Protein 1X5Y (pdb70)

InterPro domains:
  IPR003598 Immunoglobulin subtype 2 [SM00408] (552-620)
  IPR003598 Immunoglobulin subtype 2 [SM00408] (848-914)
  IPR003598 Immunoglobulin subtype 2 [SM00408] (1055-1122)
  IPR003599 Immunoglobulin domain subtype [SM00409] (54-150)
  IPR003599 Immunoglobulin domain subtype [SM00409] (258-337)
  IPR003599 Immunoglobulin domain subtype [SM00409] (347-430)
  IPR003599 Immunoglobulin domain subtype [SM00409] (440-526)
  IPR003599 Immunoglobulin domain subtype [SM00409] (546-631)
  IPR003599 Immunoglobulin domain subtype [SM00409] (842-925)
  IPR003599 Immunoglobulin domain subtype [SM00409] (1049-1133)
  IPR003961 Fibronectin type III [PF00041] (635-723)
  IPR003961 Fibronectin type III [PF00041] (733-818)
  IPR003961 Fibronectin type III [PF00041] (930-1010)
  IPR003961 Fibronectin type III [PS50853] (636-732)
  IPR003961 Fibronectin type III [PS50853] (734-829)
  IPR003961 Fibronectin type III [PS50853] (930-1025)
  IPR003961 Fibronectin type III [SM00060] (634-717)
  IPR003961 Fibronectin type III [SM00060] (732-815)
  IPR003961 Fibronectin type III [SM00060] (928-1010)
  IPR003961 Fibronectin type III [cd00063] (634-720)

CATH classification: 2.60.40.10

Nearest PDB structures (foldseek):
  1x5y-assembly1_A  TM=9.142E-01  e=2.815E-19  Mus musculus
  2yuw-assembly1_A  TM=8.475E-01  e=3.400E-11  Homo sapiens
  8g4l-assembly1_o  TM=9.356E-01  e=2.319E-09  Homo sapiens
  8oiy-assembly1_C  TM=9.105E-01  e=2.298E-08  Homo sapiens
  1x5f-assembly1_A  TM=7.198E-01  e=3.608E-06  Homo sapiens

Radius of gyration: 15.71 Å; Cα contacts (8 Å, |Δi|>4): 253; chains: 1; bounding box: 28×64×22 Å

Structure (mmCIF, N/CA/C/O backbone):
data_1X5Y
#
_entry.id   1X5Y
#
loop_
_atom_site.group_PDB
_atom_site.id
_atom_site.type_symbol
_atom_site.label_atom_id
_atom_site.label_alt_id
_atom_site.label_comp_id
_atom_site.label_asym_id
_atom_site.label_entity_id
_atom_site.label_seq_id
_atom_site.pdbx_PDB_ins_code
_atom_site.Cartn_x
_atom_site.Cartn_y
_atom_site.Cartn_z
_atom_site.occupancy
_atom_site.B_iso_or_equiv
_atom_site.auth_seq_id
_atom_site.auth_comp_id
_atom_site.auth_asym_id
_atom_site.auth_atom_id
_atom_site.pdbx_PDB_model_num
ATOM 1 N N . GLY A 1 1 ? -7.679 30.017 2.866 1.00 0.00 1 GLY A N 1
ATOM 2 C CA . GLY A 1 1 ? -6.710 29.895 1.790 1.00 0.00 1 GLY A CA 1
ATOM 3 C C . GLY A 1 1 ? -6.051 28.514 1.800 1.00 0.00 1 GLY A C 1
ATOM 4 O O . GLY A 1 1 ? -6.135 27.789 2.790 1.00 0.00 1 GLY A O 1
ATOM 8 N N . SER A 1 2 ? -5.409 28.192 0.687 1.00 0.00 2 SER A N 1
ATOM 9 C CA . SER A 1 2 ? -4.736 26.911 0.555 1.00 0.00 2 SER A CA 1
ATOM 10 C C . SER A 1 2 ? -3.935 26.873 -0.748 1.00 0.00 2 SER A C 1
ATOM 11 O O . SER A 1 2 ? -4.253 27.587 -1.698 1.00 0.00 2 SER A O 1
ATOM 19 N N . SER A 1 3 ? -2.911 26.032 -0.752 1.00 0.00 3 SER A N 1
ATOM 20 C CA . SER A 1 3 ? -2.062 25.891 -1.923 1.00 0.00 3 SER A CA 1
ATOM 21 C C . SER A 1 3 ? -1.148 24.675 -1.763 1.00 0.00 3 SER A C 1
ATOM 22 O O . SER A 1 3 ? -0.313 24.636 -0.861 1.00 0.00 3 SER A O 1
ATOM 30 N N . GLY A 1 4 ? -1.337 23.712 -2.653 1.00 0.00 4 GLY A N 1
ATOM 31 C CA . GLY A 1 4 ? -0.540 22.498 -2.622 1.00 0.00 4 GLY A CA 1
ATOM 32 C C . GLY A 1 4 ? -0.799 21.704 -1.340 1.00 0.00 4 GLY A C 1
ATOM 33 O O . GLY A 1 4 ? -0.664 22.236 -0.239 1.00 0.00 4 GLY A O 1
ATOM 37 N N . SER A 1 5 ? -1.165 20.445 -1.525 1.00 0.00 5 SER A N 1
ATOM 38 C CA . SER A 1 5 ? -1.444 19.573 -0.397 1.00 0.00 5 SER A CA 1
ATOM 39 C C . SER A 1 5 ? -0.172 19.357 0.425 1.00 0.00 5 SER A C 1
ATOM 40 O O . SER A 1 5 ? 0.935 19.541 -0.079 1.00 0.00 5 SER A O 1
ATOM 48 N N . SER A 1 6 ? -0.372 18.970 1.676 1.00 0.00 6 SER A N 1
ATOM 49 C CA . SER A 1 6 ? 0.745 18.727 2.572 1.00 0.00 6 SER A CA 1
ATOM 50 C C . SER A 1 6 ? 0.541 17.407 3.318 1.00 0.00 6 SER A C 1
ATOM 51 O O . SER A 1 6 ? -0.511 17.183 3.915 1.00 0.00 6 SER A O 1
ATOM 59 N N . GLY A 1 7 ? 1.564 16.566 3.259 1.00 0.00 7 GLY A N 1
ATOM 60 C CA . GLY A 1 7 ? 1.509 15.274 3.922 1.00 0.00 7 GLY A CA 1
ATOM 61 C C . GLY A 1 7 ? 1.256 14.152 2.914 1.00 0.00 7 GLY A C 1
ATOM 62 O O . GLY A 1 7 ? 0.727 14.393 1.830 1.00 0.00 7 GLY A O 1
ATOM 66 N N . PRO A 1 8 ? 1.655 12.916 3.317 1.00 0.00 8 PRO A N 1
ATOM 67 C CA . PRO A 1 8 ? 1.477 11.755 2.462 1.00 0.00 8 PRO A CA 1
ATOM 68 C C . PRO A 1 8 ? 0.013 11.312 2.437 1.00 0.00 8 PRO A C 1
ATOM 69 O O . PRO A 1 8 ? -0.675 11.373 3.455 1.00 0.00 8 PRO A O 1
ATOM 80 N N . THR A 1 9 ? -0.420 10.875 1.263 1.00 0.00 9 THR A N 1
ATOM 81 C CA . THR A 1 9 ? -1.790 10.422 1.093 1.00 0.00 9 THR A CA 1
ATOM 82 C C . THR A 1 9 ? -2.165 9.430 2.196 1.00 0.00 9 THR A C 1
ATOM 83 O O . THR A 1 9 ? -1.326 9.062 3.016 1.00 0.00 9 THR A O 1
ATOM 94 N N . SER A 1 10 ? -3.427 9.026 2.181 1.00 0.00 10 SER A N 1
ATOM 95 C CA . SER A 1 10 ? -3.923 8.084 3.170 1.00 0.00 10 SER A CA 1
ATOM 96 C C . SER A 1 10 ? -3.365 6.688 2.889 1.00 0.00 10 SER A C 1
ATOM 97 O O . SER A 1 10 ? -3.400 6.218 1.753 1.00 0.00 10 SER A O 1
ATOM 105 N N . ALA A 1 11 ? -2.861 6.063 3.944 1.00 0.00 11 ALA A N 1
ATOM 106 C CA . ALA A 1 11 ? -2.296 4.730 3.825 1.00 0.00 11 ALA A CA 1
ATOM 107 C C . ALA A 1 11 ? -3.233 3.856 2.988 1.00 0.00 11 ALA A C 1
ATOM 108 O O . ALA A 1 11 ? -4.408 4.181 2.822 1.00 0.00 11 ALA A O 1
ATOM 115 N N . PRO A 1 12 ? -2.663 2.736 2.469 1.00 0.00 12 PRO A N 1
ATOM 116 C CA . PRO A 1 12 ? -3.434 1.813 1.654 1.00 0.00 12 PRO A CA 1
ATOM 117 C C . PRO A 1 12 ? -4.378 0.975 2.518 1.00 0.00 12 PRO A C 1
ATOM 118 O O . PRO A 1 12 ? -4.157 0.824 3.719 1.00 0.00 12 PRO A O 1
ATOM 129 N N . GLN A 1 13 ? -5.411 0.451 1.874 1.00 0.00 13 GLN A N 1
ATOM 130 C CA . GLN A 1 13 ? -6.389 -0.368 2.569 1.00 0.00 13 GLN A CA 1
ATOM 131 C C . GLN A 1 13 ? -6.910 -1.471 1.645 1.00 0.00 13 GLN A C 1
ATOM 132 O O . GLN A 1 13 ? -6.675 -1.437 0.438 1.00 0.00 13 GLN A O 1
ATOM 146 N N . HIS A 1 14 ? -7.607 -2.424 2.248 1.00 0.00 14 HIS A N 1
ATOM 147 C CA . HIS A 1 14 ? -8.162 -3.535 1.494 1.00 0.00 14 HIS A CA 1
ATOM 148 C C . HIS A 1 14 ? -7.027 -4.372 0.902 1.00 0.00 14 HIS A C 1
ATOM 149 O O . HIS A 1 14 ? -7.158 -4.915 -0.194 1.00 0.00 14 HIS A O 1
ATOM 163 N N . LEU A 1 15 ? -5.939 -4.451 1.654 1.00 0.00 15 LEU A N 1
ATOM 164 C CA . LEU A 1 15 ? -4.782 -5.213 1.217 1.00 0.00 15 LEU A CA 1
ATOM 165 C C . LEU A 1 15 ? -4.878 -6.638 1.766 1.00 0.00 15 LEU A C 1
ATOM 166 O O . LEU A 1 15 ? -4.745 -6.854 2.970 1.00 0.00 15 LEU A O 1
ATOM 182 N N . THR A 1 16 ? -5.109 -7.574 0.857 1.00 0.00 16 THR A N 1
ATOM 183 C CA . THR A 1 16 ? -5.225 -8.972 1.234 1.00 0.00 16 THR A CA 1
ATOM 184 C C . THR A 1 16 ? -4.522 -9.862 0.207 1.00 0.00 16 THR A C 1
ATOM 185 O O . THR A 1 16 ? -4.106 -9.388 -0.849 1.00 0.00 16 THR A O 1
ATOM 196 N N . VAL A 1 17 ? -4.412 -11.137 0.553 1.00 0.00 17 VAL A N 1
ATOM 197 C CA . VAL A 1 17 ? -3.767 -12.097 -0.326 1.00 0.00 17 VAL A CA 1
ATOM 198 C C . VAL A 1 17 ? -4.819 -12.737 -1.235 1.00 0.00 17 VAL A C 1
ATOM 199 O O . VAL A 1 17 ? -5.677 -13.484 -0.767 1.00 0.00 17 VAL A O 1
ATOM 212 N N . GLU A 1 18 ? -4.718 -12.420 -2.517 1.00 0.00 18 GLU A N 1
ATOM 213 C CA . GLU A 1 18 ? -5.650 -12.955 -3.496 1.00 0.00 18 GLU A CA 1
ATOM 214 C C . GLU A 1 18 ? -5.292 -14.404 -3.834 1.00 0.00 18 GLU A C 1
ATOM 215 O O . GLU A 1 18 ? -6.128 -15.298 -3.714 1.00 0.00 18 GLU A O 1
ATOM 227 N N . ASP A 1 19 ? -4.048 -14.590 -4.249 1.00 0.00 19 ASP A N 1
ATOM 228 C CA . ASP A 1 19 ? -3.568 -15.915 -4.606 1.00 0.00 19 ASP A CA 1
ATOM 229 C C . ASP A 1 19 ? -2.153 -16.105 -4.057 1.00 0.00 19 ASP A C 1
ATOM 230 O O . ASP A 1 19 ? -1.504 -15.141 -3.654 1.00 0.00 19 ASP A O 1
ATOM 239 N N . VAL A 1 20 ? -1.715 -17.356 -4.058 1.00 0.00 20 VAL A N 1
ATOM 240 C CA . VAL A 1 20 ? -0.389 -17.685 -3.564 1.00 0.00 20 VAL A CA 1
ATOM 241 C C . VAL A 1 20 ? 0.184 -18.840 -4.387 1.00 0.00 20 VAL A C 1
ATOM 242 O O . VAL A 1 20 ? -0.472 -19.865 -4.566 1.00 0.00 20 VAL A O 1
ATOM 255 N N . THR A 1 21 ? 1.403 -18.636 -4.867 1.00 0.00 21 THR A N 1
ATOM 256 C CA . THR A 1 21 ? 2.072 -19.648 -5.667 1.00 0.00 21 THR A CA 1
ATOM 257 C C . THR A 1 21 ? 3.173 -20.329 -4.853 1.00 0.00 21 THR A C 1
ATOM 258 O O . THR A 1 21 ? 3.142 -20.311 -3.623 1.00 0.00 21 THR A O 1
ATOM 269 N N . ASP A 1 22 ? 4.121 -20.912 -5.571 1.00 0.00 22 ASP A N 1
ATOM 270 C CA . ASP A 1 22 ? 5.231 -21.597 -4.931 1.00 0.00 22 ASP A CA 1
ATOM 271 C C . ASP A 1 22 ? 6.334 -20.586 -4.613 1.00 0.00 22 ASP A C 1
ATOM 272 O O . ASP A 1 22 ? 6.825 -20.531 -3.486 1.00 0.00 22 ASP A O 1
ATOM 281 N N . THR A 1 23 ? 6.692 -19.810 -5.626 1.00 0.00 23 THR A N 1
ATOM 282 C CA . THR A 1 23 ? 7.728 -18.804 -5.468 1.00 0.00 23 THR A CA 1
ATOM 283 C C . THR A 1 23 ? 7.200 -17.426 -5.873 1.00 0.00 23 THR A C 1
ATOM 284 O O . THR A 1 23 ? 7.978 -16.520 -6.166 1.00 0.00 23 THR A O 1
ATOM 295 N N . THR A 1 24 ? 5.880 -17.312 -5.878 1.00 0.00 24 THR A N 1
ATOM 296 C CA . THR A 1 24 ? 5.238 -16.061 -6.243 1.00 0.00 24 THR A CA 1
ATOM 297 C C . THR A 1 24 ? 3.942 -15.876 -5.452 1.00 0.00 24 THR A C 1
ATOM 298 O O . THR A 1 24 ? 3.287 -16.852 -5.089 1.00 0.00 24 THR A O 1
ATOM 309 N N . THR A 1 25 ? 3.610 -14.616 -5.207 1.00 0.00 25 THR A N 1
ATOM 310 C CA . THR A 1 25 ? 2.404 -14.291 -4.466 1.00 0.00 25 THR A CA 1
ATOM 311 C C . THR A 1 25 ? 1.702 -13.084 -5.092 1.00 0.00 25 THR A C 1
ATOM 312 O O . THR A 1 25 ? 2.337 -12.271 -5.761 1.00 0.00 25 THR A O 1
ATOM 323 N N . THR A 1 26 ? 0.401 -13.006 -4.852 1.00 0.00 26 THR A N 1
ATOM 324 C CA . THR A 1 26 ? -0.393 -11.912 -5.384 1.00 0.00 26 THR A CA 1
ATOM 325 C C . THR A 1 26 ? -0.939 -11.046 -4.246 1.00 0.00 26 THR A C 1
ATOM 326 O O . THR A 1 26 ? -1.257 -11.555 -3.172 1.00 0.00 26 THR A O 1
ATOM 337 N N . LEU A 1 27 ? -1.029 -9.753 -4.520 1.00 0.00 27 LEU A N 1
ATOM 338 C CA . LEU A 1 27 ? -1.530 -8.812 -3.533 1.00 0.00 27 LEU A CA 1
ATOM 339 C C . LEU A 1 27 ? -2.492 -7.834 -4.210 1.00 0.00 27 LEU A C 1
ATOM 340 O O . LEU A 1 27 ? -2.260 -7.412 -5.342 1.00 0.00 27 LEU A O 1
ATOM 356 N N . LYS A 1 28 ? -3.552 -7.501 -3.488 1.00 0.00 28 LYS A N 1
ATOM 357 C CA . LYS A 1 28 ? -4.551 -6.580 -4.005 1.00 0.00 28 LYS A CA 1
ATOM 358 C C . LYS A 1 28 ? -4.968 -5.612 -2.896 1.00 0.00 28 LYS A C 1
ATOM 359 O O . LYS A 1 28 ? -5.425 -6.037 -1.836 1.00 0.00 28 LYS A O 1
ATOM 378 N N . TRP A 1 29 ? -4.795 -4.329 -3.178 1.00 0.00 29 TRP A N 1
ATOM 379 C CA . TRP A 1 29 ? -5.147 -3.297 -2.218 1.00 0.00 29 TRP A CA 1
ATOM 380 C C . TRP A 1 29 ? -6.043 -2.279 -2.925 1.00 0.00 29 TRP A C 1
ATOM 381 O O . TRP A 1 29 ? -6.332 -2.420 -4.113 1.00 0.00 29 TRP A O 1
ATOM 402 N N . ARG A 1 30 ? -6.458 -1.275 -2.167 1.00 0.00 30 ARG A N 1
ATOM 403 C CA . ARG A 1 30 ? -7.315 -0.233 -2.707 1.00 0.00 30 ARG A CA 1
ATOM 404 C C . ARG A 1 30 ? -6.669 1.140 -2.510 1.00 0.00 30 ARG A C 1
ATOM 405 O O . ARG A 1 30 ? -5.860 1.325 -1.603 1.00 0.00 30 ARG A O 1
ATOM 426 N N . PRO A 1 31 ? -7.061 2.092 -3.399 1.00 0.00 31 PRO A N 1
ATOM 427 C CA . PRO A 1 31 ? -6.529 3.442 -3.332 1.00 0.00 31 PRO A CA 1
ATOM 428 C C . PRO A 1 31 ? -7.153 4.220 -2.171 1.00 0.00 31 PRO A C 1
ATOM 429 O O . PRO A 1 31 ? -8.209 3.846 -1.665 1.00 0.00 31 PRO A O 1
ATOM 440 N N . PRO A 1 32 ? -6.454 5.317 -1.773 1.00 0.00 32 PRO A N 1
ATOM 441 C CA . PRO A 1 32 ? -6.928 6.150 -0.682 1.00 0.00 32 PRO A CA 1
ATOM 442 C C . PRO A 1 32 ? -8.105 7.020 -1.127 1.00 0.00 32 PRO A C 1
ATOM 443 O O . PRO A 1 32 ? -8.447 7.050 -2.308 1.00 0.00 32 PRO A O 1
ATOM 454 N N . ASP A 1 33 ? -8.693 7.706 -0.158 1.00 0.00 33 ASP A N 1
ATOM 455 C CA . ASP A 1 33 ? -9.825 8.573 -0.435 1.00 0.00 33 ASP A CA 1
ATOM 456 C C . ASP A 1 33 ? -9.379 10.034 -0.336 1.00 0.00 33 ASP A C 1
ATOM 457 O O . ASP A 1 33 ? -9.883 10.891 -1.060 1.00 0.00 33 ASP A O 1
ATOM 466 N N . ARG A 1 34 ? -8.438 10.272 0.566 1.00 0.00 34 ARG A N 1
ATOM 467 C CA . ARG A 1 34 ? -7.919 11.614 0.769 1.00 0.00 34 ARG A CA 1
ATOM 468 C C . ARG A 1 34 ? -6.627 11.809 -0.027 1.00 0.00 34 ARG A C 1
ATOM 469 O O . ARG A 1 34 ? -5.532 11.704 0.524 1.00 0.00 34 ARG A O 1
ATOM 490 N N . ILE A 1 35 ? -6.797 12.088 -1.311 1.00 0.00 35 ILE A N 1
ATOM 491 C CA . ILE A 1 35 ? -5.658 12.299 -2.188 1.00 0.00 35 ILE A CA 1
ATOM 492 C C . ILE A 1 35 ? -5.509 13.794 -2.474 1.00 0.00 35 ILE A C 1
ATOM 493 O O . ILE A 1 35 ? -4.505 14.403 -2.107 1.00 0.00 35 ILE A O 1
ATOM 509 N N . GLY A 1 36 ? -6.523 14.343 -3.126 1.00 0.00 36 GLY A N 1
ATOM 510 C CA . GLY A 1 36 ? -6.518 15.756 -3.465 1.00 0.00 36 GLY A CA 1
ATOM 511 C C . GLY A 1 36 ? -5.548 16.041 -4.614 1.00 0.00 36 GLY A C 1
ATOM 512 O O . GLY A 1 36 ? -5.318 15.182 -5.464 1.00 0.00 36 GLY A O 1
ATOM 516 N N . ALA A 1 37 ? -5.004 17.249 -4.602 1.00 0.00 37 ALA A N 1
ATOM 517 C CA . ALA A 1 37 ? -4.064 17.658 -5.631 1.00 0.00 37 ALA A CA 1
ATOM 518 C C . ALA A 1 37 ? -2.746 16.905 -5.440 1.00 0.00 37 ALA A C 1
ATOM 519 O O . ALA A 1 37 ? -2.400 16.526 -4.322 1.00 0.00 37 ALA A O 1
ATOM 526 N N . GLY A 1 38 ? -2.047 16.710 -6.549 1.00 0.00 38 GLY A N 1
ATOM 527 C CA . GLY A 1 38 ? -0.774 16.009 -6.517 1.00 0.00 38 GLY A CA 1
ATOM 528 C C . GLY A 1 38 ? -0.918 14.586 -7.062 1.00 0.00 38 GLY A C 1
ATOM 529 O O . GLY A 1 38 ? -0.298 14.236 -8.065 1.00 0.00 38 GLY A O 1
ATOM 533 N N . GLY A 1 39 ? -1.740 13.805 -6.377 1.00 0.00 39 GLY A N 1
ATOM 534 C CA . GLY A 1 39 ? -1.974 12.429 -6.780 1.00 0.00 39 GLY A CA 1
ATOM 535 C C . GLY A 1 39 ? -0.861 11.512 -6.269 1.00 0.00 39 GLY A C 1
ATOM 536 O O . GLY A 1 39 ? 0.296 11.920 -6.187 1.00 0.00 39 GLY A O 1
ATOM 540 N N . ILE A 1 40 ? -1.250 10.289 -5.939 1.00 0.00 40 ILE A N 1
ATOM 541 C CA . ILE A 1 40 ? -0.299 9.311 -5.438 1.00 0.00 40 ILE A CA 1
ATOM 542 C C . ILE A 1 40 ? 0.570 8.812 -6.595 1.00 0.00 40 ILE A C 1
ATOM 543 O O . ILE A 1 40 ? 0.079 8.617 -7.706 1.00 0.00 40 ILE A O 1
ATOM 559 N N . ASP A 1 41 ? 1.846 8.620 -6.294 1.00 0.00 41 ASP A N 1
ATOM 560 C CA . ASP A 1 41 ? 2.787 8.148 -7.294 1.00 0.00 41 ASP A CA 1
ATOM 561 C C . ASP A 1 41 ? 2.595 6.644 -7.501 1.00 0.00 41 ASP A C 1
ATOM 562 O O . ASP A 1 41 ? 2.575 6.167 -8.634 1.00 0.00 41 ASP A O 1
ATOM 571 N N . GLY A 1 42 ? 2.458 5.939 -6.387 1.00 0.00 42 GLY A N 1
ATOM 572 C CA . GLY A 1 42 ? 2.268 4.499 -6.432 1.00 0.00 42 GLY A CA 1
ATOM 573 C C . GLY A 1 42 ? 2.315 3.896 -5.026 1.00 0.00 42 GLY A C 1
ATOM 574 O O . GLY A 1 42 ? 1.816 4.494 -4.073 1.00 0.00 42 GLY A O 1
ATOM 578 N N . TYR A 1 43 ? 2.920 2.720 -4.942 1.00 0.00 43 TYR A N 1
ATOM 579 C CA . TYR A 1 43 ? 3.039 2.030 -3.668 1.00 0.00 43 TYR A CA 1
ATOM 580 C C . TYR A 1 43 ? 4.313 1.185 -3.620 1.00 0.00 43 TYR A C 1
ATOM 581 O O . TYR A 1 43 ? 4.708 0.593 -4.623 1.00 0.00 43 TYR A O 1
ATOM 599 N N . LEU A 1 44 ? 4.921 1.155 -2.443 1.00 0.00 44 LEU A N 1
ATOM 600 C CA . LEU A 1 44 ? 6.142 0.392 -2.251 1.00 0.00 44 LEU A CA 1
ATOM 601 C C . LEU A 1 44 ? 5.825 -0.880 -1.462 1.00 0.00 44 LEU A C 1
ATOM 602 O O . LEU A 1 44 ? 5.414 -0.811 -0.305 1.00 0.00 44 LEU A O 1
ATOM 618 N N . VAL A 1 45 ? 6.028 -2.012 -2.119 1.00 0.00 45 VAL A N 1
ATOM 619 C CA . VAL A 1 45 ? 5.769 -3.298 -1.494 1.00 0.00 45 VAL A CA 1
ATOM 620 C C . VAL A 1 45 ? 7.078 -3.863 -0.938 1.00 0.00 45 VAL A C 1
ATOM 621 O O . VAL A 1 45 ? 8.059 -3.998 -1.668 1.00 0.00 45 VAL A O 1
ATOM 634 N N . GLU A 1 46 ? 7.051 -4.177 0.349 1.00 0.00 46 GLU A N 1
ATOM 635 C CA . GLU A 1 46 ? 8.223 -4.724 1.011 1.00 0.00 46 GLU A CA 1
ATOM 636 C C . GLU A 1 46 ? 7.827 -5.904 1.900 1.00 0.00 46 GLU A C 1
ATOM 637 O O . GLU A 1 46 ? 6.824 -5.843 2.609 1.00 0.00 46 GLU A O 1
ATOM 649 N N . TYR A 1 47 ? 8.636 -6.951 1.834 1.00 0.00 47 TYR A N 1
ATOM 650 C CA . TYR A 1 47 ? 8.384 -8.144 2.624 1.00 0.00 47 TYR A CA 1
ATOM 651 C C . TYR A 1 47 ? 9.543 -8.423 3.583 1.00 0.00 47 TYR A C 1
ATOM 652 O O . TYR A 1 47 ? 10.699 -8.149 3.261 1.00 0.00 47 TYR A O 1
ATOM 670 N N . CYS A 1 48 ? 9.195 -8.963 4.741 1.00 0.00 48 CYS A N 1
ATOM 671 C CA . CYS A 1 48 ? 10.192 -9.282 5.748 1.00 0.00 48 CYS A CA 1
ATOM 672 C C . CYS A 1 48 ? 10.078 -10.770 6.083 1.00 0.00 48 CYS A C 1
ATOM 673 O O . CYS A 1 48 ? 9.052 -11.219 6.590 1.00 0.00 48 CYS A O 1
ATOM 681 N N . LEU A 1 49 ? 11.147 -11.495 5.786 1.00 0.00 49 LEU A N 1
ATOM 682 C CA . LEU A 1 49 ? 11.180 -12.923 6.050 1.00 0.00 49 LEU A CA 1
ATOM 683 C C . LEU A 1 49 ? 11.108 -13.161 7.559 1.00 0.00 49 LEU A C 1
ATOM 684 O O . LEU A 1 49 ? 11.764 -12.465 8.333 1.00 0.00 49 LEU A O 1
ATOM 700 N N . GLU A 1 50 ? 10.305 -14.146 7.933 1.00 0.00 50 GLU A N 1
ATOM 701 C CA . GLU A 1 50 ? 10.138 -14.484 9.336 1.00 0.00 50 GLU A CA 1
ATOM 702 C C . GLU A 1 50 ? 11.503 -14.604 10.019 1.00 0.00 50 GLU A C 1
ATOM 703 O O . GLU A 1 50 ? 12.377 -15.328 9.546 1.00 0.00 50 GLU A O 1
ATOM 715 N N . GLY A 1 51 ? 11.642 -13.881 11.121 1.00 0.00 51 GLY A N 1
ATOM 716 C CA . GLY A 1 51 ? 12.885 -13.897 11.874 1.00 0.00 51 GLY A CA 1
ATOM 717 C C . GLY A 1 51 ? 13.754 -12.688 11.522 1.00 0.00 51 GLY A C 1
ATOM 718 O O . GLY A 1 51 ? 14.522 -12.208 12.355 1.00 0.00 51 GLY A O 1
ATOM 722 N N . SER A 1 52 ? 13.605 -12.231 10.287 1.00 0.00 52 SER A N 1
ATOM 723 C CA . SER A 1 52 ? 14.367 -11.088 9.815 1.00 0.00 52 SER A CA 1
ATOM 724 C C . SER A 1 52 ? 13.714 -9.790 10.294 1.00 0.00 52 SER A C 1
ATOM 725 O O . SER A 1 52 ? 12.520 -9.765 10.592 1.00 0.00 52 SER A O 1
ATOM 733 N N . GLU A 1 53 ? 14.525 -8.744 10.354 1.00 0.00 53 GLU A N 1
ATOM 734 C CA . GLU A 1 53 ? 14.040 -7.446 10.792 1.00 0.00 53 GLU A CA 1
ATOM 735 C C . GLU A 1 53 ? 14.245 -6.404 9.691 1.00 0.00 53 GLU A C 1
ATOM 736 O O . GLU A 1 53 ? 14.136 -5.204 9.939 1.00 0.00 53 GLU A O 1
ATOM 748 N N . GLU A 1 54 ? 14.539 -6.900 8.498 1.00 0.00 54 GLU A N 1
ATOM 749 C CA . GLU A 1 54 ? 14.760 -6.026 7.358 1.00 0.00 54 GLU A CA 1
ATOM 750 C C . GLU A 1 54 ? 13.711 -6.290 6.276 1.00 0.00 54 GLU A C 1
ATOM 751 O O . GLU A 1 54 ? 13.643 -7.388 5.727 1.00 0.00 54 GLU A O 1
ATOM 763 N N . TRP A 1 55 ? 12.919 -5.264 6.002 1.00 0.00 55 TRP A N 1
ATOM 764 C CA . TRP A 1 55 ? 11.877 -5.370 4.996 1.00 0.00 55 TRP A CA 1
ATOM 765 C C . TRP A 1 55 ? 12.521 -5.163 3.624 1.00 0.00 55 TRP A C 1
ATOM 766 O O . TRP A 1 55 ? 12.999 -4.072 3.317 1.00 0.00 55 TRP A O 1
ATOM 787 N N . VAL A 1 56 ? 12.513 -6.227 2.835 1.00 0.00 56 VAL A N 1
ATOM 788 C CA . VAL A 1 56 ? 13.091 -6.176 1.503 1.00 0.00 56 VAL A CA 1
ATOM 789 C C . VAL A 1 56 ? 12.055 -5.619 0.523 1.00 0.00 56 VAL A C 1
ATOM 790 O O . VAL A 1 56 ? 10.869 -5.926 0.628 1.00 0.00 56 VAL A O 1
ATOM 803 N N . PRO A 1 57 ? 12.555 -4.789 -0.431 1.00 0.00 57 PRO A N 1
ATOM 804 C CA . PRO A 1 57 ? 11.686 -4.187 -1.428 1.00 0.00 57 PRO A CA 1
ATOM 805 C C . PRO A 1 57 ? 11.273 -5.212 -2.486 1.00 0.00 57 PRO A C 1
ATOM 806 O O . PRO A 1 57 ? 12.109 -5.689 -3.253 1.00 0.00 57 PRO A O 1
ATOM 817 N N . ALA A 1 58 ? 9.985 -5.520 -2.494 1.00 0.00 58 ALA A N 1
ATOM 818 C CA . ALA A 1 58 ? 9.451 -6.480 -3.446 1.00 0.00 58 ALA A CA 1
ATOM 819 C C . ALA A 1 58 ? 9.564 -5.906 -4.860 1.00 0.00 58 ALA A C 1
ATOM 820 O O . ALA A 1 58 ? 9.992 -6.599 -5.782 1.00 0.00 58 ALA A O 1
ATOM 827 N N . ASN A 1 59 ? 9.173 -4.647 -4.986 1.00 0.00 59 ASN A N 1
ATOM 828 C CA . ASN A 1 59 ? 9.225 -3.973 -6.272 1.00 0.00 59 ASN A CA 1
ATOM 829 C C . ASN A 1 59 ? 10.125 -2.741 -6.161 1.00 0.00 59 ASN A C 1
ATOM 830 O O . ASN A 1 59 ? 9.795 -1.787 -5.458 1.00 0.00 59 ASN A O 1
ATOM 841 N N . LYS A 1 60 ? 11.246 -2.801 -6.866 1.00 0.00 60 LYS A N 1
ATOM 842 C CA . LYS A 1 60 ? 12.197 -1.703 -6.855 1.00 0.00 60 LYS A CA 1
ATOM 843 C C . LYS A 1 60 ? 11.440 -0.378 -6.971 1.00 0.00 60 LYS A C 1
ATOM 844 O O . LYS A 1 60 ? 11.657 0.537 -6.178 1.00 0.00 60 LYS A O 1
ATOM 863 N N . GLU A 1 61 ? 10.567 -0.317 -7.967 1.00 0.00 61 GLU A N 1
ATOM 864 C CA . GLU A 1 61 ? 9.777 0.880 -8.197 1.00 0.00 61 GLU A CA 1
ATOM 865 C C . GLU A 1 61 ? 8.331 0.656 -7.751 1.00 0.00 61 GLU A C 1
ATOM 866 O O . GLU A 1 61 ? 7.837 -0.470 -7.779 1.00 0.00 61 GLU A O 1
ATOM 878 N N . PRO A 1 62 ? 7.676 1.775 -7.341 1.00 0.00 62 PRO A N 1
ATOM 879 C CA . PRO A 1 62 ? 6.296 1.712 -6.890 1.00 0.00 62 PRO A CA 1
ATOM 880 C C . PRO A 1 62 ? 5.340 1.544 -8.072 1.00 0.00 62 PRO A C 1
ATOM 881 O O . PRO A 1 62 ? 5.329 2.366 -8.987 1.00 0.00 62 PRO A O 1
ATOM 892 N N . VAL A 1 63 ? 4.561 0.474 -8.015 1.00 0.00 63 VAL A N 1
ATOM 893 C CA . VAL A 1 63 ? 3.604 0.188 -9.070 1.00 0.00 63 VAL A CA 1
ATOM 894 C C . VAL A 1 63 ? 2.590 1.330 -9.156 1.00 0.00 63 VAL A C 1
ATOM 895 O O . VAL A 1 63 ? 2.596 2.234 -8.321 1.00 0.00 63 VAL A O 1
ATOM 908 N N . GLU A 1 64 ? 1.743 1.252 -10.172 1.00 0.00 64 GLU A N 1
ATOM 909 C CA . GLU A 1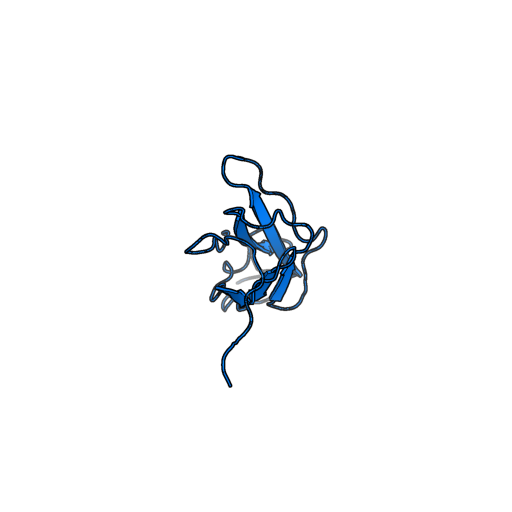 64 ? 0.725 2.268 -10.377 1.00 0.00 64 GLU A CA 1
ATOM 910 C C . GLU A 1 64 ? -0.653 1.724 -9.995 1.00 0.00 64 GLU A C 1
ATOM 911 O O . GLU A 1 64 ? -1.486 2.454 -9.459 1.00 0.00 64 GLU A O 1
ATOM 923 N N . ARG A 1 65 ? -0.851 0.446 -10.286 1.00 0.00 65 ARG A N 1
ATOM 924 C CA . ARG A 1 65 ? -2.114 -0.204 -9.979 1.00 0.00 65 ARG A CA 1
ATOM 925 C C . ARG A 1 65 ? -2.169 -0.584 -8.498 1.00 0.00 65 ARG A C 1
ATOM 926 O O . ARG A 1 65 ? -1.148 -0.573 -7.812 1.00 0.00 65 ARG A O 1
ATOM 947 N N . CYS A 1 66 ? -3.372 -0.913 -8.049 1.00 0.00 66 CYS A N 1
ATOM 948 C CA . CYS A 1 66 ? -3.574 -1.296 -6.662 1.00 0.00 66 CYS A CA 1
ATOM 949 C C . CYS A 1 66 ? -3.411 -2.813 -6.554 1.00 0.00 66 CYS A C 1
ATOM 950 O O . CYS A 1 66 ? -4.284 -3.498 -6.023 1.00 0.00 66 CYS A O 1
ATOM 958 N N . GLY A 1 67 ? -2.288 -3.294 -7.067 1.00 0.00 67 GLY A N 1
ATOM 959 C CA . GLY A 1 67 ? -2.000 -4.718 -7.035 1.00 0.00 67 GLY A CA 1
ATOM 960 C C . GLY A 1 67 ? -0.629 -5.014 -7.646 1.00 0.00 67 GLY A C 1
ATOM 961 O O . GLY A 1 67 ? -0.197 -4.329 -8.572 1.00 0.00 67 GLY A O 1
ATOM 965 N N . PHE A 1 68 ? 0.018 -6.035 -7.102 1.00 0.00 68 PHE A N 1
ATOM 966 C CA . PHE A 1 68 ? 1.331 -6.429 -7.581 1.00 0.00 68 PHE A CA 1
ATOM 967 C C . PHE A 1 68 ? 1.582 -7.918 -7.329 1.00 0.00 68 PHE A C 1
ATOM 968 O O . PHE A 1 68 ? 0.792 -8.579 -6.658 1.00 0.00 68 PHE A O 1
ATOM 985 N N . THR A 1 69 ? 2.686 -8.400 -7.881 1.00 0.00 69 THR A N 1
ATOM 986 C CA . THR A 1 69 ? 3.051 -9.798 -7.725 1.00 0.00 69 THR A CA 1
ATOM 987 C C . THR A 1 69 ? 4.510 -9.922 -7.281 1.00 0.00 69 THR A C 1
ATOM 988 O O . THR A 1 69 ? 5.418 -9.499 -7.995 1.00 0.00 69 THR A O 1
ATOM 999 N N . VAL A 1 70 ? 4.690 -10.502 -6.103 1.00 0.00 70 VAL A N 1
ATOM 1000 C CA . VAL A 1 70 ? 6.023 -10.687 -5.555 1.00 0.00 70 VAL A CA 1
ATOM 1001 C C . VAL A 1 70 ? 6.571 -12.043 -6.005 1.00 0.00 70 VAL A C 1
ATOM 1002 O O . VAL A 1 70 ? 5.883 -13.058 -5.907 1.00 0.00 70 VAL A O 1
ATOM 1015 N N . LYS A 1 71 ? 7.805 -12.016 -6.487 1.00 0.00 71 LYS A N 1
ATOM 1016 C CA . LYS A 1 71 ? 8.453 -13.230 -6.952 1.00 0.00 71 LYS A CA 1
ATOM 1017 C C . LYS A 1 71 ? 9.689 -13.504 -6.093 1.00 0.00 71 LYS A C 1
ATOM 1018 O O . LYS A 1 71 ? 10.067 -12.679 -5.262 1.00 0.00 71 LYS A O 1
ATOM 1037 N N . ASP A 1 72 ? 10.284 -14.665 -6.322 1.00 0.00 72 ASP A N 1
ATOM 1038 C CA . ASP A 1 72 ? 11.469 -15.058 -5.579 1.00 0.00 72 ASP A CA 1
ATOM 1039 C C . ASP A 1 72 ? 11.136 -15.111 -4.087 1.00 0.00 72 ASP A C 1
ATOM 1040 O O . ASP A 1 72 ? 11.370 -14.146 -3.360 1.00 0.00 72 ASP A O 1
ATOM 1049 N N . LEU A 1 73 ? 10.596 -16.248 -3.674 1.00 0.00 73 LEU A N 1
ATOM 1050 C CA . LEU A 1 73 ? 10.229 -16.439 -2.281 1.00 0.00 73 LEU A CA 1
ATOM 1051 C C . LEU A 1 73 ? 10.440 -17.906 -1.899 1.00 0.00 73 LEU A C 1
ATOM 1052 O O . LEU A 1 73 ? 10.243 -18.800 -2.721 1.00 0.00 73 LEU A O 1
ATOM 1068 N N . PRO A 1 74 ? 10.847 -18.114 -0.618 1.00 0.00 74 PRO A N 1
ATOM 1069 C CA . PRO A 1 74 ? 11.087 -19.456 -0.118 1.00 0.00 74 PRO A CA 1
ATOM 1070 C C . PRO A 1 74 ? 9.768 -20.186 0.147 1.00 0.00 74 PRO A C 1
ATOM 1071 O O . PRO A 1 74 ? 8.963 -19.744 0.965 1.00 0.00 74 PRO A O 1
ATOM 1082 N N . THR A 1 75 ? 9.588 -21.291 -0.561 1.00 0.00 75 THR A N 1
ATOM 1083 C CA . THR A 1 75 ? 8.382 -22.087 -0.413 1.00 0.00 75 THR A CA 1
ATOM 1084 C C . THR A 1 75 ? 8.267 -22.622 1.016 1.00 0.00 75 THR A C 1
ATOM 1085 O O . THR A 1 75 ? 9.110 -23.400 1.460 1.00 0.00 75 THR A O 1
ATOM 1096 N N . GLY A 1 76 ? 7.218 -22.183 1.695 1.00 0.00 76 GLY A N 1
ATOM 1097 C CA . GLY A 1 76 ? 6.983 -22.608 3.065 1.00 0.00 76 GLY A CA 1
ATOM 1098 C C . GLY A 1 76 ? 7.675 -21.671 4.056 1.00 0.00 76 GLY A C 1
ATOM 1099 O O . GLY A 1 76 ? 8.312 -22.126 5.005 1.00 0.00 76 GLY A O 1
ATOM 1103 N N . ALA A 1 77 ? 7.527 -20.379 3.803 1.00 0.00 77 ALA A N 1
ATOM 1104 C CA . ALA A 1 77 ? 8.131 -19.374 4.661 1.00 0.00 77 ALA A CA 1
ATOM 1105 C C . ALA A 1 77 ? 7.084 -18.316 5.014 1.00 0.00 77 ALA A C 1
ATOM 1106 O O . ALA A 1 77 ? 6.403 -17.793 4.133 1.00 0.00 77 ALA A O 1
ATOM 1113 N N . ARG A 1 78 ? 6.988 -18.031 6.305 1.00 0.00 78 ARG A N 1
ATOM 1114 C CA . ARG A 1 78 ? 6.036 -17.044 6.785 1.00 0.00 78 ARG A CA 1
ATOM 1115 C C . ARG A 1 78 ? 6.566 -15.630 6.537 1.00 0.00 78 ARG A C 1
ATOM 1116 O O . ARG A 1 78 ? 7.201 -15.040 7.410 1.00 0.00 78 ARG A O 1
ATOM 1137 N N . ILE A 1 79 ? 6.287 -15.128 5.344 1.00 0.00 79 ILE A N 1
ATOM 1138 C CA . ILE A 1 79 ? 6.728 -13.795 4.971 1.00 0.00 79 ILE A CA 1
ATOM 1139 C C . ILE A 1 79 ? 5.565 -12.813 5.135 1.00 0.00 79 ILE A C 1
ATOM 1140 O O . ILE A 1 79 ? 4.432 -13.120 4.767 1.00 0.00 79 ILE A O 1
ATOM 1156 N N . LEU A 1 80 ? 5.886 -11.653 5.688 1.00 0.00 80 LEU A N 1
ATOM 1157 C CA . LEU A 1 80 ? 4.883 -10.625 5.906 1.00 0.00 80 LEU A CA 1
ATOM 1158 C C . LEU A 1 80 ? 5.001 -9.563 4.810 1.00 0.00 80 LEU A C 1
ATOM 1159 O O . LEU A 1 80 ? 6.083 -9.031 4.570 1.00 0.00 80 LEU A O 1
ATOM 1175 N N . PHE A 1 81 ? 3.871 -9.287 4.175 1.00 0.00 81 PHE A N 1
ATOM 1176 C CA . PHE A 1 81 ? 3.834 -8.299 3.110 1.00 0.00 81 PHE A CA 1
ATOM 1177 C C . PHE A 1 81 ? 3.218 -6.987 3.601 1.00 0.00 81 PHE A C 1
ATOM 1178 O O . PHE A 1 81 ? 2.272 -6.997 4.387 1.00 0.00 81 PHE A O 1
ATOM 1195 N N . ARG A 1 82 ? 3.780 -5.889 3.116 1.00 0.00 82 ARG A N 1
ATOM 1196 C CA . ARG A 1 82 ? 3.297 -4.572 3.496 1.00 0.00 82 ARG A CA 1
ATOM 1197 C C . ARG A 1 82 ? 3.336 -3.626 2.294 1.00 0.00 82 ARG A C 1
ATOM 1198 O O . ARG A 1 82 ? 4.278 -3.658 1.504 1.00 0.00 82 ARG A O 1
ATOM 1219 N N . VAL A 1 83 ? 2.300 -2.806 2.193 1.00 0.00 83 VAL A N 1
ATOM 1220 C CA . VAL A 1 83 ? 2.203 -1.853 1.101 1.00 0.00 83 VAL A CA 1
ATOM 1221 C C . VAL A 1 83 ? 2.163 -0.434 1.671 1.00 0.00 83 VAL A C 1
ATOM 1222 O O . VAL A 1 83 ? 1.388 -0.148 2.582 1.00 0.00 83 VAL A O 1
ATOM 1235 N N . VAL A 1 84 ? 3.009 0.419 1.110 1.00 0.00 84 VAL A N 1
ATOM 1236 C CA . VAL A 1 84 ? 3.080 1.802 1.551 1.00 0.00 84 VAL A CA 1
ATOM 1237 C C . VAL A 1 84 ? 2.950 2.726 0.339 1.00 0.00 84 VAL A C 1
ATOM 1238 O O . VAL A 1 84 ? 3.674 2.572 -0.644 1.00 0.00 84 VAL A O 1
ATOM 1251 N N . GLY A 1 85 ? 2.023 3.666 0.448 1.00 0.00 85 GLY A N 1
ATOM 1252 C CA . GLY A 1 85 ? 1.790 4.615 -0.627 1.00 0.00 85 GLY A CA 1
ATOM 1253 C C . GLY A 1 85 ? 2.864 5.704 -0.640 1.00 0.00 85 GLY A C 1
ATOM 1254 O O . GLY A 1 85 ? 3.020 6.439 0.334 1.00 0.00 85 GLY A O 1
ATOM 1258 N N . VAL A 1 86 ? 3.578 5.774 -1.754 1.00 0.00 86 VAL A N 1
ATOM 1259 C CA . VAL A 1 86 ? 4.633 6.761 -1.906 1.00 0.00 86 VAL A CA 1
ATOM 1260 C C . VAL A 1 86 ? 4.050 8.033 -2.526 1.00 0.00 86 VAL A C 1
ATOM 1261 O O . VAL A 1 86 ? 2.985 7.997 -3.140 1.00 0.00 86 VAL A O 1
ATOM 1274 N N . ASN A 1 87 ? 4.774 9.128 -2.342 1.00 0.00 87 ASN A N 1
ATOM 1275 C CA . ASN A 1 87 ? 4.342 10.408 -2.875 1.00 0.00 87 ASN A CA 1
ATOM 1276 C C . ASN A 1 87 ? 5.417 11.461 -2.596 1.00 0.00 87 ASN A C 1
ATOM 1277 O O . ASN A 1 87 ? 6.369 11.201 -1.861 1.00 0.00 87 ASN A O 1
ATOM 1288 N N . ILE A 1 88 ? 5.228 12.627 -3.197 1.00 0.00 88 ILE A N 1
ATOM 1289 C CA . ILE A 1 88 ? 6.170 13.719 -3.022 1.00 0.00 88 ILE A CA 1
ATOM 1290 C C . ILE A 1 88 ? 6.400 13.955 -1.527 1.00 0.00 88 ILE A C 1
ATOM 1291 O O . ILE A 1 88 ? 7.466 14.417 -1.125 1.00 0.00 88 ILE A O 1
ATOM 1307 N N . ALA A 1 89 ? 5.382 13.626 -0.746 1.00 0.00 89 ALA A N 1
ATOM 1308 C CA . ALA A 1 89 ? 5.459 13.795 0.695 1.00 0.00 89 ALA A CA 1
ATOM 1309 C C . ALA A 1 89 ? 6.387 12.729 1.281 1.00 0.00 89 ALA A C 1
ATOM 1310 O O . ALA A 1 89 ? 7.036 12.957 2.300 1.00 0.00 89 ALA A O 1
ATOM 1317 N N . GLY A 1 90 ? 6.419 11.586 0.611 1.00 0.00 90 GLY A N 1
ATOM 1318 C CA . GLY A 1 90 ? 7.257 10.484 1.052 1.00 0.00 90 GLY A CA 1
ATOM 1319 C C . GLY A 1 90 ? 6.489 9.161 1.009 1.00 0.00 90 GLY A C 1
ATOM 1320 O O . GLY A 1 90 ? 6.131 8.682 -0.066 1.00 0.00 90 GLY A O 1
ATOM 1324 N N . ARG A 1 91 ? 6.259 8.608 2.191 1.00 0.00 91 ARG A N 1
ATOM 1325 C CA . ARG A 1 91 ? 5.540 7.350 2.301 1.00 0.00 91 ARG A CA 1
ATOM 1326 C C . ARG A 1 91 ? 4.432 7.462 3.350 1.00 0.00 91 ARG A C 1
ATOM 1327 O O . ARG A 1 91 ? 4.425 8.393 4.154 1.00 0.00 91 ARG A O 1
ATOM 1348 N N . SER A 1 92 ? 3.522 6.500 3.309 1.00 0.00 92 SER A N 1
ATOM 1349 C CA . SER A 1 92 ? 2.412 6.479 4.246 1.00 0.00 92 SER A CA 1
ATOM 1350 C C . SER A 1 92 ? 2.484 5.221 5.114 1.00 0.00 92 SER A C 1
ATOM 1351 O O . SER A 1 92 ? 3.349 4.371 4.911 1.00 0.00 92 SER A O 1
ATOM 1359 N N . GLU A 1 93 ? 1.563 5.143 6.063 1.00 0.00 93 GLU A N 1
ATOM 1360 C CA . GLU A 1 93 ? 1.511 4.003 6.963 1.00 0.00 93 GLU A CA 1
ATOM 1361 C C . GLU A 1 93 ? 1.456 2.699 6.165 1.00 0.00 93 GLU A C 1
ATOM 1362 O O . GLU A 1 93 ? 0.733 2.602 5.175 1.00 0.00 93 GLU A O 1
ATOM 1374 N N . PRO A 1 94 ? 2.251 1.702 6.638 1.00 0.00 94 PRO A N 1
ATOM 1375 C CA . PRO A 1 94 ? 2.300 0.407 5.980 1.00 0.00 94 PRO A CA 1
ATOM 1376 C C . PRO A 1 94 ? 1.040 -0.408 6.279 1.00 0.00 94 PRO A C 1
ATOM 1377 O O . PRO A 1 94 ? 0.694 -0.618 7.441 1.00 0.00 94 PRO A O 1
ATOM 1388 N N . ALA A 1 95 ? 0.389 -0.845 5.211 1.00 0.00 95 ALA A N 1
ATOM 1389 C CA . ALA A 1 95 ? -0.825 -1.632 5.345 1.00 0.00 95 ALA A CA 1
ATOM 1390 C C . ALA A 1 95 ? -0.454 -3.096 5.590 1.00 0.00 95 ALA A C 1
ATOM 1391 O O . ALA A 1 95 ? -0.924 -3.986 4.883 1.00 0.00 95 ALA A O 1
ATOM 1398 N N . THR A 1 96 ? 0.387 -3.300 6.594 1.00 0.00 96 THR A N 1
ATOM 1399 C CA . THR A 1 96 ? 0.827 -4.641 6.941 1.00 0.00 96 THR A CA 1
ATOM 1400 C C . THR A 1 96 ? -0.329 -5.634 6.804 1.00 0.00 96 THR A C 1
ATOM 1401 O O . THR A 1 96 ? -1.486 -5.280 7.030 1.00 0.00 96 THR A O 1
ATOM 1412 N N . LEU A 1 97 ? 0.023 -6.856 6.435 1.00 0.00 97 LEU A N 1
ATOM 1413 C CA . LEU A 1 97 ? -0.971 -7.903 6.266 1.00 0.00 97 LEU A CA 1
ATOM 1414 C C . LEU A 1 97 ? -1.419 -8.401 7.641 1.00 0.00 97 LEU A C 1
ATOM 1415 O O . LEU A 1 97 ? -0.611 -8.503 8.563 1.00 0.00 97 LEU A O 1
ATOM 1431 N N . LEU A 1 98 ? -2.706 -8.700 7.736 1.00 0.00 98 LEU A N 1
ATOM 1432 C CA . LEU A 1 98 ? -3.272 -9.186 8.983 1.00 0.00 98 LEU A CA 1
ATOM 1433 C C . LEU A 1 98 ? -2.654 -10.543 9.324 1.00 0.00 98 LEU A C 1
ATOM 1434 O O . LEU A 1 98 ? -2.539 -10.900 10.495 1.00 0.00 98 LEU A O 1
ATOM 1450 N N . GLN A 1 99 ? -2.273 -11.263 8.279 1.00 0.00 99 GLN A N 1
ATOM 1451 C CA . GLN A 1 99 ? -1.670 -12.573 8.453 1.00 0.00 99 GLN A CA 1
ATOM 1452 C C . GLN A 1 99 ? -0.537 -12.774 7.444 1.00 0.00 99 GLN A C 1
ATOM 1453 O O . GLN A 1 99 ? -0.586 -12.242 6.336 1.00 0.00 99 GLN A O 1
ATOM 1467 N N . PRO A 1 100 ? 0.483 -13.564 7.875 1.00 0.00 100 PRO A N 1
ATOM 1468 C CA . PRO A 1 100 ? 1.626 -13.841 7.023 1.00 0.00 100 PRO A CA 1
ATOM 1469 C C . PRO A 1 100 ? 1.263 -14.848 5.929 1.00 0.00 100 PRO A C 1
ATOM 1470 O O . PRO A 1 100 ? 0.172 -15.416 5.941 1.00 0.00 100 PRO A O 1
ATOM 1481 N N . VAL A 1 101 ? 2.199 -15.039 5.011 1.00 0.00 101 VAL A N 1
ATOM 1482 C CA . VAL A 1 101 ? 1.991 -15.967 3.913 1.00 0.00 101 VAL A CA 1
ATOM 1483 C C . VAL A 1 101 ? 3.000 -17.112 4.021 1.00 0.00 101 VAL A C 1
ATOM 1484 O O . VAL A 1 101 ? 4.184 -16.881 4.258 1.00 0.00 101 VAL A O 1
ATOM 1497 N N . THR A 1 102 ? 2.494 -18.324 3.841 1.00 0.00 102 THR A N 1
ATOM 1498 C CA . THR A 1 102 ? 3.336 -19.505 3.916 1.00 0.00 102 THR A CA 1
ATOM 1499 C C . THR A 1 102 ? 4.082 -19.712 2.596 1.00 0.00 102 THR A C 1
ATOM 1500 O O . THR A 1 102 ? 5.145 -20.330 2.571 1.00 0.00 102 THR A O 1
ATOM 1511 N N . ILE A 1 103 ? 3.496 -19.184 1.532 1.00 0.00 103 ILE A N 1
ATOM 1512 C CA . ILE A 1 103 ? 4.092 -19.303 0.213 1.00 0.00 103 ILE A CA 1
ATOM 1513 C C . ILE A 1 103 ? 4.061 -20.768 -0.226 1.00 0.00 103 ILE A C 1
ATOM 1514 O O . ILE A 1 103 ? 4.882 -21.569 0.218 1.00 0.00 103 ILE A O 1
ATOM 1530 N N . ARG A 1 104 ? 3.106 -21.074 -1.091 1.00 0.00 104 ARG A N 1
ATOM 1531 C CA . ARG A 1 104 ? 2.958 -22.429 -1.594 1.00 0.00 104 ARG A CA 1
ATOM 1532 C C . ARG A 1 104 ? 1.803 -22.501 -2.595 1.00 0.00 104 ARG A C 1
ATOM 1533 O O . ARG A 1 104 ? 0.827 -21.761 -2.476 1.00 0.00 104 ARG A O 1
ATOM 1554 N N . GLU A 1 105 ? 1.951 -23.398 -3.559 1.00 0.00 105 GLU A N 1
ATOM 1555 C CA . GLU A 1 105 ? 0.933 -23.575 -4.579 1.00 0.00 105 GLU A CA 1
ATOM 1556 C C . GLU A 1 105 ? 0.020 -24.750 -4.220 1.00 0.00 105 GLU A C 1
ATOM 1557 O O . GLU A 1 105 ? 0.499 -25.841 -3.914 1.00 0.00 105 GLU A O 1
ATOM 1569 N N . SER A 1 106 ? -1.277 -24.486 -4.269 1.00 0.00 106 SER A N 1
ATOM 1570 C CA . SER A 1 106 ? -2.261 -25.508 -3.953 1.00 0.00 106 SER A CA 1
ATOM 1571 C C . SER A 1 106 ? -3.473 -25.371 -4.876 1.00 0.00 106 SER A C 1
ATOM 1572 O O . SER A 1 106 ? -4.225 -24.402 -4.780 1.00 0.00 106 SER A O 1
ATOM 1580 N N . GLY A 1 107 ? -3.626 -26.355 -5.749 1.00 0.00 107 GLY A N 1
ATOM 1581 C CA . GLY A 1 107 ? -4.734 -26.357 -6.689 1.00 0.00 107 GLY A CA 1
ATOM 1582 C C . GLY A 1 107 ? -5.870 -27.257 -6.196 1.00 0.00 107 GLY A C 1
ATOM 1583 O O . GLY A 1 107 ? -5.757 -27.885 -5.145 1.00 0.00 107 GLY A O 1
ATOM 1587 N N . PRO A 1 108 ? -6.965 -27.292 -7.001 1.00 0.00 108 PRO A N 1
ATOM 1588 C CA . PRO A 1 108 ? -8.120 -28.105 -6.658 1.00 0.00 108 PRO A CA 1
ATOM 1589 C C . PRO A 1 108 ? -7.842 -29.587 -6.914 1.00 0.00 108 PRO A C 1
ATOM 1590 O O . PRO A 1 108 ? -6.810 -29.940 -7.482 1.00 0.00 108 PRO A O 1
ATOM 1601 N N . SER A 1 109 ? -8.782 -30.416 -6.481 1.00 0.00 109 SER A N 1
ATOM 1602 C CA . SER A 1 109 ? -8.651 -31.852 -6.656 1.00 0.00 109 SER A CA 1
ATOM 1603 C C . SER A 1 109 ? -10.028 -32.516 -6.585 1.00 0.00 109 SER A C 1
ATOM 1604 O O . SER A 1 109 ? -10.972 -31.939 -6.046 1.00 0.00 109 SER A O 1
ATOM 1612 N N . SER A 1 110 ? -10.100 -33.718 -7.136 1.00 0.00 110 SER A N 1
ATOM 1613 C CA . SER A 1 110 ? -11.345 -34.466 -7.141 1.00 0.00 110 SER A CA 1
ATOM 1614 C C . SER A 1 110 ? -12.460 -33.621 -7.761 1.00 0.00 110 SER A C 1
ATOM 1615 O O . SER A 1 110 ? -13.164 -32.901 -7.054 1.00 0.00 110 SER A O 1
ATOM 1623 N N . GLY A 1 111 ? -12.587 -33.737 -9.075 1.00 0.00 111 GLY A N 1
ATOM 1624 C CA . GLY A 1 111 ? -13.604 -32.993 -9.797 1.00 0.00 111 GLY A CA 1
ATOM 1625 C C . GLY A 1 111 ? -14.672 -33.931 -10.362 1.00 0.00 111 GLY A C 1
ATOM 1626 O O . GLY A 1 111 ? -15.373 -33.580 -11.310 1.00 0.00 111 GLY A O 1
ATOM 1630 N N . GLY A 1 1 ? -9.824 32.086 5.741 1.00 0.00 1 GLY A N 2
ATOM 1631 C CA . GLY A 1 1 ? -8.426 31.722 5.581 1.00 0.00 1 GLY A CA 2
ATOM 1632 C C . GLY A 1 1 ? -8.280 30.233 5.264 1.00 0.00 1 GLY A C 2
ATOM 1633 O O . GLY A 1 1 ? -9.123 29.426 5.651 1.00 0.00 1 GLY A O 2
ATOM 1637 N N . SER A 1 2 ? -7.203 29.913 4.561 1.00 0.00 2 SER A N 2
ATOM 1638 C CA . SER A 1 2 ? -6.935 28.535 4.186 1.00 0.00 2 SER A CA 2
ATOM 1639 C C . SER A 1 2 ? -5.942 27.910 5.167 1.00 0.00 2 SER A C 2
ATOM 1640 O O . SER A 1 2 ? -4.736 27.917 4.924 1.00 0.00 2 SER A O 2
ATOM 1648 N N . SER A 1 3 ? -6.485 27.383 6.255 1.00 0.00 3 SER A N 2
ATOM 1649 C CA . SER A 1 3 ? -5.661 26.755 7.274 1.00 0.00 3 SER A CA 2
ATOM 1650 C C . SER A 1 3 ? -5.774 25.233 7.173 1.00 0.00 3 SER A C 2
ATOM 1651 O O . SER A 1 3 ? -6.769 24.713 6.670 1.00 0.00 3 SER A O 2
ATOM 1659 N N . GLY A 1 4 ? -4.741 24.561 7.658 1.00 0.00 4 GLY A N 2
ATOM 1660 C CA . GLY A 1 4 ? -4.712 23.108 7.629 1.00 0.00 4 GLY A CA 2
ATOM 1661 C C . GLY A 1 4 ? -3.403 22.598 7.022 1.00 0.00 4 GLY A C 2
ATOM 1662 O O . GLY A 1 4 ? -2.890 23.178 6.066 1.00 0.00 4 GLY A O 2
ATOM 1666 N N . SER A 1 5 ? -2.900 21.518 7.602 1.00 0.00 5 SER A N 2
ATOM 1667 C CA . SER A 1 5 ? -1.662 20.923 7.130 1.00 0.00 5 SER A CA 2
ATOM 1668 C C . SER A 1 5 ? -1.959 19.632 6.365 1.00 0.00 5 SER A C 2
ATOM 1669 O O . SER A 1 5 ? -2.804 18.841 6.780 1.00 0.00 5 SER A O 2
ATOM 1677 N N . SER A 1 6 ? -1.249 19.460 5.260 1.00 0.00 6 SER A N 2
ATOM 1678 C CA . SER A 1 6 ? -1.426 18.279 4.432 1.00 0.00 6 SER A CA 2
ATOM 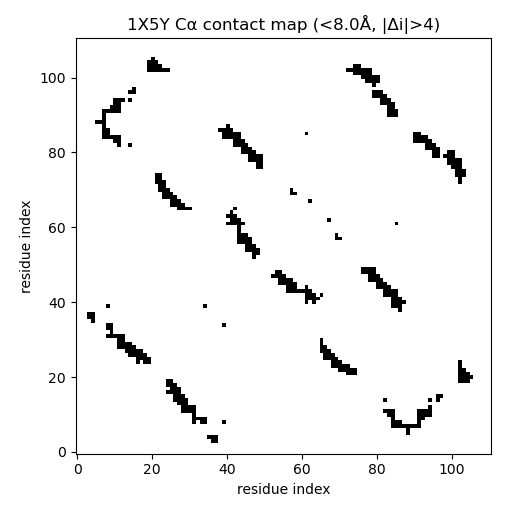1679 C C . SER A 1 6 ? -0.115 17.495 4.352 1.00 0.00 6 SER A C 2
ATOM 1680 O O . SER A 1 6 ? 0.938 18.066 4.073 1.00 0.00 6 SER A O 2
ATOM 1688 N N . GLY A 1 7 ? -0.222 16.198 4.600 1.00 0.00 7 GLY A N 2
ATOM 1689 C CA . GLY A 1 7 ? 0.942 15.330 4.559 1.00 0.00 7 GLY A CA 2
ATOM 1690 C C . GLY A 1 7 ? 0.788 14.257 3.479 1.00 0.00 7 GLY A C 2
ATOM 1691 O O . GLY A 1 7 ? 0.235 14.520 2.413 1.00 0.00 7 GLY A O 2
ATOM 1695 N N . PRO A 1 8 ? 1.301 13.039 3.801 1.00 0.00 8 PRO A N 2
ATOM 1696 C CA . PRO A 1 8 ? 1.226 11.926 2.871 1.00 0.00 8 PRO A CA 2
ATOM 1697 C C . PRO A 1 8 ? -0.192 11.353 2.815 1.00 0.00 8 PRO A C 2
ATOM 1698 O O . PRO A 1 8 ? -0.869 11.260 3.838 1.00 0.00 8 PRO A O 2
ATOM 1709 N N . THR A 1 9 ? -0.599 10.983 1.610 1.00 0.00 9 THR A N 2
ATOM 1710 C CA . THR A 1 9 ? -1.924 10.422 1.407 1.00 0.00 9 THR A CA 2
ATOM 1711 C C . THR A 1 9 ? -2.226 9.368 2.474 1.00 0.00 9 THR A C 2
ATOM 1712 O O . THR A 1 9 ? -1.326 8.926 3.187 1.00 0.00 9 THR A O 2
ATOM 1723 N N . SER A 1 10 ? -3.495 8.996 2.551 1.00 0.00 10 SER A N 2
ATOM 1724 C CA . SER A 1 10 ? -3.927 8.003 3.520 1.00 0.00 10 SER A CA 2
ATOM 1725 C C . SER A 1 10 ? -3.352 6.633 3.156 1.00 0.00 10 SER A C 2
ATOM 1726 O O . SER A 1 10 ? -3.380 6.232 1.994 1.00 0.00 10 SER A O 2
ATOM 1734 N N . ALA A 1 11 ? -2.842 5.952 4.172 1.00 0.00 11 ALA A N 2
ATOM 1735 C CA . ALA A 1 11 ? -2.261 4.635 3.975 1.00 0.00 11 ALA A CA 2
ATOM 1736 C C . ALA A 1 11 ? -3.217 3.781 3.140 1.00 0.00 11 ALA A C 2
ATOM 1737 O O . ALA A 1 11 ? -4.394 4.110 3.006 1.00 0.00 11 ALA A O 2
ATOM 1744 N N . PRO A 1 12 ? -2.660 2.671 2.585 1.00 0.00 12 PRO A N 2
ATOM 1745 C CA . PRO A 1 12 ? -3.450 1.767 1.766 1.00 0.00 12 PRO A CA 2
ATOM 1746 C C . PRO A 1 12 ? -4.376 0.911 2.633 1.00 0.00 12 PRO A C 2
ATOM 1747 O O . PRO A 1 12 ? -4.161 0.781 3.837 1.00 0.00 12 PRO A O 2
ATOM 1758 N N . GLN A 1 13 ? -5.387 0.349 1.986 1.00 0.00 13 GLN A N 2
ATOM 1759 C CA . GLN A 1 13 ? -6.347 -0.490 2.682 1.00 0.00 13 GLN A CA 2
ATOM 1760 C C . GLN A 1 13 ? -6.864 -1.589 1.751 1.00 0.00 13 GLN A C 2
ATOM 1761 O O . GLN A 1 13 ? -6.620 -1.553 0.546 1.00 0.00 13 GLN A O 2
ATOM 1775 N N . HIS A 1 14 ? -7.568 -2.541 2.346 1.00 0.00 14 HIS A N 2
ATOM 1776 C CA . HIS A 1 14 ? -8.122 -3.648 1.585 1.00 0.00 14 HIS A CA 2
ATOM 1777 C C . HIS A 1 14 ? -6.985 -4.476 0.982 1.00 0.00 14 HIS A C 2
ATOM 1778 O O . HIS A 1 14 ? -7.109 -4.993 -0.127 1.00 0.00 14 HIS A O 2
ATOM 1792 N N . LEU A 1 15 ? -5.902 -4.576 1.740 1.00 0.00 15 LEU A N 2
ATOM 1793 C CA . LEU A 1 15 ? -4.744 -5.332 1.294 1.00 0.00 15 LEU A CA 2
ATOM 1794 C C . LEU A 1 15 ? -4.885 -6.787 1.746 1.00 0.00 15 LEU A C 2
ATOM 1795 O O . LEU A 1 15 ? -4.872 -7.073 2.942 1.00 0.00 15 LEU A O 2
ATOM 1811 N N . THR A 1 16 ? -5.018 -7.667 0.764 1.00 0.00 16 THR A N 2
ATOM 1812 C CA . THR A 1 16 ? -5.161 -9.085 1.046 1.00 0.00 16 THR A CA 2
ATOM 1813 C C . THR A 1 16 ? -4.412 -9.915 0.002 1.00 0.00 16 THR A C 2
ATOM 1814 O O . THR A 1 16 ? -3.881 -9.370 -0.965 1.00 0.00 16 THR A O 2
ATOM 1825 N N . VAL A 1 17 ? -4.392 -11.220 0.232 1.00 0.00 17 VAL A N 2
ATOM 1826 C CA . VAL A 1 17 ? -3.716 -12.130 -0.677 1.00 0.00 17 VAL A CA 2
ATOM 1827 C C . VAL A 1 17 ? -4.751 -12.802 -1.582 1.00 0.00 17 VAL A C 2
ATOM 1828 O O . VAL A 1 17 ? -5.514 -13.655 -1.132 1.00 0.00 17 VAL A O 2
ATOM 1841 N N . GLU A 1 18 ? -4.744 -12.391 -2.842 1.00 0.00 18 GLU A N 2
ATOM 1842 C CA . GLU A 1 18 ? -5.672 -12.942 -3.814 1.00 0.00 18 GLU A CA 2
ATOM 1843 C C . GLU A 1 18 ? -5.296 -14.387 -4.147 1.00 0.00 18 GLU A C 2
ATOM 1844 O O . GLU A 1 18 ? -6.148 -15.274 -4.133 1.00 0.00 18 GLU A O 2
ATOM 1856 N N . ASP A 1 19 ? -4.018 -14.580 -4.439 1.00 0.00 19 ASP A N 2
ATOM 1857 C CA . ASP A 1 19 ? -3.518 -15.902 -4.775 1.00 0.00 19 ASP A CA 2
ATOM 1858 C C . ASP A 1 19 ? -2.082 -16.044 -4.268 1.00 0.00 19 ASP A C 2
ATOM 1859 O O . ASP A 1 19 ? -1.441 -15.053 -3.922 1.00 0.00 19 ASP A O 2
ATOM 1868 N N . VAL A 1 20 ? -1.618 -17.285 -4.238 1.00 0.00 20 VAL A N 2
ATOM 1869 C CA . VAL A 1 20 ? -0.269 -17.570 -3.779 1.00 0.00 20 VAL A CA 2
ATOM 1870 C C . VAL A 1 20 ? 0.355 -18.640 -4.676 1.00 0.00 20 VAL A C 2
ATOM 1871 O O . VAL A 1 20 ? -0.326 -19.569 -5.106 1.00 0.00 20 VAL A O 2
ATOM 1884 N N . THR A 1 21 ? 1.645 -18.474 -4.931 1.00 0.00 21 THR A N 2
ATOM 1885 C CA . THR A 1 21 ? 2.369 -19.414 -5.769 1.00 0.00 21 THR A CA 2
ATOM 1886 C C . THR A 1 21 ? 3.455 -20.124 -4.959 1.00 0.00 21 THR A C 2
ATOM 1887 O O . THR A 1 21 ? 3.392 -20.164 -3.731 1.00 0.00 21 THR A O 2
ATOM 1898 N N . ASP A 1 22 ? 4.427 -20.666 -5.679 1.00 0.00 22 ASP A N 2
ATOM 1899 C CA . ASP A 1 22 ? 5.526 -21.372 -5.042 1.00 0.00 22 ASP A CA 2
ATOM 1900 C C . ASP A 1 22 ? 6.611 -20.368 -4.649 1.00 0.00 22 ASP A C 2
ATOM 1901 O O . ASP A 1 22 ? 7.083 -20.372 -3.513 1.00 0.00 22 ASP A O 2
ATOM 1910 N N . THR A 1 23 ? 6.976 -19.532 -5.610 1.00 0.00 23 THR A N 2
ATOM 1911 C CA . THR A 1 23 ? 7.997 -18.525 -5.379 1.00 0.00 23 THR A CA 2
ATOM 1912 C C . THR A 1 23 ? 7.449 -17.130 -5.685 1.00 0.00 23 THR A C 2
ATOM 1913 O O . THR A 1 23 ? 8.212 -16.173 -5.812 1.00 0.00 23 THR A O 2
ATOM 1924 N N . THR A 1 24 ? 6.131 -17.058 -5.796 1.00 0.00 24 THR A N 2
ATOM 1925 C CA . THR A 1 24 ? 5.472 -15.795 -6.085 1.00 0.00 24 THR A CA 2
ATOM 1926 C C . THR A 1 24 ? 4.164 -15.684 -5.298 1.00 0.00 24 THR A C 2
ATOM 1927 O O . THR A 1 24 ? 3.690 -16.667 -4.733 1.00 0.00 24 THR A O 2
ATOM 1938 N N . THR A 1 25 ? 3.619 -14.476 -5.288 1.00 0.00 25 THR A N 2
ATOM 1939 C CA . THR A 1 25 ? 2.376 -14.223 -4.580 1.00 0.00 25 THR A CA 2
ATOM 1940 C C . THR A 1 25 ? 1.669 -12.998 -5.164 1.00 0.00 25 THR A C 2
ATOM 1941 O O . THR A 1 25 ? 2.317 -12.102 -5.704 1.00 0.00 25 THR A O 2
ATOM 1952 N N . THR A 1 26 ? 0.351 -12.998 -5.035 1.00 0.00 26 THR A N 2
ATOM 1953 C CA . THR A 1 26 ? -0.451 -11.897 -5.544 1.00 0.00 26 THR A CA 2
ATOM 1954 C C . THR A 1 26 ? -0.995 -11.055 -4.388 1.00 0.00 26 THR A C 2
ATOM 1955 O O . THR A 1 26 ? -1.221 -11.569 -3.294 1.00 0.00 26 THR A O 2
ATOM 1966 N N . LEU A 1 27 ? -1.190 -9.776 -4.671 1.00 0.00 27 LEU A N 2
ATOM 1967 C CA . LEU A 1 27 ? -1.703 -8.858 -3.668 1.00 0.00 27 LEU A CA 2
ATOM 1968 C C . LEU A 1 27 ? -2.744 -7.938 -4.311 1.00 0.00 27 LEU A C 2
ATOM 1969 O O . LEU A 1 27 ? -2.729 -7.729 -5.523 1.00 0.00 27 LEU A O 2
ATOM 1985 N N . LYS A 1 28 ? -3.624 -7.415 -3.469 1.00 0.00 28 LYS A N 2
ATOM 1986 C CA . LYS A 1 28 ? -4.670 -6.523 -3.940 1.00 0.00 28 LYS A CA 2
ATOM 1987 C C . LYS A 1 28 ? -5.050 -5.553 -2.819 1.00 0.00 28 LYS A C 2
ATOM 1988 O O . LYS A 1 28 ? -5.510 -5.974 -1.759 1.00 0.00 28 LYS A O 2
ATOM 2007 N N . TRP A 1 29 ? -4.844 -4.273 -3.092 1.00 0.00 29 TRP A N 2
ATOM 2008 C CA . TRP A 1 29 ? -5.159 -3.241 -2.119 1.00 0.00 29 TRP A CA 2
ATOM 2009 C C . TRP A 1 29 ? -6.090 -2.228 -2.790 1.00 0.00 29 TRP A C 2
ATOM 2010 O O . TRP A 1 29 ? -6.480 -2.407 -3.942 1.00 0.00 29 TRP A O 2
ATOM 2031 N N . ARG A 1 30 ? -6.419 -1.188 -2.039 1.00 0.00 30 ARG A N 2
ATOM 2032 C CA . ARG A 1 30 ? -7.297 -0.147 -2.546 1.00 0.00 30 ARG A CA 2
ATOM 2033 C C . ARG A 1 30 ? -6.684 1.233 -2.295 1.00 0.00 30 ARG A C 2
ATOM 2034 O O . ARG A 1 30 ? -5.883 1.403 -1.377 1.00 0.00 30 ARG A O 2
ATOM 2055 N N . PRO A 1 31 ? -7.095 2.208 -3.149 1.00 0.00 31 PRO A N 2
ATOM 2056 C CA . PRO A 1 31 ? -6.596 3.567 -3.029 1.00 0.00 31 PRO A CA 2
ATOM 2057 C C . PRO A 1 31 ? -7.242 4.286 -1.843 1.00 0.00 31 PRO A C 2
ATOM 2058 O O . PRO A 1 31 ? -8.320 3.901 -1.391 1.00 0.00 31 PRO A O 2
ATOM 2069 N N . PRO A 1 32 ? -6.538 5.345 -1.360 1.00 0.00 32 PRO A N 2
ATOM 2070 C CA . PRO A 1 32 ? -7.032 6.121 -0.235 1.00 0.00 32 PRO A CA 2
ATOM 2071 C C . PRO A 1 32 ? -8.181 7.036 -0.662 1.00 0.00 32 PRO A C 2
ATOM 2072 O O . PRO A 1 32 ? -8.515 7.109 -1.844 1.00 0.00 32 PRO A O 2
ATOM 2083 N N . ASP A 1 33 ? -8.755 7.710 0.323 1.00 0.00 33 ASP A N 2
ATOM 2084 C CA . ASP A 1 33 ? -9.860 8.618 0.064 1.00 0.00 33 ASP A CA 2
ATOM 2085 C C . ASP A 1 33 ? -9.359 10.061 0.143 1.00 0.00 33 ASP A C 2
ATOM 2086 O O . ASP A 1 33 ? -9.915 10.951 -0.499 1.00 0.00 33 ASP A O 2
ATOM 2095 N N . ARG A 1 34 ? -8.314 10.248 0.935 1.00 0.00 34 ARG A N 2
ATOM 2096 C CA . ARG A 1 34 ? -7.731 11.568 1.106 1.00 0.00 34 ARG A CA 2
ATOM 2097 C C . ARG A 1 34 ? -6.408 11.667 0.344 1.00 0.00 34 ARG A C 2
ATOM 2098 O O . ARG A 1 34 ? -5.336 11.626 0.946 1.00 0.00 34 ARG A O 2
ATOM 2119 N N . ILE A 1 35 ? -6.527 11.796 -0.970 1.00 0.00 35 ILE A N 2
ATOM 2120 C CA . ILE A 1 35 ? -5.354 11.901 -1.820 1.00 0.00 35 ILE A CA 2
ATOM 2121 C C . ILE A 1 35 ? -4.642 13.225 -1.539 1.00 0.00 35 ILE A C 2
ATOM 2122 O O . ILE A 1 35 ? -3.472 13.237 -1.158 1.00 0.00 35 ILE A O 2
ATOM 2138 N N . GLY A 1 36 ? -5.377 14.310 -1.737 1.00 0.00 36 GLY A N 2
ATOM 2139 C CA . GLY A 1 36 ? -4.830 15.636 -1.509 1.00 0.00 36 GLY A CA 2
ATOM 2140 C C . GLY A 1 36 ? -3.944 16.073 -2.677 1.00 0.00 36 GLY A C 2
ATOM 2141 O O . GLY A 1 36 ? -4.362 16.873 -3.513 1.00 0.00 36 GLY A O 2
ATOM 2145 N N . ALA A 1 37 ? -2.737 15.527 -2.698 1.00 0.00 37 ALA A N 2
ATOM 2146 C CA . ALA A 1 37 ? -1.788 15.850 -3.750 1.00 0.00 37 ALA A CA 2
ATOM 2147 C C . ALA A 1 37 ? -2.405 15.513 -5.109 1.00 0.00 37 ALA A C 2
ATOM 2148 O O . ALA A 1 37 ? -3.398 14.791 -5.181 1.00 0.00 37 ALA A O 2
ATOM 2155 N N . GLY A 1 38 ? -1.791 16.051 -6.152 1.00 0.00 38 GLY A N 2
ATOM 2156 C CA . GLY A 1 38 ? -2.268 15.817 -7.504 1.00 0.00 38 GLY A CA 2
ATOM 2157 C C . GLY A 1 38 ? -2.688 14.357 -7.692 1.00 0.00 38 GLY A C 2
ATOM 2158 O O . GLY A 1 38 ? -3.672 14.074 -8.373 1.00 0.00 38 GLY A O 2
ATOM 2162 N N . GLY A 1 39 ? -1.921 13.470 -7.076 1.00 0.00 39 GLY A N 2
ATOM 2163 C CA . GLY A 1 39 ? -2.201 12.047 -7.166 1.00 0.00 39 GLY A CA 2
ATOM 2164 C C . GLY A 1 39 ? -1.008 11.221 -6.680 1.00 0.00 39 GLY A C 2
ATOM 2165 O O . GLY A 1 39 ? 0.141 11.556 -6.965 1.00 0.00 39 GLY A O 2
ATOM 2169 N N . ILE A 1 40 ? -1.322 10.158 -5.955 1.00 0.00 40 ILE A N 2
ATOM 2170 C CA . ILE A 1 40 ? -0.290 9.281 -5.427 1.00 0.00 40 ILE A CA 2
ATOM 2171 C C . ILE A 1 40 ? 0.523 8.701 -6.586 1.00 0.00 40 ILE A C 2
ATOM 2172 O O . ILE A 1 40 ? -0.038 8.316 -7.611 1.00 0.00 40 ILE A O 2
ATOM 2188 N N . ASP A 1 41 ? 1.831 8.657 -6.385 1.00 0.00 41 ASP A N 2
ATOM 2189 C CA . ASP A 1 41 ? 2.727 8.130 -7.401 1.00 0.00 41 ASP A CA 2
ATOM 2190 C C . ASP A 1 41 ? 2.469 6.633 -7.575 1.00 0.00 41 ASP A C 2
ATOM 2191 O O . ASP A 1 41 ? 2.319 6.152 -8.698 1.00 0.00 41 ASP A O 2
ATOM 2200 N N . GLY A 1 42 ? 2.424 5.937 -6.449 1.00 0.00 42 GLY A N 2
ATOM 2201 C CA . GLY A 1 42 ? 2.186 4.504 -6.463 1.00 0.00 42 GLY A CA 2
ATOM 2202 C C . GLY A 1 42 ? 2.293 3.916 -5.054 1.00 0.00 42 GLY A C 2
ATOM 2203 O O . GLY A 1 42 ? 1.999 4.593 -4.071 1.00 0.00 42 GLY A O 2
ATOM 2207 N N . TYR A 1 43 ? 2.717 2.661 -5.002 1.00 0.00 43 TYR A N 2
ATOM 2208 C CA . TYR A 1 43 ? 2.867 1.975 -3.730 1.00 0.00 43 TYR A CA 2
ATOM 2209 C C . TYR A 1 43 ? 4.121 1.099 -3.725 1.00 0.00 43 TYR A C 2
ATOM 2210 O O . TYR A 1 43 ? 4.428 0.442 -4.719 1.00 0.00 43 TYR A O 2
ATOM 2228 N N . LEU A 1 44 ? 4.813 1.118 -2.595 1.00 0.00 44 LEU A N 2
ATOM 2229 C CA . LEU A 1 44 ? 6.027 0.334 -2.447 1.00 0.00 44 LEU A CA 2
ATOM 2230 C C . LEU A 1 44 ? 5.718 -0.931 -1.643 1.00 0.00 44 LEU A C 2
ATOM 2231 O O . LEU A 1 44 ? 5.270 -0.850 -0.500 1.00 0.00 44 LEU A O 2
ATOM 2247 N N . VAL A 1 45 ? 5.969 -2.070 -2.271 1.00 0.00 45 VAL A N 2
ATOM 2248 C CA . VAL A 1 45 ? 5.723 -3.349 -1.628 1.00 0.00 45 VAL A CA 2
ATOM 2249 C C . VAL A 1 45 ? 7.033 -3.883 -1.047 1.00 0.00 45 VAL A C 2
ATOM 2250 O O . VAL A 1 45 ? 8.057 -3.902 -1.728 1.00 0.00 45 VAL A O 2
ATOM 2263 N N . GLU A 1 46 ? 6.959 -4.305 0.207 1.00 0.00 46 GLU A N 2
ATOM 2264 C CA . GLU A 1 46 ? 8.126 -4.837 0.888 1.00 0.00 46 GLU A CA 2
ATOM 2265 C C . GLU A 1 46 ? 7.729 -6.014 1.781 1.00 0.00 46 GLU A C 2
ATOM 2266 O O . GLU A 1 46 ? 6.674 -5.990 2.414 1.00 0.00 46 GLU A O 2
ATOM 2278 N N . TYR A 1 47 ? 8.595 -7.017 1.805 1.00 0.00 47 TYR A N 2
ATOM 2279 C CA . TYR A 1 47 ? 8.347 -8.200 2.611 1.00 0.00 47 TYR A CA 2
ATOM 2280 C C . TYR A 1 47 ? 9.486 -8.435 3.605 1.00 0.00 47 TYR A C 2
ATOM 2281 O O . TYR A 1 47 ? 10.645 -8.155 3.305 1.00 0.00 47 TYR A O 2
ATOM 2299 N N . CYS A 1 48 ? 9.116 -8.947 4.770 1.00 0.00 48 CYS A N 2
ATOM 2300 C CA . CYS A 1 48 ? 10.092 -9.222 5.810 1.00 0.00 48 CYS A CA 2
ATOM 2301 C C . CYS A 1 48 ? 9.989 -10.702 6.186 1.00 0.00 48 CYS A C 2
ATOM 2302 O O . CYS A 1 48 ? 8.959 -11.149 6.688 1.00 0.00 48 CYS A O 2
ATOM 2310 N N . LEU A 1 49 ? 11.072 -11.421 5.928 1.00 0.00 49 LEU A N 2
ATOM 2311 C CA . LEU A 1 49 ? 11.117 -12.841 6.232 1.00 0.00 49 LEU A CA 2
ATOM 2312 C C . LEU A 1 49 ? 11.054 -13.036 7.748 1.00 0.00 49 LEU A C 2
ATOM 2313 O O . LEU A 1 49 ? 11.745 -12.345 8.495 1.00 0.00 49 LEU A O 2
ATOM 2329 N N . GLU A 1 50 ? 10.218 -13.979 8.158 1.00 0.00 50 GLU A N 2
ATOM 2330 C CA . GLU A 1 50 ? 10.056 -14.273 9.571 1.00 0.00 50 GLU A CA 2
ATOM 2331 C C . GLU A 1 50 ? 11.423 -14.419 10.243 1.00 0.00 50 GLU A C 2
ATOM 2332 O O . GLU A 1 50 ? 12.226 -15.264 9.848 1.00 0.00 50 GLU A O 2
ATOM 2344 N N . GLY A 1 51 ? 11.646 -13.584 11.247 1.00 0.00 51 GLY A N 2
ATOM 2345 C CA . GLY A 1 51 ? 12.902 -13.609 11.977 1.00 0.00 51 GLY A CA 2
ATOM 2346 C C . GLY A 1 51 ? 13.793 -12.432 11.576 1.00 0.00 51 GLY A C 2
ATOM 2347 O O . GLY A 1 51 ? 14.623 -11.980 12.364 1.00 0.00 51 GLY A O 2
ATOM 2351 N N . SER A 1 52 ? 13.593 -11.970 10.351 1.00 0.00 52 SER A N 2
ATOM 2352 C CA . SER A 1 52 ? 14.368 -10.855 9.835 1.00 0.00 52 SER A CA 2
ATOM 2353 C C . SER A 1 52 ? 13.785 -9.534 10.342 1.00 0.00 52 SER A C 2
ATOM 2354 O O . SER A 1 52 ? 12.585 -9.436 10.591 1.00 0.00 52 SER A O 2
ATOM 2362 N N . GLU A 1 53 ? 14.663 -8.551 10.479 1.00 0.00 53 GLU A N 2
ATOM 2363 C CA . GLU A 1 53 ? 14.250 -7.240 10.951 1.00 0.00 53 GLU A CA 2
ATOM 2364 C C . GLU A 1 53 ? 14.446 -6.194 9.852 1.00 0.00 53 GLU A C 2
ATOM 2365 O O . GLU A 1 53 ? 14.422 -4.994 10.121 1.00 0.00 53 GLU A O 2
ATOM 2377 N N . GLU A 1 54 ? 14.634 -6.687 8.637 1.00 0.00 54 GLU A N 2
ATOM 2378 C CA . GLU A 1 54 ? 14.833 -5.810 7.496 1.00 0.00 54 GLU A CA 2
ATOM 2379 C C . GLU A 1 54 ? 13.813 -6.124 6.400 1.00 0.00 54 GLU A C 2
ATOM 2380 O O . GLU A 1 54 ? 13.812 -7.220 5.843 1.00 0.00 54 GLU A O 2
ATOM 2392 N N . TRP A 1 55 ? 12.967 -5.142 6.124 1.00 0.00 55 TRP A N 2
ATOM 2393 C CA . TRP A 1 55 ? 11.944 -5.299 5.105 1.00 0.00 55 TRP A CA 2
ATOM 2394 C C . TRP A 1 55 ? 12.603 -5.104 3.738 1.00 0.00 55 TRP A C 2
ATOM 2395 O O . TRP A 1 55 ? 13.134 -4.033 3.449 1.00 0.00 55 TRP A O 2
ATOM 2416 N N . VAL A 1 56 ? 12.547 -6.156 2.934 1.00 0.00 56 VAL A N 2
ATOM 2417 C CA . VAL A 1 56 ? 13.132 -6.113 1.605 1.00 0.00 56 VAL A CA 2
ATOM 2418 C C . VAL A 1 56 ? 12.106 -5.551 0.619 1.00 0.00 56 VAL A C 2
ATOM 2419 O O . VAL A 1 56 ? 10.917 -5.849 0.717 1.00 0.00 56 VAL A O 2
ATOM 2432 N N . PRO A 1 57 ? 12.617 -4.726 -0.334 1.00 0.00 57 PRO A N 2
ATOM 2433 C CA . PRO A 1 57 ? 11.759 -4.119 -1.337 1.00 0.00 57 PRO A CA 2
ATOM 2434 C C . PRO A 1 57 ? 11.345 -5.143 -2.396 1.00 0.00 57 PRO A C 2
ATOM 2435 O O . PRO A 1 57 ? 12.176 -5.606 -3.176 1.00 0.00 57 PRO A O 2
ATOM 2446 N N . ALA A 1 58 ? 10.060 -5.467 -2.390 1.00 0.00 58 ALA A N 2
ATOM 2447 C CA . ALA A 1 58 ? 9.526 -6.428 -3.340 1.00 0.00 58 ALA A CA 2
ATOM 2448 C C . ALA A 1 58 ? 9.648 -5.860 -4.756 1.00 0.00 58 ALA A C 2
ATOM 2449 O O . ALA A 1 58 ? 10.074 -6.559 -5.674 1.00 0.00 58 ALA A O 2
ATOM 2456 N N . ASN A 1 59 ? 9.267 -4.598 -4.888 1.00 0.00 59 ASN A N 2
ATOM 2457 C CA . ASN A 1 59 ? 9.329 -3.929 -6.176 1.00 0.00 59 ASN A CA 2
ATOM 2458 C C . ASN A 1 59 ? 10.239 -2.703 -6.066 1.00 0.00 59 ASN A C 2
ATOM 2459 O O . ASN A 1 59 ? 9.963 -1.789 -5.291 1.00 0.00 59 ASN A O 2
ATOM 2470 N N . LYS A 1 60 ? 11.304 -2.724 -6.853 1.00 0.00 60 LYS A N 2
ATOM 2471 C CA . LYS A 1 60 ? 12.256 -1.626 -6.854 1.00 0.00 60 LYS A CA 2
ATOM 2472 C C . LYS A 1 60 ? 11.504 -0.306 -7.039 1.00 0.00 60 LYS A C 2
ATOM 2473 O O . LYS A 1 60 ? 11.734 0.651 -6.301 1.00 0.00 60 LYS A O 2
ATOM 2492 N N . GLU A 1 61 ? 10.622 -0.297 -8.027 1.00 0.00 61 GLU A N 2
ATOM 2493 C CA . GLU A 1 61 ? 9.836 0.889 -8.318 1.00 0.00 61 GLU A CA 2
ATOM 2494 C C . GLU A 1 61 ? 8.377 0.672 -7.911 1.00 0.00 61 GLU A C 2
ATOM 2495 O O . GLU A 1 61 ? 7.894 -0.459 -7.900 1.00 0.00 61 GLU A O 2
ATOM 2507 N N . PRO A 1 62 ? 7.699 1.803 -7.578 1.00 0.00 62 PRO A N 2
ATOM 2508 C CA . PRO A 1 62 ? 6.305 1.747 -7.172 1.00 0.00 62 PRO A CA 2
ATOM 2509 C C . PRO A 1 62 ? 5.392 1.513 -8.377 1.00 0.00 62 PRO A C 2
ATOM 2510 O O . PRO A 1 62 ? 5.562 2.140 -9.421 1.00 0.00 62 PRO A O 2
ATOM 2521 N N . VAL A 1 63 ? 4.441 0.609 -8.191 1.00 0.00 63 VAL A N 2
ATOM 2522 C CA . VAL A 1 63 ? 3.501 0.284 -9.250 1.00 0.00 63 VAL A CA 2
ATOM 2523 C C . VAL A 1 63 ? 2.491 1.424 -9.397 1.00 0.00 63 VAL A C 2
ATOM 2524 O O . VAL A 1 63 ? 2.607 2.450 -8.729 1.00 0.00 63 VAL A O 2
ATOM 2537 N N . GLU A 1 64 ? 1.523 1.205 -10.275 1.00 0.00 64 GLU A N 2
ATOM 2538 C CA . GLU A 1 64 ? 0.494 2.201 -10.518 1.00 0.00 64 GLU A CA 2
ATOM 2539 C C . GLU A 1 64 ? -0.873 1.670 -10.081 1.00 0.00 64 GLU A C 2
ATOM 2540 O O . GLU A 1 64 ? -1.660 2.394 -9.474 1.00 0.00 64 GLU A O 2
ATOM 2552 N N . ARG A 1 65 ? -1.114 0.409 -10.409 1.00 0.00 65 ARG A N 2
ATOM 2553 C CA . ARG A 1 65 ? -2.372 -0.228 -10.058 1.00 0.00 65 ARG A CA 2
ATOM 2554 C C . ARG A 1 65 ? -2.379 -0.610 -8.577 1.00 0.00 65 ARG A C 2
ATOM 2555 O O . ARG A 1 65 ? -1.333 -0.618 -7.929 1.00 0.00 65 ARG A O 2
ATOM 2576 N N . CYS A 1 66 ? -3.570 -0.917 -8.083 1.00 0.00 66 CYS A N 2
ATOM 2577 C CA . CYS A 1 66 ? -3.727 -1.298 -6.690 1.00 0.00 66 CYS A CA 2
ATOM 2578 C C . CYS A 1 66 ? -3.550 -2.814 -6.584 1.00 0.00 66 CYS A C 2
ATOM 2579 O O . CYS A 1 66 ? -4.402 -3.505 -6.027 1.00 0.00 66 CYS A O 2
ATOM 2587 N N . GLY A 1 67 ? -2.438 -3.287 -7.128 1.00 0.00 67 GLY A N 2
ATOM 2588 C CA . GLY A 1 67 ? -2.139 -4.709 -7.101 1.00 0.00 67 GLY A CA 2
ATOM 2589 C C . GLY A 1 67 ? -0.745 -4.986 -7.668 1.00 0.00 67 GLY A C 2
ATOM 2590 O O . GLY A 1 67 ? -0.270 -4.260 -8.540 1.00 0.00 67 GLY A O 2
ATOM 2594 N N . PHE A 1 68 ? -0.129 -6.039 -7.150 1.00 0.00 68 PHE A N 2
ATOM 2595 C CA . PHE A 1 68 ? 1.201 -6.421 -7.594 1.00 0.00 68 PHE A CA 2
ATOM 2596 C C . PHE A 1 68 ? 1.474 -7.897 -7.299 1.00 0.00 68 PHE A C 2
ATOM 2597 O O . PHE A 1 68 ? 0.689 -8.553 -6.616 1.00 0.00 68 PHE A O 2
ATOM 2614 N N . THR A 1 69 ? 2.590 -8.376 -7.828 1.00 0.00 69 THR A N 2
ATOM 2615 C CA . THR A 1 69 ? 2.977 -9.763 -7.630 1.00 0.00 69 THR A CA 2
ATOM 2616 C C . THR A 1 69 ? 4.460 -9.856 -7.266 1.00 0.00 69 THR A C 2
ATOM 2617 O O . THR A 1 69 ? 5.315 -9.356 -7.995 1.00 0.00 69 THR A O 2
ATOM 2628 N N . VAL A 1 70 ? 4.720 -10.500 -6.137 1.00 0.00 70 VAL A N 2
ATOM 2629 C CA . VAL A 1 70 ? 6.085 -10.665 -5.667 1.00 0.00 70 VAL A CA 2
ATOM 2630 C C . VAL A 1 70 ? 6.643 -11.991 -6.190 1.00 0.00 70 VAL A C 2
ATOM 2631 O O . VAL A 1 70 ? 5.887 -12.922 -6.461 1.00 0.00 70 VAL A O 2
ATOM 2644 N N . LYS A 1 71 ? 7.961 -12.033 -6.315 1.00 0.00 71 LYS A N 2
ATOM 2645 C CA . LYS A 1 71 ? 8.629 -13.229 -6.800 1.00 0.00 71 LYS A CA 2
ATOM 2646 C C . LYS A 1 71 ? 9.847 -13.519 -5.921 1.00 0.00 71 LYS A C 2
ATOM 2647 O O . LYS A 1 71 ? 10.171 -12.741 -5.026 1.00 0.00 71 LYS A O 2
ATOM 2666 N N . ASP A 1 72 ? 10.490 -14.642 -6.208 1.00 0.00 72 ASP A N 2
ATOM 2667 C CA . ASP A 1 72 ? 11.666 -15.045 -5.455 1.00 0.00 72 ASP A CA 2
ATOM 2668 C C . ASP A 1 72 ? 11.317 -15.105 -3.967 1.00 0.00 72 ASP A C 2
ATOM 2669 O O . ASP A 1 72 ? 11.612 -14.174 -3.219 1.00 0.00 72 ASP A O 2
ATOM 2678 N N . LEU A 1 73 ? 10.694 -16.209 -3.581 1.00 0.00 73 LEU A N 2
ATOM 2679 C CA . LEU A 1 73 ? 10.302 -16.402 -2.196 1.00 0.00 73 LEU A CA 2
ATOM 2680 C C . LEU A 1 73 ? 10.499 -17.871 -1.815 1.00 0.00 73 LEU A C 2
ATOM 2681 O O . LEU A 1 73 ? 10.304 -18.762 -2.640 1.00 0.00 73 LEU A O 2
ATOM 2697 N N . PRO A 1 74 ? 10.894 -18.083 -0.531 1.00 0.00 74 PRO A N 2
ATOM 2698 C CA . PRO A 1 74 ? 11.120 -19.429 -0.030 1.00 0.00 74 PRO A CA 2
ATOM 2699 C C . PRO A 1 74 ? 9.794 -20.150 0.222 1.00 0.00 74 PRO A C 2
ATOM 2700 O O . PRO A 1 74 ? 8.979 -19.696 1.024 1.00 0.00 74 PRO A O 2
ATOM 2711 N N . THR A 1 75 ? 9.619 -21.261 -0.479 1.00 0.00 75 THR A N 2
ATOM 2712 C CA . THR A 1 75 ? 8.406 -22.049 -0.341 1.00 0.00 75 THR A CA 2
ATOM 2713 C C . THR A 1 75 ? 8.271 -22.574 1.089 1.00 0.00 75 THR A C 2
ATOM 2714 O O . THR A 1 75 ? 9.150 -23.278 1.582 1.00 0.00 75 THR A O 2
ATOM 2725 N N . GLY A 1 76 ? 7.161 -22.211 1.716 1.00 0.00 76 GLY A N 2
ATOM 2726 C CA . GLY A 1 76 ? 6.899 -22.636 3.081 1.00 0.00 76 GLY A CA 2
ATOM 2727 C C . GLY A 1 76 ? 7.625 -21.738 4.084 1.00 0.00 76 GLY A C 2
ATOM 2728 O O . GLY A 1 76 ? 8.250 -22.229 5.024 1.00 0.00 76 GLY A O 2
ATOM 2732 N N . ALA A 1 77 ? 7.520 -20.438 3.851 1.00 0.00 77 ALA A N 2
ATOM 2733 C CA . ALA A 1 77 ? 8.159 -19.467 4.723 1.00 0.00 77 ALA A CA 2
ATOM 2734 C C . ALA A 1 77 ? 7.155 -18.370 5.080 1.00 0.00 77 ALA A C 2
ATOM 2735 O O . ALA A 1 77 ? 6.492 -17.820 4.201 1.00 0.00 77 ALA A O 2
ATOM 2742 N N . ARG A 1 78 ? 7.073 -18.083 6.371 1.00 0.00 78 ARG A N 2
ATOM 2743 C CA . ARG A 1 78 ? 6.161 -17.061 6.854 1.00 0.00 78 ARG A CA 2
ATOM 2744 C C . ARG A 1 78 ? 6.711 -15.668 6.543 1.00 0.00 78 ARG A C 2
ATOM 2745 O O . ARG A 1 78 ? 7.551 -15.150 7.277 1.00 0.00 78 ARG A O 2
ATOM 2766 N N . ILE A 1 79 ? 6.215 -15.101 5.453 1.00 0.00 79 ILE A N 2
ATOM 2767 C CA . ILE A 1 79 ? 6.646 -13.778 5.035 1.00 0.00 79 ILE A CA 2
ATOM 2768 C C . ILE A 1 79 ? 5.478 -12.799 5.172 1.00 0.00 79 ILE A C 2
ATOM 2769 O O . ILE A 1 79 ? 4.345 -13.126 4.826 1.00 0.00 79 ILE A O 2
ATOM 2785 N N . LEU A 1 80 ? 5.796 -11.616 5.679 1.00 0.00 80 LEU A N 2
ATOM 2786 C CA . LEU A 1 80 ? 4.787 -10.587 5.866 1.00 0.00 80 LEU A CA 2
ATOM 2787 C C . LEU A 1 80 ? 4.933 -9.531 4.768 1.00 0.00 80 LEU A C 2
ATOM 2788 O O . LEU A 1 80 ? 6.015 -8.981 4.571 1.00 0.00 80 LEU A O 2
ATOM 2804 N N . PHE A 1 81 ? 3.827 -9.280 4.083 1.00 0.00 81 PHE A N 2
ATOM 2805 C CA . PHE A 1 81 ? 3.818 -8.299 3.011 1.00 0.00 81 PHE A CA 2
ATOM 2806 C C . PHE A 1 81 ? 3.173 -6.990 3.470 1.00 0.00 81 PHE A C 2
ATOM 2807 O O . PHE A 1 81 ? 2.087 -6.997 4.047 1.00 0.00 81 PHE A O 2
ATOM 2824 N N . ARG A 1 82 ? 3.871 -5.897 3.198 1.00 0.00 82 ARG A N 2
ATOM 2825 C CA . ARG A 1 82 ? 3.381 -4.582 3.577 1.00 0.00 82 ARG A CA 2
ATOM 2826 C C . ARG A 1 82 ? 3.457 -3.625 2.386 1.00 0.00 82 ARG A C 2
ATOM 2827 O O . ARG A 1 82 ? 4.463 -3.586 1.679 1.00 0.00 82 ARG A O 2
ATOM 2848 N N . VAL A 1 83 ? 2.380 -2.875 2.201 1.00 0.00 83 VAL A N 2
ATOM 2849 C CA . VAL A 1 83 ? 2.312 -1.920 1.108 1.00 0.00 83 VAL A CA 2
ATOM 2850 C C . VAL A 1 83 ? 2.316 -0.500 1.676 1.00 0.00 83 VAL A C 2
ATOM 2851 O O . VAL A 1 83 ? 1.638 -0.221 2.664 1.00 0.00 83 VAL A O 2
ATOM 2864 N N . VAL A 1 84 ? 3.088 0.361 1.029 1.00 0.00 84 VAL A N 2
ATOM 2865 C CA . VAL A 1 84 ? 3.190 1.745 1.458 1.00 0.00 84 VAL A CA 2
ATOM 2866 C C . VAL A 1 84 ? 3.052 2.663 0.241 1.00 0.00 84 VAL A C 2
ATOM 2867 O O . VAL A 1 84 ? 3.668 2.421 -0.796 1.00 0.00 84 VAL A O 2
ATOM 2880 N N . GLY A 1 85 ? 2.240 3.696 0.408 1.00 0.00 85 GLY A N 2
ATOM 2881 C CA . GLY A 1 85 ? 2.014 4.651 -0.663 1.00 0.00 85 GLY A CA 2
ATOM 2882 C C . GLY A 1 85 ? 3.096 5.733 -0.671 1.00 0.00 85 GLY A C 2
ATOM 2883 O O . GLY A 1 85 ? 3.197 6.522 0.267 1.00 0.00 85 GLY A O 2
ATOM 2887 N N . VAL A 1 86 ? 3.878 5.734 -1.741 1.00 0.00 86 VAL A N 2
ATOM 2888 C CA . VAL A 1 86 ? 4.949 6.706 -1.883 1.00 0.00 86 VAL A CA 2
ATOM 2889 C C . VAL A 1 86 ? 4.389 7.988 -2.502 1.00 0.00 86 VAL A C 2
ATOM 2890 O O . VAL A 1 86 ? 3.323 7.972 -3.115 1.00 0.00 86 VAL A O 2
ATOM 2903 N N . ASN A 1 87 ? 5.134 9.069 -2.321 1.00 0.00 87 ASN A N 2
ATOM 2904 C CA . ASN A 1 87 ? 4.726 10.357 -2.854 1.00 0.00 87 ASN A CA 2
ATOM 2905 C C . ASN A 1 87 ? 5.742 11.423 -2.437 1.00 0.00 87 ASN A C 2
ATOM 2906 O O . ASN A 1 87 ? 6.652 11.146 -1.658 1.00 0.00 87 ASN A O 2
ATOM 2917 N N . ILE A 1 88 ? 5.552 12.619 -2.975 1.00 0.00 88 ILE A N 2
ATOM 2918 C CA . ILE A 1 88 ? 6.440 13.727 -2.668 1.00 0.00 88 ILE A CA 2
ATOM 2919 C C . ILE A 1 88 ? 6.612 13.832 -1.151 1.00 0.00 88 ILE A C 2
ATOM 2920 O O . ILE A 1 88 ? 7.718 14.056 -0.662 1.00 0.00 88 ILE A O 2
ATOM 2936 N N . ALA A 1 89 ? 5.501 13.667 -0.449 1.00 0.00 89 ALA A N 2
ATOM 2937 C CA . ALA A 1 89 ? 5.514 13.741 1.002 1.00 0.00 89 ALA A CA 2
ATOM 2938 C C . ALA A 1 89 ? 6.442 12.658 1.555 1.00 0.00 89 ALA A C 2
ATOM 2939 O O . ALA A 1 89 ? 7.026 12.823 2.625 1.00 0.00 89 ALA A O 2
ATOM 2946 N N . GLY A 1 90 ? 6.551 11.574 0.800 1.00 0.00 90 GLY A N 2
ATOM 2947 C CA . GLY A 1 90 ? 7.399 10.465 1.202 1.00 0.00 90 GLY A CA 2
ATOM 2948 C C . GLY A 1 90 ? 6.643 9.137 1.112 1.00 0.00 90 GLY A C 2
ATOM 2949 O O . GLY A 1 90 ? 6.315 8.679 0.018 1.00 0.00 90 GLY A O 2
ATOM 2953 N N . ARG A 1 91 ? 6.390 8.557 2.276 1.00 0.00 91 ARG A N 2
ATOM 2954 C CA . ARG A 1 91 ? 5.679 7.291 2.342 1.00 0.00 91 ARG A CA 2
ATOM 2955 C C . ARG A 1 91 ? 4.534 7.378 3.352 1.00 0.00 91 ARG A C 2
ATOM 2956 O O . ARG A 1 91 ? 4.484 8.303 4.162 1.00 0.00 91 ARG A O 2
ATOM 2977 N N . SER A 1 92 ? 3.642 6.401 3.273 1.00 0.00 92 SER A N 2
ATOM 2978 C CA . SER A 1 92 ? 2.500 6.356 4.170 1.00 0.00 92 SER A CA 2
ATOM 2979 C C . SER A 1 92 ? 2.556 5.087 5.024 1.00 0.00 92 SER A C 2
ATOM 2980 O O . SER A 1 92 ? 3.318 4.168 4.727 1.00 0.00 92 SER A O 2
ATOM 2988 N N . GLU A 1 93 ? 1.739 5.078 6.067 1.00 0.00 93 GLU A N 2
ATOM 2989 C CA . GLU A 1 93 ? 1.686 3.937 6.965 1.00 0.00 93 GLU A CA 2
ATOM 2990 C C . GLU A 1 93 ? 1.591 2.636 6.166 1.00 0.00 93 GLU A C 2
ATOM 2991 O O . GLU A 1 93 ? 0.824 2.546 5.209 1.00 0.00 93 GLU A O 2
ATOM 3003 N N . PRO A 1 94 ? 2.402 1.634 6.600 1.00 0.00 94 PRO A N 2
ATOM 3004 C CA . PRO A 1 94 ? 2.416 0.342 5.936 1.00 0.00 94 PRO A CA 2
ATOM 3005 C C . PRO A 1 94 ? 1.168 -0.470 6.288 1.00 0.00 94 PRO A C 2
ATOM 3006 O O . PRO A 1 94 ? 0.840 -0.633 7.462 1.00 0.00 94 PRO A O 2
ATOM 3017 N N . ALA A 1 95 ? 0.505 -0.957 5.249 1.00 0.00 95 ALA A N 2
ATOM 3018 C CA . ALA A 1 95 ? -0.700 -1.747 5.434 1.00 0.00 95 ALA A CA 2
ATOM 3019 C C . ALA A 1 95 ? -0.316 -3.214 5.638 1.00 0.00 95 ALA A C 2
ATOM 3020 O O . ALA A 1 95 ? -0.782 -4.089 4.910 1.00 0.00 95 ALA A O 2
ATOM 3027 N N . THR A 1 96 ? 0.530 -3.438 6.633 1.00 0.00 96 THR A N 2
ATOM 3028 C CA . THR A 1 96 ? 0.982 -4.784 6.943 1.00 0.00 96 THR A CA 2
ATOM 3029 C C . THR A 1 96 ? -0.189 -5.767 6.880 1.00 0.00 96 THR A C 2
ATOM 3030 O O . THR A 1 96 ? -1.311 -5.427 7.251 1.00 0.00 96 THR A O 2
ATOM 3041 N N . LEU A 1 97 ? 0.113 -6.967 6.406 1.00 0.00 97 LEU A N 2
ATOM 3042 C CA . LEU A 1 97 ? -0.900 -8.002 6.289 1.00 0.00 97 LEU A CA 2
ATOM 3043 C C . LEU A 1 97 ? -1.290 -8.488 7.687 1.00 0.00 97 LEU A C 2
ATOM 3044 O O . LEU A 1 97 ? -0.438 -8.611 8.565 1.00 0.00 97 LEU A O 2
ATOM 3060 N N . LEU A 1 98 ? -2.578 -8.751 7.849 1.00 0.00 98 LEU A N 2
ATOM 3061 C CA . LEU A 1 98 ? -3.091 -9.221 9.125 1.00 0.00 98 LEU A CA 2
ATOM 3062 C C . LEU A 1 98 ? -2.420 -10.549 9.481 1.00 0.00 98 LEU A C 2
ATOM 3063 O O . LEU A 1 98 ? -2.163 -10.823 10.652 1.00 0.00 98 LEU A O 2
ATOM 3079 N N . GLN A 1 99 ? -2.157 -11.338 8.450 1.00 0.00 99 GLN A N 2
ATOM 3080 C CA . GLN A 1 99 ? -1.521 -12.631 8.640 1.00 0.00 99 GLN A CA 2
ATOM 3081 C C . GLN A 1 99 ? -0.416 -12.836 7.603 1.00 0.00 99 GLN A C 2
ATOM 3082 O O . GLN A 1 99 ? -0.487 -12.297 6.499 1.00 0.00 99 GLN A O 2
ATOM 3096 N N . PRO A 1 100 ? 0.607 -13.638 8.003 1.00 0.00 100 PRO A N 2
ATOM 3097 C CA . PRO A 1 100 ? 1.726 -13.921 7.121 1.00 0.00 100 PRO A CA 2
ATOM 3098 C C . PRO A 1 100 ? 1.326 -14.918 6.031 1.00 0.00 100 PRO A C 2
ATOM 3099 O O . PRO A 1 100 ? 0.203 -15.419 6.025 1.00 0.00 100 PRO A O 2
ATOM 3110 N N . VAL A 1 101 ? 2.268 -15.175 5.135 1.00 0.00 101 VAL A N 2
ATOM 3111 C CA . VAL A 1 101 ? 2.028 -16.103 4.043 1.00 0.00 101 VAL A CA 2
ATOM 3112 C C . VAL A 1 101 ? 3.053 -17.237 4.108 1.00 0.00 101 VAL A C 2
ATOM 3113 O O . VAL A 1 101 ? 4.244 -16.992 4.293 1.00 0.00 101 VAL A O 2
ATOM 3126 N N . THR A 1 102 ? 2.552 -18.454 3.953 1.00 0.00 102 THR A N 2
ATOM 3127 C CA . THR A 1 102 ? 3.409 -19.626 3.992 1.00 0.00 102 THR A CA 2
ATOM 3128 C C . THR A 1 102 ? 4.137 -19.800 2.657 1.00 0.00 102 THR A C 2
ATOM 3129 O O . THR A 1 102 ? 5.170 -20.465 2.591 1.00 0.00 102 THR A O 2
ATOM 3140 N N . ILE A 1 103 ? 3.569 -19.190 1.627 1.00 0.00 103 ILE A N 2
ATOM 3141 C CA . ILE A 1 103 ? 4.151 -19.269 0.298 1.00 0.00 103 ILE A CA 2
ATOM 3142 C C . ILE A 1 103 ? 4.103 -20.718 -0.190 1.00 0.00 103 ILE A C 2
ATOM 3143 O O . ILE A 1 103 ? 4.933 -21.537 0.203 1.00 0.00 103 ILE A O 2
ATOM 3159 N N . ARG A 1 104 ? 3.125 -20.991 -1.041 1.00 0.00 104 ARG A N 2
ATOM 3160 C CA . ARG A 1 104 ? 2.958 -22.327 -1.587 1.00 0.00 104 ARG A CA 2
ATOM 3161 C C . ARG A 1 104 ? 1.777 -22.360 -2.559 1.00 0.00 104 ARG A C 2
ATOM 3162 O O . ARG A 1 104 ? 0.785 -21.660 -2.360 1.00 0.00 104 ARG A O 2
ATOM 3183 N N . GLU A 1 105 ? 1.922 -23.180 -3.589 1.00 0.00 105 GLU A N 2
ATOM 3184 C CA . GLU A 1 105 ? 0.880 -23.313 -4.592 1.00 0.00 105 GLU A CA 2
ATOM 3185 C C . GLU A 1 105 ? -0.022 -24.504 -4.266 1.00 0.00 105 GLU A C 2
ATOM 3186 O O . GLU A 1 105 ? 0.222 -25.226 -3.300 1.00 0.00 105 GLU A O 2
ATOM 3198 N N . SER A 1 106 ? -1.046 -24.674 -5.089 1.00 0.00 106 SER A N 2
ATOM 3199 C CA . SER A 1 106 ? -1.986 -25.766 -4.900 1.00 0.00 106 SER A CA 2
ATOM 3200 C C . SER A 1 106 ? -2.221 -26.491 -6.226 1.00 0.00 106 SER A C 2
ATOM 3201 O O . SER A 1 106 ? -2.259 -25.862 -7.283 1.00 0.00 106 SER A O 2
ATOM 3209 N N . GLY A 1 107 ? -2.372 -27.803 -6.128 1.00 0.00 107 GLY A N 2
ATOM 3210 C CA . GLY A 1 107 ? -2.601 -28.621 -7.307 1.00 0.00 107 GLY A CA 2
ATOM 3211 C C . GLY A 1 107 ? -1.306 -29.292 -7.770 1.00 0.00 107 GLY A C 2
ATOM 3212 O O . GLY A 1 107 ? -0.459 -28.652 -8.390 1.00 0.00 107 GLY A O 2
ATOM 3216 N N . PRO A 1 108 ? -1.192 -30.606 -7.442 1.00 0.00 108 PRO A N 2
ATOM 3217 C CA . PRO A 1 108 ? -0.015 -31.371 -7.817 1.00 0.00 108 PRO A CA 2
ATOM 3218 C C . PRO A 1 108 ? -0.033 -31.710 -9.309 1.00 0.00 108 PRO A C 2
ATOM 3219 O O . PRO A 1 108 ? -0.693 -32.660 -9.726 1.00 0.00 108 PRO A O 2
ATOM 3230 N N . SER A 1 109 ? 0.700 -30.913 -10.073 1.00 0.00 109 SER A N 2
ATOM 3231 C CA . SER A 1 109 ? 0.777 -31.116 -11.509 1.00 0.00 109 SER A CA 2
ATOM 3232 C C . SER A 1 109 ? -0.594 -30.874 -12.146 1.00 0.00 109 SER A C 2
ATOM 3233 O O . SER A 1 109 ? -0.818 -29.838 -12.770 1.00 0.00 109 SER A O 2
ATOM 3241 N N . SER A 1 110 ? -1.474 -31.847 -11.965 1.00 0.00 110 SER A N 2
ATOM 3242 C CA . SER A 1 110 ? -2.817 -31.753 -12.514 1.00 0.00 110 SER A CA 2
ATOM 3243 C C . SER A 1 110 ? -3.761 -31.130 -11.484 1.00 0.00 110 SER A C 2
ATOM 3244 O O . SER A 1 110 ? -4.416 -31.843 -10.725 1.00 0.00 110 SER A O 2
ATOM 3252 N N . GLY A 1 111 ? -3.800 -29.805 -11.489 1.00 0.00 111 GLY A N 2
ATOM 3253 C CA . GLY A 1 111 ? -4.653 -29.078 -10.565 1.00 0.00 111 GLY A CA 2
ATOM 3254 C C . GLY A 1 111 ? -5.078 -27.731 -11.154 1.00 0.00 111 GLY A C 2
ATOM 3255 O O . GLY A 1 111 ? -4.267 -27.030 -11.757 1.00 0.00 111 GLY A O 2
ATOM 3259 N N . GLY A 1 1 ? -9.764 32.182 12.443 1.00 0.00 1 GLY A N 3
ATOM 3260 C CA . GLY A 1 1 ? -9.778 30.756 12.163 1.00 0.00 1 GLY A CA 3
ATOM 3261 C C . GLY A 1 1 ? -8.441 30.299 11.577 1.00 0.00 1 GLY A C 3
ATOM 3262 O O . GLY A 1 1 ? -8.112 30.629 10.439 1.00 0.00 1 GLY A O 3
ATOM 3266 N N . SER A 1 2 ? -7.706 29.545 12.382 1.00 0.00 2 SER A N 3
ATOM 3267 C CA . SER A 1 2 ? -6.412 29.039 11.958 1.00 0.00 2 SER A CA 3
ATOM 3268 C C . SER A 1 2 ? -6.458 27.514 11.843 1.00 0.00 2 SER A C 3
ATOM 3269 O O . SER A 1 2 ? -6.318 26.808 12.841 1.00 0.00 2 SER A O 3
ATOM 3277 N N . SER A 1 3 ? -6.656 27.050 10.618 1.00 0.00 3 SER A N 3
ATOM 3278 C CA . SER A 1 3 ? -6.723 25.621 10.361 1.00 0.00 3 SER A CA 3
ATOM 3279 C C . SER A 1 3 ? -6.033 25.296 9.034 1.00 0.00 3 SER A C 3
ATOM 3280 O O . SER A 1 3 ? -5.952 26.145 8.148 1.00 0.00 3 SER A O 3
ATOM 3288 N N . GLY A 1 4 ? -5.554 24.064 8.940 1.00 0.00 4 GLY A N 3
ATOM 3289 C CA . GLY A 1 4 ? -4.874 23.616 7.737 1.00 0.00 4 GLY A CA 3
ATOM 3290 C C . GLY A 1 4 ? -3.741 22.646 8.076 1.00 0.00 4 GLY A C 3
ATOM 3291 O O . GLY A 1 4 ? -2.900 22.939 8.925 1.00 0.00 4 GLY A O 3
ATOM 3295 N N . SER A 1 5 ? -3.754 21.509 7.396 1.00 0.00 5 SER A N 3
ATOM 3296 C CA . SER A 1 5 ? -2.739 20.493 7.615 1.00 0.00 5 SER A CA 3
ATOM 3297 C C . SER A 1 5 ? -2.734 19.498 6.452 1.00 0.00 5 SER A C 3
ATOM 3298 O O . SER A 1 5 ? -3.765 18.909 6.131 1.00 0.00 5 SER A O 3
ATOM 3306 N N . SER A 1 6 ? -1.563 19.343 5.853 1.00 0.00 6 SER A N 3
ATOM 3307 C CA . SER A 1 6 ? -1.411 18.429 4.733 1.00 0.00 6 SER A CA 3
ATOM 3308 C C . SER A 1 6 ? -0.134 17.603 4.901 1.00 0.00 6 SER A C 3
ATOM 3309 O O . SER A 1 6 ? 0.813 18.043 5.551 1.00 0.00 6 SER A O 3
ATOM 3317 N N . GLY A 1 7 ? -0.149 16.421 4.303 1.00 0.00 7 GLY A N 3
ATOM 3318 C CA . GLY A 1 7 ? 0.996 15.530 4.379 1.00 0.00 7 GLY A CA 3
ATOM 3319 C C . GLY A 1 7 ? 0.894 14.417 3.333 1.00 0.00 7 GLY A C 3
ATOM 3320 O O . GLY A 1 7 ? 0.408 14.643 2.226 1.00 0.00 7 GLY A O 3
ATOM 3324 N N . PRO A 1 8 ? 1.374 13.209 3.731 1.00 0.00 8 PRO A N 3
ATOM 3325 C CA . PRO A 1 8 ? 1.343 12.061 2.841 1.00 0.00 8 PRO A CA 3
ATOM 3326 C C . PRO A 1 8 ? -0.075 11.498 2.723 1.00 0.00 8 PRO A C 3
ATOM 3327 O O . PRO A 1 8 ? -0.855 11.566 3.672 1.00 0.00 8 PRO A O 3
ATOM 3338 N N . THR A 1 9 ? -0.366 10.954 1.550 1.00 0.00 9 THR A N 3
ATOM 3339 C CA . THR A 1 9 ? -1.676 10.379 1.296 1.00 0.00 9 THR A CA 3
ATOM 3340 C C . THR A 1 9 ? -2.070 9.427 2.428 1.00 0.00 9 THR A C 3
ATOM 3341 O O . THR A 1 9 ? -1.288 9.196 3.349 1.00 0.00 9 THR A O 3
ATOM 3352 N N . SER A 1 10 ? -3.281 8.901 2.321 1.00 0.00 10 SER A N 3
ATOM 3353 C CA . SER A 1 10 ? -3.788 7.980 3.323 1.00 0.00 10 SER A CA 3
ATOM 3354 C C . SER A 1 10 ? -3.273 6.567 3.043 1.00 0.00 10 SER A C 3
ATOM 3355 O O . SER A 1 10 ? -3.350 6.087 1.913 1.00 0.00 10 SER A O 3
ATOM 3363 N N . ALA A 1 11 ? -2.760 5.940 4.091 1.00 0.00 11 ALA A N 3
ATOM 3364 C CA . ALA A 1 11 ? -2.233 4.591 3.972 1.00 0.00 11 ALA A CA 3
ATOM 3365 C C . ALA A 1 11 ? -3.203 3.740 3.149 1.00 0.00 11 ALA A C 3
ATOM 3366 O O . ALA A 1 11 ? -4.387 4.057 3.056 1.00 0.00 11 ALA A O 3
ATOM 3373 N N . PRO A 1 12 ? -2.649 2.648 2.557 1.00 0.00 12 PRO A N 3
ATOM 3374 C CA . PRO A 1 12 ? -3.451 1.749 1.746 1.00 0.00 12 PRO A CA 3
ATOM 3375 C C . PRO A 1 12 ? -4.342 0.866 2.622 1.00 0.00 12 PRO A C 3
ATOM 3376 O O . PRO A 1 12 ? -4.042 0.645 3.794 1.00 0.00 12 PRO A O 3
ATOM 3387 N N . GLN A 1 13 ? -5.419 0.384 2.020 1.00 0.00 13 GLN A N 3
ATOM 3388 C CA . GLN A 1 13 ? -6.355 -0.470 2.731 1.00 0.00 13 GLN A CA 3
ATOM 3389 C C . GLN A 1 13 ? -6.879 -1.569 1.805 1.00 0.00 13 GLN A C 3
ATOM 3390 O O . GLN A 1 13 ? -6.667 -1.519 0.594 1.00 0.00 13 GLN A O 3
ATOM 3404 N N . HIS A 1 14 ? -7.553 -2.537 2.410 1.00 0.00 14 HIS A N 3
ATOM 3405 C CA . HIS A 1 14 ? -8.109 -3.647 1.654 1.00 0.00 14 HIS A CA 3
ATOM 3406 C C . HIS A 1 14 ? -6.974 -4.480 1.057 1.00 0.00 14 HIS A C 3
ATOM 3407 O O . HIS A 1 14 ? -7.127 -5.068 -0.013 1.00 0.00 14 HIS A O 3
ATOM 3421 N N . LEU A 1 15 ? -5.860 -4.505 1.774 1.00 0.00 15 LEU A N 3
ATOM 3422 C CA . LEU A 1 15 ? -4.699 -5.257 1.328 1.00 0.00 15 LEU A CA 3
ATOM 3423 C C . LEU A 1 15 ? -4.834 -6.712 1.782 1.00 0.00 15 LEU A C 3
ATOM 3424 O O . LEU A 1 15 ? -4.725 -7.008 2.971 1.00 0.00 15 LEU A O 3
ATOM 3440 N N . THR A 1 16 ? -5.071 -7.582 0.811 1.00 0.00 16 THR A N 3
ATOM 3441 C CA . THR A 1 16 ? -5.222 -8.998 1.096 1.00 0.00 16 THR A CA 3
ATOM 3442 C C . THR A 1 16 ? -4.532 -9.836 0.017 1.00 0.00 16 THR A C 3
ATOM 3443 O O . THR A 1 16 ? -4.125 -9.309 -1.017 1.00 0.00 16 THR A O 3
ATOM 3454 N N . VAL A 1 17 ? -4.422 -11.126 0.295 1.00 0.00 17 VAL A N 3
ATOM 3455 C CA . VAL A 1 17 ? -3.788 -12.042 -0.638 1.00 0.00 17 VAL A CA 3
ATOM 3456 C C . VAL A 1 17 ? -4.858 -12.674 -1.531 1.00 0.00 17 VAL A C 3
ATOM 3457 O O . VAL A 1 17 ? -5.785 -13.314 -1.037 1.00 0.00 17 VAL A O 3
ATOM 3470 N N . GLU A 1 18 ? -4.694 -12.473 -2.830 1.00 0.00 18 GLU A N 3
ATOM 3471 C CA . GLU A 1 18 ? -5.634 -13.015 -3.797 1.00 0.00 18 GLU A CA 3
ATOM 3472 C C . GLU A 1 18 ? -5.252 -14.451 -4.160 1.00 0.00 18 GLU A C 3
ATOM 3473 O O . GLU A 1 18 ? -6.095 -15.347 -4.133 1.00 0.00 18 GLU A O 3
ATOM 3485 N N . ASP A 1 19 ? -3.981 -14.627 -4.491 1.00 0.00 19 ASP A N 3
ATOM 3486 C CA . ASP A 1 19 ? -3.478 -15.939 -4.859 1.00 0.00 19 ASP A CA 3
ATOM 3487 C C . ASP A 1 19 ? -2.036 -16.083 -4.369 1.00 0.00 19 ASP A C 3
ATOM 3488 O O . ASP A 1 19 ? -1.339 -15.088 -4.176 1.00 0.00 19 ASP A O 3
ATOM 3497 N N . VAL A 1 20 ? -1.631 -17.331 -4.180 1.00 0.00 20 VAL A N 3
ATOM 3498 C CA . VAL A 1 20 ? -0.284 -17.618 -3.715 1.00 0.00 20 VAL A CA 3
ATOM 3499 C C . VAL A 1 20 ? 0.319 -18.733 -4.572 1.00 0.00 20 VAL A C 3
ATOM 3500 O O . VAL A 1 20 ? -0.280 -19.796 -4.726 1.00 0.00 20 VAL A O 3
ATOM 3513 N N . THR A 1 21 ? 1.498 -18.452 -5.107 1.00 0.00 21 THR A N 3
ATOM 3514 C CA . THR A 1 21 ? 2.189 -19.417 -5.944 1.00 0.00 21 THR A CA 3
ATOM 3515 C C . THR A 1 21 ? 3.266 -20.147 -5.139 1.00 0.00 21 THR A C 3
ATOM 3516 O O . THR A 1 21 ? 3.196 -20.207 -3.913 1.00 0.00 21 THR A O 3
ATOM 3527 N N . ASP A 1 22 ? 4.238 -20.684 -5.862 1.00 0.00 22 ASP A N 3
ATOM 3528 C CA . ASP A 1 22 ? 5.328 -21.408 -5.230 1.00 0.00 22 ASP A CA 3
ATOM 3529 C C . ASP A 1 22 ? 6.464 -20.434 -4.911 1.00 0.00 22 ASP A C 3
ATOM 3530 O O . ASP A 1 22 ? 7.050 -20.490 -3.831 1.00 0.00 22 ASP A O 3
ATOM 3539 N N . THR A 1 23 ? 6.741 -19.563 -5.871 1.00 0.00 23 THR A N 3
ATOM 3540 C CA . THR A 1 23 ? 7.796 -18.577 -5.705 1.00 0.00 23 THR A CA 3
ATOM 3541 C C . THR A 1 23 ? 7.265 -17.173 -6.001 1.00 0.00 23 THR A C 3
ATOM 3542 O O . THR A 1 23 ? 8.042 -16.231 -6.152 1.00 0.00 23 THR A O 3
ATOM 3553 N N . THR A 1 24 ? 5.946 -17.077 -6.075 1.00 0.00 24 THR A N 3
ATOM 3554 C CA . THR A 1 24 ? 5.302 -15.804 -6.349 1.00 0.00 24 THR A CA 3
ATOM 3555 C C . THR A 1 24 ? 3.974 -15.704 -5.597 1.00 0.00 24 THR A C 3
ATOM 3556 O O . THR A 1 24 ? 3.360 -16.721 -5.277 1.00 0.00 24 THR A O 3
ATOM 3567 N N . THR A 1 25 ? 3.570 -14.470 -5.336 1.00 0.00 25 THR A N 3
ATOM 3568 C CA . THR A 1 25 ? 2.325 -14.224 -4.627 1.00 0.00 25 THR A CA 3
ATOM 3569 C C . THR A 1 25 ? 1.616 -12.998 -5.205 1.00 0.00 25 THR A C 3
ATOM 3570 O O . THR A 1 25 ? 2.264 -12.076 -5.699 1.00 0.00 25 THR A O 3
ATOM 3581 N N . THR A 1 26 ? 0.293 -13.026 -5.123 1.00 0.00 26 THR A N 3
ATOM 3582 C CA . THR A 1 26 ? -0.511 -11.928 -5.632 1.00 0.00 26 THR A CA 3
ATOM 3583 C C . THR A 1 26 ? -1.085 -11.107 -4.475 1.00 0.00 26 THR A C 3
ATOM 3584 O O . THR A 1 26 ? -1.474 -11.662 -3.449 1.00 0.00 26 THR A O 3
ATOM 3595 N N . LEU A 1 27 ? -1.120 -9.799 -4.681 1.00 0.00 27 LEU A N 3
ATOM 3596 C CA . LEU A 1 27 ? -1.640 -8.896 -3.668 1.00 0.00 27 LEU A CA 3
ATOM 3597 C C . LEU A 1 27 ? -2.663 -7.955 -4.307 1.00 0.00 27 LEU A C 3
ATOM 3598 O O . LEU A 1 27 ? -2.625 -7.718 -5.513 1.00 0.00 27 LEU A O 3
ATOM 3614 N N . LYS A 1 28 ? -3.553 -7.443 -3.469 1.00 0.00 28 LYS A N 3
ATOM 3615 C CA . LYS A 1 28 ? -4.584 -6.533 -3.937 1.00 0.00 28 LYS A CA 3
ATOM 3616 C C . LYS A 1 28 ? -4.969 -5.579 -2.805 1.00 0.00 28 LYS A C 3
ATOM 3617 O O . LYS A 1 28 ? -5.333 -6.018 -1.715 1.00 0.00 28 LYS A O 3
ATOM 3636 N N . TRP A 1 29 ? -4.875 -4.291 -3.101 1.00 0.00 29 TRP A N 3
ATOM 3637 C CA . TRP A 1 29 ? -5.208 -3.271 -2.121 1.00 0.00 29 TRP A CA 3
ATOM 3638 C C . TRP A 1 29 ? -6.148 -2.264 -2.787 1.00 0.00 29 TRP A C 3
ATOM 3639 O O . TRP A 1 29 ? -6.503 -2.420 -3.955 1.00 0.00 29 TRP A O 3
ATOM 3660 N N . ARG A 1 30 ? -6.525 -1.255 -2.016 1.00 0.00 30 ARG A N 3
ATOM 3661 C CA . ARG A 1 30 ? -7.417 -0.223 -2.517 1.00 0.00 30 ARG A CA 3
ATOM 3662 C C . ARG A 1 30 ? -6.778 1.157 -2.352 1.00 0.00 30 ARG A C 3
ATOM 3663 O O . ARG A 1 30 ? -5.925 1.351 -1.487 1.00 0.00 30 ARG A O 3
ATOM 3684 N N . PRO A 1 31 ? -7.228 2.106 -3.217 1.00 0.00 31 PRO A N 3
ATOM 3685 C CA . PRO A 1 31 ? -6.709 3.463 -3.175 1.00 0.00 31 PRO A CA 3
ATOM 3686 C C . PRO A 1 31 ? -7.280 4.231 -1.981 1.00 0.00 31 PRO A C 3
ATOM 3687 O O . PRO A 1 31 ? -8.338 3.880 -1.461 1.00 0.00 31 PRO A O 3
ATOM 3698 N N . PRO A 1 32 ? -6.535 5.292 -1.571 1.00 0.00 32 PRO A N 3
ATOM 3699 C CA . PRO A 1 32 ? -6.956 6.113 -0.448 1.00 0.00 32 PRO A CA 3
ATOM 3700 C C . PRO A 1 32 ? -8.112 7.034 -0.845 1.00 0.00 32 PRO A C 3
ATOM 3701 O O . PRO A 1 32 ? -8.531 7.047 -2.002 1.00 0.00 32 PRO A O 3
ATOM 3712 N N . ASP A 1 33 ? -8.594 7.782 0.136 1.00 0.00 33 ASP A N 3
ATOM 3713 C CA . ASP A 1 33 ? -9.693 8.703 -0.096 1.00 0.00 33 ASP A CA 3
ATOM 3714 C C . ASP A 1 33 ? -9.185 10.140 0.038 1.00 0.00 33 ASP A C 3
ATOM 3715 O O . ASP A 1 33 ? -9.673 11.041 -0.642 1.00 0.00 33 ASP A O 3
ATOM 3724 N N . ARG A 1 34 ? -8.211 10.310 0.920 1.00 0.00 34 ARG A N 3
ATOM 3725 C CA . ARG A 1 34 ? -7.631 11.622 1.152 1.00 0.00 34 ARG A CA 3
ATOM 3726 C C . ARG A 1 34 ? -6.329 11.774 0.363 1.00 0.00 34 ARG A C 3
ATOM 3727 O O . ARG A 1 34 ? -5.243 11.580 0.907 1.00 0.00 34 ARG A O 3
ATOM 3748 N N . ILE A 1 35 ? -6.481 12.120 -0.907 1.00 0.00 35 ILE A N 3
ATOM 3749 C CA . ILE A 1 35 ? -5.331 12.301 -1.776 1.00 0.00 35 ILE A CA 3
ATOM 3750 C C . ILE A 1 35 ? -5.125 13.794 -2.038 1.00 0.00 35 ILE A C 3
ATOM 3751 O O . ILE A 1 35 ? -4.261 14.422 -1.427 1.00 0.00 35 ILE A O 3
ATOM 3767 N N . GLY A 1 36 ? -5.933 14.320 -2.947 1.00 0.00 36 GLY A N 3
ATOM 3768 C CA . GLY A 1 36 ? -5.850 15.728 -3.297 1.00 0.00 36 GLY A CA 3
ATOM 3769 C C . GLY A 1 36 ? -4.393 16.194 -3.352 1.00 0.00 36 GLY A C 3
ATOM 3770 O O . GLY A 1 36 ? -3.885 16.768 -2.390 1.00 0.00 36 GLY A O 3
ATOM 3774 N N . ALA A 1 37 ? -3.763 15.930 -4.487 1.00 0.00 37 ALA A N 3
ATOM 3775 C CA . ALA A 1 37 ? -2.376 16.315 -4.679 1.00 0.00 37 ALA A CA 3
ATOM 3776 C C . ALA A 1 37 ? -1.877 15.757 -6.014 1.00 0.00 37 ALA A C 3
ATOM 3777 O O . ALA A 1 37 ? -0.766 15.236 -6.096 1.00 0.00 37 ALA A O 3
ATOM 3784 N N . GLY A 1 38 ? -2.722 15.886 -7.026 1.00 0.00 38 GLY A N 3
ATOM 3785 C CA . GLY A 1 38 ? -2.381 15.402 -8.353 1.00 0.00 38 GLY A CA 3
ATOM 3786 C C . GLY A 1 38 ? -2.727 13.919 -8.500 1.00 0.00 38 GLY A C 3
ATOM 3787 O O . GLY A 1 38 ? -3.273 13.504 -9.522 1.00 0.00 38 GLY A O 3
ATOM 3791 N N . GLY A 1 39 ? -2.396 13.160 -7.465 1.00 0.00 39 GLY A N 3
ATOM 3792 C CA . GLY A 1 39 ? -2.665 11.733 -7.467 1.00 0.00 39 GLY A CA 3
ATOM 3793 C C . GLY A 1 39 ? -1.445 10.944 -6.989 1.00 0.00 39 GLY A C 3
ATOM 3794 O O . GLY A 1 39 ? -0.317 11.242 -7.380 1.00 0.00 39 GLY A O 3
ATOM 3798 N N . ILE A 1 40 ? -1.711 9.953 -6.151 1.00 0.00 40 ILE A N 3
ATOM 3799 C CA . ILE A 1 40 ? -0.649 9.119 -5.615 1.00 0.00 40 ILE A CA 3
ATOM 3800 C C . ILE A 1 40 ? 0.222 8.609 -6.765 1.00 0.00 40 ILE A C 3
ATOM 3801 O O . ILE A 1 40 ? -0.290 8.253 -7.826 1.00 0.00 40 ILE A O 3
ATOM 3817 N N . ASP A 1 41 ? 1.523 8.590 -6.517 1.00 0.00 41 ASP A N 3
ATOM 3818 C CA . ASP A 1 41 ? 2.470 8.130 -7.518 1.00 0.00 41 ASP A CA 3
ATOM 3819 C C . ASP A 1 41 ? 2.343 6.613 -7.674 1.00 0.00 41 ASP A C 3
ATOM 3820 O O . ASP A 1 41 ? 2.324 6.100 -8.792 1.00 0.00 41 ASP A O 3
ATOM 3829 N N . GLY A 1 42 ? 2.260 5.938 -6.537 1.00 0.00 42 GLY A N 3
ATOM 3830 C CA . GLY A 1 42 ? 2.136 4.490 -6.534 1.00 0.00 42 GLY A CA 3
ATOM 3831 C C . GLY A 1 42 ? 2.253 3.933 -5.114 1.00 0.00 42 GLY A C 3
ATOM 3832 O O . GLY A 1 42 ? 1.966 4.633 -4.143 1.00 0.00 42 GLY A O 3
ATOM 3836 N N . TYR A 1 43 ? 2.675 2.680 -5.037 1.00 0.00 43 TYR A N 3
ATOM 3837 C CA . TYR A 1 43 ? 2.833 2.021 -3.752 1.00 0.00 43 TYR A CA 3
ATOM 3838 C C . TYR A 1 43 ? 4.076 1.129 -3.743 1.00 0.00 43 TYR A C 3
ATOM 3839 O O . TYR A 1 43 ? 4.389 0.483 -4.742 1.00 0.00 43 TYR A O 3
ATOM 3857 N N . LEU A 1 44 ? 4.752 1.122 -2.603 1.00 0.00 44 LEU A N 3
ATOM 3858 C CA . LEU A 1 44 ? 5.954 0.320 -2.450 1.00 0.00 44 LEU A CA 3
ATOM 3859 C C . LEU A 1 44 ? 5.634 -0.916 -1.606 1.00 0.00 44 LEU A C 3
ATOM 3860 O O . LEU A 1 44 ? 5.129 -0.796 -0.491 1.00 0.00 44 LEU A O 3
ATOM 3876 N N . VAL A 1 45 ? 5.940 -2.074 -2.171 1.00 0.00 45 VAL A N 3
ATOM 3877 C CA . VAL A 1 45 ? 5.691 -3.330 -1.484 1.00 0.00 45 VAL A CA 3
ATOM 3878 C C . VAL A 1 45 ? 7.007 -3.863 -0.912 1.00 0.00 45 VAL A C 3
ATOM 3879 O O . VAL A 1 45 ? 8.020 -3.902 -1.608 1.00 0.00 45 VAL A O 3
ATOM 3892 N N . GLU A 1 46 ? 6.948 -4.259 0.351 1.00 0.00 46 GLU A N 3
ATOM 3893 C CA . GLU A 1 46 ? 8.122 -4.788 1.025 1.00 0.00 46 GLU A CA 3
ATOM 3894 C C . GLU A 1 46 ? 7.733 -5.964 1.924 1.00 0.00 46 GLU A C 3
ATOM 3895 O O . GLU A 1 46 ? 6.725 -5.907 2.626 1.00 0.00 46 GLU A O 3
ATOM 3907 N N . TYR A 1 47 ? 8.554 -7.003 1.871 1.00 0.00 47 TYR A N 3
ATOM 3908 C CA . TYR A 1 47 ? 8.309 -8.191 2.672 1.00 0.00 47 TYR A CA 3
ATOM 3909 C C . TYR A 1 47 ? 9.473 -8.457 3.628 1.00 0.00 47 TYR A C 3
ATOM 3910 O O . TYR A 1 47 ? 10.627 -8.195 3.294 1.00 0.00 47 TYR A O 3
ATOM 3928 N N . CYS A 1 48 ? 9.129 -8.974 4.798 1.00 0.00 48 CYS A N 3
ATOM 3929 C CA . CYS A 1 48 ? 10.131 -9.279 5.806 1.00 0.00 48 CYS A CA 3
ATOM 3930 C C . CYS A 1 48 ? 10.010 -10.759 6.171 1.00 0.00 48 CYS A C 3
ATOM 3931 O O . CYS A 1 48 ? 8.963 -11.203 6.642 1.00 0.00 48 CYS A O 3
ATOM 3939 N N . LEU A 1 49 ? 11.095 -11.483 5.942 1.00 0.00 49 LEU A N 3
ATOM 3940 C CA . LEU A 1 49 ? 11.124 -12.905 6.241 1.00 0.00 49 LEU A CA 3
ATOM 3941 C C . LEU A 1 49 ? 11.060 -13.104 7.757 1.00 0.00 49 LEU A C 3
ATOM 3942 O O . LEU A 1 49 ? 11.728 -12.394 8.508 1.00 0.00 49 LEU A O 3
ATOM 3958 N N . GLU A 1 50 ? 10.252 -14.072 8.161 1.00 0.00 50 GLU A N 3
ATOM 3959 C CA . GLU A 1 50 ? 10.092 -14.373 9.574 1.00 0.00 50 GLU A CA 3
ATOM 3960 C C . GLU A 1 50 ? 11.460 -14.506 10.246 1.00 0.00 50 GLU A C 3
ATOM 3961 O O . GLU A 1 50 ? 12.313 -15.263 9.783 1.00 0.00 50 GLU A O 3
ATOM 3973 N N . GLY A 1 51 ? 11.628 -13.758 11.327 1.00 0.00 51 GLY A N 3
ATOM 3974 C CA . GLY A 1 51 ? 12.878 -13.782 12.067 1.00 0.00 51 GLY A CA 3
ATOM 3975 C C . GLY A 1 51 ? 13.766 -12.597 11.682 1.00 0.00 51 GLY A C 3
ATOM 3976 O O . GLY A 1 51 ? 14.561 -12.124 12.493 1.00 0.00 51 GLY A O 3
ATOM 3980 N N . SER A 1 52 ? 13.602 -12.152 10.445 1.00 0.00 52 SER A N 3
ATOM 3981 C CA . SER A 1 52 ? 14.378 -11.032 9.943 1.00 0.00 52 SER A CA 3
ATOM 3982 C C . SER A 1 52 ? 13.762 -9.714 10.416 1.00 0.00 52 SER A C 3
ATOM 3983 O O . SER A 1 52 ? 12.548 -9.619 10.589 1.00 0.00 52 SER A O 3
ATOM 3991 N N . GLU A 1 53 ? 14.627 -8.730 10.612 1.00 0.00 53 GLU A N 3
ATOM 3992 C CA . GLU A 1 53 ? 14.182 -7.421 11.062 1.00 0.00 53 GLU A CA 3
ATOM 3993 C C . GLU A 1 53 ? 14.388 -6.382 9.958 1.00 0.00 53 GLU A C 3
ATOM 3994 O O . GLU A 1 53 ? 14.333 -5.180 10.214 1.00 0.00 53 GLU A O 3
ATOM 4006 N N . GLU A 1 54 ? 14.620 -6.883 8.754 1.00 0.00 54 GLU A N 3
ATOM 4007 C CA . GLU A 1 54 ? 14.835 -6.014 7.610 1.00 0.00 54 GLU A CA 3
ATOM 4008 C C . GLU A 1 54 ? 13.777 -6.279 6.536 1.00 0.00 54 GLU A C 3
ATOM 4009 O O . GLU A 1 54 ? 13.631 -7.407 6.069 1.00 0.00 54 GLU A O 3
ATOM 4021 N N . TRP A 1 55 ? 13.067 -5.220 6.176 1.00 0.00 55 TRP A N 3
ATOM 4022 C CA . TRP A 1 55 ? 12.028 -5.324 5.166 1.00 0.00 55 TRP A CA 3
ATOM 4023 C C . TRP A 1 55 ? 12.687 -5.179 3.793 1.00 0.00 55 TRP A C 3
ATOM 4024 O O . TRP A 1 55 ? 13.326 -4.166 3.511 1.00 0.00 55 TRP A O 3
ATOM 4045 N N . VAL A 1 56 ? 12.508 -6.205 2.974 1.00 0.00 56 VAL A N 3
ATOM 4046 C CA . VAL A 1 56 ? 13.077 -6.205 1.637 1.00 0.00 56 VAL A CA 3
ATOM 4047 C C . VAL A 1 56 ? 12.060 -5.621 0.655 1.00 0.00 56 VAL A C 3
ATOM 4048 O O . VAL A 1 56 ? 10.862 -5.877 0.771 1.00 0.00 56 VAL A O 3
ATOM 4061 N N . PRO A 1 57 ? 12.587 -4.827 -0.315 1.00 0.00 57 PRO A N 3
ATOM 4062 C CA . PRO A 1 57 ? 11.738 -4.206 -1.317 1.00 0.00 57 PRO A CA 3
ATOM 4063 C C . PRO A 1 57 ? 11.277 -5.229 -2.357 1.00 0.00 57 PRO A C 3
ATOM 4064 O O . PRO A 1 57 ? 12.090 -5.762 -3.111 1.00 0.00 57 PRO A O 3
ATOM 4075 N N . ALA A 1 58 ? 9.975 -5.473 -2.363 1.00 0.00 58 ALA A N 3
ATOM 4076 C CA . ALA A 1 58 ? 9.396 -6.423 -3.298 1.00 0.00 58 ALA A CA 3
ATOM 4077 C C . ALA A 1 58 ? 9.551 -5.888 -4.723 1.00 0.00 58 ALA A C 3
ATOM 4078 O O . ALA A 1 58 ? 9.953 -6.622 -5.625 1.00 0.00 58 ALA A O 3
ATOM 4085 N N . ASN A 1 59 ? 9.225 -4.614 -4.882 1.00 0.00 59 ASN A N 3
ATOM 4086 C CA . ASN A 1 59 ? 9.323 -3.973 -6.182 1.00 0.00 59 ASN A CA 3
ATOM 4087 C C . ASN A 1 59 ? 10.283 -2.785 -6.089 1.00 0.00 59 ASN A C 3
ATOM 4088 O O . ASN A 1 59 ? 10.051 -1.854 -5.321 1.00 0.00 59 ASN A O 3
ATOM 4099 N N . LYS A 1 60 ? 11.341 -2.857 -6.884 1.00 0.00 60 LYS A N 3
ATOM 4100 C CA . LYS A 1 60 ? 12.337 -1.800 -6.901 1.00 0.00 60 LYS A CA 3
ATOM 4101 C C . LYS A 1 60 ? 11.638 -0.449 -7.067 1.00 0.00 60 LYS A C 3
ATOM 4102 O O . LYS A 1 60 ? 12.082 0.556 -6.514 1.00 0.00 60 LYS A O 3
ATOM 4121 N N . GLU A 1 61 ? 10.556 -0.469 -7.831 1.00 0.00 61 GLU A N 3
ATOM 4122 C CA . GLU A 1 61 ? 9.791 0.742 -8.077 1.00 0.00 61 GLU A CA 3
ATOM 4123 C C . GLU A 1 61 ? 8.330 0.539 -7.670 1.00 0.00 61 GLU A C 3
ATOM 4124 O O . GLU A 1 61 ? 7.850 -0.592 -7.610 1.00 0.00 61 GLU A O 3
ATOM 4136 N N . PRO A 1 62 ? 7.647 1.681 -7.392 1.00 0.00 62 PRO A N 3
ATOM 4137 C CA . PRO A 1 62 ? 6.251 1.640 -6.992 1.00 0.00 62 PRO A CA 3
ATOM 4138 C C . PRO A 1 62 ? 5.345 1.348 -8.190 1.00 0.00 62 PRO A C 3
ATOM 4139 O O . PRO A 1 62 ? 5.601 1.823 -9.296 1.00 0.00 62 PRO A O 3
ATOM 4150 N N . VAL A 1 63 ? 4.306 0.569 -7.930 1.00 0.00 63 VAL A N 3
ATOM 4151 C CA . VAL A 1 63 ? 3.361 0.209 -8.973 1.00 0.00 63 VAL A CA 3
ATOM 4152 C C . VAL A 1 63 ? 2.214 1.221 -8.988 1.00 0.00 63 VAL A C 3
ATOM 4153 O O . VAL A 1 63 ? 1.955 1.885 -7.986 1.00 0.00 63 VAL A O 3
ATOM 4166 N N . GLU A 1 64 ? 1.557 1.306 -10.135 1.00 0.00 64 GLU A N 3
ATOM 4167 C CA . GLU A 1 64 ? 0.443 2.225 -10.294 1.00 0.00 64 GLU A CA 3
ATOM 4168 C C . GLU A 1 64 ? -0.875 1.527 -9.951 1.00 0.00 64 GLU A C 3
ATOM 4169 O O . GLU A 1 64 ? -1.805 2.159 -9.453 1.00 0.00 64 GLU A O 3
ATOM 4181 N N . ARG A 1 65 ? -0.912 0.233 -10.232 1.00 0.00 65 ARG A N 3
ATOM 4182 C CA . ARG A 1 65 ? -2.100 -0.558 -9.959 1.00 0.00 65 ARG A CA 3
ATOM 4183 C C . ARG A 1 65 ? -2.297 -0.718 -8.451 1.00 0.00 65 ARG A C 3
ATOM 4184 O O . ARG A 1 65 ? -1.395 -0.422 -7.668 1.00 0.00 65 ARG A O 3
ATOM 4205 N N . CYS A 1 66 ? -3.483 -1.185 -8.087 1.00 0.00 66 CYS A N 3
ATOM 4206 C CA . CYS A 1 66 ? -3.810 -1.387 -6.686 1.00 0.00 66 CYS A CA 3
ATOM 4207 C C . CYS A 1 66 ? -3.449 -2.826 -6.311 1.00 0.00 66 CYS A C 3
ATOM 4208 O O . CYS A 1 66 ? -4.263 -3.543 -5.732 1.00 0.00 66 CYS A O 3
ATOM 4216 N N . GLY A 1 67 ? -2.228 -3.205 -6.657 1.00 0.00 67 GLY A N 3
ATOM 4217 C CA . GLY A 1 67 ? -1.749 -4.545 -6.365 1.00 0.00 67 GLY A CA 3
ATOM 4218 C C . GLY A 1 67 ? -0.365 -4.779 -6.974 1.00 0.00 67 GLY A C 3
ATOM 4219 O O . GLY A 1 67 ? 0.217 -3.871 -7.566 1.00 0.00 67 GLY A O 3
ATOM 4223 N N . PHE A 1 68 ? 0.122 -5.999 -6.807 1.00 0.00 68 PHE A N 3
ATOM 4224 C CA . PHE A 1 68 ? 1.427 -6.363 -7.332 1.00 0.00 68 PHE A CA 3
ATOM 4225 C C . PHE A 1 68 ? 1.692 -7.860 -7.155 1.00 0.00 68 PHE A C 3
ATOM 4226 O O . PHE A 1 68 ? 0.933 -8.552 -6.477 1.00 0.00 68 PHE A O 3
ATOM 4243 N N . THR A 1 69 ? 2.770 -8.315 -7.774 1.00 0.00 69 THR A N 3
ATOM 4244 C CA . THR A 1 69 ? 3.145 -9.716 -7.693 1.00 0.00 69 THR A CA 3
ATOM 4245 C C . THR A 1 69 ? 4.616 -9.853 -7.297 1.00 0.00 69 THR A C 3
ATOM 4246 O O . THR A 1 69 ? 5.500 -9.362 -7.998 1.00 0.00 69 THR A O 3
ATOM 4257 N N . VAL A 1 70 ? 4.834 -10.523 -6.175 1.00 0.00 70 VAL A N 3
ATOM 4258 C CA . VAL A 1 70 ? 6.183 -10.730 -5.677 1.00 0.00 70 VAL A CA 3
ATOM 4259 C C . VAL A 1 70 ? 6.749 -12.021 -6.272 1.00 0.00 70 VAL A C 3
ATOM 4260 O O . VAL A 1 70 ? 5.996 -12.920 -6.644 1.00 0.00 70 VAL A O 3
ATOM 4273 N N . LYS A 1 71 ? 8.071 -12.073 -6.343 1.00 0.00 71 LYS A N 3
ATOM 4274 C CA . LYS A 1 71 ? 8.746 -13.239 -6.886 1.00 0.00 71 LYS A CA 3
ATOM 4275 C C . LYS A 1 71 ? 9.965 -13.567 -6.021 1.00 0.00 71 LYS A C 3
ATOM 4276 O O . LYS A 1 71 ? 10.340 -12.785 -5.149 1.00 0.00 71 LYS A O 3
ATOM 4295 N N . ASP A 1 72 ? 10.549 -14.725 -6.292 1.00 0.00 72 ASP A N 3
ATOM 4296 C CA . ASP A 1 72 ? 11.717 -15.166 -5.549 1.00 0.00 72 ASP A CA 3
ATOM 4297 C C . ASP A 1 72 ? 11.374 -15.231 -4.060 1.00 0.00 72 ASP A C 3
ATOM 4298 O O . ASP A 1 72 ? 11.690 -14.312 -3.306 1.00 0.00 72 ASP A O 3
ATOM 4307 N N . LEU A 1 73 ? 10.732 -16.326 -3.680 1.00 0.00 73 LEU A N 3
ATOM 4308 C CA . LEU A 1 73 ? 10.343 -16.523 -2.294 1.00 0.00 73 LEU A CA 3
ATOM 4309 C C . LEU A 1 73 ? 10.509 -18.000 -1.928 1.00 0.00 73 LEU A C 3
ATOM 4310 O O . LEU A 1 73 ? 10.316 -18.877 -2.768 1.00 0.00 73 LEU A O 3
ATOM 4326 N N . PRO A 1 74 ? 10.873 -18.234 -0.639 1.00 0.00 74 PRO A N 3
ATOM 4327 C CA . PRO A 1 74 ? 11.067 -19.589 -0.150 1.00 0.00 74 PRO A CA 3
ATOM 4328 C C . PRO A 1 74 ? 9.725 -20.291 0.065 1.00 0.00 74 PRO A C 3
ATOM 4329 O O . PRO A 1 74 ? 8.907 -19.841 0.866 1.00 0.00 74 PRO A O 3
ATOM 4340 N N . THR A 1 75 ? 9.540 -21.382 -0.663 1.00 0.00 75 THR A N 3
ATOM 4341 C CA . THR A 1 75 ? 8.312 -22.151 -0.561 1.00 0.00 75 THR A CA 3
ATOM 4342 C C . THR A 1 75 ? 8.154 -22.720 0.850 1.00 0.00 75 THR A C 3
ATOM 4343 O O . THR A 1 75 ? 8.976 -23.518 1.297 1.00 0.00 75 THR A O 3
ATOM 4354 N N . GLY A 1 76 ? 7.091 -22.287 1.513 1.00 0.00 76 GLY A N 3
ATOM 4355 C CA . GLY A 1 76 ? 6.815 -22.743 2.864 1.00 0.00 76 GLY A CA 3
ATOM 4356 C C . GLY A 1 76 ? 7.525 -21.864 3.896 1.00 0.00 76 GLY A C 3
ATOM 4357 O O . GLY A 1 76 ? 8.149 -22.372 4.826 1.00 0.00 76 GLY A O 3
ATOM 4361 N N . ALA A 1 77 ? 7.407 -20.560 3.696 1.00 0.00 77 ALA A N 3
ATOM 4362 C CA . ALA A 1 77 ? 8.030 -19.605 4.597 1.00 0.00 77 ALA A CA 3
ATOM 4363 C C . ALA A 1 77 ? 7.024 -18.504 4.941 1.00 0.00 77 ALA A C 3
ATOM 4364 O O . ALA A 1 77 ? 6.397 -17.931 4.052 1.00 0.00 77 ALA A O 3
ATOM 4371 N N . ARG A 1 78 ? 6.902 -18.241 6.234 1.00 0.00 78 ARG A N 3
ATOM 4372 C CA . ARG A 1 78 ? 5.984 -17.219 6.707 1.00 0.00 78 ARG A CA 3
ATOM 4373 C C . ARG A 1 78 ? 6.570 -15.827 6.467 1.00 0.00 78 ARG A C 3
ATOM 4374 O O . ARG A 1 78 ? 7.390 -15.351 7.251 1.00 0.00 78 ARG A O 3
ATOM 4395 N N . ILE A 1 79 ? 6.127 -15.212 5.379 1.00 0.00 79 ILE A N 3
ATOM 4396 C CA . ILE A 1 79 ? 6.598 -13.884 5.026 1.00 0.00 79 ILE A CA 3
ATOM 4397 C C . ILE A 1 79 ? 5.444 -12.888 5.154 1.00 0.00 79 ILE A C 3
ATOM 4398 O O . ILE A 1 79 ? 4.316 -13.186 4.763 1.00 0.00 79 ILE A O 3
ATOM 4414 N N . LEU A 1 80 ? 5.765 -11.725 5.703 1.00 0.00 80 LEU A N 3
ATOM 4415 C CA . LEU A 1 80 ? 4.769 -10.684 5.887 1.00 0.00 80 LEU A CA 3
ATOM 4416 C C . LEU A 1 80 ? 4.928 -9.632 4.788 1.00 0.00 80 LEU A C 3
ATOM 4417 O O . LEU A 1 80 ? 6.026 -9.123 4.565 1.00 0.00 80 LEU A O 3
ATOM 4433 N N . PHE A 1 81 ? 3.817 -9.337 4.129 1.00 0.00 81 PHE A N 3
ATOM 4434 C CA . PHE A 1 81 ? 3.820 -8.354 3.059 1.00 0.00 81 PHE A CA 3
ATOM 4435 C C . PHE A 1 81 ? 3.253 -7.017 3.541 1.00 0.00 81 PHE A C 3
ATOM 4436 O O . PHE A 1 81 ? 2.338 -6.986 4.362 1.00 0.00 81 PHE A O 3
ATOM 4453 N N . ARG A 1 82 ? 3.821 -5.944 3.009 1.00 0.00 82 ARG A N 3
ATOM 4454 C CA . ARG A 1 82 ? 3.384 -4.607 3.374 1.00 0.00 82 ARG A CA 3
ATOM 4455 C C . ARG A 1 82 ? 3.402 -3.690 2.150 1.00 0.00 82 ARG A C 3
ATOM 4456 O O . ARG A 1 82 ? 4.230 -3.857 1.256 1.00 0.00 82 ARG A O 3
ATOM 4477 N N . VAL A 1 83 ? 2.477 -2.741 2.148 1.00 0.00 83 VAL A N 3
ATOM 4478 C CA . VAL A 1 83 ? 2.375 -1.798 1.048 1.00 0.00 83 VAL A CA 3
ATOM 4479 C C . VAL A 1 83 ? 2.348 -0.373 1.605 1.00 0.00 83 VAL A C 3
ATOM 4480 O O . VAL A 1 83 ? 1.673 -0.104 2.597 1.00 0.00 83 VAL A O 3
ATOM 4493 N N . VAL A 1 84 ? 3.089 0.502 0.941 1.00 0.00 84 VAL A N 3
ATOM 4494 C CA . VAL A 1 84 ? 3.158 1.892 1.358 1.00 0.00 84 VAL A CA 3
ATOM 4495 C C . VAL A 1 84 ? 3.020 2.795 0.130 1.00 0.00 84 VAL A C 3
ATOM 4496 O O . VAL A 1 84 ? 3.699 2.591 -0.875 1.00 0.00 84 VAL A O 3
ATOM 4509 N N . GLY A 1 85 ? 2.135 3.774 0.252 1.00 0.00 85 GLY A N 3
ATOM 4510 C CA . GLY A 1 85 ? 1.899 4.709 -0.835 1.00 0.00 85 GLY A CA 3
ATOM 4511 C C . GLY A 1 85 ? 3.004 5.765 -0.900 1.00 0.00 85 GLY A C 3
ATOM 4512 O O . GLY A 1 85 ? 3.180 6.543 0.036 1.00 0.00 85 GLY A O 3
ATOM 4516 N N . VAL A 1 86 ? 3.720 5.758 -2.015 1.00 0.00 86 VAL A N 3
ATOM 4517 C CA . VAL A 1 86 ? 4.804 6.706 -2.214 1.00 0.00 86 VAL A CA 3
ATOM 4518 C C . VAL A 1 86 ? 4.250 7.979 -2.856 1.00 0.00 86 VAL A C 3
ATOM 4519 O O . VAL A 1 86 ? 3.185 7.956 -3.471 1.00 0.00 86 VAL A O 3
ATOM 4532 N N . ASN A 1 87 ? 4.997 9.061 -2.690 1.00 0.00 87 ASN A N 3
ATOM 4533 C CA . ASN A 1 87 ? 4.594 10.341 -3.245 1.00 0.00 87 ASN A CA 3
ATOM 4534 C C . ASN A 1 87 ? 5.570 11.424 -2.780 1.00 0.00 87 ASN A C 3
ATOM 4535 O O . ASN A 1 87 ? 6.487 11.148 -2.008 1.00 0.00 87 ASN A O 3
ATOM 4546 N N . ILE A 1 88 ? 5.340 12.633 -3.270 1.00 0.00 88 ILE A N 3
ATOM 4547 C CA . ILE A 1 88 ? 6.187 13.759 -2.914 1.00 0.00 88 ILE A CA 3
ATOM 4548 C C . ILE A 1 88 ? 6.324 13.827 -1.392 1.00 0.00 88 ILE A C 3
ATOM 4549 O O . ILE A 1 88 ? 7.415 14.062 -0.873 1.00 0.00 88 ILE A O 3
ATOM 4565 N N . ALA A 1 89 ? 5.202 13.618 -0.719 1.00 0.00 89 ALA A N 3
ATOM 4566 C CA . ALA A 1 89 ? 5.183 13.653 0.734 1.00 0.00 89 ALA A CA 3
ATOM 4567 C C . ALA A 1 89 ? 6.120 12.572 1.278 1.00 0.00 89 ALA A C 3
ATOM 4568 O O . ALA A 1 89 ? 6.605 12.676 2.403 1.00 0.00 89 ALA A O 3
ATOM 4575 N N . GLY A 1 90 ? 6.346 11.560 0.453 1.00 0.00 90 GLY A N 3
ATOM 4576 C CA . GLY A 1 90 ? 7.216 10.462 0.838 1.00 0.00 90 GLY A CA 3
ATOM 4577 C C . GLY A 1 90 ? 6.443 9.143 0.892 1.00 0.00 90 GLY A C 3
ATOM 4578 O O . GLY A 1 90 ? 5.861 8.719 -0.105 1.00 0.00 90 GLY A O 3
ATOM 4582 N N . ARG A 1 91 ? 6.462 8.531 2.067 1.00 0.00 91 ARG A N 3
ATOM 4583 C CA . ARG A 1 91 ? 5.769 7.269 2.264 1.00 0.00 91 ARG A CA 3
ATOM 4584 C C . ARG A 1 91 ? 4.720 7.406 3.369 1.00 0.00 91 ARG A C 3
ATOM 4585 O O . ARG A 1 91 ? 4.801 8.311 4.198 1.00 0.00 91 ARG A O 3
ATOM 4606 N N . SER A 1 92 ? 3.758 6.495 3.345 1.00 0.00 92 SER A N 3
ATOM 4607 C CA . SER A 1 92 ? 2.694 6.503 4.334 1.00 0.00 92 SER A CA 3
ATOM 4608 C C . SER A 1 92 ? 2.776 5.245 5.201 1.00 0.00 92 SER A C 3
ATOM 4609 O O . SER A 1 92 ? 3.704 4.450 5.061 1.00 0.00 92 SER A O 3
ATOM 4617 N N . GLU A 1 93 ? 1.791 5.103 6.076 1.00 0.00 93 GLU A N 3
ATOM 4618 C CA . GLU A 1 93 ? 1.740 3.955 6.965 1.00 0.00 93 GLU A CA 3
ATOM 4619 C C . GLU A 1 93 ? 1.650 2.660 6.155 1.00 0.00 93 GLU A C 3
ATOM 4620 O O . GLU A 1 93 ? 0.856 2.562 5.221 1.00 0.00 93 GLU A O 3
ATOM 4632 N N . PRO A 1 94 ? 2.497 1.674 6.553 1.00 0.00 94 PRO A N 3
ATOM 4633 C CA . PRO A 1 94 ? 2.521 0.389 5.874 1.00 0.00 94 PRO A CA 3
ATOM 4634 C C . PRO A 1 94 ? 1.304 -0.455 6.256 1.00 0.00 94 PRO A C 3
ATOM 4635 O O . PRO A 1 94 ? 1.121 -0.796 7.424 1.00 0.00 94 PRO A O 3
ATOM 4646 N N . ALA A 1 95 ? 0.502 -0.769 5.249 1.00 0.00 95 ALA A N 3
ATOM 4647 C CA . ALA A 1 95 ? -0.693 -1.567 5.464 1.00 0.00 95 ALA A CA 3
ATOM 4648 C C . ALA A 1 95 ? -0.295 -3.031 5.657 1.00 0.00 95 ALA A C 3
ATOM 4649 O O . ALA A 1 95 ? -0.696 -3.895 4.877 1.00 0.00 95 ALA A O 3
ATOM 4656 N N . THR A 1 96 ? 0.489 -3.266 6.698 1.00 0.00 96 THR A N 3
ATOM 4657 C CA . THR A 1 96 ? 0.945 -4.612 7.003 1.00 0.00 96 THR A CA 3
ATOM 4658 C C . THR A 1 96 ? -0.223 -5.598 6.941 1.00 0.00 96 THR A C 3
ATOM 4659 O O . THR A 1 96 ? -1.345 -5.262 7.317 1.00 0.00 96 THR A O 3
ATOM 4670 N N . LEU A 1 97 ? 0.081 -6.796 6.463 1.00 0.00 97 LEU A N 3
ATOM 4671 C CA . LEU A 1 97 ? -0.929 -7.834 6.346 1.00 0.00 97 LEU A CA 3
ATOM 4672 C C . LEU A 1 97 ? -1.325 -8.314 7.744 1.00 0.00 97 LEU A C 3
ATOM 4673 O O . LEU A 1 97 ? -0.519 -8.265 8.672 1.00 0.00 97 LEU A O 3
ATOM 4689 N N . LEU A 1 98 ? -2.565 -8.767 7.851 1.00 0.00 98 LEU A N 3
ATOM 4690 C CA . LEU A 1 98 ? -3.077 -9.256 9.120 1.00 0.00 98 LEU A CA 3
ATOM 4691 C C . LEU A 1 98 ? -2.428 -10.604 9.442 1.00 0.00 98 LEU A C 3
ATOM 4692 O O . LEU A 1 98 ? -2.160 -10.906 10.603 1.00 0.00 98 LEU A O 3
ATOM 4708 N N . GLN A 1 99 ? -2.194 -11.377 8.392 1.00 0.00 99 GLN A N 3
ATOM 4709 C CA . GLN A 1 99 ? -1.582 -12.686 8.548 1.00 0.00 99 GLN A CA 3
ATOM 4710 C C . GLN A 1 99 ? -0.465 -12.875 7.519 1.00 0.00 99 GLN A C 3
ATOM 4711 O O . GLN A 1 99 ? -0.524 -12.318 6.424 1.00 0.00 99 GLN A O 3
ATOM 4725 N N . PRO A 1 100 ? 0.552 -13.685 7.918 1.00 0.00 100 PRO A N 3
ATOM 4726 C CA . PRO A 1 100 ? 1.680 -13.955 7.043 1.00 0.00 100 PRO A CA 3
ATOM 4727 C C . PRO A 1 100 ? 1.291 -14.933 5.933 1.00 0.00 100 PRO A C 3
ATOM 4728 O O . PRO A 1 100 ? 0.178 -15.456 5.923 1.00 0.00 100 PRO A O 3
ATOM 4739 N N . VAL A 1 101 ? 2.230 -15.150 5.023 1.00 0.00 101 VAL A N 3
ATOM 4740 C CA . VAL A 1 101 ? 2.000 -16.056 3.911 1.00 0.00 101 VAL A CA 3
ATOM 4741 C C . VAL A 1 101 ? 3.024 -17.192 3.963 1.00 0.00 101 VAL A C 3
ATOM 4742 O O . VAL A 1 101 ? 4.215 -16.949 4.148 1.00 0.00 101 VAL A O 3
ATOM 4755 N N . THR A 1 102 ? 2.522 -18.406 3.795 1.00 0.00 102 THR A N 3
ATOM 4756 C CA . THR A 1 102 ? 3.379 -19.580 3.820 1.00 0.00 102 THR A CA 3
ATOM 4757 C C . THR A 1 102 ? 4.099 -19.743 2.480 1.00 0.00 102 THR A C 3
ATOM 4758 O O . THR A 1 102 ? 5.170 -20.345 2.416 1.00 0.00 102 THR A O 3
ATOM 4769 N N . ILE A 1 103 ? 3.482 -19.197 1.443 1.00 0.00 103 ILE A N 3
ATOM 4770 C CA . ILE A 1 103 ? 4.050 -19.275 0.108 1.00 0.00 103 ILE A CA 3
ATOM 4771 C C . ILE A 1 103 ? 4.002 -20.725 -0.379 1.00 0.00 103 ILE A C 3
ATOM 4772 O O . ILE A 1 103 ? 4.839 -21.540 0.004 1.00 0.00 103 ILE A O 3
ATOM 4788 N N . ARG A 1 104 ? 3.012 -21.001 -1.216 1.00 0.00 104 ARG A N 3
ATOM 4789 C CA . ARG A 1 104 ? 2.844 -22.338 -1.759 1.00 0.00 104 ARG A CA 3
ATOM 4790 C C . ARG A 1 104 ? 1.692 -22.361 -2.766 1.00 0.00 104 ARG A C 3
ATOM 4791 O O . ARG A 1 104 ? 0.711 -21.635 -2.609 1.00 0.00 104 ARG A O 3
ATOM 4812 N N . GLU A 1 105 ? 1.848 -23.202 -3.777 1.00 0.00 105 GLU A N 3
ATOM 4813 C CA . GLU A 1 105 ? 0.833 -23.329 -4.809 1.00 0.00 105 GLU A CA 3
ATOM 4814 C C . GLU A 1 105 ? -0.124 -24.475 -4.475 1.00 0.00 105 GLU A C 3
ATOM 4815 O O . GLU A 1 105 ? 0.243 -25.406 -3.759 1.00 0.00 105 GLU A O 3
ATOM 4827 N N . SER A 1 106 ? -1.332 -24.370 -5.009 1.00 0.00 106 SER A N 3
ATOM 4828 C CA . SER A 1 106 ? -2.344 -25.386 -4.776 1.00 0.00 106 SER A CA 3
ATOM 4829 C C . SER A 1 106 ? -2.302 -26.432 -5.892 1.00 0.00 106 SER A C 3
ATOM 4830 O O . SER A 1 106 ? -2.013 -26.106 -7.042 1.00 0.00 106 SER A O 3
ATOM 4838 N N . GLY A 1 107 ? -2.594 -27.667 -5.512 1.00 0.00 107 GLY A N 3
ATOM 4839 C CA . GLY A 1 107 ? -2.593 -28.763 -6.467 1.00 0.00 107 GLY A CA 3
ATOM 4840 C C . GLY A 1 107 ? -3.894 -28.789 -7.272 1.00 0.00 107 GLY A C 3
ATOM 4841 O O . GLY A 1 107 ? -4.824 -28.039 -6.981 1.00 0.00 107 GLY A O 3
ATOM 4845 N N . PRO A 1 108 ? -3.918 -29.684 -8.296 1.00 0.00 108 PRO A N 3
ATOM 4846 C CA . PRO A 1 108 ? -5.089 -29.819 -9.145 1.00 0.00 108 PRO A CA 3
ATOM 4847 C C . PRO A 1 108 ? -6.210 -30.566 -8.420 1.00 0.00 108 PRO A C 3
ATOM 4848 O O . PRO A 1 108 ? -6.507 -31.714 -8.746 1.00 0.00 108 PRO A O 3
ATOM 4859 N N . SER A 1 109 ? -6.801 -29.884 -7.450 1.00 0.00 109 SER A N 3
ATOM 4860 C CA . SER A 1 109 ? -7.883 -30.469 -6.676 1.00 0.00 109 SER A CA 3
ATOM 4861 C C . SER A 1 109 ? -9.217 -29.839 -7.082 1.00 0.00 109 SER A C 3
ATOM 4862 O O . SER A 1 109 ? -9.642 -28.845 -6.496 1.00 0.00 109 SER A O 3
ATOM 4870 N N . SER A 1 110 ? -9.840 -30.444 -8.082 1.00 0.00 110 SER A N 3
ATOM 4871 C CA . SER A 1 110 ? -11.117 -29.956 -8.573 1.00 0.00 110 SER A CA 3
ATOM 4872 C C . SER A 1 110 ? -11.749 -30.990 -9.507 1.00 0.00 110 SER A C 3
ATOM 4873 O O . SER A 1 110 ? -11.471 -31.002 -10.705 1.00 0.00 110 SER A O 3
ATOM 4881 N N . GLY A 1 111 ? -12.588 -31.832 -8.923 1.00 0.00 111 GLY A N 3
ATOM 4882 C CA . GLY A 1 111 ? -13.262 -32.868 -9.688 1.00 0.00 111 GLY A CA 3
ATOM 4883 C C . GLY A 1 111 ? -12.914 -34.259 -9.154 1.00 0.00 111 GLY A C 3
ATOM 4884 O O . GLY A 1 111 ? -13.487 -34.709 -8.164 1.00 0.00 111 GLY A O 3
ATOM 4888 N N . GLY A 1 1 ? -1.834 33.772 4.638 1.00 0.00 1 GLY A N 4
ATOM 4889 C CA . GLY A 1 1 ? -0.802 33.311 3.726 1.00 0.00 1 GLY A CA 4
ATOM 4890 C C . GLY A 1 1 ? -0.837 31.788 3.582 1.00 0.00 1 GLY A C 4
ATOM 4891 O O . GLY A 1 1 ? -1.452 31.262 2.656 1.00 0.00 1 GLY A O 4
ATOM 4895 N N . SER A 1 2 ? -0.170 31.122 4.513 1.00 0.00 2 SER A N 4
ATOM 4896 C CA . SER A 1 2 ? -0.117 29.670 4.502 1.00 0.00 2 SER A CA 4
ATOM 4897 C C . SER A 1 2 ? -1.337 29.097 5.227 1.00 0.00 2 SER A C 4
ATOM 4898 O O . SER A 1 2 ? -1.613 29.461 6.369 1.00 0.00 2 SER A O 4
ATOM 4906 N N . SER A 1 3 ? -2.034 28.209 4.533 1.00 0.00 3 SER A N 4
ATOM 4907 C CA . SER A 1 3 ? -3.218 27.582 5.096 1.00 0.00 3 SER A CA 4
ATOM 4908 C C . SER A 1 3 ? -3.361 26.157 4.558 1.00 0.00 3 SER A C 4
ATOM 4909 O O . SER A 1 3 ? -3.202 25.923 3.361 1.00 0.00 3 SER A O 4
ATOM 4917 N N . GLY A 1 4 ? -3.660 25.242 5.468 1.00 0.00 4 GLY A N 4
ATOM 4918 C CA . GLY A 1 4 ? -3.827 23.847 5.100 1.00 0.00 4 GLY A CA 4
ATOM 4919 C C . GLY A 1 4 ? -2.872 22.953 5.893 1.00 0.00 4 GLY A C 4
ATOM 4920 O O . GLY A 1 4 ? -1.698 23.284 6.057 1.00 0.00 4 GLY A O 4
ATOM 4924 N N . SER A 1 5 ? -3.410 21.837 6.363 1.00 0.00 5 SER A N 4
ATOM 4925 C CA . SER A 1 5 ? -2.619 20.893 7.135 1.00 0.00 5 SER A CA 4
ATOM 4926 C C . SER A 1 5 ? -2.819 19.476 6.592 1.00 0.00 5 SER A C 4
ATOM 4927 O O . SER A 1 5 ? -3.814 18.823 6.902 1.00 0.00 5 SER A O 4
ATOM 4935 N N . SER A 1 6 ? -1.857 19.043 5.790 1.00 0.00 6 SER A N 4
ATOM 4936 C CA . SER A 1 6 ? -1.915 17.716 5.201 1.00 0.00 6 SER A CA 4
ATOM 4937 C C . SER A 1 6 ? -0.499 17.182 4.976 1.00 0.00 6 SER A C 4
ATOM 4938 O O . SER A 1 6 ? 0.481 17.880 5.234 1.00 0.00 6 SER A O 4
ATOM 4946 N N . GLY A 1 7 ? -0.435 15.948 4.498 1.00 0.00 7 GLY A N 4
ATOM 4947 C CA . GLY A 1 7 ? 0.844 15.311 4.236 1.00 0.00 7 GLY A CA 4
ATOM 4948 C C . GLY A 1 7 ? 0.706 14.219 3.174 1.00 0.00 7 GLY A C 4
ATOM 4949 O O . GLY A 1 7 ? 0.157 14.458 2.099 1.00 0.00 7 GLY A O 4
ATOM 4953 N N . PRO A 1 8 ? 1.226 13.011 3.520 1.00 0.00 8 PRO A N 4
ATOM 4954 C CA . PRO A 1 8 ? 1.166 11.881 2.609 1.00 0.00 8 PRO A CA 4
ATOM 4955 C C . PRO A 1 8 ? -0.246 11.295 2.554 1.00 0.00 8 PRO A C 4
ATOM 4956 O O . PRO A 1 8 ? -0.871 11.074 3.591 1.00 0.00 8 PRO A O 4
ATOM 4967 N N . THR A 1 9 ? -0.709 11.061 1.335 1.00 0.00 9 THR A N 4
ATOM 4968 C CA . THR A 1 9 ? -2.036 10.505 1.132 1.00 0.00 9 THR A CA 4
ATOM 4969 C C . THR A 1 9 ? -2.319 9.411 2.163 1.00 0.00 9 THR A C 4
ATOM 4970 O O . THR A 1 9 ? -1.396 8.878 2.778 1.00 0.00 9 THR A O 4
ATOM 4981 N N . SER A 1 10 ? -3.599 9.109 2.322 1.00 0.00 10 SER A N 4
ATOM 4982 C CA . SER A 1 10 ? -4.016 8.088 3.268 1.00 0.00 10 SER A CA 4
ATOM 4983 C C . SER A 1 10 ? -3.366 6.749 2.913 1.00 0.00 10 SER A C 4
ATOM 4984 O O . SER A 1 10 ? -3.294 6.382 1.742 1.00 0.00 10 SER A O 4
ATOM 4992 N N . ALA A 1 11 ? -2.910 6.057 3.947 1.00 0.00 11 ALA A N 4
ATOM 4993 C CA . ALA A 1 11 ? -2.269 4.767 3.759 1.00 0.00 11 ALA A CA 4
ATOM 4994 C C . ALA A 1 11 ? -3.200 3.851 2.962 1.00 0.00 11 ALA A C 4
ATOM 4995 O O . ALA A 1 11 ? -4.384 4.145 2.807 1.00 0.00 11 ALA A O 4
ATOM 5002 N N . PRO A 1 12 ? -2.614 2.729 2.463 1.00 0.00 12 PRO A N 4
ATOM 5003 C CA . PRO A 1 12 ? -3.378 1.768 1.686 1.00 0.00 12 PRO A CA 4
ATOM 5004 C C . PRO A 1 12 ? -4.289 0.933 2.588 1.00 0.00 12 PRO A C 4
ATOM 5005 O O . PRO A 1 12 ? -4.011 0.769 3.775 1.00 0.00 12 PRO A O 4
ATOM 5016 N N . GLN A 1 13 ? -5.358 0.428 1.990 1.00 0.00 13 GLN A N 4
ATOM 5017 C CA . GLN A 1 13 ? -6.311 -0.386 2.725 1.00 0.00 13 GLN A CA 4
ATOM 5018 C C . GLN A 1 13 ? -6.888 -1.476 1.819 1.00 0.00 13 GLN A C 4
ATOM 5019 O O . GLN A 1 13 ? -6.752 -1.410 0.598 1.00 0.00 13 GLN A O 4
ATOM 5033 N N . HIS A 1 14 ? -7.521 -2.453 2.452 1.00 0.00 14 HIS A N 4
ATOM 5034 C CA . HIS A 1 14 ? -8.119 -3.555 1.718 1.00 0.00 14 HIS A CA 4
ATOM 5035 C C . HIS A 1 14 ? -7.021 -4.375 1.037 1.00 0.00 14 HIS A C 4
ATOM 5036 O O . HIS A 1 14 ? -7.205 -4.861 -0.078 1.00 0.00 14 HIS A O 4
ATOM 5050 N N . LEU A 1 15 ? -5.903 -4.503 1.736 1.00 0.00 15 LEU A N 4
ATOM 5051 C CA . LEU A 1 15 ? -4.775 -5.255 1.213 1.00 0.00 15 LEU A CA 4
ATOM 5052 C C . LEU A 1 15 ? -4.870 -6.706 1.689 1.00 0.00 15 LEU A C 4
ATOM 5053 O O . LEU A 1 15 ? -4.739 -6.981 2.881 1.00 0.00 15 LEU A O 4
ATOM 5069 N N . THR A 1 16 ? -5.096 -7.595 0.734 1.00 0.00 16 THR A N 4
ATOM 5070 C CA . THR A 1 16 ? -5.210 -9.011 1.041 1.00 0.00 16 THR A CA 4
ATOM 5071 C C . THR A 1 16 ? -4.498 -9.846 -0.024 1.00 0.00 16 THR A C 4
ATOM 5072 O O . THR A 1 16 ? -4.097 -9.323 -1.063 1.00 0.00 16 THR A O 4
ATOM 5083 N N . VAL A 1 17 ? -4.361 -11.131 0.271 1.00 0.00 17 VAL A N 4
ATOM 5084 C CA . VAL A 1 17 ? -3.703 -12.044 -0.649 1.00 0.00 17 VAL A CA 4
ATOM 5085 C C . VAL A 1 17 ? -4.756 -12.725 -1.525 1.00 0.00 17 VAL A C 4
ATOM 5086 O O . VAL A 1 17 ? -5.570 -13.504 -1.032 1.00 0.00 17 VAL A O 4
ATOM 5099 N N . GLU A 1 18 ? -4.706 -12.406 -2.810 1.00 0.00 18 GLU A N 4
ATOM 5100 C CA . GLU A 1 18 ? -5.646 -12.977 -3.760 1.00 0.00 18 GLU A CA 4
ATOM 5101 C C . GLU A 1 18 ? -5.251 -14.416 -4.097 1.00 0.00 18 GLU A C 4
ATOM 5102 O O . GLU A 1 18 ? -6.095 -15.312 -4.094 1.00 0.00 18 GLU A O 4
ATOM 5114 N N . ASP A 1 19 ? -3.969 -14.594 -4.378 1.00 0.00 19 ASP A N 4
ATOM 5115 C CA . ASP A 1 19 ? -3.452 -15.909 -4.717 1.00 0.00 19 ASP A CA 4
ATOM 5116 C C . ASP A 1 19 ? -2.010 -16.029 -4.220 1.00 0.00 19 ASP A C 4
ATOM 5117 O O . ASP A 1 19 ? -1.367 -15.024 -3.922 1.00 0.00 19 ASP A O 4
ATOM 5126 N N . VAL A 1 20 ? -1.544 -17.267 -4.147 1.00 0.00 20 VAL A N 4
ATOM 5127 C CA . VAL A 1 20 ? -0.190 -17.531 -3.692 1.00 0.00 20 VAL A CA 4
ATOM 5128 C C . VAL A 1 20 ? 0.435 -18.620 -4.567 1.00 0.00 20 VAL A C 4
ATOM 5129 O O . VAL A 1 20 ? -0.211 -19.620 -4.876 1.00 0.00 20 VAL A O 4
ATOM 5142 N N . THR A 1 21 ? 1.684 -18.388 -4.943 1.00 0.00 21 THR A N 4
ATOM 5143 C CA . THR A 1 21 ? 2.403 -19.336 -5.776 1.00 0.00 21 THR A CA 4
ATOM 5144 C C . THR A 1 21 ? 3.479 -20.055 -4.960 1.00 0.00 21 THR A C 4
ATOM 5145 O O . THR A 1 21 ? 3.392 -20.124 -3.735 1.00 0.00 21 THR A O 4
ATOM 5156 N N . ASP A 1 22 ? 4.469 -20.573 -5.672 1.00 0.00 22 ASP A N 4
ATOM 5157 C CA . ASP A 1 22 ? 5.561 -21.284 -5.030 1.00 0.00 22 ASP A CA 4
ATOM 5158 C C . ASP A 1 22 ? 6.649 -20.285 -4.629 1.00 0.00 22 ASP A C 4
ATOM 5159 O O . ASP A 1 22 ? 7.112 -20.290 -3.490 1.00 0.00 22 ASP A O 4
ATOM 5168 N N . THR A 1 23 ? 7.025 -19.453 -5.589 1.00 0.00 23 THR A N 4
ATOM 5169 C CA . THR A 1 23 ? 8.050 -18.450 -5.350 1.00 0.00 23 THR A CA 4
ATOM 5170 C C . THR A 1 23 ? 7.500 -17.049 -5.628 1.00 0.00 23 THR A C 4
ATOM 5171 O O . THR A 1 23 ? 8.253 -16.077 -5.653 1.00 0.00 23 THR A O 4
ATOM 5182 N N . THR A 1 24 ? 6.192 -16.991 -5.829 1.00 0.00 24 THR A N 4
ATOM 5183 C CA . THR A 1 24 ? 5.533 -15.726 -6.103 1.00 0.00 24 THR A CA 4
ATOM 5184 C C . THR A 1 24 ? 4.187 -15.657 -5.378 1.00 0.00 24 THR A C 4
ATOM 5185 O O . THR A 1 24 ? 3.680 -16.673 -4.906 1.00 0.00 24 THR A O 4
ATOM 5196 N N . THR A 1 25 ? 3.648 -14.448 -5.313 1.00 0.00 25 THR A N 4
ATOM 5197 C CA . THR A 1 25 ? 2.371 -14.234 -4.653 1.00 0.00 25 THR A CA 4
ATOM 5198 C C . THR A 1 25 ? 1.649 -13.033 -5.267 1.00 0.00 25 THR A C 4
ATOM 5199 O O . THR A 1 25 ? 2.266 -12.212 -5.944 1.00 0.00 25 THR A O 4
ATOM 5210 N N . THR A 1 26 ? 0.351 -12.968 -5.010 1.00 0.00 26 THR A N 4
ATOM 5211 C CA . THR A 1 26 ? -0.462 -11.882 -5.529 1.00 0.00 26 THR A CA 4
ATOM 5212 C C . THR A 1 26 ? -1.011 -11.032 -4.382 1.00 0.00 26 THR A C 4
ATOM 5213 O O . THR A 1 26 ? -1.298 -11.549 -3.303 1.00 0.00 26 THR A O 4
ATOM 5224 N N . LEU A 1 27 ? -1.142 -9.741 -4.653 1.00 0.00 27 LEU A N 4
ATOM 5225 C CA . LEU A 1 27 ? -1.652 -8.815 -3.657 1.00 0.00 27 LEU A CA 4
ATOM 5226 C C . LEU A 1 27 ? -2.646 -7.858 -4.319 1.00 0.00 27 LEU A C 4
ATOM 5227 O O . LEU A 1 27 ? -2.526 -7.555 -5.504 1.00 0.00 27 LEU A O 4
ATOM 5243 N N . LYS A 1 28 ? -3.606 -7.410 -3.523 1.00 0.00 28 LYS A N 4
ATOM 5244 C CA . LYS A 1 28 ? -4.621 -6.494 -4.016 1.00 0.00 28 LYS A CA 4
ATOM 5245 C C . LYS A 1 28 ? -5.045 -5.554 -2.886 1.00 0.00 28 LYS A C 4
ATOM 5246 O O . LYS A 1 28 ? -5.577 -5.999 -1.870 1.00 0.00 28 LYS A O 4
ATOM 5265 N N . TRP A 1 29 ? -4.795 -4.271 -3.102 1.00 0.00 29 TRP A N 4
ATOM 5266 C CA . TRP A 1 29 ? -5.145 -3.264 -2.115 1.00 0.00 29 TRP A CA 4
ATOM 5267 C C . TRP A 1 29 ? -6.104 -2.270 -2.772 1.00 0.00 29 TRP A C 4
ATOM 5268 O O . TRP A 1 29 ? -6.491 -2.446 -3.926 1.00 0.00 29 TRP A O 4
ATOM 5289 N N . ARG A 1 30 ? -6.459 -1.246 -2.010 1.00 0.00 30 ARG A N 4
ATOM 5290 C CA . ARG A 1 30 ? -7.365 -0.223 -2.504 1.00 0.00 30 ARG A CA 4
ATOM 5291 C C . ARG A 1 30 ? -6.737 1.163 -2.348 1.00 0.00 30 ARG A C 4
ATOM 5292 O O . ARG A 1 30 ? -5.888 1.370 -1.483 1.00 0.00 30 ARG A O 4
ATOM 5313 N N . PRO A 1 31 ? -7.191 2.101 -3.222 1.00 0.00 31 PRO A N 4
ATOM 5314 C CA . PRO A 1 31 ? -6.683 3.462 -3.189 1.00 0.00 31 PRO A CA 4
ATOM 5315 C C . PRO A 1 31 ? -7.263 4.236 -2.003 1.00 0.00 31 PRO A C 4
ATOM 5316 O O . PRO A 1 31 ? -8.313 3.873 -1.474 1.00 0.00 31 PRO A O 4
ATOM 5327 N N . PRO A 1 32 ? -6.536 5.315 -1.609 1.00 0.00 32 PRO A N 4
ATOM 5328 C CA . PRO A 1 32 ? -6.967 6.143 -0.496 1.00 0.00 32 PRO A CA 4
ATOM 5329 C C . PRO A 1 32 ? -8.141 7.038 -0.900 1.00 0.00 32 PRO A C 4
ATOM 5330 O O . PRO A 1 32 ? -8.529 7.069 -2.067 1.00 0.00 32 PRO A O 4
ATOM 5341 N N . ASP A 1 33 ? -8.673 7.743 0.087 1.00 0.00 33 ASP A N 4
ATOM 5342 C CA . ASP A 1 33 ? -9.794 8.636 -0.151 1.00 0.00 33 ASP A CA 4
ATOM 5343 C C . ASP A 1 33 ? -9.326 10.086 -0.008 1.00 0.00 33 ASP A C 4
ATOM 5344 O O . ASP A 1 33 ? -9.948 10.999 -0.547 1.00 0.00 33 ASP A O 4
ATOM 5353 N N . ARG A 1 34 ? -8.232 10.251 0.722 1.00 0.00 34 ARG A N 4
ATOM 5354 C CA . ARG A 1 34 ? -7.673 11.574 0.943 1.00 0.00 34 ARG A CA 4
ATOM 5355 C C . ARG A 1 34 ? -6.398 11.756 0.117 1.00 0.00 34 ARG A C 4
ATOM 5356 O O . ARG A 1 34 ? -5.293 11.589 0.630 1.00 0.00 34 ARG A O 4
ATOM 5377 N N . ILE A 1 35 ? -6.594 12.097 -1.149 1.00 0.00 35 ILE A N 4
ATOM 5378 C CA . ILE A 1 35 ? -5.474 12.303 -2.050 1.00 0.00 35 ILE A CA 4
ATOM 5379 C C . ILE A 1 35 ? -5.303 13.802 -2.310 1.00 0.00 35 ILE A C 4
ATOM 5380 O O . ILE A 1 35 ? -4.270 14.380 -1.974 1.00 0.00 35 ILE A O 4
ATOM 5396 N N . GLY A 1 36 ? -6.332 14.388 -2.905 1.00 0.00 36 GLY A N 4
ATOM 5397 C CA . GLY A 1 36 ? -6.308 15.807 -3.213 1.00 0.00 36 GLY A CA 4
ATOM 5398 C C . GLY A 1 36 ? -5.434 16.088 -4.437 1.00 0.00 36 GLY A C 4
ATOM 5399 O O . GLY A 1 36 ? -5.194 15.198 -5.251 1.00 0.00 36 GLY A O 4
ATOM 5403 N N . ALA A 1 37 ? -4.982 17.330 -4.529 1.00 0.00 37 ALA A N 4
ATOM 5404 C CA . ALA A 1 37 ? -4.139 17.740 -5.639 1.00 0.00 37 ALA A CA 4
ATOM 5405 C C . ALA A 1 37 ? -2.782 17.043 -5.528 1.00 0.00 37 ALA A C 4
ATOM 5406 O O . ALA A 1 37 ? -2.356 16.677 -4.434 1.00 0.00 37 ALA A O 4
ATOM 5413 N N . GLY A 1 38 ? -2.140 16.880 -6.676 1.00 0.00 38 GLY A N 4
ATOM 5414 C CA . GLY A 1 38 ? -0.840 16.234 -6.721 1.00 0.00 38 GLY A CA 4
ATOM 5415 C C . GLY A 1 38 ? -0.967 14.778 -7.173 1.00 0.00 38 GLY A C 4
ATOM 5416 O O . GLY A 1 38 ? -0.346 14.372 -8.154 1.00 0.00 38 GLY A O 4
ATOM 5420 N N . GLY A 1 39 ? -1.775 14.031 -6.435 1.00 0.00 39 GLY A N 4
ATOM 5421 C CA . GLY A 1 39 ? -1.992 12.629 -6.748 1.00 0.00 39 GLY A CA 4
ATOM 5422 C C . GLY A 1 39 ? -0.893 11.755 -6.138 1.00 0.00 39 GLY A C 4
ATOM 5423 O O . GLY A 1 39 ? 0.141 12.263 -5.708 1.00 0.00 39 GLY A O 4
ATOM 5427 N N . ILE A 1 40 ? -1.156 10.457 -6.120 1.00 0.00 40 ILE A N 4
ATOM 5428 C CA . ILE A 1 40 ? -0.203 9.508 -5.570 1.00 0.00 40 ILE A CA 4
ATOM 5429 C C . ILE A 1 40 ? 0.651 8.935 -6.702 1.00 0.00 40 ILE A C 4
ATOM 5430 O O . ILE A 1 40 ? 0.159 8.722 -7.809 1.00 0.00 40 ILE A O 4
ATOM 5446 N N . ASP A 1 41 ? 1.917 8.702 -6.386 1.00 0.00 41 ASP A N 4
ATOM 5447 C CA . ASP A 1 41 ? 2.844 8.158 -7.363 1.00 0.00 41 ASP A CA 4
ATOM 5448 C C . ASP A 1 41 ? 2.559 6.668 -7.556 1.00 0.00 41 ASP A C 4
ATOM 5449 O O . ASP A 1 41 ? 2.522 6.180 -8.685 1.00 0.00 41 ASP A O 4
ATOM 5458 N N . GLY A 1 42 ? 2.364 5.985 -6.438 1.00 0.00 42 GLY A N 4
ATOM 5459 C CA . GLY A 1 42 ? 2.082 4.560 -6.470 1.00 0.00 42 GLY A CA 4
ATOM 5460 C C . GLY A 1 42 ? 2.161 3.954 -5.067 1.00 0.00 42 GLY A C 4
ATOM 5461 O O . GLY A 1 42 ? 1.714 4.563 -4.097 1.00 0.00 42 GLY A O 4
ATOM 5465 N N . TYR A 1 43 ? 2.734 2.761 -5.005 1.00 0.00 43 TYR A N 4
ATOM 5466 C CA . TYR A 1 43 ? 2.878 2.065 -3.737 1.00 0.00 43 TYR A CA 4
ATOM 5467 C C . TYR A 1 43 ? 4.125 1.179 -3.736 1.00 0.00 43 TYR A C 4
ATOM 5468 O O . TYR A 1 43 ? 4.450 0.557 -4.746 1.00 0.00 43 TYR A O 4
ATOM 5486 N N . LEU A 1 44 ? 4.791 1.151 -2.590 1.00 0.00 44 LEU A N 4
ATOM 5487 C CA . LEU A 1 44 ? 5.995 0.351 -2.444 1.00 0.00 44 LEU A CA 4
ATOM 5488 C C . LEU A 1 44 ? 5.661 -0.931 -1.681 1.00 0.00 44 LEU A C 4
ATOM 5489 O O . LEU A 1 44 ? 5.080 -0.880 -0.598 1.00 0.00 44 LEU A O 4
ATOM 5505 N N . VAL A 1 45 ? 6.043 -2.052 -2.275 1.00 0.00 45 VAL A N 4
ATOM 5506 C CA . VAL A 1 45 ? 5.792 -3.346 -1.664 1.00 0.00 45 VAL A CA 4
ATOM 5507 C C . VAL A 1 45 ? 7.097 -3.894 -1.082 1.00 0.00 45 VAL A C 4
ATOM 5508 O O . VAL A 1 45 ? 8.119 -3.927 -1.766 1.00 0.00 45 VAL A O 4
ATOM 5521 N N . GLU A 1 46 ? 7.021 -4.308 0.174 1.00 0.00 46 GLU A N 4
ATOM 5522 C CA . GLU A 1 46 ? 8.183 -4.852 0.854 1.00 0.00 46 GLU A CA 4
ATOM 5523 C C . GLU A 1 46 ? 7.773 -6.020 1.754 1.00 0.00 46 GLU A C 4
ATOM 5524 O O . GLU A 1 46 ? 6.757 -5.950 2.444 1.00 0.00 46 GLU A O 4
ATOM 5536 N N . TYR A 1 47 ? 8.585 -7.067 1.718 1.00 0.00 47 TYR A N 4
ATOM 5537 C CA . TYR A 1 47 ? 8.320 -8.248 2.521 1.00 0.00 47 TYR A CA 4
ATOM 5538 C C . TYR A 1 47 ? 9.466 -8.514 3.499 1.00 0.00 47 TYR A C 4
ATOM 5539 O O . TYR A 1 47 ? 10.630 -8.280 3.176 1.00 0.00 47 TYR A O 4
ATOM 5557 N N . CYS A 1 48 ? 9.097 -9.001 4.675 1.00 0.00 48 CYS A N 4
ATOM 5558 C CA . CYS A 1 48 ? 10.080 -9.302 5.702 1.00 0.00 48 CYS A CA 4
ATOM 5559 C C . CYS A 1 48 ? 9.928 -10.772 6.096 1.00 0.00 48 CYS A C 4
ATOM 5560 O O . CYS A 1 48 ? 8.873 -11.185 6.574 1.00 0.00 48 CYS A O 4
ATOM 5568 N N . LEU A 1 49 ? 10.998 -11.523 5.880 1.00 0.00 49 LEU A N 4
ATOM 5569 C CA . LEU A 1 49 ? 10.997 -12.939 6.206 1.00 0.00 49 LEU A CA 4
ATOM 5570 C C . LEU A 1 49 ? 10.867 -13.109 7.721 1.00 0.00 49 LEU A C 4
ATOM 5571 O O . LEU A 1 49 ? 11.545 -12.426 8.487 1.00 0.00 49 LEU A O 4
ATOM 5587 N N . GLU A 1 50 ? 9.990 -14.024 8.108 1.00 0.00 50 GLU A N 4
ATOM 5588 C CA . GLU A 1 50 ? 9.761 -14.292 9.518 1.00 0.00 50 GLU A CA 4
ATOM 5589 C C . GLU A 1 50 ? 11.094 -14.497 10.242 1.00 0.00 50 GLU A C 4
ATOM 5590 O O . GLU A 1 50 ? 11.817 -15.450 9.959 1.00 0.00 50 GLU A O 4
ATOM 5602 N N . GLY A 1 51 ? 11.377 -13.587 11.162 1.00 0.00 51 GLY A N 4
ATOM 5603 C CA . GLY A 1 51 ? 12.609 -13.656 11.928 1.00 0.00 51 GLY A CA 4
ATOM 5604 C C . GLY A 1 51 ? 13.558 -12.518 11.546 1.00 0.00 51 GLY A C 4
ATOM 5605 O O . GLY A 1 51 ? 14.386 -12.098 12.352 1.00 0.00 51 GLY A O 4
ATOM 5609 N N . SER A 1 52 ? 13.405 -12.052 10.315 1.00 0.00 52 SER A N 4
ATOM 5610 C CA . SER A 1 52 ? 14.237 -10.971 9.815 1.00 0.00 52 SER A CA 4
ATOM 5611 C C . SER A 1 52 ? 13.701 -9.626 10.309 1.00 0.00 52 SER A C 4
ATOM 5612 O O . SER A 1 52 ? 12.501 -9.479 10.539 1.00 0.00 52 SER A O 4
ATOM 5620 N N . GLU A 1 53 ? 14.615 -8.679 10.457 1.00 0.00 53 GLU A N 4
ATOM 5621 C CA . GLU A 1 53 ? 14.248 -7.351 10.920 1.00 0.00 53 GLU A CA 4
ATOM 5622 C C . GLU A 1 53 ? 14.476 -6.321 9.811 1.00 0.00 53 GLU A C 4
ATOM 5623 O O . GLU A 1 53 ? 14.488 -5.118 10.069 1.00 0.00 53 GLU A O 4
ATOM 5635 N N . GLU A 1 54 ? 14.652 -6.831 8.601 1.00 0.00 54 GLU A N 4
ATOM 5636 C CA . GLU A 1 54 ? 14.879 -5.971 7.452 1.00 0.00 54 GLU A CA 4
ATOM 5637 C C . GLU A 1 54 ? 13.868 -6.283 6.347 1.00 0.00 54 GLU A C 4
ATOM 5638 O O . GLU A 1 54 ? 13.860 -7.386 5.802 1.00 0.00 54 GLU A O 4
ATOM 5650 N N . TRP A 1 55 ? 13.040 -5.292 6.050 1.00 0.00 55 TRP A N 4
ATOM 5651 C CA . TRP A 1 55 ? 12.027 -5.447 5.020 1.00 0.00 55 TRP A CA 4
ATOM 5652 C C . TRP A 1 55 ? 12.709 -5.290 3.659 1.00 0.00 55 TRP A C 4
ATOM 5653 O O . TRP A 1 55 ? 13.353 -4.275 3.397 1.00 0.00 55 TRP A O 4
ATOM 5674 N N . VAL A 1 56 ? 12.543 -6.309 2.828 1.00 0.00 56 VAL A N 4
ATOM 5675 C CA . VAL A 1 56 ? 13.134 -6.296 1.501 1.00 0.00 56 VAL A CA 4
ATOM 5676 C C . VAL A 1 56 ? 12.134 -5.703 0.507 1.00 0.00 56 VAL A C 4
ATOM 5677 O O . VAL A 1 56 ? 10.934 -5.957 0.602 1.00 0.00 56 VAL A O 4
ATOM 5690 N N . PRO A 1 57 ? 12.678 -4.902 -0.448 1.00 0.00 57 PRO A N 4
ATOM 5691 C CA . PRO A 1 57 ? 11.847 -4.270 -1.458 1.00 0.00 57 PRO A CA 4
ATOM 5692 C C . PRO A 1 57 ? 11.400 -5.284 -2.513 1.00 0.00 57 PRO A C 4
ATOM 5693 O O . PRO A 1 57 ? 12.225 -5.820 -3.253 1.00 0.00 57 PRO A O 4
ATOM 5704 N N . ALA A 1 58 ? 10.096 -5.517 -2.550 1.00 0.00 58 ALA A N 4
ATOM 5705 C CA . ALA A 1 58 ? 9.531 -6.457 -3.502 1.00 0.00 58 ALA A CA 4
ATOM 5706 C C . ALA A 1 58 ? 9.617 -5.864 -4.910 1.00 0.00 58 ALA A C 4
ATOM 5707 O O . ALA A 1 58 ? 9.978 -6.559 -5.859 1.00 0.00 58 ALA A O 4
ATOM 5714 N N . ASN A 1 59 ? 9.279 -4.587 -5.001 1.00 0.00 59 ASN A N 4
ATOM 5715 C CA . ASN A 1 59 ? 9.314 -3.892 -6.277 1.00 0.00 59 ASN A CA 4
ATOM 5716 C C . ASN A 1 59 ? 10.270 -2.702 -6.179 1.00 0.00 59 ASN A C 4
ATOM 5717 O O . ASN A 1 59 ? 10.051 -1.790 -5.383 1.00 0.00 59 ASN A O 4
ATOM 5728 N N . LYS A 1 60 ? 11.309 -2.749 -7.000 1.00 0.00 60 LYS A N 4
ATOM 5729 C CA . LYS A 1 60 ? 12.299 -1.685 -7.016 1.00 0.00 60 LYS A CA 4
ATOM 5730 C C . LYS A 1 60 ? 11.593 -0.340 -7.200 1.00 0.00 60 LYS A C 4
ATOM 5731 O O . LYS A 1 60 ? 12.042 0.678 -6.676 1.00 0.00 60 LYS A O 4
ATOM 5750 N N . GLU A 1 61 ? 10.499 -0.380 -7.947 1.00 0.00 61 GLU A N 4
ATOM 5751 C CA . GLU A 1 61 ? 9.727 0.823 -8.208 1.00 0.00 61 GLU A CA 4
ATOM 5752 C C . GLU A 1 61 ? 8.266 0.615 -7.802 1.00 0.00 61 GLU A C 4
ATOM 5753 O O . GLU A 1 61 ? 7.792 -0.518 -7.739 1.00 0.00 61 GLU A O 4
ATOM 5765 N N . PRO A 1 62 ? 7.576 1.755 -7.531 1.00 0.00 62 PRO A N 4
ATOM 5766 C CA . PRO A 1 62 ? 6.180 1.708 -7.134 1.00 0.00 62 PRO A CA 4
ATOM 5767 C C . PRO A 1 62 ? 5.278 1.406 -8.333 1.00 0.00 62 PRO A C 4
ATOM 5768 O O . PRO A 1 62 ? 5.430 2.008 -9.395 1.00 0.00 62 PRO A O 4
ATOM 5779 N N . VAL A 1 63 ? 4.360 0.475 -8.122 1.00 0.00 63 VAL A N 4
ATOM 5780 C CA . VAL A 1 63 ? 3.434 0.086 -9.173 1.00 0.00 63 VAL A CA 4
ATOM 5781 C C . VAL A 1 63 ? 2.358 1.163 -9.322 1.00 0.00 63 VAL A C 4
ATOM 5782 O O . VAL A 1 63 ? 2.292 2.095 -8.522 1.00 0.00 63 VAL A O 4
ATOM 5795 N N . GLU A 1 64 ? 1.541 1.000 -10.353 1.00 0.00 64 GLU A N 4
ATOM 5796 C CA . GLU A 1 64 ? 0.471 1.946 -10.617 1.00 0.00 64 GLU A CA 4
ATOM 5797 C C . GLU A 1 64 ? -0.881 1.336 -10.244 1.00 0.00 64 GLU A C 4
ATOM 5798 O O . GLU A 1 64 ? -1.768 2.035 -9.755 1.00 0.00 64 GLU A O 4
ATOM 5810 N N . ARG A 1 65 ? -0.998 0.040 -10.489 1.00 0.00 65 ARG A N 4
ATOM 5811 C CA . ARG A 1 65 ? -2.227 -0.672 -10.185 1.00 0.00 65 ARG A CA 4
ATOM 5812 C C . ARG A 1 65 ? -2.400 -0.810 -8.672 1.00 0.00 65 ARG A C 4
ATOM 5813 O O . ARG A 1 65 ? -1.479 -0.522 -7.909 1.00 0.00 65 ARG A O 4
ATOM 5834 N N . CYS A 1 66 ? -3.588 -1.251 -8.282 1.00 0.00 66 CYS A N 4
ATOM 5835 C CA . CYS A 1 66 ? -3.893 -1.430 -6.872 1.00 0.00 66 CYS A CA 4
ATOM 5836 C C . CYS A 1 66 ? -3.544 -2.869 -6.485 1.00 0.00 66 CYS A C 4
ATOM 5837 O O . CYS A 1 66 ? -4.351 -3.561 -5.865 1.00 0.00 66 CYS A O 4
ATOM 5845 N N . GLY A 1 67 ? -2.342 -3.276 -6.865 1.00 0.00 67 GLY A N 4
ATOM 5846 C CA . GLY A 1 67 ? -1.877 -4.619 -6.565 1.00 0.00 67 GLY A CA 4
ATOM 5847 C C . GLY A 1 67 ? -0.489 -4.864 -7.160 1.00 0.00 67 GLY A C 4
ATOM 5848 O O . GLY A 1 67 ? 0.045 -4.014 -7.870 1.00 0.00 67 GLY A O 4
ATOM 5852 N N . PHE A 1 68 ? 0.056 -6.031 -6.849 1.00 0.00 68 PHE A N 4
ATOM 5853 C CA . PHE A 1 68 ? 1.371 -6.399 -7.344 1.00 0.00 68 PHE A CA 4
ATOM 5854 C C . PHE A 1 68 ? 1.651 -7.884 -7.106 1.00 0.00 68 PHE A C 4
ATOM 5855 O O . PHE A 1 68 ? 0.923 -8.546 -6.367 1.00 0.00 68 PHE A O 4
ATOM 5872 N N . THR A 1 69 ? 2.707 -8.365 -7.745 1.00 0.00 69 THR A N 4
ATOM 5873 C CA . THR A 1 69 ? 3.092 -9.759 -7.612 1.00 0.00 69 THR A CA 4
ATOM 5874 C C . THR A 1 69 ? 4.556 -9.870 -7.181 1.00 0.00 69 THR A C 4
ATOM 5875 O O . THR A 1 69 ? 5.451 -9.411 -7.889 1.00 0.00 69 THR A O 4
ATOM 5886 N N . VAL A 1 70 ? 4.754 -10.482 -6.023 1.00 0.00 70 VAL A N 4
ATOM 5887 C CA . VAL A 1 70 ? 6.093 -10.659 -5.489 1.00 0.00 70 VAL A CA 4
ATOM 5888 C C . VAL A 1 70 ? 6.706 -11.934 -6.072 1.00 0.00 70 VAL A C 4
ATOM 5889 O O . VAL A 1 70 ? 5.986 -12.861 -6.438 1.00 0.00 70 VAL A O 4
ATOM 5902 N N . LYS A 1 71 ? 8.029 -11.940 -6.139 1.00 0.00 71 LYS A N 4
ATOM 5903 C CA . LYS A 1 71 ? 8.746 -13.086 -6.671 1.00 0.00 71 LYS A CA 4
ATOM 5904 C C . LYS A 1 71 ? 9.950 -13.389 -5.776 1.00 0.00 71 LYS A C 4
ATOM 5905 O O . LYS A 1 71 ? 10.247 -12.633 -4.853 1.00 0.00 71 LYS A O 4
ATOM 5924 N N . ASP A 1 72 ? 10.609 -14.498 -6.081 1.00 0.00 72 ASP A N 4
ATOM 5925 C CA . ASP A 1 72 ? 11.773 -14.910 -5.315 1.00 0.00 72 ASP A CA 4
ATOM 5926 C C . ASP A 1 72 ? 11.396 -15.012 -3.836 1.00 0.00 72 ASP A C 4
ATOM 5927 O O . ASP A 1 72 ? 11.692 -14.111 -3.053 1.00 0.00 72 ASP A O 4
ATOM 5936 N N . LEU A 1 73 ? 10.747 -16.117 -3.499 1.00 0.00 73 LEU A N 4
ATOM 5937 C CA . LEU A 1 73 ? 10.326 -16.348 -2.127 1.00 0.00 73 LEU A CA 4
ATOM 5938 C C . LEU A 1 73 ? 10.489 -17.832 -1.792 1.00 0.00 73 LEU A C 4
ATOM 5939 O O . LEU A 1 73 ? 10.264 -18.692 -2.641 1.00 0.00 73 LEU A O 4
ATOM 5955 N N . PRO A 1 74 ? 10.888 -18.092 -0.518 1.00 0.00 74 PRO A N 4
ATOM 5956 C CA . PRO A 1 74 ? 11.084 -19.457 -0.059 1.00 0.00 74 PRO A CA 4
ATOM 5957 C C . PRO A 1 74 ? 9.742 -20.152 0.182 1.00 0.00 74 PRO A C 4
ATOM 5958 O O . PRO A 1 74 ? 8.927 -19.678 0.972 1.00 0.00 74 PRO A O 4
ATOM 5969 N N . THR A 1 75 ? 9.555 -21.265 -0.512 1.00 0.00 75 THR A N 4
ATOM 5970 C CA . THR A 1 75 ? 8.326 -22.029 -0.383 1.00 0.00 75 THR A CA 4
ATOM 5971 C C . THR A 1 75 ? 8.186 -22.577 1.039 1.00 0.00 75 THR A C 4
ATOM 5972 O O . THR A 1 75 ? 9.018 -23.363 1.490 1.00 0.00 75 THR A O 4
ATOM 5983 N N . GLY A 1 76 ? 7.128 -22.140 1.706 1.00 0.00 76 GLY A N 4
ATOM 5984 C CA . GLY A 1 76 ? 6.868 -22.577 3.067 1.00 0.00 76 GLY A CA 4
ATOM 5985 C C . GLY A 1 76 ? 7.621 -21.706 4.075 1.00 0.00 76 GLY A C 4
ATOM 5986 O O . GLY A 1 76 ? 8.227 -22.220 5.014 1.00 0.00 76 GLY A O 4
ATOM 5990 N N . ALA A 1 77 ? 7.558 -20.403 3.846 1.00 0.00 77 ALA A N 4
ATOM 5991 C CA . ALA A 1 77 ? 8.226 -19.456 4.723 1.00 0.00 77 ALA A CA 4
ATOM 5992 C C . ALA A 1 77 ? 7.232 -18.373 5.149 1.00 0.00 77 ALA A C 4
ATOM 5993 O O . ALA A 1 77 ? 6.464 -17.873 4.329 1.00 0.00 77 ALA A O 4
ATOM 6000 N N . ARG A 1 78 ? 7.280 -18.043 6.431 1.00 0.00 78 ARG A N 4
ATOM 6001 C CA . ARG A 1 78 ? 6.394 -17.029 6.976 1.00 0.00 78 ARG A CA 4
ATOM 6002 C C . ARG A 1 78 ? 6.901 -15.631 6.616 1.00 0.00 78 ARG A C 4
ATOM 6003 O O . ARG A 1 78 ? 7.792 -15.101 7.279 1.00 0.00 78 ARG A O 4
ATOM 6024 N N . ILE A 1 79 ? 6.313 -15.074 5.568 1.00 0.00 79 ILE A N 4
ATOM 6025 C CA . ILE A 1 79 ? 6.695 -13.748 5.112 1.00 0.00 79 ILE A CA 4
ATOM 6026 C C . ILE A 1 79 ? 5.499 -12.804 5.247 1.00 0.00 79 ILE A C 4
ATOM 6027 O O . ILE A 1 79 ? 4.360 -13.199 5.002 1.00 0.00 79 ILE A O 4
ATOM 6043 N N . LEU A 1 80 ? 5.798 -11.573 5.636 1.00 0.00 80 LEU A N 4
ATOM 6044 C CA . LEU A 1 80 ? 4.762 -10.569 5.806 1.00 0.00 80 LEU A CA 4
ATOM 6045 C C . LEU A 1 80 ? 4.879 -9.528 4.690 1.00 0.00 80 LEU A C 4
ATOM 6046 O O . LEU A 1 80 ? 5.951 -8.967 4.469 1.00 0.00 80 LEU A O 4
ATOM 6062 N N . PHE A 1 81 ? 3.761 -9.302 4.016 1.00 0.00 81 PHE A N 4
ATOM 6063 C CA . PHE A 1 81 ? 3.724 -8.338 2.929 1.00 0.00 81 PHE A CA 4
ATOM 6064 C C . PHE A 1 81 ? 3.078 -7.027 3.381 1.00 0.00 81 PHE A C 4
ATOM 6065 O O . PHE A 1 81 ? 1.976 -7.028 3.926 1.00 0.00 81 PHE A O 4
ATOM 6082 N N . ARG A 1 82 ? 3.793 -5.938 3.136 1.00 0.00 82 ARG A N 4
ATOM 6083 C CA . ARG A 1 82 ? 3.304 -4.622 3.511 1.00 0.00 82 ARG A CA 4
ATOM 6084 C C . ARG A 1 82 ? 3.395 -3.663 2.322 1.00 0.00 82 ARG A C 4
ATOM 6085 O O . ARG A 1 82 ? 4.393 -3.653 1.603 1.00 0.00 82 ARG A O 4
ATOM 6106 N N . VAL A 1 83 ? 2.339 -2.881 2.151 1.00 0.00 83 VAL A N 4
ATOM 6107 C CA . VAL A 1 83 ? 2.287 -1.922 1.061 1.00 0.00 83 VAL A CA 4
ATOM 6108 C C . VAL A 1 83 ? 2.293 -0.504 1.635 1.00 0.00 83 VAL A C 4
ATOM 6109 O O . VAL A 1 83 ? 1.624 -0.230 2.630 1.00 0.00 83 VAL A O 4
ATOM 6122 N N . VAL A 1 84 ? 3.058 0.361 0.984 1.00 0.00 84 VAL A N 4
ATOM 6123 C CA . VAL A 1 84 ? 3.160 1.744 1.418 1.00 0.00 84 VAL A CA 4
ATOM 6124 C C . VAL A 1 84 ? 3.027 2.665 0.204 1.00 0.00 84 VAL A C 4
ATOM 6125 O O . VAL A 1 84 ? 3.762 2.523 -0.772 1.00 0.00 84 VAL A O 4
ATOM 6138 N N . GLY A 1 85 ? 2.083 3.590 0.304 1.00 0.00 85 GLY A N 4
ATOM 6139 C CA . GLY A 1 85 ? 1.844 4.535 -0.774 1.00 0.00 85 GLY A CA 4
ATOM 6140 C C . GLY A 1 85 ? 2.912 5.630 -0.790 1.00 0.00 85 GLY A C 4
ATOM 6141 O O . GLY A 1 85 ? 3.003 6.428 0.141 1.00 0.00 85 GLY A O 4
ATOM 6145 N N . VAL A 1 86 ? 3.694 5.633 -1.860 1.00 0.00 86 VAL A N 4
ATOM 6146 C CA . VAL A 1 86 ? 4.753 6.616 -2.010 1.00 0.00 86 VAL A CA 4
ATOM 6147 C C . VAL A 1 86 ? 4.171 7.898 -2.611 1.00 0.00 86 VAL A C 4
ATOM 6148 O O . VAL A 1 86 ? 3.096 7.875 -3.207 1.00 0.00 86 VAL A O 4
ATOM 6161 N N . ASN A 1 87 ? 4.908 8.984 -2.432 1.00 0.00 87 ASN A N 4
ATOM 6162 C CA . ASN A 1 87 ? 4.479 10.273 -2.949 1.00 0.00 87 ASN A CA 4
ATOM 6163 C C . ASN A 1 87 ? 5.531 11.330 -2.611 1.00 0.00 87 ASN A C 4
ATOM 6164 O O . ASN A 1 87 ? 6.553 11.020 -1.999 1.00 0.00 87 ASN A O 4
ATOM 6175 N N . ILE A 1 88 ? 5.246 12.556 -3.023 1.00 0.00 88 ILE A N 4
ATOM 6176 C CA . ILE A 1 88 ? 6.156 13.661 -2.771 1.00 0.00 88 ILE A CA 4
ATOM 6177 C C . ILE A 1 88 ? 6.446 13.746 -1.272 1.00 0.00 88 ILE A C 4
ATOM 6178 O O . ILE A 1 88 ? 7.588 13.959 -0.867 1.00 0.00 88 ILE A O 4
ATOM 6194 N N . ALA A 1 89 ? 5.392 13.574 -0.487 1.00 0.00 89 ALA A N 4
ATOM 6195 C CA . ALA A 1 89 ? 5.518 13.629 0.959 1.00 0.00 89 ALA A CA 4
ATOM 6196 C C . ALA A 1 89 ? 6.491 12.543 1.423 1.00 0.00 89 ALA A C 4
ATOM 6197 O O . ALA A 1 89 ? 7.167 12.702 2.438 1.00 0.00 89 ALA A O 4
ATOM 6204 N N . GLY A 1 90 ? 6.530 11.462 0.657 1.00 0.00 90 GLY A N 4
ATOM 6205 C CA . GLY A 1 90 ? 7.409 10.350 0.977 1.00 0.00 90 GLY A CA 4
ATOM 6206 C C . GLY A 1 90 ? 6.646 9.024 0.954 1.00 0.00 90 GLY A C 4
ATOM 6207 O O . GLY A 1 90 ? 6.338 8.500 -0.115 1.00 0.00 90 GLY A O 4
ATOM 6211 N N . ARG A 1 91 ? 6.363 8.521 2.146 1.00 0.00 91 ARG A N 4
ATOM 6212 C CA . ARG A 1 91 ? 5.642 7.266 2.277 1.00 0.00 91 ARG A CA 4
ATOM 6213 C C . ARG A 1 91 ? 4.542 7.393 3.333 1.00 0.00 91 ARG A C 4
ATOM 6214 O O . ARG A 1 91 ? 4.522 8.355 4.100 1.00 0.00 91 ARG A O 4
ATOM 6235 N N . SER A 1 92 ? 3.655 6.410 3.338 1.00 0.00 92 SER A N 4
ATOM 6236 C CA . SER A 1 92 ? 2.555 6.400 4.288 1.00 0.00 92 SER A CA 4
ATOM 6237 C C . SER A 1 92 ? 2.595 5.118 5.122 1.00 0.00 92 SER A C 4
ATOM 6238 O O . SER A 1 92 ? 3.427 4.243 4.883 1.00 0.00 92 SER A O 4
ATOM 6246 N N . GLU A 1 93 ? 1.687 5.047 6.084 1.00 0.00 93 GLU A N 4
ATOM 6247 C CA . GLU A 1 93 ? 1.608 3.887 6.955 1.00 0.00 93 GLU A CA 4
ATOM 6248 C C . GLU A 1 93 ? 1.568 2.602 6.125 1.00 0.00 93 GLU A C 4
ATOM 6249 O O . GLU A 1 93 ? 0.817 2.508 5.156 1.00 0.00 93 GLU A O 4
ATOM 6261 N N . PRO A 1 94 ? 2.406 1.618 6.548 1.00 0.00 94 PRO A N 4
ATOM 6262 C CA . PRO A 1 94 ? 2.473 0.343 5.855 1.00 0.00 94 PRO A CA 4
ATOM 6263 C C . PRO A 1 94 ? 1.249 -0.518 6.171 1.00 0.00 94 PRO A C 4
ATOM 6264 O O . PRO A 1 94 ? 1.036 -0.903 7.320 1.00 0.00 94 PRO A O 4
ATOM 6275 N N . ALA A 1 95 ? 0.475 -0.795 5.131 1.00 0.00 95 ALA A N 4
ATOM 6276 C CA . ALA A 1 95 ? -0.723 -1.603 5.284 1.00 0.00 95 ALA A CA 4
ATOM 6277 C C . ALA A 1 95 ? -0.328 -3.078 5.381 1.00 0.00 95 ALA A C 4
ATOM 6278 O O . ALA A 1 95 ? -0.794 -3.902 4.594 1.00 0.00 95 ALA A O 4
ATOM 6285 N N . THR A 1 96 ? 0.525 -3.367 6.352 1.00 0.00 96 THR A N 4
ATOM 6286 C CA . THR A 1 96 ? 0.987 -4.729 6.562 1.00 0.00 96 THR A CA 4
ATOM 6287 C C . THR A 1 96 ? -0.197 -5.698 6.573 1.00 0.00 96 THR A C 4
ATOM 6288 O O . THR A 1 96 ? -1.332 -5.294 6.819 1.00 0.00 96 THR A O 4
ATOM 6299 N N . LEU A 1 97 ? 0.109 -6.958 6.303 1.00 0.00 97 LEU A N 4
ATOM 6300 C CA . LEU A 1 97 ? -0.915 -7.988 6.278 1.00 0.00 97 LEU A CA 4
ATOM 6301 C C . LEU A 1 97 ? -1.243 -8.410 7.712 1.00 0.00 97 LEU A C 4
ATOM 6302 O O . LEU A 1 97 ? -0.361 -8.448 8.569 1.00 0.00 97 LEU A O 4
ATOM 6318 N N . LEU A 1 98 ? -2.514 -8.715 7.929 1.00 0.00 98 LEU A N 4
ATOM 6319 C CA . LEU A 1 98 ? -2.969 -9.132 9.245 1.00 0.00 98 LEU A CA 4
ATOM 6320 C C . LEU A 1 98 ? -2.385 -10.509 9.569 1.00 0.00 98 LEU A C 4
ATOM 6321 O O . LEU A 1 98 ? -2.357 -10.918 10.728 1.00 0.00 98 LEU A O 4
ATOM 6337 N N . GLN A 1 99 ? -1.934 -11.186 8.523 1.00 0.00 99 GLN A N 4
ATOM 6338 C CA . GLN A 1 99 ? -1.353 -12.508 8.682 1.00 0.00 99 GLN A CA 4
ATOM 6339 C C . GLN A 1 99 ? -0.277 -12.746 7.620 1.00 0.00 99 GLN A C 4
ATOM 6340 O O . GLN A 1 99 ? -0.360 -12.211 6.516 1.00 0.00 99 GLN A O 4
ATOM 6354 N N . PRO A 1 100 ? 0.736 -13.570 8.003 1.00 0.00 100 PRO A N 4
ATOM 6355 C CA . PRO A 1 100 ? 1.827 -13.885 7.097 1.00 0.00 100 PRO A CA 4
ATOM 6356 C C . PRO A 1 100 ? 1.378 -14.878 6.023 1.00 0.00 100 PRO A C 4
ATOM 6357 O O . PRO A 1 100 ? 0.237 -15.336 6.034 1.00 0.00 100 PRO A O 4
ATOM 6368 N N . VAL A 1 101 ? 2.300 -15.181 5.120 1.00 0.00 101 VAL A N 4
ATOM 6369 C CA . VAL A 1 101 ? 2.014 -16.111 4.042 1.00 0.00 101 VAL A CA 4
ATOM 6370 C C . VAL A 1 101 ? 3.029 -17.255 4.078 1.00 0.00 101 VAL A C 4
ATOM 6371 O O . VAL A 1 101 ? 4.229 -17.021 4.208 1.00 0.00 101 VAL A O 4
ATOM 6384 N N . THR A 1 102 ? 2.510 -18.468 3.960 1.00 0.00 102 THR A N 4
ATOM 6385 C CA . THR A 1 102 ? 3.356 -19.650 3.977 1.00 0.00 102 THR A CA 4
ATOM 6386 C C . THR A 1 102 ? 4.086 -19.802 2.642 1.00 0.00 102 THR A C 4
ATOM 6387 O O . THR A 1 102 ? 5.107 -20.484 2.562 1.00 0.00 102 THR A O 4
ATOM 6398 N N . ILE A 1 103 ? 3.534 -19.156 1.625 1.00 0.00 103 ILE A N 4
ATOM 6399 C CA . ILE A 1 103 ? 4.121 -19.212 0.296 1.00 0.00 103 ILE A CA 4
ATOM 6400 C C . ILE A 1 103 ? 4.085 -20.654 -0.212 1.00 0.00 103 ILE A C 4
ATOM 6401 O O . ILE A 1 103 ? 4.914 -21.475 0.178 1.00 0.00 103 ILE A O 4
ATOM 6417 N N . ARG A 1 104 ? 3.115 -20.920 -1.076 1.00 0.00 104 ARG A N 4
ATOM 6418 C CA . ARG A 1 104 ? 2.961 -22.249 -1.642 1.00 0.00 104 ARG A CA 4
ATOM 6419 C C . ARG A 1 104 ? 1.795 -22.271 -2.633 1.00 0.00 104 ARG A C 4
ATOM 6420 O O . ARG A 1 104 ? 0.810 -21.556 -2.454 1.00 0.00 104 ARG A O 4
ATOM 6441 N N . GLU A 1 105 ? 1.945 -23.100 -3.656 1.00 0.00 105 GLU A N 4
ATOM 6442 C CA . GLU A 1 105 ? 0.917 -23.225 -4.675 1.00 0.00 105 GLU A CA 4
ATOM 6443 C C . GLU A 1 105 ? 0.004 -24.413 -4.365 1.00 0.00 105 GLU A C 4
ATOM 6444 O O . GLU A 1 105 ? 0.215 -25.123 -3.383 1.00 0.00 105 GLU A O 4
ATOM 6456 N N . SER A 1 106 ? -0.992 -24.592 -5.220 1.00 0.00 106 SER A N 4
ATOM 6457 C CA . SER A 1 106 ? -1.938 -25.682 -5.050 1.00 0.00 106 SER A CA 4
ATOM 6458 C C . SER A 1 106 ? -1.932 -26.578 -6.289 1.00 0.00 106 SER A C 4
ATOM 6459 O O . SER A 1 106 ? -2.438 -26.193 -7.342 1.00 0.00 106 SER A O 4
ATOM 6467 N N . GLY A 1 107 ? -1.353 -27.759 -6.123 1.00 0.00 107 GLY A N 4
ATOM 6468 C CA . GLY A 1 107 ? -1.274 -28.714 -7.216 1.00 0.00 107 GLY A CA 4
ATOM 6469 C C . GLY A 1 107 ? -0.714 -30.053 -6.733 1.00 0.00 107 GLY A C 4
ATOM 6470 O O . GLY A 1 107 ? 0.117 -30.093 -5.827 1.00 0.00 107 GLY A O 4
ATOM 6474 N N . PRO A 1 108 ? -1.205 -31.147 -7.377 1.00 0.00 108 PRO A N 4
ATOM 6475 C CA . PRO A 1 108 ? -0.762 -32.485 -7.023 1.00 0.00 108 PRO A CA 4
ATOM 6476 C C . PRO A 1 108 ? 0.645 -32.757 -7.560 1.00 0.00 108 PRO A C 4
ATOM 6477 O O . PRO A 1 108 ? 1.569 -33.008 -6.789 1.00 0.00 108 PRO A O 4
ATOM 6488 N N . SER A 1 109 ? 0.762 -32.697 -8.879 1.00 0.00 109 SER A N 4
ATOM 6489 C CA . SER A 1 109 ? 2.041 -32.934 -9.527 1.00 0.00 109 SER A CA 4
ATOM 6490 C C . SER A 1 109 ? 2.597 -31.621 -10.082 1.00 0.00 109 SER A C 4
ATOM 6491 O O . SER A 1 109 ? 3.707 -31.219 -9.738 1.00 0.00 109 SER A O 4
ATOM 6499 N N . SER A 1 110 ? 1.800 -30.989 -10.931 1.00 0.00 110 SER A N 4
ATOM 6500 C CA . SER A 1 110 ? 2.199 -29.730 -11.537 1.00 0.00 110 SER A CA 4
ATOM 6501 C C . SER A 1 110 ? 1.016 -29.109 -12.281 1.00 0.00 110 SER A C 4
ATOM 6502 O O . SER A 1 110 ? 0.616 -27.983 -11.990 1.00 0.00 110 SER A O 4
ATOM 6510 N N . GLY A 1 111 ? 0.488 -29.871 -13.229 1.00 0.00 111 GLY A N 4
ATOM 6511 C CA . GLY A 1 111 ? -0.641 -29.409 -14.017 1.00 0.00 111 GLY A CA 4
ATOM 6512 C C . GLY A 1 111 ? -0.731 -30.168 -15.343 1.00 0.00 111 GLY A C 4
ATOM 6513 O O . GLY A 1 111 ? -1.575 -29.860 -16.183 1.00 0.00 111 GLY A O 4
ATOM 6517 N N . GLY A 1 1 ? 5.157 21.494 20.172 1.00 0.00 1 GLY A N 5
ATOM 6518 C CA . GLY A 1 1 ? 4.713 20.512 19.197 1.00 0.00 1 GLY A CA 5
ATOM 6519 C C . GLY A 1 1 ? 5.436 20.699 17.862 1.00 0.00 1 GLY A C 5
ATOM 6520 O O . GLY A 1 1 ? 6.433 21.416 17.787 1.00 0.00 1 GLY A O 5
ATOM 6524 N N . SER A 1 2 ? 4.905 20.043 16.841 1.00 0.00 2 SER A N 5
ATOM 6525 C CA . SER A 1 2 ? 5.488 20.128 15.513 1.00 0.00 2 SER A CA 5
ATOM 6526 C C . SER A 1 2 ? 4.419 20.539 14.498 1.00 0.00 2 SER A C 5
ATOM 6527 O O . SER A 1 2 ? 3.478 19.789 14.244 1.00 0.00 2 SER A O 5
ATOM 6535 N N . SER A 1 3 ? 4.600 21.729 13.945 1.00 0.00 3 SER A N 5
ATOM 6536 C CA . SER A 1 3 ? 3.663 22.249 12.964 1.00 0.00 3 SER A CA 5
ATOM 6537 C C . SER A 1 3 ? 3.747 21.430 11.675 1.00 0.00 3 SER A C 5
ATOM 6538 O O . SER A 1 3 ? 4.792 20.859 11.365 1.00 0.00 3 SER A O 5
ATOM 6546 N N . GLY A 1 4 ? 2.633 21.398 10.958 1.00 0.00 4 GLY A N 5
ATOM 6547 C CA . GLY A 1 4 ? 2.568 20.658 9.709 1.00 0.00 4 GLY A CA 5
ATOM 6548 C C . GLY A 1 4 ? 2.026 21.535 8.580 1.00 0.00 4 GLY A C 5
ATOM 6549 O O . GLY A 1 4 ? 1.551 22.644 8.823 1.00 0.00 4 GLY A O 5
ATOM 6553 N N . SER A 1 5 ? 2.115 21.006 7.368 1.00 0.00 5 SER A N 5
ATOM 6554 C CA . SER A 1 5 ? 1.639 21.728 6.200 1.00 0.00 5 SER A CA 5
ATOM 6555 C C . SER A 1 5 ? 1.259 20.741 5.094 1.00 0.00 5 SER A C 5
ATOM 6556 O O . SER A 1 5 ? 0.107 20.697 4.666 1.00 0.00 5 SER A O 5
ATOM 6564 N N . SER A 1 6 ? 2.249 19.973 4.664 1.00 0.00 6 SER A N 5
ATOM 6565 C CA . SER A 1 6 ? 2.033 18.990 3.617 1.00 0.00 6 SER A CA 5
ATOM 6566 C C . SER A 1 6 ? 2.324 17.585 4.149 1.00 0.00 6 SER A C 5
ATOM 6567 O O . SER A 1 6 ? 3.465 17.267 4.482 1.00 0.00 6 SER A O 5
ATOM 6575 N N . GLY A 1 7 ? 1.272 16.782 4.214 1.00 0.00 7 GLY A N 5
ATOM 6576 C CA . GLY A 1 7 ? 1.400 15.419 4.701 1.00 0.00 7 GLY A CA 5
ATOM 6577 C C . GLY A 1 7 ? 1.091 14.410 3.594 1.00 0.00 7 GLY A C 5
ATOM 6578 O O . GLY A 1 7 ? 0.540 14.772 2.555 1.00 0.00 7 GLY A O 5
ATOM 6582 N N . PRO A 1 8 ? 1.469 13.131 3.859 1.00 0.00 8 PRO A N 5
ATOM 6583 C CA . PRO A 1 8 ? 1.239 12.067 2.897 1.00 0.00 8 PRO A CA 5
ATOM 6584 C C . PRO A 1 8 ? -0.236 11.662 2.871 1.00 0.00 8 PRO A C 5
ATOM 6585 O O . PRO A 1 8 ? -1.002 12.035 3.759 1.00 0.00 8 PRO A O 5
ATOM 6596 N N . THR A 1 9 ? -0.591 10.903 1.844 1.00 0.00 9 THR A N 5
ATOM 6597 C CA . THR A 1 9 ? -1.960 10.443 1.691 1.00 0.00 9 THR A CA 5
ATOM 6598 C C . THR A 1 9 ? -2.313 9.441 2.792 1.00 0.00 9 THR A C 5
ATOM 6599 O O . THR A 1 9 ? -1.524 9.219 3.709 1.00 0.00 9 THR A O 5
ATOM 6610 N N . SER A 1 10 ? -3.498 8.864 2.665 1.00 0.00 10 SER A N 5
ATOM 6611 C CA . SER A 1 10 ? -3.965 7.890 3.638 1.00 0.00 10 SER A CA 5
ATOM 6612 C C . SER A 1 10 ? -3.406 6.506 3.303 1.00 0.00 10 SER A C 5
ATOM 6613 O O . SER A 1 10 ? -3.400 6.099 2.142 1.00 0.00 10 SER A O 5
ATOM 6621 N N . ALA A 1 11 ? -2.950 5.820 4.341 1.00 0.00 11 ALA A N 5
ATOM 6622 C CA . ALA A 1 11 ? -2.390 4.490 4.171 1.00 0.00 11 ALA A CA 5
ATOM 6623 C C . ALA A 1 11 ? -3.333 3.652 3.306 1.00 0.00 11 ALA A C 5
ATOM 6624 O O . ALA A 1 11 ? -4.518 3.960 3.195 1.00 0.00 11 ALA A O 5
ATOM 6631 N N . PRO A 1 12 ? -2.755 2.580 2.699 1.00 0.00 12 PRO A N 5
ATOM 6632 C CA . PRO A 1 12 ? -3.531 1.695 1.847 1.00 0.00 12 PRO A CA 5
ATOM 6633 C C . PRO A 1 12 ? -4.431 0.781 2.681 1.00 0.00 12 PRO A C 5
ATOM 6634 O O . PRO A 1 12 ? -4.200 0.598 3.875 1.00 0.00 12 PRO A O 5
ATOM 6645 N N . GLN A 1 13 ? -5.439 0.232 2.019 1.00 0.00 13 GLN A N 5
ATOM 6646 C CA . GLN A 1 13 ? -6.375 -0.658 2.684 1.00 0.00 13 GLN A CA 5
ATOM 6647 C C . GLN A 1 13 ? -6.864 -1.736 1.714 1.00 0.00 13 GLN A C 5
ATOM 6648 O O . GLN A 1 13 ? -6.556 -1.690 0.524 1.00 0.00 13 GLN A O 5
ATOM 6662 N N . HIS A 1 14 ? -7.617 -2.679 2.259 1.00 0.00 14 HIS A N 5
ATOM 6663 C CA . HIS A 1 14 ? -8.152 -3.766 1.457 1.00 0.00 14 HIS A CA 5
ATOM 6664 C C . HIS A 1 14 ? -7.001 -4.612 0.906 1.00 0.00 14 HIS A C 5
ATOM 6665 O O . HIS A 1 14 ? -7.140 -5.253 -0.134 1.00 0.00 14 HIS A O 5
ATOM 6679 N N . LEU A 1 15 ? -5.892 -4.585 1.629 1.00 0.00 15 LEU A N 5
ATOM 6680 C CA . LEU A 1 15 ? -4.718 -5.341 1.226 1.00 0.00 15 LEU A CA 5
ATOM 6681 C C . LEU A 1 15 ? -4.860 -6.788 1.703 1.00 0.00 15 LEU A C 5
ATOM 6682 O O . LEU A 1 15 ? -4.791 -7.061 2.900 1.00 0.00 15 LEU A O 5
ATOM 6698 N N . THR A 1 16 ? -5.057 -7.677 0.740 1.00 0.00 16 THR A N 5
ATOM 6699 C CA . THR A 1 16 ? -5.209 -9.089 1.046 1.00 0.00 16 THR A CA 5
ATOM 6700 C C . THR A 1 16 ? -4.473 -9.942 0.011 1.00 0.00 16 THR A C 5
ATOM 6701 O O . THR A 1 16 ? -4.066 -9.441 -1.036 1.00 0.00 16 THR A O 5
ATOM 6712 N N . VAL A 1 17 ? -4.323 -11.217 0.340 1.00 0.00 17 VAL A N 5
ATOM 6713 C CA . VAL A 1 17 ? -3.643 -12.144 -0.548 1.00 0.00 17 VAL A CA 5
ATOM 6714 C C . VAL A 1 17 ? -4.671 -12.825 -1.452 1.00 0.00 17 VAL A C 5
ATOM 6715 O O . VAL A 1 17 ? -5.376 -13.736 -1.021 1.00 0.00 17 VAL A O 5
ATOM 6728 N N . GLU A 1 18 ? -4.725 -12.357 -2.691 1.00 0.00 18 GLU A N 5
ATOM 6729 C CA . GLU A 1 18 ? -5.656 -12.909 -3.660 1.00 0.00 18 GLU A CA 5
ATOM 6730 C C . GLU A 1 18 ? -5.301 -14.365 -3.966 1.00 0.00 18 GLU A C 5
ATOM 6731 O O . GLU A 1 18 ? -6.127 -15.260 -3.788 1.00 0.00 18 GLU A O 5
ATOM 6743 N N . ASP A 1 19 ? -4.072 -14.558 -4.422 1.00 0.00 19 ASP A N 5
ATOM 6744 C CA . ASP A 1 19 ? -3.598 -15.891 -4.755 1.00 0.00 19 ASP A CA 5
ATOM 6745 C C . ASP A 1 19 ? -2.188 -16.081 -4.193 1.00 0.00 19 ASP A C 5
ATOM 6746 O O . ASP A 1 19 ? -1.550 -15.118 -3.769 1.00 0.00 19 ASP A O 5
ATOM 6755 N N . VAL A 1 20 ? -1.742 -17.328 -4.210 1.00 0.00 20 VAL A N 5
ATOM 6756 C CA . VAL A 1 20 ? -0.419 -17.656 -3.707 1.00 0.00 20 VAL A CA 5
ATOM 6757 C C . VAL A 1 20 ? 0.168 -18.801 -4.537 1.00 0.00 20 VAL A C 5
ATOM 6758 O O . VAL A 1 20 ? -0.429 -19.872 -4.633 1.00 0.00 20 VAL A O 5
ATOM 6771 N N . THR A 1 21 ? 1.330 -18.535 -5.114 1.00 0.00 21 THR A N 5
ATOM 6772 C CA . THR A 1 21 ? 2.004 -19.529 -5.933 1.00 0.00 21 THR A CA 5
ATOM 6773 C C . THR A 1 21 ? 3.106 -20.222 -5.129 1.00 0.00 21 THR A C 5
ATOM 6774 O O . THR A 1 21 ? 3.071 -20.231 -3.900 1.00 0.00 21 THR A O 5
ATOM 6785 N N . ASP A 1 22 ? 4.058 -20.788 -5.857 1.00 0.00 22 ASP A N 5
ATOM 6786 C CA . ASP A 1 22 ? 5.168 -21.482 -5.228 1.00 0.00 22 ASP A CA 5
ATOM 6787 C C . ASP A 1 22 ? 6.339 -20.513 -5.058 1.00 0.00 22 ASP A C 5
ATOM 6788 O O . ASP A 1 22 ? 7.072 -20.585 -4.072 1.00 0.00 22 ASP A O 5
ATOM 6797 N N . THR A 1 23 ? 6.480 -19.628 -6.033 1.00 0.00 23 THR A N 5
ATOM 6798 C CA . THR A 1 23 ? 7.550 -18.645 -6.004 1.00 0.00 23 THR A CA 5
ATOM 6799 C C . THR A 1 23 ? 7.020 -17.267 -6.404 1.00 0.00 23 THR A C 5
ATOM 6800 O O . THR A 1 23 ? 7.786 -16.401 -6.823 1.00 0.00 23 THR A O 5
ATOM 6811 N N . THR A 1 24 ? 5.713 -17.107 -6.261 1.00 0.00 24 THR A N 5
ATOM 6812 C CA . THR A 1 24 ? 5.071 -15.849 -6.602 1.00 0.00 24 THR A CA 5
ATOM 6813 C C . THR A 1 24 ? 3.771 -15.682 -5.813 1.00 0.00 24 THR A C 5
ATOM 6814 O O . THR A 1 24 ? 3.011 -16.636 -5.653 1.00 0.00 24 THR A O 5
ATOM 6825 N N . THR A 1 25 ? 3.555 -14.463 -5.341 1.00 0.00 25 THR A N 5
ATOM 6826 C CA . THR A 1 25 ? 2.359 -14.159 -4.573 1.00 0.00 25 THR A CA 5
ATOM 6827 C C . THR A 1 25 ? 1.659 -12.924 -5.143 1.00 0.00 25 THR A C 5
ATOM 6828 O O . THR A 1 25 ? 2.313 -12.006 -5.635 1.00 0.00 25 THR A O 5
ATOM 6839 N N . THR A 1 26 ? 0.337 -12.941 -5.058 1.00 0.00 26 THR A N 5
ATOM 6840 C CA . THR A 1 26 ? -0.460 -11.834 -5.559 1.00 0.00 26 THR A CA 5
ATOM 6841 C C . THR A 1 26 ? -0.997 -10.995 -4.398 1.00 0.00 26 THR A C 5
ATOM 6842 O O . THR A 1 26 ? -1.238 -11.515 -3.310 1.00 0.00 26 THR A O 5
ATOM 6853 N N . LEU A 1 27 ? -1.168 -9.709 -4.669 1.00 0.00 27 LEU A N 5
ATOM 6854 C CA . LEU A 1 27 ? -1.672 -8.792 -3.661 1.00 0.00 27 LEU A CA 5
ATOM 6855 C C . LEU A 1 27 ? -2.655 -7.817 -4.310 1.00 0.00 27 LEU A C 5
ATOM 6856 O O . LEU A 1 27 ? -2.514 -7.476 -5.484 1.00 0.00 27 LEU A O 5
ATOM 6872 N N . LYS A 1 28 ? -3.631 -7.395 -3.519 1.00 0.00 28 LYS A N 5
ATOM 6873 C CA . LYS A 1 28 ? -4.637 -6.465 -4.002 1.00 0.00 28 LYS A CA 5
ATOM 6874 C C . LYS A 1 28 ? -5.032 -5.514 -2.871 1.00 0.00 28 LYS A C 5
ATOM 6875 O O . LYS A 1 28 ? -5.518 -5.951 -1.829 1.00 0.00 28 LYS A O 5
ATOM 6894 N N . TRP A 1 29 ? -4.808 -4.231 -3.114 1.00 0.00 29 TRP A N 5
ATOM 6895 C CA . TRP A 1 29 ? -5.135 -3.214 -2.129 1.00 0.00 29 TRP A CA 5
ATOM 6896 C C . TRP A 1 29 ? -6.045 -2.182 -2.798 1.00 0.00 29 TRP A C 5
ATOM 6897 O O . TRP A 1 29 ? -6.362 -2.303 -3.980 1.00 0.00 29 TRP A O 5
ATOM 6918 N N . ARG A 1 30 ? -6.439 -1.190 -2.013 1.00 0.00 30 ARG A N 5
ATOM 6919 C CA . ARG A 1 30 ? -7.306 -0.138 -2.514 1.00 0.00 30 ARG A CA 5
ATOM 6920 C C . ARG A 1 30 ? -6.684 1.235 -2.247 1.00 0.00 30 ARG A C 5
ATOM 6921 O O . ARG A 1 30 ? -5.883 1.389 -1.327 1.00 0.00 30 ARG A O 5
ATOM 6942 N N . PRO A 1 31 ? -7.088 2.222 -3.090 1.00 0.00 31 PRO A N 5
ATOM 6943 C CA . PRO A 1 31 ? -6.579 3.577 -2.954 1.00 0.00 31 PRO A CA 5
ATOM 6944 C C . PRO A 1 31 ? -7.221 4.286 -1.761 1.00 0.00 31 PRO A C 5
ATOM 6945 O O . PRO A 1 31 ? -8.292 3.892 -1.302 1.00 0.00 31 PRO A O 5
ATOM 6956 N N . PRO A 1 32 ? -6.521 5.348 -1.279 1.00 0.00 32 PRO A N 5
ATOM 6957 C CA . PRO A 1 32 ? -7.011 6.116 -0.147 1.00 0.00 32 PRO A CA 5
ATOM 6958 C C . PRO A 1 32 ? -8.171 7.025 -0.562 1.00 0.00 32 PRO A C 5
ATOM 6959 O O . PRO A 1 32 ? -8.532 7.079 -1.737 1.00 0.00 32 PRO A O 5
ATOM 6970 N N . ASP A 1 33 ? -8.722 7.715 0.425 1.00 0.00 33 ASP A N 5
ATOM 6971 C CA . ASP A 1 33 ? -9.833 8.618 0.178 1.00 0.00 33 ASP A CA 5
ATOM 6972 C C . ASP A 1 33 ? -9.332 10.062 0.226 1.00 0.00 33 ASP A C 5
ATOM 6973 O O . ASP A 1 33 ? -9.918 10.948 -0.394 1.00 0.00 33 ASP A O 5
ATOM 6982 N N . ARG A 1 34 ? -8.252 10.255 0.970 1.00 0.00 34 ARG A N 5
ATOM 6983 C CA . ARG A 1 34 ? -7.665 11.577 1.108 1.00 0.00 34 ARG A CA 5
ATOM 6984 C C . ARG A 1 34 ? -6.324 11.641 0.374 1.00 0.00 34 ARG A C 5
ATOM 6985 O O . ARG A 1 34 ? -5.269 11.491 0.988 1.00 0.00 34 ARG A O 5
ATOM 7006 N N . ILE A 1 35 ? -6.408 11.865 -0.929 1.00 0.00 35 ILE A N 5
ATOM 7007 C CA . ILE A 1 35 ? -5.214 11.951 -1.752 1.00 0.00 35 ILE A CA 5
ATOM 7008 C C . ILE A 1 35 ? -4.524 13.293 -1.503 1.00 0.00 35 ILE A C 5
ATOM 7009 O O . ILE A 1 35 ? -3.365 13.332 -1.091 1.00 0.00 35 ILE A O 5
ATOM 7025 N N . GLY A 1 36 ? -5.264 14.360 -1.764 1.00 0.00 36 GLY A N 5
ATOM 7026 C CA . GLY A 1 36 ? -4.737 15.701 -1.573 1.00 0.00 36 GLY A CA 5
ATOM 7027 C C . GLY A 1 36 ? -4.126 16.240 -2.868 1.00 0.00 36 GLY A C 5
ATOM 7028 O O . GLY A 1 36 ? -2.949 16.595 -2.903 1.00 0.00 36 GLY A O 5
ATOM 7032 N N . ALA A 1 37 ? -4.954 16.284 -3.902 1.00 0.00 37 ALA A N 5
ATOM 7033 C CA . ALA A 1 37 ? -4.510 16.773 -5.196 1.00 0.00 37 ALA A CA 5
ATOM 7034 C C . ALA A 1 37 ? -3.232 16.037 -5.604 1.00 0.00 37 ALA A C 5
ATOM 7035 O O . ALA A 1 37 ? -2.783 15.131 -4.903 1.00 0.00 37 ALA A O 5
ATOM 7042 N N . GLY A 1 38 ? -2.683 16.453 -6.735 1.00 0.00 38 GLY A N 5
ATOM 7043 C CA . GLY A 1 38 ? -1.466 15.844 -7.245 1.00 0.00 38 GLY A CA 5
ATOM 7044 C C . GLY A 1 38 ? -1.718 14.401 -7.686 1.00 0.00 38 GLY A C 5
ATOM 7045 O O . GLY A 1 38 ? -1.696 14.100 -8.879 1.00 0.00 38 GLY A O 5
ATOM 7049 N N . GLY A 1 39 ? -1.952 13.547 -6.701 1.00 0.00 39 GLY A N 5
ATOM 7050 C CA . GLY A 1 39 ? -2.208 12.143 -6.973 1.00 0.00 39 GLY A CA 5
ATOM 7051 C C . GLY A 1 39 ? -1.024 11.276 -6.540 1.00 0.00 39 GLY A C 5
ATOM 7052 O O . GLY A 1 39 ? 0.130 11.636 -6.767 1.00 0.00 39 GLY A O 5
ATOM 7056 N N . ILE A 1 40 ? -1.350 10.149 -5.923 1.00 0.00 40 ILE A N 5
ATOM 7057 C CA . ILE A 1 40 ? -0.328 9.228 -5.456 1.00 0.00 40 ILE A CA 5
ATOM 7058 C C . ILE A 1 40 ? 0.420 8.650 -6.659 1.00 0.00 40 ILE A C 5
ATOM 7059 O O . ILE A 1 40 ? -0.191 8.322 -7.675 1.00 0.00 40 ILE A O 5
ATOM 7075 N N . ASP A 1 41 ? 1.731 8.544 -6.505 1.00 0.00 41 ASP A N 5
ATOM 7076 C CA . ASP A 1 41 ? 2.569 8.011 -7.566 1.00 0.00 41 ASP A CA 5
ATOM 7077 C C . ASP A 1 41 ? 2.315 6.509 -7.705 1.00 0.00 41 ASP A C 5
ATOM 7078 O O . ASP A 1 41 ? 2.099 6.012 -8.809 1.00 0.00 41 ASP A O 5
ATOM 7087 N N . GLY A 1 42 ? 2.349 5.828 -6.569 1.00 0.00 42 GLY A N 5
ATOM 7088 C CA . GLY A 1 42 ? 2.125 4.392 -6.550 1.00 0.00 42 GLY A CA 5
ATOM 7089 C C . GLY A 1 42 ? 2.237 3.838 -5.129 1.00 0.00 42 GLY A C 5
ATOM 7090 O O . GLY A 1 42 ? 1.768 4.461 -4.177 1.00 0.00 42 GLY A O 5
ATOM 7094 N N . TYR A 1 43 ? 2.861 2.673 -5.029 1.00 0.00 43 TYR A N 5
ATOM 7095 C CA . TYR A 1 43 ? 3.041 2.029 -3.739 1.00 0.00 43 TYR A CA 5
ATOM 7096 C C . TYR A 1 43 ? 4.343 1.226 -3.704 1.00 0.00 43 TYR A C 5
ATOM 7097 O O . TYR A 1 43 ? 4.807 0.743 -4.736 1.00 0.00 43 TYR A O 5
ATOM 7115 N N . LEU A 1 44 ? 4.896 1.109 -2.506 1.00 0.00 44 LEU A N 5
ATOM 7116 C CA . LEU A 1 44 ? 6.135 0.373 -2.322 1.00 0.00 44 LEU A CA 5
ATOM 7117 C C . LEU A 1 44 ? 5.857 -0.891 -1.506 1.00 0.00 44 LEU A C 5
ATOM 7118 O O . LEU A 1 44 ? 5.516 -0.810 -0.327 1.00 0.00 44 LEU A O 5
ATOM 7134 N N . VAL A 1 45 ? 6.014 -2.029 -2.165 1.00 0.00 45 VAL A N 5
ATOM 7135 C CA . VAL A 1 45 ? 5.784 -3.308 -1.515 1.00 0.00 45 VAL A CA 5
ATOM 7136 C C . VAL A 1 45 ? 7.107 -3.838 -0.960 1.00 0.00 45 VAL A C 5
ATOM 7137 O O . VAL A 1 45 ? 8.145 -3.731 -1.611 1.00 0.00 45 VAL A O 5
ATOM 7150 N N . GLU A 1 46 ? 7.027 -4.398 0.239 1.00 0.00 46 GLU A N 5
ATOM 7151 C CA . GLU A 1 46 ? 8.206 -4.945 0.890 1.00 0.00 46 GLU A CA 5
ATOM 7152 C C . GLU A 1 46 ? 7.812 -6.087 1.828 1.00 0.00 46 GLU A C 5
ATOM 7153 O O . GLU A 1 46 ? 6.766 -6.032 2.473 1.00 0.00 46 GLU A O 5
ATOM 7165 N N . TYR A 1 47 ? 8.670 -7.095 1.874 1.00 0.00 47 TYR A N 5
ATOM 7166 C CA . TYR A 1 47 ? 8.425 -8.249 2.723 1.00 0.00 47 TYR A CA 5
ATOM 7167 C C . TYR A 1 47 ? 9.577 -8.460 3.708 1.00 0.00 47 TYR A C 5
ATOM 7168 O O . TYR A 1 47 ? 10.734 -8.207 3.378 1.00 0.00 47 TYR A O 5
ATOM 7186 N N . CYS A 1 48 ? 9.219 -8.921 4.897 1.00 0.00 48 CYS A N 5
ATOM 7187 C CA . CYS A 1 48 ? 10.208 -9.169 5.932 1.00 0.00 48 CYS A CA 5
ATOM 7188 C C . CYS A 1 48 ? 10.094 -10.631 6.366 1.00 0.00 48 CYS A C 5
ATOM 7189 O O . CYS A 1 48 ? 9.079 -11.038 6.930 1.00 0.00 48 CYS A O 5
ATOM 7197 N N . LEU A 1 49 ? 11.148 -11.383 6.085 1.00 0.00 49 LEU A N 5
ATOM 7198 C CA . LEU A 1 49 ? 11.179 -12.792 6.439 1.00 0.00 49 LEU A CA 5
ATOM 7199 C C . LEU A 1 49 ? 11.072 -12.934 7.959 1.00 0.00 49 LEU A C 5
ATOM 7200 O O . LEU A 1 49 ? 11.708 -12.188 8.702 1.00 0.00 49 LEU A O 5
ATOM 7216 N N . GLU A 1 50 ? 10.262 -13.896 8.375 1.00 0.00 50 GLU A N 5
ATOM 7217 C CA . GLU A 1 50 ? 10.064 -14.146 9.793 1.00 0.00 50 GLU A CA 5
ATOM 7218 C C . GLU A 1 50 ? 11.413 -14.248 10.508 1.00 0.00 50 GLU A C 5
ATOM 7219 O O . GLU A 1 50 ? 12.279 -15.020 10.099 1.00 0.00 50 GLU A O 5
ATOM 7231 N N . GLY A 1 51 ? 11.549 -13.459 11.563 1.00 0.00 51 GLY A N 5
ATOM 7232 C CA . GLY A 1 51 ? 12.777 -13.452 12.339 1.00 0.00 51 GLY A CA 5
ATOM 7233 C C . GLY A 1 51 ? 13.670 -12.275 11.940 1.00 0.00 51 GLY A C 5
ATOM 7234 O O . GLY A 1 51 ? 14.434 -11.765 12.759 1.00 0.00 51 GLY A O 5
ATOM 7238 N N . SER A 1 52 ? 13.545 -11.879 10.682 1.00 0.00 52 SER A N 5
ATOM 7239 C CA . SER A 1 52 ? 14.332 -10.772 10.164 1.00 0.00 52 SER A CA 5
ATOM 7240 C C . SER A 1 52 ? 13.688 -9.442 10.561 1.00 0.00 52 SER A C 5
ATOM 7241 O O . SER A 1 52 ? 12.492 -9.387 10.843 1.00 0.00 52 SER A O 5
ATOM 7249 N N . GLU A 1 53 ? 14.509 -8.403 10.569 1.00 0.00 53 GLU A N 5
ATOM 7250 C CA . GLU A 1 53 ? 14.035 -7.077 10.927 1.00 0.00 53 GLU A CA 5
ATOM 7251 C C . GLU A 1 53 ? 14.172 -6.125 9.737 1.00 0.00 53 GLU A C 5
ATOM 7252 O O . GLU A 1 53 ? 13.784 -4.961 9.820 1.00 0.00 53 GLU A O 5
ATOM 7264 N N . GLU A 1 54 ? 14.726 -6.656 8.656 1.00 0.00 54 GLU A N 5
ATOM 7265 C CA . GLU A 1 54 ? 14.920 -5.868 7.451 1.00 0.00 54 GLU A CA 5
ATOM 7266 C C . GLU A 1 54 ? 13.810 -6.164 6.440 1.00 0.00 54 GLU A C 5
ATOM 7267 O O . GLU A 1 54 ? 13.539 -7.324 6.132 1.00 0.00 54 GLU A O 5
ATOM 7279 N N . TRP A 1 55 ? 13.199 -5.095 5.951 1.00 0.00 55 TRP A N 5
ATOM 7280 C CA . TRP A 1 55 ? 12.125 -5.225 4.981 1.00 0.00 55 TRP A CA 5
ATOM 7281 C C . TRP A 1 55 ? 12.722 -5.030 3.586 1.00 0.00 55 TRP A C 5
ATOM 7282 O O . TRP A 1 55 ? 13.173 -3.937 3.247 1.00 0.00 55 TRP A O 5
ATOM 7303 N N . VAL A 1 56 ? 12.705 -6.107 2.814 1.00 0.00 56 VAL A N 5
ATOM 7304 C CA . VAL A 1 56 ? 13.238 -6.068 1.463 1.00 0.00 56 VAL A CA 5
ATOM 7305 C C . VAL A 1 56 ? 12.181 -5.493 0.518 1.00 0.00 56 VAL A C 5
ATOM 7306 O O . VAL A 1 56 ? 10.994 -5.778 0.662 1.00 0.00 56 VAL A O 5
ATOM 7319 N N . PRO A 1 57 ? 12.664 -4.672 -0.453 1.00 0.00 57 PRO A N 5
ATOM 7320 C CA . PRO A 1 57 ? 11.774 -4.054 -1.421 1.00 0.00 57 PRO A CA 5
ATOM 7321 C C . PRO A 1 57 ? 11.309 -5.071 -2.465 1.00 0.00 57 PRO A C 5
ATOM 7322 O O . PRO A 1 57 ? 12.106 -5.547 -3.272 1.00 0.00 57 PRO A O 5
ATOM 7333 N N . ALA A 1 58 ? 10.020 -5.374 -2.416 1.00 0.00 58 ALA A N 5
ATOM 7334 C CA . ALA A 1 58 ? 9.438 -6.326 -3.347 1.00 0.00 58 ALA A CA 5
ATOM 7335 C C . ALA A 1 58 ? 9.554 -5.776 -4.770 1.00 0.00 58 ALA A C 5
ATOM 7336 O O . ALA A 1 58 ? 9.934 -6.500 -5.689 1.00 0.00 58 ALA A O 5
ATOM 7343 N N . ASN A 1 59 ? 9.220 -4.502 -4.907 1.00 0.00 59 ASN A N 5
ATOM 7344 C CA . ASN A 1 59 ? 9.281 -3.847 -6.203 1.00 0.00 59 ASN A CA 5
ATOM 7345 C C . ASN A 1 59 ? 10.235 -2.653 -6.121 1.00 0.00 59 ASN A C 5
ATOM 7346 O O . ASN A 1 59 ? 10.080 -1.789 -5.259 1.00 0.00 59 ASN A O 5
ATOM 7357 N N . LYS A 1 60 ? 11.199 -2.643 -7.030 1.00 0.00 60 LYS A N 5
ATOM 7358 C CA . LYS A 1 60 ? 12.177 -1.569 -7.071 1.00 0.00 60 LYS A CA 5
ATOM 7359 C C . LYS A 1 60 ? 11.451 -0.229 -7.209 1.00 0.00 60 LYS A C 5
ATOM 7360 O O . LYS A 1 60 ? 11.780 0.733 -6.517 1.00 0.00 60 LYS A O 5
ATOM 7379 N N . GLU A 1 61 ? 10.477 -0.210 -8.107 1.00 0.00 61 GLU A N 5
ATOM 7380 C CA . GLU A 1 61 ? 9.702 0.996 -8.344 1.00 0.00 61 GLU A CA 5
ATOM 7381 C C . GLU A 1 61 ? 8.249 0.787 -7.911 1.00 0.00 61 GLU A C 5
ATOM 7382 O O . GLU A 1 61 ? 7.776 -0.346 -7.841 1.00 0.00 61 GLU A O 5
ATOM 7394 N N . PRO A 1 62 ? 7.565 1.928 -7.626 1.00 0.00 62 PRO A N 5
ATOM 7395 C CA . PRO A 1 62 ? 6.176 1.880 -7.202 1.00 0.00 62 PRO A CA 5
ATOM 7396 C C . PRO A 1 62 ? 5.252 1.581 -8.384 1.00 0.00 62 PRO A C 5
ATOM 7397 O O . PRO A 1 62 ? 5.304 2.264 -9.406 1.00 0.00 62 PRO A O 5
ATOM 7408 N N . VAL A 1 63 ? 4.427 0.559 -8.205 1.00 0.00 63 VAL A N 5
ATOM 7409 C CA . VAL A 1 63 ? 3.493 0.161 -9.244 1.00 0.00 63 VAL A CA 5
ATOM 7410 C C . VAL A 1 63 ? 2.491 1.292 -9.484 1.00 0.00 63 VAL A C 5
ATOM 7411 O O . VAL A 1 63 ? 2.546 2.326 -8.821 1.00 0.00 63 VAL A O 5
ATOM 7424 N N . GLU A 1 64 ? 1.598 1.057 -10.434 1.00 0.00 64 GLU A N 5
ATOM 7425 C CA . GLU A 1 64 ? 0.585 2.043 -10.770 1.00 0.00 64 GLU A CA 5
ATOM 7426 C C . GLU A 1 64 ? -0.794 1.564 -10.311 1.00 0.00 64 GLU A C 5
ATOM 7427 O O . GLU A 1 64 ? -1.610 2.361 -9.851 1.00 0.00 64 GLU A O 5
ATOM 7439 N N . ARG A 1 65 ? -1.011 0.265 -10.453 1.00 0.00 65 ARG A N 5
ATOM 7440 C CA . ARG A 1 65 ? -2.277 -0.329 -10.059 1.00 0.00 65 ARG A CA 5
ATOM 7441 C C . ARG A 1 65 ? -2.255 -0.689 -8.572 1.00 0.00 65 ARG A C 5
ATOM 7442 O O . ARG A 1 65 ? -1.190 -0.749 -7.960 1.00 0.00 65 ARG A O 5
ATOM 7463 N N . CYS A 1 66 ? -3.444 -0.920 -8.034 1.00 0.00 66 CYS A N 5
ATOM 7464 C CA . CYS A 1 66 ? -3.574 -1.272 -6.630 1.00 0.00 66 CYS A CA 5
ATOM 7465 C C . CYS A 1 66 ? -3.386 -2.785 -6.495 1.00 0.00 66 CYS A C 5
ATOM 7466 O O . CYS A 1 66 ? -4.281 -3.486 -6.025 1.00 0.00 66 CYS A O 5
ATOM 7474 N N . GLY A 1 67 ? -2.216 -3.243 -6.915 1.00 0.00 67 GLY A N 5
ATOM 7475 C CA . GLY A 1 67 ? -1.899 -4.660 -6.847 1.00 0.00 67 GLY A CA 5
ATOM 7476 C C . GLY A 1 67 ? -0.501 -4.936 -7.402 1.00 0.00 67 GLY A C 5
ATOM 7477 O O . GLY A 1 67 ? 0.001 -4.182 -8.234 1.00 0.00 67 GLY A O 5
ATOM 7481 N N . PHE A 1 68 ? 0.090 -6.019 -6.918 1.00 0.00 68 PHE A N 5
ATOM 7482 C CA . PHE A 1 68 ? 1.421 -6.405 -7.355 1.00 0.00 68 PHE A CA 5
ATOM 7483 C C . PHE A 1 68 ? 1.640 -7.909 -7.185 1.00 0.00 68 PHE A C 5
ATOM 7484 O O . PHE A 1 68 ? 0.851 -8.584 -6.526 1.00 0.00 68 PHE A O 5
ATOM 7501 N N . THR A 1 69 ? 2.715 -8.391 -7.791 1.00 0.00 69 THR A N 5
ATOM 7502 C CA . THR A 1 69 ? 3.048 -9.803 -7.715 1.00 0.00 69 THR A CA 5
ATOM 7503 C C . THR A 1 69 ? 4.484 -9.987 -7.222 1.00 0.00 69 THR A C 5
ATOM 7504 O O . THR A 1 69 ? 5.434 -9.793 -7.979 1.00 0.00 69 THR A O 5
ATOM 7515 N N . VAL A 1 70 ? 4.598 -10.358 -5.956 1.00 0.00 70 VAL A N 5
ATOM 7516 C CA . VAL A 1 70 ? 5.903 -10.570 -5.352 1.00 0.00 70 VAL A CA 5
ATOM 7517 C C . VAL A 1 70 ? 6.442 -11.937 -5.780 1.00 0.00 70 VAL A C 5
ATOM 7518 O O . VAL A 1 70 ? 5.745 -12.945 -5.671 1.00 0.00 70 VAL A O 5
ATOM 7531 N N . LYS A 1 71 ? 7.678 -11.927 -6.258 1.00 0.00 71 LYS A N 5
ATOM 7532 C CA . LYS A 1 71 ? 8.318 -13.153 -6.702 1.00 0.00 71 LYS A CA 5
ATOM 7533 C C . LYS A 1 71 ? 9.617 -13.358 -5.920 1.00 0.00 71 LYS A C 5
ATOM 7534 O O . LYS A 1 71 ? 9.981 -12.529 -5.087 1.00 0.00 71 LYS A O 5
ATOM 7553 N N . ASP A 1 72 ? 10.280 -14.466 -6.215 1.00 0.00 72 ASP A N 5
ATOM 7554 C CA . ASP A 1 72 ? 11.530 -14.790 -5.550 1.00 0.00 72 ASP A CA 5
ATOM 7555 C C . ASP A 1 72 ? 11.284 -14.922 -4.046 1.00 0.00 72 ASP A C 5
ATOM 7556 O O . ASP A 1 72 ? 11.750 -14.097 -3.262 1.00 0.00 72 ASP A O 5
ATOM 7565 N N . LEU A 1 73 ? 10.551 -15.967 -3.688 1.00 0.00 73 LEU A N 5
ATOM 7566 C CA . LEU A 1 73 ? 10.237 -16.217 -2.292 1.00 0.00 73 LEU A CA 5
ATOM 7567 C C . LEU A 1 73 ? 10.501 -17.689 -1.970 1.00 0.00 73 LEU A C 5
ATOM 7568 O O . LEU A 1 73 ? 10.345 -18.554 -2.831 1.00 0.00 73 LEU A O 5
ATOM 7584 N N . PRO A 1 74 ? 10.906 -17.936 -0.696 1.00 0.00 74 PRO A N 5
ATOM 7585 C CA . PRO A 1 74 ? 11.193 -19.288 -0.250 1.00 0.00 74 PRO A CA 5
ATOM 7586 C C . PRO A 1 74 ? 9.902 -20.079 -0.029 1.00 0.00 74 PRO A C 5
ATOM 7587 O O . PRO A 1 74 ? 9.079 -19.708 0.806 1.00 0.00 74 PRO A O 5
ATOM 7598 N N . THR A 1 75 ? 9.765 -21.153 -0.792 1.00 0.00 75 THR A N 5
ATOM 7599 C CA . THR A 1 75 ? 8.588 -21.999 -0.690 1.00 0.00 75 THR A CA 5
ATOM 7600 C C . THR A 1 75 ? 8.464 -22.571 0.724 1.00 0.00 75 THR A C 5
ATOM 7601 O O . THR A 1 75 ? 9.337 -23.309 1.178 1.00 0.00 75 THR A O 5
ATOM 7612 N N . GLY A 1 76 ? 7.371 -22.208 1.380 1.00 0.00 76 GLY A N 5
ATOM 7613 C CA . GLY A 1 76 ? 7.121 -22.677 2.733 1.00 0.00 76 GLY A CA 5
ATOM 7614 C C . GLY A 1 76 ? 7.864 -21.816 3.757 1.00 0.00 76 GLY A C 5
ATOM 7615 O O . GLY A 1 76 ? 8.618 -22.335 4.579 1.00 0.00 76 GLY A O 5
ATOM 7619 N N . ALA A 1 77 ? 7.624 -20.516 3.675 1.00 0.00 77 ALA A N 5
ATOM 7620 C CA . ALA A 1 77 ? 8.260 -19.578 4.584 1.00 0.00 77 ALA A CA 5
ATOM 7621 C C . ALA A 1 77 ? 7.255 -18.495 4.979 1.00 0.00 77 ALA A C 5
ATOM 7622 O O . ALA A 1 77 ? 6.596 -17.911 4.120 1.00 0.00 77 ALA A O 5
ATOM 7629 N N . ARG A 1 78 ? 7.168 -18.259 6.280 1.00 0.00 78 ARG A N 5
ATOM 7630 C CA . ARG A 1 78 ? 6.253 -17.257 6.800 1.00 0.00 78 ARG A CA 5
ATOM 7631 C C . ARG A 1 78 ? 6.804 -15.853 6.544 1.00 0.00 78 ARG A C 5
ATOM 7632 O O . ARG A 1 78 ? 7.655 -15.370 7.289 1.00 0.00 78 ARG A O 5
ATOM 7653 N N . ILE A 1 79 ? 6.296 -15.236 5.486 1.00 0.00 79 ILE A N 5
ATOM 7654 C CA . ILE A 1 79 ? 6.726 -13.897 5.122 1.00 0.00 79 ILE A CA 5
ATOM 7655 C C . ILE A 1 79 ? 5.535 -12.941 5.214 1.00 0.00 79 ILE A C 5
ATOM 7656 O O . ILE A 1 79 ? 4.419 -13.296 4.839 1.00 0.00 79 ILE A O 5
ATOM 7672 N N . LEU A 1 80 ? 5.814 -11.746 5.714 1.00 0.00 80 LEU A N 5
ATOM 7673 C CA . LEU A 1 80 ? 4.779 -10.736 5.860 1.00 0.00 80 LEU A CA 5
ATOM 7674 C C . LEU A 1 80 ? 4.945 -9.682 4.764 1.00 0.00 80 LEU A C 5
ATOM 7675 O O . LEU A 1 80 ? 6.050 -9.199 4.524 1.00 0.00 80 LEU A O 5
ATOM 7691 N N . PHE A 1 81 ? 3.829 -9.355 4.128 1.00 0.00 81 PHE A N 5
ATOM 7692 C CA . PHE A 1 81 ? 3.836 -8.366 3.063 1.00 0.00 81 PHE A CA 5
ATOM 7693 C C . PHE A 1 81 ? 3.244 -7.040 3.543 1.00 0.00 81 PHE A C 5
ATOM 7694 O O . PHE A 1 81 ? 2.279 -7.027 4.306 1.00 0.00 81 PHE A O 5
ATOM 7711 N N . ARG A 1 82 ? 3.846 -5.956 3.075 1.00 0.00 82 ARG A N 5
ATOM 7712 C CA . ARG A 1 82 ? 3.390 -4.628 3.446 1.00 0.00 82 ARG A CA 5
ATOM 7713 C C . ARG A 1 82 ? 3.391 -3.705 2.226 1.00 0.00 82 ARG A C 5
ATOM 7714 O O . ARG A 1 82 ? 4.265 -3.808 1.366 1.00 0.00 82 ARG A O 5
ATOM 7735 N N . VAL A 1 83 ? 2.401 -2.825 2.188 1.00 0.00 83 VAL A N 5
ATOM 7736 C CA . VAL A 1 83 ? 2.277 -1.885 1.087 1.00 0.00 83 VAL A CA 5
ATOM 7737 C C . VAL A 1 83 ? 2.247 -0.459 1.640 1.00 0.00 83 VAL A C 5
ATOM 7738 O O . VAL A 1 83 ? 1.570 -0.188 2.631 1.00 0.00 83 VAL A O 5
ATOM 7751 N N . VAL A 1 84 ? 2.988 0.415 0.975 1.00 0.00 84 VAL A N 5
ATOM 7752 C CA . VAL A 1 84 ? 3.054 1.807 1.388 1.00 0.00 84 VAL A CA 5
ATOM 7753 C C . VAL A 1 84 ? 2.931 2.706 0.156 1.00 0.00 84 VAL A C 5
ATOM 7754 O O . VAL A 1 84 ? 3.576 2.462 -0.862 1.00 0.00 84 VAL A O 5
ATOM 7767 N N . GLY A 1 85 ? 2.097 3.727 0.289 1.00 0.00 85 GLY A N 5
ATOM 7768 C CA . GLY A 1 85 ? 1.881 4.664 -0.800 1.00 0.00 85 GLY A CA 5
ATOM 7769 C C . GLY A 1 85 ? 2.959 5.749 -0.812 1.00 0.00 85 GLY A C 5
ATOM 7770 O O . GLY A 1 85 ? 3.068 6.532 0.130 1.00 0.00 85 GLY A O 5
ATOM 7774 N N . VAL A 1 86 ? 3.729 5.761 -1.890 1.00 0.00 86 VAL A N 5
ATOM 7775 C CA . VAL A 1 86 ? 4.796 6.737 -2.038 1.00 0.00 86 VAL A CA 5
ATOM 7776 C C . VAL A 1 86 ? 4.249 7.980 -2.742 1.00 0.00 86 VAL A C 5
ATOM 7777 O O . VAL A 1 86 ? 3.215 7.918 -3.406 1.00 0.00 86 VAL A O 5
ATOM 7790 N N . ASN A 1 87 ? 4.968 9.081 -2.574 1.00 0.00 87 ASN A N 5
ATOM 7791 C CA . ASN A 1 87 ? 4.568 10.337 -3.185 1.00 0.00 87 ASN A CA 5
ATOM 7792 C C . ASN A 1 87 ? 5.534 11.441 -2.752 1.00 0.00 87 ASN A C 5
ATOM 7793 O O . ASN A 1 87 ? 6.493 11.181 -2.027 1.00 0.00 87 ASN A O 5
ATOM 7804 N N . ILE A 1 88 ? 5.248 12.649 -3.214 1.00 0.00 88 ILE A N 5
ATOM 7805 C CA . ILE A 1 88 ? 6.080 13.793 -2.883 1.00 0.00 88 ILE A CA 5
ATOM 7806 C C . ILE A 1 88 ? 6.205 13.904 -1.362 1.00 0.00 88 ILE A C 5
ATOM 7807 O O . ILE A 1 88 ? 7.289 14.167 -0.842 1.00 0.00 88 ILE A O 5
ATOM 7823 N N . ALA A 1 89 ? 5.081 13.698 -0.691 1.00 0.00 89 ALA A N 5
ATOM 7824 C CA . ALA A 1 89 ? 5.052 13.772 0.760 1.00 0.00 89 ALA A CA 5
ATOM 7825 C C . ALA A 1 89 ? 6.062 12.779 1.337 1.00 0.00 89 ALA A C 5
ATOM 7826 O O . ALA A 1 89 ? 6.748 13.081 2.313 1.00 0.00 89 ALA A O 5
ATOM 7833 N N . GLY A 1 90 ? 6.123 11.613 0.710 1.00 0.00 90 GLY A N 5
ATOM 7834 C CA . GLY A 1 90 ? 7.038 10.574 1.149 1.00 0.00 90 GLY A CA 5
ATOM 7835 C C . GLY A 1 90 ? 6.362 9.202 1.125 1.00 0.00 90 GLY A C 5
ATOM 7836 O O . GLY A 1 90 ? 6.093 8.657 0.055 1.00 0.00 90 GLY A O 5
ATOM 7840 N N . ARG A 1 91 ? 6.107 8.682 2.317 1.00 0.00 91 ARG A N 5
ATOM 7841 C CA . ARG A 1 91 ? 5.468 7.383 2.445 1.00 0.00 91 ARG A CA 5
ATOM 7842 C C . ARG A 1 91 ? 4.357 7.441 3.496 1.00 0.00 91 ARG A C 5
ATOM 7843 O O . ARG A 1 91 ? 4.328 8.349 4.325 1.00 0.00 91 ARG A O 5
ATOM 7864 N N . SER A 1 92 ? 3.470 6.459 3.428 1.00 0.00 92 SER A N 5
ATOM 7865 C CA . SER A 1 92 ? 2.361 6.386 4.364 1.00 0.00 92 SER A CA 5
ATOM 7866 C C . SER A 1 92 ? 2.431 5.080 5.158 1.00 0.00 92 SER A C 5
ATOM 7867 O O . SER A 1 92 ? 3.093 4.131 4.742 1.00 0.00 92 SER A O 5
ATOM 7875 N N . GLU A 1 93 ? 1.737 5.074 6.287 1.00 0.00 93 GLU A N 5
ATOM 7876 C CA . GLU A 1 93 ? 1.712 3.900 7.143 1.00 0.00 93 GLU A CA 5
ATOM 7877 C C . GLU A 1 93 ? 1.572 2.631 6.299 1.00 0.00 93 GLU A C 5
ATOM 7878 O O . GLU A 1 93 ? 0.760 2.581 5.377 1.00 0.00 93 GLU A O 5
ATOM 7890 N N . PRO A 1 94 ? 2.398 1.611 6.655 1.00 0.00 94 PRO A N 5
ATOM 7891 C CA . PRO A 1 94 ? 2.374 0.345 5.941 1.00 0.00 94 PRO A CA 5
ATOM 7892 C C . PRO A 1 94 ? 1.140 -0.475 6.322 1.00 0.00 94 PRO A C 5
ATOM 7893 O O . PRO A 1 94 ? 0.874 -0.692 7.503 1.00 0.00 94 PRO A O 5
ATOM 7904 N N . ALA A 1 95 ? 0.419 -0.910 5.298 1.00 0.00 95 ALA A N 5
ATOM 7905 C CA . ALA A 1 95 ? -0.780 -1.702 5.510 1.00 0.00 95 ALA A CA 5
ATOM 7906 C C . ALA A 1 95 ? -0.392 -3.172 5.683 1.00 0.00 95 ALA A C 5
ATOM 7907 O O . ALA A 1 95 ? -0.939 -4.045 5.011 1.00 0.00 95 ALA A O 5
ATOM 7914 N N . THR A 1 96 ? 0.550 -3.400 6.587 1.00 0.00 96 THR A N 5
ATOM 7915 C CA . THR A 1 96 ? 1.017 -4.749 6.856 1.00 0.00 96 THR A CA 5
ATOM 7916 C C . THR A 1 96 ? -0.159 -5.726 6.879 1.00 0.00 96 THR A C 5
ATOM 7917 O O . THR A 1 96 ? -1.238 -5.394 7.367 1.00 0.00 96 THR A O 5
ATOM 7928 N N . LEU A 1 97 ? 0.089 -6.914 6.346 1.00 0.00 97 LEU A N 5
ATOM 7929 C CA . LEU A 1 97 ? -0.937 -7.942 6.299 1.00 0.00 97 LEU A CA 5
ATOM 7930 C C . LEU A 1 97 ? -1.301 -8.357 7.726 1.00 0.00 97 LEU A C 5
ATOM 7931 O O . LEU A 1 97 ? -0.480 -8.255 8.635 1.00 0.00 97 LEU A O 5
ATOM 7947 N N . LEU A 1 98 ? -2.535 -8.817 7.877 1.00 0.00 98 LEU A N 5
ATOM 7948 C CA . LEU A 1 98 ? -3.018 -9.248 9.178 1.00 0.00 98 LEU A CA 5
ATOM 7949 C C . LEU A 1 98 ? -2.429 -10.622 9.507 1.00 0.00 98 LEU A C 5
ATOM 7950 O O . LEU A 1 98 ? -2.332 -10.996 10.674 1.00 0.00 98 LEU A O 5
ATOM 7966 N N . GLN A 1 99 ? -2.051 -11.335 8.456 1.00 0.00 99 GLN A N 5
ATOM 7967 C CA . GLN A 1 99 ? -1.473 -12.658 8.619 1.00 0.00 99 GLN A CA 5
ATOM 7968 C C . GLN A 1 99 ? -0.332 -12.866 7.622 1.00 0.00 99 GLN A C 5
ATOM 7969 O O . GLN A 1 99 ? -0.347 -12.302 6.529 1.00 0.00 99 GLN A O 5
ATOM 7983 N N . PRO A 1 100 ? 0.658 -13.697 8.046 1.00 0.00 100 PRO A N 5
ATOM 7984 C CA . PRO A 1 100 ? 1.805 -13.986 7.203 1.00 0.00 100 PRO A CA 5
ATOM 7985 C C . PRO A 1 100 ? 1.429 -14.951 6.076 1.00 0.00 100 PRO A C 5
ATOM 7986 O O . PRO A 1 100 ? 0.301 -15.439 6.023 1.00 0.00 100 PRO A O 5
ATOM 7997 N N . VAL A 1 101 ? 2.395 -15.196 5.203 1.00 0.00 101 VAL A N 5
ATOM 7998 C CA . VAL A 1 101 ? 2.180 -16.094 4.081 1.00 0.00 101 VAL A CA 5
ATOM 7999 C C . VAL A 1 101 ? 3.221 -17.214 4.122 1.00 0.00 101 VAL A C 5
ATOM 8000 O O . VAL A 1 101 ? 4.408 -16.956 4.314 1.00 0.00 101 VAL A O 5
ATOM 8013 N N . THR A 1 102 ? 2.739 -18.434 3.939 1.00 0.00 102 THR A N 5
ATOM 8014 C CA . THR A 1 102 ? 3.613 -19.595 3.953 1.00 0.00 102 THR A CA 5
ATOM 8015 C C . THR A 1 102 ? 4.283 -19.773 2.589 1.00 0.00 102 THR A C 5
ATOM 8016 O O . THR A 1 102 ? 5.334 -20.405 2.488 1.00 0.00 102 THR A O 5
ATOM 8027 N N . ILE A 1 103 ? 3.649 -19.205 1.574 1.00 0.00 103 ILE A N 5
ATOM 8028 C CA . ILE A 1 103 ? 4.171 -19.294 0.221 1.00 0.00 103 ILE A CA 5
ATOM 8029 C C . ILE A 1 103 ? 4.093 -20.745 -0.257 1.00 0.00 103 ILE A C 5
ATOM 8030 O O . ILE A 1 103 ? 4.942 -21.564 0.093 1.00 0.00 103 ILE A O 5
ATOM 8046 N N . ARG A 1 104 ? 3.067 -21.020 -1.048 1.00 0.00 104 ARG A N 5
ATOM 8047 C CA . ARG A 1 104 ? 2.867 -22.359 -1.577 1.00 0.00 104 ARG A CA 5
ATOM 8048 C C . ARG A 1 104 ? 1.634 -22.393 -2.482 1.00 0.00 104 ARG A C 5
ATOM 8049 O O . ARG A 1 104 ? 0.655 -21.693 -2.229 1.00 0.00 104 ARG A O 5
ATOM 8070 N N . GLU A 1 105 ? 1.722 -23.215 -3.518 1.00 0.00 105 GLU A N 5
ATOM 8071 C CA . GLU A 1 105 ? 0.625 -23.351 -4.461 1.00 0.00 105 GLU A CA 5
ATOM 8072 C C . GLU A 1 105 ? -0.275 -24.522 -4.064 1.00 0.00 105 GLU A C 5
ATOM 8073 O O . GLU A 1 105 ? 0.191 -25.495 -3.473 1.00 0.00 105 GLU A O 5
ATOM 8085 N N . SER A 1 106 ? -1.549 -24.390 -4.404 1.00 0.00 106 SER A N 5
ATOM 8086 C CA . SER A 1 106 ? -2.519 -25.425 -4.090 1.00 0.00 106 SER A CA 5
ATOM 8087 C C . SER A 1 106 ? -3.732 -25.303 -5.014 1.00 0.00 106 SER A C 5
ATOM 8088 O O . SER A 1 106 ? -4.090 -24.203 -5.432 1.00 0.00 106 SER A O 5
ATOM 8096 N N . GLY A 1 107 ? -4.332 -26.448 -5.305 1.00 0.00 107 GLY A N 5
ATOM 8097 C CA . GLY A 1 107 ? -5.498 -26.483 -6.171 1.00 0.00 107 GLY A CA 5
ATOM 8098 C C . GLY A 1 107 ? -6.512 -27.520 -5.684 1.00 0.00 107 GLY A C 5
ATOM 8099 O O . GLY A 1 107 ? -6.155 -28.454 -4.969 1.00 0.00 107 GLY A O 5
ATOM 8103 N N . PRO A 1 108 ? -7.790 -27.314 -6.102 1.00 0.00 108 PRO A N 5
ATOM 8104 C CA . PRO A 1 108 ? -8.859 -28.219 -5.716 1.00 0.00 108 PRO A CA 5
ATOM 8105 C C . PRO A 1 108 ? -8.776 -29.531 -6.501 1.00 0.00 108 PRO A C 5
ATOM 8106 O O . PRO A 1 108 ? -8.454 -29.529 -7.688 1.00 0.00 108 PRO A O 5
ATOM 8117 N N . SER A 1 109 ? -9.074 -30.619 -5.806 1.00 0.00 109 SER A N 5
ATOM 8118 C CA . SER A 1 109 ? -9.038 -31.934 -6.422 1.00 0.00 109 SER A CA 5
ATOM 8119 C C . SER A 1 109 ? -10.455 -32.378 -6.791 1.00 0.00 109 SER A C 5
ATOM 8120 O O . SER A 1 109 ? -11.260 -32.688 -5.915 1.00 0.00 109 SER A O 5
ATOM 8128 N N . SER A 1 110 ? -10.716 -32.394 -8.090 1.00 0.00 110 SER A N 5
ATOM 8129 C CA . SER A 1 110 ? -12.022 -32.795 -8.586 1.00 0.00 110 SER A CA 5
ATOM 8130 C C . SER A 1 110 ? -11.877 -33.485 -9.944 1.00 0.00 110 SER A C 5
ATOM 8131 O O . SER A 1 110 ? -11.335 -32.905 -10.884 1.00 0.00 110 SER A O 5
ATOM 8139 N N . GLY A 1 111 ? -12.370 -34.713 -10.004 1.00 0.00 111 GLY A N 5
ATOM 8140 C CA . GLY A 1 111 ? -12.302 -35.488 -11.231 1.00 0.00 111 GLY A CA 5
ATOM 8141 C C . GLY A 1 111 ? -13.666 -36.090 -11.576 1.00 0.00 111 GLY A C 5
ATOM 8142 O O . GLY A 1 111 ? -14.666 -35.781 -10.929 1.00 0.00 111 GLY A O 5
ATOM 8146 N N . GLY A 1 1 ? -7.457 30.993 -1.858 1.00 0.00 1 GLY A N 6
ATOM 8147 C CA . GLY A 1 1 ? -6.129 31.369 -1.403 1.00 0.00 1 GLY A CA 6
ATOM 8148 C C . GLY A 1 1 ? -5.075 30.386 -1.916 1.00 0.00 1 GLY A C 6
ATOM 8149 O O . GLY A 1 1 ? -4.900 30.232 -3.123 1.00 0.00 1 GLY A O 6
ATOM 8153 N N . SER A 1 2 ? -4.400 29.747 -0.972 1.00 0.00 2 SER A N 6
ATOM 8154 C CA . SER A 1 2 ? -3.367 28.783 -1.313 1.00 0.00 2 SER A CA 6
ATOM 8155 C C . SER A 1 2 ? -2.846 28.104 -0.045 1.00 0.00 2 SER A C 6
ATOM 8156 O O . SER A 1 2 ? -2.041 28.679 0.686 1.00 0.00 2 SER A O 6
ATOM 8164 N N . SER A 1 3 ? -3.327 26.889 0.178 1.00 0.00 3 SER A N 6
ATOM 8165 C CA . SER A 1 3 ? -2.919 26.125 1.345 1.00 0.00 3 SER A CA 6
ATOM 8166 C C . SER A 1 3 ? -1.745 25.212 0.988 1.00 0.00 3 SER A C 6
ATOM 8167 O O . SER A 1 3 ? -0.679 25.299 1.595 1.00 0.00 3 SER A O 6
ATOM 8175 N N . GLY A 1 4 ? -1.980 24.355 0.005 1.00 0.00 4 GLY A N 6
ATOM 8176 C CA . GLY A 1 4 ? -0.955 23.426 -0.439 1.00 0.00 4 GLY A CA 6
ATOM 8177 C C . GLY A 1 4 ? -1.058 22.097 0.311 1.00 0.00 4 GLY A C 6
ATOM 8178 O O . GLY A 1 4 ? -1.693 22.020 1.362 1.00 0.00 4 GLY A O 6
ATOM 8182 N N . SER A 1 5 ? -0.423 21.082 -0.258 1.00 0.00 5 SER A N 6
ATOM 8183 C CA . SER A 1 5 ? -0.435 19.760 0.344 1.00 0.00 5 SER A CA 6
ATOM 8184 C C . SER A 1 5 ? 0.376 19.768 1.641 1.00 0.00 5 SER A C 6
ATOM 8185 O O . SER A 1 5 ? 1.398 20.448 1.735 1.00 0.00 5 SER A O 6
ATOM 8193 N N . SER A 1 6 ? -0.109 19.005 2.610 1.00 0.00 6 SER A N 6
ATOM 8194 C CA . SER A 1 6 ? 0.559 18.916 3.898 1.00 0.00 6 SER A CA 6
ATOM 8195 C C . SER A 1 6 ? 0.368 17.519 4.491 1.00 0.00 6 SER A C 6
ATOM 8196 O O . SER A 1 6 ? -0.693 17.210 5.032 1.00 0.00 6 SER A O 6
ATOM 8204 N N . GLY A 1 7 ? 1.411 16.712 4.369 1.00 0.00 7 GLY A N 6
ATOM 8205 C CA . GLY A 1 7 ? 1.372 15.354 4.886 1.00 0.00 7 GLY A CA 6
ATOM 8206 C C . GLY A 1 7 ? 1.127 14.346 3.761 1.00 0.00 7 GLY A C 6
ATOM 8207 O O . GLY A 1 7 ? 0.652 14.712 2.687 1.00 0.00 7 GLY A O 6
ATOM 8211 N N . PRO A 1 8 ? 1.471 13.064 4.054 1.00 0.00 8 PRO A N 6
ATOM 8212 C CA . PRO A 1 8 ? 1.294 12.000 3.080 1.00 0.00 8 PRO A CA 6
ATOM 8213 C C . PRO A 1 8 ? -0.181 11.612 2.955 1.00 0.00 8 PRO A C 6
ATOM 8214 O O . PRO A 1 8 ? -0.994 11.961 3.810 1.00 0.00 8 PRO A O 6
ATOM 8225 N N . THR A 1 9 ? -0.482 10.895 1.882 1.00 0.00 9 THR A N 6
ATOM 8226 C CA . THR A 1 9 ? -1.844 10.455 1.634 1.00 0.00 9 THR A CA 6
ATOM 8227 C C . THR A 1 9 ? -2.280 9.443 2.695 1.00 0.00 9 THR A C 6
ATOM 8228 O O . THR A 1 9 ? -1.566 9.214 3.670 1.00 0.00 9 THR A O 6
ATOM 8239 N N . SER A 1 10 ? -3.451 8.864 2.470 1.00 0.00 10 SER A N 6
ATOM 8240 C CA . SER A 1 10 ? -3.990 7.882 3.394 1.00 0.00 10 SER A CA 6
ATOM 8241 C C . SER A 1 10 ? -3.397 6.503 3.098 1.00 0.00 10 SER A C 6
ATOM 8242 O O . SER A 1 10 ? -3.338 6.084 1.943 1.00 0.00 10 SER A O 6
ATOM 8250 N N . ALA A 1 11 ? -2.973 5.836 4.161 1.00 0.00 11 ALA A N 6
ATOM 8251 C CA . ALA A 1 11 ? -2.386 4.513 4.029 1.00 0.00 11 ALA A CA 6
ATOM 8252 C C . ALA A 1 11 ? -3.294 3.642 3.158 1.00 0.00 11 ALA A C 6
ATOM 8253 O O . ALA A 1 11 ? -4.466 3.961 2.963 1.00 0.00 11 ALA A O 6
ATOM 8260 N N . PRO A 1 12 ? -2.702 2.531 2.643 1.00 0.00 12 PRO A N 6
ATOM 8261 C CA . PRO A 1 12 ? -3.443 1.612 1.797 1.00 0.00 12 PRO A CA 6
ATOM 8262 C C . PRO A 1 12 ? -4.405 0.758 2.625 1.00 0.00 12 PRO A C 6
ATOM 8263 O O . PRO A 1 12 ? -4.196 0.566 3.822 1.00 0.00 12 PRO A O 6
ATOM 8274 N N . GLN A 1 13 ? -5.438 0.268 1.956 1.00 0.00 13 GLN A N 6
ATOM 8275 C CA . GLN A 1 13 ? -6.432 -0.561 2.616 1.00 0.00 13 GLN A CA 6
ATOM 8276 C C . GLN A 1 13 ? -6.929 -1.652 1.665 1.00 0.00 13 GLN A C 6
ATOM 8277 O O . GLN A 1 13 ? -6.683 -1.591 0.462 1.00 0.00 13 GLN A O 6
ATOM 8291 N N . HIS A 1 14 ? -7.618 -2.626 2.242 1.00 0.00 14 HIS A N 6
ATOM 8292 C CA . HIS A 1 14 ? -8.151 -3.729 1.461 1.00 0.00 14 HIS A CA 6
ATOM 8293 C C . HIS A 1 14 ? -6.999 -4.559 0.892 1.00 0.00 14 HIS A C 6
ATOM 8294 O O . HIS A 1 14 ? -7.138 -5.184 -0.158 1.00 0.00 14 HIS A O 6
ATOM 8308 N N . LEU A 1 15 ? -5.885 -4.538 1.611 1.00 0.00 15 LEU A N 6
ATOM 8309 C CA . LEU A 1 15 ? -4.709 -5.281 1.191 1.00 0.00 15 LEU A CA 6
ATOM 8310 C C . LEU A 1 15 ? -4.817 -6.723 1.690 1.00 0.00 15 LEU A C 6
ATOM 8311 O O . LEU A 1 15 ? -4.759 -6.973 2.893 1.00 0.00 15 LEU A O 6
ATOM 8327 N N . THR A 1 16 ? -4.972 -7.634 0.741 1.00 0.00 16 THR A N 6
ATOM 8328 C CA . THR A 1 16 ? -5.088 -9.045 1.070 1.00 0.00 16 THR A CA 6
ATOM 8329 C C . THR A 1 16 ? -4.426 -9.901 -0.012 1.00 0.00 16 THR A C 6
ATOM 8330 O O . THR A 1 16 ? -4.106 -9.405 -1.091 1.00 0.00 16 THR A O 6
ATOM 8341 N N . VAL A 1 17 ? -4.239 -11.171 0.316 1.00 0.00 17 VAL A N 6
ATOM 8342 C CA . VAL A 1 17 ? -3.620 -12.100 -0.614 1.00 0.00 17 VAL A CA 6
ATOM 8343 C C . VAL A 1 17 ? -4.707 -12.772 -1.456 1.00 0.00 17 VAL A C 6
ATOM 8344 O O . VAL A 1 17 ? -5.478 -13.584 -0.947 1.00 0.00 17 VAL A O 6
ATOM 8357 N N . GLU A 1 18 ? -4.734 -12.408 -2.729 1.00 0.00 18 GLU A N 6
ATOM 8358 C CA . GLU A 1 18 ? -5.713 -12.965 -3.647 1.00 0.00 18 GLU A CA 6
ATOM 8359 C C . GLU A 1 18 ? -5.355 -14.413 -3.991 1.00 0.00 18 GLU A C 6
ATOM 8360 O O . GLU A 1 18 ? -6.220 -15.288 -3.987 1.00 0.00 18 GLU A O 6
ATOM 8372 N N . ASP A 1 19 ? -4.079 -14.620 -4.279 1.00 0.00 19 ASP A N 6
ATOM 8373 C CA . ASP A 1 19 ? -3.596 -15.947 -4.625 1.00 0.00 19 ASP A CA 6
ATOM 8374 C C . ASP A 1 19 ? -2.175 -16.124 -4.084 1.00 0.00 19 ASP A C 6
ATOM 8375 O O . ASP A 1 19 ? -1.532 -15.153 -3.690 1.00 0.00 19 ASP A O 6
ATOM 8384 N N . VAL A 1 20 ? -1.728 -17.371 -4.083 1.00 0.00 20 VAL A N 6
ATOM 8385 C CA . VAL A 1 20 ? -0.396 -17.688 -3.598 1.00 0.00 20 VAL A CA 6
ATOM 8386 C C . VAL A 1 20 ? 0.199 -18.810 -4.451 1.00 0.00 20 VAL A C 6
ATOM 8387 O O . VAL A 1 20 ? -0.422 -19.857 -4.628 1.00 0.00 20 VAL A O 6
ATOM 8400 N N . THR A 1 21 ? 1.397 -18.553 -4.957 1.00 0.00 21 THR A N 6
ATOM 8401 C CA . THR A 1 21 ? 2.083 -19.528 -5.788 1.00 0.00 21 THR A CA 6
ATOM 8402 C C . THR A 1 21 ? 3.174 -20.239 -4.984 1.00 0.00 21 THR A C 6
ATOM 8403 O O . THR A 1 21 ? 3.124 -20.271 -3.756 1.00 0.00 21 THR A O 6
ATOM 8414 N N . ASP A 1 22 ? 4.135 -20.791 -5.711 1.00 0.00 22 ASP A N 6
ATOM 8415 C CA . ASP A 1 22 ? 5.236 -21.499 -5.082 1.00 0.00 22 ASP A CA 6
ATOM 8416 C C . ASP A 1 22 ? 6.395 -20.528 -4.850 1.00 0.00 22 ASP A C 6
ATOM 8417 O O . ASP A 1 22 ? 7.095 -20.620 -3.843 1.00 0.00 22 ASP A O 6
ATOM 8426 N N . THR A 1 23 ? 6.563 -19.619 -5.799 1.00 0.00 23 THR A N 6
ATOM 8427 C CA . THR A 1 23 ? 7.625 -18.632 -5.711 1.00 0.00 23 THR A CA 6
ATOM 8428 C C . THR A 1 23 ? 7.098 -17.246 -6.090 1.00 0.00 23 THR A C 6
ATOM 8429 O O . THR A 1 23 ? 7.877 -16.343 -6.392 1.00 0.00 23 THR A O 6
ATOM 8440 N N . THR A 1 24 ? 5.779 -17.122 -6.061 1.00 0.00 24 THR A N 6
ATOM 8441 C CA . THR A 1 24 ? 5.139 -15.861 -6.397 1.00 0.00 24 THR A CA 6
ATOM 8442 C C . THR A 1 24 ? 3.821 -15.712 -5.635 1.00 0.00 24 THR A C 6
ATOM 8443 O O . THR A 1 24 ? 3.124 -16.697 -5.394 1.00 0.00 24 THR A O 6
ATOM 8454 N N . THR A 1 25 ? 3.519 -14.473 -5.275 1.00 0.00 25 THR A N 6
ATOM 8455 C CA . THR A 1 25 ? 2.297 -14.183 -4.545 1.00 0.00 25 THR A CA 6
ATOM 8456 C C . THR A 1 25 ? 1.556 -13.010 -5.190 1.00 0.00 25 THR A C 6
ATOM 8457 O O . THR A 1 25 ? 2.138 -12.257 -5.970 1.00 0.00 25 THR A O 6
ATOM 8468 N N . THR A 1 26 ? 0.284 -12.892 -4.841 1.00 0.00 26 THR A N 6
ATOM 8469 C CA . THR A 1 26 ? -0.543 -11.823 -5.376 1.00 0.00 26 THR A CA 6
ATOM 8470 C C . THR A 1 26 ? -1.111 -10.969 -4.242 1.00 0.00 26 THR A C 6
ATOM 8471 O O . THR A 1 26 ? -1.513 -11.495 -3.205 1.00 0.00 26 THR A O 6
ATOM 8482 N N . LEU A 1 27 ? -1.126 -9.665 -4.477 1.00 0.00 27 LEU A N 6
ATOM 8483 C CA . LEU A 1 27 ? -1.639 -8.732 -3.487 1.00 0.00 27 LEU A CA 6
ATOM 8484 C C . LEU A 1 27 ? -2.605 -7.758 -4.163 1.00 0.00 27 LEU A C 6
ATOM 8485 O O . LEU A 1 27 ? -2.369 -7.326 -5.291 1.00 0.00 27 LEU A O 6
ATOM 8501 N N . LYS A 1 28 ? -3.673 -7.440 -3.446 1.00 0.00 28 LYS A N 6
ATOM 8502 C CA . LYS A 1 28 ? -4.676 -6.524 -3.962 1.00 0.00 28 LYS A CA 6
ATOM 8503 C C . LYS A 1 28 ? -5.109 -5.568 -2.849 1.00 0.00 28 LYS A C 6
ATOM 8504 O O . LYS A 1 28 ? -5.612 -6.003 -1.814 1.00 0.00 28 LYS A O 6
ATOM 8523 N N . TRP A 1 29 ? -4.898 -4.285 -3.099 1.00 0.00 29 TRP A N 6
ATOM 8524 C CA . TRP A 1 29 ? -5.261 -3.264 -2.131 1.00 0.00 29 TRP A CA 6
ATOM 8525 C C . TRP A 1 29 ? -6.179 -2.257 -2.827 1.00 0.00 29 TRP A C 6
ATOM 8526 O O . TRP A 1 29 ? -6.524 -2.430 -3.995 1.00 0.00 29 TRP A O 6
ATOM 8547 N N . ARG A 1 30 ? -6.550 -1.228 -2.080 1.00 0.00 30 ARG A N 6
ATOM 8548 C CA . ARG A 1 30 ? -7.421 -0.193 -2.610 1.00 0.00 30 ARG A CA 6
ATOM 8549 C C . ARG A 1 30 ? -6.761 1.180 -2.473 1.00 0.00 30 ARG A C 6
ATOM 8550 O O . ARG A 1 30 ? -5.900 1.376 -1.617 1.00 0.00 30 ARG A O 6
ATOM 8571 N N . PRO A 1 31 ? -7.200 2.120 -3.352 1.00 0.00 31 PRO A N 6
ATOM 8572 C CA . PRO A 1 31 ? -6.661 3.469 -3.337 1.00 0.00 31 PRO A CA 6
ATOM 8573 C C . PRO A 1 31 ? -7.213 4.267 -2.155 1.00 0.00 31 PRO A C 6
ATOM 8574 O O . PRO A 1 31 ? -8.295 3.969 -1.651 1.00 0.00 31 PRO A O 6
ATOM 8585 N N . PRO A 1 32 ? -6.424 5.293 -1.735 1.00 0.00 32 PRO A N 6
ATOM 8586 C CA . PRO A 1 32 ? -6.823 6.136 -0.622 1.00 0.00 32 PRO A CA 6
ATOM 8587 C C . PRO A 1 32 ? -7.927 7.110 -1.039 1.00 0.00 32 PRO A C 6
ATOM 8588 O O . PRO A 1 32 ? -8.269 7.199 -2.217 1.00 0.00 32 PRO A O 6
ATOM 8599 N N . ASP A 1 33 ? -8.454 7.816 -0.050 1.00 0.00 33 ASP A N 6
ATOM 8600 C CA . ASP A 1 33 ? -9.512 8.780 -0.300 1.00 0.00 33 ASP A CA 6
ATOM 8601 C C . ASP A 1 33 ? -8.953 10.196 -0.148 1.00 0.00 33 ASP A C 6
ATOM 8602 O O . ASP A 1 33 ? -9.534 11.155 -0.655 1.00 0.00 33 ASP A O 6
ATOM 8611 N N . ARG A 1 34 ? -7.831 10.283 0.551 1.00 0.00 34 ARG A N 6
ATOM 8612 C CA . ARG A 1 34 ? -7.186 11.565 0.775 1.00 0.00 34 ARG A CA 6
ATOM 8613 C C . ARG A 1 34 ? -5.815 11.597 0.096 1.00 0.00 34 ARG A C 6
ATOM 8614 O O . ARG A 1 34 ? -4.785 11.544 0.766 1.00 0.00 34 ARG A O 6
ATOM 8635 N N . ILE A 1 35 ? -5.847 11.682 -1.226 1.00 0.00 35 ILE A N 6
ATOM 8636 C CA . ILE A 1 35 ? -4.620 11.721 -2.003 1.00 0.00 35 ILE A CA 6
ATOM 8637 C C . ILE A 1 35 ? -4.099 13.159 -2.054 1.00 0.00 35 ILE A C 6
ATOM 8638 O O . ILE A 1 35 ? -3.099 13.484 -1.416 1.00 0.00 35 ILE A O 6
ATOM 8654 N N . GLY A 1 36 ? -4.800 13.981 -2.821 1.00 0.00 36 GLY A N 6
ATOM 8655 C CA . GLY A 1 36 ? -4.421 15.376 -2.964 1.00 0.00 36 GLY A CA 6
ATOM 8656 C C . GLY A 1 36 ? -3.056 15.507 -3.643 1.00 0.00 36 GLY A C 6
ATOM 8657 O O . GLY A 1 36 ? -2.570 14.557 -4.254 1.00 0.00 36 GLY A O 6
ATOM 8661 N N . ALA A 1 37 ? -2.478 16.692 -3.514 1.00 0.00 37 ALA A N 6
ATOM 8662 C CA . ALA A 1 37 ? -1.179 16.959 -4.107 1.00 0.00 37 ALA A CA 6
ATOM 8663 C C . ALA A 1 37 ? -1.187 16.502 -5.568 1.00 0.00 37 ALA A C 6
ATOM 8664 O O . ALA A 1 37 ? -2.249 16.307 -6.155 1.00 0.00 37 ALA A O 6
ATOM 8671 N N . GLY A 1 38 ? 0.011 16.345 -6.111 1.00 0.00 38 GLY A N 6
ATOM 8672 C CA . GLY A 1 38 ? 0.156 15.915 -7.492 1.00 0.00 38 GLY A CA 6
ATOM 8673 C C . GLY A 1 38 ? -0.079 14.409 -7.624 1.00 0.00 38 GLY A C 6
ATOM 8674 O O . GLY A 1 38 ? 0.743 13.696 -8.199 1.00 0.00 38 GLY A O 6
ATOM 8678 N N . GLY A 1 39 ? -1.206 13.968 -7.083 1.00 0.00 39 GLY A N 6
ATOM 8679 C CA . GLY A 1 39 ? -1.560 12.560 -7.134 1.00 0.00 39 GLY A CA 6
ATOM 8680 C C . GLY A 1 39 ? -0.464 11.696 -6.505 1.00 0.00 39 GLY A C 6
ATOM 8681 O O . GLY A 1 39 ? 0.671 12.143 -6.351 1.00 0.00 39 GLY A O 6
ATOM 8685 N N . ILE A 1 40 ? -0.843 10.475 -6.159 1.00 0.00 40 ILE A N 6
ATOM 8686 C CA . ILE A 1 40 ? 0.093 9.545 -5.551 1.00 0.00 40 ILE A CA 6
ATOM 8687 C C . ILE A 1 40 ? 0.929 8.879 -6.646 1.00 0.00 40 ILE A C 6
ATOM 8688 O O . ILE A 1 40 ? 0.387 8.400 -7.641 1.00 0.00 40 ILE A O 6
ATOM 8704 N N . ASP A 1 41 ? 2.235 8.871 -6.426 1.00 0.00 41 ASP A N 6
ATOM 8705 C CA . ASP A 1 41 ? 3.151 8.273 -7.382 1.00 0.00 41 ASP A CA 6
ATOM 8706 C C . ASP A 1 41 ? 2.813 6.790 -7.547 1.00 0.00 41 ASP A C 6
ATOM 8707 O O . ASP A 1 41 ? 2.797 6.273 -8.663 1.00 0.00 41 ASP A O 6
ATOM 8716 N N . GLY A 1 42 ? 2.550 6.147 -6.418 1.00 0.00 42 GLY A N 6
ATOM 8717 C CA . GLY A 1 42 ? 2.212 4.734 -6.424 1.00 0.00 42 GLY A CA 6
ATOM 8718 C C . GLY A 1 42 ? 2.326 4.138 -5.019 1.00 0.00 42 GLY A C 6
ATOM 8719 O O . GLY A 1 42 ? 2.096 4.828 -4.027 1.00 0.00 42 GLY A O 6
ATOM 8723 N N . TYR A 1 43 ? 2.680 2.862 -4.979 1.00 0.00 43 TYR A N 6
ATOM 8724 C CA . TYR A 1 43 ? 2.827 2.165 -3.712 1.00 0.00 43 TYR A CA 6
ATOM 8725 C C . TYR A 1 43 ? 4.079 1.286 -3.712 1.00 0.00 43 TYR A C 6
ATOM 8726 O O . TYR A 1 43 ? 4.391 0.644 -4.714 1.00 0.00 43 TYR A O 6
ATOM 8744 N N . LEU A 1 44 ? 4.762 1.285 -2.577 1.00 0.00 44 LEU A N 6
ATOM 8745 C CA . LEU A 1 44 ? 5.973 0.495 -2.433 1.00 0.00 44 LEU A CA 6
ATOM 8746 C C . LEU A 1 44 ? 5.638 -0.820 -1.726 1.00 0.00 44 LEU A C 6
ATOM 8747 O O . LEU A 1 44 ? 4.983 -0.820 -0.686 1.00 0.00 44 LEU A O 6
ATOM 8763 N N . VAL A 1 45 ? 6.104 -1.909 -2.320 1.00 0.00 45 VAL A N 6
ATOM 8764 C CA . VAL A 1 45 ? 5.862 -3.228 -1.761 1.00 0.00 45 VAL A CA 6
ATOM 8765 C C . VAL A 1 45 ? 7.172 -3.790 -1.205 1.00 0.00 45 VAL A C 6
ATOM 8766 O O . VAL A 1 45 ? 8.235 -3.590 -1.791 1.00 0.00 45 VAL A O 6
ATOM 8779 N N . GLU A 1 46 ? 7.053 -4.480 -0.081 1.00 0.00 46 GLU A N 6
ATOM 8780 C CA . GLU A 1 46 ? 8.214 -5.072 0.561 1.00 0.00 46 GLU A CA 6
ATOM 8781 C C . GLU A 1 46 ? 7.787 -6.221 1.477 1.00 0.00 46 GLU A C 6
ATOM 8782 O O . GLU A 1 46 ? 6.663 -6.235 1.978 1.00 0.00 46 GLU A O 6
ATOM 8794 N N . TYR A 1 47 ? 8.706 -7.155 1.670 1.00 0.00 47 TYR A N 6
ATOM 8795 C CA . TYR A 1 47 ? 8.439 -8.305 2.517 1.00 0.00 47 TYR A CA 6
ATOM 8796 C C . TYR A 1 47 ? 9.557 -8.502 3.542 1.00 0.00 47 TYR A C 6
ATOM 8797 O O . TYR A 1 47 ? 10.725 -8.254 3.247 1.00 0.00 47 TYR A O 6
ATOM 8815 N N . CYS A 1 48 ? 9.160 -8.948 4.725 1.00 0.00 48 CYS A N 6
ATOM 8816 C CA . CYS A 1 48 ? 10.115 -9.182 5.796 1.00 0.00 48 CYS A CA 6
ATOM 8817 C C . CYS A 1 48 ? 9.984 -10.638 6.246 1.00 0.00 48 CYS A C 6
ATOM 8818 O O . CYS A 1 48 ? 8.974 -11.021 6.835 1.00 0.00 48 CYS A O 6
ATOM 8826 N N . LEU A 1 49 ? 11.020 -11.410 5.953 1.00 0.00 49 LEU A N 6
ATOM 8827 C CA . LEU A 1 49 ? 11.033 -12.816 6.320 1.00 0.00 49 LEU A CA 6
ATOM 8828 C C . LEU A 1 49 ? 10.893 -12.943 7.839 1.00 0.00 49 LEU A C 6
ATOM 8829 O O . LEU A 1 49 ? 11.481 -12.163 8.587 1.00 0.00 49 LEU A O 6
ATOM 8845 N N . GLU A 1 50 ? 10.112 -13.931 8.248 1.00 0.00 50 GLU A N 6
ATOM 8846 C CA . GLU A 1 50 ? 9.888 -14.170 9.664 1.00 0.00 50 GLU A CA 6
ATOM 8847 C C . GLU A 1 50 ? 11.223 -14.294 10.400 1.00 0.00 50 GLU A C 6
ATOM 8848 O O . GLU A 1 50 ? 12.071 -15.102 10.023 1.00 0.00 50 GLU A O 6
ATOM 8860 N N . GLY A 1 51 ? 11.370 -13.481 11.435 1.00 0.00 51 GLY A N 6
ATOM 8861 C CA . GLY A 1 51 ? 12.588 -13.489 12.227 1.00 0.00 51 GLY A CA 6
ATOM 8862 C C . GLY A 1 51 ? 13.511 -12.337 11.825 1.00 0.00 51 GLY A C 6
ATOM 8863 O O . GLY A 1 51 ? 14.296 -11.852 12.639 1.00 0.00 51 GLY A O 6
ATOM 8867 N N . SER A 1 52 ? 13.386 -11.931 10.570 1.00 0.00 52 SER A N 6
ATOM 8868 C CA . SER A 1 52 ? 14.199 -10.845 10.050 1.00 0.00 52 SER A CA 6
ATOM 8869 C C . SER A 1 52 ? 13.601 -9.499 10.464 1.00 0.00 52 SER A C 6
ATOM 8870 O O . SER A 1 52 ? 12.402 -9.402 10.723 1.00 0.00 52 SER A O 6
ATOM 8878 N N . GLU A 1 53 ? 14.463 -8.494 10.512 1.00 0.00 53 GLU A N 6
ATOM 8879 C CA . GLU A 1 53 ? 14.035 -7.158 10.890 1.00 0.00 53 GLU A CA 6
ATOM 8880 C C . GLU A 1 53 ? 14.190 -6.198 9.709 1.00 0.00 53 GLU A C 6
ATOM 8881 O O . GLU A 1 53 ? 13.776 -5.042 9.786 1.00 0.00 53 GLU A O 6
ATOM 8893 N N . GLU A 1 54 ? 14.786 -6.712 8.644 1.00 0.00 54 GLU A N 6
ATOM 8894 C CA . GLU A 1 54 ? 15.001 -5.914 7.448 1.00 0.00 54 GLU A CA 6
ATOM 8895 C C . GLU A 1 54 ? 13.910 -6.202 6.415 1.00 0.00 54 GLU A C 6
ATOM 8896 O O . GLU A 1 54 ? 13.705 -7.351 6.027 1.00 0.00 54 GLU A O 6
ATOM 8908 N N . TRP A 1 55 ? 13.238 -5.138 5.999 1.00 0.00 55 TRP A N 6
ATOM 8909 C CA . TRP A 1 55 ? 12.173 -5.262 5.019 1.00 0.00 55 TRP A CA 6
ATOM 8910 C C . TRP A 1 55 ? 12.788 -5.090 3.628 1.00 0.00 55 TRP A C 6
ATOM 8911 O O . TRP A 1 55 ? 13.293 -4.018 3.298 1.00 0.00 55 TRP A O 6
ATOM 8932 N N . VAL A 1 56 ? 12.725 -6.161 2.851 1.00 0.00 56 VAL A N 6
ATOM 8933 C CA . VAL A 1 56 ? 13.269 -6.142 1.504 1.00 0.00 56 VAL A CA 6
ATOM 8934 C C . VAL A 1 56 ? 12.208 -5.613 0.537 1.00 0.00 56 VAL A C 6
ATOM 8935 O O . VAL A 1 56 ? 11.026 -5.926 0.676 1.00 0.00 56 VAL A O 6
ATOM 8948 N N . PRO A 1 57 ? 12.679 -4.801 -0.446 1.00 0.00 57 PRO A N 6
ATOM 8949 C CA . PRO A 1 57 ? 11.784 -4.226 -1.436 1.00 0.00 57 PRO A CA 6
ATOM 8950 C C . PRO A 1 57 ? 11.354 -5.277 -2.462 1.00 0.00 57 PRO A C 6
ATOM 8951 O O . PRO A 1 57 ? 12.190 -6.000 -3.003 1.00 0.00 57 PRO A O 6
ATOM 8962 N N . ALA A 1 58 ? 10.052 -5.328 -2.699 1.00 0.00 58 ALA A N 6
ATOM 8963 C CA . ALA A 1 58 ? 9.501 -6.278 -3.651 1.00 0.00 58 ALA A CA 6
ATOM 8964 C C . ALA A 1 58 ? 9.583 -5.688 -5.060 1.00 0.00 58 ALA A C 6
ATOM 8965 O O . ALA A 1 58 ? 9.984 -6.371 -6.000 1.00 0.00 58 ALA A O 6
ATOM 8972 N N . ASN A 1 59 ? 9.197 -4.424 -5.161 1.00 0.00 59 ASN A N 6
ATOM 8973 C CA . ASN A 1 59 ? 9.222 -3.734 -6.439 1.00 0.00 59 ASN A CA 6
ATOM 8974 C C . ASN A 1 59 ? 10.127 -2.505 -6.333 1.00 0.00 59 ASN A C 6
ATOM 8975 O O . ASN A 1 59 ? 9.781 -1.530 -5.668 1.00 0.00 59 ASN A O 6
ATOM 8986 N N . LYS A 1 60 ? 11.270 -2.592 -6.999 1.00 0.00 60 LYS A N 6
ATOM 8987 C CA . LYS A 1 60 ? 12.227 -1.500 -6.988 1.00 0.00 60 LYS A CA 6
ATOM 8988 C C . LYS A 1 60 ? 11.478 -0.169 -7.083 1.00 0.00 60 LYS A C 6
ATOM 8989 O O . LYS A 1 60 ? 11.752 0.758 -6.322 1.00 0.00 60 LYS A O 6
ATOM 9008 N N . GLU A 1 61 ? 10.546 -0.118 -8.023 1.00 0.00 61 GLU A N 6
ATOM 9009 C CA . GLU A 1 61 ? 9.755 1.084 -8.227 1.00 0.00 61 GLU A CA 6
ATOM 9010 C C . GLU A 1 61 ? 8.297 0.832 -7.837 1.00 0.00 61 GLU A C 6
ATOM 9011 O O . GLU A 1 61 ? 7.841 -0.310 -7.827 1.00 0.00 61 GLU A O 6
ATOM 9023 N N . PRO A 1 62 ? 7.587 1.947 -7.516 1.00 0.00 62 PRO A N 6
ATOM 9024 C CA . PRO A 1 62 ? 6.190 1.859 -7.126 1.00 0.00 62 PRO A CA 6
ATOM 9025 C C . PRO A 1 62 ? 5.297 1.597 -8.341 1.00 0.00 62 PRO A C 6
ATOM 9026 O O . PRO A 1 62 ? 5.412 2.278 -9.359 1.00 0.00 62 PRO A O 6
ATOM 9037 N N . VAL A 1 63 ? 4.427 0.609 -8.194 1.00 0.00 63 VAL A N 6
ATOM 9038 C CA . VAL A 1 63 ? 3.514 0.249 -9.266 1.00 0.00 63 VAL A CA 6
ATOM 9039 C C . VAL A 1 63 ? 2.527 1.395 -9.495 1.00 0.00 63 VAL A C 6
ATOM 9040 O O . VAL A 1 63 ? 2.638 2.449 -8.871 1.00 0.00 63 VAL A O 6
ATO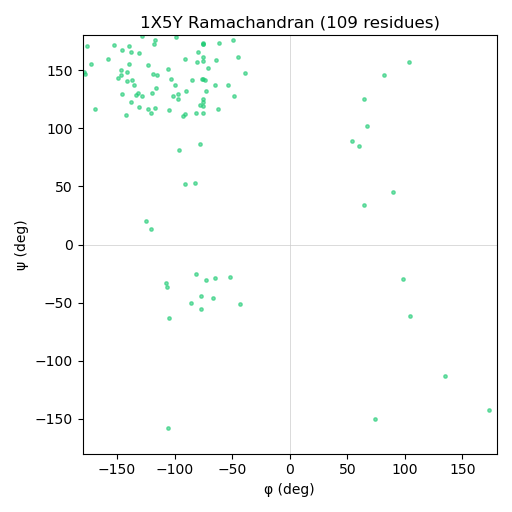M 9053 N N . GLU A 1 64 ? 1.583 1.149 -10.392 1.00 0.00 64 GLU A N 6
ATOM 9054 C CA . GLU A 1 64 ? 0.576 2.147 -10.711 1.00 0.00 64 GLU A CA 6
ATOM 9055 C C . GLU A 1 64 ? -0.811 1.655 -10.292 1.00 0.00 64 GLU A C 6
ATOM 9056 O O . GLU A 1 64 ? -1.611 2.422 -9.759 1.00 0.00 64 GLU A O 6
ATOM 9068 N N . ARG A 1 65 ? -1.053 0.378 -10.550 1.00 0.00 65 ARG A N 6
ATOM 9069 C CA . ARG A 1 65 ? -2.330 -0.225 -10.206 1.00 0.00 65 ARG A CA 6
ATOM 9070 C C . ARG A 1 65 ? -2.364 -0.584 -8.719 1.00 0.00 65 ARG A C 6
ATOM 9071 O O . ARG A 1 65 ? -1.369 -0.420 -8.014 1.00 0.00 65 ARG A O 6
ATOM 9092 N N . CYS A 1 66 ? -3.519 -1.067 -8.286 1.00 0.00 66 CYS A N 6
ATOM 9093 C CA . CYS A 1 66 ? -3.696 -1.450 -6.895 1.00 0.00 66 CYS A CA 6
ATOM 9094 C C . CYS A 1 66 ? -3.517 -2.965 -6.788 1.00 0.00 66 CYS A C 6
ATOM 9095 O O . CYS A 1 66 ? -4.417 -3.670 -6.334 1.00 0.00 66 CYS A O 6
ATOM 9103 N N . GLY A 1 67 ? -2.348 -3.422 -7.213 1.00 0.00 67 GLY A N 6
ATOM 9104 C CA . GLY A 1 67 ? -2.039 -4.841 -7.171 1.00 0.00 67 GLY A CA 6
ATOM 9105 C C . GLY A 1 67 ? -0.632 -5.112 -7.709 1.00 0.00 67 GLY A C 6
ATOM 9106 O O . GLY A 1 67 ? -0.159 -4.410 -8.600 1.00 0.00 67 GLY A O 6
ATOM 9110 N N . PHE A 1 68 ? -0.004 -6.133 -7.144 1.00 0.00 68 PHE A N 6
ATOM 9111 C CA . PHE A 1 68 ? 1.339 -6.506 -7.555 1.00 0.00 68 PHE A CA 6
ATOM 9112 C C . PHE A 1 68 ? 1.637 -7.964 -7.199 1.00 0.00 68 PHE A C 6
ATOM 9113 O O . PHE A 1 68 ? 0.848 -8.613 -6.514 1.00 0.00 68 PHE A O 6
ATOM 9130 N N . THR A 1 69 ? 2.777 -8.436 -7.681 1.00 0.00 69 THR A N 6
ATOM 9131 C CA . THR A 1 69 ? 3.189 -9.805 -7.423 1.00 0.00 69 THR A CA 6
ATOM 9132 C C . THR A 1 69 ? 4.635 -9.842 -6.926 1.00 0.00 69 THR A C 6
ATOM 9133 O O . THR A 1 69 ? 5.521 -9.246 -7.538 1.00 0.00 69 THR A O 6
ATOM 9144 N N . VAL A 1 70 ? 4.831 -10.548 -5.822 1.00 0.00 70 VAL A N 6
ATOM 9145 C CA . VAL A 1 70 ? 6.155 -10.671 -5.237 1.00 0.00 70 VAL A CA 6
ATOM 9146 C C . VAL A 1 70 ? 6.749 -12.030 -5.611 1.00 0.00 70 VAL A C 6
ATOM 9147 O O . VAL A 1 70 ? 6.200 -13.071 -5.253 1.00 0.00 70 VAL A O 6
ATOM 9160 N N . LYS A 1 71 ? 7.863 -11.977 -6.325 1.00 0.00 71 LYS A N 6
ATOM 9161 C CA . LYS A 1 71 ? 8.538 -13.191 -6.752 1.00 0.00 71 LYS A CA 6
ATOM 9162 C C . LYS A 1 71 ? 9.781 -13.409 -5.887 1.00 0.00 71 LYS A C 6
ATOM 9163 O O . LYS A 1 71 ? 10.095 -12.588 -5.026 1.00 0.00 71 LYS A O 6
ATOM 9182 N N . ASP A 1 72 ? 10.456 -14.520 -6.145 1.00 0.00 72 ASP A N 6
ATOM 9183 C CA . ASP A 1 72 ? 11.658 -14.856 -5.401 1.00 0.00 72 ASP A CA 6
ATOM 9184 C C . ASP A 1 72 ? 11.317 -14.966 -3.914 1.00 0.00 72 ASP A C 6
ATOM 9185 O O . ASP A 1 72 ? 11.603 -14.055 -3.139 1.00 0.00 72 ASP A O 6
ATOM 9194 N N . LEU A 1 73 ? 10.711 -16.090 -3.560 1.00 0.00 73 LEU A N 6
ATOM 9195 C CA . LEU A 1 73 ? 10.328 -16.331 -2.179 1.00 0.00 73 LEU A CA 6
ATOM 9196 C C . LEU A 1 73 ? 10.559 -17.805 -1.840 1.00 0.00 73 LEU A C 6
ATOM 9197 O O . LEU A 1 73 ? 10.363 -18.678 -2.684 1.00 0.00 73 LEU A O 6
ATOM 9213 N N . PRO A 1 74 ? 10.984 -18.043 -0.570 1.00 0.00 74 PRO A N 6
ATOM 9214 C CA . PRO A 1 74 ? 11.243 -19.397 -0.109 1.00 0.00 74 PRO A CA 6
ATOM 9215 C C . PRO A 1 74 ? 9.936 -20.148 0.149 1.00 0.00 74 PRO A C 6
ATOM 9216 O O . PRO A 1 74 ? 9.097 -19.692 0.924 1.00 0.00 74 PRO A O 6
ATOM 9227 N N . THR A 1 75 ? 9.804 -21.287 -0.514 1.00 0.00 75 THR A N 6
ATOM 9228 C CA . THR A 1 75 ? 8.613 -22.106 -0.365 1.00 0.00 75 THR A CA 6
ATOM 9229 C C . THR A 1 75 ? 8.474 -22.587 1.080 1.00 0.00 75 THR A C 6
ATOM 9230 O O . THR A 1 75 ? 9.369 -23.246 1.608 1.00 0.00 75 THR A O 6
ATOM 9241 N N . GLY A 1 76 ? 7.345 -22.240 1.680 1.00 0.00 76 GLY A N 6
ATOM 9242 C CA . GLY A 1 76 ? 7.076 -22.628 3.054 1.00 0.00 76 GLY A CA 6
ATOM 9243 C C . GLY A 1 76 ? 7.859 -21.751 4.034 1.00 0.00 76 GLY A C 6
ATOM 9244 O O . GLY A 1 76 ? 8.592 -22.261 4.880 1.00 0.00 76 GLY A O 6
ATOM 9248 N N . ALA A 1 77 ? 7.676 -20.447 3.887 1.00 0.00 77 ALA A N 6
ATOM 9249 C CA . ALA A 1 77 ? 8.356 -19.494 4.748 1.00 0.00 77 ALA A CA 6
ATOM 9250 C C . ALA A 1 77 ? 7.372 -18.400 5.168 1.00 0.00 77 ALA A C 6
ATOM 9251 O O . ALA A 1 77 ? 6.667 -17.840 4.330 1.00 0.00 77 ALA A O 6
ATOM 9258 N N . ARG A 1 78 ? 7.356 -18.130 6.465 1.00 0.00 78 ARG A N 6
ATOM 9259 C CA . ARG A 1 78 ? 6.470 -17.113 7.006 1.00 0.00 78 ARG A CA 6
ATOM 9260 C C . ARG A 1 78 ? 6.986 -15.716 6.653 1.00 0.00 78 ARG A C 6
ATOM 9261 O O . ARG A 1 78 ? 7.870 -15.189 7.327 1.00 0.00 78 ARG A O 6
ATOM 9282 N N . ILE A 1 79 ? 6.412 -15.157 5.598 1.00 0.00 79 ILE A N 6
ATOM 9283 C CA . ILE A 1 79 ? 6.804 -13.832 5.148 1.00 0.00 79 ILE A CA 6
ATOM 9284 C C . ILE A 1 79 ? 5.608 -12.885 5.264 1.00 0.00 79 ILE A C 6
ATOM 9285 O O . ILE A 1 79 ? 4.472 -13.279 5.004 1.00 0.00 79 ILE A O 6
ATOM 9301 N N . LEU A 1 80 ? 5.904 -11.654 5.653 1.00 0.00 80 LEU A N 6
ATOM 9302 C CA . LEU A 1 80 ? 4.867 -10.647 5.806 1.00 0.00 80 LEU A CA 6
ATOM 9303 C C . LEU A 1 80 ? 4.991 -9.618 4.681 1.00 0.00 80 LEU A C 6
ATOM 9304 O O . LEU A 1 80 ? 6.091 -9.163 4.369 1.00 0.00 80 LEU A O 6
ATOM 9320 N N . PHE A 1 81 ? 3.848 -9.281 4.101 1.00 0.00 81 PHE A N 6
ATOM 9321 C CA . PHE A 1 81 ? 3.815 -8.315 3.017 1.00 0.00 81 PHE A CA 6
ATOM 9322 C C . PHE A 1 81 ? 3.109 -7.029 3.451 1.00 0.00 81 PHE A C 6
ATOM 9323 O O . PHE A 1 81 ? 2.002 -7.074 3.987 1.00 0.00 81 PHE A O 6
ATOM 9340 N N . ARG A 1 82 ? 3.777 -5.912 3.203 1.00 0.00 82 ARG A N 6
ATOM 9341 C CA . ARG A 1 82 ? 3.227 -4.615 3.561 1.00 0.00 82 ARG A CA 6
ATOM 9342 C C . ARG A 1 82 ? 3.381 -3.634 2.398 1.00 0.00 82 ARG A C 6
ATOM 9343 O O . ARG A 1 82 ? 4.432 -3.578 1.763 1.00 0.00 82 ARG A O 6
ATOM 9364 N N . VAL A 1 83 ? 2.316 -2.883 2.154 1.00 0.00 83 VAL A N 6
ATOM 9365 C CA . VAL A 1 83 ? 2.320 -1.907 1.078 1.00 0.00 83 VAL A CA 6
ATOM 9366 C C . VAL A 1 83 ? 2.284 -0.498 1.674 1.00 0.00 83 VAL A C 6
ATOM 9367 O O . VAL A 1 83 ? 1.587 -0.253 2.657 1.00 0.00 83 VAL A O 6
ATOM 9380 N N . VAL A 1 84 ? 3.045 0.392 1.054 1.00 0.00 84 VAL A N 6
ATOM 9381 C CA . VAL A 1 84 ? 3.110 1.770 1.510 1.00 0.00 84 VAL A CA 6
ATOM 9382 C C . VAL A 1 84 ? 2.977 2.708 0.309 1.00 0.00 84 VAL A C 6
ATOM 9383 O O . VAL A 1 84 ? 3.622 2.501 -0.718 1.00 0.00 84 VAL A O 6
ATOM 9396 N N . GLY A 1 85 ? 2.137 3.718 0.477 1.00 0.00 85 GLY A N 6
ATOM 9397 C CA . GLY A 1 85 ? 1.911 4.688 -0.581 1.00 0.00 85 GLY A CA 6
ATOM 9398 C C . GLY A 1 85 ? 3.014 5.749 -0.596 1.00 0.00 85 GLY A C 6
ATOM 9399 O O . GLY A 1 85 ? 3.111 6.562 0.321 1.00 0.00 85 GLY A O 6
ATOM 9403 N N . VAL A 1 86 ? 3.817 5.706 -1.649 1.00 0.00 86 VAL A N 6
ATOM 9404 C CA . VAL A 1 86 ? 4.909 6.653 -1.797 1.00 0.00 86 VAL A CA 6
ATOM 9405 C C . VAL A 1 86 ? 4.371 7.957 -2.387 1.00 0.00 86 VAL A C 6
ATOM 9406 O O . VAL A 1 86 ? 3.292 7.977 -2.977 1.00 0.00 86 VAL A O 6
ATOM 9419 N N . ASN A 1 87 ? 5.148 9.016 -2.208 1.00 0.00 87 ASN A N 6
ATOM 9420 C CA . ASN A 1 87 ? 4.762 10.321 -2.716 1.00 0.00 87 ASN A CA 6
ATOM 9421 C C . ASN A 1 87 ? 5.768 11.369 -2.233 1.00 0.00 87 ASN A C 6
ATOM 9422 O O . ASN A 1 87 ? 6.677 11.054 -1.466 1.00 0.00 87 ASN A O 6
ATOM 9433 N N . ILE A 1 88 ? 5.571 12.592 -2.702 1.00 0.00 88 ILE A N 6
ATOM 9434 C CA . ILE A 1 88 ? 6.450 13.687 -2.328 1.00 0.00 88 ILE A CA 6
ATOM 9435 C C . ILE A 1 88 ? 6.562 13.747 -0.803 1.00 0.00 88 ILE A C 6
ATOM 9436 O O . ILE A 1 88 ? 7.638 14.003 -0.266 1.00 0.00 88 ILE A O 6
ATOM 9452 N N . ALA A 1 89 ? 5.435 13.506 -0.149 1.00 0.00 89 ALA A N 6
ATOM 9453 C CA . ALA A 1 89 ? 5.393 13.529 1.303 1.00 0.00 89 ALA A CA 6
ATOM 9454 C C . ALA A 1 89 ? 6.291 12.420 1.853 1.00 0.00 89 ALA A C 6
ATOM 9455 O O . ALA A 1 89 ? 6.720 12.476 3.005 1.00 0.00 89 ALA A O 6
ATOM 9462 N N . GLY A 1 90 ? 6.550 11.436 1.004 1.00 0.00 90 GLY A N 6
ATOM 9463 C CA . GLY A 1 90 ? 7.389 10.315 1.390 1.00 0.00 90 GLY A CA 6
ATOM 9464 C C . GLY A 1 90 ? 6.618 8.996 1.301 1.00 0.00 90 GLY A C 6
ATOM 9465 O O . GLY A 1 90 ? 6.350 8.502 0.207 1.00 0.00 90 GLY A O 6
ATOM 9469 N N . ARG A 1 91 ? 6.282 8.464 2.467 1.00 0.00 91 ARG A N 6
ATOM 9470 C CA . ARG A 1 91 ? 5.547 7.213 2.535 1.00 0.00 91 ARG A CA 6
ATOM 9471 C C . ARG A 1 91 ? 4.439 7.304 3.586 1.00 0.00 91 ARG A C 6
ATOM 9472 O O . ARG A 1 91 ? 4.450 8.200 4.429 1.00 0.00 91 ARG A O 6
ATOM 9493 N N . SER A 1 92 ? 3.508 6.365 3.501 1.00 0.00 92 SER A N 6
ATOM 9494 C CA . SER A 1 92 ? 2.394 6.329 4.434 1.00 0.00 92 SER A CA 6
ATOM 9495 C C . SER A 1 92 ? 2.425 5.026 5.235 1.00 0.00 92 SER A C 6
ATOM 9496 O O . SER A 1 92 ? 3.127 4.084 4.869 1.00 0.00 92 SER A O 6
ATOM 9504 N N . GLU A 1 93 ? 1.656 5.014 6.314 1.00 0.00 93 GLU A N 6
ATOM 9505 C CA . GLU A 1 93 ? 1.586 3.841 7.170 1.00 0.00 93 GLU A CA 6
ATOM 9506 C C . GLU A 1 93 ? 1.486 2.571 6.323 1.00 0.00 93 GLU A C 6
ATOM 9507 O O . GLU A 1 93 ? 0.708 2.514 5.372 1.00 0.00 93 GLU A O 6
ATOM 9519 N N . PRO A 1 94 ? 2.306 1.557 6.709 1.00 0.00 94 PRO A N 6
ATOM 9520 C CA . PRO A 1 94 ? 2.317 0.291 5.996 1.00 0.00 94 PRO A CA 6
ATOM 9521 C C . PRO A 1 94 ? 1.076 -0.538 6.332 1.00 0.00 94 PRO A C 6
ATOM 9522 O O . PRO A 1 94 ? 0.754 -0.734 7.503 1.00 0.00 94 PRO A O 6
ATOM 9533 N N . ALA A 1 95 ? 0.413 -1.003 5.284 1.00 0.00 95 ALA A N 6
ATOM 9534 C CA . ALA A 1 95 ? -0.786 -1.807 5.453 1.00 0.00 95 ALA A CA 6
ATOM 9535 C C . ALA A 1 95 ? -0.389 -3.267 5.675 1.00 0.00 95 ALA A C 6
ATOM 9536 O O . ALA A 1 95 ? -0.882 -4.161 4.989 1.00 0.00 95 ALA A O 6
ATOM 9543 N N . THR A 1 96 ? 0.500 -3.465 6.638 1.00 0.00 96 THR A N 6
ATOM 9544 C CA . THR A 1 96 ? 0.970 -4.802 6.960 1.00 0.00 96 THR A CA 6
ATOM 9545 C C . THR A 1 96 ? -0.195 -5.794 6.949 1.00 0.00 96 THR A C 6
ATOM 9546 O O . THR A 1 96 ? -1.282 -5.485 7.435 1.00 0.00 96 THR A O 6
ATOM 9557 N N . LEU A 1 97 ? 0.071 -6.965 6.389 1.00 0.00 97 LEU A N 6
ATOM 9558 C CA . LEU A 1 97 ? -0.942 -8.003 6.308 1.00 0.00 97 LEU A CA 6
ATOM 9559 C C . LEU A 1 97 ? -1.334 -8.438 7.721 1.00 0.00 97 LEU A C 6
ATOM 9560 O O . LEU A 1 97 ? -0.509 -8.412 8.634 1.00 0.00 97 LEU A O 6
ATOM 9576 N N . LEU A 1 98 ? -2.593 -8.828 7.859 1.00 0.00 98 LEU A N 6
ATOM 9577 C CA . LEU A 1 98 ? -3.104 -9.268 9.146 1.00 0.00 98 LEU A CA 6
ATOM 9578 C C . LEU A 1 98 ? -2.427 -10.584 9.535 1.00 0.00 98 LEU A C 6
ATOM 9579 O O . LEU A 1 98 ? -2.312 -10.900 10.719 1.00 0.00 98 LEU A O 6
ATOM 9595 N N . GLN A 1 99 ? -1.997 -11.315 8.518 1.00 0.00 99 GLN A N 6
ATOM 9596 C CA . GLN A 1 99 ? -1.335 -12.590 8.739 1.00 0.00 99 GLN A CA 6
ATOM 9597 C C . GLN A 1 99 ? -0.227 -12.799 7.705 1.00 0.00 99 GLN A C 6
ATOM 9598 O O . GLN A 1 99 ? -0.289 -12.252 6.605 1.00 0.00 99 GLN A O 6
ATOM 9612 N N . PRO A 1 100 ? 0.786 -13.614 8.105 1.00 0.00 100 PRO A N 6
ATOM 9613 C CA . PRO A 1 100 ? 1.905 -13.902 7.225 1.00 0.00 100 PRO A CA 6
ATOM 9614 C C . PRO A 1 100 ? 1.500 -14.888 6.126 1.00 0.00 100 PRO A C 6
ATOM 9615 O O . PRO A 1 100 ? 0.363 -15.356 6.097 1.00 0.00 100 PRO A O 6
ATOM 9626 N N . VAL A 1 101 ? 2.453 -15.173 5.251 1.00 0.00 101 VAL A N 6
ATOM 9627 C CA . VAL A 1 101 ? 2.209 -16.094 4.154 1.00 0.00 101 VAL A CA 6
ATOM 9628 C C . VAL A 1 101 ? 3.244 -17.220 4.199 1.00 0.00 101 VAL A C 6
ATOM 9629 O O . VAL A 1 101 ? 4.436 -16.966 4.370 1.00 0.00 101 VAL A O 6
ATOM 9642 N N . THR A 1 102 ? 2.752 -18.440 4.043 1.00 0.00 102 THR A N 6
ATOM 9643 C CA . THR A 1 102 ? 3.620 -19.605 4.065 1.00 0.00 102 THR A CA 6
ATOM 9644 C C . THR A 1 102 ? 4.293 -19.794 2.704 1.00 0.00 102 THR A C 6
ATOM 9645 O O . THR A 1 102 ? 5.326 -20.453 2.604 1.00 0.00 102 THR A O 6
ATOM 9656 N N . ILE A 1 103 ? 3.679 -19.202 1.689 1.00 0.00 103 ILE A N 6
ATOM 9657 C CA . ILE A 1 103 ? 4.206 -19.297 0.338 1.00 0.00 103 ILE A CA 6
ATOM 9658 C C . ILE A 1 103 ? 4.122 -20.749 -0.137 1.00 0.00 103 ILE A C 6
ATOM 9659 O O . ILE A 1 103 ? 4.962 -21.573 0.222 1.00 0.00 103 ILE A O 6
ATOM 9675 N N . ARG A 1 104 ? 3.101 -21.018 -0.937 1.00 0.00 104 ARG A N 6
ATOM 9676 C CA . ARG A 1 104 ? 2.897 -22.356 -1.466 1.00 0.00 104 ARG A CA 6
ATOM 9677 C C . ARG A 1 104 ? 1.714 -22.368 -2.436 1.00 0.00 104 ARG A C 6
ATOM 9678 O O . ARG A 1 104 ? 0.749 -21.628 -2.254 1.00 0.00 104 ARG A O 6
ATOM 9699 N N . GLU A 1 105 ? 1.829 -23.217 -3.448 1.00 0.00 105 GLU A N 6
ATOM 9700 C CA . GLU A 1 105 ? 0.781 -23.335 -4.448 1.00 0.00 105 GLU A CA 6
ATOM 9701 C C . GLU A 1 105 ? -0.092 -24.558 -4.159 1.00 0.00 105 GLU A C 6
ATOM 9702 O O . GLU A 1 105 ? 0.356 -25.509 -3.521 1.00 0.00 105 GLU A O 6
ATOM 9714 N N . SER A 1 106 ? -1.324 -24.493 -4.643 1.00 0.00 106 SER A N 6
ATOM 9715 C CA . SER A 1 106 ? -2.264 -25.583 -4.446 1.00 0.00 106 SER A CA 6
ATOM 9716 C C . SER A 1 106 ? -2.441 -26.365 -5.749 1.00 0.00 106 SER A C 6
ATOM 9717 O O . SER A 1 106 ? -2.247 -25.820 -6.835 1.00 0.00 106 SER A O 6
ATOM 9725 N N . GLY A 1 107 ? -2.807 -27.629 -5.599 1.00 0.00 107 GLY A N 6
ATOM 9726 C CA . GLY A 1 107 ? -3.012 -28.491 -6.750 1.00 0.00 107 GLY A CA 6
ATOM 9727 C C . GLY A 1 107 ? -4.403 -29.128 -6.717 1.00 0.00 107 GLY A C 6
ATOM 9728 O O . GLY A 1 107 ? -5.184 -28.875 -5.801 1.00 0.00 107 GLY A O 6
ATOM 9732 N N . PRO A 1 108 ? -4.677 -29.963 -7.755 1.00 0.00 108 PRO A N 6
ATOM 9733 C CA . PRO A 1 108 ? -5.959 -30.639 -7.853 1.00 0.00 108 PRO A CA 6
ATOM 9734 C C . PRO A 1 108 ? -6.049 -31.794 -6.854 1.00 0.00 108 PRO A C 6
ATOM 9735 O O . PRO A 1 108 ? -5.527 -32.879 -7.106 1.00 0.00 108 PRO A O 6
ATOM 9746 N N . SER A 1 109 ? -6.714 -31.521 -5.741 1.00 0.00 109 SER A N 6
ATOM 9747 C CA . SER A 1 109 ? -6.879 -32.525 -4.703 1.00 0.00 109 SER A CA 6
ATOM 9748 C C . SER A 1 109 ? -5.514 -32.921 -4.137 1.00 0.00 109 SER A C 6
ATOM 9749 O O . SER A 1 109 ? -4.740 -33.612 -4.800 1.00 0.00 109 SER A O 6
ATOM 9757 N N . SER A 1 110 ? -5.259 -32.468 -2.919 1.00 0.00 110 SER A N 6
ATOM 9758 C CA . SER A 1 110 ? -4.001 -32.767 -2.257 1.00 0.00 110 SER A CA 6
ATOM 9759 C C . SER A 1 110 ? -2.844 -32.102 -3.006 1.00 0.00 110 SER A C 6
ATOM 9760 O O . SER A 1 110 ? -2.956 -31.812 -4.196 1.00 0.00 110 SER A O 6
ATOM 9768 N N . GLY A 1 111 ? -1.760 -31.878 -2.277 1.00 0.00 111 GLY A N 6
ATOM 9769 C CA . GLY A 1 111 ? -0.585 -31.252 -2.858 1.00 0.00 111 GLY A CA 6
ATOM 9770 C C . GLY A 1 111 ? 0.679 -32.049 -2.530 1.00 0.00 111 GLY A C 6
ATOM 9771 O O . GLY A 1 111 ? 0.899 -32.425 -1.379 1.00 0.00 111 GLY A O 6
ATOM 9775 N N . GLY A 1 1 ? 10.633 21.197 12.839 1.00 0.00 1 GLY A N 7
ATOM 9776 C CA . GLY A 1 1 ? 10.491 22.596 13.206 1.00 0.00 1 GLY A CA 7
ATOM 9777 C C . GLY A 1 1 ? 9.169 23.166 12.689 1.00 0.00 1 GLY A C 7
ATOM 9778 O O . GLY A 1 1 ? 8.106 22.872 13.234 1.00 0.00 1 GLY A O 7
ATOM 9782 N N . SER A 1 2 ? 9.277 23.973 11.643 1.00 0.00 2 SER A N 7
ATOM 9783 C CA . SER A 1 2 ? 8.104 24.587 11.047 1.00 0.00 2 SER A CA 7
ATOM 9784 C C . SER A 1 2 ? 8.104 24.357 9.534 1.00 0.00 2 SER A C 7
ATOM 9785 O O . SER A 1 2 ? 8.547 25.214 8.772 1.00 0.00 2 SER A O 7
ATOM 9793 N N . SER A 1 3 ? 7.602 23.194 9.145 1.00 0.00 3 SER A N 7
ATOM 9794 C CA . SER A 1 3 ? 7.538 22.839 7.737 1.00 0.00 3 SER A CA 7
ATOM 9795 C C . SER A 1 3 ? 6.552 21.688 7.532 1.00 0.00 3 SER A C 7
ATOM 9796 O O . SER A 1 3 ? 6.534 20.735 8.309 1.00 0.00 3 SER A O 7
ATOM 9804 N N . GLY A 1 4 ? 5.756 21.814 6.480 1.00 0.00 4 GLY A N 7
ATOM 9805 C CA . GLY A 1 4 ? 4.769 20.796 6.162 1.00 0.00 4 GLY A CA 7
ATOM 9806 C C . GLY A 1 4 ? 3.550 21.410 5.471 1.00 0.00 4 GLY A C 7
ATOM 9807 O O . GLY A 1 4 ? 2.683 21.983 6.128 1.00 0.00 4 GLY A O 7
ATOM 9811 N N . SER A 1 5 ? 3.524 21.269 4.154 1.00 0.00 5 SER A N 7
ATOM 9812 C CA . SER A 1 5 ? 2.426 21.802 3.366 1.00 0.00 5 SER A CA 7
ATOM 9813 C C . SER A 1 5 ? 1.594 20.658 2.784 1.00 0.00 5 SER A C 7
ATOM 9814 O O . SER A 1 5 ? 0.397 20.558 3.048 1.00 0.00 5 SER A O 7
ATOM 9822 N N . SER A 1 6 ? 2.262 19.822 2.002 1.00 0.00 6 SER A N 7
ATOM 9823 C CA . SER A 1 6 ? 1.600 18.688 1.380 1.00 0.00 6 SER A CA 7
ATOM 9824 C C . SER A 1 6 ? 2.010 17.393 2.083 1.00 0.00 6 SER A C 7
ATOM 9825 O O . SER A 1 6 ? 3.198 17.102 2.212 1.00 0.00 6 SER A O 7
ATOM 9833 N N . GLY A 1 7 ? 1.003 16.649 2.518 1.00 0.00 7 GLY A N 7
ATOM 9834 C CA . GLY A 1 7 ? 1.244 15.391 3.205 1.00 0.00 7 GLY A CA 7
ATOM 9835 C C . GLY A 1 7 ? 1.137 14.210 2.239 1.00 0.00 7 GLY A C 7
ATOM 9836 O O . GLY A 1 7 ? 0.648 14.361 1.120 1.00 0.00 7 GLY A O 7
ATOM 9840 N N . PRO A 1 8 ? 1.614 13.030 2.718 1.00 0.00 8 PRO A N 7
ATOM 9841 C CA . PRO A 1 8 ? 1.576 11.823 1.910 1.00 0.00 8 PRO A CA 7
ATOM 9842 C C . PRO A 1 8 ? 0.156 11.258 1.834 1.00 0.00 8 PRO A C 7
ATOM 9843 O O . PRO A 1 8 ? -0.533 11.162 2.849 1.00 0.00 8 PRO A O 7
ATOM 9854 N N . THR A 1 9 ? -0.240 10.899 0.622 1.00 0.00 9 THR A N 7
ATOM 9855 C CA . THR A 1 9 ? -1.565 10.347 0.400 1.00 0.00 9 THR A CA 7
ATOM 9856 C C . THR A 1 9 ? -1.913 9.340 1.498 1.00 0.00 9 THR A C 7
ATOM 9857 O O . THR A 1 9 ? -1.024 8.738 2.098 1.00 0.00 9 THR A O 7
ATOM 9868 N N . SER A 1 10 ? -3.209 9.187 1.728 1.00 0.00 10 SER A N 7
ATOM 9869 C CA . SER A 1 10 ? -3.686 8.264 2.743 1.00 0.00 10 SER A CA 7
ATOM 9870 C C . SER A 1 10 ? -3.067 6.881 2.524 1.00 0.00 10 SER A C 7
ATOM 9871 O O . SER A 1 10 ? -2.814 6.483 1.388 1.00 0.00 10 SER A O 7
ATOM 9879 N N . ALA A 1 11 ? -2.842 6.187 3.630 1.00 0.00 11 ALA A N 7
ATOM 9880 C CA . ALA A 1 11 ? -2.258 4.858 3.574 1.00 0.00 11 ALA A CA 7
ATOM 9881 C C . ALA A 1 11 ? -3.201 3.923 2.813 1.00 0.00 11 ALA A C 7
ATOM 9882 O O . ALA A 1 11 ? -4.382 4.226 2.650 1.00 0.00 11 ALA A O 7
ATOM 9889 N N . PRO A 1 12 ? -2.629 2.777 2.356 1.00 0.00 12 PRO A N 7
ATOM 9890 C CA . PRO A 1 12 ? -3.405 1.797 1.616 1.00 0.00 12 PRO A CA 7
ATOM 9891 C C . PRO A 1 12 ? -4.324 1.007 2.551 1.00 0.00 12 PRO A C 7
ATOM 9892 O O . PRO A 1 12 ? -4.049 0.889 3.744 1.00 0.00 12 PRO A O 7
ATOM 9903 N N . GLN A 1 13 ? -5.396 0.486 1.973 1.00 0.00 13 GLN A N 7
ATOM 9904 C CA . GLN A 1 13 ? -6.357 -0.290 2.739 1.00 0.00 13 GLN A CA 7
ATOM 9905 C C . GLN A 1 13 ? -6.944 -1.409 1.876 1.00 0.00 13 GLN A C 7
ATOM 9906 O O . GLN A 1 13 ? -6.856 -1.364 0.650 1.00 0.00 13 GLN A O 7
ATOM 9920 N N . HIS A 1 14 ? -7.531 -2.386 2.551 1.00 0.00 14 HIS A N 7
ATOM 9921 C CA . HIS A 1 14 ? -8.133 -3.515 1.861 1.00 0.00 14 HIS A CA 7
ATOM 9922 C C . HIS A 1 14 ? -7.045 -4.324 1.154 1.00 0.00 14 HIS A C 7
ATOM 9923 O O . HIS A 1 14 ? -7.233 -4.769 0.023 1.00 0.00 14 HIS A O 7
ATOM 9937 N N . LEU A 1 15 ? -5.929 -4.490 1.849 1.00 0.00 15 LEU A N 7
ATOM 9938 C CA . LEU A 1 15 ? -4.810 -5.238 1.301 1.00 0.00 15 LEU A CA 7
ATOM 9939 C C . LEU A 1 15 ? -4.901 -6.694 1.763 1.00 0.00 15 LEU A C 7
ATOM 9940 O O . LEU A 1 15 ? -4.766 -6.982 2.951 1.00 0.00 15 LEU A O 7
ATOM 9956 N N . THR A 1 16 ? -5.129 -7.573 0.799 1.00 0.00 16 THR A N 7
ATOM 9957 C CA . THR A 1 16 ? -5.240 -8.992 1.091 1.00 0.00 16 THR A CA 7
ATOM 9958 C C . THR A 1 16 ? -4.485 -9.813 0.044 1.00 0.00 16 THR A C 7
ATOM 9959 O O . THR A 1 16 ? -3.981 -9.264 -0.935 1.00 0.00 16 THR A O 7
ATOM 9970 N N . VAL A 1 17 ? -4.431 -11.115 0.285 1.00 0.00 17 VAL A N 7
ATOM 9971 C CA . VAL A 1 17 ? -3.746 -12.017 -0.626 1.00 0.00 17 VAL A CA 7
ATOM 9972 C C . VAL A 1 17 ? -4.775 -12.702 -1.527 1.00 0.00 17 VAL A C 7
ATOM 9973 O O . VAL A 1 17 ? -5.507 -13.584 -1.081 1.00 0.00 17 VAL A O 7
ATOM 9986 N N . GLU A 1 18 ? -4.798 -12.271 -2.780 1.00 0.00 18 GLU A N 7
ATOM 9987 C CA . GLU A 1 18 ? -5.724 -12.832 -3.748 1.00 0.00 18 GLU A CA 7
ATOM 9988 C C . GLU A 1 18 ? -5.351 -14.283 -4.061 1.00 0.00 18 GLU A C 7
ATOM 9989 O O . GLU A 1 18 ? -6.196 -15.174 -3.990 1.00 0.00 18 GLU A O 7
ATOM 10001 N N . ASP A 1 19 ? -4.085 -14.474 -4.401 1.00 0.00 19 ASP A N 7
ATOM 10002 C CA . ASP A 1 19 ? -3.589 -15.801 -4.726 1.00 0.00 19 ASP A CA 7
ATOM 10003 C C . ASP A 1 19 ? -2.169 -15.958 -4.179 1.00 0.00 19 ASP A C 7
ATOM 10004 O O . ASP A 1 19 ? -1.535 -14.975 -3.797 1.00 0.00 19 ASP A O 7
ATOM 10013 N N . VAL A 1 20 ? -1.710 -17.201 -4.160 1.00 0.00 20 VAL A N 7
ATOM 10014 C CA . VAL A 1 20 ? -0.377 -17.499 -3.667 1.00 0.00 20 VAL A CA 7
ATOM 10015 C C . VAL A 1 20 ? 0.252 -18.589 -4.537 1.00 0.00 20 VAL A C 7
ATOM 10016 O O . VAL A 1 20 ? -0.338 -19.651 -4.731 1.00 0.00 20 VAL A O 7
ATOM 10029 N N . THR A 1 21 ? 1.442 -18.289 -5.037 1.00 0.00 21 THR A N 7
ATOM 10030 C CA . THR A 1 21 ? 2.157 -19.230 -5.882 1.00 0.00 21 THR A CA 7
ATOM 10031 C C . THR A 1 21 ? 3.256 -19.935 -5.084 1.00 0.00 21 THR A C 7
ATOM 10032 O O . THR A 1 21 ? 3.242 -19.920 -3.854 1.00 0.00 21 THR A O 7
ATOM 10043 N N . ASP A 1 22 ? 4.182 -20.536 -5.816 1.00 0.00 22 ASP A N 7
ATOM 10044 C CA . ASP A 1 22 ? 5.286 -21.245 -5.192 1.00 0.00 22 ASP A CA 7
ATOM 10045 C C . ASP A 1 22 ? 6.397 -20.251 -4.851 1.00 0.00 22 ASP A C 7
ATOM 10046 O O . ASP A 1 22 ? 6.824 -20.162 -3.701 1.00 0.00 22 ASP A O 7
ATOM 10055 N N . THR A 1 23 ? 6.835 -19.528 -5.872 1.00 0.00 23 THR A N 7
ATOM 10056 C CA . THR A 1 23 ? 7.888 -18.544 -5.695 1.00 0.00 23 THR A CA 7
ATOM 10057 C C . THR A 1 23 ? 7.356 -17.137 -5.974 1.00 0.00 23 THR A C 7
ATOM 10058 O O . THR A 1 23 ? 8.132 -16.192 -6.112 1.00 0.00 23 THR A O 7
ATOM 10069 N N . THR A 1 24 ? 6.037 -17.042 -6.050 1.00 0.00 24 THR A N 7
ATOM 10070 C CA . THR A 1 24 ? 5.392 -15.767 -6.310 1.00 0.00 24 THR A CA 7
ATOM 10071 C C . THR A 1 24 ? 4.050 -15.688 -5.579 1.00 0.00 24 THR A C 7
ATOM 10072 O O . THR A 1 24 ? 3.468 -16.714 -5.231 1.00 0.00 24 THR A O 7
ATOM 10083 N N . THR A 1 25 ? 3.598 -14.461 -5.369 1.00 0.00 25 THR A N 7
ATOM 10084 C CA . THR A 1 25 ? 2.336 -14.235 -4.686 1.00 0.00 25 THR A CA 7
ATOM 10085 C C . THR A 1 25 ? 1.618 -13.021 -5.279 1.00 0.00 25 THR A C 7
ATOM 10086 O O . THR A 1 25 ? 2.249 -12.159 -5.888 1.00 0.00 25 THR A O 7
ATOM 10097 N N . THR A 1 26 ? 0.308 -12.993 -5.081 1.00 0.00 26 THR A N 7
ATOM 10098 C CA . THR A 1 26 ? -0.503 -11.900 -5.588 1.00 0.00 26 THR A CA 7
ATOM 10099 C C . THR A 1 26 ? -1.056 -11.065 -4.432 1.00 0.00 26 THR A C 7
ATOM 10100 O O . THR A 1 26 ? -1.367 -11.599 -3.369 1.00 0.00 26 THR A O 7
ATOM 10111 N N . LEU A 1 27 ? -1.163 -9.767 -4.680 1.00 0.00 27 LEU A N 7
ATOM 10112 C CA . LEU A 1 27 ? -1.674 -8.853 -3.672 1.00 0.00 27 LEU A CA 7
ATOM 10113 C C . LEU A 1 27 ? -2.696 -7.913 -4.314 1.00 0.00 27 LEU A C 7
ATOM 10114 O O . LEU A 1 27 ? -2.655 -7.677 -5.521 1.00 0.00 27 LEU A O 7
ATOM 10130 N N . LYS A 1 28 ? -3.589 -7.403 -3.479 1.00 0.00 28 LYS A N 7
ATOM 10131 C CA . LYS A 1 28 ? -4.621 -6.494 -3.951 1.00 0.00 28 LYS A CA 7
ATOM 10132 C C . LYS A 1 28 ? -5.016 -5.546 -2.817 1.00 0.00 28 LYS A C 7
ATOM 10133 O O . LYS A 1 28 ? -5.471 -5.989 -1.763 1.00 0.00 28 LYS A O 7
ATOM 10152 N N . TRP A 1 29 ? -4.828 -4.260 -3.071 1.00 0.00 29 TRP A N 7
ATOM 10153 C CA . TRP A 1 29 ? -5.159 -3.245 -2.084 1.00 0.00 29 TRP A CA 7
ATOM 10154 C C . TRP A 1 29 ? -6.122 -2.250 -2.735 1.00 0.00 29 TRP A C 7
ATOM 10155 O O . TRP A 1 29 ? -6.529 -2.433 -3.881 1.00 0.00 29 TRP A O 7
ATOM 10176 N N . ARG A 1 30 ? -6.458 -1.218 -1.975 1.00 0.00 30 ARG A N 7
ATOM 10177 C CA . ARG A 1 30 ? -7.365 -0.193 -2.463 1.00 0.00 30 ARG A CA 7
ATOM 10178 C C . ARG A 1 30 ? -6.713 1.188 -2.355 1.00 0.00 30 ARG A C 7
ATOM 10179 O O . ARG A 1 30 ? -5.824 1.396 -1.531 1.00 0.00 30 ARG A O 7
ATOM 10200 N N . PRO A 1 31 ? -7.193 2.119 -3.223 1.00 0.00 31 PRO A N 7
ATOM 10201 C CA . PRO A 1 31 ? -6.667 3.473 -3.233 1.00 0.00 31 PRO A CA 7
ATOM 10202 C C . PRO A 1 31 ? -7.185 4.272 -2.035 1.00 0.00 31 PRO A C 7
ATOM 10203 O O . PRO A 1 31 ? -8.217 3.932 -1.458 1.00 0.00 31 PRO A O 7
ATOM 10214 N N . PRO A 1 32 ? -6.425 5.345 -1.688 1.00 0.00 32 PRO A N 7
ATOM 10215 C CA . PRO A 1 32 ? -6.797 6.194 -0.569 1.00 0.00 32 PRO A CA 7
ATOM 10216 C C . PRO A 1 32 ? -7.973 7.102 -0.936 1.00 0.00 32 PRO A C 7
ATOM 10217 O O . PRO A 1 32 ? -8.404 7.130 -2.088 1.00 0.00 32 PRO A O 7
ATOM 10228 N N . ASP A 1 33 ? -8.459 7.821 0.065 1.00 0.00 33 ASP A N 7
ATOM 10229 C CA . ASP A 1 33 ? -9.577 8.727 -0.139 1.00 0.00 33 ASP A CA 7
ATOM 10230 C C . ASP A 1 33 ? -9.068 10.170 -0.119 1.00 0.00 33 ASP A C 7
ATOM 10231 O O . ASP A 1 33 ? -9.650 11.045 -0.758 1.00 0.00 33 ASP A O 7
ATOM 10240 N N . ARG A 1 34 ? -7.988 10.373 0.620 1.00 0.00 34 ARG A N 7
ATOM 10241 C CA . ARG A 1 34 ? -7.395 11.694 0.731 1.00 0.00 34 ARG A CA 7
ATOM 10242 C C . ARG A 1 34 ? -6.172 11.806 -0.182 1.00 0.00 34 ARG A C 7
ATOM 10243 O O . ARG A 1 34 ? -5.060 12.039 0.288 1.00 0.00 34 ARG A O 7
ATOM 10264 N N . ILE A 1 35 ? -6.420 11.634 -1.473 1.00 0.00 35 ILE A N 7
ATOM 10265 C CA . ILE A 1 35 ? -5.354 11.713 -2.456 1.00 0.00 35 ILE A CA 7
ATOM 10266 C C . ILE A 1 35 ? -4.539 12.985 -2.218 1.00 0.00 35 ILE A C 7
ATOM 10267 O O . ILE A 1 35 ? -3.366 12.917 -1.853 1.00 0.00 35 ILE A O 7
ATOM 10283 N N . GLY A 1 36 ? -5.192 14.118 -2.435 1.00 0.00 36 GLY A N 7
ATOM 10284 C CA . GLY A 1 36 ? -4.543 15.404 -2.248 1.00 0.00 36 GLY A CA 7
ATOM 10285 C C . GLY A 1 36 ? -4.363 16.127 -3.585 1.00 0.00 36 GLY A C 7
ATOM 10286 O O . GLY A 1 36 ? -5.285 16.172 -4.399 1.00 0.00 36 GLY A O 7
ATOM 10290 N N . ALA A 1 37 ? -3.171 16.673 -3.770 1.00 0.00 37 ALA A N 7
ATOM 10291 C CA . ALA A 1 37 ? -2.858 17.391 -4.994 1.00 0.00 37 ALA A CA 7
ATOM 10292 C C . ALA A 1 37 ? -1.857 16.578 -5.816 1.00 0.00 37 ALA A C 7
ATOM 10293 O O . ALA A 1 37 ? -0.979 15.920 -5.258 1.00 0.00 37 ALA A O 7
ATOM 10300 N N . GLY A 1 38 ? -2.021 16.649 -7.129 1.00 0.00 38 GLY A N 7
ATOM 10301 C CA . GLY A 1 38 ? -1.142 15.927 -8.033 1.00 0.00 38 GLY A CA 7
ATOM 10302 C C . GLY A 1 38 ? -1.621 14.488 -8.231 1.00 0.00 38 GLY A C 7
ATOM 10303 O O . GLY A 1 38 ? -1.913 14.075 -9.353 1.00 0.00 38 GLY A O 7
ATOM 10307 N N . GLY A 1 39 ? -1.687 13.763 -7.124 1.00 0.00 39 GLY A N 7
ATOM 10308 C CA . GLY A 1 39 ? -2.126 12.378 -7.162 1.00 0.00 39 GLY A CA 7
ATOM 10309 C C . GLY A 1 39 ? -1.030 11.442 -6.648 1.00 0.00 39 GLY A C 7
ATOM 10310 O O . GLY A 1 39 ? 0.132 11.834 -6.550 1.00 0.00 39 GLY A O 7
ATOM 10314 N N . ILE A 1 40 ? -1.439 10.221 -6.332 1.00 0.00 40 ILE A N 7
ATOM 10315 C CA . ILE A 1 40 ? -0.507 9.226 -5.830 1.00 0.00 40 ILE A CA 7
ATOM 10316 C C . ILE A 1 40 ? 0.394 8.755 -6.974 1.00 0.00 40 ILE A C 7
ATOM 10317 O O . ILE A 1 40 ? -0.056 8.628 -8.112 1.00 0.00 40 ILE A O 7
ATOM 10333 N N . ASP A 1 41 ? 1.651 8.509 -6.632 1.00 0.00 41 ASP A N 7
ATOM 10334 C CA . ASP A 1 41 ? 2.619 8.055 -7.616 1.00 0.00 41 ASP A CA 7
ATOM 10335 C C . ASP A 1 41 ? 2.499 6.539 -7.781 1.00 0.00 41 ASP A C 7
ATOM 10336 O O . ASP A 1 41 ? 2.625 6.019 -8.888 1.00 0.00 41 ASP A O 7
ATOM 10345 N N . GLY A 1 42 ? 2.257 5.872 -6.662 1.00 0.00 42 GLY A N 7
ATOM 10346 C CA . GLY A 1 42 ? 2.120 4.425 -6.668 1.00 0.00 42 GLY A CA 7
ATOM 10347 C C . GLY A 1 42 ? 2.227 3.858 -5.251 1.00 0.00 42 GLY A C 7
ATOM 10348 O O . GLY A 1 42 ? 1.826 4.507 -4.287 1.00 0.00 42 GLY A O 7
ATOM 10352 N N . TYR A 1 43 ? 2.771 2.652 -5.170 1.00 0.00 43 TYR A N 7
ATOM 10353 C CA . TYR A 1 43 ? 2.936 1.990 -3.888 1.00 0.00 43 TYR A CA 7
ATOM 10354 C C . TYR A 1 43 ? 4.200 1.128 -3.874 1.00 0.00 43 TYR A C 7
ATOM 10355 O O . TYR A 1 43 ? 4.542 0.506 -4.879 1.00 0.00 43 TYR A O 7
ATOM 10373 N N . LEU A 1 44 ? 4.859 1.118 -2.725 1.00 0.00 44 LEU A N 7
ATOM 10374 C CA . LEU A 1 44 ? 6.078 0.343 -2.568 1.00 0.00 44 LEU A CA 7
ATOM 10375 C C . LEU A 1 44 ? 5.770 -0.927 -1.772 1.00 0.00 44 LEU A C 7
ATOM 10376 O O . LEU A 1 44 ? 5.331 -0.853 -0.625 1.00 0.00 44 LEU A O 7
ATOM 10392 N N . VAL A 1 45 ? 6.012 -2.062 -2.411 1.00 0.00 45 VAL A N 7
ATOM 10393 C CA . VAL A 1 45 ? 5.766 -3.345 -1.777 1.00 0.00 45 VAL A CA 7
ATOM 10394 C C . VAL A 1 45 ? 7.073 -3.874 -1.181 1.00 0.00 45 VAL A C 7
ATOM 10395 O O . VAL A 1 45 ? 8.120 -3.815 -1.823 1.00 0.00 45 VAL A O 7
ATOM 10408 N N . GLU A 1 46 ? 6.968 -4.378 0.040 1.00 0.00 46 GLU A N 7
ATOM 10409 C CA . GLU A 1 46 ? 8.128 -4.917 0.729 1.00 0.00 46 GLU A CA 7
ATOM 10410 C C . GLU A 1 46 ? 7.712 -6.061 1.656 1.00 0.00 46 GLU A C 7
ATOM 10411 O O . GLU A 1 46 ? 6.650 -6.007 2.275 1.00 0.00 46 GLU A O 7
ATOM 10423 N N . TYR A 1 47 ? 8.569 -7.069 1.722 1.00 0.00 47 TYR A N 7
ATOM 10424 C CA . TYR A 1 47 ? 8.304 -8.223 2.562 1.00 0.00 47 TYR A CA 7
ATOM 10425 C C . TYR A 1 47 ? 9.447 -8.456 3.551 1.00 0.00 47 TYR A C 7
ATOM 10426 O O . TYR A 1 47 ? 10.606 -8.184 3.241 1.00 0.00 47 TYR A O 7
ATOM 10444 N N . CYS A 1 48 ? 9.082 -8.958 4.722 1.00 0.00 48 CYS A N 7
ATOM 10445 C CA . CYS A 1 48 ? 10.063 -9.230 5.759 1.00 0.00 48 CYS A CA 7
ATOM 10446 C C . CYS A 1 48 ? 9.956 -10.707 6.145 1.00 0.00 48 CYS A C 7
ATOM 10447 O O . CYS A 1 48 ? 8.923 -11.147 6.647 1.00 0.00 48 CYS A O 7
ATOM 10455 N N . LEU A 1 49 ? 11.037 -11.431 5.896 1.00 0.00 49 LEU A N 7
ATOM 10456 C CA . LEU A 1 49 ? 11.078 -12.848 6.212 1.00 0.00 49 LEU A CA 7
ATOM 10457 C C . LEU A 1 49 ? 10.969 -13.033 7.727 1.00 0.00 49 LEU A C 7
ATOM 10458 O O . LEU A 1 49 ? 11.579 -12.287 8.491 1.00 0.00 49 LEU A O 7
ATOM 10474 N N . GLU A 1 50 ? 10.188 -14.030 8.115 1.00 0.00 50 GLU A N 7
ATOM 10475 C CA . GLU A 1 50 ? 9.992 -14.321 9.525 1.00 0.00 50 GLU A CA 7
ATOM 10476 C C . GLU A 1 50 ? 11.342 -14.477 10.228 1.00 0.00 50 GLU A C 7
ATOM 10477 O O . GLU A 1 50 ? 12.187 -15.258 9.792 1.00 0.00 50 GLU A O 7
ATOM 10489 N N . GLY A 1 51 ? 11.504 -13.721 11.303 1.00 0.00 51 GLY A N 7
ATOM 10490 C CA . GLY A 1 51 ? 12.737 -13.764 12.071 1.00 0.00 51 GLY A CA 7
ATOM 10491 C C . GLY A 1 51 ? 13.645 -12.585 11.717 1.00 0.00 51 GLY A C 7
ATOM 10492 O O . GLY A 1 51 ? 14.457 -12.155 12.535 1.00 0.00 51 GLY A O 7
ATOM 10496 N N . SER A 1 52 ? 13.477 -12.095 10.497 1.00 0.00 52 SER A N 7
ATOM 10497 C CA . SER A 1 52 ? 14.272 -10.974 10.025 1.00 0.00 52 SER A CA 7
ATOM 10498 C C . SER A 1 52 ? 13.642 -9.657 10.483 1.00 0.00 52 SER A C 7
ATOM 10499 O O . SER A 1 52 ? 12.425 -9.565 10.632 1.00 0.00 52 SER A O 7
ATOM 10507 N N . GLU A 1 53 ? 14.500 -8.670 10.695 1.00 0.00 53 GLU A N 7
ATOM 10508 C CA . GLU A 1 53 ? 14.044 -7.362 11.133 1.00 0.00 53 GLU A CA 7
ATOM 10509 C C . GLU A 1 53 ? 14.230 -6.333 10.017 1.00 0.00 53 GLU A C 7
ATOM 10510 O O . GLU A 1 53 ? 14.121 -5.130 10.251 1.00 0.00 53 GLU A O 7
ATOM 10522 N N . GLU A 1 54 ? 14.510 -6.843 8.826 1.00 0.00 54 GLU A N 7
ATOM 10523 C CA . GLU A 1 54 ? 14.713 -5.983 7.673 1.00 0.00 54 GLU A CA 7
ATOM 10524 C C . GLU A 1 54 ? 13.683 -6.299 6.586 1.00 0.00 54 GLU A C 7
ATOM 10525 O O . GLU A 1 54 ? 13.607 -7.430 6.109 1.00 0.00 54 GLU A O 7
ATOM 10537 N N . TRP A 1 55 ? 12.916 -5.280 6.228 1.00 0.00 55 TRP A N 7
ATOM 10538 C CA . TRP A 1 55 ? 11.894 -5.435 5.207 1.00 0.00 55 TRP A CA 7
ATOM 10539 C C . TRP A 1 55 ? 12.566 -5.296 3.840 1.00 0.00 55 TRP A C 7
ATOM 10540 O O . TRP A 1 55 ? 13.102 -4.239 3.513 1.00 0.00 55 TRP A O 7
ATOM 10561 N N . VAL A 1 56 ? 12.515 -6.379 3.078 1.00 0.00 56 VAL A N 7
ATOM 10562 C CA . VAL A 1 56 ? 13.112 -6.391 1.754 1.00 0.00 56 VAL A CA 7
ATOM 10563 C C . VAL A 1 56 ? 12.121 -5.804 0.747 1.00 0.00 56 VAL A C 7
ATOM 10564 O O . VAL A 1 56 ? 10.919 -6.049 0.838 1.00 0.00 56 VAL A O 7
ATOM 10577 N N . PRO A 1 57 ? 12.676 -5.020 -0.216 1.00 0.00 57 PRO A N 7
ATOM 10578 C CA . PRO A 1 57 ? 11.855 -4.396 -1.239 1.00 0.00 57 PRO A CA 7
ATOM 10579 C C . PRO A 1 57 ? 11.407 -5.421 -2.283 1.00 0.00 57 PRO A C 7
ATOM 10580 O O . PRO A 1 57 ? 12.238 -6.073 -2.914 1.00 0.00 57 PRO A O 7
ATOM 10591 N N . ALA A 1 58 ? 10.096 -5.532 -2.433 1.00 0.00 58 ALA A N 7
ATOM 10592 C CA . ALA A 1 58 ? 9.528 -6.466 -3.390 1.00 0.00 58 ALA A CA 7
ATOM 10593 C C . ALA A 1 58 ? 9.620 -5.869 -4.796 1.00 0.00 58 ALA A C 7
ATOM 10594 O O . ALA A 1 58 ? 9.991 -6.559 -5.744 1.00 0.00 58 ALA A O 7
ATOM 10601 N N . ASN A 1 59 ? 9.276 -4.593 -4.886 1.00 0.00 59 ASN A N 7
ATOM 10602 C CA . ASN A 1 59 ? 9.315 -3.895 -6.159 1.00 0.00 59 ASN A CA 7
ATOM 10603 C C . ASN A 1 59 ? 10.262 -2.699 -6.052 1.00 0.00 59 ASN A C 7
ATOM 10604 O O . ASN A 1 59 ? 10.189 -1.928 -5.096 1.00 0.00 59 ASN A O 7
ATOM 10615 N N . LYS A 1 60 ? 11.131 -2.581 -7.046 1.00 0.00 60 LYS A N 7
ATOM 10616 C CA . LYS A 1 60 ? 12.091 -1.491 -7.075 1.00 0.00 60 LYS A CA 7
ATOM 10617 C C . LYS A 1 60 ? 11.344 -0.160 -7.176 1.00 0.00 60 LYS A C 7
ATOM 10618 O O . LYS A 1 60 ? 11.623 0.772 -6.423 1.00 0.00 60 LYS A O 7
ATOM 10637 N N . GLU A 1 61 ? 10.407 -0.114 -8.112 1.00 0.00 61 GLU A N 7
ATOM 10638 C CA . GLU A 1 61 ? 9.617 1.088 -8.322 1.00 0.00 61 GLU A CA 7
ATOM 10639 C C . GLU A 1 61 ? 8.171 0.855 -7.882 1.00 0.00 61 GLU A C 7
ATOM 10640 O O . GLU A 1 61 ? 7.713 -0.285 -7.819 1.00 0.00 61 GLU A O 7
ATOM 10652 N N . PRO A 1 62 ? 7.473 1.983 -7.581 1.00 0.00 62 PRO A N 7
ATOM 10653 C CA . PRO A 1 62 ? 6.087 1.913 -7.149 1.00 0.00 62 PRO A CA 7
ATOM 10654 C C . PRO A 1 62 ? 5.160 1.612 -8.328 1.00 0.00 62 PRO A C 7
ATOM 10655 O O . PRO A 1 62 ? 5.272 2.231 -9.384 1.00 0.00 62 PRO A O 7
ATOM 10666 N N . VAL A 1 63 ? 4.264 0.661 -8.107 1.00 0.00 63 VAL A N 7
ATOM 10667 C CA . VAL A 1 63 ? 3.317 0.270 -9.138 1.00 0.00 63 VAL A CA 7
ATOM 10668 C C . VAL A 1 63 ? 2.149 1.258 -9.152 1.00 0.00 63 VAL A C 7
ATOM 10669 O O . VAL A 1 63 ? 1.887 1.929 -8.155 1.00 0.00 63 VAL A O 7
ATOM 10682 N N . GLU A 1 64 ? 1.479 1.317 -10.294 1.00 0.00 64 GLU A N 7
ATOM 10683 C CA . GLU A 1 64 ? 0.346 2.211 -10.452 1.00 0.00 64 GLU A CA 7
ATOM 10684 C C . GLU A 1 64 ? -0.953 1.493 -10.080 1.00 0.00 64 GLU A C 7
ATOM 10685 O O . GLU A 1 64 ? -1.867 2.102 -9.526 1.00 0.00 64 GLU A O 7
ATOM 10697 N N . ARG A 1 65 ? -0.994 0.208 -10.401 1.00 0.00 65 ARG A N 7
ATOM 10698 C CA . ARG A 1 65 ? -2.165 -0.600 -10.108 1.00 0.00 65 ARG A CA 7
ATOM 10699 C C . ARG A 1 65 ? -2.352 -0.736 -8.595 1.00 0.00 65 ARG A C 7
ATOM 10700 O O . ARG A 1 65 ? -1.463 -0.382 -7.822 1.00 0.00 65 ARG A O 7
ATOM 10721 N N . CYS A 1 66 ? -3.514 -1.248 -8.218 1.00 0.00 66 CYS A N 7
ATOM 10722 C CA . CYS A 1 66 ? -3.829 -1.435 -6.812 1.00 0.00 66 CYS A CA 7
ATOM 10723 C C . CYS A 1 66 ? -3.468 -2.871 -6.426 1.00 0.00 66 CYS A C 7
ATOM 10724 O O . CYS A 1 66 ? -4.303 -3.605 -5.900 1.00 0.00 66 CYS A O 7
ATOM 10732 N N . GLY A 1 67 ? -2.222 -3.229 -6.701 1.00 0.00 67 GLY A N 7
ATOM 10733 C CA . GLY A 1 67 ? -1.740 -4.563 -6.389 1.00 0.00 67 GLY A CA 7
ATOM 10734 C C . GLY A 1 67 ? -0.358 -4.804 -6.998 1.00 0.00 67 GLY A C 7
ATOM 10735 O O . GLY A 1 67 ? 0.203 -3.919 -7.643 1.00 0.00 67 GLY A O 7
ATOM 10739 N N . PHE A 1 68 ? 0.152 -6.006 -6.773 1.00 0.00 68 PHE A N 7
ATOM 10740 C CA . PHE A 1 68 ? 1.458 -6.374 -7.292 1.00 0.00 68 PHE A CA 7
ATOM 10741 C C . PHE A 1 68 ? 1.740 -7.860 -7.063 1.00 0.00 68 PHE A C 7
ATOM 10742 O O . PHE A 1 68 ? 1.012 -8.528 -6.331 1.00 0.00 68 PHE A O 7
ATOM 10759 N N . THR A 1 69 ? 2.799 -8.334 -7.704 1.00 0.00 69 THR A N 7
ATOM 10760 C CA . THR A 1 69 ? 3.186 -9.729 -7.579 1.00 0.00 69 THR A CA 7
ATOM 10761 C C . THR A 1 69 ? 4.655 -9.840 -7.165 1.00 0.00 69 THR A C 7
ATOM 10762 O O . THR A 1 69 ? 5.539 -9.344 -7.861 1.00 0.00 69 THR A O 7
ATOM 10773 N N . VAL A 1 70 ? 4.869 -10.494 -6.033 1.00 0.00 70 VAL A N 7
ATOM 10774 C CA . VAL A 1 70 ? 6.215 -10.677 -5.517 1.00 0.00 70 VAL A CA 7
ATOM 10775 C C . VAL A 1 70 ? 6.819 -11.947 -6.119 1.00 0.00 70 VAL A C 7
ATOM 10776 O O . VAL A 1 70 ? 6.093 -12.862 -6.504 1.00 0.00 70 VAL A O 7
ATOM 10789 N N . LYS A 1 71 ? 8.143 -11.963 -6.181 1.00 0.00 71 LYS A N 7
ATOM 10790 C CA . LYS A 1 71 ? 8.853 -13.106 -6.729 1.00 0.00 71 LYS A CA 7
ATOM 10791 C C . LYS A 1 71 ? 10.072 -13.410 -5.856 1.00 0.00 71 LYS A C 7
ATOM 10792 O O . LYS A 1 71 ? 10.429 -12.619 -4.985 1.00 0.00 71 LYS A O 7
ATOM 10811 N N . ASP A 1 72 ? 10.677 -14.559 -6.120 1.00 0.00 72 ASP A N 7
ATOM 10812 C CA . ASP A 1 72 ? 11.848 -14.978 -5.370 1.00 0.00 72 ASP A CA 7
ATOM 10813 C C . ASP A 1 72 ? 11.482 -15.103 -3.889 1.00 0.00 72 ASP A C 7
ATOM 10814 O O . ASP A 1 72 ? 11.825 -14.237 -3.086 1.00 0.00 72 ASP A O 7
ATOM 10823 N N . LEU A 1 73 ? 10.790 -16.188 -3.574 1.00 0.00 73 LEU A N 7
ATOM 10824 C CA . LEU A 1 73 ? 10.373 -16.438 -2.205 1.00 0.00 73 LEU A CA 7
ATOM 10825 C C . LEU A 1 73 ? 10.533 -17.927 -1.891 1.00 0.00 73 LEU A C 7
ATOM 10826 O O . LEU A 1 73 ? 10.294 -18.775 -2.749 1.00 0.00 73 LEU A O 7
ATOM 10842 N N . PRO A 1 74 ? 10.948 -18.207 -0.626 1.00 0.00 74 PRO A N 7
ATOM 10843 C CA . PRO A 1 74 ? 11.143 -19.579 -0.189 1.00 0.00 74 PRO A CA 7
ATOM 10844 C C . PRO A 1 74 ? 9.802 -20.270 0.061 1.00 0.00 74 PRO A C 7
ATOM 10845 O O . PRO A 1 74 ? 9.024 -19.836 0.909 1.00 0.00 74 PRO A O 7
ATOM 10856 N N . THR A 1 75 ? 9.572 -21.335 -0.693 1.00 0.00 75 THR A N 7
ATOM 10857 C CA . THR A 1 75 ? 8.338 -22.091 -0.564 1.00 0.00 75 THR A CA 7
ATOM 10858 C C . THR A 1 75 ? 8.228 -22.697 0.836 1.00 0.00 75 THR A C 7
ATOM 10859 O O . THR A 1 75 ? 9.058 -23.515 1.230 1.00 0.00 75 THR A O 7
ATOM 10870 N N . GLY A 1 76 ? 7.195 -22.273 1.550 1.00 0.00 76 GLY A N 7
ATOM 10871 C CA . GLY A 1 76 ? 6.966 -22.764 2.899 1.00 0.00 76 GLY A CA 7
ATOM 10872 C C . GLY A 1 76 ? 7.649 -21.867 3.932 1.00 0.00 76 GLY A C 7
ATOM 10873 O O . GLY A 1 76 ? 8.198 -22.356 4.918 1.00 0.00 76 GLY A O 7
ATOM 10877 N N . ALA A 1 77 ? 7.592 -20.569 3.672 1.00 0.00 77 ALA A N 7
ATOM 10878 C CA . ALA A 1 77 ? 8.198 -19.599 4.567 1.00 0.00 77 ALA A CA 7
ATOM 10879 C C . ALA A 1 77 ? 7.169 -18.523 4.919 1.00 0.00 77 ALA A C 7
ATOM 10880 O O . ALA A 1 77 ? 6.466 -18.021 4.043 1.00 0.00 77 ALA A O 7
ATOM 10887 N N . ARG A 1 78 ? 7.113 -18.200 6.203 1.00 0.00 78 ARG A N 7
ATOM 10888 C CA . ARG A 1 78 ? 6.181 -17.192 6.681 1.00 0.00 78 ARG A CA 7
ATOM 10889 C C . ARG A 1 78 ? 6.737 -15.790 6.425 1.00 0.00 78 ARG A C 7
ATOM 10890 O O . ARG A 1 78 ? 7.573 -15.302 7.183 1.00 0.00 78 ARG A O 7
ATOM 10911 N N . ILE A 1 79 ? 6.251 -15.182 5.352 1.00 0.00 79 ILE A N 7
ATOM 10912 C CA . ILE A 1 79 ? 6.689 -13.846 4.987 1.00 0.00 79 ILE A CA 7
ATOM 10913 C C . ILE A 1 79 ? 5.512 -12.877 5.109 1.00 0.00 79 ILE A C 7
ATOM 10914 O O . ILE A 1 79 ? 4.390 -13.206 4.729 1.00 0.00 79 ILE A O 7
ATOM 10930 N N . LEU A 1 80 ? 5.808 -11.700 5.641 1.00 0.00 80 LEU A N 7
ATOM 10931 C CA . LEU A 1 80 ? 4.788 -10.680 5.818 1.00 0.00 80 LEU A CA 7
ATOM 10932 C C . LEU A 1 80 ? 4.933 -9.624 4.720 1.00 0.00 80 LEU A C 7
ATOM 10933 O O . LEU A 1 80 ? 6.032 -9.130 4.470 1.00 0.00 80 LEU A O 7
ATOM 10949 N N . PHE A 1 81 ? 3.809 -9.309 4.094 1.00 0.00 81 PHE A N 7
ATOM 10950 C CA . PHE A 1 81 ? 3.797 -8.321 3.029 1.00 0.00 81 PHE A CA 7
ATOM 10951 C C . PHE A 1 81 ? 3.204 -6.997 3.516 1.00 0.00 81 PHE A C 7
ATOM 10952 O O . PHE A 1 81 ? 2.252 -6.989 4.295 1.00 0.00 81 PHE A O 7
ATOM 10969 N N . ARG A 1 82 ? 3.791 -5.911 3.037 1.00 0.00 82 ARG A N 7
ATOM 10970 C CA . ARG A 1 82 ? 3.333 -4.584 3.414 1.00 0.00 82 ARG A CA 7
ATOM 10971 C C . ARG A 1 82 ? 3.362 -3.649 2.203 1.00 0.00 82 ARG A C 7
ATOM 10972 O O . ARG A 1 82 ? 4.299 -3.686 1.407 1.00 0.00 82 ARG A O 7
ATOM 10993 N N . VAL A 1 83 ? 2.324 -2.832 2.102 1.00 0.00 83 VAL A N 7
ATOM 10994 C CA . VAL A 1 83 ? 2.218 -1.889 1.002 1.00 0.00 83 VAL A CA 7
ATOM 10995 C C . VAL A 1 83 ? 2.192 -0.464 1.558 1.00 0.00 83 VAL A C 7
ATOM 10996 O O . VAL A 1 83 ? 1.410 -0.159 2.458 1.00 0.00 83 VAL A O 7
ATOM 11009 N N . VAL A 1 84 ? 3.057 0.371 1.001 1.00 0.00 84 VAL A N 7
ATOM 11010 C CA . VAL A 1 84 ? 3.143 1.757 1.430 1.00 0.00 84 VAL A CA 7
ATOM 11011 C C . VAL A 1 84 ? 2.962 2.674 0.219 1.00 0.00 84 VAL A C 7
ATOM 11012 O O . VAL A 1 84 ? 3.630 2.501 -0.800 1.00 0.00 84 VAL A O 7
ATOM 11025 N N . GLY A 1 85 ? 2.056 3.629 0.369 1.00 0.00 85 GLY A N 7
ATOM 11026 C CA . GLY A 1 85 ? 1.779 4.573 -0.700 1.00 0.00 85 GLY A CA 7
ATOM 11027 C C . GLY A 1 85 ? 2.804 5.709 -0.706 1.00 0.00 85 GLY A C 7
ATOM 11028 O O . GLY A 1 85 ? 2.921 6.450 0.269 1.00 0.00 85 GLY A O 7
ATOM 11032 N N . VAL A 1 86 ? 3.520 5.812 -1.816 1.00 0.00 86 VAL A N 7
ATOM 11033 C CA . VAL A 1 86 ? 4.530 6.846 -1.962 1.00 0.00 86 VAL A CA 7
ATOM 11034 C C . VAL A 1 86 ? 3.927 8.042 -2.701 1.00 0.00 86 VAL A C 7
ATOM 11035 O O . VAL A 1 86 ? 2.905 7.910 -3.373 1.00 0.00 86 VAL A O 7
ATOM 11048 N N . ASN A 1 87 ? 4.585 9.182 -2.551 1.00 0.00 87 ASN A N 7
ATOM 11049 C CA . ASN A 1 87 ? 4.126 10.401 -3.196 1.00 0.00 87 ASN A CA 7
ATOM 11050 C C . ASN A 1 87 ? 5.165 11.505 -2.988 1.00 0.00 87 ASN A C 7
ATOM 11051 O O . ASN A 1 87 ? 6.176 11.293 -2.321 1.00 0.00 87 ASN A O 7
ATOM 11062 N N . ILE A 1 88 ? 4.879 12.660 -3.572 1.00 0.00 88 ILE A N 7
ATOM 11063 C CA . ILE A 1 88 ? 5.776 13.797 -3.459 1.00 0.00 88 ILE A CA 7
ATOM 11064 C C . ILE A 1 88 ? 6.142 14.009 -1.989 1.00 0.00 88 ILE A C 7
ATOM 11065 O O . ILE A 1 88 ? 7.231 14.490 -1.680 1.00 0.00 88 ILE A O 7
ATOM 11081 N N . ALA A 1 89 ? 5.212 13.638 -1.121 1.00 0.00 89 ALA A N 7
ATOM 11082 C CA . ALA A 1 89 ? 5.424 13.781 0.309 1.00 0.00 89 ALA A CA 7
ATOM 11083 C C . ALA A 1 89 ? 6.312 12.639 0.806 1.00 0.00 89 ALA A C 7
ATOM 11084 O O . ALA A 1 89 ? 7.152 12.838 1.682 1.00 0.00 89 ALA A O 7
ATOM 11091 N N . GLY A 1 90 ? 6.096 11.468 0.225 1.00 0.00 90 GLY A N 7
ATOM 11092 C CA . GLY A 1 90 ? 6.867 10.294 0.597 1.00 0.00 90 GLY A CA 7
ATOM 11093 C C . GLY A 1 90 ? 5.952 9.091 0.835 1.00 0.00 90 GLY A C 7
ATOM 11094 O O . GLY A 1 90 ? 4.813 9.071 0.372 1.00 0.00 90 GLY A O 7
ATOM 11098 N N . ARG A 1 91 ? 6.486 8.116 1.557 1.00 0.00 91 ARG A N 7
ATOM 11099 C CA . ARG A 1 91 ? 5.732 6.912 1.861 1.00 0.00 91 ARG A CA 7
ATOM 11100 C C . ARG A 1 91 ? 4.756 7.173 3.011 1.00 0.00 91 ARG A C 7
ATOM 11101 O O . ARG A 1 91 ? 4.923 8.129 3.766 1.00 0.00 91 ARG A O 7
ATOM 11122 N N . SER A 1 92 ? 3.759 6.305 3.106 1.00 0.00 92 SER A N 7
ATOM 11123 C CA . SER A 1 92 ? 2.757 6.430 4.151 1.00 0.00 92 SER A CA 7
ATOM 11124 C C . SER A 1 92 ? 2.742 5.168 5.016 1.00 0.00 92 SER A C 7
ATOM 11125 O O . SER A 1 92 ? 3.542 4.257 4.804 1.00 0.00 92 SER A O 7
ATOM 11133 N N . GLU A 1 93 ? 1.825 5.154 5.971 1.00 0.00 93 GLU A N 7
ATOM 11134 C CA . GLU A 1 93 ? 1.696 4.019 6.869 1.00 0.00 93 GLU A CA 7
ATOM 11135 C C . GLU A 1 93 ? 1.623 2.716 6.069 1.00 0.00 93 GLU A C 7
ATOM 11136 O O . GLU A 1 93 ? 0.881 2.623 5.093 1.00 0.00 93 GLU A O 7
ATOM 11148 N N . PRO A 1 94 ? 2.425 1.717 6.525 1.00 0.00 94 PRO A N 7
ATOM 11149 C CA . PRO A 1 94 ? 2.458 0.424 5.864 1.00 0.00 94 PRO A CA 7
ATOM 11150 C C . PRO A 1 94 ? 1.203 -0.390 6.186 1.00 0.00 94 PRO A C 7
ATOM 11151 O O . PRO A 1 94 ? 0.875 -0.597 7.353 1.00 0.00 94 PRO A O 7
ATOM 11162 N N . ALA A 1 95 ? 0.534 -0.829 5.129 1.00 0.00 95 ALA A N 7
ATOM 11163 C CA . ALA A 1 95 ? -0.678 -1.615 5.285 1.00 0.00 95 ALA A CA 7
ATOM 11164 C C . ALA A 1 95 ? -0.304 -3.081 5.512 1.00 0.00 95 ALA A C 7
ATOM 11165 O O . ALA A 1 95 ? -0.803 -3.967 4.819 1.00 0.00 95 ALA A O 7
ATOM 11172 N N . THR A 1 96 ? 0.571 -3.292 6.484 1.00 0.00 96 THR A N 7
ATOM 11173 C CA . THR A 1 96 ? 1.017 -4.635 6.811 1.00 0.00 96 THR A CA 7
ATOM 11174 C C . THR A 1 96 ? -0.157 -5.615 6.755 1.00 0.00 96 THR A C 7
ATOM 11175 O O . THR A 1 96 ? -1.297 -5.240 7.023 1.00 0.00 96 THR A O 7
ATOM 11186 N N . LEU A 1 97 ? 0.163 -6.853 6.404 1.00 0.00 97 LEU A N 7
ATOM 11187 C CA . LEU A 1 97 ? -0.850 -7.889 6.310 1.00 0.00 97 LEU A CA 7
ATOM 11188 C C . LEU A 1 97 ? -1.247 -8.339 7.717 1.00 0.00 97 LEU A C 7
ATOM 11189 O O . LEU A 1 97 ? -0.440 -8.275 8.644 1.00 0.00 97 LEU A O 7
ATOM 11205 N N . LEU A 1 98 ? -2.489 -8.784 7.834 1.00 0.00 98 LEU A N 7
ATOM 11206 C CA . LEU A 1 98 ? -3.002 -9.245 9.113 1.00 0.00 98 LEU A CA 7
ATOM 11207 C C . LEU A 1 98 ? -2.367 -10.594 9.457 1.00 0.00 98 LEU A C 7
ATOM 11208 O O . LEU A 1 98 ? -2.144 -10.899 10.627 1.00 0.00 98 LEU A O 7
ATOM 11224 N N . GLN A 1 99 ? -2.095 -11.366 8.415 1.00 0.00 99 GLN A N 7
ATOM 11225 C CA . GLN A 1 99 ? -1.490 -12.675 8.592 1.00 0.00 99 GLN A CA 7
ATOM 11226 C C . GLN A 1 99 ? -0.373 -12.887 7.568 1.00 0.00 99 GLN A C 7
ATOM 11227 O O . GLN A 1 99 ? -0.428 -12.348 6.464 1.00 0.00 99 GLN A O 7
ATOM 11241 N N . PRO A 1 100 ? 0.641 -13.693 7.982 1.00 0.00 100 PRO A N 7
ATOM 11242 C CA . PRO A 1 100 ? 1.769 -13.982 7.114 1.00 0.00 100 PRO A CA 7
ATOM 11243 C C . PRO A 1 100 ? 1.378 -14.978 6.020 1.00 0.00 100 PRO A C 7
ATOM 11244 O O . PRO A 1 100 ? 0.276 -15.522 6.036 1.00 0.00 100 PRO A O 7
ATOM 11255 N N . VAL A 1 101 ? 2.304 -15.185 5.095 1.00 0.00 101 VAL A N 7
ATOM 11256 C CA . VAL A 1 101 ? 2.070 -16.106 3.995 1.00 0.00 101 VAL A CA 7
ATOM 11257 C C . VAL A 1 101 ? 3.125 -17.214 4.030 1.00 0.00 101 VAL A C 7
ATOM 11258 O O . VAL A 1 101 ? 4.315 -16.939 4.176 1.00 0.00 101 VAL A O 7
ATOM 11271 N N . THR A 1 102 ? 2.650 -18.443 3.893 1.00 0.00 102 THR A N 7
ATOM 11272 C CA . THR A 1 102 ? 3.537 -19.594 3.907 1.00 0.00 102 THR A CA 7
ATOM 11273 C C . THR A 1 102 ? 4.238 -19.743 2.556 1.00 0.00 102 THR A C 7
ATOM 11274 O O . THR A 1 102 ? 5.280 -20.390 2.461 1.00 0.00 102 THR A O 7
ATOM 11285 N N . ILE A 1 103 ? 3.639 -19.133 1.543 1.00 0.00 103 ILE A N 7
ATOM 11286 C CA . ILE A 1 103 ? 4.193 -19.190 0.201 1.00 0.00 103 ILE A CA 7
ATOM 11287 C C . ILE A 1 103 ? 4.152 -20.634 -0.302 1.00 0.00 103 ILE A C 7
ATOM 11288 O O . ILE A 1 103 ? 5.021 -21.437 0.033 1.00 0.00 103 ILE A O 7
ATOM 11304 N N . ARG A 1 104 ? 3.132 -20.921 -1.098 1.00 0.00 104 ARG A N 7
ATOM 11305 C CA . ARG A 1 104 ? 2.967 -22.255 -1.651 1.00 0.00 104 ARG A CA 7
ATOM 11306 C C . ARG A 1 104 ? 1.788 -22.282 -2.626 1.00 0.00 104 ARG A C 7
ATOM 11307 O O . ARG A 1 104 ? 0.812 -21.556 -2.447 1.00 0.00 104 ARG A O 7
ATOM 11328 N N . GLU A 1 105 ? 1.918 -23.128 -3.638 1.00 0.00 105 GLU A N 7
ATOM 11329 C CA . GLU A 1 105 ? 0.876 -23.260 -4.641 1.00 0.00 105 GLU A CA 7
ATOM 11330 C C . GLU A 1 105 ? -0.002 -24.476 -4.339 1.00 0.00 105 GLU A C 7
ATOM 11331 O O . GLU A 1 105 ? 0.409 -25.377 -3.610 1.00 0.00 105 GLU A O 7
ATOM 11343 N N . SER A 1 106 ? -1.196 -24.462 -4.914 1.00 0.00 106 SER A N 7
ATOM 11344 C CA . SER A 1 106 ? -2.135 -25.552 -4.715 1.00 0.00 106 SER A CA 7
ATOM 11345 C C . SER A 1 106 ? -2.316 -26.332 -6.019 1.00 0.00 106 SER A C 7
ATOM 11346 O O . SER A 1 106 ? -2.529 -25.740 -7.076 1.00 0.00 106 SER A O 7
ATOM 11354 N N . GLY A 1 107 ? -2.226 -27.649 -5.901 1.00 0.00 107 GLY A N 7
ATOM 11355 C CA . GLY A 1 107 ? -2.378 -28.515 -7.057 1.00 0.00 107 GLY A CA 7
ATOM 11356 C C . GLY A 1 107 ? -2.509 -29.979 -6.632 1.00 0.00 107 GLY A C 7
ATOM 11357 O O . GLY A 1 107 ? -1.509 -30.683 -6.499 1.00 0.00 107 GLY A O 7
ATOM 11361 N N . PRO A 1 108 ? -3.784 -30.405 -6.425 1.00 0.00 108 PRO A N 7
ATOM 11362 C CA . PRO A 1 108 ? -4.059 -31.772 -6.018 1.00 0.00 108 PRO A CA 7
ATOM 11363 C C . PRO A 1 108 ? -3.890 -32.739 -7.192 1.00 0.00 108 PRO A C 7
ATOM 11364 O O . PRO A 1 108 ? -4.310 -32.444 -8.309 1.00 0.00 108 PRO A O 7
ATOM 11375 N N . SER A 1 109 ? -3.273 -33.874 -6.898 1.00 0.00 109 SER A N 7
ATOM 11376 C CA . SER A 1 109 ? -3.042 -34.886 -7.915 1.00 0.00 109 SER A CA 7
ATOM 11377 C C . SER A 1 109 ? -2.389 -34.252 -9.145 1.00 0.00 109 SER A C 7
ATOM 11378 O O . SER A 1 109 ? -3.074 -33.671 -9.985 1.00 0.00 109 SER A O 7
ATOM 11386 N N . SER A 1 110 ? -1.073 -34.386 -9.211 1.00 0.00 110 SER A N 7
ATOM 11387 C CA . SER A 1 110 ? -0.319 -33.834 -10.324 1.00 0.00 110 SER A CA 7
ATOM 11388 C C . SER A 1 110 ? -0.579 -34.654 -11.589 1.00 0.00 110 SER A C 7
ATOM 11389 O O . SER A 1 110 ? -1.036 -34.118 -12.597 1.00 0.00 110 SER A O 7
ATOM 11397 N N . GLY A 1 111 ? -0.275 -35.940 -11.495 1.00 0.00 111 GLY A N 7
ATOM 11398 C CA . GLY A 1 111 ? -0.470 -36.839 -12.620 1.00 0.00 111 GLY A CA 7
ATOM 11399 C C . GLY A 1 111 ? -0.047 -36.175 -13.932 1.00 0.00 111 GLY A C 7
ATOM 11400 O O . GLY A 1 111 ? -0.656 -36.409 -14.974 1.00 0.00 111 GLY A O 7
ATOM 11404 N N . GLY A 1 1 ? 1.599 36.252 4.256 1.00 0.00 1 GLY A N 8
ATOM 11405 C CA . GLY A 1 1 ? 1.893 35.016 3.552 1.00 0.00 1 GLY A CA 8
ATOM 11406 C C . GLY A 1 1 ? 1.578 33.799 4.424 1.00 0.00 1 GLY A C 8
ATOM 11407 O O . GLY A 1 1 ? 1.859 33.800 5.622 1.00 0.00 1 GLY A O 8
ATOM 11411 N N . SER A 1 2 ? 0.997 32.791 3.790 1.00 0.00 2 SER A N 8
ATOM 11412 C CA . SER A 1 2 ? 0.641 31.570 4.494 1.00 0.00 2 SER A CA 8
ATOM 11413 C C . SER A 1 2 ? 1.288 30.364 3.811 1.00 0.00 2 SER A C 8
ATOM 11414 O O . SER A 1 2 ? 1.020 30.090 2.642 1.00 0.00 2 SER A O 8
ATOM 11422 N N . SER A 1 3 ? 2.129 29.675 4.569 1.00 0.00 3 SER A N 8
ATOM 11423 C CA . SER A 1 3 ? 2.817 28.505 4.051 1.00 0.00 3 SER A CA 8
ATOM 11424 C C . SER A 1 3 ? 1.799 27.486 3.534 1.00 0.00 3 SER A C 8
ATOM 11425 O O . SER A 1 3 ? 0.604 27.606 3.802 1.00 0.00 3 SER A O 8
ATOM 11433 N N . GLY A 1 4 ? 2.309 26.506 2.802 1.00 0.00 4 GLY A N 8
ATOM 11434 C CA . GLY A 1 4 ? 1.460 25.467 2.246 1.00 0.00 4 GLY A CA 8
ATOM 11435 C C . GLY A 1 4 ? 1.813 24.099 2.831 1.00 0.00 4 GLY A C 8
ATOM 11436 O O . GLY A 1 4 ? 2.988 23.760 2.963 1.00 0.00 4 GLY A O 8
ATOM 11440 N N . SER A 1 5 ? 0.773 23.348 3.167 1.00 0.00 5 SER A N 8
ATOM 11441 C CA . SER A 1 5 ? 0.959 22.024 3.735 1.00 0.00 5 SER A CA 8
ATOM 11442 C C . SER A 1 5 ? 0.374 20.966 2.797 1.00 0.00 5 SER A C 8
ATOM 11443 O O . SER A 1 5 ? -0.616 21.217 2.113 1.00 0.00 5 SER A O 8
ATOM 11451 N N . SER A 1 6 ? 1.013 19.805 2.796 1.00 0.00 6 SER A N 8
ATOM 11452 C CA . SER A 1 6 ? 0.568 18.707 1.954 1.00 0.00 6 SER A CA 8
ATOM 11453 C C . SER A 1 6 ? 1.266 17.411 2.372 1.00 0.00 6 SER A C 8
ATOM 11454 O O . SER A 1 6 ? 2.312 17.062 1.828 1.00 0.00 6 SER A O 8
ATOM 11462 N N . GLY A 1 7 ? 0.658 16.734 3.335 1.00 0.00 7 GLY A N 8
ATOM 11463 C CA . GLY A 1 7 ? 1.208 15.484 3.832 1.00 0.00 7 GLY A CA 8
ATOM 11464 C C . GLY A 1 7 ? 0.978 14.348 2.833 1.00 0.00 7 GLY A C 8
ATOM 11465 O O . GLY A 1 7 ? 0.382 14.556 1.777 1.00 0.00 7 GLY A O 8
ATOM 11469 N N . PRO A 1 8 ? 1.475 13.140 3.212 1.00 0.00 8 PRO A N 8
ATOM 11470 C CA . PRO A 1 8 ? 1.330 11.971 2.362 1.00 0.00 8 PRO A CA 8
ATOM 11471 C C . PRO A 1 8 ? -0.103 11.435 2.407 1.00 0.00 8 PRO A C 8
ATOM 11472 O O . PRO A 1 8 ? -0.749 11.468 3.453 1.00 0.00 8 PRO A O 8
ATOM 11483 N N . THR A 1 9 ? -0.556 10.952 1.260 1.00 0.00 9 THR A N 8
ATOM 11484 C CA . THR A 1 9 ? -1.900 10.409 1.155 1.00 0.00 9 THR A CA 8
ATOM 11485 C C . THR A 1 9 ? -2.177 9.444 2.310 1.00 0.00 9 THR A C 8
ATOM 11486 O O . THR A 1 9 ? -1.280 9.132 3.092 1.00 0.00 9 THR A O 8
ATOM 11497 N N . SER A 1 10 ? -3.423 8.999 2.381 1.00 0.00 10 SER A N 8
ATOM 11498 C CA . SER A 1 10 ? -3.829 8.076 3.428 1.00 0.00 10 SER A CA 8
ATOM 11499 C C . SER A 1 10 ? -3.310 6.671 3.117 1.00 0.00 10 SER A C 8
ATOM 11500 O O . SER A 1 10 ? -3.334 6.237 1.966 1.00 0.00 10 SER A O 8
ATOM 11508 N N . ALA A 1 11 ? -2.852 5.999 4.163 1.00 0.00 11 ALA A N 8
ATOM 11509 C CA . ALA A 1 11 ? -2.328 4.652 4.016 1.00 0.00 11 ALA A CA 8
ATOM 11510 C C . ALA A 1 11 ? -3.296 3.822 3.171 1.00 0.00 11 ALA A C 8
ATOM 11511 O O . ALA A 1 11 ? -4.469 4.170 3.042 1.00 0.00 11 ALA A O 8
ATOM 11518 N N . PRO A 1 12 ? -2.756 2.712 2.601 1.00 0.00 12 PRO A N 8
ATOM 11519 C CA . PRO A 1 12 ? -3.558 1.830 1.771 1.00 0.00 12 PRO A CA 8
ATOM 11520 C C . PRO A 1 12 ? -4.497 0.976 2.627 1.00 0.00 12 PRO A C 8
ATOM 11521 O O . PRO A 1 12 ? -4.340 0.906 3.845 1.00 0.00 12 PRO A O 8
ATOM 11532 N N . GLN A 1 13 ? -5.451 0.348 1.955 1.00 0.00 13 GLN A N 8
ATOM 11533 C CA . GLN A 1 13 ? -6.414 -0.498 2.639 1.00 0.00 13 GLN A CA 8
ATOM 11534 C C . GLN A 1 13 ? -6.919 -1.594 1.698 1.00 0.00 13 GLN A C 8
ATOM 11535 O O . GLN A 1 13 ? -6.682 -1.540 0.492 1.00 0.00 13 GLN A O 8
ATOM 11549 N N . HIS A 1 14 ? -7.607 -2.563 2.285 1.00 0.00 14 HIS A N 8
ATOM 11550 C CA . HIS A 1 14 ? -8.147 -3.670 1.514 1.00 0.00 14 HIS A CA 8
ATOM 11551 C C . HIS A 1 14 ? -7.000 -4.496 0.930 1.00 0.00 14 HIS A C 8
ATOM 11552 O O . HIS A 1 14 ? -7.135 -5.079 -0.145 1.00 0.00 14 HIS A O 8
ATOM 11566 N N . LEU A 1 15 ? -5.897 -4.521 1.663 1.00 0.00 15 LEU A N 8
ATOM 11567 C CA . LEU A 1 15 ? -4.728 -5.267 1.231 1.00 0.00 15 LEU A CA 8
ATOM 11568 C C . LEU A 1 15 ? -4.827 -6.705 1.742 1.00 0.00 15 LEU A C 8
ATOM 11569 O O . LEU A 1 15 ? -4.693 -6.953 2.940 1.00 0.00 15 LEU A O 8
ATOM 11585 N N . THR A 1 16 ? -5.062 -7.616 0.810 1.00 0.00 16 THR A N 8
ATOM 11586 C CA . THR A 1 16 ? -5.182 -9.024 1.151 1.00 0.00 16 THR A CA 8
ATOM 11587 C C . THR A 1 16 ? -4.501 -9.890 0.089 1.00 0.00 16 THR A C 8
ATOM 11588 O O . THR A 1 16 ? -4.140 -9.399 -0.979 1.00 0.00 16 THR A O 8
ATOM 11599 N N . VAL A 1 17 ? -4.347 -11.163 0.420 1.00 0.00 17 VAL A N 8
ATOM 11600 C CA . VAL A 1 17 ? -3.716 -12.102 -0.492 1.00 0.00 17 VAL A CA 8
ATOM 11601 C C . VAL A 1 17 ? -4.790 -12.770 -1.353 1.00 0.00 17 VAL A C 8
ATOM 11602 O O . VAL A 1 17 ? -5.647 -13.487 -0.838 1.00 0.00 17 VAL A O 8
ATOM 11615 N N . GLU A 1 18 ? -4.709 -12.510 -2.650 1.00 0.00 18 GLU A N 8
ATOM 11616 C CA . GLU A 1 18 ? -5.664 -13.076 -3.587 1.00 0.00 18 GLU A CA 8
ATOM 11617 C C . GLU A 1 18 ? -5.255 -14.501 -3.965 1.00 0.00 18 GLU A C 8
ATOM 11618 O O . GLU A 1 18 ? -6.092 -15.402 -4.003 1.00 0.00 18 GLU A O 8
ATOM 11630 N N . ASP A 1 19 ? -3.968 -14.662 -4.236 1.00 0.00 19 ASP A N 8
ATOM 11631 C CA . ASP A 1 19 ? -3.437 -15.962 -4.609 1.00 0.00 19 ASP A CA 8
ATOM 11632 C C . ASP A 1 19 ? -1.993 -16.080 -4.117 1.00 0.00 19 ASP A C 8
ATOM 11633 O O . ASP A 1 19 ? -1.353 -15.074 -3.816 1.00 0.00 19 ASP A O 8
ATOM 11642 N N . VAL A 1 20 ? -1.523 -17.316 -4.052 1.00 0.00 20 VAL A N 8
ATOM 11643 C CA . VAL A 1 20 ? -0.167 -17.578 -3.602 1.00 0.00 20 VAL A CA 8
ATOM 11644 C C . VAL A 1 20 ? 0.453 -18.672 -4.475 1.00 0.00 20 VAL A C 8
ATOM 11645 O O . VAL A 1 20 ? -0.236 -19.601 -4.895 1.00 0.00 20 VAL A O 8
ATOM 11658 N N . THR A 1 21 ? 1.747 -18.526 -4.721 1.00 0.00 21 THR A N 8
ATOM 11659 C CA . THR A 1 21 ? 2.467 -19.489 -5.536 1.00 0.00 21 THR A CA 8
ATOM 11660 C C . THR A 1 21 ? 3.537 -20.198 -4.703 1.00 0.00 21 THR A C 8
ATOM 11661 O O . THR A 1 21 ? 3.452 -20.232 -3.476 1.00 0.00 21 THR A O 8
ATOM 11672 N N . ASP A 1 22 ? 4.519 -20.747 -5.402 1.00 0.00 22 ASP A N 8
ATOM 11673 C CA . ASP A 1 22 ? 5.604 -21.454 -4.743 1.00 0.00 22 ASP A CA 8
ATOM 11674 C C . ASP A 1 22 ? 6.747 -20.476 -4.463 1.00 0.00 22 ASP A C 8
ATOM 11675 O O . ASP A 1 22 ? 7.444 -20.603 -3.458 1.00 0.00 22 ASP A O 8
ATOM 11684 N N . THR A 1 23 ? 6.904 -19.524 -5.371 1.00 0.00 23 THR A N 8
ATOM 11685 C CA . THR A 1 23 ? 7.951 -18.525 -5.234 1.00 0.00 23 THR A CA 8
ATOM 11686 C C . THR A 1 23 ? 7.409 -17.135 -5.572 1.00 0.00 23 THR A C 8
ATOM 11687 O O . THR A 1 23 ? 8.179 -16.204 -5.804 1.00 0.00 23 THR A O 8
ATOM 11698 N N . THR A 1 24 ? 6.088 -17.038 -5.588 1.00 0.00 24 THR A N 8
ATOM 11699 C CA . THR A 1 24 ? 5.434 -15.777 -5.894 1.00 0.00 24 THR A CA 8
ATOM 11700 C C . THR A 1 24 ? 4.142 -15.637 -5.086 1.00 0.00 24 THR A C 8
ATOM 11701 O O . THR A 1 24 ? 3.653 -16.611 -4.517 1.00 0.00 24 THR A O 8
ATOM 11712 N N . THR A 1 25 ? 3.626 -14.416 -5.063 1.00 0.00 25 THR A N 8
ATOM 11713 C CA . THR A 1 25 ? 2.400 -14.136 -4.335 1.00 0.00 25 THR A CA 8
ATOM 11714 C C . THR A 1 25 ? 1.681 -12.931 -4.944 1.00 0.00 25 THR A C 8
ATOM 11715 O O . THR A 1 25 ? 2.319 -12.039 -5.500 1.00 0.00 25 THR A O 8
ATOM 11726 N N . THR A 1 26 ? 0.362 -12.944 -4.819 1.00 0.00 26 THR A N 8
ATOM 11727 C CA . THR A 1 26 ? -0.451 -11.864 -5.351 1.00 0.00 26 THR A CA 8
ATOM 11728 C C . THR A 1 26 ? -0.984 -10.988 -4.216 1.00 0.00 26 THR A C 8
ATOM 11729 O O . THR A 1 26 ? -1.185 -11.466 -3.100 1.00 0.00 26 THR A O 8
ATOM 11740 N N . LEU A 1 27 ? -1.197 -9.721 -4.538 1.00 0.00 27 LEU A N 8
ATOM 11741 C CA . LEU A 1 27 ? -1.702 -8.774 -3.559 1.00 0.00 27 LEU A CA 8
ATOM 11742 C C . LEU A 1 27 ? -2.719 -7.848 -4.229 1.00 0.00 27 LEU A C 8
ATOM 11743 O O . LEU A 1 27 ? -2.611 -7.559 -5.420 1.00 0.00 27 LEU A O 8
ATOM 11759 N N . LYS A 1 28 ? -3.685 -7.408 -3.435 1.00 0.00 28 LYS A N 8
ATOM 11760 C CA . LYS A 1 28 ? -4.720 -6.521 -3.936 1.00 0.00 28 LYS A CA 8
ATOM 11761 C C . LYS A 1 28 ? -5.126 -5.543 -2.832 1.00 0.00 28 LYS A C 8
ATOM 11762 O O . LYS A 1 28 ? -5.618 -5.956 -1.782 1.00 0.00 28 LYS A O 8
ATOM 11781 N N . TRP A 1 29 ? -4.906 -4.266 -3.106 1.00 0.00 29 TRP A N 8
ATOM 11782 C CA . TRP A 1 29 ? -5.243 -3.226 -2.149 1.00 0.00 29 TRP A CA 8
ATOM 11783 C C . TRP A 1 29 ? -6.152 -2.215 -2.849 1.00 0.00 29 TRP A C 8
ATOM 11784 O O . TRP A 1 29 ? -6.378 -2.309 -4.055 1.00 0.00 29 TRP A O 8
ATOM 11805 N N . ARG A 1 30 ? -6.650 -1.270 -2.064 1.00 0.00 30 ARG A N 8
ATOM 11806 C CA . ARG A 1 30 ? -7.529 -0.243 -2.595 1.00 0.00 30 ARG A CA 8
ATOM 11807 C C . ARG A 1 30 ? -6.883 1.137 -2.447 1.00 0.00 30 ARG A C 8
ATOM 11808 O O . ARG A 1 30 ? -6.025 1.335 -1.589 1.00 0.00 30 ARG A O 8
ATOM 11829 N N . PRO A 1 31 ? -7.333 2.078 -3.320 1.00 0.00 31 PRO A N 8
ATOM 11830 C CA . PRO A 1 31 ? -6.808 3.433 -3.295 1.00 0.00 31 PRO A CA 8
ATOM 11831 C C . PRO A 1 31 ? -7.370 4.216 -2.107 1.00 0.00 31 PRO A C 8
ATOM 11832 O O . PRO A 1 31 ? -8.437 3.888 -1.591 1.00 0.00 31 PRO A O 8
ATOM 11843 N N . PRO A 1 32 ? -6.606 5.264 -1.698 1.00 0.00 32 PRO A N 8
ATOM 11844 C CA . PRO A 1 32 ? -7.016 6.098 -0.580 1.00 0.00 32 PRO A CA 8
ATOM 11845 C C . PRO A 1 32 ? -8.152 7.039 -0.986 1.00 0.00 32 PRO A C 8
ATOM 11846 O O . PRO A 1 32 ? -8.510 7.115 -2.160 1.00 0.00 32 PRO A O 8
ATOM 11857 N N . ASP A 1 33 ? -8.686 7.733 0.008 1.00 0.00 33 ASP A N 8
ATOM 11858 C CA . ASP A 1 33 ? -9.773 8.667 -0.231 1.00 0.00 33 ASP A CA 8
ATOM 11859 C C . ASP A 1 33 ? -9.257 10.098 -0.066 1.00 0.00 33 ASP A C 8
ATOM 11860 O O . ASP A 1 33 ? -9.724 11.012 -0.744 1.00 0.00 33 ASP A O 8
ATOM 11869 N N . ARG A 1 34 ? -8.301 10.247 0.839 1.00 0.00 34 ARG A N 8
ATOM 11870 C CA . ARG A 1 34 ? -7.716 11.551 1.102 1.00 0.00 34 ARG A CA 8
ATOM 11871 C C . ARG A 1 34 ? -6.439 11.736 0.280 1.00 0.00 34 ARG A C 8
ATOM 11872 O O . ARG A 1 34 ? -5.335 11.608 0.806 1.00 0.00 34 ARG A O 8
ATOM 11893 N N . ILE A 1 35 ? -6.633 12.033 -0.997 1.00 0.00 35 ILE A N 8
ATOM 11894 C CA . ILE A 1 35 ? -5.511 12.237 -1.896 1.00 0.00 35 ILE A CA 8
ATOM 11895 C C . ILE A 1 35 ? -5.323 13.736 -2.139 1.00 0.00 35 ILE A C 8
ATOM 11896 O O . ILE A 1 35 ? -4.289 14.301 -1.784 1.00 0.00 35 ILE A O 8
ATOM 11912 N N . GLY A 1 36 ? -6.337 14.337 -2.743 1.00 0.00 36 GLY A N 8
ATOM 11913 C CA . GLY A 1 36 ? -6.296 15.759 -3.038 1.00 0.00 36 GLY A CA 8
ATOM 11914 C C . GLY A 1 36 ? -5.543 16.028 -4.342 1.00 0.00 36 GLY A C 8
ATOM 11915 O O . GLY A 1 36 ? -5.638 15.249 -5.290 1.00 0.00 36 GLY A O 8
ATOM 11919 N N . ALA A 1 37 ? -4.811 17.132 -4.348 1.00 0.00 37 ALA A N 8
ATOM 11920 C CA . ALA A 1 37 ? -4.041 17.513 -5.521 1.00 0.00 37 ALA A CA 8
ATOM 11921 C C . ALA A 1 37 ? -2.743 16.704 -5.558 1.00 0.00 37 ALA A C 8
ATOM 11922 O O . ALA A 1 37 ? -2.398 16.032 -4.587 1.00 0.00 37 ALA A O 8
ATOM 11929 N N . GLY A 1 38 ? -2.059 16.795 -6.689 1.00 0.00 38 GLY A N 8
ATOM 11930 C CA . GLY A 1 38 ? -0.806 16.080 -6.866 1.00 0.00 38 GLY A CA 8
ATOM 11931 C C . GLY A 1 38 ? -1.057 14.631 -7.289 1.00 0.00 38 GLY A C 8
ATOM 11932 O O . GLY A 1 38 ? -0.723 14.241 -8.406 1.00 0.00 38 GLY A O 8
ATOM 11936 N N . GLY A 1 39 ? -1.643 13.874 -6.374 1.00 0.00 39 GLY A N 8
ATOM 11937 C CA . GLY A 1 39 ? -1.943 12.477 -6.638 1.00 0.00 39 GLY A CA 8
ATOM 11938 C C . GLY A 1 39 ? -0.825 11.569 -6.120 1.00 0.00 39 GLY A C 8
ATOM 11939 O O . GLY A 1 39 ? 0.329 11.985 -6.039 1.00 0.00 39 GLY A O 8
ATOM 11943 N N . ILE A 1 40 ? -1.208 10.346 -5.783 1.00 0.00 40 ILE A N 8
ATOM 11944 C CA . ILE A 1 40 ? -0.253 9.376 -5.275 1.00 0.00 40 ILE A CA 8
ATOM 11945 C C . ILE A 1 40 ? 0.590 8.842 -6.435 1.00 0.00 40 ILE A C 8
ATOM 11946 O O . ILE A 1 40 ? 0.055 8.489 -7.485 1.00 0.00 40 ILE A O 8
ATOM 11962 N N . ASP A 1 41 ? 1.894 8.799 -6.206 1.00 0.00 41 ASP A N 8
ATOM 11963 C CA . ASP A 1 41 ? 2.816 8.314 -7.219 1.00 0.00 41 ASP A CA 8
ATOM 11964 C C . ASP A 1 41 ? 2.595 6.814 -7.427 1.00 0.00 41 ASP A C 8
ATOM 11965 O O . ASP A 1 41 ? 2.603 6.333 -8.559 1.00 0.00 41 ASP A O 8
ATOM 11974 N N . GLY A 1 42 ? 2.402 6.117 -6.317 1.00 0.00 42 GLY A N 8
ATOM 11975 C CA . GLY A 1 42 ? 2.179 4.682 -6.363 1.00 0.00 42 GLY A CA 8
ATOM 11976 C C . GLY A 1 42 ? 2.275 4.067 -4.966 1.00 0.00 42 GLY A C 8
ATOM 11977 O O . GLY A 1 42 ? 1.885 4.692 -3.980 1.00 0.00 42 GLY A O 8
ATOM 11981 N N . TYR A 1 43 ? 2.795 2.849 -4.925 1.00 0.00 43 TYR A N 8
ATOM 11982 C CA . TYR A 1 43 ? 2.947 2.142 -3.664 1.00 0.00 43 TYR A CA 8
ATOM 11983 C C . TYR A 1 43 ? 4.225 1.300 -3.658 1.00 0.00 43 TYR A C 8
ATOM 11984 O O . TYR A 1 43 ? 4.568 0.679 -4.663 1.00 0.00 43 TYR A O 8
ATOM 12002 N N . LEU A 1 44 ? 4.894 1.307 -2.515 1.00 0.00 44 LEU A N 8
ATOM 12003 C CA . LEU A 1 44 ? 6.126 0.551 -2.365 1.00 0.00 44 LEU A CA 8
ATOM 12004 C C . LEU A 1 44 ? 5.835 -0.745 -1.606 1.00 0.00 44 LEU A C 8
ATOM 12005 O O . LEU A 1 44 ? 5.437 -0.711 -0.442 1.00 0.00 44 LEU A O 8
ATOM 12021 N N . VAL A 1 45 ? 6.047 -1.857 -2.295 1.00 0.00 45 VAL A N 8
ATOM 12022 C CA . VAL A 1 45 ? 5.812 -3.161 -1.700 1.00 0.00 45 VAL A CA 8
ATOM 12023 C C . VAL A 1 45 ? 7.136 -3.725 -1.178 1.00 0.00 45 VAL A C 8
ATOM 12024 O O . VAL A 1 45 ? 8.190 -3.488 -1.766 1.00 0.00 45 VAL A O 8
ATOM 12037 N N . GLU A 1 46 ? 7.038 -4.459 -0.080 1.00 0.00 46 GLU A N 8
ATOM 12038 C CA . GLU A 1 46 ? 8.214 -5.058 0.527 1.00 0.00 46 GLU A CA 8
ATOM 12039 C C . GLU A 1 46 ? 7.806 -6.192 1.470 1.00 0.00 46 GLU A C 8
ATOM 12040 O O . GLU A 1 46 ? 6.808 -6.084 2.181 1.00 0.00 46 GLU A O 8
ATOM 12052 N N . TYR A 1 47 ? 8.598 -7.254 1.445 1.00 0.00 47 TYR A N 8
ATOM 12053 C CA . TYR A 1 47 ? 8.332 -8.406 2.289 1.00 0.00 47 TYR A CA 8
ATOM 12054 C C . TYR A 1 47 ? 9.481 -8.645 3.270 1.00 0.00 47 TYR A C 8
ATOM 12055 O O . TYR A 1 47 ? 10.644 -8.429 2.934 1.00 0.00 47 TYR A O 8
ATOM 12073 N N . CYS A 1 48 ? 9.115 -9.087 4.464 1.00 0.00 48 CYS A N 8
ATOM 12074 C CA . CYS A 1 48 ? 10.100 -9.357 5.497 1.00 0.00 48 CYS A CA 8
ATOM 12075 C C . CYS A 1 48 ? 9.942 -10.812 5.944 1.00 0.00 48 CYS A C 8
ATOM 12076 O O . CYS A 1 48 ? 8.845 -11.240 6.298 1.00 0.00 48 CYS A O 8
ATOM 12084 N N . LEU A 1 49 ? 11.054 -11.531 5.911 1.00 0.00 49 LEU A N 8
ATOM 12085 C CA . LEU A 1 49 ? 11.053 -12.929 6.308 1.00 0.00 49 LEU A CA 8
ATOM 12086 C C . LEU A 1 49 ? 10.922 -13.022 7.830 1.00 0.00 49 LEU A C 8
ATOM 12087 O O . LEU A 1 49 ? 11.555 -12.260 8.559 1.00 0.00 49 LEU A O 8
ATOM 12103 N N . GLU A 1 50 ? 10.097 -13.963 8.264 1.00 0.00 50 GLU A N 8
ATOM 12104 C CA . GLU A 1 50 ? 9.876 -14.167 9.686 1.00 0.00 50 GLU A CA 8
ATOM 12105 C C . GLU A 1 50 ? 11.212 -14.232 10.428 1.00 0.00 50 GLU A C 8
ATOM 12106 O O . GLU A 1 50 ? 12.087 -15.020 10.070 1.00 0.00 50 GLU A O 8
ATOM 12118 N N . GLY A 1 51 ? 11.329 -13.393 11.447 1.00 0.00 51 GLY A N 8
ATOM 12119 C CA . GLY A 1 51 ? 12.544 -13.346 12.242 1.00 0.00 51 GLY A CA 8
ATOM 12120 C C . GLY A 1 51 ? 13.453 -12.202 11.786 1.00 0.00 51 GLY A C 8
ATOM 12121 O O . GLY A 1 51 ? 14.211 -11.652 12.583 1.00 0.00 51 GLY A O 8
ATOM 12125 N N . SER A 1 52 ? 13.346 -11.877 10.506 1.00 0.00 52 SER A N 8
ATOM 12126 C CA . SER A 1 52 ? 14.148 -10.809 9.935 1.00 0.00 52 SER A CA 8
ATOM 12127 C C . SER A 1 52 ? 13.514 -9.453 10.249 1.00 0.00 52 SER A C 8
ATOM 12128 O O . SER A 1 52 ? 12.291 -9.318 10.240 1.00 0.00 52 SER A O 8
ATOM 12136 N N . GLU A 1 53 ? 14.373 -8.482 10.520 1.00 0.00 53 GLU A N 8
ATOM 12137 C CA . GLU A 1 53 ? 13.912 -7.140 10.837 1.00 0.00 53 GLU A CA 8
ATOM 12138 C C . GLU A 1 53 ? 14.164 -6.200 9.657 1.00 0.00 53 GLU A C 8
ATOM 12139 O O . GLU A 1 53 ? 14.094 -4.981 9.804 1.00 0.00 53 GLU A O 8
ATOM 12151 N N . GLU A 1 54 ? 14.453 -6.803 8.512 1.00 0.00 54 GLU A N 8
ATOM 12152 C CA . GLU A 1 54 ? 14.716 -6.034 7.308 1.00 0.00 54 GLU A CA 8
ATOM 12153 C C . GLU A 1 54 ? 13.675 -6.358 6.234 1.00 0.00 54 GLU A C 8
ATOM 12154 O O . GLU A 1 54 ? 13.610 -7.485 5.747 1.00 0.00 54 GLU A O 8
ATOM 12166 N N . TRP A 1 55 ? 12.886 -5.348 5.896 1.00 0.00 55 TRP A N 8
ATOM 12167 C CA . TRP A 1 55 ? 11.851 -5.511 4.890 1.00 0.00 55 TRP A CA 8
ATOM 12168 C C . TRP A 1 55 ? 12.498 -5.334 3.514 1.00 0.00 55 TRP A C 8
ATOM 12169 O O . TRP A 1 55 ? 12.985 -4.253 3.188 1.00 0.00 55 TRP A O 8
ATOM 12190 N N . VAL A 1 56 ? 12.482 -6.412 2.745 1.00 0.00 56 VAL A N 8
ATOM 12191 C CA . VAL A 1 56 ? 13.061 -6.390 1.412 1.00 0.00 56 VAL A CA 8
ATOM 12192 C C . VAL A 1 56 ? 12.053 -5.785 0.433 1.00 0.00 56 VAL A C 8
ATOM 12193 O O . VAL A 1 56 ? 10.853 -6.035 0.538 1.00 0.00 56 VAL A O 8
ATOM 12206 N N . PRO A 1 57 ? 12.591 -4.978 -0.521 1.00 0.00 57 PRO A N 8
ATOM 12207 C CA . PRO A 1 57 ? 11.752 -4.335 -1.518 1.00 0.00 57 PRO A CA 8
ATOM 12208 C C . PRO A 1 57 ? 11.291 -5.339 -2.576 1.00 0.00 57 PRO A C 8
ATOM 12209 O O . PRO A 1 57 ? 12.114 -5.979 -3.230 1.00 0.00 57 PRO A O 8
ATOM 12220 N N . ALA A 1 58 ? 9.978 -5.446 -2.713 1.00 0.00 58 ALA A N 8
ATOM 12221 C CA . ALA A 1 58 ? 9.397 -6.361 -3.681 1.00 0.00 58 ALA A CA 8
ATOM 12222 C C . ALA A 1 58 ? 9.459 -5.729 -5.074 1.00 0.00 58 ALA A C 8
ATOM 12223 O O . ALA A 1 58 ? 9.813 -6.395 -6.045 1.00 0.00 58 ALA A O 8
ATOM 12230 N N . ASN A 1 59 ? 9.110 -4.452 -5.125 1.00 0.00 59 ASN A N 8
ATOM 12231 C CA . ASN A 1 59 ? 9.121 -3.724 -6.383 1.00 0.00 59 ASN A CA 8
ATOM 12232 C C . ASN A 1 59 ? 10.067 -2.527 -6.265 1.00 0.00 59 ASN A C 8
ATOM 12233 O O . ASN A 1 59 ? 9.792 -1.584 -5.525 1.00 0.00 59 ASN A O 8
ATOM 12244 N N . LYS A 1 60 ? 11.162 -2.604 -7.007 1.00 0.00 60 LYS A N 8
ATOM 12245 C CA . LYS A 1 60 ? 12.150 -1.539 -6.995 1.00 0.00 60 LYS A CA 8
ATOM 12246 C C . LYS A 1 60 ? 11.439 -0.188 -7.089 1.00 0.00 60 LYS A C 8
ATOM 12247 O O . LYS A 1 60 ? 11.695 0.709 -6.288 1.00 0.00 60 LYS A O 8
ATOM 12266 N N . GLU A 1 61 ? 10.559 -0.086 -8.074 1.00 0.00 61 GLU A N 8
ATOM 12267 C CA . GLU A 1 61 ? 9.808 1.141 -8.282 1.00 0.00 61 GLU A CA 8
ATOM 12268 C C . GLU A 1 61 ? 8.350 0.949 -7.860 1.00 0.00 61 GLU A C 8
ATOM 12269 O O . GLU A 1 61 ? 7.859 -0.177 -7.803 1.00 0.00 61 GLU A O 8
ATOM 12281 N N . PRO A 1 62 ? 7.680 2.096 -7.568 1.00 0.00 62 PRO A N 8
ATOM 12282 C CA . PRO A 1 62 ? 6.288 2.066 -7.153 1.00 0.00 62 PRO A CA 8
ATOM 12283 C C . PRO A 1 62 ? 5.367 1.791 -8.343 1.00 0.00 62 PRO A C 8
ATOM 12284 O O . PRO A 1 62 ? 5.501 2.416 -9.394 1.00 0.00 62 PRO A O 8
ATOM 12295 N N . VAL A 1 63 ? 4.452 0.854 -8.139 1.00 0.00 63 VAL A N 8
ATOM 12296 C CA . VAL A 1 63 ? 3.509 0.489 -9.182 1.00 0.00 63 VAL A CA 8
ATOM 12297 C C . VAL A 1 63 ? 2.464 1.596 -9.329 1.00 0.00 63 VAL A C 8
ATOM 12298 O O . VAL A 1 63 ? 2.531 2.614 -8.641 1.00 0.00 63 VAL A O 8
ATOM 12311 N N . GLU A 1 64 ? 1.522 1.361 -10.230 1.00 0.00 64 GLU A N 8
ATOM 12312 C CA . GLU A 1 64 ? 0.463 2.325 -10.476 1.00 0.00 64 GLU A CA 8
ATOM 12313 C C . GLU A 1 64 ? -0.884 1.764 -10.017 1.00 0.00 64 GLU A C 8
ATOM 12314 O O . GLU A 1 64 ? -1.658 2.459 -9.360 1.00 0.00 64 GLU A O 8
ATOM 12326 N N . ARG A 1 65 ? -1.123 0.513 -10.381 1.00 0.00 65 ARG A N 8
ATOM 12327 C CA . ARG A 1 65 ? -2.363 -0.149 -10.014 1.00 0.00 65 ARG A CA 8
ATOM 12328 C C . ARG A 1 65 ? -2.318 -0.587 -8.549 1.00 0.00 65 ARG A C 8
ATOM 12329 O O . ARG A 1 65 ? -1.250 -0.620 -7.940 1.00 0.00 65 ARG A O 8
ATOM 12350 N N . CYS A 1 66 ? -3.491 -0.913 -8.026 1.00 0.00 66 CYS A N 8
ATOM 12351 C CA . CYS A 1 66 ? -3.598 -1.347 -6.643 1.00 0.00 66 CYS A CA 8
ATOM 12352 C C . CYS A 1 66 ? -3.432 -2.868 -6.603 1.00 0.00 66 CYS A C 8
ATOM 12353 O O . CYS A 1 66 ? -4.349 -3.586 -6.207 1.00 0.00 66 CYS A O 8
ATOM 12361 N N . GLY A 1 67 ? -2.255 -3.313 -7.019 1.00 0.00 67 GLY A N 8
ATOM 12362 C CA . GLY A 1 67 ? -1.957 -4.735 -7.035 1.00 0.00 67 GLY A CA 8
ATOM 12363 C C . GLY A 1 67 ? -0.560 -4.996 -7.602 1.00 0.00 67 GLY A C 8
ATOM 12364 O O . GLY A 1 67 ? -0.093 -4.264 -8.474 1.00 0.00 67 GLY A O 8
ATOM 12368 N N . PHE A 1 68 ? 0.069 -6.040 -7.083 1.00 0.00 68 PHE A N 8
ATOM 12369 C CA . PHE A 1 68 ? 1.404 -6.406 -7.526 1.00 0.00 68 PHE A CA 8
ATOM 12370 C C . PHE A 1 68 ? 1.683 -7.886 -7.258 1.00 0.00 68 PHE A C 8
ATOM 12371 O O . PHE A 1 68 ? 0.905 -8.557 -6.582 1.00 0.00 68 PHE A O 8
ATOM 12388 N N . THR A 1 69 ? 2.798 -8.353 -7.802 1.00 0.00 69 THR A N 8
ATOM 12389 C CA . THR A 1 69 ? 3.190 -9.741 -7.631 1.00 0.00 69 THR A CA 8
ATOM 12390 C C . THR A 1 69 ? 4.660 -9.833 -7.216 1.00 0.00 69 THR A C 8
ATOM 12391 O O . THR A 1 69 ? 5.535 -9.297 -7.895 1.00 0.00 69 THR A O 8
ATOM 12402 N N . VAL A 1 70 ? 4.886 -10.515 -6.103 1.00 0.00 70 VAL A N 8
ATOM 12403 C CA . VAL A 1 70 ? 6.235 -10.683 -5.590 1.00 0.00 70 VAL A CA 8
ATOM 12404 C C . VAL A 1 70 ? 6.810 -12.005 -6.102 1.00 0.00 70 VAL A C 8
ATOM 12405 O O . VAL A 1 70 ? 6.063 -12.931 -6.416 1.00 0.00 70 VAL A O 8
ATOM 12418 N N . LYS A 1 71 ? 8.132 -12.052 -6.170 1.00 0.00 71 LYS A N 8
ATOM 12419 C CA . LYS A 1 71 ? 8.816 -13.246 -6.639 1.00 0.00 71 LYS A CA 8
ATOM 12420 C C . LYS A 1 71 ? 10.044 -13.502 -5.764 1.00 0.00 71 LYS A C 8
ATOM 12421 O O . LYS A 1 71 ? 10.415 -12.660 -4.947 1.00 0.00 71 LYS A O 8
ATOM 12440 N N . ASP A 1 72 ? 10.641 -14.668 -5.964 1.00 0.00 72 ASP A N 8
ATOM 12441 C CA . ASP A 1 72 ? 11.820 -15.045 -5.203 1.00 0.00 72 ASP A CA 8
ATOM 12442 C C . ASP A 1 72 ? 11.460 -15.119 -3.718 1.00 0.00 72 ASP A C 8
ATOM 12443 O O . ASP A 1 72 ? 11.752 -14.196 -2.958 1.00 0.00 72 ASP A O 8
ATOM 12452 N N . LEU A 1 73 ? 10.833 -16.226 -3.348 1.00 0.00 73 LEU A N 8
ATOM 12453 C CA . LEU A 1 73 ? 10.431 -16.432 -1.967 1.00 0.00 73 LEU A CA 8
ATOM 12454 C C . LEU A 1 73 ? 10.628 -17.904 -1.597 1.00 0.00 73 LEU A C 8
ATOM 12455 O O . LEU A 1 73 ? 10.442 -18.787 -2.432 1.00 0.00 73 LEU A O 8
ATOM 12471 N N . PRO A 1 74 ? 11.012 -18.127 -0.312 1.00 0.00 74 PRO A N 8
ATOM 12472 C CA . PRO A 1 74 ? 11.236 -19.477 0.179 1.00 0.00 74 PRO A CA 8
ATOM 12473 C C . PRO A 1 74 ? 9.909 -20.203 0.412 1.00 0.00 74 PRO A C 8
ATOM 12474 O O . PRO A 1 74 ? 9.090 -19.763 1.218 1.00 0.00 74 PRO A O 8
ATOM 12485 N N . THR A 1 75 ? 9.739 -21.302 -0.308 1.00 0.00 75 THR A N 8
ATOM 12486 C CA . THR A 1 75 ? 8.526 -22.093 -0.190 1.00 0.00 75 THR A CA 8
ATOM 12487 C C . THR A 1 75 ? 8.357 -22.599 1.244 1.00 0.00 75 THR A C 8
ATOM 12488 O O . THR A 1 75 ? 9.232 -23.283 1.772 1.00 0.00 75 THR A O 8
ATOM 12499 N N . GLY A 1 76 ? 7.225 -22.242 1.834 1.00 0.00 76 GLY A N 8
ATOM 12500 C CA . GLY A 1 76 ? 6.930 -22.651 3.197 1.00 0.00 76 GLY A CA 8
ATOM 12501 C C . GLY A 1 76 ? 7.645 -21.751 4.206 1.00 0.00 76 GLY A C 8
ATOM 12502 O O . GLY A 1 76 ? 8.284 -22.241 5.137 1.00 0.00 76 GLY A O 8
ATOM 12506 N N . ALA A 1 77 ? 7.514 -20.451 3.989 1.00 0.00 77 ALA A N 8
ATOM 12507 C CA . ALA A 1 77 ? 8.140 -19.478 4.868 1.00 0.00 77 ALA A CA 8
ATOM 12508 C C . ALA A 1 77 ? 7.135 -18.373 5.197 1.00 0.00 77 ALA A C 8
ATOM 12509 O O . ALA A 1 77 ? 6.514 -17.806 4.299 1.00 0.00 77 ALA A O 8
ATOM 12516 N N . ARG A 1 78 ? 7.004 -18.100 6.487 1.00 0.00 78 ARG A N 8
ATOM 12517 C CA . ARG A 1 78 ? 6.085 -17.072 6.945 1.00 0.00 78 ARG A CA 8
ATOM 12518 C C . ARG A 1 78 ? 6.638 -15.683 6.624 1.00 0.00 78 ARG A C 8
ATOM 12519 O O . ARG A 1 78 ? 7.444 -15.142 7.379 1.00 0.00 78 ARG A O 8
ATOM 12540 N N . ILE A 1 79 ? 6.183 -15.145 5.502 1.00 0.00 79 ILE A N 8
ATOM 12541 C CA . ILE A 1 79 ? 6.623 -13.829 5.071 1.00 0.00 79 ILE A CA 8
ATOM 12542 C C . ILE A 1 79 ? 5.458 -12.843 5.188 1.00 0.00 79 ILE A C 8
ATOM 12543 O O . ILE A 1 79 ? 4.323 -13.174 4.848 1.00 0.00 79 ILE A O 8
ATOM 12559 N N . LEU A 1 80 ? 5.779 -11.652 5.671 1.00 0.00 80 LEU A N 8
ATOM 12560 C CA . LEU A 1 80 ? 4.774 -10.616 5.838 1.00 0.00 80 LEU A CA 8
ATOM 12561 C C . LEU A 1 80 ? 4.933 -9.574 4.729 1.00 0.00 80 LEU A C 8
ATOM 12562 O O . LEU A 1 80 ? 6.041 -9.112 4.460 1.00 0.00 80 LEU A O 8
ATOM 12578 N N . PHE A 1 81 ? 3.809 -9.234 4.115 1.00 0.00 81 PHE A N 8
ATOM 12579 C CA . PHE A 1 81 ? 3.809 -8.256 3.041 1.00 0.00 81 PHE A CA 8
ATOM 12580 C C . PHE A 1 81 ? 3.136 -6.955 3.484 1.00 0.00 81 PHE A C 8
ATOM 12581 O O . PHE A 1 81 ? 2.028 -6.977 4.018 1.00 0.00 81 PHE A O 8
ATOM 12598 N N . ARG A 1 82 ? 3.833 -5.854 3.247 1.00 0.00 82 ARG A N 8
ATOM 12599 C CA . ARG A 1 82 ? 3.316 -4.547 3.614 1.00 0.00 82 ARG A CA 8
ATOM 12600 C C . ARG A 1 82 ? 3.433 -3.579 2.435 1.00 0.00 82 ARG A C 8
ATOM 12601 O O . ARG A 1 82 ? 4.464 -3.531 1.767 1.00 0.00 82 ARG A O 8
ATOM 12622 N N . VAL A 1 83 ? 2.361 -2.831 2.216 1.00 0.00 83 VAL A N 8
ATOM 12623 C CA . VAL A 1 83 ? 2.331 -1.867 1.130 1.00 0.00 83 VAL A CA 8
ATOM 12624 C C . VAL A 1 83 ? 2.286 -0.452 1.710 1.00 0.00 83 VAL A C 8
ATOM 12625 O O . VAL A 1 83 ? 1.615 -0.210 2.712 1.00 0.00 83 VAL A O 8
ATOM 12638 N N . VAL A 1 84 ? 3.008 0.445 1.055 1.00 0.00 84 VAL A N 8
ATOM 12639 C CA . VAL A 1 84 ? 3.059 1.829 1.493 1.00 0.00 84 VAL A CA 8
ATOM 12640 C C . VAL A 1 84 ? 2.913 2.750 0.280 1.00 0.00 84 VAL A C 8
ATOM 12641 O O . VAL A 1 84 ? 3.589 2.563 -0.730 1.00 0.00 84 VAL A O 8
ATOM 12654 N N . GLY A 1 85 ? 2.024 3.723 0.420 1.00 0.00 85 GLY A N 8
ATOM 12655 C CA . GLY A 1 85 ? 1.780 4.672 -0.652 1.00 0.00 85 GLY A CA 8
ATOM 12656 C C . GLY A 1 85 ? 2.857 5.759 -0.678 1.00 0.00 85 GLY A C 8
ATOM 12657 O O . GLY A 1 85 ? 2.900 6.617 0.203 1.00 0.00 85 GLY A O 8
ATOM 12661 N N . VAL A 1 86 ? 3.700 5.688 -1.697 1.00 0.00 86 VAL A N 8
ATOM 12662 C CA . VAL A 1 86 ? 4.774 6.655 -1.849 1.00 0.00 86 VAL A CA 8
ATOM 12663 C C . VAL A 1 86 ? 4.232 7.909 -2.538 1.00 0.00 86 VAL A C 8
ATOM 12664 O O . VAL A 1 86 ? 3.259 7.838 -3.287 1.00 0.00 86 VAL A O 8
ATOM 12677 N N . ASN A 1 87 ? 4.885 9.028 -2.260 1.00 0.00 87 ASN A N 8
ATOM 12678 C CA . ASN A 1 87 ? 4.480 10.295 -2.844 1.00 0.00 87 ASN A CA 8
ATOM 12679 C C . ASN A 1 87 ? 5.546 11.352 -2.546 1.00 0.00 87 ASN A C 8
ATOM 12680 O O . ASN A 1 87 ? 6.481 11.100 -1.788 1.00 0.00 87 ASN A O 8
ATOM 12691 N N . ILE A 1 88 ? 5.369 12.514 -3.159 1.00 0.00 88 ILE A N 8
ATOM 12692 C CA . ILE A 1 88 ? 6.304 13.610 -2.970 1.00 0.00 88 ILE A CA 8
ATOM 12693 C C . ILE A 1 88 ? 6.555 13.808 -1.473 1.00 0.00 88 ILE A C 8
ATOM 12694 O O . ILE A 1 88 ? 7.656 14.176 -1.068 1.00 0.00 88 ILE A O 8
ATOM 12710 N N . ALA A 1 89 ? 5.514 13.554 -0.693 1.00 0.00 89 ALA A N 8
ATOM 12711 C CA . ALA A 1 89 ? 5.607 13.700 0.750 1.00 0.00 89 ALA A CA 8
ATOM 12712 C C . ALA A 1 89 ? 6.576 12.653 1.302 1.00 0.00 89 ALA A C 8
ATOM 12713 O O . ALA A 1 89 ? 7.307 12.919 2.255 1.00 0.00 89 ALA A O 8
ATOM 12720 N N . GLY A 1 90 ? 6.551 11.483 0.681 1.00 0.00 90 GLY A N 8
ATOM 12721 C CA . GLY A 1 90 ? 7.418 10.394 1.098 1.00 0.00 90 GLY A CA 8
ATOM 12722 C C . GLY A 1 90 ? 6.665 9.062 1.097 1.00 0.00 90 GLY A C 8
ATOM 12723 O O . GLY A 1 90 ? 6.379 8.507 0.037 1.00 0.00 90 GLY A O 8
ATOM 12727 N N . ARG A 1 91 ? 6.364 8.588 2.297 1.00 0.00 91 ARG A N 8
ATOM 12728 C CA . ARG A 1 91 ? 5.650 7.332 2.448 1.00 0.00 91 ARG A CA 8
ATOM 12729 C C . ARG A 1 91 ? 4.558 7.466 3.511 1.00 0.00 91 ARG A C 8
ATOM 12730 O O . ARG A 1 91 ? 4.513 8.458 4.238 1.00 0.00 91 ARG A O 8
ATOM 12751 N N . SER A 1 92 ? 3.705 6.454 3.568 1.00 0.00 92 SER A N 8
ATOM 12752 C CA . SER A 1 92 ? 2.616 6.447 4.530 1.00 0.00 92 SER A CA 8
ATOM 12753 C C . SER A 1 92 ? 2.674 5.175 5.377 1.00 0.00 92 SER A C 8
ATOM 12754 O O . SER A 1 92 ? 3.590 4.368 5.229 1.00 0.00 92 SER A O 8
ATOM 12762 N N . GLU A 1 93 ? 1.684 5.035 6.247 1.00 0.00 93 GLU A N 8
ATOM 12763 C CA . GLU A 1 93 ? 1.611 3.874 7.118 1.00 0.00 93 GLU A CA 8
ATOM 12764 C C . GLU A 1 93 ? 1.529 2.592 6.287 1.00 0.00 93 GLU A C 8
ATOM 12765 O O . GLU A 1 93 ? 0.753 2.512 5.337 1.00 0.00 93 GLU A O 8
ATOM 12777 N N . PRO A 1 94 ? 2.362 1.594 6.687 1.00 0.00 94 PRO A N 8
ATOM 12778 C CA . PRO A 1 94 ? 2.391 0.319 5.990 1.00 0.00 94 PRO A CA 8
ATOM 12779 C C . PRO A 1 94 ? 1.161 -0.522 6.336 1.00 0.00 94 PRO A C 8
ATOM 12780 O O . PRO A 1 94 ? 0.913 -0.816 7.504 1.00 0.00 94 PRO A O 8
ATOM 12791 N N . ALA A 1 95 ? 0.422 -0.887 5.298 1.00 0.00 95 ALA A N 8
ATOM 12792 C CA . ALA A 1 95 ? -0.776 -1.689 5.477 1.00 0.00 95 ALA A CA 8
ATOM 12793 C C . ALA A 1 95 ? -0.380 -3.155 5.667 1.00 0.00 95 ALA A C 8
ATOM 12794 O O . ALA A 1 95 ? -0.806 -4.021 4.904 1.00 0.00 95 ALA A O 8
ATOM 12801 N N . THR A 1 96 ? 0.432 -3.388 6.688 1.00 0.00 96 THR A N 8
ATOM 12802 C CA . THR A 1 96 ? 0.890 -4.734 6.988 1.00 0.00 96 THR A CA 8
ATOM 12803 C C . THR A 1 96 ? -0.278 -5.720 6.933 1.00 0.00 96 THR A C 8
ATOM 12804 O O . THR A 1 96 ? -1.394 -5.389 7.332 1.00 0.00 96 THR A O 8
ATOM 12815 N N . LEU A 1 97 ? 0.018 -6.911 6.435 1.00 0.00 97 LEU A N 8
ATOM 12816 C CA . LEU A 1 97 ? -0.994 -7.948 6.322 1.00 0.00 97 LEU A CA 8
ATOM 12817 C C . LEU A 1 97 ? -1.430 -8.383 7.723 1.00 0.00 97 LEU A C 8
ATOM 12818 O O . LEU A 1 97 ? -0.633 -8.360 8.660 1.00 0.00 97 LEU A O 8
ATOM 12834 N N . LEU A 1 98 ? -2.693 -8.772 7.821 1.00 0.00 98 LEU A N 8
ATOM 12835 C CA . LEU A 1 98 ? -3.244 -9.212 9.091 1.00 0.00 98 LEU A CA 8
ATOM 12836 C C . LEU A 1 98 ? -2.637 -10.566 9.463 1.00 0.00 98 LEU A C 8
ATOM 12837 O O . LEU A 1 98 ? -2.657 -10.961 10.628 1.00 0.00 98 LEU A O 8
ATOM 12853 N N . GLN A 1 99 ? -2.112 -11.241 8.451 1.00 0.00 99 GLN A N 8
ATOM 12854 C CA . GLN A 1 99 ? -1.501 -12.543 8.657 1.00 0.00 99 GLN A CA 8
ATOM 12855 C C . GLN A 1 99 ? -0.384 -12.773 7.637 1.00 0.00 99 GLN A C 8
ATOM 12856 O O . GLN A 1 99 ? -0.427 -12.234 6.532 1.00 0.00 99 GLN A O 8
ATOM 12870 N N . PRO A 1 100 ? 0.616 -13.595 8.054 1.00 0.00 100 PRO A N 8
ATOM 12871 C CA . PRO A 1 100 ? 1.742 -13.903 7.189 1.00 0.00 100 PRO A CA 8
ATOM 12872 C C . PRO A 1 100 ? 1.339 -14.892 6.094 1.00 0.00 100 PRO A C 8
ATOM 12873 O O . PRO A 1 100 ? 0.207 -15.375 6.075 1.00 0.00 100 PRO A O 8
ATOM 12884 N N . VAL A 1 101 ? 2.286 -15.164 5.209 1.00 0.00 101 VAL A N 8
ATOM 12885 C CA . VAL A 1 101 ? 2.043 -16.087 4.113 1.00 0.00 101 VAL A CA 8
ATOM 12886 C C . VAL A 1 101 ? 3.045 -17.240 4.192 1.00 0.00 101 VAL A C 8
ATOM 12887 O O . VAL A 1 101 ? 4.236 -17.019 4.406 1.00 0.00 101 VAL A O 8
ATOM 12900 N N . THR A 1 102 ? 2.526 -18.447 4.015 1.00 0.00 102 THR A N 8
ATOM 12901 C CA . THR A 1 102 ? 3.361 -19.635 4.064 1.00 0.00 102 THR A CA 8
ATOM 12902 C C . THR A 1 102 ? 4.097 -19.824 2.736 1.00 0.00 102 THR A C 8
ATOM 12903 O O . THR A 1 102 ? 5.101 -20.533 2.674 1.00 0.00 102 THR A O 8
ATOM 12914 N N . ILE A 1 103 ? 3.570 -19.178 1.706 1.00 0.00 103 ILE A N 8
ATOM 12915 C CA . ILE A 1 103 ? 4.165 -19.266 0.383 1.00 0.00 103 ILE A CA 8
ATOM 12916 C C . ILE A 1 103 ? 4.083 -20.711 -0.113 1.00 0.00 103 ILE A C 8
ATOM 12917 O O . ILE A 1 103 ? 4.889 -21.553 0.280 1.00 0.00 103 ILE A O 8
ATOM 12933 N N . ARG A 1 104 ? 3.102 -20.954 -0.969 1.00 0.00 104 ARG A N 8
ATOM 12934 C CA . ARG A 1 104 ? 2.904 -22.282 -1.523 1.00 0.00 104 ARG A CA 8
ATOM 12935 C C . ARG A 1 104 ? 1.745 -22.274 -2.522 1.00 0.00 104 ARG A C 8
ATOM 12936 O O . ARG A 1 104 ? 0.794 -21.509 -2.369 1.00 0.00 104 ARG A O 8
ATOM 12957 N N . GLU A 1 105 ? 1.862 -23.134 -3.523 1.00 0.00 105 GLU A N 8
ATOM 12958 C CA . GLU A 1 105 ? 0.836 -23.235 -4.547 1.00 0.00 105 GLU A CA 8
ATOM 12959 C C . GLU A 1 105 ? -0.124 -24.382 -4.225 1.00 0.00 105 GLU A C 8
ATOM 12960 O O . GLU A 1 105 ? 0.171 -25.224 -3.379 1.00 0.00 105 GLU A O 8
ATOM 12972 N N . SER A 1 106 ? -1.254 -24.377 -4.917 1.00 0.00 106 SER A N 8
ATOM 12973 C CA . SER A 1 106 ? -2.259 -25.407 -4.715 1.00 0.00 106 SER A CA 8
ATOM 12974 C C . SER A 1 106 ? -3.118 -25.553 -5.973 1.00 0.00 106 SER A C 8
ATOM 12975 O O . SER A 1 106 ? -3.761 -24.597 -6.404 1.00 0.00 106 SER A O 8
ATOM 12983 N N . GLY A 1 107 ? -3.101 -26.757 -6.526 1.00 0.00 107 GLY A N 8
ATOM 12984 C CA . GLY A 1 107 ? -3.870 -27.040 -7.726 1.00 0.00 107 GLY A CA 8
ATOM 12985 C C . GLY A 1 107 ? -5.259 -27.575 -7.373 1.00 0.00 107 GLY A C 8
ATOM 12986 O O . GLY A 1 107 ? -5.910 -27.068 -6.460 1.00 0.00 107 GLY A O 8
ATOM 12990 N N . PRO A 1 108 ? -5.684 -28.619 -8.133 1.00 0.00 108 PRO A N 8
ATOM 12991 C CA . PRO A 1 108 ? -6.984 -29.228 -7.910 1.00 0.00 108 PRO A CA 8
ATOM 12992 C C . PRO A 1 108 ? -6.971 -30.103 -6.655 1.00 0.00 108 PRO A C 8
ATOM 12993 O O . PRO A 1 108 ? -6.530 -31.251 -6.698 1.00 0.00 108 PRO A O 8
ATOM 13004 N N . SER A 1 109 ? -7.460 -29.528 -5.566 1.00 0.00 109 SER A N 8
ATOM 13005 C CA . SER A 1 109 ? -7.511 -30.241 -4.301 1.00 0.00 109 SER A CA 8
ATOM 13006 C C . SER A 1 109 ? -8.689 -29.739 -3.464 1.00 0.00 109 SER A C 8
ATOM 13007 O O . SER A 1 109 ? -8.722 -28.574 -3.068 1.00 0.00 109 SER A O 8
ATOM 13015 N N . SER A 1 110 ? -9.627 -30.642 -3.219 1.00 0.00 110 SER A N 8
ATOM 13016 C CA . SER A 1 110 ? -10.804 -30.305 -2.436 1.00 0.00 110 SER A CA 8
ATOM 13017 C C . SER A 1 110 ? -11.008 -31.339 -1.327 1.00 0.00 110 SER A C 8
ATOM 13018 O O . SER A 1 110 ? -11.044 -30.992 -0.148 1.00 0.00 110 SER A O 8
ATOM 13026 N N . GLY A 1 111 ? -11.137 -32.590 -1.745 1.00 0.00 111 GLY A N 8
ATOM 13027 C CA . GLY A 1 111 ? -11.337 -33.677 -0.802 1.00 0.00 111 GLY A CA 8
ATOM 13028 C C . GLY A 1 111 ? -10.631 -34.949 -1.275 1.00 0.00 111 GLY A C 8
ATOM 13029 O O . GLY A 1 111 ? -10.414 -35.871 -0.490 1.00 0.00 111 GLY A O 8
ATOM 13033 N N . GLY A 1 1 ? 7.760 23.380 16.331 1.00 0.00 1 GLY A N 9
ATOM 13034 C CA . GLY A 1 1 ? 7.739 22.592 15.111 1.00 0.00 1 GLY A CA 9
ATOM 13035 C C . GLY A 1 1 ? 7.372 23.458 13.904 1.00 0.00 1 GLY A C 9
ATOM 13036 O O . GLY A 1 1 ? 6.955 24.604 14.062 1.00 0.00 1 GLY A O 9
ATOM 13040 N N . SER A 1 2 ? 7.541 22.877 12.726 1.00 0.00 2 SER A N 9
ATOM 13041 C CA . SER A 1 2 ? 7.233 23.581 11.493 1.00 0.00 2 SER A CA 9
ATOM 13042 C C . SER A 1 2 ? 7.150 22.590 10.330 1.00 0.00 2 SER A C 9
ATOM 13043 O O . SER A 1 2 ? 8.169 22.072 9.878 1.00 0.00 2 SER A O 9
ATOM 13051 N N . SER A 1 3 ? 5.926 22.357 9.880 1.00 0.00 3 SER A N 9
ATOM 13052 C CA . SER A 1 3 ? 5.696 21.437 8.779 1.00 0.00 3 SER A CA 9
ATOM 13053 C C . SER A 1 3 ? 4.203 21.373 8.454 1.00 0.00 3 SER A C 9
ATOM 13054 O O . SER A 1 3 ? 3.367 21.731 9.282 1.00 0.00 3 SER A O 9
ATOM 13062 N N . GLY A 1 4 ? 3.912 20.914 7.245 1.00 0.00 4 GLY A N 9
ATOM 13063 C CA . GLY A 1 4 ? 2.534 20.798 6.800 1.00 0.00 4 GLY A CA 9
ATOM 13064 C C . GLY A 1 4 ? 2.406 21.147 5.316 1.00 0.00 4 GLY A C 9
ATOM 13065 O O . GLY A 1 4 ? 3.223 20.720 4.501 1.00 0.00 4 GLY A O 9
ATOM 13069 N N . SER A 1 5 ? 1.374 21.920 5.009 1.00 0.00 5 SER A N 9
ATOM 13070 C CA . SER A 1 5 ? 1.129 22.331 3.637 1.00 0.00 5 SER A CA 9
ATOM 13071 C C . SER A 1 5 ? 0.603 21.147 2.822 1.00 0.00 5 SER A C 9
ATOM 13072 O O . SER A 1 5 ? -0.517 21.187 2.315 1.00 0.00 5 SER A O 9
ATOM 13080 N N . SER A 1 6 ? 1.436 20.122 2.723 1.00 0.00 6 SER A N 9
ATOM 13081 C CA . SER A 1 6 ? 1.069 18.929 1.978 1.00 0.00 6 SER A CA 9
ATOM 13082 C C . SER A 1 6 ? 1.757 17.703 2.582 1.00 0.00 6 SER A C 9
ATOM 13083 O O . SER A 1 6 ? 2.888 17.792 3.056 1.00 0.00 6 SER A O 9
ATOM 13091 N N . GLY A 1 7 ? 1.044 16.587 2.546 1.00 0.00 7 GLY A N 9
ATOM 13092 C CA . GLY A 1 7 ? 1.572 15.344 3.083 1.00 0.00 7 GLY A CA 9
ATOM 13093 C C . GLY A 1 7 ? 1.218 14.162 2.180 1.00 0.00 7 GLY A C 9
ATOM 13094 O O . GLY A 1 7 ? 0.601 14.340 1.131 1.00 0.00 7 GLY A O 9
ATOM 13098 N N . PRO A 1 8 ? 1.635 12.948 2.631 1.00 0.00 8 PRO A N 9
ATOM 13099 C CA . PRO A 1 8 ? 1.368 11.736 1.875 1.00 0.00 8 PRO A CA 9
ATOM 13100 C C . PRO A 1 8 ? -0.099 11.320 2.006 1.00 0.00 8 PRO A C 9
ATOM 13101 O O . PRO A 1 8 ? -0.669 11.378 3.094 1.00 0.00 8 PRO A O 9
ATOM 13112 N N . THR A 1 9 ? -0.667 10.911 0.882 1.00 0.00 9 THR A N 9
ATOM 13113 C CA . THR A 1 9 ? -2.056 10.485 0.857 1.00 0.00 9 THR A CA 9
ATOM 13114 C C . THR A 1 9 ? -2.312 9.436 1.940 1.00 0.00 9 THR A C 9
ATOM 13115 O O . THR A 1 9 ? -1.371 8.907 2.532 1.00 0.00 9 THR A O 9
ATOM 13126 N N . SER A 1 10 ? -3.589 9.165 2.168 1.00 0.00 10 SER A N 9
ATOM 13127 C CA . SER A 1 10 ? -3.980 8.189 3.170 1.00 0.00 10 SER A CA 9
ATOM 13128 C C . SER A 1 10 ? -3.388 6.820 2.826 1.00 0.00 10 SER A C 9
ATOM 13129 O O . SER A 1 10 ? -3.306 6.452 1.655 1.00 0.00 10 SER A O 9
ATOM 13137 N N . ALA A 1 11 ? -2.992 6.104 3.868 1.00 0.00 11 ALA A N 9
ATOM 13138 C CA . ALA A 1 11 ? -2.411 4.784 3.690 1.00 0.00 11 ALA A CA 9
ATOM 13139 C C . ALA A 1 11 ? -3.388 3.901 2.911 1.00 0.00 11 ALA A C 9
ATOM 13140 O O . ALA A 1 11 ? -4.575 4.211 2.823 1.00 0.00 11 ALA A O 9
ATOM 13147 N N . PRO A 1 12 ? -2.838 2.791 2.350 1.00 0.00 12 PRO A N 9
ATOM 13148 C CA . PRO A 1 12 ? -3.648 1.861 1.581 1.00 0.00 12 PRO A CA 9
ATOM 13149 C C . PRO A 1 12 ? -4.523 1.006 2.500 1.00 0.00 12 PRO A C 9
ATOM 13150 O O . PRO A 1 12 ? -4.268 0.918 3.700 1.00 0.00 12 PRO A O 9
ATOM 13161 N N . GLN A 1 13 ? -5.536 0.398 1.901 1.00 0.00 13 GLN A N 9
ATOM 13162 C CA . GLN A 1 13 ? -6.450 -0.447 2.651 1.00 0.00 13 GLN A CA 9
ATOM 13163 C C . GLN A 1 13 ? -6.963 -1.587 1.769 1.00 0.00 13 GLN A C 9
ATOM 13164 O O . GLN A 1 13 ? -6.775 -1.569 0.553 1.00 0.00 13 GLN A O 9
ATOM 13178 N N . HIS A 1 14 ? -7.601 -2.552 2.416 1.00 0.00 14 HIS A N 9
ATOM 13179 C CA . HIS A 1 14 ? -8.142 -3.698 1.705 1.00 0.00 14 HIS A CA 9
ATOM 13180 C C . HIS A 1 14 ? -6.997 -4.517 1.105 1.00 0.00 14 HIS A C 9
ATOM 13181 O O . HIS A 1 14 ? -7.130 -5.069 0.014 1.00 0.00 14 HIS A O 9
ATOM 13195 N N . LEU A 1 15 ? -5.899 -4.570 1.845 1.00 0.00 15 LEU A N 9
ATOM 13196 C CA . LEU A 1 15 ? -4.732 -5.313 1.399 1.00 0.00 15 LEU A CA 9
ATOM 13197 C C . LEU A 1 15 ? -4.851 -6.767 1.861 1.00 0.00 15 LEU A C 9
ATOM 13198 O O . LEU A 1 15 ? -4.773 -7.051 3.055 1.00 0.00 15 LEU A O 9
ATOM 13214 N N . THR A 1 16 ? -5.039 -7.649 0.890 1.00 0.00 16 THR A N 9
ATOM 13215 C CA . THR A 1 16 ? -5.169 -9.066 1.182 1.00 0.00 16 THR A CA 9
ATOM 13216 C C . THR A 1 16 ? -4.467 -9.899 0.108 1.00 0.00 16 THR A C 9
ATOM 13217 O O . THR A 1 16 ? -4.035 -9.365 -0.913 1.00 0.00 16 THR A O 9
ATOM 13228 N N . VAL A 1 17 ? -4.375 -11.193 0.374 1.00 0.00 17 VAL A N 9
ATOM 13229 C CA . VAL A 1 17 ? -3.733 -12.105 -0.558 1.00 0.00 17 VAL A CA 9
ATOM 13230 C C . VAL A 1 17 ? -4.796 -12.743 -1.455 1.00 0.00 17 VAL A C 9
ATOM 13231 O O . VAL A 1 17 ? -5.661 -13.474 -0.976 1.00 0.00 17 VAL A O 9
ATOM 13244 N N . GLU A 1 18 ? -4.695 -12.443 -2.742 1.00 0.00 18 GLU A N 9
ATOM 13245 C CA . GLU A 1 18 ? -5.637 -12.978 -3.710 1.00 0.00 18 GLU A CA 9
ATOM 13246 C C . GLU A 1 18 ? -5.227 -14.392 -4.124 1.00 0.00 18 GLU A C 9
ATOM 13247 O O . GLU A 1 18 ? -6.060 -15.297 -4.166 1.00 0.00 18 GLU A O 9
ATOM 13259 N N . ASP A 1 19 ? -3.944 -14.539 -4.421 1.00 0.00 19 ASP A N 9
ATOM 13260 C CA . ASP A 1 19 ? -3.413 -15.829 -4.830 1.00 0.00 19 ASP A CA 9
ATOM 13261 C C . ASP A 1 19 ? -1.952 -15.937 -4.388 1.00 0.00 19 ASP A C 9
ATOM 13262 O O . ASP A 1 19 ? -1.287 -14.925 -4.175 1.00 0.00 19 ASP A O 9
ATOM 13271 N N . VAL A 1 20 ? -1.496 -17.175 -4.264 1.00 0.00 20 VAL A N 9
ATOM 13272 C CA . VAL A 1 20 ? -0.126 -17.429 -3.851 1.00 0.00 20 VAL A CA 9
ATOM 13273 C C . VAL A 1 20 ? 0.462 -18.548 -4.713 1.00 0.00 20 VAL A C 9
ATOM 13274 O O . VAL A 1 20 ? -0.253 -19.460 -5.126 1.00 0.00 20 VAL A O 9
ATOM 13287 N N . THR A 1 21 ? 1.760 -18.442 -4.960 1.00 0.00 21 THR A N 9
ATOM 13288 C CA . THR A 1 21 ? 2.452 -19.433 -5.765 1.00 0.00 21 THR A CA 9
ATOM 13289 C C . THR A 1 21 ? 3.541 -20.124 -4.941 1.00 0.00 21 THR A C 9
ATOM 13290 O O . THR A 1 21 ? 3.508 -20.092 -3.712 1.00 0.00 21 THR A O 9
ATOM 13301 N N . ASP A 1 22 ? 4.480 -20.732 -5.652 1.00 0.00 22 ASP A N 9
ATOM 13302 C CA . ASP A 1 22 ? 5.576 -21.429 -5.001 1.00 0.00 22 ASP A CA 9
ATOM 13303 C C . ASP A 1 22 ? 6.668 -20.423 -4.633 1.00 0.00 22 ASP A C 9
ATOM 13304 O O . ASP A 1 22 ? 7.238 -20.491 -3.545 1.00 0.00 22 ASP A O 9
ATOM 13313 N N . THR A 1 23 ? 6.926 -19.512 -5.560 1.00 0.00 23 THR A N 9
ATOM 13314 C CA . THR A 1 23 ? 7.939 -18.493 -5.347 1.00 0.00 23 THR A CA 9
ATOM 13315 C C . THR A 1 23 ? 7.370 -17.104 -5.644 1.00 0.00 23 THR A C 9
ATOM 13316 O O . THR A 1 23 ? 8.092 -16.110 -5.593 1.00 0.00 23 THR A O 9
ATOM 13327 N N . THR A 1 24 ? 6.081 -17.081 -5.949 1.00 0.00 24 THR A N 9
ATOM 13328 C CA . THR A 1 24 ? 5.407 -15.831 -6.254 1.00 0.00 24 THR A CA 9
ATOM 13329 C C . THR A 1 24 ? 4.129 -15.697 -5.423 1.00 0.00 24 THR A C 9
ATOM 13330 O O . THR A 1 24 ? 3.726 -16.638 -4.741 1.00 0.00 24 THR A O 9
ATOM 13341 N N . THR A 1 25 ? 3.528 -14.519 -5.507 1.00 0.00 25 THR A N 9
ATOM 13342 C CA . THR A 1 25 ? 2.304 -14.250 -4.771 1.00 0.00 25 THR A CA 9
ATOM 13343 C C . THR A 1 25 ? 1.583 -13.037 -5.361 1.00 0.00 25 THR A C 9
ATOM 13344 O O . THR A 1 25 ? 2.194 -12.221 -6.049 1.00 0.00 25 THR A O 9
ATOM 13355 N N . THR A 1 26 ? 0.293 -12.956 -5.071 1.00 0.00 26 THR A N 9
ATOM 13356 C CA . THR A 1 26 ? -0.519 -11.857 -5.565 1.00 0.00 26 THR A CA 9
ATOM 13357 C C . THR A 1 26 ? -1.085 -11.046 -4.397 1.00 0.00 26 THR A C 9
ATOM 13358 O O . THR A 1 26 ? -1.393 -11.601 -3.343 1.00 0.00 26 THR A O 9
ATOM 13369 N N . LEU A 1 27 ? -1.207 -9.747 -4.625 1.00 0.00 27 LEU A N 9
ATOM 13370 C CA . LEU A 1 27 ? -1.731 -8.854 -3.605 1.00 0.00 27 LEU A CA 9
ATOM 13371 C C . LEU A 1 27 ? -2.749 -7.904 -4.240 1.00 0.00 27 LEU A C 9
ATOM 13372 O O . LEU A 1 27 ? -2.660 -7.597 -5.427 1.00 0.00 27 LEU A O 9
ATOM 13388 N N . LYS A 1 28 ? -3.692 -7.465 -3.419 1.00 0.00 28 LYS A N 9
ATOM 13389 C CA . LYS A 1 28 ? -4.726 -6.556 -3.885 1.00 0.00 28 LYS A CA 9
ATOM 13390 C C . LYS A 1 28 ? -5.076 -5.572 -2.767 1.00 0.00 28 LYS A C 9
ATOM 13391 O O . LYS A 1 28 ? -5.450 -5.982 -1.669 1.00 0.00 28 LYS A O 9
ATOM 13410 N N . TRP A 1 29 ? -4.942 -4.293 -3.084 1.00 0.00 29 TRP A N 9
ATOM 13411 C CA . TRP A 1 29 ? -5.239 -3.248 -2.120 1.00 0.00 29 TRP A CA 9
ATOM 13412 C C . TRP A 1 29 ? -6.168 -2.235 -2.792 1.00 0.00 29 TRP A C 9
ATOM 13413 O O . TRP A 1 29 ? -6.543 -2.405 -3.951 1.00 0.00 29 TRP A O 9
ATOM 13434 N N . ARG A 1 30 ? -6.512 -1.203 -2.036 1.00 0.00 30 ARG A N 9
ATOM 13435 C CA . ARG A 1 30 ? -7.390 -0.162 -2.545 1.00 0.00 30 ARG A CA 9
ATOM 13436 C C . ARG A 1 30 ? -6.768 1.217 -2.314 1.00 0.00 30 ARG A C 9
ATOM 13437 O O . ARG A 1 30 ? -5.978 1.398 -1.389 1.00 0.00 30 ARG A O 9
ATOM 13458 N N . PRO A 1 31 ? -7.158 2.178 -3.193 1.00 0.00 31 PRO A N 9
ATOM 13459 C CA . PRO A 1 31 ? -6.648 3.534 -3.095 1.00 0.00 31 PRO A CA 9
ATOM 13460 C C . PRO A 1 31 ? -7.303 4.283 -1.932 1.00 0.00 31 PRO A C 9
ATOM 13461 O O . PRO A 1 31 ? -8.375 3.900 -1.467 1.00 0.00 31 PRO A O 9
ATOM 13472 N N . PRO A 1 32 ? -6.613 5.367 -1.485 1.00 0.00 32 PRO A N 9
ATOM 13473 C CA . PRO A 1 32 ? -7.117 6.173 -0.386 1.00 0.00 32 PRO A CA 9
ATOM 13474 C C . PRO A 1 32 ? -8.278 7.058 -0.843 1.00 0.00 32 PRO A C 9
ATOM 13475 O O . PRO A 1 32 ? -8.627 7.072 -2.022 1.00 0.00 32 PRO A O 9
ATOM 13486 N N . ASP A 1 33 ? -8.846 7.775 0.116 1.00 0.00 33 ASP A N 9
ATOM 13487 C CA . ASP A 1 33 ? -9.961 8.661 -0.173 1.00 0.00 33 ASP A CA 9
ATOM 13488 C C . ASP A 1 33 ? -9.475 10.111 -0.148 1.00 0.00 33 ASP A C 9
ATOM 13489 O O . ASP A 1 33 ? -10.049 10.973 -0.811 1.00 0.00 33 ASP A O 9
ATOM 13498 N N . ARG A 1 34 ? -8.421 10.335 0.623 1.00 0.00 34 ARG A N 9
ATOM 13499 C CA . ARG A 1 34 ? -7.851 11.667 0.742 1.00 0.00 34 ARG A CA 9
ATOM 13500 C C . ARG A 1 34 ? -6.529 11.749 -0.024 1.00 0.00 34 ARG A C 9
ATOM 13501 O O . ARG A 1 34 ? -5.460 11.815 0.580 1.00 0.00 34 ARG A O 9
ATOM 13522 N N . ILE A 1 35 ? -6.646 11.742 -1.344 1.00 0.00 35 ILE A N 9
ATOM 13523 C CA . ILE A 1 35 ? -5.474 11.814 -2.200 1.00 0.00 35 ILE A CA 9
ATOM 13524 C C . ILE A 1 35 ? -4.721 13.116 -1.916 1.00 0.00 35 ILE A C 9
ATOM 13525 O O . ILE A 1 35 ? -3.556 13.091 -1.525 1.00 0.00 35 ILE A O 9
ATOM 13541 N N . GLY A 1 36 ? -5.419 14.223 -2.126 1.00 0.00 36 GLY A N 9
ATOM 13542 C CA . GLY A 1 36 ? -4.831 15.532 -1.898 1.00 0.00 36 GLY A CA 9
ATOM 13543 C C . GLY A 1 36 ? -4.734 16.324 -3.203 1.00 0.00 36 GLY A C 9
ATOM 13544 O O . GLY A 1 36 ? -5.752 16.675 -3.798 1.00 0.00 36 GLY A O 9
ATOM 13548 N N . ALA A 1 37 ? -3.500 16.583 -3.611 1.00 0.00 37 ALA A N 9
ATOM 13549 C CA . ALA A 1 37 ? -3.257 17.327 -4.835 1.00 0.00 37 ALA A CA 9
ATOM 13550 C C . ALA A 1 37 ? -2.182 16.613 -5.656 1.00 0.00 37 ALA A C 9
ATOM 13551 O O . ALA A 1 37 ? -1.312 15.945 -5.099 1.00 0.00 37 ALA A O 9
ATOM 13558 N N . GLY A 1 38 ? -2.276 16.779 -6.967 1.00 0.00 38 GLY A N 9
ATOM 13559 C CA . GLY A 1 38 ? -1.322 16.158 -7.871 1.00 0.00 38 GLY A CA 9
ATOM 13560 C C . GLY A 1 38 ? -1.680 14.692 -8.123 1.00 0.00 38 GLY A C 9
ATOM 13561 O O . GLY A 1 38 ? -1.921 14.295 -9.262 1.00 0.00 38 GLY A O 9
ATOM 13565 N N . GLY A 1 39 ? -1.702 13.927 -7.041 1.00 0.00 39 GLY A N 9
ATOM 13566 C CA . GLY A 1 39 ? -2.026 12.514 -7.130 1.00 0.00 39 GLY A CA 9
ATOM 13567 C C . GLY A 1 39 ? -0.952 11.661 -6.451 1.00 0.00 39 GLY A C 9
ATOM 13568 O O . GLY A 1 39 ? 0.035 12.190 -5.942 1.00 0.00 39 GLY A O 9
ATOM 13572 N N . ILE A 1 40 ? -1.181 10.356 -6.466 1.00 0.00 40 ILE A N 9
ATOM 13573 C CA . ILE A 1 40 ? -0.246 9.425 -5.858 1.00 0.00 40 ILE A CA 9
ATOM 13574 C C . ILE A 1 40 ? 0.691 8.874 -6.934 1.00 0.00 40 ILE A C 9
ATOM 13575 O O . ILE A 1 40 ? 0.272 8.640 -8.067 1.00 0.00 40 ILE A O 9
ATOM 13591 N N . ASP A 1 41 ? 1.943 8.683 -6.543 1.00 0.00 41 ASP A N 9
ATOM 13592 C CA . ASP A 1 41 ? 2.943 8.164 -7.461 1.00 0.00 41 ASP A CA 9
ATOM 13593 C C . ASP A 1 41 ? 2.730 6.660 -7.642 1.00 0.00 41 ASP A C 9
ATOM 13594 O O . ASP A 1 41 ? 2.796 6.150 -8.760 1.00 0.00 41 ASP A O 9
ATOM 13603 N N . GLY A 1 42 ? 2.478 5.991 -6.526 1.00 0.00 42 GLY A N 9
ATOM 13604 C CA . GLY A 1 42 ? 2.255 4.556 -6.548 1.00 0.00 42 GLY A CA 9
ATOM 13605 C C . GLY A 1 42 ? 2.329 3.968 -5.137 1.00 0.00 42 GLY A C 9
ATOM 13606 O O . GLY A 1 42 ? 1.872 4.587 -4.178 1.00 0.00 42 GLY A O 9
ATOM 13610 N N . TYR A 1 43 ? 2.909 2.779 -5.056 1.00 0.00 43 TYR A N 9
ATOM 13611 C CA . TYR A 1 43 ? 3.048 2.101 -3.778 1.00 0.00 43 TYR A CA 9
ATOM 13612 C C . TYR A 1 43 ? 4.320 1.251 -3.745 1.00 0.00 43 TYR A C 9
ATOM 13613 O O . TYR A 1 43 ? 4.723 0.691 -4.764 1.00 0.00 43 TYR A O 9
ATOM 13631 N N . LEU A 1 44 ? 4.916 1.181 -2.564 1.00 0.00 44 LEU A N 9
ATOM 13632 C CA . LEU A 1 44 ? 6.134 0.409 -2.385 1.00 0.00 44 LEU A CA 9
ATOM 13633 C C . LEU A 1 44 ? 5.817 -0.858 -1.588 1.00 0.00 44 LEU A C 9
ATOM 13634 O O . LEU A 1 44 ? 5.431 -0.782 -0.422 1.00 0.00 44 LEU A O 9
ATOM 13650 N N . VAL A 1 45 ? 5.991 -1.994 -2.248 1.00 0.00 45 VAL A N 9
ATOM 13651 C CA . VAL A 1 45 ? 5.728 -3.275 -1.616 1.00 0.00 45 VAL A CA 9
ATOM 13652 C C . VAL A 1 45 ? 7.039 -3.853 -1.079 1.00 0.00 45 VAL A C 9
ATOM 13653 O O . VAL A 1 45 ? 8.053 -3.850 -1.775 1.00 0.00 45 VAL A O 9
ATOM 13666 N N . GLU A 1 46 ? 6.975 -4.334 0.154 1.00 0.00 46 GLU A N 9
ATOM 13667 C CA . GLU A 1 46 ? 8.145 -4.914 0.792 1.00 0.00 46 GLU A CA 9
ATOM 13668 C C . GLU A 1 46 ? 7.737 -6.092 1.679 1.00 0.00 46 GLU A C 9
ATOM 13669 O O . GLU A 1 46 ? 6.673 -6.069 2.296 1.00 0.00 46 GLU A O 9
ATOM 13681 N N . TYR A 1 47 ? 8.604 -7.093 1.714 1.00 0.00 47 TYR A N 9
ATOM 13682 C CA . TYR A 1 47 ? 8.347 -8.278 2.515 1.00 0.00 47 TYR A CA 9
ATOM 13683 C C . TYR A 1 47 ? 9.489 -8.531 3.500 1.00 0.00 47 TYR A C 9
ATOM 13684 O O . TYR A 1 47 ? 10.651 -8.280 3.187 1.00 0.00 47 TYR A O 9
ATOM 13702 N N . CYS A 1 48 ? 9.118 -9.027 4.672 1.00 0.00 48 CYS A N 9
ATOM 13703 C CA . CYS A 1 48 ? 10.097 -9.317 5.705 1.00 0.00 48 CYS A CA 9
ATOM 13704 C C . CYS A 1 48 ? 9.963 -10.791 6.093 1.00 0.00 48 CYS A C 9
ATOM 13705 O O . CYS A 1 48 ? 8.888 -11.237 6.490 1.00 0.00 48 CYS A O 9
ATOM 13713 N N . LEU A 1 49 ? 11.070 -11.507 5.964 1.00 0.00 49 LEU A N 9
ATOM 13714 C CA . LEU A 1 49 ? 11.090 -12.922 6.296 1.00 0.00 49 LEU A CA 9
ATOM 13715 C C . LEU A 1 49 ? 10.982 -13.087 7.813 1.00 0.00 49 LEU A C 9
ATOM 13716 O O . LEU A 1 49 ? 11.605 -12.341 8.568 1.00 0.00 49 LEU A O 9
ATOM 13732 N N . GLU A 1 50 ? 10.187 -14.068 8.215 1.00 0.00 50 GLU A N 9
ATOM 13733 C CA . GLU A 1 50 ? 9.989 -14.340 9.628 1.00 0.00 50 GLU A CA 9
ATOM 13734 C C . GLU A 1 50 ? 11.335 -14.380 10.354 1.00 0.00 50 GLU A C 9
ATOM 13735 O O . GLU A 1 50 ? 12.278 -15.015 9.885 1.00 0.00 50 GLU A O 9
ATOM 13747 N N . GLY A 1 51 ? 11.381 -13.695 11.487 1.00 0.00 51 GLY A N 9
ATOM 13748 C CA . GLY A 1 51 ? 12.596 -13.645 12.283 1.00 0.00 51 GLY A CA 9
ATOM 13749 C C . GLY A 1 51 ? 13.456 -12.441 11.894 1.00 0.00 51 GLY A C 9
ATOM 13750 O O . GLY A 1 51 ? 14.156 -11.876 12.734 1.00 0.00 51 GLY A O 9
ATOM 13754 N N . SER A 1 52 ? 13.377 -12.084 10.620 1.00 0.00 52 SER A N 9
ATOM 13755 C CA . SER A 1 52 ? 14.140 -10.958 10.110 1.00 0.00 52 SER A CA 9
ATOM 13756 C C . SER A 1 52 ? 13.426 -9.647 10.445 1.00 0.00 52 SER A C 9
ATOM 13757 O O . SER A 1 52 ? 12.201 -9.614 10.554 1.00 0.00 52 SER A O 9
ATOM 13765 N N . GLU A 1 53 ? 14.222 -8.599 10.599 1.00 0.00 53 GLU A N 9
ATOM 13766 C CA . GLU A 1 53 ? 13.681 -7.289 10.919 1.00 0.00 53 GLU A CA 9
ATOM 13767 C C . GLU A 1 53 ? 13.934 -6.314 9.768 1.00 0.00 53 GLU A C 9
ATOM 13768 O O . GLU A 1 53 ? 13.748 -5.108 9.918 1.00 0.00 53 GLU A O 9
ATOM 13780 N N . GLU A 1 54 ? 14.356 -6.873 8.643 1.00 0.00 54 GLU A N 9
ATOM 13781 C CA . GLU A 1 54 ? 14.637 -6.068 7.466 1.00 0.00 54 GLU A CA 9
ATOM 13782 C C . GLU A 1 54 ? 13.581 -6.317 6.388 1.00 0.00 54 GLU A C 9
ATOM 13783 O O . GLU A 1 54 ? 13.453 -7.432 5.885 1.00 0.00 54 GLU A O 9
ATOM 13795 N N . TRP A 1 55 ? 12.851 -5.260 6.065 1.00 0.00 55 TRP A N 9
ATOM 13796 C CA . TRP A 1 55 ? 11.809 -5.349 5.056 1.00 0.00 55 TRP A CA 9
ATOM 13797 C C . TRP A 1 55 ? 12.461 -5.151 3.685 1.00 0.00 55 TRP A C 9
ATOM 13798 O O . TRP A 1 55 ? 12.953 -4.065 3.380 1.00 0.00 55 TRP A O 9
ATOM 13819 N N . VAL A 1 56 ? 12.443 -6.215 2.897 1.00 0.00 56 VAL A N 9
ATOM 13820 C CA . VAL A 1 56 ? 13.025 -6.171 1.567 1.00 0.00 56 VAL A CA 9
ATOM 13821 C C . VAL A 1 56 ? 12.000 -5.601 0.584 1.00 0.00 56 VAL A C 9
ATOM 13822 O O . VAL A 1 56 ? 10.809 -5.890 0.686 1.00 0.00 56 VAL A O 9
ATOM 13835 N N . PRO A 1 57 ? 12.514 -4.779 -0.370 1.00 0.00 57 PRO A N 9
ATOM 13836 C CA . PRO A 1 57 ? 11.657 -4.165 -1.370 1.00 0.00 57 PRO A CA 9
ATOM 13837 C C . PRO A 1 57 ? 11.232 -5.185 -2.428 1.00 0.00 57 PRO A C 9
ATOM 13838 O O . PRO A 1 57 ? 12.073 -5.743 -3.131 1.00 0.00 57 PRO A O 9
ATOM 13849 N N . ALA A 1 58 ? 9.927 -5.398 -2.509 1.00 0.00 58 ALA A N 9
ATOM 13850 C CA . ALA A 1 58 ? 9.380 -6.341 -3.469 1.00 0.00 58 ALA A CA 9
ATOM 13851 C C . ALA A 1 58 ? 9.487 -5.749 -4.876 1.00 0.00 58 ALA A C 9
ATOM 13852 O O . ALA A 1 58 ? 9.876 -6.440 -5.816 1.00 0.00 58 ALA A O 9
ATOM 13859 N N . ASN A 1 59 ? 9.135 -4.476 -4.976 1.00 0.00 59 ASN A N 9
ATOM 13860 C CA . ASN A 1 59 ? 9.187 -3.783 -6.253 1.00 0.00 59 ASN A CA 9
ATOM 13861 C C . ASN A 1 59 ? 10.142 -2.593 -6.144 1.00 0.00 59 ASN A C 9
ATOM 13862 O O . ASN A 1 59 ? 9.873 -1.642 -5.410 1.00 0.00 59 ASN A O 9
ATOM 13873 N N . LYS A 1 60 ? 11.237 -2.683 -6.884 1.00 0.00 60 LYS A N 9
ATOM 13874 C CA . LYS A 1 60 ? 12.233 -1.625 -6.879 1.00 0.00 60 LYS A CA 9
ATOM 13875 C C . LYS A 1 60 ? 11.538 -0.275 -7.065 1.00 0.00 60 LYS A C 9
ATOM 13876 O O . LYS A 1 60 ? 11.919 0.714 -6.441 1.00 0.00 60 LYS A O 9
ATOM 13895 N N . GLU A 1 61 ? 10.530 -0.278 -7.925 1.00 0.00 61 GLU A N 9
ATOM 13896 C CA . GLU A 1 61 ? 9.778 0.934 -8.200 1.00 0.00 61 GLU A CA 9
ATOM 13897 C C . GLU A 1 61 ? 8.328 0.776 -7.738 1.00 0.00 61 GLU A C 9
ATOM 13898 O O . GLU A 1 61 ? 7.826 -0.341 -7.628 1.00 0.00 61 GLU A O 9
ATOM 13910 N N . PRO A 1 62 ? 7.679 1.942 -7.472 1.00 0.00 62 PRO A N 9
ATOM 13911 C CA . PRO A 1 62 ? 6.297 1.943 -7.024 1.00 0.00 62 PRO A CA 9
ATOM 13912 C C . PRO A 1 62 ? 5.345 1.637 -8.182 1.00 0.00 62 PRO A C 9
ATOM 13913 O O . PRO A 1 62 ? 5.397 2.291 -9.222 1.00 0.00 62 PRO A O 9
ATOM 13924 N N . VAL A 1 63 ? 4.498 0.642 -7.962 1.00 0.00 63 VAL A N 9
ATOM 13925 C CA . VAL A 1 63 ? 3.535 0.242 -8.974 1.00 0.00 63 VAL A CA 9
ATOM 13926 C C . VAL A 1 63 ? 2.435 1.300 -9.073 1.00 0.00 63 VAL A C 9
ATOM 13927 O O . VAL A 1 63 ? 2.335 2.178 -8.217 1.00 0.00 63 VAL A O 9
ATOM 13940 N N . GLU A 1 64 ? 1.637 1.182 -10.124 1.00 0.00 64 GLU A N 9
ATOM 13941 C CA . GLU A 1 64 ? 0.548 2.118 -10.346 1.00 0.00 64 GLU A CA 9
ATOM 13942 C C . GLU A 1 64 ? -0.794 1.453 -10.037 1.00 0.00 64 GLU A C 9
ATOM 13943 O O . GLU A 1 64 ? -1.716 2.105 -9.548 1.00 0.00 64 GLU A O 9
ATOM 13955 N N . ARG A 1 65 ? -0.863 0.164 -10.334 1.00 0.00 65 ARG A N 9
ATOM 13956 C CA . ARG A 1 65 ? -2.077 -0.597 -10.094 1.00 0.00 65 ARG A CA 9
ATOM 13957 C C . ARG A 1 65 ? -2.301 -0.779 -8.591 1.00 0.00 65 ARG A C 9
ATOM 13958 O O . ARG A 1 65 ? -1.426 -0.461 -7.787 1.00 0.00 65 ARG A O 9
ATOM 13979 N N . CYS A 1 66 ? -3.477 -1.290 -8.258 1.00 0.00 66 CYS A N 9
ATOM 13980 C CA . CYS A 1 66 ? -3.827 -1.518 -6.867 1.00 0.00 66 CYS A CA 9
ATOM 13981 C C . CYS A 1 66 ? -3.469 -2.963 -6.512 1.00 0.00 66 CYS A C 9
ATOM 13982 O O . CYS A 1 66 ? -4.333 -3.739 -6.109 1.00 0.00 66 CYS A O 9
ATOM 13990 N N . GLY A 1 67 ? -2.193 -3.280 -6.676 1.00 0.00 67 GLY A N 9
ATOM 13991 C CA . GLY A 1 67 ? -1.710 -4.618 -6.378 1.00 0.00 67 GLY A CA 9
ATOM 13992 C C . GLY A 1 67 ? -0.340 -4.860 -7.014 1.00 0.00 67 GLY A C 9
ATOM 13993 O O . GLY A 1 67 ? 0.180 -4.000 -7.723 1.00 0.00 67 GLY A O 9
ATOM 13997 N N . PHE A 1 68 ? 0.206 -6.036 -6.738 1.00 0.00 68 PHE A N 9
ATOM 13998 C CA . PHE A 1 68 ? 1.506 -6.402 -7.274 1.00 0.00 68 PHE A CA 9
ATOM 13999 C C . PHE A 1 68 ? 1.746 -7.908 -7.148 1.00 0.00 68 PHE A C 9
ATOM 14000 O O . PHE A 1 68 ? 0.942 -8.621 -6.549 1.00 0.00 68 PHE A O 9
ATOM 14017 N N . THR A 1 69 ? 2.855 -8.348 -7.723 1.00 0.00 69 THR A N 9
ATOM 14018 C CA . THR A 1 69 ? 3.212 -9.756 -7.683 1.00 0.00 69 THR A CA 9
ATOM 14019 C C . THR A 1 69 ? 4.676 -9.924 -7.274 1.00 0.00 69 THR A C 9
ATOM 14020 O O . THR A 1 69 ? 5.578 -9.503 -7.997 1.00 0.00 69 THR A O 9
ATOM 14031 N N . VAL A 1 70 ? 4.867 -10.540 -6.117 1.00 0.00 70 VAL A N 9
ATOM 14032 C CA . VAL A 1 70 ? 6.207 -10.769 -5.603 1.00 0.00 70 VAL A CA 9
ATOM 14033 C C . VAL A 1 70 ? 6.780 -12.039 -6.235 1.00 0.00 70 VAL A C 9
ATOM 14034 O O . VAL A 1 70 ? 6.032 -12.922 -6.653 1.00 0.00 70 VAL A O 9
ATOM 14047 N N . LYS A 1 71 ? 8.104 -12.092 -6.286 1.00 0.00 71 LYS A N 9
ATOM 14048 C CA . LYS A 1 71 ? 8.786 -13.239 -6.859 1.00 0.00 71 LYS A CA 9
ATOM 14049 C C . LYS A 1 71 ? 9.961 -13.629 -5.961 1.00 0.00 71 LYS A C 9
ATOM 14050 O O . LYS A 1 71 ? 10.287 -12.916 -5.014 1.00 0.00 71 LYS A O 9
ATOM 14069 N N . ASP A 1 72 ? 10.566 -14.761 -6.291 1.00 0.00 72 ASP A N 9
ATOM 14070 C CA . ASP A 1 72 ? 11.699 -15.255 -5.526 1.00 0.00 72 ASP A CA 9
ATOM 14071 C C . ASP A 1 72 ? 11.343 -15.253 -4.038 1.00 0.00 72 ASP A C 9
ATOM 14072 O O . ASP A 1 72 ? 11.577 -14.266 -3.341 1.00 0.00 72 ASP A O 9
ATOM 14081 N N . LEU A 1 73 ? 10.784 -16.369 -3.595 1.00 0.00 73 LEU A N 9
ATOM 14082 C CA . LEU A 1 73 ? 10.394 -16.509 -2.202 1.00 0.00 73 LEU A CA 9
ATOM 14083 C C . LEU A 1 73 ? 10.590 -17.962 -1.765 1.00 0.00 73 LEU A C 9
ATOM 14084 O O . LEU A 1 73 ? 10.446 -18.881 -2.570 1.00 0.00 73 LEU A O 9
ATOM 14100 N N . PRO A 1 74 ? 10.925 -18.129 -0.457 1.00 0.00 74 PRO A N 9
ATOM 14101 C CA . PRO A 1 74 ? 11.143 -19.454 0.096 1.00 0.00 74 PRO A CA 9
ATOM 14102 C C . PRO A 1 74 ? 9.816 -20.185 0.307 1.00 0.00 74 PRO A C 9
ATOM 14103 O O . PRO A 1 74 ? 8.962 -19.724 1.064 1.00 0.00 74 PRO A O 9
ATOM 14114 N N . THR A 1 75 ? 9.683 -21.313 -0.375 1.00 0.00 75 THR A N 9
ATOM 14115 C CA . THR A 1 75 ? 8.475 -22.113 -0.272 1.00 0.00 75 THR A CA 9
ATOM 14116 C C . THR A 1 75 ? 8.302 -22.636 1.155 1.00 0.00 75 THR A C 9
ATOM 14117 O O . THR A 1 75 ? 9.171 -23.336 1.673 1.00 0.00 75 THR A O 9
ATOM 14128 N N . GLY A 1 76 ? 7.174 -22.277 1.750 1.00 0.00 76 GLY A N 9
ATOM 14129 C CA . GLY A 1 76 ? 6.875 -22.702 3.108 1.00 0.00 76 GLY A CA 9
ATOM 14130 C C . GLY A 1 76 ? 7.561 -21.794 4.130 1.00 0.00 76 GLY A C 9
ATOM 14131 O O . GLY A 1 76 ? 8.184 -22.275 5.075 1.00 0.00 76 GLY A O 9
ATOM 14135 N N . ALA A 1 77 ? 7.425 -20.495 3.905 1.00 0.00 77 ALA A N 9
ATOM 14136 C CA . ALA A 1 77 ? 8.023 -19.515 4.795 1.00 0.00 77 ALA A CA 9
ATOM 14137 C C . ALA A 1 77 ? 7.008 -18.407 5.084 1.00 0.00 77 ALA A C 9
ATOM 14138 O O . ALA A 1 77 ? 6.410 -17.853 4.163 1.00 0.00 77 ALA A O 9
ATOM 14145 N N . ARG A 1 78 ? 6.845 -18.118 6.366 1.00 0.00 78 ARG A N 9
ATOM 14146 C CA . ARG A 1 78 ? 5.912 -17.086 6.788 1.00 0.00 78 ARG A CA 9
ATOM 14147 C C . ARG A 1 78 ? 6.498 -15.699 6.518 1.00 0.00 78 ARG A C 9
ATOM 14148 O O . ARG A 1 78 ? 7.267 -15.178 7.324 1.00 0.00 78 ARG A O 9
ATOM 14169 N N . ILE A 1 79 ? 6.112 -15.140 5.380 1.00 0.00 79 ILE A N 9
ATOM 14170 C CA . ILE A 1 79 ? 6.589 -13.823 4.994 1.00 0.00 79 ILE A CA 9
ATOM 14171 C C . ILE A 1 79 ? 5.445 -12.814 5.117 1.00 0.00 79 ILE A C 9
ATOM 14172 O O . ILE A 1 79 ? 4.332 -13.074 4.662 1.00 0.00 79 ILE A O 9
ATOM 14188 N N . LEU A 1 80 ? 5.758 -11.685 5.735 1.00 0.00 80 LEU A N 9
ATOM 14189 C CA . LEU A 1 80 ? 4.770 -10.636 5.923 1.00 0.00 80 LEU A CA 9
ATOM 14190 C C . LEU A 1 80 ? 4.931 -9.586 4.822 1.00 0.00 80 LEU A C 9
ATOM 14191 O O . LEU A 1 80 ? 6.033 -9.096 4.583 1.00 0.00 80 LEU A O 9
ATOM 14207 N N . PHE A 1 81 ? 3.815 -9.271 4.181 1.00 0.00 81 PHE A N 9
ATOM 14208 C CA . PHE A 1 81 ? 3.818 -8.288 3.111 1.00 0.00 81 PHE A CA 9
ATOM 14209 C C . PHE A 1 81 ? 3.224 -6.960 3.585 1.00 0.00 81 PHE A C 9
ATOM 14210 O O . PHE A 1 81 ? 2.320 -6.943 4.420 1.00 0.00 81 PHE A O 9
ATOM 14227 N N . ARG A 1 82 ? 3.755 -5.880 3.032 1.00 0.00 82 ARG A N 9
ATOM 14228 C CA . ARG A 1 82 ? 3.289 -4.551 3.387 1.00 0.00 82 ARG A CA 9
ATOM 14229 C C . ARG A 1 82 ? 3.323 -3.632 2.165 1.00 0.00 82 ARG A C 9
ATOM 14230 O O . ARG A 1 82 ? 4.234 -3.719 1.343 1.00 0.00 82 ARG A O 9
ATOM 14251 N N . VAL A 1 83 ? 2.319 -2.771 2.083 1.00 0.00 83 VAL A N 9
ATOM 14252 C CA . VAL A 1 83 ? 2.222 -1.837 0.974 1.00 0.00 83 VAL A CA 9
ATOM 14253 C C . VAL A 1 83 ? 2.173 -0.409 1.520 1.00 0.00 83 VAL A C 9
ATOM 14254 O O . VAL A 1 83 ? 1.362 -0.101 2.393 1.00 0.00 83 VAL A O 9
ATOM 14267 N N . VAL A 1 84 ? 3.049 0.427 0.982 1.00 0.00 84 VAL A N 9
ATOM 14268 C CA . VAL A 1 84 ? 3.116 1.816 1.404 1.00 0.00 84 VAL A CA 9
ATOM 14269 C C . VAL A 1 84 ? 2.964 2.723 0.182 1.00 0.00 84 VAL A C 9
ATOM 14270 O O . VAL A 1 84 ? 3.593 2.493 -0.849 1.00 0.00 84 VAL A O 9
ATOM 14283 N N . GLY A 1 85 ? 2.124 3.736 0.337 1.00 0.00 85 GLY A N 9
ATOM 14284 C CA . GLY A 1 85 ? 1.881 4.680 -0.741 1.00 0.00 85 GLY A CA 9
ATOM 14285 C C . GLY A 1 85 ? 2.974 5.750 -0.790 1.00 0.00 85 GLY A C 9
ATOM 14286 O O . GLY A 1 85 ? 3.169 6.487 0.175 1.00 0.00 85 GLY A O 9
ATOM 14290 N N . VAL A 1 86 ? 3.658 5.800 -1.923 1.00 0.00 86 VAL A N 9
ATOM 14291 C CA . VAL A 1 86 ? 4.726 6.767 -2.111 1.00 0.00 86 VAL A CA 9
ATOM 14292 C C . VAL A 1 86 ? 4.150 8.043 -2.729 1.00 0.00 86 VAL A C 9
ATOM 14293 O O . VAL A 1 86 ? 3.066 8.021 -3.309 1.00 0.00 86 VAL A O 9
ATOM 14306 N N . ASN A 1 87 ? 4.902 9.124 -2.584 1.00 0.00 87 ASN A N 9
ATOM 14307 C CA . ASN A 1 87 ? 4.480 10.406 -3.121 1.00 0.00 87 ASN A CA 9
ATOM 14308 C C . ASN A 1 87 ? 5.525 11.469 -2.773 1.00 0.00 87 ASN A C 9
ATOM 14309 O O . ASN A 1 87 ? 6.460 11.201 -2.020 1.00 0.00 87 ASN A O 9
ATOM 14320 N N . ILE A 1 88 ? 5.330 12.651 -3.338 1.00 0.00 88 ILE A N 9
ATOM 14321 C CA . ILE A 1 88 ? 6.244 13.755 -3.096 1.00 0.00 88 ILE A CA 9
ATOM 14322 C C . ILE A 1 88 ? 6.398 13.964 -1.589 1.00 0.00 88 ILE A C 9
ATOM 14323 O O . ILE A 1 88 ? 7.430 14.450 -1.128 1.00 0.00 88 ILE A O 9
ATOM 14339 N N . ALA A 1 89 ? 5.357 13.585 -0.862 1.00 0.00 89 ALA A N 9
ATOM 14340 C CA . ALA A 1 89 ? 5.363 13.725 0.585 1.00 0.00 89 ALA A CA 9
ATOM 14341 C C . ALA A 1 89 ? 6.299 12.676 1.189 1.00 0.00 89 ALA A C 9
ATOM 14342 O O . ALA A 1 89 ? 6.834 12.872 2.280 1.00 0.00 89 ALA A O 9
ATOM 14349 N N . GLY A 1 90 ? 6.468 11.586 0.455 1.00 0.00 90 GLY A N 9
ATOM 14350 C CA . GLY A 1 90 ? 7.330 10.507 0.906 1.00 0.00 90 GLY A CA 9
ATOM 14351 C C . GLY A 1 90 ? 6.588 9.169 0.887 1.00 0.00 90 GLY A C 9
ATOM 14352 O O . GLY A 1 90 ? 6.295 8.632 -0.180 1.00 0.00 90 GLY A O 9
ATOM 14356 N N . ARG A 1 91 ? 6.305 8.669 2.081 1.00 0.00 91 ARG A N 9
ATOM 14357 C CA . ARG A 1 91 ? 5.602 7.404 2.215 1.00 0.00 91 ARG A CA 9
ATOM 14358 C C . ARG A 1 91 ? 4.509 7.514 3.279 1.00 0.00 91 ARG A C 9
ATOM 14359 O O . ARG A 1 91 ? 4.502 8.455 4.072 1.00 0.00 91 ARG A O 9
ATOM 14380 N N . SER A 1 92 ? 3.611 6.540 3.263 1.00 0.00 92 SER A N 9
ATOM 14381 C CA . SER A 1 92 ? 2.516 6.516 4.217 1.00 0.00 92 SER A CA 9
ATOM 14382 C C . SER A 1 92 ? 2.578 5.236 5.053 1.00 0.00 92 SER A C 9
ATOM 14383 O O . SER A 1 92 ? 3.352 4.329 4.750 1.00 0.00 92 SER A O 9
ATOM 14391 N N . GLU A 1 93 ? 1.753 5.204 6.090 1.00 0.00 93 GLU A N 9
ATOM 14392 C CA . GLU A 1 93 ? 1.704 4.050 6.972 1.00 0.00 93 GLU A CA 9
ATOM 14393 C C . GLU A 1 93 ? 1.607 2.760 6.155 1.00 0.00 93 GLU A C 9
ATOM 14394 O O . GLU A 1 93 ? 0.844 2.687 5.193 1.00 0.00 93 GLU A O 9
ATOM 14406 N N . PRO A 1 94 ? 2.412 1.749 6.578 1.00 0.00 94 PRO A N 9
ATOM 14407 C CA . PRO A 1 94 ? 2.423 0.466 5.896 1.00 0.00 94 PRO A CA 9
ATOM 14408 C C . PRO A 1 94 ? 1.170 -0.344 6.232 1.00 0.00 94 PRO A C 9
ATOM 14409 O O . PRO A 1 94 ? 0.858 -0.555 7.403 1.00 0.00 94 PRO A O 9
ATOM 14420 N N . ALA A 1 95 ? 0.485 -0.777 5.183 1.00 0.00 95 ALA A N 9
ATOM 14421 C CA . ALA A 1 95 ? -0.727 -1.560 5.352 1.00 0.00 95 ALA A CA 9
ATOM 14422 C C . ALA A 1 95 ? -0.355 -3.025 5.587 1.00 0.00 95 ALA A C 9
ATOM 14423 O O . ALA A 1 95 ? -0.833 -3.911 4.881 1.00 0.00 95 ALA A O 9
ATOM 14430 N N . THR A 1 96 ? 0.495 -3.234 6.582 1.00 0.00 96 THR A N 9
ATOM 14431 C CA . THR A 1 96 ? 0.938 -4.576 6.919 1.00 0.00 96 THR A CA 9
ATOM 14432 C C . THR A 1 96 ? -0.235 -5.556 6.852 1.00 0.00 96 THR A C 9
ATOM 14433 O O . THR A 1 96 ? -1.365 -5.202 7.186 1.00 0.00 96 THR A O 9
ATOM 14444 N N . LEU A 1 97 ? 0.074 -6.770 6.419 1.00 0.00 97 LEU A N 9
ATOM 14445 C CA . LEU A 1 97 ? -0.941 -7.804 6.304 1.00 0.00 97 LEU A CA 9
ATOM 14446 C C . LEU A 1 97 ? -1.348 -8.271 7.703 1.00 0.00 97 LEU A C 9
ATOM 14447 O O . LEU A 1 97 ? -0.522 -8.307 8.614 1.00 0.00 97 LEU A O 9
ATOM 14463 N N . LEU A 1 98 ? -2.621 -8.616 7.830 1.00 0.00 98 LEU A N 9
ATOM 14464 C CA . LEU A 1 98 ? -3.147 -9.079 9.102 1.00 0.00 98 LEU A CA 9
ATOM 14465 C C . LEU A 1 98 ? -2.615 -10.485 9.388 1.00 0.00 98 LEU A C 9
ATOM 14466 O O . LEU A 1 98 ? -2.670 -10.954 10.524 1.00 0.00 98 LEU A O 9
ATOM 14482 N N . GLN A 1 99 ? -2.111 -11.117 8.339 1.00 0.00 99 GLN A N 9
ATOM 14483 C CA . GLN A 1 99 ? -1.570 -12.460 8.463 1.00 0.00 99 GLN A CA 9
ATOM 14484 C C . GLN A 1 99 ? -0.431 -12.668 7.462 1.00 0.00 99 GLN A C 9
ATOM 14485 O O . GLN A 1 99 ? -0.426 -12.067 6.389 1.00 0.00 99 GLN A O 9
ATOM 14499 N N . PRO A 1 100 ? 0.530 -13.543 7.859 1.00 0.00 100 PRO A N 9
ATOM 14500 C CA . PRO A 1 100 ? 1.672 -13.838 7.009 1.00 0.00 100 PRO A CA 9
ATOM 14501 C C . PRO A 1 100 ? 1.270 -14.752 5.850 1.00 0.00 100 PRO A C 9
ATOM 14502 O O . PRO A 1 100 ? 0.103 -15.116 5.717 1.00 0.00 100 PRO A O 9
ATOM 14513 N N . VAL A 1 101 ? 2.260 -15.095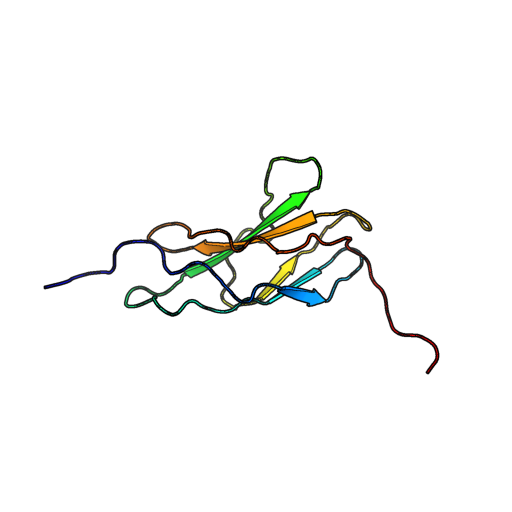 5.039 1.00 0.00 101 VAL A N 9
ATOM 14514 C CA . VAL A 1 101 ? 2.025 -15.959 3.895 1.00 0.00 101 VAL A CA 9
ATOM 14515 C C . VAL A 1 101 ? 2.989 -17.146 3.950 1.00 0.00 101 VAL A C 9
ATOM 14516 O O . VAL A 1 101 ? 4.185 -16.968 4.175 1.00 0.00 101 VAL A O 9
ATOM 14529 N N . THR A 1 102 ? 2.432 -18.330 3.741 1.00 0.00 102 THR A N 9
ATOM 14530 C CA . THR A 1 102 ? 3.228 -19.545 3.764 1.00 0.00 102 THR A CA 9
ATOM 14531 C C . THR A 1 102 ? 3.986 -19.712 2.446 1.00 0.00 102 THR A C 9
ATOM 14532 O O . THR A 1 102 ? 5.027 -20.367 2.402 1.00 0.00 102 THR A O 9
ATOM 14543 N N . ILE A 1 103 ? 3.436 -19.107 1.403 1.00 0.00 103 ILE A N 9
ATOM 14544 C CA . ILE A 1 103 ? 4.047 -19.180 0.087 1.00 0.00 103 ILE A CA 9
ATOM 14545 C C . ILE A 1 103 ? 3.964 -20.618 -0.431 1.00 0.00 103 ILE A C 9
ATOM 14546 O O . ILE A 1 103 ? 4.772 -21.465 -0.054 1.00 0.00 103 ILE A O 9
ATOM 14562 N N . ARG A 1 104 ? 2.978 -20.848 -1.286 1.00 0.00 104 ARG A N 9
ATOM 14563 C CA . ARG A 1 104 ? 2.779 -22.169 -1.859 1.00 0.00 104 ARG A CA 9
ATOM 14564 C C . ARG A 1 104 ? 1.604 -22.149 -2.840 1.00 0.00 104 ARG A C 9
ATOM 14565 O O . ARG A 1 104 ? 0.677 -21.355 -2.688 1.00 0.00 104 ARG A O 9
ATOM 14586 N N . GLU A 1 105 ? 1.682 -23.033 -3.823 1.00 0.00 105 GLU A N 9
ATOM 14587 C CA . GLU A 1 105 ? 0.636 -23.128 -4.828 1.00 0.00 105 GLU A CA 9
ATOM 14588 C C . GLU A 1 105 ? -0.344 -24.247 -4.471 1.00 0.00 105 GLU A C 9
ATOM 14589 O O . GLU A 1 105 ? -0.091 -25.030 -3.557 1.00 0.00 105 GLU A O 9
ATOM 14601 N N . SER A 1 106 ? -1.443 -24.286 -5.210 1.00 0.00 106 SER A N 9
ATOM 14602 C CA . SER A 1 106 ? -2.463 -25.296 -4.982 1.00 0.00 106 SER A CA 9
ATOM 14603 C C . SER A 1 106 ? -2.708 -25.463 -3.482 1.00 0.00 106 SER A C 9
ATOM 14604 O O . SER A 1 106 ? -2.051 -26.272 -2.828 1.00 0.00 106 SER A O 9
ATOM 14612 N N . GLY A 1 107 ? -3.654 -24.684 -2.979 1.00 0.00 107 GLY A N 9
ATOM 14613 C CA . GLY A 1 107 ? -3.994 -24.735 -1.567 1.00 0.00 107 GLY A CA 9
ATOM 14614 C C . GLY A 1 107 ? -5.498 -24.935 -1.372 1.00 0.00 107 GLY A C 9
ATOM 14615 O O . GLY A 1 107 ? -6.266 -24.872 -2.331 1.00 0.00 107 GLY A O 9
ATOM 14619 N N . PRO A 1 108 ? -5.885 -25.178 -0.091 1.00 0.00 108 PRO A N 9
ATOM 14620 C CA . PRO A 1 108 ? -7.283 -25.387 0.242 1.00 0.00 108 PRO A CA 9
ATOM 14621 C C . PRO A 1 108 ? -8.055 -24.066 0.224 1.00 0.00 108 PRO A C 9
ATOM 14622 O O . PRO A 1 108 ? -7.754 -23.156 0.994 1.00 0.00 108 PRO A O 9
ATOM 14633 N N . SER A 1 109 ? -9.036 -24.003 -0.665 1.00 0.00 109 SER A N 9
ATOM 14634 C CA . SER A 1 109 ? -9.853 -22.809 -0.795 1.00 0.00 109 SER A CA 9
ATOM 14635 C C . SER A 1 109 ? -10.946 -23.033 -1.841 1.00 0.00 109 SER A C 9
ATOM 14636 O O . SER A 1 109 ? -10.663 -23.088 -3.037 1.00 0.00 109 SER A O 9
ATOM 14644 N N . SER A 1 110 ? -12.171 -23.158 -1.353 1.00 0.00 110 SER A N 9
ATOM 14645 C CA . SER A 1 110 ? -13.308 -23.375 -2.232 1.00 0.00 110 SER A CA 9
ATOM 14646 C C . SER A 1 110 ? -14.055 -22.059 -2.456 1.00 0.00 110 SER A C 9
ATOM 14647 O O . SER A 1 110 ? -14.069 -21.192 -1.584 1.00 0.00 110 SER A O 9
ATOM 14655 N N . GLY A 1 111 ? -14.659 -21.951 -3.631 1.00 0.00 111 GLY A N 9
ATOM 14656 C CA . GLY A 1 111 ? -15.406 -20.755 -3.981 1.00 0.00 111 GLY A CA 9
ATOM 14657 C C . GLY A 1 111 ? -16.913 -21.012 -3.915 1.00 0.00 111 GLY A C 9
ATOM 14658 O O . GLY A 1 111 ? -17.356 -21.980 -3.298 1.00 0.00 111 GLY A O 9
ATOM 14662 N N . GLY A 1 1 ? 6.984 29.730 9.796 1.00 0.00 1 GLY A N 10
ATOM 14663 C CA . GLY A 1 1 ? 6.279 28.931 8.808 1.00 0.00 1 GLY A CA 10
ATOM 14664 C C . GLY A 1 1 ? 6.632 27.449 8.949 1.00 0.00 1 GLY A C 10
ATOM 14665 O O . GLY A 1 1 ? 7.312 27.056 9.896 1.00 0.00 1 GLY A O 10
ATOM 14669 N N . SER A 1 2 ? 6.154 26.666 7.993 1.00 0.00 2 SER A N 10
ATOM 14670 C CA . SER A 1 2 ? 6.411 25.236 7.998 1.00 0.00 2 SER A CA 10
ATOM 14671 C C . SER A 1 2 ? 5.881 24.614 9.292 1.00 0.00 2 SER A C 10
ATOM 14672 O O . SER A 1 2 ? 6.537 24.681 10.330 1.00 0.00 2 SER A O 10
ATOM 14680 N N . SER A 1 3 ? 4.700 24.024 9.187 1.00 0.00 3 SER A N 10
ATOM 14681 C CA . SER A 1 3 ? 4.075 23.391 10.336 1.00 0.00 3 SER A CA 10
ATOM 14682 C C . SER A 1 3 ? 3.229 22.199 9.881 1.00 0.00 3 SER A C 10
ATOM 14683 O O . SER A 1 3 ? 3.459 21.070 10.312 1.00 0.00 3 SER A O 10
ATOM 14691 N N . GLY A 1 4 ? 2.269 22.491 9.016 1.00 0.00 4 GLY A N 10
ATOM 14692 C CA . GLY A 1 4 ? 1.389 21.458 8.498 1.00 0.00 4 GLY A CA 10
ATOM 14693 C C . GLY A 1 4 ? 0.550 21.985 7.332 1.00 0.00 4 GLY A C 10
ATOM 14694 O O . GLY A 1 4 ? -0.534 22.528 7.538 1.00 0.00 4 GLY A O 10
ATOM 14698 N N . SER A 1 5 ? 1.085 21.807 6.133 1.00 0.00 5 SER A N 10
ATOM 14699 C CA . SER A 1 5 ? 0.399 22.259 4.934 1.00 0.00 5 SER A CA 10
ATOM 14700 C C . SER A 1 5 ? -0.282 21.075 4.243 1.00 0.00 5 SER A C 10
ATOM 14701 O O . SER A 1 5 ? -1.501 21.066 4.077 1.00 0.00 5 SER A O 10
ATOM 14709 N N . SER A 1 6 ? 0.535 20.106 3.860 1.00 0.00 6 SER A N 10
ATOM 14710 C CA . SER A 1 6 ? 0.027 18.920 3.191 1.00 0.00 6 SER A CA 10
ATOM 14711 C C . SER A 1 6 ? 0.845 17.695 3.604 1.00 0.00 6 SER A C 10
ATOM 14712 O O . SER A 1 6 ? 2.073 17.711 3.534 1.00 0.00 6 SER A O 10
ATOM 14720 N N . GLY A 1 7 ? 0.131 16.662 4.027 1.00 0.00 7 GLY A N 10
ATOM 14721 C CA . GLY A 1 7 ? 0.775 15.431 4.453 1.00 0.00 7 GLY A CA 10
ATOM 14722 C C . GLY A 1 7 ? 0.672 14.356 3.369 1.00 0.00 7 GLY A C 10
ATOM 14723 O O . GLY A 1 7 ? 0.183 14.620 2.272 1.00 0.00 7 GLY A O 10
ATOM 14727 N N . PRO A 1 8 ? 1.154 13.134 3.724 1.00 0.00 8 PRO A N 10
ATOM 14728 C CA . PRO A 1 8 ? 1.121 12.018 2.794 1.00 0.00 8 PRO A CA 10
ATOM 14729 C C . PRO A 1 8 ? -0.297 11.458 2.660 1.00 0.00 8 PRO A C 10
ATOM 14730 O O . PRO A 1 8 ? -1.134 11.661 3.537 1.00 0.00 8 PRO A O 10
ATOM 14741 N N . THR A 1 9 ? -0.523 10.765 1.553 1.00 0.00 9 THR A N 10
ATOM 14742 C CA . THR A 1 9 ? -1.824 10.1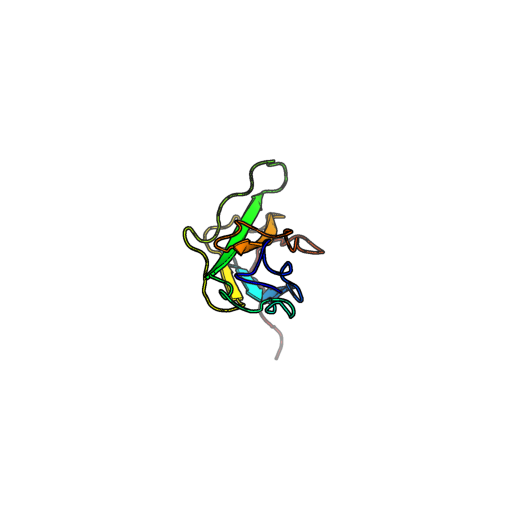74 1.293 1.00 0.00 9 THR A CA 10
ATOM 14743 C C . THR A 1 9 ? -2.209 9.213 2.419 1.00 0.00 9 THR A C 10
ATOM 14744 O O . THR A 1 9 ? -1.385 8.890 3.273 1.00 0.00 9 THR A O 10
ATOM 14755 N N . SER A 1 10 ? -3.462 8.783 2.385 1.00 0.00 10 SER A N 10
ATOM 14756 C CA . SER A 1 10 ? -3.967 7.866 3.392 1.00 0.00 10 SER A CA 10
ATOM 14757 C C . SER A 1 10 ? -3.380 6.471 3.170 1.00 0.00 10 SER A C 10
ATOM 14758 O O . SER A 1 10 ? -3.203 6.042 2.030 1.00 0.00 10 SER A O 10
ATOM 14766 N N . ALA A 1 11 ? -3.094 5.800 4.276 1.00 0.00 11 ALA A N 10
ATOM 14767 C CA . ALA A 1 11 ? -2.531 4.462 4.217 1.00 0.00 11 ALA A CA 10
ATOM 14768 C C . ALA A 1 11 ? -3.416 3.580 3.334 1.00 0.00 11 ALA A C 10
ATOM 14769 O O . ALA A 1 11 ? -4.618 3.816 3.221 1.00 0.00 11 ALA A O 10
ATOM 14776 N N . PRO A 1 12 ? -2.772 2.555 2.716 1.00 0.00 12 PRO A N 10
ATOM 14777 C CA . PRO A 1 12 ? -3.487 1.636 1.847 1.00 0.00 12 PRO A CA 10
ATOM 14778 C C . PRO A 1 12 ? -4.334 0.657 2.663 1.00 0.00 12 PRO A C 10
ATOM 14779 O O . PRO A 1 12 ? -3.919 0.215 3.733 1.00 0.00 12 PRO A O 10
ATOM 14790 N N . GLN A 1 13 ? -5.505 0.347 2.126 1.00 0.00 13 GLN A N 10
ATOM 14791 C CA . GLN A 1 13 ? -6.413 -0.572 2.791 1.00 0.00 13 GLN A CA 10
ATOM 14792 C C . GLN A 1 13 ? -6.955 -1.597 1.793 1.00 0.00 13 GLN A C 10
ATOM 14793 O O . GLN A 1 13 ? -6.796 -1.437 0.584 1.00 0.00 13 GLN A O 10
ATOM 14807 N N . HIS A 1 14 ? -7.586 -2.628 2.337 1.00 0.00 14 HIS A N 10
ATOM 14808 C CA . HIS A 1 14 ? -8.152 -3.680 1.509 1.00 0.00 14 HIS A CA 10
ATOM 14809 C C . HIS A 1 14 ? -7.027 -4.542 0.934 1.00 0.00 14 HIS A C 10
ATOM 14810 O O . HIS A 1 14 ? -7.212 -5.214 -0.080 1.00 0.00 14 HIS A O 10
ATOM 14824 N N . LEU A 1 15 ? -5.886 -4.496 1.605 1.00 0.00 15 LEU A N 10
ATOM 14825 C CA . LEU A 1 15 ? -4.731 -5.264 1.173 1.00 0.00 15 LEU A CA 10
ATOM 14826 C C . LEU A 1 15 ? -4.849 -6.695 1.703 1.00 0.00 15 LEU A C 10
ATOM 14827 O O . LEU A 1 15 ? -4.703 -6.930 2.902 1.00 0.00 15 LEU A O 10
ATOM 14843 N N . THR A 1 16 ? -5.112 -7.613 0.785 1.00 0.00 16 THR A N 10
ATOM 14844 C CA . THR A 1 16 ? -5.251 -9.013 1.145 1.00 0.00 16 THR A CA 10
ATOM 14845 C C . THR A 1 16 ? -4.521 -9.899 0.133 1.00 0.00 16 THR A C 10
ATOM 14846 O O . THR A 1 16 ? -4.031 -9.411 -0.884 1.00 0.00 16 THR A O 10
ATOM 14857 N N . VAL A 1 17 ? -4.471 -11.185 0.448 1.00 0.00 17 VAL A N 10
ATOM 14858 C CA . VAL A 1 17 ? -3.809 -12.143 -0.421 1.00 0.00 17 VAL A CA 10
ATOM 14859 C C . VAL A 1 17 ? -4.845 -12.788 -1.344 1.00 0.00 17 VAL A C 10
ATOM 14860 O O . VAL A 1 17 ? -5.669 -13.585 -0.897 1.00 0.00 17 VAL A O 10
ATOM 14873 N N . GLU A 1 18 ? -4.769 -12.421 -2.615 1.00 0.00 18 GLU A N 10
ATOM 14874 C CA . GLU A 1 18 ? -5.690 -12.954 -3.604 1.00 0.00 18 GLU A CA 10
ATOM 14875 C C . GLU A 1 18 ? -5.312 -14.393 -3.960 1.00 0.00 18 GLU A C 10
ATOM 14876 O O . GLU A 1 18 ? -6.153 -15.289 -3.916 1.00 0.00 18 GLU A O 10
ATOM 14888 N N . ASP A 1 19 ? -4.045 -14.570 -4.306 1.00 0.00 19 ASP A N 10
ATOM 14889 C CA . ASP A 1 19 ? -3.545 -15.885 -4.669 1.00 0.00 19 ASP A CA 10
ATOM 14890 C C . ASP A 1 19 ? -2.106 -16.034 -4.171 1.00 0.00 19 ASP A C 10
ATOM 14891 O O . ASP A 1 19 ? -1.423 -15.041 -3.929 1.00 0.00 19 ASP A O 10
ATOM 14900 N N . VAL A 1 20 ? -1.689 -17.284 -4.031 1.00 0.00 20 VAL A N 10
ATOM 14901 C CA . VAL A 1 20 ? -0.344 -17.577 -3.566 1.00 0.00 20 VAL A CA 10
ATOM 14902 C C . VAL A 1 20 ? 0.256 -18.692 -4.423 1.00 0.00 20 VAL A C 10
ATOM 14903 O O . VAL A 1 20 ? -0.330 -19.766 -4.550 1.00 0.00 20 VAL A O 10
ATOM 14916 N N . THR A 1 21 ? 1.418 -18.400 -4.990 1.00 0.00 21 THR A N 10
ATOM 14917 C CA . THR A 1 21 ? 2.104 -19.365 -5.831 1.00 0.00 21 THR A CA 10
ATOM 14918 C C . THR A 1 21 ? 3.206 -20.074 -5.041 1.00 0.00 21 THR A C 10
ATOM 14919 O O . THR A 1 21 ? 3.205 -20.051 -3.811 1.00 0.00 21 THR A O 10
ATOM 14930 N N . ASP A 1 22 ? 4.119 -20.687 -5.780 1.00 0.00 22 ASP A N 10
ATOM 14931 C CA . ASP A 1 22 ? 5.224 -21.402 -5.164 1.00 0.00 22 ASP A CA 10
ATOM 14932 C C . ASP A 1 22 ? 6.338 -20.411 -4.821 1.00 0.00 22 ASP A C 10
ATOM 14933 O O . ASP A 1 22 ? 6.760 -20.320 -3.669 1.00 0.00 22 ASP A O 10
ATOM 14942 N N . THR A 1 23 ? 6.783 -19.693 -5.842 1.00 0.00 23 THR A N 10
ATOM 14943 C CA . THR A 1 23 ? 7.840 -18.712 -5.663 1.00 0.00 23 THR A CA 10
ATOM 14944 C C . THR A 1 23 ? 7.322 -17.307 -5.973 1.00 0.00 23 THR A C 10
ATOM 14945 O O . THR A 1 23 ? 8.107 -16.375 -6.141 1.00 0.00 23 THR A O 10
ATOM 14956 N N . THR A 1 24 ? 6.003 -17.199 -6.040 1.00 0.00 24 THR A N 10
ATOM 14957 C CA . THR A 1 24 ? 5.370 -15.922 -6.328 1.00 0.00 24 THR A CA 10
ATOM 14958 C C . THR A 1 24 ? 4.051 -15.797 -5.564 1.00 0.00 24 THR A C 10
ATOM 14959 O O . THR A 1 24 ? 3.441 -16.803 -5.201 1.00 0.00 24 THR A O 10
ATOM 14970 N N . THR A 1 25 ? 3.648 -14.555 -5.342 1.00 0.00 25 THR A N 10
ATOM 14971 C CA . THR A 1 25 ? 2.412 -14.285 -4.628 1.00 0.00 25 THR A CA 10
ATOM 14972 C C . THR A 1 25 ? 1.700 -13.073 -5.233 1.00 0.00 25 THR A C 10
ATOM 14973 O O . THR A 1 25 ? 2.324 -12.255 -5.907 1.00 0.00 25 THR A O 10
ATOM 14984 N N . THR A 1 26 ? 0.404 -12.996 -4.969 1.00 0.00 26 THR A N 10
ATOM 14985 C CA . THR A 1 26 ? -0.399 -11.898 -5.479 1.00 0.00 26 THR A CA 10
ATOM 14986 C C . THR A 1 26 ? -0.913 -11.033 -4.326 1.00 0.00 26 THR A C 10
ATOM 14987 O O . THR A 1 26 ? -1.122 -11.528 -3.220 1.00 0.00 26 THR A O 10
ATOM 14998 N N . LEU A 1 27 ? -1.102 -9.756 -4.625 1.00 0.00 27 LEU A N 10
ATOM 14999 C CA . LEU A 1 27 ? -1.587 -8.818 -3.627 1.00 0.00 27 LEU A CA 10
ATOM 15000 C C . LEU A 1 27 ? -2.549 -7.829 -4.289 1.00 0.00 27 LEU A C 10
ATOM 15001 O O . LEU A 1 27 ? -2.325 -7.402 -5.421 1.00 0.00 27 LEU A O 10
ATOM 15017 N N . LYS A 1 28 ? -3.599 -7.493 -3.555 1.00 0.00 28 LYS A N 10
ATOM 15018 C CA . LYS A 1 28 ? -4.596 -6.562 -4.056 1.00 0.00 28 LYS A CA 10
ATOM 15019 C C . LYS A 1 28 ? -5.029 -5.627 -2.925 1.00 0.00 28 LYS A C 10
ATOM 15020 O O . LYS A 1 28 ? -5.556 -6.079 -1.909 1.00 0.00 28 LYS A O 10
ATOM 15039 N N . TRP A 1 29 ? -4.792 -4.342 -3.139 1.00 0.00 29 TRP A N 10
ATOM 15040 C CA . TRP A 1 29 ? -5.151 -3.339 -2.150 1.00 0.00 29 TRP A CA 10
ATOM 15041 C C . TRP A 1 29 ? -6.067 -2.316 -2.825 1.00 0.00 29 TRP A C 10
ATOM 15042 O O . TRP A 1 29 ? -6.294 -2.382 -4.032 1.00 0.00 29 TRP A O 10
ATOM 15063 N N . ARG A 1 30 ? -6.567 -1.394 -2.017 1.00 0.00 30 ARG A N 10
ATOM 15064 C CA . ARG A 1 30 ? -7.453 -0.358 -2.520 1.00 0.00 30 ARG A CA 10
ATOM 15065 C C . ARG A 1 30 ? -6.835 1.024 -2.299 1.00 0.00 30 ARG A C 10
ATOM 15066 O O . ARG A 1 30 ? -5.981 1.193 -1.430 1.00 0.00 30 ARG A O 10
ATOM 15087 N N . PRO A 1 31 ? -7.302 2.001 -3.121 1.00 0.00 31 PRO A N 10
ATOM 15088 C CA . PRO A 1 31 ? -6.804 3.363 -3.023 1.00 0.00 31 PRO A CA 10
ATOM 15089 C C . PRO A 1 31 ? -7.381 4.071 -1.796 1.00 0.00 31 PRO A C 10
ATOM 15090 O O . PRO A 1 31 ? -8.442 3.695 -1.299 1.00 0.00 31 PRO A O 10
ATOM 15101 N N . PRO A 1 32 ? -6.638 5.110 -1.330 1.00 0.00 32 PRO A N 10
ATOM 15102 C CA . PRO A 1 32 ? -7.065 5.875 -0.170 1.00 0.00 32 PRO A CA 10
ATOM 15103 C C . PRO A 1 32 ? -8.219 6.814 -0.527 1.00 0.00 32 PRO A C 10
ATOM 15104 O O . PRO A 1 32 ? -8.600 6.921 -1.691 1.00 0.00 32 PRO A O 10
ATOM 15115 N N . ASP A 1 33 ? -8.743 7.471 0.498 1.00 0.00 33 ASP A N 10
ATOM 15116 C CA . ASP A 1 33 ? -9.846 8.397 0.307 1.00 0.00 33 ASP A CA 10
ATOM 15117 C C . ASP A 1 33 ? -9.321 9.832 0.389 1.00 0.00 33 ASP A C 10
ATOM 15118 O O . ASP A 1 33 ? -9.886 10.739 -0.219 1.00 0.00 33 ASP A O 10
ATOM 15127 N N . ARG A 1 34 ? -8.246 9.992 1.146 1.00 0.00 34 ARG A N 10
ATOM 15128 C CA . ARG A 1 34 ? -7.638 11.301 1.316 1.00 0.00 34 ARG A CA 10
ATOM 15129 C C . ARG A 1 34 ? -6.337 11.390 0.516 1.00 0.00 34 ARG A C 10
ATOM 15130 O O . ARG A 1 34 ? -5.249 11.384 1.090 1.00 0.00 34 ARG A O 10
ATOM 15151 N N . ILE A 1 35 ? -6.491 11.470 -0.798 1.00 0.00 35 ILE A N 10
ATOM 15152 C CA . ILE A 1 35 ? -5.342 11.560 -1.682 1.00 0.00 35 ILE A CA 10
ATOM 15153 C C . ILE A 1 35 ? -4.535 12.813 -1.338 1.00 0.00 35 ILE A C 10
ATOM 15154 O O . ILE A 1 35 ? -3.403 12.717 -0.868 1.00 0.00 35 ILE A O 10
ATOM 15170 N N . GLY A 1 36 ? -5.151 13.960 -1.584 1.00 0.00 36 GLY A N 10
ATOM 15171 C CA . GLY A 1 36 ? -4.504 15.231 -1.306 1.00 0.00 36 GLY A CA 10
ATOM 15172 C C . GLY A 1 36 ? -4.406 16.086 -2.571 1.00 0.00 36 GLY A C 10
ATOM 15173 O O . GLY A 1 36 ? -5.412 16.338 -3.234 1.00 0.00 36 GLY A O 10
ATOM 15177 N N . ALA A 1 37 ? -3.186 16.508 -2.869 1.00 0.00 37 ALA A N 10
ATOM 15178 C CA . ALA A 1 37 ? -2.944 17.329 -4.043 1.00 0.00 37 ALA A CA 10
ATOM 15179 C C . ALA A 1 37 ? -2.030 16.573 -5.009 1.00 0.00 37 ALA A C 10
ATOM 15180 O O . ALA A 1 37 ? -1.133 15.847 -4.582 1.00 0.00 37 ALA A O 10
ATOM 15187 N N . GLY A 1 38 ? -2.288 16.769 -6.294 1.00 0.00 38 GLY A N 10
ATOM 15188 C CA . GLY A 1 38 ? -1.500 16.115 -7.324 1.00 0.00 38 GLY A CA 10
ATOM 15189 C C . GLY A 1 38 ? -1.974 14.677 -7.547 1.00 0.00 38 GLY A C 10
ATOM 15190 O O . GLY A 1 38 ? -2.446 14.337 -8.631 1.00 0.00 38 GLY A O 10
ATOM 15194 N N . GLY A 1 39 ? -1.832 13.872 -6.504 1.00 0.00 39 GLY A N 10
ATOM 15195 C CA . GLY A 1 39 ? -2.240 12.479 -6.573 1.00 0.00 39 GLY A CA 10
ATOM 15196 C C . GLY A 1 39 ? -1.123 11.556 -6.082 1.00 0.00 39 GLY A C 10
ATOM 15197 O O . GLY A 1 39 ? -0.046 12.021 -5.711 1.00 0.00 39 GLY A O 10
ATOM 15201 N N . ILE A 1 40 ? -1.419 10.265 -6.094 1.00 0.00 40 ILE A N 10
ATOM 15202 C CA . ILE A 1 40 ? -0.453 9.272 -5.654 1.00 0.00 40 ILE A CA 10
ATOM 15203 C C . ILE A 1 40 ? 0.385 8.817 -6.850 1.00 0.00 40 ILE A C 10
ATOM 15204 O O . ILE A 1 40 ? -0.119 8.728 -7.968 1.00 0.00 40 ILE A O 10
ATOM 15220 N N . ASP A 1 41 ? 1.652 8.542 -6.574 1.00 0.00 41 ASP A N 10
ATOM 15221 C CA . ASP A 1 41 ? 2.565 8.098 -7.614 1.00 0.00 41 ASP A CA 10
ATOM 15222 C C . ASP A 1 41 ? 2.475 6.577 -7.750 1.00 0.00 41 ASP A C 10
ATOM 15223 O O . ASP A 1 41 ? 2.531 6.045 -8.858 1.00 0.00 41 ASP A O 10
ATOM 15232 N N . GLY A 1 42 ? 2.338 5.919 -6.608 1.00 0.00 42 GLY A N 10
ATOM 15233 C CA . GLY A 1 42 ? 2.241 4.470 -6.586 1.00 0.00 42 GLY A CA 10
ATOM 15234 C C . GLY A 1 42 ? 2.313 3.937 -5.153 1.00 0.00 42 GLY A C 10
ATOM 15235 O O . GLY A 1 42 ? 1.863 4.597 -4.218 1.00 0.00 42 GLY A O 10
ATOM 15239 N N . TYR A 1 43 ? 2.883 2.748 -5.026 1.00 0.00 43 TYR A N 10
ATOM 15240 C CA . TYR A 1 43 ? 3.020 2.119 -3.724 1.00 0.00 43 TYR A CA 10
ATOM 15241 C C . TYR A 1 43 ? 4.265 1.231 -3.672 1.00 0.00 43 TYR A C 10
ATOM 15242 O O . TYR A 1 43 ? 4.617 0.591 -4.662 1.00 0.00 43 TYR A O 10
ATOM 15260 N N . LEU A 1 44 ? 4.897 1.220 -2.508 1.00 0.00 44 LEU A N 10
ATOM 15261 C CA . LEU A 1 44 ? 6.095 0.421 -2.314 1.00 0.00 44 LEU A CA 10
ATOM 15262 C C . LEU A 1 44 ? 5.743 -0.830 -1.507 1.00 0.00 44 LEU A C 10
ATOM 15263 O O . LEU A 1 44 ? 5.223 -0.732 -0.397 1.00 0.00 44 LEU A O 10
ATOM 15279 N N . VAL A 1 45 ? 6.041 -1.979 -2.097 1.00 0.00 45 VAL A N 10
ATOM 15280 C CA . VAL A 1 45 ? 5.763 -3.248 -1.447 1.00 0.00 45 VAL A CA 10
ATOM 15281 C C . VAL A 1 45 ? 7.069 -3.842 -0.916 1.00 0.00 45 VAL A C 10
ATOM 15282 O O . VAL A 1 45 ? 8.019 -4.037 -1.672 1.00 0.00 45 VAL A O 10
ATOM 15295 N N . GLU A 1 46 ? 7.075 -4.112 0.381 1.00 0.00 46 GLU A N 10
ATOM 15296 C CA . GLU A 1 46 ? 8.249 -4.679 1.022 1.00 0.00 46 GLU A CA 10
ATOM 15297 C C . GLU A 1 46 ? 7.848 -5.842 1.932 1.00 0.00 46 GLU A C 10
ATOM 15298 O O . GLU A 1 46 ? 6.902 -5.729 2.710 1.00 0.00 46 GLU A O 10
ATOM 15310 N N . TYR A 1 47 ? 8.586 -6.935 1.802 1.00 0.00 47 TYR A N 10
ATOM 15311 C CA . TYR A 1 47 ? 8.319 -8.118 2.602 1.00 0.00 47 TYR A CA 10
ATOM 15312 C C . TYR A 1 47 ? 9.477 -8.405 3.560 1.00 0.00 47 TYR A C 10
ATOM 15313 O O . TYR A 1 47 ? 10.635 -8.143 3.237 1.00 0.00 47 TYR A O 10
ATOM 15331 N N . CYS A 1 48 ? 9.125 -8.939 4.721 1.00 0.00 48 CYS A N 10
ATOM 15332 C CA . CYS A 1 48 ? 10.120 -9.264 5.728 1.00 0.00 48 CYS A CA 10
ATOM 15333 C C . CYS A 1 48 ? 9.992 -10.750 6.067 1.00 0.00 48 CYS A C 10
ATOM 15334 O O . CYS A 1 48 ? 8.944 -11.197 6.531 1.00 0.00 48 CYS A O 10
ATOM 15342 N N . LEU A 1 49 ? 11.074 -11.476 5.823 1.00 0.00 49 LEU A N 10
ATOM 15343 C CA . LEU A 1 49 ? 11.096 -12.902 6.097 1.00 0.00 49 LEU A CA 10
ATOM 15344 C C . LEU A 1 49 ? 11.029 -13.128 7.609 1.00 0.00 49 LEU A C 10
ATOM 15345 O O . LEU A 1 49 ? 11.677 -12.417 8.376 1.00 0.00 49 LEU A O 10
ATOM 15361 N N . GLU A 1 50 ? 10.239 -14.120 7.992 1.00 0.00 50 GLU A N 10
ATOM 15362 C CA . GLU A 1 50 ? 10.079 -14.449 9.399 1.00 0.00 50 GLU A CA 10
ATOM 15363 C C . GLU A 1 50 ? 11.446 -14.575 10.073 1.00 0.00 50 GLU A C 10
ATOM 15364 O O . GLU A 1 50 ? 12.325 -15.277 9.576 1.00 0.00 50 GLU A O 10
ATOM 15376 N N . GLY A 1 51 ? 11.583 -13.883 11.195 1.00 0.00 51 GLY A N 10
ATOM 15377 C CA . GLY A 1 51 ? 12.829 -13.909 11.943 1.00 0.00 51 GLY A CA 10
ATOM 15378 C C . GLY A 1 51 ? 13.712 -12.715 11.579 1.00 0.00 51 GLY A C 10
ATOM 15379 O O . GLY A 1 51 ? 14.485 -12.235 12.406 1.00 0.00 51 GLY A O 10
ATOM 15383 N N . SER A 1 52 ? 13.567 -12.268 10.339 1.00 0.00 52 SER A N 10
ATOM 15384 C CA . SER A 1 52 ? 14.342 -11.139 9.855 1.00 0.00 52 SER A CA 10
ATOM 15385 C C . SER A 1 52 ? 13.702 -9.828 10.318 1.00 0.00 52 SER A C 10
ATOM 15386 O O . SER A 1 52 ? 12.500 -9.776 10.570 1.00 0.00 52 SER A O 10
ATOM 15394 N N . GLU A 1 53 ? 14.536 -8.803 10.417 1.00 0.00 53 GLU A N 10
ATOM 15395 C CA . GLU A 1 53 ? 14.066 -7.496 10.845 1.00 0.00 53 GLU A CA 10
ATOM 15396 C C . GLU A 1 53 ? 14.266 -6.469 9.729 1.00 0.00 53 GLU A C 10
ATOM 15397 O O . GLU A 1 53 ? 14.129 -5.267 9.955 1.00 0.00 53 GLU A O 10
ATOM 15409 N N . GLU A 1 54 ? 14.585 -6.979 8.549 1.00 0.00 54 GLU A N 10
ATOM 15410 C CA . GLU A 1 54 ? 14.804 -6.120 7.397 1.00 0.00 54 GLU A CA 10
ATOM 15411 C C . GLU A 1 54 ? 13.758 -6.403 6.318 1.00 0.00 54 GLU A C 10
ATOM 15412 O O . GLU A 1 54 ? 13.696 -7.508 5.781 1.00 0.00 54 GLU A O 10
ATOM 15424 N N . TRP A 1 55 ? 12.960 -5.384 6.031 1.00 0.00 55 TRP A N 10
ATOM 15425 C CA . TRP A 1 55 ? 11.919 -5.509 5.025 1.00 0.00 55 TRP A CA 10
ATOM 15426 C C . TRP A 1 55 ? 12.562 -5.308 3.652 1.00 0.00 55 TRP A C 10
ATOM 15427 O O . TRP A 1 55 ? 13.122 -4.248 3.374 1.00 0.00 55 TRP A O 10
ATOM 15448 N N . VAL A 1 56 ? 12.461 -6.341 2.829 1.00 0.00 56 VAL A N 10
ATOM 15449 C CA . VAL A 1 56 ? 13.026 -6.291 1.491 1.00 0.00 56 VAL A CA 10
ATOM 15450 C C . VAL A 1 56 ? 11.989 -5.713 0.526 1.00 0.00 56 VAL A C 10
ATOM 15451 O O . VAL A 1 56 ? 10.800 -6.006 0.638 1.00 0.00 56 VAL A O 10
ATOM 15464 N N . PRO A 1 57 ? 12.491 -4.881 -0.426 1.00 0.00 57 PRO A N 10
ATOM 15465 C CA . PRO A 1 57 ? 11.621 -4.260 -1.410 1.00 0.00 57 PRO A CA 10
ATOM 15466 C C . PRO A 1 57 ? 11.186 -5.270 -2.474 1.00 0.00 57 PRO A C 10
ATOM 15467 O O . PRO A 1 57 ? 12.014 -5.776 -3.230 1.00 0.00 57 PRO A O 10
ATOM 15478 N N . ALA A 1 58 ? 9.888 -5.535 -2.497 1.00 0.00 58 ALA A N 10
ATOM 15479 C CA . ALA A 1 58 ? 9.334 -6.476 -3.455 1.00 0.00 58 ALA A CA 10
ATOM 15480 C C . ALA A 1 58 ? 9.444 -5.889 -4.863 1.00 0.00 58 ALA A C 10
ATOM 15481 O O . ALA A 1 58 ? 9.836 -6.583 -5.800 1.00 0.00 58 ALA A O 10
ATOM 15488 N N . ASN A 1 59 ? 9.093 -4.615 -4.968 1.00 0.00 59 ASN A N 10
ATOM 15489 C CA . ASN A 1 59 ? 9.148 -3.927 -6.247 1.00 0.00 59 ASN A CA 10
ATOM 15490 C C . ASN A 1 59 ? 10.092 -2.727 -6.134 1.00 0.00 59 ASN A C 10
ATOM 15491 O O . ASN A 1 59 ? 9.858 -1.822 -5.335 1.00 0.00 59 ASN A O 10
ATOM 15502 N N . LYS A 1 60 ? 11.137 -2.760 -6.947 1.00 0.00 60 LYS A N 10
ATOM 15503 C CA . LYS A 1 60 ? 12.117 -1.686 -6.950 1.00 0.00 60 LYS A CA 10
ATOM 15504 C C . LYS A 1 60 ? 11.403 -0.351 -7.167 1.00 0.00 60 LYS A C 10
ATOM 15505 O O . LYS A 1 60 ? 11.759 0.654 -6.553 1.00 0.00 60 LYS A O 10
ATOM 15524 N N . GLU A 1 61 ? 10.409 -0.383 -8.043 1.00 0.00 61 GLU A N 10
ATOM 15525 C CA . GLU A 1 61 ? 9.643 0.813 -8.349 1.00 0.00 61 GLU A CA 10
ATOM 15526 C C . GLU A 1 61 ? 8.192 0.645 -7.892 1.00 0.00 61 GLU A C 10
ATOM 15527 O O . GLU A 1 61 ? 7.676 -0.471 -7.849 1.00 0.00 61 GLU A O 10
ATOM 15539 N N . PRO A 1 62 ? 7.559 1.800 -7.553 1.00 0.00 62 PRO A N 10
ATOM 15540 C CA . PRO A 1 62 ? 6.179 1.791 -7.100 1.00 0.00 62 PRO A CA 10
ATOM 15541 C C . PRO A 1 62 ? 5.219 1.569 -8.271 1.00 0.00 62 PRO A C 10
ATOM 15542 O O . PRO A 1 62 ? 5.238 2.320 -9.245 1.00 0.00 62 PRO A O 10
ATOM 15553 N N . VAL A 1 63 ? 4.404 0.533 -8.138 1.00 0.00 63 VAL A N 10
ATOM 15554 C CA . VAL A 1 63 ? 3.439 0.202 -9.172 1.00 0.00 63 VAL A CA 10
ATOM 15555 C C . VAL A 1 63 ? 2.441 1.353 -9.320 1.00 0.00 63 VAL A C 10
ATOM 15556 O O . VAL A 1 63 ? 2.489 2.322 -8.564 1.00 0.00 63 VAL A O 10
ATOM 15569 N N . GLU A 1 64 ? 1.561 1.208 -10.300 1.00 0.00 64 GLU A N 10
ATOM 15570 C CA . GLU A 1 64 ? 0.553 2.223 -10.556 1.00 0.00 64 GLU A CA 10
ATOM 15571 C C . GLU A 1 64 ? -0.820 1.740 -10.085 1.00 0.00 64 GLU A C 10
ATOM 15572 O O . GLU A 1 64 ? -1.597 2.514 -9.529 1.00 0.00 64 GLU A O 10
ATOM 15584 N N . ARG A 1 65 ? -1.076 0.462 -10.326 1.00 0.00 65 ARG A N 10
ATOM 15585 C CA . ARG A 1 65 ? -2.342 -0.133 -9.933 1.00 0.00 65 ARG A CA 10
ATOM 15586 C C . ARG A 1 65 ? -2.321 -0.491 -8.445 1.00 0.00 65 ARG A C 10
ATOM 15587 O O . ARG A 1 65 ? -1.281 -0.397 -7.795 1.00 0.00 65 ARG A O 10
ATOM 15608 N N . CYS A 1 66 ? -3.483 -0.893 -7.950 1.00 0.00 66 CYS A N 10
ATOM 15609 C CA . CYS A 1 66 ? -3.611 -1.265 -6.551 1.00 0.00 66 CYS A CA 10
ATOM 15610 C C . CYS A 1 66 ? -3.440 -2.781 -6.440 1.00 0.00 66 CYS A C 10
ATOM 15611 O O . CYS A 1 66 ? -4.324 -3.474 -5.940 1.00 0.00 66 CYS A O 10
ATOM 15619 N N . GLY A 1 67 ? -2.296 -3.252 -6.914 1.00 0.00 67 GLY A N 10
ATOM 15620 C CA . GLY A 1 67 ? -1.997 -4.674 -6.874 1.00 0.00 67 GLY A CA 10
ATOM 15621 C C . GLY A 1 67 ? -0.626 -4.963 -7.488 1.00 0.00 67 GLY A C 10
ATOM 15622 O O . GLY A 1 67 ? -0.169 -4.235 -8.368 1.00 0.00 67 GLY A O 10
ATOM 15626 N N . PHE A 1 68 ? -0.007 -6.028 -6.999 1.00 0.00 68 PHE A N 10
ATOM 15627 C CA . PHE A 1 68 ? 1.303 -6.423 -7.488 1.00 0.00 68 PHE A CA 10
ATOM 15628 C C . PHE A 1 68 ? 1.565 -7.906 -7.217 1.00 0.00 68 PHE A C 10
ATOM 15629 O O . PHE A 1 68 ? 0.808 -8.552 -6.494 1.00 0.00 68 PHE A O 10
ATOM 15646 N N . THR A 1 69 ? 2.640 -8.402 -7.811 1.00 0.00 69 THR A N 10
ATOM 15647 C CA . THR A 1 69 ? 3.011 -9.797 -7.643 1.00 0.00 69 THR A CA 10
ATOM 15648 C C . THR A 1 69 ? 4.476 -9.911 -7.217 1.00 0.00 69 THR A C 10
ATOM 15649 O O . THR A 1 69 ? 5.367 -9.416 -7.906 1.00 0.00 69 THR A O 10
ATOM 15660 N N . VAL A 1 70 ? 4.680 -10.566 -6.083 1.00 0.00 70 VAL A N 10
ATOM 15661 C CA . VAL A 1 70 ? 6.022 -10.751 -5.557 1.00 0.00 70 VAL A CA 10
ATOM 15662 C C . VAL A 1 70 ? 6.599 -12.063 -6.093 1.00 0.00 70 VAL A C 10
ATOM 15663 O O . VAL A 1 70 ? 5.854 -12.984 -6.422 1.00 0.00 70 VAL A O 10
ATOM 15676 N N . LYS A 1 71 ? 7.921 -12.105 -6.165 1.00 0.00 71 LYS A N 10
ATOM 15677 C CA . LYS A 1 71 ? 8.607 -13.288 -6.656 1.00 0.00 71 LYS A CA 10
ATOM 15678 C C . LYS A 1 71 ? 9.821 -13.573 -5.770 1.00 0.00 71 LYS A C 10
ATOM 15679 O O . LYS A 1 71 ? 10.136 -12.793 -4.873 1.00 0.00 71 LYS A O 10
ATOM 15698 N N . ASP A 1 72 ? 10.470 -14.693 -6.052 1.00 0.00 72 ASP A N 10
ATOM 15699 C CA . ASP A 1 72 ? 11.642 -15.091 -5.292 1.00 0.00 72 ASP A CA 10
ATOM 15700 C C . ASP A 1 72 ? 11.282 -15.161 -3.807 1.00 0.00 72 ASP A C 10
ATOM 15701 O O . ASP A 1 72 ? 11.538 -14.221 -3.057 1.00 0.00 72 ASP A O 10
ATOM 15710 N N . LEU A 1 73 ? 10.693 -16.286 -3.426 1.00 0.00 73 LEU A N 10
ATOM 15711 C CA . LEU A 1 73 ? 10.294 -16.491 -2.044 1.00 0.00 73 LEU A CA 10
ATOM 15712 C C . LEU A 1 73 ? 10.506 -17.959 -1.669 1.00 0.00 73 LEU A C 10
ATOM 15713 O O . LEU A 1 73 ? 10.315 -18.848 -2.497 1.00 0.00 73 LEU A O 10
ATOM 15729 N N . PRO A 1 74 ? 10.908 -18.173 -0.387 1.00 0.00 74 PRO A N 10
ATOM 15730 C CA . PRO A 1 74 ? 11.148 -19.518 0.107 1.00 0.00 74 PRO A CA 10
ATOM 15731 C C . PRO A 1 74 ? 9.829 -20.252 0.362 1.00 0.00 74 PRO A C 10
ATOM 15732 O O . PRO A 1 74 ? 9.014 -19.809 1.170 1.00 0.00 74 PRO A O 10
ATOM 15743 N N . THR A 1 75 ? 9.660 -21.361 -0.343 1.00 0.00 75 THR A N 10
ATOM 15744 C CA . THR A 1 75 ? 8.455 -22.160 -0.204 1.00 0.00 75 THR A CA 10
ATOM 15745 C C . THR A 1 75 ? 8.314 -22.666 1.233 1.00 0.00 75 THR A C 10
ATOM 15746 O O . THR A 1 75 ? 9.211 -23.329 1.752 1.00 0.00 75 THR A O 10
ATOM 15757 N N . GLY A 1 76 ? 7.181 -22.335 1.835 1.00 0.00 76 GLY A N 10
ATOM 15758 C CA . GLY A 1 76 ? 6.911 -22.747 3.202 1.00 0.00 76 GLY A CA 10
ATOM 15759 C C . GLY A 1 76 ? 7.574 -21.798 4.202 1.00 0.00 76 GLY A C 10
ATOM 15760 O O . GLY A 1 76 ? 8.126 -22.239 5.209 1.00 0.00 76 GLY A O 10
ATOM 15764 N N . ALA A 1 77 ? 7.497 -20.513 3.889 1.00 0.00 77 ALA A N 10
ATOM 15765 C CA . ALA A 1 77 ? 8.083 -19.498 4.748 1.00 0.00 77 ALA A CA 10
ATOM 15766 C C . ALA A 1 77 ? 7.049 -18.402 5.013 1.00 0.00 77 ALA A C 10
ATOM 15767 O O . ALA A 1 77 ? 6.426 -17.893 4.083 1.00 0.00 77 ALA A O 10
ATOM 15774 N N . ARG A 1 78 ? 6.898 -18.070 6.287 1.00 0.00 78 ARG A N 10
ATOM 15775 C CA . ARG A 1 78 ? 5.950 -17.044 6.686 1.00 0.00 78 ARG A CA 10
ATOM 15776 C C . ARG A 1 78 ? 6.532 -15.653 6.426 1.00 0.00 78 ARG A C 10
ATOM 15777 O O . ARG A 1 78 ? 7.301 -15.137 7.235 1.00 0.00 78 ARG A O 10
ATOM 15798 N N . ILE A 1 79 ? 6.143 -15.087 5.293 1.00 0.00 79 ILE A N 10
ATOM 15799 C CA . ILE A 1 79 ? 6.617 -13.766 4.916 1.00 0.00 79 ILE A CA 10
ATOM 15800 C C . ILE A 1 79 ? 5.481 -12.754 5.082 1.00 0.00 79 ILE A C 10
ATOM 15801 O O . ILE A 1 79 ? 4.349 -13.015 4.678 1.00 0.00 79 ILE A O 10
ATOM 15817 N N . LEU A 1 80 ? 5.823 -11.621 5.677 1.00 0.00 80 LEU A N 10
ATOM 15818 C CA . LEU A 1 80 ? 4.846 -10.569 5.901 1.00 0.00 80 LEU A CA 10
ATOM 15819 C C . LEU A 1 80 ? 4.966 -9.522 4.793 1.00 0.00 80 LEU A C 10
ATOM 15820 O O . LEU A 1 80 ? 6.048 -8.986 4.555 1.00 0.00 80 LEU A O 10
ATOM 15836 N N . PHE A 1 81 ? 3.841 -9.261 4.144 1.00 0.00 81 PHE A N 10
ATOM 15837 C CA . PHE A 1 81 ? 3.807 -8.288 3.066 1.00 0.00 81 PHE A CA 10
ATOM 15838 C C . PHE A 1 81 ? 3.206 -6.964 3.542 1.00 0.00 81 PHE A C 10
ATOM 15839 O O . PHE A 1 81 ? 2.221 -6.954 4.279 1.00 0.00 81 PHE A O 10
ATOM 15856 N N . ARG A 1 82 ? 3.824 -5.877 3.101 1.00 0.00 82 ARG A N 10
ATOM 15857 C CA . ARG A 1 82 ? 3.361 -4.551 3.473 1.00 0.00 82 ARG A CA 10
ATOM 15858 C C . ARG A 1 82 ? 3.389 -3.620 2.259 1.00 0.00 82 ARG A C 10
ATOM 15859 O O . ARG A 1 82 ? 4.253 -3.749 1.393 1.00 0.00 82 ARG A O 10
ATOM 15880 N N . VAL A 1 83 ? 2.434 -2.702 2.236 1.00 0.00 83 VAL A N 10
ATOM 15881 C CA . VAL A 1 83 ? 2.339 -1.749 1.143 1.00 0.00 83 VAL A CA 10
ATOM 15882 C C . VAL A 1 83 ? 2.318 -0.329 1.710 1.00 0.00 83 VAL A C 10
ATOM 15883 O O . VAL A 1 83 ? 1.612 -0.054 2.680 1.00 0.00 83 VAL A O 10
ATOM 15896 N N . VAL A 1 84 ? 3.100 0.537 1.082 1.00 0.00 84 VAL A N 10
ATOM 15897 C CA . VAL A 1 84 ? 3.181 1.922 1.513 1.00 0.00 84 VAL A CA 10
ATOM 15898 C C . VAL A 1 84 ? 3.067 2.838 0.292 1.00 0.00 84 VAL A C 10
ATOM 15899 O O . VAL A 1 84 ? 3.804 2.678 -0.679 1.00 0.00 84 VAL A O 10
ATOM 15912 N N . GLY A 1 85 ? 2.138 3.779 0.382 1.00 0.00 85 GLY A N 10
ATOM 15913 C CA . GLY A 1 85 ? 1.919 4.720 -0.702 1.00 0.00 85 GLY A CA 10
ATOM 15914 C C . GLY A 1 85 ? 3.011 5.791 -0.728 1.00 0.00 85 GLY A C 10
ATOM 15915 O O . GLY A 1 85 ? 3.107 6.607 0.188 1.00 0.00 85 GLY A O 10
ATOM 15919 N N . VAL A 1 86 ? 3.807 5.754 -1.786 1.00 0.00 86 VAL A N 10
ATOM 15920 C CA . VAL A 1 86 ? 4.889 6.711 -1.943 1.00 0.00 86 VAL A CA 10
ATOM 15921 C C . VAL A 1 86 ? 4.355 7.969 -2.632 1.00 0.00 86 VAL A C 10
ATOM 15922 O O . VAL A 1 86 ? 3.302 7.934 -3.267 1.00 0.00 86 VAL A O 10
ATOM 15935 N N . ASN A 1 87 ? 5.105 9.051 -2.482 1.00 0.00 87 ASN A N 10
ATOM 15936 C CA . ASN A 1 87 ? 4.721 10.318 -3.081 1.00 0.00 87 ASN A CA 10
ATOM 15937 C C . ASN A 1 87 ? 5.655 11.419 -2.578 1.00 0.00 87 ASN A C 10
ATOM 15938 O O . ASN A 1 87 ? 6.553 11.160 -1.778 1.00 0.00 87 ASN A O 10
ATOM 15949 N N . ILE A 1 88 ? 5.413 12.626 -3.068 1.00 0.00 88 ILE A N 10
ATOM 15950 C CA . ILE A 1 88 ? 6.221 13.769 -2.678 1.00 0.00 88 ILE A CA 10
ATOM 15951 C C . ILE A 1 88 ? 6.268 13.858 -1.151 1.00 0.00 88 ILE A C 10
ATOM 15952 O O . ILE A 1 88 ? 7.317 14.141 -0.574 1.00 0.00 88 ILE A O 10
ATOM 15968 N N . ALA A 1 89 ? 5.119 13.611 -0.540 1.00 0.00 89 ALA A N 10
ATOM 15969 C CA . ALA A 1 89 ? 5.015 13.660 0.908 1.00 0.00 89 ALA A CA 10
ATOM 15970 C C . ALA A 1 89 ? 5.949 12.612 1.517 1.00 0.00 89 ALA A C 10
ATOM 15971 O O . ALA A 1 89 ? 6.263 12.670 2.705 1.00 0.00 89 ALA A O 10
ATOM 15978 N N . GLY A 1 90 ? 6.367 11.677 0.676 1.00 0.00 90 GLY A N 10
ATOM 15979 C CA . GLY A 1 90 ? 7.258 10.617 1.117 1.00 0.00 90 GLY A CA 10
ATOM 15980 C C . GLY A 1 90 ? 6.550 9.261 1.096 1.00 0.00 90 GLY A C 10
ATOM 15981 O O . GLY A 1 90 ? 6.264 8.722 0.028 1.00 0.00 90 GLY A O 10
ATOM 15985 N N . ARG A 1 91 ? 6.287 8.749 2.289 1.00 0.00 91 ARG A N 10
ATOM 15986 C CA . ARG A 1 91 ? 5.618 7.466 2.422 1.00 0.00 91 ARG A CA 10
ATOM 15987 C C . ARG A 1 91 ? 4.512 7.550 3.475 1.00 0.00 91 ARG A C 10
ATOM 15988 O O . ARG A 1 91 ? 4.487 8.479 4.281 1.00 0.00 91 ARG A O 10
ATOM 16009 N N . SER A 1 92 ? 3.623 6.568 3.434 1.00 0.00 92 SER A N 10
ATOM 16010 C CA . SER A 1 92 ? 2.517 6.520 4.375 1.00 0.00 92 SER A CA 10
ATOM 16011 C C . SER A 1 92 ? 2.592 5.237 5.205 1.00 0.00 92 SER A C 10
ATOM 16012 O O . SER A 1 92 ? 3.412 4.362 4.930 1.00 0.00 92 SER A O 10
ATOM 16020 N N . GLU A 1 93 ? 1.725 5.166 6.205 1.00 0.00 93 GLU A N 10
ATOM 16021 C CA . GLU A 1 93 ? 1.683 4.004 7.077 1.00 0.00 93 GLU A CA 10
ATOM 16022 C C . GLU A 1 93 ? 1.591 2.722 6.249 1.00 0.00 93 GLU A C 10
ATOM 16023 O O . GLU A 1 93 ? 0.824 2.651 5.289 1.00 0.00 93 GLU A O 10
ATOM 16035 N N . PRO A 1 94 ? 2.404 1.712 6.660 1.00 0.00 94 PRO A N 10
ATOM 16036 C CA . PRO A 1 94 ? 2.422 0.436 5.966 1.00 0.00 94 PRO A CA 10
ATOM 16037 C C . PRO A 1 94 ? 1.176 -0.387 6.300 1.00 0.00 94 PRO A C 10
ATOM 16038 O O . PRO A 1 94 ? 0.874 -0.617 7.470 1.00 0.00 94 PRO A O 10
ATOM 16049 N N . ALA A 1 95 ? 0.485 -0.807 5.250 1.00 0.00 95 ALA A N 10
ATOM 16050 C CA . ALA A 1 95 ? -0.722 -1.599 5.417 1.00 0.00 95 ALA A CA 10
ATOM 16051 C C . ALA A 1 95 ? -0.339 -3.065 5.627 1.00 0.00 95 ALA A C 10
ATOM 16052 O O . ALA A 1 95 ? -0.755 -3.935 4.862 1.00 0.00 95 ALA A O 10
ATOM 16059 N N . THR A 1 96 ? 0.448 -3.295 6.668 1.00 0.00 96 THR A N 10
ATOM 16060 C CA . THR A 1 96 ? 0.891 -4.641 6.988 1.00 0.00 96 THR A CA 10
ATOM 16061 C C . THR A 1 96 ? -0.266 -5.632 6.842 1.00 0.00 96 THR A C 10
ATOM 16062 O O . THR A 1 96 ? -1.404 -5.318 7.185 1.00 0.00 96 THR A O 10
ATOM 16073 N N . LEU A 1 97 ? 0.067 -6.810 6.333 1.00 0.00 97 LEU A N 10
ATOM 16074 C CA . LEU A 1 97 ? -0.930 -7.849 6.138 1.00 0.00 97 LEU A CA 10
ATOM 16075 C C . LEU A 1 97 ? -1.411 -8.351 7.501 1.00 0.00 97 LEU A C 10
ATOM 16076 O O . LEU A 1 97 ? -0.638 -8.399 8.456 1.00 0.00 97 LEU A O 10
ATOM 16092 N N . LEU A 1 98 ? -2.684 -8.714 7.547 1.00 0.00 98 LEU A N 10
ATOM 16093 C CA . LEU A 1 98 ? -3.277 -9.211 8.777 1.00 0.00 98 LEU A CA 10
ATOM 16094 C C . LEU A 1 98 ? -2.509 -10.450 9.243 1.00 0.00 98 LEU A C 10
ATOM 16095 O O . LEU A 1 98 ? -2.340 -10.665 10.442 1.00 0.00 98 LEU A O 10
ATOM 16111 N N . GLN A 1 99 ? -2.065 -11.232 8.270 1.00 0.00 99 GLN A N 10
ATOM 16112 C CA . GLN A 1 99 ? -1.319 -12.444 8.566 1.00 0.00 99 GLN A CA 10
ATOM 16113 C C . GLN A 1 99 ? -0.254 -12.686 7.495 1.00 0.00 99 GLN A C 10
ATOM 16114 O O . GLN A 1 99 ? -0.358 -12.171 6.383 1.00 0.00 99 GLN A O 10
ATOM 16128 N N . PRO A 1 100 ? 0.773 -13.492 7.878 1.00 0.00 100 PRO A N 10
ATOM 16129 C CA . PRO A 1 100 ? 1.857 -13.808 6.963 1.00 0.00 100 PRO A CA 10
ATOM 16130 C C . PRO A 1 100 ? 1.407 -14.824 5.911 1.00 0.00 100 PRO A C 10
ATOM 16131 O O . PRO A 1 100 ? 0.289 -15.334 5.973 1.00 0.00 100 PRO A O 10
ATOM 16142 N N . VAL A 1 101 ? 2.301 -15.089 4.970 1.00 0.00 101 VAL A N 10
ATOM 16143 C CA . VAL A 1 101 ? 2.010 -16.034 3.906 1.00 0.00 101 VAL A CA 10
ATOM 16144 C C . VAL A 1 101 ? 3.024 -17.179 3.955 1.00 0.00 101 VAL A C 10
ATOM 16145 O O . VAL A 1 101 ? 4.227 -16.943 4.057 1.00 0.00 101 VAL A O 10
ATOM 16158 N N . THR A 1 102 ? 2.502 -18.394 3.880 1.00 0.00 102 THR A N 10
ATOM 16159 C CA . THR A 1 102 ? 3.347 -19.575 3.915 1.00 0.00 102 THR A CA 10
ATOM 16160 C C . THR A 1 102 ? 4.040 -19.775 2.566 1.00 0.00 102 THR A C 10
ATOM 16161 O O . THR A 1 102 ? 5.039 -20.486 2.476 1.00 0.00 102 THR A O 10
ATOM 16172 N N . ILE A 1 103 ? 3.481 -19.135 1.549 1.00 0.00 103 ILE A N 10
ATOM 16173 C CA . ILE A 1 103 ? 4.032 -19.234 0.208 1.00 0.00 103 ILE A CA 10
ATOM 16174 C C . ILE A 1 103 ? 3.963 -20.689 -0.261 1.00 0.00 103 ILE A C 10
ATOM 16175 O O . ILE A 1 103 ? 4.795 -21.509 0.123 1.00 0.00 103 ILE A O 10
ATOM 16191 N N . ARG A 1 104 ? 2.962 -20.964 -1.085 1.00 0.00 104 ARG A N 10
ATOM 16192 C CA . ARG A 1 104 ? 2.774 -22.305 -1.611 1.00 0.00 104 ARG A CA 10
ATOM 16193 C C . ARG A 1 104 ? 1.594 -22.333 -2.585 1.00 0.00 104 ARG A C 10
ATOM 16194 O O . ARG A 1 104 ? 0.626 -21.594 -2.413 1.00 0.00 104 ARG A O 10
ATOM 16215 N N . GLU A 1 105 ? 1.715 -23.192 -3.586 1.00 0.00 105 GLU A N 10
ATOM 16216 C CA . GLU A 1 105 ? 0.671 -23.325 -4.588 1.00 0.00 105 GLU A CA 10
ATOM 16217 C C . GLU A 1 105 ? -0.227 -24.521 -4.263 1.00 0.00 105 GLU A C 10
ATOM 16218 O O . GLU A 1 105 ? 0.261 -25.578 -3.866 1.00 0.00 105 GLU A O 10
ATOM 16230 N N . SER A 1 106 ? -1.523 -24.313 -4.444 1.00 0.00 106 SER A N 10
ATOM 16231 C CA . SER A 1 106 ? -2.493 -25.361 -4.175 1.00 0.00 106 SER A CA 10
ATOM 16232 C C . SER A 1 106 ? -3.446 -25.509 -5.363 1.00 0.00 106 SER A C 10
ATOM 16233 O O . SER A 1 106 ? -3.845 -24.517 -5.970 1.00 0.00 106 SER A O 10
ATOM 16241 N N . GLY A 1 107 ? -3.783 -26.756 -5.658 1.00 0.00 107 GLY A N 10
ATOM 16242 C CA . GLY A 1 107 ? -4.681 -27.047 -6.762 1.00 0.00 107 GLY A CA 10
ATOM 16243 C C . GLY A 1 107 ? -5.909 -27.822 -6.281 1.00 0.00 107 GLY A C 10
ATOM 16244 O O . GLY A 1 107 ? -5.836 -28.562 -5.301 1.00 0.00 107 GLY A O 10
ATOM 16248 N N . PRO A 1 108 ? -7.039 -27.620 -7.010 1.00 0.00 108 PRO A N 10
ATOM 16249 C CA . PRO A 1 108 ? -8.281 -28.291 -6.668 1.00 0.00 108 PRO A CA 10
ATOM 16250 C C . PRO A 1 108 ? -8.239 -29.765 -7.077 1.00 0.00 108 PRO A C 10
ATOM 16251 O O . PRO A 1 108 ? -8.627 -30.115 -8.190 1.00 0.00 108 PRO A O 10
ATOM 16262 N N . SER A 1 109 ? -7.765 -30.589 -6.154 1.00 0.00 109 SER A N 10
ATOM 16263 C CA . SER A 1 109 ? -7.667 -32.017 -6.405 1.00 0.00 109 SER A CA 10
ATOM 16264 C C . SER A 1 109 ? -8.951 -32.716 -5.954 1.00 0.00 109 SER A C 10
ATOM 16265 O O . SER A 1 109 ? -9.417 -32.505 -4.836 1.00 0.00 109 SER A O 10
ATOM 16273 N N . SER A 1 110 ? -9.486 -33.535 -6.848 1.00 0.00 110 SER A N 10
ATOM 16274 C CA . SER A 1 110 ? -10.707 -34.267 -6.556 1.00 0.00 110 SER A CA 10
ATOM 16275 C C . SER A 1 110 ? -10.435 -35.772 -6.589 1.00 0.00 110 SER A C 10
ATOM 16276 O O . SER A 1 110 ? -9.576 -36.235 -7.338 1.00 0.00 110 SER A O 10
ATOM 16284 N N . GLY A 1 111 ? -11.182 -36.494 -5.767 1.00 0.00 111 GLY A N 10
ATOM 16285 C CA . GLY A 1 111 ? -11.033 -37.937 -5.693 1.00 0.00 111 GLY A CA 10
ATOM 16286 C C . GLY A 1 111 ? -10.983 -38.409 -4.238 1.00 0.00 111 GLY A C 10
ATOM 16287 O O . GLY A 1 111 ? -11.289 -39.564 -3.945 1.00 0.00 111 GLY A O 10
ATOM 16291 N N . GLY A 1 1 ? 8.124 26.836 -1.878 1.00 0.00 1 GLY A N 11
ATOM 16292 C CA . GLY A 1 1 ? 6.857 26.131 -1.962 1.00 0.00 1 GLY A CA 11
ATOM 16293 C C . GLY A 1 1 ? 6.112 26.180 -0.626 1.00 0.00 1 GLY A C 11
ATOM 16294 O O . GLY A 1 1 ? 6.340 27.079 0.182 1.00 0.00 1 GLY A O 11
ATOM 16298 N N . SER A 1 2 ? 5.238 25.203 -0.436 1.00 0.00 2 SER A N 11
ATOM 16299 C CA . SER A 1 2 ? 4.459 25.124 0.788 1.00 0.00 2 SER A CA 11
ATOM 16300 C C . SER A 1 2 ? 4.006 23.682 1.027 1.00 0.00 2 SER A C 11
ATOM 16301 O O . SER A 1 2 ? 3.485 23.033 0.122 1.00 0.00 2 SER A O 11
ATOM 16309 N N . SER A 1 3 ? 4.222 23.223 2.252 1.00 0.00 3 SER A N 11
ATOM 16310 C CA . SER A 1 3 ? 3.843 21.870 2.622 1.00 0.00 3 SER A CA 11
ATOM 16311 C C . SER A 1 3 ? 2.428 21.569 2.123 1.00 0.00 3 SER A C 11
ATOM 16312 O O . SER A 1 3 ? 2.224 20.629 1.356 1.00 0.00 3 SER A O 11
ATOM 16320 N N . GLY A 1 4 ? 1.488 22.383 2.579 1.00 0.00 4 GLY A N 11
ATOM 16321 C CA . GLY A 1 4 ? 0.099 22.215 2.189 1.00 0.00 4 GLY A CA 11
ATOM 16322 C C . GLY A 1 4 ? -0.606 21.201 3.092 1.00 0.00 4 GLY A C 11
ATOM 16323 O O . GLY A 1 4 ? 0.036 20.315 3.655 1.00 0.00 4 GLY A O 11
ATOM 16327 N N . SER A 1 5 ? -1.916 21.365 3.203 1.00 0.00 5 SER A N 11
ATOM 16328 C CA . SER A 1 5 ? -2.714 20.475 4.029 1.00 0.00 5 SER A CA 11
ATOM 16329 C C . SER A 1 5 ? -2.398 19.018 3.684 1.00 0.00 5 SER A C 11
ATOM 16330 O O . SER A 1 5 ? -2.253 18.671 2.513 1.00 0.00 5 SER A O 11
ATOM 16338 N N . SER A 1 6 ? -2.301 18.204 4.725 1.00 0.00 6 SER A N 11
ATOM 16339 C CA . SER A 1 6 ? -2.005 16.793 4.547 1.00 0.00 6 SER A CA 11
ATOM 16340 C C . SER A 1 6 ? -0.643 16.625 3.873 1.00 0.00 6 SER A C 11
ATOM 16341 O O . SER A 1 6 ? -0.262 17.431 3.025 1.00 0.00 6 SER A O 11
ATOM 16349 N N . GLY A 1 7 ? 0.055 15.573 4.275 1.00 0.00 7 GLY A N 11
ATOM 16350 C CA . GLY A 1 7 ? 1.368 15.289 3.720 1.00 0.00 7 GLY A CA 11
ATOM 16351 C C . GLY A 1 7 ? 1.322 14.065 2.803 1.00 0.00 7 GLY A C 11
ATOM 16352 O O . GLY A 1 7 ? 0.946 14.172 1.637 1.00 0.00 7 GLY A O 11
ATOM 16356 N N . PRO A 1 8 ? 1.721 12.900 3.380 1.00 0.00 8 PRO A N 11
ATOM 16357 C CA . PRO A 1 8 ? 1.729 11.656 2.628 1.00 0.00 8 PRO A CA 11
ATOM 16358 C C . PRO A 1 8 ? 0.309 11.119 2.442 1.00 0.00 8 PRO A C 11
ATOM 16359 O O . PRO A 1 8 ? -0.505 11.173 3.363 1.00 0.00 8 PRO A O 11
ATOM 16370 N N . THR A 1 9 ? 0.055 10.611 1.245 1.00 0.00 9 THR A N 11
ATOM 16371 C CA . THR A 1 9 ? -1.253 10.064 0.926 1.00 0.00 9 THR A CA 11
ATOM 16372 C C . THR A 1 9 ? -1.702 9.087 2.015 1.00 0.00 9 THR A C 11
ATOM 16373 O O . THR A 1 9 ? -0.873 8.499 2.707 1.00 0.00 9 THR A O 11
ATOM 16384 N N . SER A 1 10 ? -3.014 8.945 2.133 1.00 0.00 10 SER A N 11
ATOM 16385 C CA . SER A 1 10 ? -3.584 8.050 3.126 1.00 0.00 10 SER A CA 11
ATOM 16386 C C . SER A 1 10 ? -3.057 6.629 2.913 1.00 0.00 10 SER A C 11
ATOM 16387 O O . SER A 1 10 ? -2.969 6.159 1.779 1.00 0.00 10 SER A O 11
ATOM 16395 N N . ALA A 1 11 ? -2.720 5.985 4.021 1.00 0.00 11 ALA A N 11
ATOM 16396 C CA . ALA A 1 11 ? -2.204 4.627 3.969 1.00 0.00 11 ALA A CA 11
ATOM 16397 C C . ALA A 1 11 ? -3.147 3.759 3.134 1.00 0.00 11 ALA A C 11
ATOM 16398 O O . ALA A 1 11 ? -4.326 4.078 2.990 1.00 0.00 11 ALA A O 11
ATOM 16405 N N . PRO A 1 12 ? -2.577 2.651 2.590 1.00 0.00 12 PRO A N 11
ATOM 16406 C CA . PRO A 1 12 ? -3.354 1.734 1.772 1.00 0.00 12 PRO A CA 11
ATOM 16407 C C . PRO A 1 12 ? -4.279 0.877 2.638 1.00 0.00 12 PRO A C 11
ATOM 16408 O O . PRO A 1 12 ? -3.981 0.617 3.803 1.00 0.00 12 PRO A O 11
ATOM 16419 N N . GLN A 1 13 ? -5.383 0.461 2.035 1.00 0.00 13 GLN A N 11
ATOM 16420 C CA . GLN A 1 13 ? -6.354 -0.362 2.736 1.00 0.00 13 GLN A CA 11
ATOM 16421 C C . GLN A 1 13 ? -6.940 -1.413 1.792 1.00 0.00 13 GLN A C 11
ATOM 16422 O O . GLN A 1 13 ? -6.915 -1.241 0.574 1.00 0.00 13 GLN A O 11
ATOM 16436 N N . HIS A 1 14 ? -7.452 -2.479 2.388 1.00 0.00 14 HIS A N 11
ATOM 16437 C CA . HIS A 1 14 ? -8.043 -3.558 1.615 1.00 0.00 14 HIS A CA 11
ATOM 16438 C C . HIS A 1 14 ? -6.935 -4.407 0.988 1.00 0.00 14 HIS A C 11
ATOM 16439 O O . HIS A 1 14 ? -7.109 -4.954 -0.100 1.00 0.00 14 HIS A O 11
ATOM 16453 N N . LEU A 1 15 ? -5.822 -4.489 1.701 1.00 0.00 15 LEU A N 11
ATOM 16454 C CA . LEU A 1 15 ? -4.686 -5.261 1.227 1.00 0.00 15 LEU A CA 11
ATOM 16455 C C . LEU A 1 15 ? -4.822 -6.708 1.707 1.00 0.00 15 LEU A C 11
ATOM 16456 O O . LEU A 1 15 ? -4.714 -6.982 2.901 1.00 0.00 15 LEU A O 11
ATOM 16472 N N . THR A 1 16 ? -5.058 -7.595 0.751 1.00 0.00 16 THR A N 11
ATOM 16473 C CA . THR A 1 16 ? -5.211 -9.006 1.061 1.00 0.00 16 THR A CA 11
ATOM 16474 C C . THR A 1 16 ? -4.475 -9.861 0.028 1.00 0.00 16 THR A C 11
ATOM 16475 O O . THR A 1 16 ? -4.018 -9.351 -0.994 1.00 0.00 16 THR A O 11
ATOM 16486 N N . VAL A 1 17 ? -4.384 -11.148 0.329 1.00 0.00 17 VAL A N 11
ATOM 16487 C CA . VAL A 1 17 ? -3.711 -12.079 -0.561 1.00 0.00 17 VAL A CA 11
ATOM 16488 C C . VAL A 1 17 ? -4.743 -12.730 -1.485 1.00 0.00 17 VAL A C 11
ATOM 16489 O O . VAL A 1 17 ? -5.566 -13.527 -1.038 1.00 0.00 17 VAL A O 11
ATOM 16502 N N . GLU A 1 18 ? -4.664 -12.366 -2.756 1.00 0.00 18 GLU A N 11
ATOM 16503 C CA . GLU A 1 18 ? -5.581 -12.904 -3.747 1.00 0.00 18 GLU A CA 11
ATOM 16504 C C . GLU A 1 18 ? -5.210 -14.350 -4.082 1.00 0.00 18 GLU A C 11
ATOM 16505 O O . GLU A 1 18 ? -6.081 -15.216 -4.160 1.00 0.00 18 GLU A O 11
ATOM 16517 N N . ASP A 1 19 ? -3.917 -14.568 -4.272 1.00 0.00 19 ASP A N 11
ATOM 16518 C CA . ASP A 1 19 ? -3.420 -15.894 -4.597 1.00 0.00 19 ASP A CA 11
ATOM 16519 C C . ASP A 1 19 ? -1.968 -16.018 -4.133 1.00 0.00 19 ASP A C 11
ATOM 16520 O O . ASP A 1 19 ? -1.288 -15.012 -3.935 1.00 0.00 19 ASP A O 11
ATOM 16529 N N . VAL A 1 20 ? -1.535 -17.260 -3.974 1.00 0.00 20 VAL A N 11
ATOM 16530 C CA . VAL A 1 20 ? -0.175 -17.528 -3.538 1.00 0.00 20 VAL A CA 11
ATOM 16531 C C . VAL A 1 20 ? 0.405 -18.676 -4.367 1.00 0.00 20 VAL A C 11
ATOM 16532 O O . VAL A 1 20 ? -0.234 -19.714 -4.529 1.00 0.00 20 VAL A O 11
ATOM 16545 N N . THR A 1 21 ? 1.610 -18.450 -4.870 1.00 0.00 21 THR A N 11
ATOM 16546 C CA . THR A 1 21 ? 2.283 -19.452 -5.678 1.00 0.00 21 THR A CA 11
ATOM 16547 C C . THR A 1 21 ? 3.368 -20.156 -4.860 1.00 0.00 21 THR A C 11
ATOM 16548 O O . THR A 1 21 ? 3.318 -20.161 -3.631 1.00 0.00 21 THR A O 11
ATOM 16559 N N . ASP A 1 22 ? 4.322 -20.733 -5.576 1.00 0.00 22 ASP A N 11
ATOM 16560 C CA . ASP A 1 22 ? 5.417 -21.438 -4.932 1.00 0.00 22 ASP A CA 11
ATOM 16561 C C . ASP A 1 22 ? 6.548 -20.452 -4.632 1.00 0.00 22 ASP A C 11
ATOM 16562 O O . ASP A 1 22 ? 7.122 -20.471 -3.544 1.00 0.00 22 ASP A O 11
ATOM 16571 N N . THR A 1 23 ? 6.834 -19.613 -5.617 1.00 0.00 23 THR A N 11
ATOM 16572 C CA . THR A 1 23 ? 7.886 -18.621 -5.473 1.00 0.00 23 THR A CA 11
ATOM 16573 C C . THR A 1 23 ? 7.349 -17.224 -5.792 1.00 0.00 23 THR A C 11
ATOM 16574 O O . THR A 1 23 ? 8.122 -16.282 -5.962 1.00 0.00 23 THR A O 11
ATOM 16585 N N . THR A 1 24 ? 6.029 -17.134 -5.863 1.00 0.00 24 THR A N 11
ATOM 16586 C CA . THR A 1 24 ? 5.380 -15.869 -6.159 1.00 0.00 24 THR A CA 11
ATOM 16587 C C . THR A 1 24 ? 4.070 -15.746 -5.378 1.00 0.00 24 THR A C 11
ATOM 16588 O O . THR A 1 24 ? 3.536 -16.743 -4.893 1.00 0.00 24 THR A O 11
ATOM 16599 N N . THR A 1 25 ? 3.590 -14.515 -5.279 1.00 0.00 25 THR A N 11
ATOM 16600 C CA . THR A 1 25 ? 2.353 -14.249 -4.566 1.00 0.00 25 THR A CA 11
ATOM 16601 C C . THR A 1 25 ? 1.648 -13.026 -5.156 1.00 0.00 25 THR A C 11
ATOM 16602 O O . THR A 1 25 ? 2.284 -12.186 -5.792 1.00 0.00 25 THR A O 11
ATOM 16613 N N . THR A 1 26 ? 0.345 -12.964 -4.925 1.00 0.00 26 THR A N 11
ATOM 16614 C CA . THR A 1 26 ? -0.452 -11.858 -5.427 1.00 0.00 26 THR A CA 11
ATOM 16615 C C . THR A 1 26 ? -0.965 -11.002 -4.267 1.00 0.00 26 THR A C 11
ATOM 16616 O O . THR A 1 26 ? -1.162 -11.502 -3.161 1.00 0.00 26 THR A O 11
ATOM 16627 N N . LEU A 1 27 ? -1.166 -9.725 -4.560 1.00 0.00 27 LEU A N 11
ATOM 16628 C CA . LEU A 1 27 ? -1.652 -8.795 -3.555 1.00 0.00 27 LEU A CA 11
ATOM 16629 C C . LEU A 1 27 ? -2.624 -7.809 -4.208 1.00 0.00 27 LEU A C 11
ATOM 16630 O O . LEU A 1 27 ? -2.389 -7.347 -5.324 1.00 0.00 27 LEU A O 11
ATOM 16646 N N . LYS A 1 28 ? -3.693 -7.515 -3.483 1.00 0.00 28 LYS A N 11
ATOM 16647 C CA . LYS A 1 28 ? -4.701 -6.592 -3.977 1.00 0.00 28 LYS A CA 11
ATOM 16648 C C . LYS A 1 28 ? -5.095 -5.626 -2.858 1.00 0.00 28 LYS A C 11
ATOM 16649 O O . LYS A 1 28 ? -5.627 -6.044 -1.831 1.00 0.00 28 LYS A O 11
ATOM 16668 N N . TRP A 1 29 ? -4.817 -4.352 -3.094 1.00 0.00 29 TRP A N 11
ATOM 16669 C CA . TRP A 1 29 ? -5.136 -3.324 -2.118 1.00 0.00 29 TRP A CA 11
ATOM 16670 C C . TRP A 1 29 ? -6.045 -2.295 -2.795 1.00 0.00 29 TRP A C 11
ATOM 16671 O O . TRP A 1 29 ? -6.306 -2.386 -3.993 1.00 0.00 29 TRP A O 11
ATOM 16692 N N . ARG A 1 30 ? -6.502 -1.341 -1.997 1.00 0.00 30 ARG A N 11
ATOM 16693 C CA . ARG A 1 30 ? -7.376 -0.297 -2.504 1.00 0.00 30 ARG A CA 11
ATOM 16694 C C . ARG A 1 30 ? -6.717 1.074 -2.338 1.00 0.00 30 ARG A C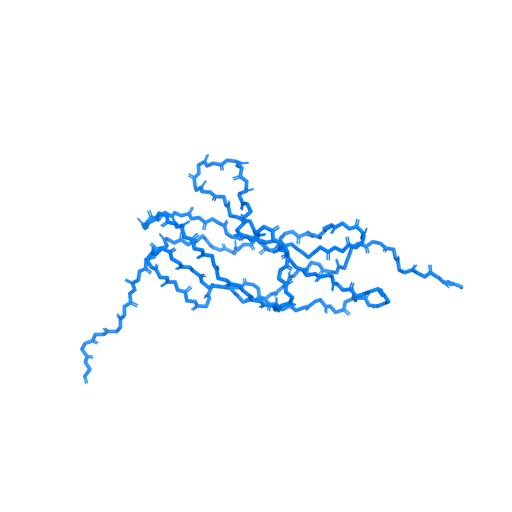 11
ATOM 16695 O O . ARG A 1 30 ? -5.813 1.237 -1.520 1.00 0.00 30 ARG A O 11
ATOM 16716 N N . PRO A 1 31 ? -7.207 2.049 -3.149 1.00 0.00 31 PRO A N 11
ATOM 16717 C CA . PRO A 1 31 ? -6.676 3.401 -3.100 1.00 0.00 31 PRO A CA 11
ATOM 16718 C C . PRO A 1 31 ? -7.169 4.139 -1.855 1.00 0.00 31 PRO A C 11
ATOM 16719 O O . PRO A 1 31 ? -8.188 3.770 -1.272 1.00 0.00 31 PRO A O 11
ATOM 16730 N N . PRO A 1 32 ? -6.405 5.198 -1.473 1.00 0.00 32 PRO A N 11
ATOM 16731 C CA . PRO A 1 32 ? -6.755 5.992 -0.308 1.00 0.00 32 PRO A CA 11
ATOM 16732 C C . PRO A 1 32 ? -7.940 6.911 -0.606 1.00 0.00 32 PRO A C 11
ATOM 16733 O O . PRO A 1 32 ? -8.421 6.963 -1.737 1.00 0.00 32 PRO A O 11
ATOM 16744 N N . ASP A 1 33 ? -8.378 7.615 0.428 1.00 0.00 33 ASP A N 11
ATOM 16745 C CA . ASP A 1 33 ? -9.498 8.529 0.291 1.00 0.00 33 ASP A CA 11
ATOM 16746 C C . ASP A 1 33 ? -8.976 9.968 0.266 1.00 0.00 33 ASP A C 11
ATOM 16747 O O . ASP A 1 33 ? -9.560 10.832 -0.386 1.00 0.00 33 ASP A O 11
ATOM 16756 N N . ARG A 1 34 ? -7.883 10.179 0.983 1.00 0.00 34 ARG A N 11
ATOM 16757 C CA . ARG A 1 34 ? -7.276 11.498 1.051 1.00 0.00 34 ARG A CA 11
ATOM 16758 C C . ARG A 1 34 ? -6.001 11.540 0.207 1.00 0.00 34 ARG A C 11
ATOM 16759 O O . ARG A 1 34 ? -4.897 11.590 0.745 1.00 0.00 34 ARG A O 11
ATOM 16780 N N . ILE A 1 35 ? -6.197 11.516 -1.104 1.00 0.00 35 ILE A N 11
ATOM 16781 C CA . ILE A 1 35 ? -5.076 11.551 -2.028 1.00 0.00 35 ILE A CA 11
ATOM 16782 C C . ILE A 1 35 ? -4.190 12.755 -1.704 1.00 0.00 35 ILE A C 11
ATOM 16783 O O . ILE A 1 35 ? -2.991 12.605 -1.477 1.00 0.00 35 ILE A O 11
ATOM 16799 N N . GLY A 1 36 ? -4.815 13.923 -1.693 1.00 0.00 36 GLY A N 11
ATOM 16800 C CA . GLY A 1 36 ? -4.098 15.153 -1.400 1.00 0.00 36 GLY A CA 11
ATOM 16801 C C . GLY A 1 36 ? -2.811 15.245 -2.222 1.00 0.00 36 GLY A C 11
ATOM 16802 O O . GLY A 1 36 ? -2.611 14.475 -3.160 1.00 0.00 36 GLY A O 11
ATOM 16806 N N . ALA A 1 37 ? -1.970 16.195 -1.840 1.00 0.00 37 ALA A N 11
ATOM 16807 C CA . ALA A 1 37 ? -0.707 16.399 -2.529 1.00 0.00 37 ALA A CA 11
ATOM 16808 C C . ALA A 1 37 ? -0.956 16.445 -4.038 1.00 0.00 37 ALA A C 11
ATOM 16809 O O . ALA A 1 37 ? -2.090 16.631 -4.478 1.00 0.00 37 ALA A O 11
ATOM 16816 N N . GLY A 1 38 ? 0.122 16.273 -4.789 1.00 0.00 38 GLY A N 11
ATOM 16817 C CA . GLY A 1 38 ? 0.034 16.294 -6.239 1.00 0.00 38 GLY A CA 11
ATOM 16818 C C . GLY A 1 38 ? -0.264 14.898 -6.790 1.00 0.00 38 GLY A C 11
ATOM 16819 O O . GLY A 1 38 ? 0.276 14.505 -7.823 1.00 0.00 38 GLY A O 11
ATOM 16823 N N . GLY A 1 39 ? -1.124 14.186 -6.076 1.00 0.00 39 GLY A N 11
ATOM 16824 C CA . GLY A 1 39 ? -1.500 12.842 -6.480 1.00 0.00 39 GLY A CA 11
ATOM 16825 C C . GLY A 1 39 ? -0.510 11.809 -5.938 1.00 0.00 39 GLY A C 11
ATOM 16826 O O . GLY A 1 39 ? 0.581 12.162 -5.495 1.00 0.00 39 GLY A O 11
ATOM 16830 N N . ILE A 1 40 ? -0.927 10.552 -5.992 1.00 0.00 40 ILE A N 11
ATOM 16831 C CA . ILE A 1 40 ? -0.090 9.465 -5.513 1.00 0.00 40 ILE A CA 11
ATOM 16832 C C . ILE A 1 40 ? 0.802 8.973 -6.653 1.00 0.00 40 ILE A C 11
ATOM 16833 O O . ILE A 1 40 ? 0.339 8.805 -7.781 1.00 0.00 40 ILE A O 11
ATOM 16849 N N . ASP A 1 41 ? 2.066 8.755 -6.321 1.00 0.00 41 ASP A N 11
ATOM 16850 C CA . ASP A 1 41 ? 3.028 8.285 -7.304 1.00 0.00 41 ASP A CA 11
ATOM 16851 C C . ASP A 1 41 ? 2.870 6.774 -7.484 1.00 0.00 41 ASP A C 11
ATOM 16852 O O . ASP A 1 41 ? 3.093 6.248 -8.573 1.00 0.00 41 ASP A O 11
ATOM 16861 N N . GLY A 1 42 ? 2.487 6.118 -6.398 1.00 0.00 42 GLY A N 11
ATOM 16862 C CA . GLY A 1 42 ? 2.296 4.678 -6.423 1.00 0.00 42 GLY A CA 11
ATOM 16863 C C . GLY A 1 42 ? 2.415 4.085 -5.017 1.00 0.00 42 GLY A C 11
ATOM 16864 O O . GLY A 1 42 ? 2.224 4.787 -4.025 1.00 0.00 42 GLY A O 11
ATOM 16868 N N . TYR A 1 43 ? 2.731 2.799 -4.976 1.00 0.00 43 TYR A N 11
ATOM 16869 C CA . TYR A 1 43 ? 2.878 2.104 -3.709 1.00 0.00 43 TYR A CA 11
ATOM 16870 C C . TYR A 1 43 ? 4.129 1.224 -3.708 1.00 0.00 43 TYR A C 11
ATOM 16871 O O . TYR A 1 43 ? 4.442 0.582 -4.709 1.00 0.00 43 TYR A O 11
ATOM 16889 N N . LEU A 1 44 ? 4.812 1.222 -2.572 1.00 0.00 44 LEU A N 11
ATOM 16890 C CA . LEU A 1 44 ? 6.022 0.432 -2.427 1.00 0.00 44 LEU A CA 11
ATOM 16891 C C . LEU A 1 44 ? 5.699 -0.853 -1.661 1.00 0.00 44 LEU A C 11
ATOM 16892 O O . LEU A 1 44 ? 5.178 -0.801 -0.548 1.00 0.00 44 LEU A O 11
ATOM 16908 N N . VAL A 1 45 ? 6.021 -1.975 -2.288 1.00 0.00 45 VAL A N 11
ATOM 16909 C CA . VAL A 1 45 ? 5.771 -3.270 -1.679 1.00 0.00 45 VAL A CA 11
ATOM 16910 C C . VAL A 1 45 ? 7.072 -3.804 -1.075 1.00 0.00 45 VAL A C 11
ATOM 16911 O O . VAL A 1 45 ? 8.110 -3.810 -1.735 1.00 0.00 45 VAL A O 11
ATOM 16924 N N . GLU A 1 46 ? 6.972 -4.239 0.172 1.00 0.00 46 GLU A N 11
ATOM 16925 C CA . GLU A 1 46 ? 8.128 -4.774 0.872 1.00 0.00 46 GLU A CA 11
ATOM 16926 C C . GLU A 1 46 ? 7.712 -5.945 1.765 1.00 0.00 46 GLU A C 11
ATOM 16927 O O . GLU A 1 46 ? 6.655 -5.907 2.392 1.00 0.00 46 GLU A O 11
ATOM 16939 N N . TYR A 1 47 ? 8.567 -6.957 1.795 1.00 0.00 47 TYR A N 11
ATOM 16940 C CA . TYR A 1 47 ? 8.301 -8.137 2.601 1.00 0.00 47 TYR A CA 11
ATOM 16941 C C . TYR A 1 47 ? 9.432 -8.383 3.601 1.00 0.00 47 TYR A C 11
ATOM 16942 O O . TYR A 1 47 ? 10.592 -8.085 3.319 1.00 0.00 47 TYR A O 11
ATOM 16960 N N . CYS A 1 48 ? 9.055 -8.924 4.750 1.00 0.00 48 CYS A N 11
ATOM 16961 C CA . CYS A 1 48 ? 10.024 -9.214 5.795 1.00 0.00 48 CYS A CA 11
ATOM 16962 C C . CYS A 1 48 ? 9.929 -10.702 6.138 1.00 0.00 48 CYS A C 11
ATOM 16963 O O . CYS A 1 48 ? 8.899 -11.166 6.624 1.00 0.00 48 CYS A O 11
ATOM 16971 N N . LEU A 1 49 ? 11.018 -11.408 5.872 1.00 0.00 49 LEU A N 11
ATOM 16972 C CA . LEU A 1 49 ? 11.071 -12.834 6.147 1.00 0.00 49 LEU A CA 11
ATOM 16973 C C . LEU A 1 49 ? 10.959 -13.062 7.655 1.00 0.00 49 LEU A C 11
ATOM 16974 O O . LEU A 1 49 ? 11.564 -12.337 8.443 1.00 0.00 49 LEU A O 11
ATOM 16990 N N . GLU A 1 50 ? 10.180 -14.073 8.012 1.00 0.00 50 GLU A N 11
ATOM 16991 C CA . GLU A 1 50 ? 9.981 -14.407 9.412 1.00 0.00 50 GLU A CA 11
ATOM 16992 C C . GLU A 1 50 ? 11.327 -14.490 10.135 1.00 0.00 50 GLU A C 11
ATOM 16993 O O . GLU A 1 50 ? 12.284 -15.057 9.610 1.00 0.00 50 GLU A O 11
ATOM 17005 N N . GLY A 1 51 ? 11.358 -13.915 11.328 1.00 0.00 51 GLY A N 11
ATOM 17006 C CA . GLY A 1 51 ? 12.571 -13.917 12.128 1.00 0.00 51 GLY A CA 11
ATOM 17007 C C . GLY A 1 51 ? 13.434 -12.693 11.818 1.00 0.00 51 GLY A C 11
ATOM 17008 O O . GLY A 1 51 ? 14.110 -12.166 12.700 1.00 0.00 51 GLY A O 11
ATOM 17012 N N . SER A 1 52 ? 13.384 -12.276 10.561 1.00 0.00 52 SER A N 11
ATOM 17013 C CA . SER A 1 52 ? 14.153 -11.124 10.124 1.00 0.00 52 SER A CA 11
ATOM 17014 C C . SER A 1 52 ? 13.421 -9.833 10.498 1.00 0.00 52 SER A C 11
ATOM 17015 O O . SER A 1 52 ? 12.205 -9.836 10.680 1.00 0.00 52 SER A O 11
ATOM 17023 N N . GLU A 1 53 ? 14.193 -8.762 10.602 1.00 0.00 53 GLU A N 11
ATOM 17024 C CA . GLU A 1 53 ? 13.633 -7.467 10.951 1.00 0.00 53 GLU A CA 11
ATOM 17025 C C . GLU A 1 53 ? 13.800 -6.486 9.788 1.00 0.00 53 GLU A C 11
ATOM 17026 O O . GLU A 1 53 ? 13.368 -5.337 9.874 1.00 0.00 53 GLU A O 11
ATOM 17038 N N . GLU A 1 54 ? 14.426 -6.975 8.728 1.00 0.00 54 GLU A N 11
ATOM 17039 C CA . GLU A 1 54 ? 14.655 -6.155 7.550 1.00 0.00 54 GLU A CA 11
ATOM 17040 C C . GLU A 1 54 ? 13.547 -6.386 6.521 1.00 0.00 54 GLU A C 11
ATOM 17041 O O . GLU A 1 54 ? 13.194 -7.527 6.228 1.00 0.00 54 GLU A O 11
ATOM 17053 N N . TRP A 1 55 ? 13.029 -5.283 5.999 1.00 0.00 55 TRP A N 11
ATOM 17054 C CA . TRP A 1 55 ? 11.968 -5.351 5.008 1.00 0.00 55 TRP A CA 11
ATOM 17055 C C . TRP A 1 55 ? 12.598 -5.154 3.628 1.00 0.00 55 TRP A C 11
ATOM 17056 O O . TRP A 1 55 ? 13.097 -4.074 3.318 1.00 0.00 55 TRP A O 11
ATOM 17077 N N . VAL A 1 56 ? 12.553 -6.215 2.836 1.00 0.00 56 VAL A N 11
ATOM 17078 C CA . VAL A 1 56 ? 13.113 -6.173 1.496 1.00 0.00 56 VAL A CA 11
ATOM 17079 C C . VAL A 1 56 ? 12.067 -5.613 0.528 1.00 0.00 56 VAL A C 11
ATOM 17080 O O . VAL A 1 56 ? 10.881 -5.916 0.647 1.00 0.00 56 VAL A O 11
ATOM 17093 N N . PRO A 1 57 ? 12.558 -4.785 -0.432 1.00 0.00 57 PRO A N 11
ATOM 17094 C CA . PRO A 1 57 ? 11.680 -4.180 -1.419 1.00 0.00 57 PRO A CA 11
ATOM 17095 C C . PRO A 1 57 ? 11.251 -5.204 -2.472 1.00 0.00 57 PRO A C 11
ATOM 17096 O O . PRO A 1 57 ? 12.093 -5.813 -3.130 1.00 0.00 57 PRO A O 11
ATOM 17107 N N . ALA A 1 58 ? 9.942 -5.362 -2.599 1.00 0.00 58 ALA A N 11
ATOM 17108 C CA . ALA A 1 58 ? 9.391 -6.302 -3.560 1.00 0.00 58 ALA A CA 11
ATOM 17109 C C . ALA A 1 58 ? 9.526 -5.721 -4.969 1.00 0.00 58 ALA A C 11
ATOM 17110 O O . ALA A 1 58 ? 9.928 -6.421 -5.897 1.00 0.00 58 ALA A O 11
ATOM 17117 N N . ASN A 1 59 ? 9.181 -4.447 -5.085 1.00 0.00 59 ASN A N 11
ATOM 17118 C CA . ASN A 1 59 ? 9.258 -3.764 -6.365 1.00 0.00 59 ASN A CA 11
ATOM 17119 C C . ASN A 1 59 ? 10.209 -2.571 -6.245 1.00 0.00 59 ASN A C 11
ATOM 17120 O O . ASN A 1 59 ? 10.014 -1.699 -5.400 1.00 0.00 59 ASN A O 11
ATOM 17131 N N . LYS A 1 60 ? 11.218 -2.572 -7.104 1.00 0.00 60 LYS A N 11
ATOM 17132 C CA . LYS A 1 60 ? 12.200 -1.501 -7.105 1.00 0.00 60 LYS A CA 11
ATOM 17133 C C . LYS A 1 60 ? 11.481 -0.155 -7.213 1.00 0.00 60 LYS A C 11
ATOM 17134 O O . LYS A 1 60 ? 11.821 0.793 -6.507 1.00 0.00 60 LYS A O 11
ATOM 17153 N N . GLU A 1 61 ? 10.499 -0.114 -8.102 1.00 0.00 61 GLU A N 11
ATOM 17154 C CA . GLU A 1 61 ? 9.729 1.100 -8.311 1.00 0.00 61 GLU A CA 11
ATOM 17155 C C . GLU A 1 61 ? 8.284 0.898 -7.847 1.00 0.00 61 GLU A C 11
ATOM 17156 O O . GLU A 1 61 ? 7.784 -0.225 -7.833 1.00 0.00 61 GLU A O 11
ATOM 17168 N N . PRO A 1 62 ? 7.638 2.034 -7.470 1.00 0.00 62 PRO A N 11
ATOM 17169 C CA . PRO A 1 62 ? 6.262 1.993 -7.007 1.00 0.00 62 PRO A CA 11
ATOM 17170 C C . PRO A 1 62 ? 5.296 1.791 -8.176 1.00 0.00 62 PRO A C 11
ATOM 17171 O O . PRO A 1 62 ? 5.297 2.569 -9.129 1.00 0.00 62 PRO A O 11
ATOM 17182 N N . VAL A 1 63 ? 4.494 0.741 -8.065 1.00 0.00 63 VAL A N 11
ATOM 17183 C CA . VAL A 1 63 ? 3.526 0.427 -9.102 1.00 0.00 63 VAL A CA 11
ATOM 17184 C C . VAL A 1 63 ? 2.508 1.565 -9.205 1.00 0.00 63 VAL A C 11
ATOM 17185 O O . VAL A 1 63 ? 2.547 2.510 -8.419 1.00 0.00 63 VAL A O 11
ATOM 17198 N N . GLU A 1 64 ? 1.621 1.436 -10.181 1.00 0.00 64 GLU A N 11
ATOM 17199 C CA . GLU A 1 64 ? 0.595 2.442 -10.397 1.00 0.00 64 GLU A CA 11
ATOM 17200 C C . GLU A 1 64 ? -0.774 1.902 -9.981 1.00 0.00 64 GLU A C 11
ATOM 17201 O O . GLU A 1 64 ? -1.593 2.634 -9.428 1.00 0.00 64 GLU A O 11
ATOM 17213 N N . ARG A 1 65 ? -0.981 0.624 -10.263 1.00 0.00 65 ARG A N 11
ATOM 17214 C CA . ARG A 1 65 ? -2.237 -0.024 -9.924 1.00 0.00 65 ARG A CA 11
ATOM 17215 C C . ARG A 1 65 ? -2.203 -0.526 -8.480 1.00 0.00 65 ARG A C 11
ATOM 17216 O O . ARG A 1 65 ? -1.137 -0.604 -7.870 1.00 0.00 65 ARG A O 11
ATOM 17237 N N . CYS A 1 66 ? -3.383 -0.854 -7.973 1.00 0.00 66 CYS A N 11
ATOM 17238 C CA . CYS A 1 66 ? -3.501 -1.346 -6.611 1.00 0.00 66 CYS A CA 11
ATOM 17239 C C . CYS A 1 66 ? -3.377 -2.871 -6.639 1.00 0.00 66 CYS A C 11
ATOM 17240 O O . CYS A 1 66 ? -4.350 -3.581 -6.389 1.00 0.00 66 CYS A O 11
ATOM 17248 N N . GLY A 1 67 ? -2.172 -3.329 -6.946 1.00 0.00 67 GLY A N 11
ATOM 17249 C CA . GLY A 1 67 ? -1.909 -4.757 -7.010 1.00 0.00 67 GLY A CA 11
ATOM 17250 C C . GLY A 1 67 ? -0.510 -5.031 -7.567 1.00 0.00 67 GLY A C 11
ATOM 17251 O O . GLY A 1 67 ? -0.005 -4.269 -8.390 1.00 0.00 67 GLY A O 11
ATOM 17255 N N . PHE A 1 68 ? 0.075 -6.123 -7.097 1.00 0.00 68 PHE A N 11
ATOM 17256 C CA . PHE A 1 68 ? 1.405 -6.508 -7.539 1.00 0.00 68 PHE A CA 11
ATOM 17257 C C . PHE A 1 68 ? 1.669 -7.988 -7.257 1.00 0.00 68 PHE A C 11
ATOM 17258 O O . PHE A 1 68 ? 0.953 -8.613 -6.476 1.00 0.00 68 PHE A O 11
ATOM 17275 N N . THR A 1 69 ? 2.700 -8.507 -7.908 1.00 0.00 69 THR A N 11
ATOM 17276 C CA . THR A 1 69 ? 3.068 -9.902 -7.737 1.00 0.00 69 THR A CA 11
ATOM 17277 C C . THR A 1 69 ? 4.540 -10.020 -7.336 1.00 0.00 69 THR A C 11
ATOM 17278 O O . THR A 1 69 ? 5.424 -9.581 -8.070 1.00 0.00 69 THR A O 11
ATOM 17289 N N . VAL A 1 70 ? 4.757 -10.616 -6.173 1.00 0.00 70 VAL A N 11
ATOM 17290 C CA . VAL A 1 70 ? 6.106 -10.798 -5.666 1.00 0.00 70 VAL A CA 11
ATOM 17291 C C . VAL A 1 70 ? 6.691 -12.092 -6.236 1.00 0.00 70 VAL A C 11
ATOM 17292 O O . VAL A 1 70 ? 5.951 -13.007 -6.593 1.00 0.00 70 VAL A O 11
ATOM 17305 N N . LYS A 1 71 ? 8.014 -12.126 -6.304 1.00 0.00 71 LYS A N 11
ATOM 17306 C CA . LYS A 1 71 ? 8.706 -13.293 -6.824 1.00 0.00 71 LYS A CA 11
ATOM 17307 C C . LYS A 1 71 ? 9.923 -13.593 -5.946 1.00 0.00 71 LYS A C 11
ATOM 17308 O O . LYS A 1 71 ? 10.255 -12.815 -5.053 1.00 0.00 71 LYS A O 11
ATOM 17327 N N . ASP A 1 72 ? 10.554 -14.722 -6.231 1.00 0.00 72 ASP A N 11
ATOM 17328 C CA . ASP A 1 72 ? 11.727 -15.134 -5.479 1.00 0.00 72 ASP A CA 11
ATOM 17329 C C . ASP A 1 72 ? 11.388 -15.159 -3.987 1.00 0.00 72 ASP A C 11
ATOM 17330 O O . ASP A 1 72 ? 11.696 -14.216 -3.261 1.00 0.00 72 ASP A O 11
ATOM 17339 N N . LEU A 1 73 ? 10.757 -16.249 -3.575 1.00 0.00 73 LEU A N 11
ATOM 17340 C CA . LEU A 1 73 ? 10.372 -16.410 -2.183 1.00 0.00 73 LEU A CA 11
ATOM 17341 C C . LEU A 1 73 ? 10.522 -17.879 -1.784 1.00 0.00 73 LEU A C 11
ATOM 17342 O O . LEU A 1 73 ? 10.313 -18.773 -2.602 1.00 0.00 73 LEU A O 11
ATOM 17358 N N . PRO A 1 74 ? 10.892 -18.089 -0.492 1.00 0.00 74 PRO A N 11
ATOM 17359 C CA . PRO A 1 74 ? 11.072 -19.434 0.026 1.00 0.00 74 PRO A CA 11
ATOM 17360 C C . PRO A 1 74 ? 9.723 -20.114 0.267 1.00 0.00 74 PRO A C 11
ATOM 17361 O O . PRO A 1 74 ? 8.906 -19.624 1.045 1.00 0.00 74 PRO A O 11
ATOM 17372 N N . THR A 1 75 ? 9.530 -21.234 -0.416 1.00 0.00 75 THR A N 11
ATOM 17373 C CA . THR A 1 75 ? 8.294 -21.986 -0.286 1.00 0.00 75 THR A CA 11
ATOM 17374 C C . THR A 1 75 ? 8.143 -22.522 1.139 1.00 0.00 75 THR A C 11
ATOM 17375 O O . THR A 1 75 ? 8.971 -23.304 1.602 1.00 0.00 75 THR A O 11
ATOM 17386 N N . GLY A 1 76 ? 7.079 -22.080 1.793 1.00 0.00 76 GLY A N 11
ATOM 17387 C CA . GLY A 1 76 ? 6.809 -22.506 3.156 1.00 0.00 76 GLY A CA 11
ATOM 17388 C C . GLY A 1 76 ? 7.497 -21.585 4.165 1.00 0.00 76 GLY A C 11
ATOM 17389 O O . GLY A 1 76 ? 8.038 -22.049 5.167 1.00 0.00 76 GLY A O 11
ATOM 17393 N N . ALA A 1 77 ? 7.453 -20.295 3.866 1.00 0.00 77 ALA A N 11
ATOM 17394 C CA . ALA A 1 77 ? 8.066 -19.304 4.734 1.00 0.00 77 ALA A CA 11
ATOM 17395 C C . ALA A 1 77 ? 7.033 -18.231 5.084 1.00 0.00 77 ALA A C 11
ATOM 17396 O O . ALA A 1 77 ? 6.384 -17.676 4.199 1.00 0.00 77 ALA A O 11
ATOM 17403 N N . ARG A 1 78 ? 6.912 -17.970 6.378 1.00 0.00 78 ARG A N 11
ATOM 17404 C CA . ARG A 1 78 ? 5.969 -16.974 6.856 1.00 0.00 78 ARG A CA 11
ATOM 17405 C C . ARG A 1 78 ? 6.501 -15.565 6.582 1.00 0.00 78 ARG A C 11
ATOM 17406 O O . ARG A 1 78 ? 7.147 -14.964 7.439 1.00 0.00 78 ARG A O 11
ATOM 17427 N N . ILE A 1 79 ? 6.210 -15.080 5.384 1.00 0.00 79 ILE A N 11
ATOM 17428 C CA . ILE A 1 79 ? 6.651 -13.754 4.986 1.00 0.00 79 ILE A CA 11
ATOM 17429 C C . ILE A 1 79 ? 5.485 -12.773 5.119 1.00 0.00 79 ILE A C 11
ATOM 17430 O O . ILE A 1 79 ? 4.368 -13.070 4.698 1.00 0.00 79 ILE A O 11
ATOM 17446 N N . LEU A 1 80 ? 5.784 -11.623 5.705 1.00 0.00 80 LEU A N 11
ATOM 17447 C CA . LEU A 1 80 ? 4.774 -10.596 5.899 1.00 0.00 80 LEU A CA 11
ATOM 17448 C C . LEU A 1 80 ? 4.917 -9.535 4.806 1.00 0.00 80 LEU A C 11
ATOM 17449 O O . LEU A 1 80 ? 5.994 -8.969 4.621 1.00 0.00 80 LEU A O 11
ATOM 17465 N N . PHE A 1 81 ? 3.815 -9.296 4.110 1.00 0.00 81 PHE A N 11
ATOM 17466 C CA . PHE A 1 81 ? 3.804 -8.313 3.040 1.00 0.00 81 PHE A CA 11
ATOM 17467 C C . PHE A 1 81 ? 3.146 -7.010 3.500 1.00 0.00 81 PHE A C 11
ATOM 17468 O O . PHE A 1 81 ? 2.101 -7.034 4.147 1.00 0.00 81 PHE A O 11
ATOM 17485 N N . ARG A 1 82 ? 3.786 -5.905 3.147 1.00 0.00 82 ARG A N 11
ATOM 17486 C CA . ARG A 1 82 ? 3.276 -4.595 3.515 1.00 0.00 82 ARG A CA 11
ATOM 17487 C C . ARG A 1 82 ? 3.367 -3.637 2.326 1.00 0.00 82 ARG A C 11
ATOM 17488 O O . ARG A 1 82 ? 4.374 -3.612 1.619 1.00 0.00 82 ARG A O 11
ATOM 17509 N N . VAL A 1 83 ? 2.302 -2.870 2.142 1.00 0.00 83 VAL A N 11
ATOM 17510 C CA . VAL A 1 83 ? 2.249 -1.912 1.050 1.00 0.00 83 VAL A CA 11
ATOM 17511 C C . VAL A 1 83 ? 2.225 -0.494 1.623 1.00 0.00 83 VAL A C 11
ATOM 17512 O O . VAL A 1 83 ? 1.412 -0.186 2.493 1.00 0.00 83 VAL A O 11
ATOM 17525 N N . VAL A 1 84 ? 3.126 0.332 1.112 1.00 0.00 84 VAL A N 11
ATOM 17526 C CA . VAL A 1 84 ? 3.218 1.711 1.562 1.00 0.00 84 VAL A CA 11
ATOM 17527 C C . VAL A 1 84 ? 3.041 2.646 0.365 1.00 0.00 84 VAL A C 11
ATOM 17528 O O . VAL A 1 84 ? 3.653 2.443 -0.683 1.00 0.00 84 VAL A O 11
ATOM 17541 N N . GLY A 1 85 ? 2.200 3.651 0.559 1.00 0.00 85 GLY A N 11
ATOM 17542 C CA . GLY A 1 85 ? 1.934 4.619 -0.492 1.00 0.00 85 GLY A CA 11
ATOM 17543 C C . GLY A 1 85 ? 3.061 5.650 -0.586 1.00 0.00 85 GLY A C 11
ATOM 17544 O O . GLY A 1 85 ? 3.373 6.324 0.394 1.00 0.00 85 GLY A O 11
ATOM 17548 N N . VAL A 1 86 ? 3.640 5.739 -1.774 1.00 0.00 86 VAL A N 11
ATOM 17549 C CA . VAL A 1 86 ? 4.725 6.676 -2.009 1.00 0.00 86 VAL A CA 11
ATOM 17550 C C . VAL A 1 86 ? 4.154 7.981 -2.568 1.00 0.00 86 VAL A C 11
ATOM 17551 O O . VAL A 1 86 ? 3.054 7.996 -3.118 1.00 0.00 86 VAL A O 11
ATOM 17564 N N . ASN A 1 87 ? 4.928 9.044 -2.408 1.00 0.00 87 ASN A N 11
ATOM 17565 C CA . ASN A 1 87 ? 4.514 10.351 -2.891 1.00 0.00 87 ASN A CA 11
ATOM 17566 C C . ASN A 1 87 ? 5.622 11.368 -2.611 1.00 0.00 87 ASN A C 11
ATOM 17567 O O . ASN A 1 87 ? 6.627 11.040 -1.982 1.00 0.00 87 ASN A O 11
ATOM 17578 N N . ILE A 1 88 ? 5.401 12.583 -3.092 1.00 0.00 88 ILE A N 11
ATOM 17579 C CA . ILE A 1 88 ? 6.368 13.650 -2.901 1.00 0.00 88 ILE A CA 11
ATOM 17580 C C . ILE A 1 88 ? 6.635 13.830 -1.406 1.00 0.00 88 ILE A C 11
ATOM 17581 O O . ILE A 1 88 ? 7.700 14.304 -1.014 1.00 0.00 88 ILE A O 11
ATOM 17597 N N . ALA A 1 89 ? 5.648 13.444 -0.611 1.00 0.00 89 ALA A N 11
ATOM 17598 C CA . ALA A 1 89 ? 5.762 13.556 0.833 1.00 0.00 89 ALA A CA 11
ATOM 17599 C C . ALA A 1 89 ? 6.686 12.454 1.355 1.00 0.00 89 ALA A C 11
ATOM 17600 O O . ALA A 1 89 ? 7.294 12.599 2.415 1.00 0.00 89 ALA A O 11
ATOM 17607 N N . GLY A 1 90 ? 6.763 11.377 0.587 1.00 0.00 90 GLY A N 11
ATOM 17608 C CA . GLY A 1 90 ? 7.602 10.251 0.959 1.00 0.00 90 GLY A CA 11
ATOM 17609 C C . GLY A 1 90 ? 6.799 8.949 0.969 1.00 0.00 90 GLY A C 11
ATOM 17610 O O . GLY A 1 90 ? 6.418 8.442 -0.085 1.00 0.00 90 GLY A O 11
ATOM 17614 N N . ARG A 1 91 ? 6.567 8.443 2.171 1.00 0.00 91 ARG A N 11
ATOM 17615 C CA . ARG A 1 91 ? 5.816 7.210 2.333 1.00 0.00 91 ARG A CA 11
ATOM 17616 C C . ARG A 1 91 ? 4.775 7.363 3.443 1.00 0.00 91 ARG A C 11
ATOM 17617 O O . ARG A 1 91 ? 4.800 8.339 4.192 1.00 0.00 91 ARG A O 11
ATOM 17638 N N . SER A 1 92 ? 3.885 6.385 3.515 1.00 0.00 92 SER A N 11
ATOM 17639 C CA . SER A 1 92 ? 2.837 6.398 4.522 1.00 0.00 92 SER A CA 11
ATOM 17640 C C . SER A 1 92 ? 2.862 5.094 5.321 1.00 0.00 92 SER A C 11
ATOM 17641 O O . SER A 1 92 ? 3.609 4.174 4.991 1.00 0.00 92 SER A O 11
ATOM 17649 N N . GLU A 1 93 ? 2.037 5.056 6.357 1.00 0.00 93 GLU A N 11
ATOM 17650 C CA . GLU A 1 93 ? 1.955 3.879 7.206 1.00 0.00 93 GLU A CA 11
ATOM 17651 C C . GLU A 1 93 ? 1.795 2.619 6.352 1.00 0.00 93 GLU A C 11
ATOM 17652 O O . GLU A 1 93 ? 1.009 2.602 5.406 1.00 0.00 93 GLU A O 11
ATOM 17664 N N . PRO A 1 94 ? 2.573 1.569 6.727 1.00 0.00 94 PRO A N 11
ATOM 17665 C CA . PRO A 1 94 ? 2.525 0.308 6.006 1.00 0.00 94 PRO A CA 11
ATOM 17666 C C . PRO A 1 94 ? 1.252 -0.470 6.346 1.00 0.00 94 PRO A C 11
ATOM 17667 O O . PRO A 1 94 ? 0.899 -0.609 7.516 1.00 0.00 94 PRO A O 11
ATOM 17678 N N . ALA A 1 95 ? 0.597 -0.955 5.302 1.00 0.00 95 ALA A N 11
ATOM 17679 C CA . ALA A 1 95 ? -0.630 -1.715 5.474 1.00 0.00 95 ALA A CA 11
ATOM 17680 C C . ALA A 1 95 ? -0.286 -3.192 5.674 1.00 0.00 95 ALA A C 11
ATOM 17681 O O . ALA A 1 95 ? -0.835 -4.058 4.994 1.00 0.00 95 ALA A O 11
ATOM 17688 N N . THR A 1 96 ? 0.622 -3.435 6.608 1.00 0.00 96 THR A N 11
ATOM 17689 C CA . THR A 1 96 ? 1.045 -4.793 6.905 1.00 0.00 96 THR A CA 11
ATOM 17690 C C . THR A 1 96 ? -0.147 -5.749 6.845 1.00 0.00 96 THR A C 11
ATOM 17691 O O . THR A 1 96 ? -1.259 -5.386 7.226 1.00 0.00 96 THR A O 11
ATOM 17702 N N . LEU A 1 97 ? 0.124 -6.953 6.362 1.00 0.00 97 LEU A N 11
ATOM 17703 C CA . LEU A 1 97 ? -0.913 -7.964 6.247 1.00 0.00 97 LEU A CA 11
ATOM 17704 C C . LEU A 1 97 ? -1.357 -8.395 7.646 1.00 0.00 97 LEU A C 11
ATOM 17705 O O . LEU A 1 97 ? -0.547 -8.446 8.570 1.00 0.00 97 LEU A O 11
ATOM 17721 N N . LEU A 1 98 ? -2.644 -8.693 7.758 1.00 0.00 98 LEU A N 11
ATOM 17722 C CA . LEU A 1 98 ? -3.205 -9.117 9.029 1.00 0.00 98 LEU A CA 11
ATOM 17723 C C . LEU A 1 98 ? -2.608 -10.471 9.419 1.00 0.00 98 LEU A C 11
ATOM 17724 O O . LEU A 1 98 ? -2.545 -10.808 10.601 1.00 0.00 98 LEU A O 11
ATOM 17740 N N . GLN A 1 99 ? -2.184 -11.209 8.405 1.00 0.00 99 GLN A N 11
ATOM 17741 C CA . GLN A 1 99 ? -1.593 -12.518 8.627 1.00 0.00 99 GLN A CA 11
ATOM 17742 C C . GLN A 1 99 ? -0.453 -12.761 7.636 1.00 0.00 99 GLN A C 11
ATOM 17743 O O . GLN A 1 99 ? -0.452 -12.208 6.538 1.00 0.00 99 GLN A O 11
ATOM 17757 N N . PRO A 1 100 ? 0.515 -13.612 8.071 1.00 0.00 100 PRO A N 11
ATOM 17758 C CA . PRO A 1 100 ? 1.658 -13.935 7.235 1.00 0.00 100 PRO A CA 11
ATOM 17759 C C . PRO A 1 100 ? 1.263 -14.902 6.116 1.00 0.00 100 PRO A C 11
ATOM 17760 O O . PRO A 1 100 ? 0.173 -15.471 6.139 1.00 0.00 100 PRO A O 11
ATOM 17771 N N . VAL A 1 101 ? 2.172 -15.057 5.164 1.00 0.00 101 VAL A N 11
ATOM 17772 C CA . VAL A 1 101 ? 1.932 -15.945 4.039 1.00 0.00 101 VAL A CA 11
ATOM 17773 C C . VAL A 1 101 ? 2.935 -17.099 4.083 1.00 0.00 101 VAL A C 11
ATOM 17774 O O . VAL A 1 101 ? 4.123 -16.885 4.322 1.00 0.00 101 VAL A O 11
ATOM 17787 N N . THR A 1 102 ? 2.421 -18.297 3.848 1.00 0.00 102 THR A N 11
ATOM 17788 C CA . THR A 1 102 ? 3.257 -19.485 3.857 1.00 0.00 102 THR A CA 11
ATOM 17789 C C . THR A 1 102 ? 4.002 -19.624 2.528 1.00 0.00 102 THR A C 11
ATOM 17790 O O . THR A 1 102 ? 5.060 -20.249 2.468 1.00 0.00 102 THR A O 11
ATOM 17801 N N . ILE A 1 103 ? 3.421 -19.030 1.496 1.00 0.00 103 ILE A N 11
ATOM 17802 C CA . ILE A 1 103 ? 4.017 -19.079 0.172 1.00 0.00 103 ILE A CA 11
ATOM 17803 C C . ILE A 1 103 ? 3.995 -20.521 -0.339 1.00 0.00 103 ILE A C 11
ATOM 17804 O O . ILE A 1 103 ? 4.903 -21.300 -0.051 1.00 0.00 103 ILE A O 11
ATOM 17820 N N . ARG A 1 104 ? 2.949 -20.833 -1.090 1.00 0.00 104 ARG A N 11
ATOM 17821 C CA . ARG A 1 104 ? 2.796 -22.168 -1.644 1.00 0.00 104 ARG A CA 11
ATOM 17822 C C . ARG A 1 104 ? 1.452 -22.293 -2.364 1.00 0.00 104 ARG A C 11
ATOM 17823 O O . ARG A 1 104 ? 0.428 -21.840 -1.857 1.00 0.00 104 ARG A O 11
ATOM 17844 N N . GLU A 1 105 ? 1.500 -22.912 -3.535 1.00 0.00 105 GLU A N 11
ATOM 17845 C CA . GLU A 1 105 ? 0.299 -23.103 -4.330 1.00 0.00 105 GLU A CA 11
ATOM 17846 C C . GLU A 1 105 ? -0.539 -24.249 -3.759 1.00 0.00 105 GLU A C 11
ATOM 17847 O O . GLU A 1 105 ? -0.081 -25.389 -3.703 1.00 0.00 105 GLU A O 11
ATOM 17859 N N . SER A 1 106 ? -1.751 -23.906 -3.349 1.00 0.00 106 SER A N 11
ATOM 17860 C CA . SER A 1 106 ? -2.657 -24.891 -2.784 1.00 0.00 106 SER A CA 11
ATOM 17861 C C . SER A 1 106 ? -3.758 -25.228 -3.791 1.00 0.00 106 SER A C 11
ATOM 17862 O O . SER A 1 106 ? -4.862 -24.693 -3.711 1.00 0.00 106 SER A O 11
ATOM 17870 N N . GLY A 1 107 ? -3.418 -26.114 -4.717 1.00 0.00 107 GLY A N 11
ATOM 17871 C CA . GLY A 1 107 ? -4.364 -26.528 -5.739 1.00 0.00 107 GLY A CA 11
ATOM 17872 C C . GLY A 1 107 ? -4.055 -27.944 -6.231 1.00 0.00 107 GLY A C 11
ATOM 17873 O O . GLY A 1 107 ? -3.177 -28.135 -7.071 1.00 0.00 107 GLY A O 11
ATOM 17877 N N . PRO A 1 108 ? -4.813 -28.925 -5.672 1.00 0.00 108 PRO A N 11
ATOM 17878 C CA . PRO A 1 108 ? -4.628 -30.317 -6.044 1.00 0.00 108 PRO A CA 11
ATOM 17879 C C . PRO A 1 108 ? -5.222 -30.598 -7.426 1.00 0.00 108 PRO A C 11
ATOM 17880 O O . PRO A 1 108 ? -6.396 -30.320 -7.669 1.00 0.00 108 PRO A O 11
ATOM 17891 N N . SER A 1 109 ? -4.385 -31.145 -8.295 1.00 0.00 109 SER A N 11
ATOM 17892 C CA . SER A 1 109 ? -4.813 -31.466 -9.646 1.00 0.00 109 SER A CA 11
ATOM 17893 C C . SER A 1 109 ? -5.654 -32.744 -9.638 1.00 0.00 109 SER A C 11
ATOM 17894 O O . SER A 1 109 ? -6.820 -32.726 -10.029 1.00 0.00 109 SER A O 11
ATOM 17902 N N . SER A 1 110 ? -5.030 -33.823 -9.189 1.00 0.00 110 SER A N 11
ATOM 17903 C CA . SER A 1 110 ? -5.707 -35.107 -9.125 1.00 0.00 110 SER A CA 11
ATOM 17904 C C . SER A 1 110 ? -6.824 -35.059 -8.080 1.00 0.00 110 SER A C 11
ATOM 17905 O O . SER A 1 110 ? -6.672 -34.430 -7.033 1.00 0.00 110 SER A O 11
ATOM 17913 N N . GLY A 1 111 ? -7.920 -35.731 -8.400 1.00 0.00 111 GLY A N 11
ATOM 17914 C CA . GLY A 1 111 ? -9.061 -35.772 -7.501 1.00 0.00 111 GLY A CA 11
ATOM 17915 C C . GLY A 1 111 ? -9.558 -34.361 -7.181 1.00 0.00 111 GLY A C 11
ATOM 17916 O O . GLY A 1 111 ? -10.019 -33.645 -8.069 1.00 0.00 111 GLY A O 11
ATOM 17920 N N . GLY A 1 1 ? 7.517 30.558 4.297 1.00 0.00 1 GLY A N 12
ATOM 17921 C CA . GLY A 1 1 ? 8.642 30.230 5.156 1.00 0.00 1 GLY A CA 12
ATOM 17922 C C . GLY A 1 1 ? 9.174 28.828 4.851 1.00 0.00 1 GLY A C 12
ATOM 17923 O O . GLY A 1 1 ? 8.855 28.252 3.812 1.00 0.00 1 GLY A O 12
ATOM 17927 N N . SER A 1 2 ? 9.977 28.320 5.775 1.00 0.00 2 SER A N 12
ATOM 17928 C CA . SER A 1 2 ? 10.557 26.997 5.617 1.00 0.00 2 SER A CA 12
ATOM 17929 C C . SER A 1 2 ? 9.490 25.927 5.853 1.00 0.00 2 SER A C 12
ATOM 17930 O O . SER A 1 2 ? 9.220 25.109 4.975 1.00 0.00 2 SER A O 12
ATOM 17938 N N . SER A 1 3 ? 8.911 25.967 7.044 1.00 0.00 3 SER A N 12
ATOM 17939 C CA . SER A 1 3 ? 7.879 25.010 7.408 1.00 0.00 3 SER A CA 12
ATOM 17940 C C . SER A 1 3 ? 6.592 25.310 6.636 1.00 0.00 3 SER A C 12
ATOM 17941 O O . SER A 1 3 ? 6.272 26.470 6.385 1.00 0.00 3 SER A O 12
ATOM 17949 N N . GLY A 1 4 ? 5.890 24.244 6.283 1.00 0.00 4 GLY A N 12
ATOM 17950 C CA . GLY A 1 4 ? 4.645 24.378 5.545 1.00 0.00 4 GLY A CA 12
ATOM 17951 C C . GLY A 1 4 ? 3.568 23.452 6.114 1.00 0.00 4 GLY A C 12
ATOM 17952 O O . GLY A 1 4 ? 3.588 23.125 7.299 1.00 0.00 4 GLY A O 12
ATOM 17956 N N . SER A 1 5 ? 2.654 23.055 5.241 1.00 0.00 5 SER A N 12
ATOM 17957 C CA . SER A 1 5 ? 1.571 22.173 5.641 1.00 0.00 5 SER A CA 12
ATOM 17958 C C . SER A 1 5 ? 1.279 21.164 4.528 1.00 0.00 5 SER A C 12
ATOM 17959 O O . SER A 1 5 ? 0.430 21.407 3.672 1.00 0.00 5 SER A O 12
ATOM 17967 N N . SER A 1 6 ? 2.000 20.053 4.577 1.00 0.00 6 SER A N 12
ATOM 17968 C CA . SER A 1 6 ? 1.829 19.007 3.583 1.00 0.00 6 SER A CA 12
ATOM 17969 C C . SER A 1 6 ? 2.068 17.636 4.221 1.00 0.00 6 SER A C 12
ATOM 17970 O O . SER A 1 6 ? 3.143 17.377 4.759 1.00 0.00 6 SER A O 12
ATOM 17978 N N . GLY A 1 7 ? 1.047 16.795 4.139 1.00 0.00 7 GLY A N 12
ATOM 17979 C CA . GLY A 1 7 ? 1.133 15.458 4.701 1.00 0.00 7 GLY A CA 12
ATOM 17980 C C . GLY A 1 7 ? 0.993 14.395 3.609 1.00 0.00 7 GLY A C 12
ATOM 17981 O O . GLY A 1 7 ? 0.549 14.692 2.501 1.00 0.00 7 GLY A O 12
ATOM 17985 N N . PRO A 1 8 ? 1.390 13.145 3.970 1.00 0.00 8 PRO A N 12
ATOM 17986 C CA . PRO A 1 8 ? 1.313 12.036 3.035 1.00 0.00 8 PRO A CA 12
ATOM 17987 C C . PRO A 1 8 ? -0.132 11.564 2.861 1.00 0.00 8 PRO A C 12
ATOM 17988 O O . PRO A 1 8 ? -0.998 11.893 3.671 1.00 0.00 8 PRO A O 12
ATOM 17999 N N . THR A 1 9 ? -0.348 10.801 1.800 1.00 0.00 9 THR A N 12
ATOM 18000 C CA . THR A 1 9 ? -1.673 10.281 1.509 1.00 0.00 9 THR A CA 12
ATOM 18001 C C . THR A 1 9 ? -2.093 9.267 2.575 1.00 0.00 9 THR A C 12
ATOM 18002 O O . THR A 1 9 ? -1.265 8.806 3.359 1.00 0.00 9 THR A O 12
ATOM 18013 N N . SER A 1 10 ? -3.379 8.948 2.568 1.00 0.00 10 SER A N 12
ATOM 18014 C CA . SER A 1 10 ? -3.919 7.997 3.525 1.00 0.00 10 SER A CA 12
ATOM 18015 C C . SER A 1 10 ? -3.368 6.598 3.240 1.00 0.00 10 SER A C 12
ATOM 18016 O O . SER A 1 10 ? -3.261 6.193 2.084 1.00 0.00 10 SER A O 12
ATOM 18024 N N . ALA A 1 11 ? -3.032 5.899 4.314 1.00 0.00 11 ALA A N 12
ATOM 18025 C CA . ALA A 1 11 ? -2.494 4.555 4.195 1.00 0.00 11 ALA A CA 12
ATOM 18026 C C . ALA A 1 11 ? -3.428 3.713 3.322 1.00 0.00 11 ALA A C 12
ATOM 18027 O O . ALA A 1 11 ? -4.609 4.027 3.188 1.00 0.00 11 ALA A O 12
ATOM 18034 N N . PRO A 1 12 ? -2.846 2.632 2.736 1.00 0.00 12 PRO A N 12
ATOM 18035 C CA . PRO A 1 12 ? -3.613 1.743 1.880 1.00 0.00 12 PRO A CA 12
ATOM 18036 C C . PRO A 1 12 ? -4.533 0.843 2.708 1.00 0.00 12 PRO A C 12
ATOM 18037 O O . PRO A 1 12 ? -4.305 0.646 3.901 1.00 0.00 12 PRO A O 12
ATOM 18048 N N . GLN A 1 13 ? -5.552 0.321 2.042 1.00 0.00 13 GLN A N 12
ATOM 18049 C CA . GLN A 1 13 ? -6.507 -0.554 2.702 1.00 0.00 13 GLN A CA 12
ATOM 18050 C C . GLN A 1 13 ? -7.008 -1.623 1.729 1.00 0.00 13 GLN A C 12
ATOM 18051 O O . GLN A 1 13 ? -6.770 -1.533 0.525 1.00 0.00 13 GLN A O 12
ATOM 18065 N N . HIS A 1 14 ? -7.693 -2.611 2.286 1.00 0.00 14 HIS A N 12
ATOM 18066 C CA . HIS A 1 14 ? -8.229 -3.696 1.483 1.00 0.00 14 HIS A CA 12
ATOM 18067 C C . HIS A 1 14 ? -7.079 -4.503 0.877 1.00 0.00 14 HIS A C 12
ATOM 18068 O O . HIS A 1 14 ? -7.205 -5.043 -0.221 1.00 0.00 14 HIS A O 12
ATOM 18082 N N . LEU A 1 15 ? -5.983 -4.560 1.619 1.00 0.00 15 LEU A N 12
ATOM 18083 C CA . LEU A 1 15 ? -4.811 -5.291 1.169 1.00 0.00 15 LEU A CA 12
ATOM 18084 C C . LEU A 1 15 ? -4.906 -6.742 1.646 1.00 0.00 15 LEU A C 12
ATOM 18085 O O . LEU A 1 15 ? -4.703 -7.026 2.826 1.00 0.00 15 LEU A O 12
ATOM 18101 N N . THR A 1 16 ? -5.215 -7.622 0.705 1.00 0.00 16 THR A N 12
ATOM 18102 C CA . THR A 1 16 ? -5.340 -9.036 1.014 1.00 0.00 16 THR A CA 12
ATOM 18103 C C . THR A 1 16 ? -4.599 -9.877 -0.027 1.00 0.00 16 THR A C 12
ATOM 18104 O O . THR A 1 16 ? -4.118 -9.349 -1.029 1.00 0.00 16 THR A O 12
ATOM 18115 N N . VAL A 1 17 ? -4.530 -11.172 0.245 1.00 0.00 17 VAL A N 12
ATOM 18116 C CA . VAL A 1 17 ? -3.856 -12.091 -0.655 1.00 0.00 17 VAL A CA 12
ATOM 18117 C C . VAL A 1 17 ? -4.890 -12.756 -1.566 1.00 0.00 17 VAL A C 12
ATOM 18118 O O . VAL A 1 17 ? -5.770 -13.474 -1.092 1.00 0.00 17 VAL A O 12
ATOM 18131 N N . GLU A 1 18 ? -4.750 -12.495 -2.857 1.00 0.00 18 GLU A N 12
ATOM 18132 C CA . GLU A 1 18 ? -5.661 -13.059 -3.839 1.00 0.00 18 GLU A CA 12
ATOM 18133 C C . GLU A 1 18 ? -5.250 -14.492 -4.182 1.00 0.00 18 GLU A C 12
ATOM 18134 O O . GLU A 1 18 ? -6.092 -15.388 -4.232 1.00 0.00 18 GLU A O 12
ATOM 18146 N N . ASP A 1 19 ? -3.957 -14.665 -4.409 1.00 0.00 19 ASP A N 12
ATOM 18147 C CA . ASP A 1 19 ? -3.424 -15.974 -4.745 1.00 0.00 19 ASP A CA 12
ATOM 18148 C C . ASP A 1 19 ? -1.968 -16.062 -4.284 1.00 0.00 19 ASP A C 12
ATOM 18149 O O . ASP A 1 19 ? -1.319 -15.040 -4.068 1.00 0.00 19 ASP A O 12
ATOM 18158 N N . VAL A 1 20 ? -1.497 -17.293 -4.147 1.00 0.00 20 VAL A N 12
ATOM 18159 C CA . VAL A 1 20 ? -0.130 -17.528 -3.715 1.00 0.00 20 VAL A CA 12
ATOM 18160 C C . VAL A 1 20 ? 0.475 -18.661 -4.546 1.00 0.00 20 VAL A C 12
ATOM 18161 O O . VAL A 1 20 ? -0.114 -19.735 -4.659 1.00 0.00 20 VAL A O 12
ATOM 18174 N N . THR A 1 21 ? 1.644 -18.383 -5.105 1.00 0.00 21 THR A N 12
ATOM 18175 C CA . THR A 1 21 ? 2.335 -19.366 -5.922 1.00 0.00 21 THR A CA 12
ATOM 18176 C C . THR A 1 21 ? 3.431 -20.058 -5.110 1.00 0.00 21 THR A C 12
ATOM 18177 O O . THR A 1 21 ? 3.398 -20.049 -3.881 1.00 0.00 21 THR A O 12
ATOM 18188 N N . ASP A 1 22 ? 4.378 -20.642 -5.831 1.00 0.00 22 ASP A N 12
ATOM 18189 C CA . ASP A 1 22 ? 5.483 -21.337 -5.192 1.00 0.00 22 ASP A CA 12
ATOM 18190 C C . ASP A 1 22 ? 6.552 -20.321 -4.786 1.00 0.00 22 ASP A C 12
ATOM 18191 O O . ASP A 1 22 ? 6.959 -20.273 -3.627 1.00 0.00 22 ASP A O 12
ATOM 18200 N N . THR A 1 23 ? 6.977 -19.534 -5.764 1.00 0.00 23 THR A N 12
ATOM 18201 C CA . THR A 1 23 ? 7.992 -18.523 -5.523 1.00 0.00 23 THR A CA 12
ATOM 18202 C C . THR A 1 23 ? 7.443 -17.130 -5.840 1.00 0.00 23 THR A C 12
ATOM 18203 O O . THR A 1 23 ? 8.205 -16.174 -5.973 1.00 0.00 23 THR A O 12
ATOM 18214 N N . THR A 1 24 ? 6.125 -17.061 -5.953 1.00 0.00 24 THR A N 12
ATOM 18215 C CA . THR A 1 24 ? 5.465 -15.801 -6.253 1.00 0.00 24 THR A CA 12
ATOM 18216 C C . THR A 1 24 ? 4.137 -15.702 -5.498 1.00 0.00 24 THR A C 12
ATOM 18217 O O . THR A 1 24 ? 3.542 -16.719 -5.146 1.00 0.00 24 THR A O 12
ATOM 18228 N N . THR A 1 25 ? 3.713 -14.468 -5.272 1.00 0.00 25 THR A N 12
ATOM 18229 C CA . THR A 1 25 ? 2.467 -14.222 -4.566 1.00 0.00 25 THR A CA 12
ATOM 18230 C C . THR A 1 25 ? 1.724 -13.039 -5.190 1.00 0.00 25 THR A C 12
ATOM 18231 O O . THR A 1 25 ? 2.330 -12.206 -5.862 1.00 0.00 25 THR A O 12
ATOM 18242 N N . THR A 1 26 ? 0.422 -13.003 -4.945 1.00 0.00 26 THR A N 12
ATOM 18243 C CA . THR A 1 26 ? -0.410 -11.937 -5.474 1.00 0.00 26 THR A CA 12
ATOM 18244 C C . THR A 1 26 ? -0.986 -11.094 -4.335 1.00 0.00 26 THR A C 12
ATOM 18245 O O . THR A 1 26 ? -1.275 -11.615 -3.258 1.00 0.00 26 THR A O 12
ATOM 18256 N N . LEU A 1 27 ? -1.138 -9.807 -4.611 1.00 0.00 27 LEU A N 12
ATOM 18257 C CA . LEU A 1 27 ? -1.675 -8.888 -3.622 1.00 0.00 27 LEU A CA 12
ATOM 18258 C C . LEU A 1 27 ? -2.719 -7.987 -4.284 1.00 0.00 27 LEU A C 12
ATOM 18259 O O . LEU A 1 27 ? -2.700 -7.798 -5.500 1.00 0.00 27 LEU A O 12
ATOM 18275 N N . LYS A 1 28 ? -3.606 -7.455 -3.456 1.00 0.00 28 LYS A N 12
ATOM 18276 C CA . LYS A 1 28 ? -4.656 -6.578 -3.946 1.00 0.00 28 LYS A CA 12
ATOM 18277 C C . LYS A 1 28 ? -5.084 -5.627 -2.827 1.00 0.00 28 LYS A C 12
ATOM 18278 O O . LYS A 1 28 ? -5.625 -6.061 -1.811 1.00 0.00 28 LYS A O 12
ATOM 18297 N N . TRP A 1 29 ? -4.825 -4.347 -3.050 1.00 0.00 29 TRP A N 12
ATOM 18298 C CA . TRP A 1 29 ? -5.176 -3.330 -2.073 1.00 0.00 29 TRP A CA 12
ATOM 18299 C C . TRP A 1 29 ? -6.128 -2.339 -2.744 1.00 0.00 29 TRP A C 12
ATOM 18300 O O . TRP A 1 29 ? -6.616 -2.589 -3.845 1.00 0.00 29 TRP A O 12
ATOM 18321 N N . ARG A 1 30 ? -6.364 -1.233 -2.053 1.00 0.00 30 ARG A N 12
ATOM 18322 C CA . ARG A 1 30 ? -7.249 -0.202 -2.568 1.00 0.00 30 ARG A CA 12
ATOM 18323 C C . ARG A 1 30 ? -6.630 1.181 -2.360 1.00 0.00 30 ARG A C 12
ATOM 18324 O O . ARG A 1 30 ? -5.784 1.362 -1.485 1.00 0.00 30 ARG A O 12
ATOM 18345 N N . PRO A 1 31 ? -7.087 2.148 -3.200 1.00 0.00 31 PRO A N 12
ATOM 18346 C CA . PRO A 1 31 ? -6.588 3.510 -3.117 1.00 0.00 31 PRO A CA 12
ATOM 18347 C C . PRO A 1 31 ? -7.176 4.236 -1.905 1.00 0.00 31 PRO A C 12
ATOM 18348 O O . PRO A 1 31 ? -8.244 3.872 -1.417 1.00 0.00 31 PRO A O 12
ATOM 18359 N N . PRO A 1 32 ? -6.433 5.278 -1.443 1.00 0.00 32 PRO A N 12
ATOM 18360 C CA . PRO A 1 32 ? -6.869 6.059 -0.298 1.00 0.00 32 PRO A CA 12
ATOM 18361 C C . PRO A 1 32 ? -8.014 6.999 -0.680 1.00 0.00 32 PRO A C 12
ATOM 18362 O O . PRO A 1 32 ? -8.421 7.048 -1.840 1.00 0.00 32 PRO A O 12
ATOM 18373 N N . ASP A 1 33 ? -8.501 7.722 0.317 1.00 0.00 33 ASP A N 12
ATOM 18374 C CA . ASP A 1 33 ? -9.591 8.659 0.100 1.00 0.00 33 ASP A CA 12
ATOM 18375 C C . ASP A 1 33 ? -9.047 10.088 0.147 1.00 0.00 33 ASP A C 12
ATOM 18376 O O . ASP A 1 33 ? -9.598 10.987 -0.487 1.00 0.00 33 ASP A O 12
ATOM 18385 N N . ARG A 1 34 ? -7.971 10.253 0.902 1.00 0.00 34 ARG A N 12
ATOM 18386 C CA . ARG A 1 34 ? -7.346 11.558 1.039 1.00 0.00 34 ARG A CA 12
ATOM 18387 C C . ARG A 1 34 ? -6.045 11.610 0.236 1.00 0.00 34 ARG A C 12
ATOM 18388 O O . ARG A 1 34 ? -4.957 11.545 0.805 1.00 0.00 34 ARG A O 12
ATOM 18409 N N . ILE A 1 35 ? -6.201 11.727 -1.075 1.00 0.00 35 ILE A N 12
ATOM 18410 C CA . ILE A 1 35 ? -5.052 11.789 -1.962 1.00 0.00 35 ILE A CA 12
ATOM 18411 C C . ILE A 1 35 ? -4.265 13.071 -1.682 1.00 0.00 35 ILE A C 12
ATOM 18412 O O . ILE A 1 35 ? -3.143 13.017 -1.178 1.00 0.00 35 ILE A O 12
ATOM 18428 N N . GLY A 1 36 ? -4.883 14.193 -2.020 1.00 0.00 36 GLY A N 12
ATOM 18429 C CA . GLY A 1 36 ? -4.254 15.486 -1.811 1.00 0.00 36 GLY A CA 12
ATOM 18430 C C . GLY A 1 36 ? -4.120 16.250 -3.129 1.00 0.00 36 GLY A C 12
ATOM 18431 O O . GLY A 1 36 ? -5.103 16.433 -3.847 1.00 0.00 36 GLY A O 12
ATOM 18435 N N . ALA A 1 37 ? -2.897 16.675 -3.408 1.00 0.00 37 ALA A N 12
ATOM 18436 C CA . ALA A 1 37 ? -2.622 17.416 -4.628 1.00 0.00 37 ALA A CA 12
ATOM 18437 C C . ALA A 1 37 ? -1.736 16.570 -5.545 1.00 0.00 37 ALA A C 12
ATOM 18438 O O . ALA A 1 37 ? -0.908 15.794 -5.070 1.00 0.00 37 ALA A O 12
ATOM 18445 N N . GLY A 1 38 ? -1.941 16.748 -6.842 1.00 0.00 38 GLY A N 12
ATOM 18446 C CA . GLY A 1 38 ? -1.171 16.010 -7.829 1.00 0.00 38 GLY A CA 12
ATOM 18447 C C . GLY A 1 38 ? -1.666 14.567 -7.943 1.00 0.00 38 GLY A C 12
ATOM 18448 O O . GLY A 1 38 ? -2.180 14.164 -8.985 1.00 0.00 38 GLY A O 12
ATOM 18452 N N . GLY A 1 39 ? -1.492 13.827 -6.858 1.00 0.00 39 GLY A N 12
ATOM 18453 C CA . GLY A 1 39 ? -1.914 12.438 -6.823 1.00 0.00 39 GLY A CA 12
ATOM 18454 C C . GLY A 1 39 ? -0.878 11.567 -6.109 1.00 0.00 39 GLY A C 12
ATOM 18455 O O . GLY A 1 39 ? -0.059 12.073 -5.343 1.00 0.00 39 GLY A O 12
ATOM 18459 N N . ILE A 1 40 ? -0.947 10.273 -6.385 1.00 0.00 40 ILE A N 12
ATOM 18460 C CA . ILE A 1 40 ? -0.026 9.328 -5.778 1.00 0.00 40 ILE A CA 12
ATOM 18461 C C . ILE A 1 40 ? 0.840 8.694 -6.869 1.00 0.00 40 ILE A C 12
ATOM 18462 O O . ILE A 1 40 ? 0.323 8.231 -7.885 1.00 0.00 40 ILE A O 12
ATOM 18478 N N . ASP A 1 41 ? 2.141 8.693 -6.621 1.00 0.00 41 ASP A N 12
ATOM 18479 C CA . ASP A 1 41 ? 3.083 8.124 -7.570 1.00 0.00 41 ASP A CA 12
ATOM 18480 C C . ASP A 1 41 ? 2.836 6.618 -7.686 1.00 0.00 41 ASP A C 12
ATOM 18481 O O . ASP A 1 41 ? 3.032 6.034 -8.750 1.00 0.00 41 ASP A O 12
ATOM 18490 N N . GLY A 1 42 ? 2.411 6.034 -6.575 1.00 0.00 42 GLY A N 12
ATOM 18491 C CA . GLY A 1 42 ? 2.136 4.608 -6.538 1.00 0.00 42 GLY A CA 12
ATOM 18492 C C . GLY A 1 42 ? 2.269 4.060 -5.116 1.00 0.00 42 GLY A C 12
ATOM 18493 O O . GLY A 1 42 ? 2.070 4.789 -4.145 1.00 0.00 42 GLY A O 12
ATOM 18497 N N . TYR A 1 43 ? 2.605 2.781 -5.038 1.00 0.00 43 TYR A N 12
ATOM 18498 C CA . TYR A 1 43 ? 2.767 2.127 -3.750 1.00 0.00 43 TYR A CA 12
ATOM 18499 C C . TYR A 1 43 ? 4.026 1.258 -3.731 1.00 0.00 43 TYR A C 12
ATOM 18500 O O . TYR A 1 43 ? 4.352 0.609 -4.723 1.00 0.00 43 TYR A O 12
ATOM 18518 N N . LEU A 1 44 ? 4.700 1.274 -2.590 1.00 0.00 44 LEU A N 12
ATOM 18519 C CA . LEU A 1 44 ? 5.916 0.495 -2.428 1.00 0.00 44 LEU A CA 12
ATOM 18520 C C . LEU A 1 44 ? 5.584 -0.819 -1.718 1.00 0.00 44 LEU A C 12
ATOM 18521 O O . LEU A 1 44 ? 4.866 -0.825 -0.720 1.00 0.00 44 LEU A O 12
ATOM 18537 N N . VAL A 1 45 ? 6.124 -1.900 -2.262 1.00 0.00 45 VAL A N 12
ATOM 18538 C CA . VAL A 1 45 ? 5.894 -3.217 -1.692 1.00 0.00 45 VAL A CA 12
ATOM 18539 C C . VAL A 1 45 ? 7.211 -3.765 -1.139 1.00 0.00 45 VAL A C 12
ATOM 18540 O O . VAL A 1 45 ? 8.277 -3.514 -1.700 1.00 0.00 45 VAL A O 12
ATOM 18553 N N . GLU A 1 46 ? 7.095 -4.504 -0.045 1.00 0.00 46 GLU A N 12
ATOM 18554 C CA . GLU A 1 46 ? 8.263 -5.090 0.590 1.00 0.00 46 GLU A CA 12
ATOM 18555 C C . GLU A 1 46 ? 7.844 -6.222 1.531 1.00 0.00 46 GLU A C 12
ATOM 18556 O O . GLU A 1 46 ? 6.747 -6.198 2.086 1.00 0.00 46 GLU A O 12
ATOM 18568 N N . TYR A 1 47 ? 8.740 -7.186 1.680 1.00 0.00 47 TYR A N 12
ATOM 18569 C CA . TYR A 1 47 ? 8.477 -8.325 2.544 1.00 0.00 47 TYR A CA 12
ATOM 18570 C C . TYR A 1 47 ? 9.613 -8.523 3.550 1.00 0.00 47 TYR A C 12
ATOM 18571 O O . TYR A 1 47 ? 10.775 -8.270 3.238 1.00 0.00 47 TYR A O 12
ATOM 18589 N N . CYS A 1 48 ? 9.236 -8.976 4.737 1.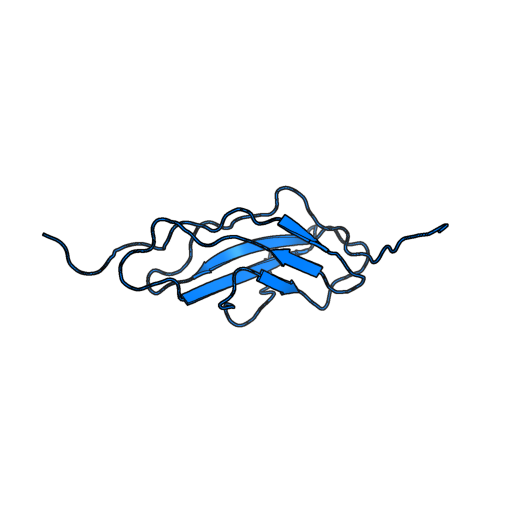00 0.00 48 CYS A N 12
ATOM 18590 C CA . CYS A 1 48 ? 10.208 -9.211 5.791 1.00 0.00 48 CYS A CA 12
ATOM 18591 C C . CYS A 1 48 ? 10.092 -10.671 6.234 1.00 0.00 48 CYS A C 12
ATOM 18592 O O . CYS A 1 48 ? 9.129 -11.046 6.902 1.00 0.00 48 CYS A O 12
ATOM 18600 N N . LEU A 1 49 ? 11.086 -11.456 5.845 1.00 0.00 49 LEU A N 12
ATOM 18601 C CA . LEU A 1 49 ? 11.106 -12.866 6.194 1.00 0.00 49 LEU A CA 12
ATOM 18602 C C . LEU A 1 49 ? 11.040 -13.012 7.715 1.00 0.00 49 LEU A C 12
ATOM 18603 O O . LEU A 1 49 ? 11.701 -12.272 8.443 1.00 0.00 49 LEU A O 12
ATOM 18619 N N . GLU A 1 50 ? 10.235 -13.970 8.151 1.00 0.00 50 GLU A N 12
ATOM 18620 C CA . GLU A 1 50 ? 10.074 -14.222 9.573 1.00 0.00 50 GLU A CA 12
ATOM 18621 C C . GLU A 1 50 ? 11.440 -14.378 10.244 1.00 0.00 50 GLU A C 12
ATOM 18622 O O . GLU A 1 50 ? 12.230 -15.238 9.857 1.00 0.00 50 GLU A O 12
ATOM 18634 N N . GLY A 1 51 ? 11.677 -13.533 11.236 1.00 0.00 51 GLY A N 12
ATOM 18635 C CA . GLY A 1 51 ? 12.934 -13.566 11.964 1.00 0.00 51 GLY A CA 12
ATOM 18636 C C . GLY A 1 51 ? 13.839 -12.404 11.548 1.00 0.00 51 GLY A C 12
ATOM 18637 O O . GLY A 1 51 ? 14.681 -11.959 12.327 1.00 0.00 51 GLY A O 12
ATOM 18641 N N . SER A 1 52 ? 13.635 -11.946 10.322 1.00 0.00 52 SER A N 12
ATOM 18642 C CA . SER A 1 52 ? 14.421 -10.845 9.794 1.00 0.00 52 SER A CA 12
ATOM 18643 C C . SER A 1 52 ? 13.860 -9.513 10.296 1.00 0.00 52 SER A C 12
ATOM 18644 O O . SER A 1 52 ? 12.666 -9.403 10.572 1.00 0.00 52 SER A O 12
ATOM 18652 N N . GLU A 1 53 ? 14.747 -8.534 10.398 1.00 0.00 53 GLU A N 12
ATOM 18653 C CA . GLU A 1 53 ? 14.355 -7.214 10.862 1.00 0.00 53 GLU A CA 12
ATOM 18654 C C . GLU A 1 53 ? 14.507 -6.189 9.736 1.00 0.00 53 GLU A C 12
ATOM 18655 O O . GLU A 1 53 ? 14.330 -4.992 9.954 1.00 0.00 53 GLU A O 12
ATOM 18667 N N . GLU A 1 54 ? 14.833 -6.697 8.557 1.00 0.00 54 GLU A N 12
ATOM 18668 C CA . GLU A 1 54 ? 15.011 -5.841 7.397 1.00 0.00 54 GLU A CA 12
ATOM 18669 C C . GLU A 1 54 ? 13.970 -6.174 6.327 1.00 0.00 54 GLU A C 12
ATOM 18670 O O . GLU A 1 54 ? 13.950 -7.285 5.800 1.00 0.00 54 GLU A O 12
ATOM 18682 N N . TRP A 1 55 ? 13.130 -5.191 6.037 1.00 0.00 55 TRP A N 12
ATOM 18683 C CA . TRP A 1 55 ? 12.088 -5.366 5.039 1.00 0.00 55 TRP A CA 12
ATOM 18684 C C . TRP A 1 55 ? 12.726 -5.211 3.658 1.00 0.00 55 TRP A C 12
ATOM 18685 O O . TRP A 1 55 ? 13.241 -4.145 3.324 1.00 0.00 55 TRP A O 12
ATOM 18706 N N . VAL A 1 56 ? 12.671 -6.290 2.891 1.00 0.00 56 VAL A N 12
ATOM 18707 C CA . VAL A 1 56 ? 13.237 -6.287 1.553 1.00 0.00 56 VAL A CA 12
ATOM 18708 C C . VAL A 1 56 ? 12.207 -5.727 0.569 1.00 0.00 56 VAL A C 12
ATOM 18709 O O . VAL A 1 56 ? 11.014 -5.998 0.693 1.00 0.00 56 VAL A O 12
ATOM 18722 N N . PRO A 1 57 ? 12.720 -4.935 -0.410 1.00 0.00 57 PRO A N 12
ATOM 18723 C CA . PRO A 1 57 ? 11.858 -4.334 -1.414 1.00 0.00 57 PRO A CA 12
ATOM 18724 C C . PRO A 1 57 ? 11.407 -5.373 -2.443 1.00 0.00 57 PRO A C 12
ATOM 18725 O O . PRO A 1 57 ? 12.234 -6.068 -3.032 1.00 0.00 57 PRO A O 12
ATOM 18736 N N . ALA A 1 58 ? 10.097 -5.447 -2.627 1.00 0.00 58 ALA A N 12
ATOM 18737 C CA . ALA A 1 58 ? 9.527 -6.390 -3.574 1.00 0.00 58 ALA A CA 12
ATOM 18738 C C . ALA A 1 58 ? 9.572 -5.786 -4.978 1.00 0.00 58 ALA A C 12
ATOM 18739 O O . ALA A 1 58 ? 9.938 -6.463 -5.938 1.00 0.00 58 ALA A O 12
ATOM 18746 N N . ASN A 1 59 ? 9.193 -4.518 -5.055 1.00 0.00 59 ASN A N 12
ATOM 18747 C CA . ASN A 1 59 ? 9.186 -3.815 -6.327 1.00 0.00 59 ASN A CA 12
ATOM 18748 C C . ASN A 1 59 ? 10.102 -2.594 -6.234 1.00 0.00 59 ASN A C 12
ATOM 18749 O O . ASN A 1 59 ? 9.793 -1.633 -5.531 1.00 0.00 59 ASN A O 12
ATOM 18760 N N . LYS A 1 60 ? 11.212 -2.670 -6.955 1.00 0.00 60 LYS A N 12
ATOM 18761 C CA . LYS A 1 60 ? 12.175 -1.582 -6.963 1.00 0.00 60 LYS A CA 12
ATOM 18762 C C . LYS A 1 60 ? 11.437 -0.254 -7.141 1.00 0.00 60 LYS A C 12
ATOM 18763 O O . LYS A 1 60 ? 11.867 0.774 -6.620 1.00 0.00 60 LYS A O 12
ATOM 18782 N N . GLU A 1 61 ? 10.338 -0.318 -7.878 1.00 0.00 61 GLU A N 12
ATOM 18783 C CA . GLU A 1 61 ? 9.536 0.866 -8.131 1.00 0.00 61 GLU A CA 12
ATOM 18784 C C . GLU A 1 61 ? 8.088 0.630 -7.695 1.00 0.00 61 GLU A C 12
ATOM 18785 O O . GLU A 1 61 ? 7.596 -0.495 -7.749 1.00 0.00 61 GLU A O 12
ATOM 18797 N N . PRO A 1 62 ? 7.431 1.739 -7.262 1.00 0.00 62 PRO A N 12
ATOM 18798 C CA . PRO A 1 62 ? 6.050 1.664 -6.817 1.00 0.00 62 PRO A CA 12
ATOM 18799 C C . PRO A 1 62 ? 5.097 1.521 -8.006 1.00 0.00 62 PRO A C 12
ATOM 18800 O O . PRO A 1 62 ? 5.175 2.290 -8.963 1.00 0.00 62 PRO A O 12
ATOM 18811 N N . VAL A 1 63 ? 4.221 0.533 -7.906 1.00 0.00 63 VAL A N 12
ATOM 18812 C CA . VAL A 1 63 ? 3.255 0.279 -8.962 1.00 0.00 63 VAL A CA 12
ATOM 18813 C C . VAL A 1 63 ? 2.155 1.341 -8.905 1.00 0.00 63 VAL A C 12
ATOM 18814 O O . VAL A 1 63 ? 2.003 2.029 -7.897 1.00 0.00 63 VAL A O 12
ATOM 18827 N N . GLU A 1 64 ? 1.416 1.440 -10.000 1.00 0.00 64 GLU A N 12
ATOM 18828 C CA . GLU A 1 64 ? 0.334 2.406 -10.088 1.00 0.00 64 GLU A CA 12
ATOM 18829 C C . GLU A 1 64 ? -1.007 1.730 -9.793 1.00 0.00 64 GLU A C 12
ATOM 18830 O O . GLU A 1 64 ? -1.904 2.346 -9.221 1.00 0.00 64 GLU A O 12
ATOM 18842 N N . ARG A 1 65 ? -1.100 0.472 -10.198 1.00 0.00 65 ARG A N 12
ATOM 18843 C CA . ARG A 1 65 ? -2.316 -0.295 -9.984 1.00 0.00 65 ARG A CA 12
ATOM 18844 C C . ARG A 1 65 ? -2.567 -0.485 -8.487 1.00 0.00 65 ARG A C 12
ATOM 18845 O O . ARG A 1 65 ? -1.805 0.009 -7.658 1.00 0.00 65 ARG A O 12
ATOM 18866 N N . CYS A 1 66 ? -3.640 -1.203 -8.186 1.00 0.00 66 CYS A N 12
ATOM 18867 C CA . CYS A 1 66 ? -4.001 -1.465 -6.803 1.00 0.00 66 CYS A CA 12
ATOM 18868 C C . CYS A 1 66 ? -3.669 -2.924 -6.488 1.00 0.00 66 CYS A C 12
ATOM 18869 O O . CYS A 1 66 ? -4.524 -3.670 -6.012 1.00 0.00 66 CYS A O 12
ATOM 18877 N N . GLY A 1 67 ? -2.426 -3.289 -6.767 1.00 0.00 67 GLY A N 12
ATOM 18878 C CA . GLY A 1 67 ? -1.971 -4.646 -6.520 1.00 0.00 67 GLY A CA 12
ATOM 18879 C C . GLY A 1 67 ? -0.583 -4.877 -7.120 1.00 0.00 67 GLY A C 12
ATOM 18880 O O . GLY A 1 67 ? -0.049 -4.011 -7.810 1.00 0.00 67 GLY A O 12
ATOM 18884 N N . PHE A 1 68 ? -0.038 -6.051 -6.834 1.00 0.00 68 PHE A N 12
ATOM 18885 C CA . PHE A 1 68 ? 1.278 -6.407 -7.337 1.00 0.00 68 PHE A CA 12
ATOM 18886 C C . PHE A 1 68 ? 1.559 -7.897 -7.132 1.00 0.00 68 PHE A C 12
ATOM 18887 O O . PHE A 1 68 ? 0.794 -8.590 -6.464 1.00 0.00 68 PHE A O 12
ATOM 18904 N N . THR A 1 69 ? 2.659 -8.345 -7.720 1.00 0.00 69 THR A N 12
ATOM 18905 C CA . THR A 1 69 ? 3.050 -9.740 -7.610 1.00 0.00 69 THR A CA 12
ATOM 18906 C C . THR A 1 69 ? 4.515 -9.851 -7.181 1.00 0.00 69 THR A C 12
ATOM 18907 O O . THR A 1 69 ? 5.409 -9.387 -7.887 1.00 0.00 69 THR A O 12
ATOM 18918 N N . VAL A 1 70 ? 4.715 -10.469 -6.026 1.00 0.00 70 VAL A N 12
ATOM 18919 C CA . VAL A 1 70 ? 6.056 -10.647 -5.495 1.00 0.00 70 VAL A CA 12
ATOM 18920 C C . VAL A 1 70 ? 6.653 -11.941 -6.052 1.00 0.00 70 VAL A C 12
ATOM 18921 O O . VAL A 1 70 ? 5.921 -12.859 -6.417 1.00 0.00 70 VAL A O 12
ATOM 18934 N N . LYS A 1 71 ? 7.976 -11.972 -6.099 1.00 0.00 71 LYS A N 12
ATOM 18935 C CA . LYS A 1 71 ? 8.680 -13.138 -6.605 1.00 0.00 71 LYS A CA 12
ATOM 18936 C C . LYS A 1 71 ? 9.898 -13.416 -5.722 1.00 0.00 71 LYS A C 12
ATOM 18937 O O . LYS A 1 71 ? 10.239 -12.611 -4.857 1.00 0.00 71 LYS A O 12
ATOM 18956 N N . ASP A 1 72 ? 10.522 -14.558 -5.972 1.00 0.00 72 ASP A N 12
ATOM 18957 C CA . ASP A 1 72 ? 11.695 -14.952 -5.211 1.00 0.00 72 ASP A CA 12
ATOM 18958 C C . ASP A 1 72 ? 11.320 -15.077 -3.732 1.00 0.00 72 ASP A C 12
ATOM 18959 O O . ASP A 1 72 ? 11.621 -14.190 -2.935 1.00 0.00 72 ASP A O 12
ATOM 18968 N N . LEU A 1 73 ? 10.669 -16.185 -3.412 1.00 0.00 73 LEU A N 12
ATOM 18969 C CA . LEU A 1 73 ? 10.250 -16.438 -2.043 1.00 0.00 73 LEU A CA 12
ATOM 18970 C C . LEU A 1 73 ? 10.389 -17.931 -1.739 1.00 0.00 73 LEU A C 12
ATOM 18971 O O . LEU A 1 73 ? 10.165 -18.769 -2.611 1.00 0.00 73 LEU A O 12
ATOM 18987 N N . PRO A 1 74 ? 10.768 -18.225 -0.466 1.00 0.00 74 PRO A N 12
ATOM 18988 C CA . PRO A 1 74 ? 10.940 -19.602 -0.036 1.00 0.00 74 PRO A CA 12
ATOM 18989 C C . PRO A 1 74 ? 9.587 -20.284 0.172 1.00 0.00 74 PRO A C 12
ATOM 18990 O O . PRO A 1 74 ? 8.782 -19.839 0.989 1.00 0.00 74 PRO A O 12
ATOM 19001 N N . THR A 1 75 ? 9.377 -21.354 -0.581 1.00 0.00 75 THR A N 12
ATOM 19002 C CA . THR A 1 75 ? 8.135 -22.102 -0.488 1.00 0.00 75 THR A CA 12
ATOM 19003 C C . THR A 1 75 ? 7.974 -22.698 0.911 1.00 0.00 75 THR A C 12
ATOM 19004 O O . THR A 1 75 ? 8.809 -23.484 1.356 1.00 0.00 75 THR A O 12
ATOM 19015 N N . GLY A 1 76 ? 6.894 -22.301 1.568 1.00 0.00 76 GLY A N 12
ATOM 19016 C CA . GLY A 1 76 ? 6.612 -22.786 2.908 1.00 0.00 76 GLY A CA 12
ATOM 19017 C C . GLY A 1 76 ? 7.294 -21.912 3.962 1.00 0.00 76 GLY A C 12
ATOM 19018 O O . GLY A 1 76 ? 7.818 -22.421 4.952 1.00 0.00 76 GLY A O 12
ATOM 19022 N N . ALA A 1 77 ? 7.266 -20.611 3.714 1.00 0.00 77 ALA A N 12
ATOM 19023 C CA . ALA A 1 77 ? 7.875 -19.661 4.629 1.00 0.00 77 ALA A CA 12
ATOM 19024 C C . ALA A 1 77 ? 6.874 -18.548 4.943 1.00 0.00 77 ALA A C 12
ATOM 19025 O O . ALA A 1 77 ? 6.268 -17.979 4.037 1.00 0.00 77 ALA A O 12
ATOM 19032 N N . ARG A 1 78 ? 6.731 -18.270 6.231 1.00 0.00 78 ARG A N 12
ATOM 19033 C CA . ARG A 1 78 ? 5.813 -17.235 6.676 1.00 0.00 78 ARG A CA 12
ATOM 19034 C C . ARG A 1 78 ? 6.422 -15.851 6.445 1.00 0.00 78 ARG A C 12
ATOM 19035 O O . ARG A 1 78 ? 7.228 -15.381 7.247 1.00 0.00 78 ARG A O 12
ATOM 19056 N N . ILE A 1 79 ? 6.013 -15.235 5.345 1.00 0.00 79 ILE A N 12
ATOM 19057 C CA . ILE A 1 79 ? 6.508 -13.914 4.999 1.00 0.00 79 ILE A CA 12
ATOM 19058 C C . ILE A 1 79 ? 5.371 -12.898 5.128 1.00 0.00 79 ILE A C 12
ATOM 19059 O O . ILE A 1 79 ? 4.230 -13.189 4.774 1.00 0.00 79 ILE A O 12
ATOM 19075 N N . LEU A 1 80 ? 5.723 -11.726 5.637 1.00 0.00 80 LEU A N 12
ATOM 19076 C CA . LEU A 1 80 ? 4.746 -10.666 5.818 1.00 0.00 80 LEU A CA 12
ATOM 19077 C C . LEU A 1 80 ? 4.919 -9.625 4.710 1.00 0.00 80 LEU A C 12
ATOM 19078 O O . LEU A 1 80 ? 6.040 -9.225 4.399 1.00 0.00 80 LEU A O 12
ATOM 19094 N N . PHE A 1 81 ? 3.793 -9.216 4.145 1.00 0.00 81 PHE A N 12
ATOM 19095 C CA . PHE A 1 81 ? 3.806 -8.229 3.079 1.00 0.00 81 PHE A CA 12
ATOM 19096 C C . PHE A 1 81 ? 3.110 -6.939 3.517 1.00 0.00 81 PHE A C 12
ATOM 19097 O O . PHE A 1 81 ? 2.028 -6.981 4.100 1.00 0.00 81 PHE A O 12
ATOM 19114 N N . ARG A 1 82 ? 3.759 -5.823 3.219 1.00 0.00 82 ARG A N 12
ATOM 19115 C CA . ARG A 1 82 ? 3.216 -4.523 3.575 1.00 0.00 82 ARG A CA 12
ATOM 19116 C C . ARG A 1 82 ? 3.338 -3.556 2.395 1.00 0.00 82 ARG A C 12
ATOM 19117 O O . ARG A 1 82 ? 4.356 -3.538 1.705 1.00 0.00 82 ARG A O 12
ATOM 19138 N N . VAL A 1 83 ? 2.285 -2.776 2.200 1.00 0.00 83 VAL A N 12
ATOM 19139 C CA . VAL A 1 83 ? 2.261 -1.809 1.116 1.00 0.00 83 VAL A CA 12
ATOM 19140 C C . VAL A 1 83 ? 2.252 -0.395 1.700 1.00 0.00 83 VAL A C 12
ATOM 19141 O O . VAL A 1 83 ? 1.574 -0.133 2.693 1.00 0.00 83 VAL A O 12
ATOM 19154 N N . VAL A 1 84 ? 3.012 0.481 1.059 1.00 0.00 84 VAL A N 12
ATOM 19155 C CA . VAL A 1 84 ? 3.101 1.861 1.503 1.00 0.00 84 VAL A CA 12
ATOM 19156 C C . VAL A 1 84 ? 3.070 2.787 0.284 1.00 0.00 84 VAL A C 12
ATOM 19157 O O . VAL A 1 84 ? 3.831 2.597 -0.663 1.00 0.00 84 VAL A O 12
ATOM 19170 N N . GLY A 1 85 ? 2.183 3.768 0.349 1.00 0.00 85 GLY A N 12
ATOM 19171 C CA . GLY A 1 85 ? 2.044 4.724 -0.737 1.00 0.00 85 GLY A CA 12
ATOM 19172 C C . GLY A 1 85 ? 3.192 5.734 -0.729 1.00 0.00 85 GLY A C 12
ATOM 19173 O O . GLY A 1 85 ? 3.467 6.360 0.294 1.00 0.00 85 GLY A O 12
ATOM 19177 N N . VAL A 1 86 ? 3.833 5.862 -1.882 1.00 0.00 86 VAL A N 12
ATOM 19178 C CA . VAL A 1 86 ? 4.946 6.786 -2.021 1.00 0.00 86 VAL A CA 12
ATOM 19179 C C . VAL A 1 86 ? 4.443 8.096 -2.631 1.00 0.00 86 VAL A C 12
ATOM 19180 O O . VAL A 1 86 ? 3.423 8.114 -3.318 1.00 0.00 86 VAL A O 12
ATOM 19193 N N . ASN A 1 87 ? 5.181 9.161 -2.357 1.00 0.00 87 ASN A N 12
ATOM 19194 C CA . ASN A 1 87 ? 4.823 10.473 -2.870 1.00 0.00 87 ASN A CA 12
ATOM 19195 C C . ASN A 1 87 ? 5.784 11.518 -2.302 1.00 0.00 87 ASN A C 12
ATOM 19196 O O . ASN A 1 87 ? 6.622 11.203 -1.458 1.00 0.00 87 ASN A O 12
ATOM 19207 N N . ILE A 1 88 ? 5.631 12.742 -2.787 1.00 0.00 88 ILE A N 12
ATOM 19208 C CA . ILE A 1 88 ? 6.476 13.836 -2.337 1.00 0.00 88 ILE A CA 12
ATOM 19209 C C . ILE A 1 88 ? 6.525 13.842 -0.808 1.00 0.00 88 ILE A C 12
ATOM 19210 O O . ILE A 1 88 ? 7.589 14.019 -0.218 1.00 0.00 88 ILE A O 12
ATOM 19226 N N . ALA A 1 89 ? 5.359 13.645 -0.210 1.00 0.00 89 ALA A N 12
ATOM 19227 C CA . ALA A 1 89 ? 5.255 13.626 1.239 1.00 0.00 89 ALA A CA 12
ATOM 19228 C C . ALA A 1 89 ? 6.160 12.525 1.796 1.00 0.00 89 ALA A C 12
ATOM 19229 O O . ALA A 1 89 ? 6.687 12.649 2.901 1.00 0.00 89 ALA A O 12
ATOM 19236 N N . GLY A 1 90 ? 6.312 11.472 1.006 1.00 0.00 90 GLY A N 12
ATOM 19237 C CA . GLY A 1 90 ? 7.144 10.350 1.406 1.00 0.00 90 GLY A CA 12
ATOM 19238 C C . GLY A 1 90 ? 6.356 9.039 1.359 1.00 0.00 90 GLY A C 12
ATOM 19239 O O . GLY A 1 90 ? 5.837 8.659 0.310 1.00 0.00 90 GLY A O 12
ATOM 19243 N N . ARG A 1 91 ? 6.290 8.384 2.509 1.00 0.00 91 ARG A N 12
ATOM 19244 C CA . ARG A 1 91 ? 5.574 7.124 2.612 1.00 0.00 91 ARG A CA 12
ATOM 19245 C C . ARG A 1 91 ? 4.470 7.225 3.666 1.00 0.00 91 ARG A C 12
ATOM 19246 O O . ARG A 1 91 ? 4.524 8.082 4.547 1.00 0.00 91 ARG A O 12
ATOM 19267 N N . SER A 1 92 ? 3.493 6.339 3.542 1.00 0.00 92 SER A N 12
ATOM 19268 C CA . SER A 1 92 ? 2.378 6.318 4.473 1.00 0.00 92 SER A CA 12
ATOM 19269 C C . SER A 1 92 ? 2.405 5.027 5.294 1.00 0.00 92 SER A C 12
ATOM 19270 O O . SER A 1 92 ? 3.164 4.109 4.987 1.00 0.00 92 SER A O 12
ATOM 19278 N N . GLU A 1 93 ? 1.569 4.999 6.321 1.00 0.00 93 GLU A N 12
ATOM 19279 C CA . GLU A 1 93 ? 1.488 3.836 7.188 1.00 0.00 93 GLU A CA 12
ATOM 19280 C C . GLU A 1 93 ? 1.395 2.557 6.354 1.00 0.00 93 GLU A C 12
ATOM 19281 O O . GLU A 1 93 ? 0.614 2.485 5.406 1.00 0.00 93 GLU A O 12
ATOM 19293 N N . PRO A 1 94 ? 2.224 1.553 6.746 1.00 0.00 94 PRO A N 12
ATOM 19294 C CA . PRO A 1 94 ? 2.243 0.280 6.045 1.00 0.00 94 PRO A CA 12
ATOM 19295 C C . PRO A 1 94 ? 1.010 -0.555 6.393 1.00 0.00 94 PRO A C 12
ATOM 19296 O O . PRO A 1 94 ? 0.789 -0.888 7.557 1.00 0.00 94 PRO A O 12
ATOM 19307 N N . ALA A 1 95 ? 0.238 -0.870 5.363 1.00 0.00 95 ALA A N 12
ATOM 19308 C CA . ALA A 1 95 ? -0.968 -1.661 5.545 1.00 0.00 95 ALA A CA 12
ATOM 19309 C C . ALA A 1 95 ? -0.589 -3.138 5.673 1.00 0.00 95 ALA A C 12
ATOM 19310 O O . ALA A 1 95 ? -1.062 -3.972 4.902 1.00 0.00 95 ALA A O 12
ATOM 19317 N N . THR A 1 96 ? 0.260 -3.416 6.651 1.00 0.00 96 THR A N 12
ATOM 19318 C CA . THR A 1 96 ? 0.707 -4.778 6.890 1.00 0.00 96 THR A CA 12
ATOM 19319 C C . THR A 1 96 ? -0.443 -5.763 6.670 1.00 0.00 96 THR A C 12
ATOM 19320 O O . THR A 1 96 ? -1.611 -5.389 6.759 1.00 0.00 96 THR A O 12
ATOM 19331 N N . LEU A 1 97 ? -0.071 -7.003 6.386 1.00 0.00 97 LEU A N 12
ATOM 19332 C CA . LEU A 1 97 ? -1.057 -8.044 6.152 1.00 0.00 97 LEU A CA 12
ATOM 19333 C C . LEU A 1 97 ? -1.548 -8.586 7.496 1.00 0.00 97 LEU A C 12
ATOM 19334 O O . LEU A 1 97 ? -0.765 -8.735 8.433 1.00 0.00 97 LEU A O 12
ATOM 19350 N N . LEU A 1 98 ? -2.842 -8.866 7.548 1.00 0.00 98 LEU A N 12
ATOM 19351 C CA . LEU A 1 98 ? -3.447 -9.389 8.761 1.00 0.00 98 LEU A CA 12
ATOM 19352 C C . LEU A 1 98 ? -2.679 -10.632 9.215 1.00 0.00 98 LEU A C 12
ATOM 19353 O O . LEU A 1 98 ? -2.493 -10.850 10.411 1.00 0.00 98 LEU A O 12
ATOM 19369 N N . GLN A 1 99 ? -2.253 -11.415 8.235 1.00 0.00 99 GLN A N 12
ATOM 19370 C CA . GLN A 1 99 ? -1.510 -12.631 8.518 1.00 0.00 99 GLN A CA 12
ATOM 19371 C C . GLN A 1 99 ? -0.428 -12.851 7.458 1.00 0.00 99 GLN A C 12
ATOM 19372 O O . GLN A 1 99 ? -0.518 -12.317 6.354 1.00 0.00 99 GLN A O 12
ATOM 19386 N N . PRO A 1 100 ? 0.597 -13.658 7.842 1.00 0.00 100 PRO A N 12
ATOM 19387 C CA . PRO A 1 100 ? 1.695 -13.955 6.938 1.00 0.00 100 PRO A CA 12
ATOM 19388 C C . PRO A 1 100 ? 1.264 -14.954 5.862 1.00 0.00 100 PRO A C 12
ATOM 19389 O O . PRO A 1 100 ? 0.169 -15.511 5.929 1.00 0.00 100 PRO A O 12
ATOM 19400 N N . VAL A 1 101 ? 2.149 -15.151 4.895 1.00 0.00 101 VAL A N 12
ATOM 19401 C CA . VAL A 1 101 ? 1.874 -16.074 3.807 1.00 0.00 101 VAL A CA 12
ATOM 19402 C C . VAL A 1 101 ? 2.874 -17.231 3.860 1.00 0.00 101 VAL A C 12
ATOM 19403 O O . VAL A 1 101 ? 4.069 -17.015 4.057 1.00 0.00 101 VAL A O 12
ATOM 19416 N N . THR A 1 102 ? 2.348 -18.434 3.681 1.00 0.00 102 THR A N 12
ATOM 19417 C CA . THR A 1 102 ? 3.179 -19.625 3.706 1.00 0.00 102 THR A CA 12
ATOM 19418 C C . THR A 1 102 ? 3.943 -19.771 2.388 1.00 0.00 102 THR A C 12
ATOM 19419 O O . THR A 1 102 ? 4.976 -20.436 2.335 1.00 0.00 102 THR A O 12
ATOM 19430 N N . ILE A 1 103 ? 3.404 -19.138 1.356 1.00 0.00 103 ILE A N 12
ATOM 19431 C CA . ILE A 1 103 ? 4.022 -19.188 0.042 1.00 0.00 103 ILE A CA 12
ATOM 19432 C C . ILE A 1 103 ? 3.958 -20.621 -0.492 1.00 0.00 103 ILE A C 12
ATOM 19433 O O . ILE A 1 103 ? 4.818 -21.443 -0.179 1.00 0.00 103 ILE A O 12
ATOM 19449 N N . ARG A 1 104 ? 2.931 -20.876 -1.289 1.00 0.00 104 ARG A N 12
ATOM 19450 C CA . ARG A 1 104 ? 2.743 -22.195 -1.869 1.00 0.00 104 ARG A CA 12
ATOM 19451 C C . ARG A 1 104 ? 1.490 -22.216 -2.746 1.00 0.00 104 ARG A C 12
ATOM 19452 O O . ARG A 1 104 ? 0.463 -21.645 -2.382 1.00 0.00 104 ARG A O 12
ATOM 19473 N N . GLU A 1 105 ? 1.615 -22.880 -3.886 1.00 0.00 105 GLU A N 12
ATOM 19474 C CA . GLU A 1 105 ? 0.505 -22.983 -4.818 1.00 0.00 105 GLU A CA 12
ATOM 19475 C C . GLU A 1 105 ? -0.443 -24.106 -4.392 1.00 0.00 105 GLU A C 12
ATOM 19476 O O . GLU A 1 105 ? -0.024 -25.066 -3.748 1.00 0.00 105 GLU A O 12
ATOM 19488 N N . SER A 1 106 ? -1.703 -23.948 -4.770 1.00 0.00 106 SER A N 12
ATOM 19489 C CA . SER A 1 106 ? -2.714 -24.937 -4.436 1.00 0.00 106 SER A CA 12
ATOM 19490 C C . SER A 1 106 ? -2.920 -24.983 -2.920 1.00 0.00 106 SER A C 12
ATOM 19491 O O . SER A 1 106 ? -2.190 -24.335 -2.171 1.00 0.00 106 SER A O 12
ATOM 19499 N N . GLY A 1 107 ? -3.917 -25.755 -2.514 1.00 0.00 107 GLY A N 12
ATOM 19500 C CA . GLY A 1 107 ? -4.228 -25.893 -1.101 1.00 0.00 107 GLY A CA 12
ATOM 19501 C C . GLY A 1 107 ? -4.790 -24.589 -0.533 1.00 0.00 107 GLY A C 12
ATOM 19502 O O . GLY A 1 107 ? -4.034 -23.681 -0.190 1.00 0.00 107 GLY A O 12
ATOM 19506 N N . PRO A 1 108 ? -6.146 -24.535 -0.448 1.00 0.00 108 PRO A N 12
ATOM 19507 C CA . PRO A 1 108 ? -6.817 -23.357 0.073 1.00 0.00 108 PRO A CA 12
ATOM 19508 C C . PRO A 1 108 ? -6.685 -23.278 1.595 1.00 0.00 108 PRO A C 12
ATOM 19509 O O . PRO A 1 108 ? -7.393 -23.976 2.320 1.00 0.00 108 PRO A O 12
ATOM 19520 N N . SER A 1 109 ? -5.773 -22.424 2.035 1.00 0.00 109 SER A N 12
ATOM 19521 C CA . SER A 1 109 ? -5.538 -22.245 3.458 1.00 0.00 109 SER A CA 12
ATOM 19522 C C . SER A 1 109 ? -6.080 -20.888 3.911 1.00 0.00 109 SER A C 12
ATOM 19523 O O . SER A 1 109 ? -5.570 -19.845 3.504 1.00 0.00 109 SER A O 12
ATOM 19531 N N . SER A 1 110 ? -7.105 -20.946 4.748 1.00 0.00 110 SER A N 12
ATOM 19532 C CA . SER A 1 110 ? -7.722 -19.734 5.261 1.00 0.00 110 SER A CA 12
ATOM 19533 C C . SER A 1 110 ? -8.123 -19.931 6.724 1.00 0.00 110 SER A C 12
ATOM 19534 O O . SER A 1 110 ? -7.676 -19.191 7.599 1.00 0.00 110 SER A O 12
ATOM 19542 N N . GLY A 1 111 ? -8.963 -20.931 6.945 1.00 0.00 111 GLY A N 12
ATOM 19543 C CA . GLY A 1 111 ? -9.430 -21.234 8.287 1.00 0.00 111 GLY A CA 12
ATOM 19544 C C . GLY A 1 111 ? -10.325 -20.114 8.822 1.00 0.00 111 GLY A C 12
ATOM 19545 O O . GLY A 1 111 ? -11.515 -20.323 9.053 1.00 0.00 111 GLY A O 12
ATOM 19549 N N . GLY A 1 1 ? -12.109 24.395 5.304 1.00 0.00 1 GLY A N 13
ATOM 19550 C CA . GLY A 1 1 ? -12.552 23.545 6.396 1.00 0.00 1 GLY A CA 13
ATOM 19551 C C . GLY A 1 1 ? -11.362 23.034 7.210 1.00 0.00 1 GLY A C 13
ATOM 19552 O O . GLY A 1 1 ? -10.311 23.673 7.250 1.00 0.00 1 GLY A O 13
ATOM 19556 N N . SER A 1 2 ? -11.565 21.886 7.840 1.00 0.00 2 SER A N 13
ATOM 19557 C CA . SER A 1 2 ? -10.522 21.281 8.650 1.00 0.00 2 SER A CA 13
ATOM 19558 C C . SER A 1 2 ? -9.570 20.477 7.763 1.00 0.00 2 SER A C 13
ATOM 19559 O O . SER A 1 2 ? -10.005 19.807 6.827 1.00 0.00 2 SER A O 13
ATOM 19567 N N . SER A 1 3 ? -8.289 20.569 8.089 1.00 0.00 3 SER A N 13
ATOM 19568 C CA . SER A 1 3 ? -7.272 19.858 7.333 1.00 0.00 3 SER A CA 13
ATOM 19569 C C . SER A 1 3 ? -5.916 19.989 8.029 1.00 0.00 3 SER A C 13
ATOM 19570 O O . SER A 1 3 ? -5.654 20.983 8.704 1.00 0.00 3 SER A O 13
ATOM 19578 N N . GLY A 1 4 ? -5.089 18.970 7.841 1.00 0.00 4 GLY A N 13
ATOM 19579 C CA . GLY A 1 4 ? -3.767 18.959 8.443 1.00 0.00 4 GLY A CA 13
ATOM 19580 C C . GLY A 1 4 ? -2.880 20.050 7.838 1.00 0.00 4 GLY A C 13
ATOM 19581 O O . GLY A 1 4 ? -3.354 21.143 7.535 1.00 0.00 4 GLY A O 13
ATOM 19585 N N . SER A 1 5 ? -1.608 19.714 7.681 1.00 0.00 5 SER A N 13
ATOM 19586 C CA . SER A 1 5 ? -0.651 20.651 7.117 1.00 0.00 5 SER A CA 13
ATOM 19587 C C . SER A 1 5 ? 0.312 19.916 6.183 1.00 0.00 5 SER A C 13
ATOM 19588 O O . SER A 1 5 ? 1.463 19.670 6.540 1.00 0.00 5 SER A O 13
ATOM 19596 N N . SER A 1 6 ? -0.194 19.587 5.003 1.00 0.00 6 SER A N 13
ATOM 19597 C CA . SER A 1 6 ? 0.608 18.886 4.014 1.00 0.00 6 SER A CA 13
ATOM 19598 C C . SER A 1 6 ? 1.123 17.569 4.597 1.00 0.00 6 SER A C 13
ATOM 19599 O O . SER A 1 6 ? 2.045 17.564 5.410 1.00 0.00 6 SER A O 13
ATOM 19607 N N . GLY A 1 7 ? 0.503 16.482 4.158 1.00 0.00 7 GLY A N 13
ATOM 19608 C CA . GLY A 1 7 ? 0.887 15.162 4.626 1.00 0.00 7 GLY A CA 13
ATOM 19609 C C . GLY A 1 7 ? 0.727 14.119 3.518 1.00 0.00 7 GLY A C 13
ATOM 19610 O O . GLY A 1 7 ? 0.256 14.435 2.427 1.00 0.00 7 GLY A O 13
ATOM 19614 N N . PRO A 1 8 ? 1.140 12.865 3.844 1.00 0.00 8 PRO A N 13
ATOM 19615 C CA . PRO A 1 8 ? 1.047 11.774 2.889 1.00 0.00 8 PRO A CA 13
ATOM 19616 C C . PRO A 1 8 ? -0.399 11.297 2.740 1.00 0.00 8 PRO A C 13
ATOM 19617 O O . PRO A 1 8 ? -1.187 11.390 3.680 1.00 0.00 8 PRO A O 13
ATOM 19628 N N . THR A 1 9 ? -0.705 10.797 1.552 1.00 0.00 9 THR A N 13
ATOM 19629 C CA . THR A 1 9 ? -2.042 10.306 1.268 1.00 0.00 9 THR A CA 13
ATOM 19630 C C . THR A 1 9 ? -2.451 9.248 2.295 1.00 0.00 9 THR A C 13
ATOM 19631 O O . THR A 1 9 ? -1.600 8.677 2.975 1.00 0.00 9 THR A O 13
ATOM 19642 N N . SER A 1 10 ? -3.753 9.018 2.375 1.00 0.00 10 SER A N 13
ATOM 19643 C CA . SER A 1 10 ? -4.285 8.039 3.307 1.00 0.00 10 SER A CA 13
ATOM 19644 C C . SER A 1 10 ? -3.651 6.671 3.047 1.00 0.00 10 SER A C 13
ATOM 19645 O O . SER A 1 10 ? -3.550 6.237 1.901 1.00 0.00 10 SER A O 13
ATOM 19653 N N . ALA A 1 11 ? -3.240 6.030 4.132 1.00 0.00 11 ALA A N 13
ATOM 19654 C CA . ALA A 1 11 ? -2.618 4.720 4.036 1.00 0.00 11 ALA A CA 13
ATOM 19655 C C . ALA A 1 11 ? -3.496 3.805 3.179 1.00 0.00 11 ALA A C 13
ATOM 19656 O O . ALA A 1 11 ? -4.668 4.100 2.950 1.00 0.00 11 ALA A O 13
ATOM 19663 N N . PRO A 1 12 ? -2.880 2.684 2.718 1.00 0.00 12 PRO A N 13
ATOM 19664 C CA . PRO A 1 12 ? -3.592 1.724 1.893 1.00 0.00 12 PRO A CA 13
ATOM 19665 C C . PRO A 1 12 ? -4.559 0.888 2.734 1.00 0.00 12 PRO A C 13
ATOM 19666 O O . PRO A 1 12 ? -4.449 0.850 3.958 1.00 0.00 12 PRO A O 13
ATOM 19677 N N . GLN A 1 13 ? -5.485 0.239 2.043 1.00 0.00 13 GLN A N 13
ATOM 19678 C CA . GLN A 1 13 ? -6.471 -0.594 2.711 1.00 0.00 13 GLN A CA 13
ATOM 19679 C C . GLN A 1 13 ? -6.969 -1.689 1.766 1.00 0.00 13 GLN A C 13
ATOM 19680 O O . GLN A 1 13 ? -6.744 -1.621 0.559 1.00 0.00 13 GLN A O 13
ATOM 19694 N N . HIS A 1 14 ? -7.636 -2.673 2.351 1.00 0.00 14 HIS A N 13
ATOM 19695 C CA . HIS A 1 14 ? -8.167 -3.781 1.576 1.00 0.00 14 HIS A CA 13
ATOM 19696 C C . HIS A 1 14 ? -7.014 -4.587 0.975 1.00 0.00 14 HIS A C 13
ATOM 19697 O O . HIS A 1 14 ? -7.157 -5.181 -0.092 1.00 0.00 14 HIS A O 13
ATOM 19711 N N . LEU A 1 15 ? -5.896 -4.581 1.686 1.00 0.00 15 LEU A N 13
ATOM 19712 C CA . LEU A 1 15 ? -4.719 -5.303 1.237 1.00 0.00 15 LEU A CA 13
ATOM 19713 C C . LEU A 1 15 ? -4.798 -6.752 1.722 1.00 0.00 15 LEU A C 13
ATOM 19714 O O . LEU A 1 15 ? -4.604 -7.025 2.906 1.00 0.00 15 LEU A O 13
ATOM 19730 N N . THR A 1 16 ? -5.084 -7.642 0.784 1.00 0.00 16 THR A N 13
ATOM 19731 C CA . THR A 1 16 ? -5.192 -9.056 1.101 1.00 0.00 16 THR A CA 13
ATOM 19732 C C . THR A 1 16 ? -4.468 -9.896 0.047 1.00 0.00 16 THR A C 13
ATOM 19733 O O . THR A 1 16 ? -3.990 -9.365 -0.954 1.00 0.00 16 THR A O 13
ATOM 19744 N N . VAL A 1 17 ? -4.410 -11.194 0.308 1.00 0.00 17 VAL A N 13
ATOM 19745 C CA . VAL A 1 17 ? -3.753 -12.113 -0.606 1.00 0.00 17 VAL A CA 13
ATOM 19746 C C . VAL A 1 17 ? -4.804 -12.780 -1.495 1.00 0.00 17 VAL A C 13
ATOM 19747 O O . VAL A 1 17 ? -5.639 -13.542 -1.010 1.00 0.00 17 VAL A O 13
ATOM 19760 N N . GLU A 1 18 ? -4.729 -12.469 -2.781 1.00 0.00 18 GLU A N 13
ATOM 19761 C CA . GLU A 1 18 ? -5.663 -13.029 -3.742 1.00 0.00 18 GLU A CA 13
ATOM 19762 C C . GLU A 1 18 ? -5.267 -14.465 -4.094 1.00 0.00 18 GLU A C 13
ATOM 19763 O O . GLU A 1 18 ? -6.107 -15.363 -4.094 1.00 0.00 18 GLU A O 13
ATOM 19775 N N . ASP A 1 19 ? -3.986 -14.636 -4.386 1.00 0.00 19 ASP A N 13
ATOM 19776 C CA . ASP A 1 19 ? -3.467 -15.947 -4.739 1.00 0.00 19 ASP A CA 13
ATOM 19777 C C . ASP A 1 19 ? -2.061 -16.107 -4.158 1.00 0.00 19 ASP A C 13
ATOM 19778 O O . ASP A 1 19 ? -1.469 -15.141 -3.678 1.00 0.00 19 ASP A O 13
ATOM 19787 N N . VAL A 1 20 ? -1.566 -17.335 -4.221 1.00 0.00 20 VAL A N 13
ATOM 19788 C CA . VAL A 1 20 ? -0.240 -17.634 -3.707 1.00 0.00 20 VAL A CA 13
ATOM 19789 C C . VAL A 1 20 ? 0.366 -18.785 -4.513 1.00 0.00 20 VAL A C 13
ATOM 19790 O O . VAL A 1 20 ? -0.220 -19.862 -4.603 1.00 0.00 20 VAL A O 13
ATOM 19803 N N . THR A 1 21 ? 1.534 -18.516 -5.080 1.00 0.00 21 THR A N 13
ATOM 19804 C CA . THR A 1 21 ? 2.226 -19.516 -5.876 1.00 0.00 21 THR A CA 13
ATOM 19805 C C . THR A 1 21 ? 3.326 -20.186 -5.050 1.00 0.00 21 THR A C 13
ATOM 19806 O O . THR A 1 21 ? 3.279 -20.176 -3.821 1.00 0.00 21 THR A O 13
ATOM 19817 N N . ASP A 1 22 ? 4.291 -20.754 -5.759 1.00 0.00 22 ASP A N 13
ATOM 19818 C CA . ASP A 1 22 ? 5.400 -21.429 -5.107 1.00 0.00 22 ASP A CA 13
ATOM 19819 C C . ASP A 1 22 ? 6.555 -20.442 -4.925 1.00 0.00 22 ASP A C 13
ATOM 19820 O O . ASP A 1 22 ? 7.309 -20.535 -3.958 1.00 0.00 22 ASP A O 13
ATOM 19829 N N . THR A 1 23 ? 6.658 -19.519 -5.871 1.00 0.00 23 THR A N 13
ATOM 19830 C CA . THR A 1 23 ? 7.708 -18.516 -5.827 1.00 0.00 23 THR A CA 13
ATOM 19831 C C . THR A 1 23 ? 7.154 -17.146 -6.222 1.00 0.00 23 THR A C 13
ATOM 19832 O O . THR A 1 23 ? 7.907 -16.260 -6.623 1.00 0.00 23 THR A O 13
ATOM 19843 N N . THR A 1 24 ? 5.842 -17.015 -6.095 1.00 0.00 24 THR A N 13
ATOM 19844 C CA . THR A 1 24 ? 5.178 -15.768 -6.434 1.00 0.00 24 THR A CA 13
ATOM 19845 C C . THR A 1 24 ? 3.875 -15.626 -5.644 1.00 0.00 24 THR A C 13
ATOM 19846 O O . THR A 1 24 ? 3.180 -16.612 -5.404 1.00 0.00 24 THR A O 13
ATOM 19857 N N . THR A 1 25 ? 3.582 -14.391 -5.264 1.00 0.00 25 THR A N 13
ATOM 19858 C CA . THR A 1 25 ? 2.375 -14.107 -4.507 1.00 0.00 25 THR A CA 13
ATOM 19859 C C . THR A 1 25 ? 1.626 -12.923 -5.122 1.00 0.00 25 THR A C 13
ATOM 19860 O O . THR A 1 25 ? 2.239 -12.033 -5.709 1.00 0.00 25 THR A O 13
ATOM 19871 N N . THR A 1 26 ? 0.311 -12.951 -4.966 1.00 0.00 26 THR A N 13
ATOM 19872 C CA . THR A 1 26 ? -0.529 -11.891 -5.498 1.00 0.00 26 THR A CA 13
ATOM 19873 C C . THR A 1 26 ? -1.148 -11.079 -4.360 1.00 0.00 26 THR A C 13
ATOM 19874 O O . THR A 1 26 ? -1.566 -11.639 -3.348 1.00 0.00 26 THR A O 13
ATOM 19885 N N . LEU A 1 27 ? -1.188 -9.770 -4.563 1.00 0.00 27 LEU A N 13
ATOM 19886 C CA . LEU A 1 27 ? -1.750 -8.874 -3.566 1.00 0.00 27 LEU A CA 13
ATOM 19887 C C . LEU A 1 27 ? -2.735 -7.919 -4.243 1.00 0.00 27 LEU A C 13
ATOM 19888 O O . LEU A 1 27 ? -2.586 -7.600 -5.421 1.00 0.00 27 LEU A O 13
ATOM 19904 N N . LYS A 1 28 ? -3.720 -7.489 -3.467 1.00 0.00 28 LYS A N 13
ATOM 19905 C CA . LYS A 1 28 ? -4.729 -6.576 -3.977 1.00 0.00 28 LYS A CA 13
ATOM 19906 C C . LYS A 1 28 ? -5.163 -5.627 -2.858 1.00 0.00 28 LYS A C 13
ATOM 19907 O O . LYS A 1 28 ? -5.662 -6.067 -1.824 1.00 0.00 28 LYS A O 13
ATOM 19926 N N . TRP A 1 29 ? -4.957 -4.341 -3.104 1.00 0.00 29 TRP A N 13
ATOM 19927 C CA . TRP A 1 29 ? -5.321 -3.325 -2.131 1.00 0.00 29 TRP A CA 13
ATOM 19928 C C . TRP A 1 29 ? -6.218 -2.301 -2.828 1.00 0.00 29 TRP A C 13
ATOM 19929 O O . TRP A 1 29 ? -6.416 -2.368 -4.041 1.00 0.00 29 TRP A O 13
ATOM 19950 N N . ARG A 1 30 ? -6.736 -1.377 -2.033 1.00 0.00 30 ARG A N 13
ATOM 19951 C CA . ARG A 1 30 ? -7.608 -0.340 -2.559 1.00 0.00 30 ARG A CA 13
ATOM 19952 C C . ARG A 1 30 ? -6.960 1.035 -2.387 1.00 0.00 30 ARG A C 13
ATOM 19953 O O . ARG A 1 30 ? -6.119 1.224 -1.510 1.00 0.00 30 ARG A O 13
ATOM 19974 N N . PRO A 1 31 ? -7.388 1.985 -3.261 1.00 0.00 31 PRO A N 13
ATOM 19975 C CA . PRO A 1 31 ? -6.859 3.338 -3.214 1.00 0.00 31 PRO A CA 13
ATOM 19976 C C . PRO A 1 31 ? -7.443 4.114 -2.031 1.00 0.00 31 PRO A C 13
ATOM 19977 O O . PRO A 1 31 ? -8.504 3.764 -1.517 1.00 0.00 31 PRO A O 13
ATOM 19988 N N . PRO A 1 32 ? -6.704 5.180 -1.622 1.00 0.00 32 PRO A N 13
ATOM 19989 C CA . PRO A 1 32 ? -7.136 6.008 -0.510 1.00 0.00 32 PRO A CA 13
ATOM 19990 C C . PRO A 1 32 ? -8.291 6.923 -0.923 1.00 0.00 32 PRO A C 13
ATOM 19991 O O . PRO A 1 32 ? -8.696 6.931 -2.085 1.00 0.00 32 PRO A O 13
ATOM 20002 N N . ASP A 1 33 ? -8.789 7.671 0.050 1.00 0.00 33 ASP A N 13
ATOM 20003 C CA . ASP A 1 33 ? -9.889 8.587 -0.199 1.00 0.00 33 ASP A CA 13
ATOM 20004 C C . ASP A 1 33 ? -9.354 10.020 -0.247 1.00 0.00 33 ASP A C 13
ATOM 20005 O O . ASP A 1 33 ? -9.911 10.872 -0.937 1.00 0.00 33 ASP A O 13
ATOM 20014 N N . ARG A 1 34 ? -8.278 10.240 0.495 1.00 0.00 34 ARG A N 13
ATOM 20015 C CA . ARG A 1 34 ? -7.661 11.555 0.545 1.00 0.00 34 ARG A CA 13
ATOM 20016 C C . ARG A 1 34 ? -6.324 11.542 -0.199 1.00 0.00 34 ARG A C 13
ATOM 20017 O O . ARG A 1 34 ? -5.267 11.419 0.419 1.00 0.00 34 ARG A O 13
ATOM 20038 N N . ILE A 1 35 ? -6.414 11.671 -1.514 1.00 0.00 35 ILE A N 13
ATOM 20039 C CA . ILE A 1 35 ? -5.224 11.676 -2.349 1.00 0.00 35 ILE A CA 13
ATOM 20040 C C . ILE A 1 35 ? -4.448 12.974 -2.115 1.00 0.00 35 ILE A C 13
ATOM 20041 O O . ILE A 1 35 ? -3.389 12.964 -1.490 1.00 0.00 35 ILE A O 13
ATOM 20057 N N . GLY A 1 36 ? -5.006 14.060 -2.630 1.00 0.00 36 GLY A N 13
ATOM 20058 C CA . GLY A 1 36 ? -4.379 15.363 -2.486 1.00 0.00 36 GLY A CA 13
ATOM 20059 C C . GLY A 1 36 ? -3.865 15.876 -3.832 1.00 0.00 36 GLY A C 13
ATOM 20060 O O . GLY A 1 36 ? -3.537 15.087 -4.717 1.00 0.00 36 GLY A O 13
ATOM 20064 N N . ALA A 1 37 ? -3.810 17.195 -3.945 1.00 0.00 37 ALA A N 13
ATOM 20065 C CA . ALA A 1 37 ? -3.341 17.823 -5.168 1.00 0.00 37 ALA A CA 13
ATOM 20066 C C . ALA A 1 37 ? -2.045 17.146 -5.620 1.00 0.00 37 ALA A C 13
ATOM 20067 O O . ALA A 1 37 ? -1.894 16.804 -6.792 1.00 0.00 37 ALA A O 13
ATOM 20074 N N . GLY A 1 38 ? -1.142 16.972 -4.665 1.00 0.00 38 GLY A N 13
ATOM 20075 C CA . GLY A 1 38 ? 0.136 16.342 -4.950 1.00 0.00 38 GLY A CA 13
ATOM 20076 C C . GLY A 1 38 ? -0.048 15.103 -5.830 1.00 0.00 38 GLY A C 13
ATOM 20077 O O . GLY A 1 38 ? 0.676 14.919 -6.807 1.00 0.00 38 GLY A O 13
ATOM 20081 N N . GLY A 1 39 ? -1.019 14.286 -5.451 1.00 0.00 39 GLY A N 13
ATOM 20082 C CA . GLY A 1 39 ? -1.307 13.071 -6.193 1.00 0.00 39 GLY A CA 13
ATOM 20083 C C . GLY A 1 39 ? -0.311 11.964 -5.840 1.00 0.00 39 GLY A C 13
ATOM 20084 O O . GLY A 1 39 ? 0.863 12.236 -5.592 1.00 0.00 39 GLY A O 13
ATOM 20088 N N . ILE A 1 40 ? -0.816 10.739 -5.828 1.00 0.00 40 ILE A N 13
ATOM 20089 C CA . ILE A 1 40 ? 0.015 9.590 -5.510 1.00 0.00 40 ILE A CA 13
ATOM 20090 C C . ILE A 1 40 ? 0.709 9.100 -6.782 1.00 0.00 40 ILE A C 13
ATOM 20091 O O . ILE A 1 40 ? 0.122 9.125 -7.863 1.00 0.00 40 ILE A O 13
ATOM 20107 N N . ASP A 1 41 ? 1.949 8.664 -6.612 1.00 0.00 41 ASP A N 13
ATOM 20108 C CA . ASP A 1 41 ? 2.728 8.169 -7.733 1.00 0.00 41 ASP A CA 13
ATOM 20109 C C . ASP A 1 41 ? 2.562 6.651 -7.833 1.00 0.00 41 ASP A C 13
ATOM 20110 O O . ASP A 1 41 ? 2.673 6.081 -8.917 1.00 0.00 41 ASP A O 13
ATOM 20119 N N . GLY A 1 42 ? 2.300 6.040 -6.687 1.00 0.00 42 GLY A N 13
ATOM 20120 C CA . GLY A 1 42 ? 2.117 4.599 -6.631 1.00 0.00 42 GLY A CA 13
ATOM 20121 C C . GLY A 1 42 ? 2.285 4.080 -5.202 1.00 0.00 42 GLY A C 13
ATOM 20122 O O . GLY A 1 42 ? 2.125 4.832 -4.242 1.00 0.00 42 GLY A O 13
ATOM 20126 N N . TYR A 1 43 ? 2.606 2.798 -5.106 1.00 0.00 43 TYR A N 13
ATOM 20127 C CA . TYR A 1 43 ? 2.798 2.169 -3.810 1.00 0.00 43 TYR A CA 13
ATOM 20128 C C . TYR A 1 43 ? 4.001 1.224 -3.832 1.00 0.00 43 TYR A C 13
ATOM 20129 O O . TYR A 1 43 ? 4.246 0.549 -4.830 1.00 0.00 43 TYR A O 13
ATOM 20147 N N . LEU A 1 44 ? 4.718 1.206 -2.718 1.00 0.00 44 LEU A N 13
ATOM 20148 C CA . LEU A 1 44 ? 5.890 0.355 -2.597 1.00 0.00 44 LEU A CA 13
ATOM 20149 C C . LEU A 1 44 ? 5.499 -0.945 -1.892 1.00 0.00 44 LEU A C 13
ATOM 20150 O O . LEU A 1 44 ? 4.599 -0.955 -1.053 1.00 0.00 44 LEU A O 13
ATOM 20166 N N . VAL A 1 45 ? 6.195 -2.012 -2.258 1.00 0.00 45 VAL A N 13
ATOM 20167 C CA . VAL A 1 45 ? 5.932 -3.315 -1.671 1.00 0.00 45 VAL A CA 13
ATOM 20168 C C . VAL A 1 45 ? 7.239 -3.900 -1.132 1.00 0.00 45 VAL A C 13
ATOM 20169 O O . VAL A 1 45 ? 8.265 -3.862 -1.809 1.00 0.00 45 VAL A O 13
ATOM 20182 N N . GLU A 1 46 ? 7.158 -4.427 0.081 1.00 0.00 46 GLU A N 13
ATOM 20183 C CA . GLU A 1 46 ? 8.322 -5.019 0.718 1.00 0.00 46 GLU A CA 13
ATOM 20184 C C . GLU A 1 46 ? 7.893 -6.131 1.677 1.00 0.00 46 GLU A C 13
ATOM 20185 O O . GLU A 1 46 ? 6.874 -6.012 2.356 1.00 0.00 46 GLU A O 13
ATOM 20197 N N . TYR A 1 47 ? 8.693 -7.187 1.704 1.00 0.00 47 TYR A N 13
ATOM 20198 C CA . TYR A 1 47 ? 8.409 -8.320 2.569 1.00 0.00 47 TYR A CA 13
ATOM 20199 C C . TYR A 1 47 ? 9.536 -8.532 3.582 1.00 0.00 47 TYR A C 13
ATOM 20200 O O . TYR A 1 47 ? 10.705 -8.307 3.272 1.00 0.00 47 TYR A O 13
ATOM 20218 N N . CYS A 1 48 ? 9.145 -8.963 4.772 1.00 0.00 48 CYS A N 13
ATOM 20219 C CA . CYS A 1 48 ? 10.108 -9.208 5.833 1.00 0.00 48 CYS A CA 13
ATOM 20220 C C . CYS A 1 48 ? 9.960 -10.660 6.289 1.00 0.00 48 CYS A C 13
ATOM 20221 O O . CYS A 1 48 ? 8.909 -11.052 6.794 1.00 0.00 48 CYS A O 13
ATOM 20229 N N . LEU A 1 49 ? 11.029 -11.419 6.096 1.00 0.00 49 LEU A N 13
ATOM 20230 C CA . LEU A 1 49 ? 11.031 -12.820 6.481 1.00 0.00 49 LEU A CA 13
ATOM 20231 C C . LEU A 1 49 ? 10.897 -12.926 8.002 1.00 0.00 49 LEU A C 13
ATOM 20232 O O . LEU A 1 49 ? 11.529 -12.171 8.739 1.00 0.00 49 LEU A O 13
ATOM 20248 N N . GLU A 1 50 ? 10.069 -13.870 8.426 1.00 0.00 50 GLU A N 13
ATOM 20249 C CA . GLU A 1 50 ? 9.843 -14.084 9.846 1.00 0.00 50 GLU A CA 13
ATOM 20250 C C . GLU A 1 50 ? 11.179 -14.187 10.586 1.00 0.00 50 GLU A C 13
ATOM 20251 O O . GLU A 1 50 ? 11.976 -15.084 10.314 1.00 0.00 50 GLU A O 13
ATOM 20263 N N . GLY A 1 51 ? 11.382 -13.255 11.505 1.00 0.00 51 GLY A N 13
ATOM 20264 C CA . GLY A 1 51 ? 12.607 -13.230 12.286 1.00 0.00 51 GLY A CA 13
ATOM 20265 C C . GLY A 1 51 ? 13.516 -12.081 11.843 1.00 0.00 51 GLY A C 13
ATOM 20266 O O . GLY A 1 51 ? 14.337 -11.599 12.622 1.00 0.00 51 GLY A O 13
ATOM 20270 N N . SER A 1 52 ? 13.338 -11.677 10.594 1.00 0.00 52 SER A N 13
ATOM 20271 C CA . SER A 1 52 ? 14.132 -10.594 10.038 1.00 0.00 52 SER A CA 13
ATOM 20272 C C . SER A 1 52 ? 13.557 -9.245 10.476 1.00 0.00 52 SER A C 13
ATOM 20273 O O . SER A 1 52 ? 12.371 -9.143 10.785 1.00 0.00 52 SER A O 13
ATOM 20281 N N . GLU A 1 53 ? 14.425 -8.244 10.488 1.00 0.00 53 GLU A N 13
ATOM 20282 C CA . GLU A 1 53 ? 14.018 -6.906 10.883 1.00 0.00 53 GLU A CA 13
ATOM 20283 C C . GLU A 1 53 ? 14.220 -5.927 9.725 1.00 0.00 53 GLU A C 13
ATOM 20284 O O . GLU A 1 53 ? 14.147 -4.714 9.914 1.00 0.00 53 GLU A O 13
ATOM 20296 N N . GLU A 1 54 ? 14.471 -6.490 8.552 1.00 0.00 54 GLU A N 13
ATOM 20297 C CA . GLU A 1 54 ? 14.685 -5.682 7.364 1.00 0.00 54 GLU A CA 13
ATOM 20298 C C . GLU A 1 54 ? 13.689 -6.073 6.270 1.00 0.00 54 GLU A C 13
ATOM 20299 O O . GLU A 1 54 ? 13.620 -7.236 5.876 1.00 0.00 54 GLU A O 13
ATOM 20311 N N . TRP A 1 55 ? 12.943 -5.079 5.811 1.00 0.00 55 TRP A N 13
ATOM 20312 C CA . TRP A 1 55 ? 11.955 -5.305 4.770 1.00 0.00 55 TRP A CA 13
ATOM 20313 C C . TRP A 1 55 ? 12.653 -5.165 3.416 1.00 0.00 55 TRP A C 13
ATOM 20314 O O . TRP A 1 55 ? 13.203 -4.110 3.103 1.00 0.00 55 TRP A O 13
ATOM 20335 N N . VAL A 1 56 ? 12.609 -6.244 2.649 1.00 0.00 56 VAL A N 13
ATOM 20336 C CA . VAL A 1 56 ? 13.231 -6.254 1.336 1.00 0.00 56 VAL A CA 13
ATOM 20337 C C . VAL A 1 56 ? 12.260 -5.664 0.311 1.00 0.00 56 VAL A C 13
ATOM 20338 O O . VAL A 1 56 ? 11.055 -5.900 0.385 1.00 0.00 56 VAL A O 13
ATOM 20351 N N . PRO A 1 57 ? 12.836 -4.887 -0.645 1.00 0.00 57 PRO A N 13
ATOM 20352 C CA . PRO A 1 57 ? 12.035 -4.260 -1.683 1.00 0.00 57 PRO A CA 13
ATOM 20353 C C . PRO A 1 57 ? 11.596 -5.285 -2.731 1.00 0.00 57 PRO A C 13
ATOM 20354 O O . PRO A 1 57 ? 12.432 -5.948 -3.344 1.00 0.00 57 PRO A O 13
ATOM 20365 N N . ALA A 1 58 ? 10.287 -5.383 -2.904 1.00 0.00 58 ALA A N 13
ATOM 20366 C CA . ALA A 1 58 ? 9.727 -6.316 -3.867 1.00 0.00 58 ALA A CA 13
ATOM 20367 C C . ALA A 1 58 ? 9.732 -5.674 -5.256 1.00 0.00 58 ALA A C 13
ATOM 20368 O O . ALA A 1 58 ? 10.065 -6.325 -6.244 1.00 0.00 58 ALA A O 13
ATOM 20375 N N . ASN A 1 59 ? 9.359 -4.403 -5.285 1.00 0.00 59 ASN A N 13
ATOM 20376 C CA . ASN A 1 59 ? 9.316 -3.664 -6.536 1.00 0.00 59 ASN A CA 13
ATOM 20377 C C . ASN A 1 59 ? 10.241 -2.450 -6.438 1.00 0.00 59 ASN A C 13
ATOM 20378 O O . ASN A 1 59 ? 9.969 -1.517 -5.684 1.00 0.00 59 ASN A O 13
ATOM 20389 N N . LYS A 1 60 ? 11.315 -2.501 -7.212 1.00 0.00 60 LYS A N 13
ATOM 20390 C CA . LYS A 1 60 ? 12.282 -1.416 -7.222 1.00 0.00 60 LYS A CA 13
ATOM 20391 C C . LYS A 1 60 ? 11.544 -0.081 -7.342 1.00 0.00 60 LYS A C 13
ATOM 20392 O O . LYS A 1 60 ? 11.990 0.929 -6.802 1.00 0.00 60 LYS A O 13
ATOM 20411 N N . GLU A 1 61 ? 10.427 -0.121 -8.055 1.00 0.00 61 GLU A N 13
ATOM 20412 C CA . GLU A 1 61 ? 9.623 1.072 -8.253 1.00 0.00 61 GLU A CA 13
ATOM 20413 C C . GLU A 1 61 ? 8.176 0.814 -7.829 1.00 0.00 61 GLU A C 13
ATOM 20414 O O . GLU A 1 61 ? 7.730 -0.332 -7.798 1.00 0.00 61 GLU A O 13
ATOM 20426 N N . PRO A 1 62 ? 7.465 1.926 -7.503 1.00 0.00 62 PRO A N 13
ATOM 20427 C CA . PRO A 1 62 ? 6.077 1.831 -7.082 1.00 0.00 62 PRO A CA 13
ATOM 20428 C C . PRO A 1 62 ? 5.160 1.552 -8.274 1.00 0.00 62 PRO A C 13
ATOM 20429 O O . PRO A 1 62 ? 5.418 2.018 -9.383 1.00 0.00 62 PRO A O 13
ATOM 20440 N N . VAL A 1 63 ? 4.108 0.792 -8.006 1.00 0.00 63 VAL A N 13
ATOM 20441 C CA . VAL A 1 63 ? 3.152 0.445 -9.043 1.00 0.00 63 VAL A CA 13
ATOM 20442 C C . VAL A 1 63 ? 1.999 1.450 -9.024 1.00 0.00 63 VAL A C 13
ATOM 20443 O O . VAL A 1 63 ? 1.717 2.058 -7.993 1.00 0.00 63 VAL A O 13
ATOM 20456 N N . GLU A 1 64 ? 1.362 1.594 -10.177 1.00 0.00 64 GLU A N 13
ATOM 20457 C CA . GLU A 1 64 ? 0.246 2.515 -10.306 1.00 0.00 64 GLU A CA 13
ATOM 20458 C C . GLU A 1 64 ? -1.056 1.834 -9.881 1.00 0.00 64 GLU A C 13
ATOM 20459 O O . GLU A 1 64 ? -1.939 2.474 -9.313 1.00 0.00 64 GLU A O 13
ATOM 20471 N N . ARG A 1 65 ? -1.135 0.544 -10.173 1.00 0.00 65 ARG A N 13
ATOM 20472 C CA . ARG A 1 65 ? -2.314 -0.232 -9.828 1.00 0.00 65 ARG A CA 13
ATOM 20473 C C . ARG A 1 65 ? -2.333 -0.530 -8.327 1.00 0.00 65 ARG A C 13
ATOM 20474 O O . ARG A 1 65 ? -1.346 -0.295 -7.632 1.00 0.00 65 ARG A O 13
ATOM 20495 N N . CYS A 1 66 ? -3.466 -1.044 -7.873 1.00 0.00 66 CYS A N 13
ATOM 20496 C CA . CYS A 1 66 ? -3.626 -1.378 -6.467 1.00 0.00 66 CYS A CA 13
ATOM 20497 C C . CYS A 1 66 ? -3.353 -2.873 -6.294 1.00 0.00 66 CYS A C 13
ATOM 20498 O O . CYS A 1 66 ? -4.239 -3.628 -5.896 1.00 0.00 66 CYS A O 13
ATOM 20506 N N . GLY A 1 67 ? -2.123 -3.257 -6.602 1.00 0.00 67 GLY A N 13
ATOM 20507 C CA . GLY A 1 67 ? -1.722 -4.649 -6.486 1.00 0.00 67 GLY A CA 13
ATOM 20508 C C . GLY A 1 67 ? -0.342 -4.875 -7.106 1.00 0.00 67 GLY A C 13
ATOM 20509 O O . GLY A 1 67 ? 0.188 -3.999 -7.788 1.00 0.00 67 GLY A O 13
ATOM 20513 N N . PHE A 1 68 ? 0.201 -6.056 -6.847 1.00 0.00 68 PHE A N 13
ATOM 20514 C CA . PHE A 1 68 ? 1.510 -6.409 -7.371 1.00 0.00 68 PHE A CA 13
ATOM 20515 C C . PHE A 1 68 ? 1.818 -7.887 -7.126 1.00 0.00 68 PHE A C 13
ATOM 20516 O O . PHE A 1 68 ? 1.058 -8.580 -6.452 1.00 0.00 68 PHE A O 13
ATOM 20533 N N . THR A 1 69 ? 2.935 -8.327 -7.687 1.00 0.00 69 THR A N 13
ATOM 20534 C CA . THR A 1 69 ? 3.353 -9.710 -7.537 1.00 0.00 69 THR A CA 13
ATOM 20535 C C . THR A 1 69 ? 4.773 -9.780 -6.970 1.00 0.00 69 THR A C 13
ATOM 20536 O O . THR A 1 69 ? 5.709 -9.245 -7.562 1.00 0.00 69 THR A O 13
ATOM 20547 N N . VAL A 1 70 ? 4.888 -10.444 -5.829 1.00 0.00 70 VAL A N 13
ATOM 20548 C CA . VAL A 1 70 ? 6.177 -10.591 -5.175 1.00 0.00 70 VAL A CA 13
ATOM 20549 C C . VAL A 1 70 ? 6.798 -11.930 -5.577 1.00 0.00 70 VAL A C 13
ATOM 20550 O O . VAL A 1 70 ? 6.261 -12.989 -5.257 1.00 0.00 70 VAL A O 13
ATOM 20563 N N . LYS A 1 71 ? 7.922 -11.839 -6.273 1.00 0.00 71 LYS A N 13
ATOM 20564 C CA . LYS A 1 71 ? 8.623 -13.030 -6.722 1.00 0.00 71 LYS A CA 13
ATOM 20565 C C . LYS A 1 71 ? 9.858 -13.251 -5.846 1.00 0.00 71 LYS A C 13
ATOM 20566 O O . LYS A 1 71 ? 10.188 -12.412 -5.009 1.00 0.00 71 LYS A O 13
ATOM 20585 N N . ASP A 1 72 ? 10.507 -14.384 -6.069 1.00 0.00 72 ASP A N 13
ATOM 20586 C CA . ASP A 1 72 ? 11.699 -14.726 -5.311 1.00 0.00 72 ASP A CA 13
ATOM 20587 C C . ASP A 1 72 ? 11.335 -14.859 -3.831 1.00 0.00 72 ASP A C 13
ATOM 20588 O O . ASP A 1 72 ? 11.582 -13.948 -3.043 1.00 0.00 72 ASP A O 13
ATOM 20597 N N . LEU A 1 73 ? 10.754 -16.002 -3.498 1.00 0.00 73 LEU A N 13
ATOM 20598 C CA . LEU A 1 73 ? 10.354 -16.267 -2.127 1.00 0.00 73 LEU A CA 13
ATOM 20599 C C . LEU A 1 73 ? 10.508 -17.761 -1.834 1.00 0.00 73 LEU A C 13
ATOM 20600 O O . LEU A 1 73 ? 10.291 -18.595 -2.712 1.00 0.00 73 LEU A O 13
ATOM 20616 N N . PRO A 1 74 ? 10.890 -18.061 -0.564 1.00 0.00 74 PRO A N 13
ATOM 20617 C CA . PRO A 1 74 ? 11.076 -19.440 -0.145 1.00 0.00 74 PRO A CA 13
ATOM 20618 C C . PRO A 1 74 ? 9.729 -20.137 0.059 1.00 0.00 74 PRO A C 13
ATOM 20619 O O . PRO A 1 74 ? 8.879 -19.649 0.803 1.00 0.00 74 PRO A O 13
ATOM 20630 N N . THR A 1 75 ? 9.576 -21.268 -0.614 1.00 0.00 75 THR A N 13
ATOM 20631 C CA . THR A 1 75 ? 8.347 -22.037 -0.516 1.00 0.00 75 THR A CA 13
ATOM 20632 C C . THR A 1 75 ? 8.190 -22.615 0.891 1.00 0.00 75 THR A C 13
ATOM 20633 O O . THR A 1 75 ? 9.072 -23.321 1.378 1.00 0.00 75 THR A O 13
ATOM 20644 N N . GLY A 1 76 ? 7.061 -22.293 1.506 1.00 0.00 76 GLY A N 13
ATOM 20645 C CA . GLY A 1 76 ? 6.778 -22.772 2.848 1.00 0.00 76 GLY A CA 13
ATOM 20646 C C . GLY A 1 76 ? 7.480 -21.908 3.898 1.00 0.00 76 GLY A C 13
ATOM 20647 O O . GLY A 1 76 ? 8.074 -22.430 4.840 1.00 0.00 76 GLY A O 13
ATOM 20651 N N . ALA A 1 77 ? 7.388 -20.601 3.700 1.00 0.00 77 ALA A N 13
ATOM 20652 C CA . ALA A 1 77 ? 8.007 -19.660 4.618 1.00 0.00 77 ALA A CA 13
ATOM 20653 C C . ALA A 1 77 ? 7.005 -18.556 4.961 1.00 0.00 77 ALA A C 13
ATOM 20654 O O . ALA A 1 77 ? 6.398 -17.964 4.070 1.00 0.00 77 ALA A O 13
ATOM 20661 N N . ARG A 1 78 ? 6.863 -18.311 6.256 1.00 0.00 78 ARG A N 13
ATOM 20662 C CA . ARG A 1 78 ? 5.945 -17.288 6.728 1.00 0.00 78 ARG A CA 13
ATOM 20663 C C . ARG A 1 78 ? 6.536 -15.896 6.494 1.00 0.00 78 ARG A C 13
ATOM 20664 O O . ARG A 1 78 ? 7.369 -15.433 7.271 1.00 0.00 78 ARG A O 13
ATOM 20685 N N . ILE A 1 79 ? 6.081 -15.269 5.419 1.00 0.00 79 ILE A N 13
ATOM 20686 C CA . ILE A 1 79 ? 6.554 -13.939 5.073 1.00 0.00 79 ILE A CA 13
ATOM 20687 C C . ILE A 1 79 ? 5.379 -12.960 5.106 1.00 0.00 79 ILE A C 13
ATOM 20688 O O . ILE A 1 79 ? 4.267 -13.305 4.707 1.00 0.00 79 ILE A O 13
ATOM 20704 N N . LEU A 1 80 ? 5.664 -11.759 5.585 1.00 0.00 80 LEU A N 13
ATOM 20705 C CA . LEU A 1 80 ? 4.645 -10.727 5.675 1.00 0.00 80 LEU A CA 13
ATOM 20706 C C . LEU A 1 80 ? 4.804 -9.755 4.505 1.00 0.00 80 LEU A C 13
ATOM 20707 O O . LEU A 1 80 ? 5.909 -9.562 3.999 1.00 0.00 80 LEU A O 13
ATOM 20723 N N . PHE A 1 81 ? 3.684 -9.169 4.107 1.00 0.00 81 PHE A N 13
ATOM 20724 C CA . PHE A 1 81 ? 3.685 -8.221 3.006 1.00 0.00 81 PHE A CA 13
ATOM 20725 C C . PHE A 1 81 ? 2.978 -6.923 3.399 1.00 0.00 81 PHE A C 13
ATOM 20726 O O . PHE A 1 81 ? 1.846 -6.949 3.880 1.00 0.00 81 PHE A O 13
ATOM 20743 N N . ARG A 1 82 ? 3.674 -5.817 3.178 1.00 0.00 82 ARG A N 13
ATOM 20744 C CA . ARG A 1 82 ? 3.127 -4.511 3.503 1.00 0.00 82 ARG A CA 13
ATOM 20745 C C . ARG A 1 82 ? 3.281 -3.561 2.314 1.00 0.00 82 ARG A C 13
ATOM 20746 O O . ARG A 1 82 ? 4.300 -3.581 1.626 1.00 0.00 82 ARG A O 13
ATOM 20767 N N . VAL A 1 83 ? 2.253 -2.750 2.109 1.00 0.00 83 VAL A N 13
ATOM 20768 C CA . VAL A 1 83 ? 2.261 -1.794 1.015 1.00 0.00 83 VAL A CA 13
ATOM 20769 C C . VAL A 1 83 ? 2.245 -0.374 1.584 1.00 0.00 83 VAL A C 13
ATOM 20770 O O . VAL A 1 83 ? 1.409 -0.048 2.425 1.00 0.00 83 VAL A O 13
ATOM 20783 N N . VAL A 1 84 ? 3.178 0.434 1.102 1.00 0.00 84 VAL A N 13
ATOM 20784 C CA . VAL A 1 84 ? 3.281 1.811 1.553 1.00 0.00 84 VAL A CA 13
ATOM 20785 C C . VAL A 1 84 ? 3.204 2.746 0.344 1.00 0.00 84 VAL A C 13
ATOM 20786 O O . VAL A 1 84 ? 3.958 2.590 -0.615 1.00 0.00 84 VAL A O 13
ATOM 20799 N N . GLY A 1 85 ? 2.285 3.696 0.429 1.00 0.00 85 GLY A N 13
ATOM 20800 C CA . GLY A 1 85 ? 2.099 4.656 -0.646 1.00 0.00 85 GLY A CA 13
ATOM 20801 C C . GLY A 1 85 ? 3.202 5.717 -0.630 1.00 0.00 85 GLY A C 13
ATOM 20802 O O . GLY A 1 85 ? 3.403 6.394 0.377 1.00 0.00 85 GLY A O 13
ATOM 20806 N N . VAL A 1 86 ? 3.887 5.828 -1.759 1.00 0.00 86 VAL A N 13
ATOM 20807 C CA . VAL A 1 86 ? 4.964 6.795 -1.888 1.00 0.00 86 VAL A CA 13
ATOM 20808 C C . VAL A 1 86 ? 4.431 8.058 -2.567 1.00 0.00 86 VAL A C 13
ATOM 20809 O O . VAL A 1 86 ? 3.390 8.023 -3.221 1.00 0.00 86 VAL A O 13
ATOM 20822 N N . ASN A 1 87 ? 5.169 9.144 -2.389 1.00 0.00 87 ASN A N 13
ATOM 20823 C CA . ASN A 1 87 ? 4.783 10.416 -2.976 1.00 0.00 87 ASN A CA 13
ATOM 20824 C C . ASN A 1 87 ? 5.715 11.514 -2.461 1.00 0.00 87 ASN A C 13
ATOM 20825 O O . ASN A 1 87 ? 6.643 11.240 -1.701 1.00 0.00 87 ASN A O 13
ATOM 20836 N N . ILE A 1 88 ? 5.436 12.735 -2.895 1.00 0.00 88 ILE A N 13
ATOM 20837 C CA . ILE A 1 88 ? 6.238 13.876 -2.487 1.00 0.00 88 ILE A CA 13
ATOM 20838 C C . ILE A 1 88 ? 6.344 13.899 -0.961 1.00 0.00 88 ILE A C 13
ATOM 20839 O O . ILE A 1 88 ? 7.420 14.135 -0.413 1.00 0.00 88 ILE A O 13
ATOM 20855 N N . ALA A 1 89 ? 5.213 13.652 -0.317 1.00 0.00 89 ALA A N 13
ATOM 20856 C CA . ALA A 1 89 ? 5.165 13.642 1.136 1.00 0.00 89 ALA A CA 13
ATOM 20857 C C . ALA A 1 89 ? 6.057 12.517 1.663 1.00 0.00 89 ALA A C 13
ATOM 20858 O O . ALA A 1 89 ? 6.498 12.556 2.811 1.00 0.00 89 ALA A O 13
ATOM 20865 N N . GLY A 1 90 ? 6.297 11.541 0.800 1.00 0.00 90 GLY A N 13
ATOM 20866 C CA . GLY A 1 90 ? 7.129 10.407 1.165 1.00 0.00 90 GLY A CA 13
ATOM 20867 C C . GLY A 1 90 ? 6.307 9.117 1.214 1.00 0.00 90 GLY A C 13
ATOM 20868 O O . GLY A 1 90 ? 5.425 8.907 0.383 1.00 0.00 90 GLY A O 13
ATOM 20872 N N . ARG A 1 91 ? 6.626 8.287 2.195 1.00 0.00 91 ARG A N 13
ATOM 20873 C CA . ARG A 1 91 ? 5.928 7.023 2.364 1.00 0.00 91 ARG A CA 13
ATOM 20874 C C . ARG A 1 91 ? 4.810 7.168 3.398 1.00 0.00 91 ARG A C 13
ATOM 20875 O O . ARG A 1 91 ? 4.780 8.140 4.152 1.00 0.00 91 ARG A O 13
ATOM 20896 N N . SER A 1 92 ? 3.919 6.188 3.401 1.00 0.00 92 SER A N 13
ATOM 20897 C CA . SER A 1 92 ? 2.803 6.194 4.330 1.00 0.00 92 SER A CA 13
ATOM 20898 C C . SER A 1 92 ? 2.817 4.918 5.174 1.00 0.00 92 SER A C 13
ATOM 20899 O O . SER A 1 92 ? 3.587 3.998 4.901 1.00 0.00 92 SER A O 13
ATOM 20907 N N . GLU A 1 93 ? 1.957 4.903 6.182 1.00 0.00 93 GLU A N 13
ATOM 20908 C CA . GLU A 1 93 ? 1.862 3.755 7.067 1.00 0.00 93 GLU A CA 13
ATOM 20909 C C . GLU A 1 93 ? 1.736 2.465 6.253 1.00 0.00 93 GLU A C 13
ATOM 20910 O O . GLU A 1 93 ? 0.968 2.405 5.294 1.00 0.00 93 GLU A O 13
ATOM 20922 N N . PRO A 1 94 ? 2.523 1.440 6.676 1.00 0.00 94 PRO A N 13
ATOM 20923 C CA . PRO A 1 94 ? 2.507 0.156 5.996 1.00 0.00 94 PRO A CA 13
ATOM 20924 C C . PRO A 1 94 ? 1.240 -0.630 6.338 1.00 0.00 94 PRO A C 13
ATOM 20925 O O . PRO A 1 94 ? 0.972 -0.905 7.507 1.00 0.00 94 PRO A O 13
ATOM 20936 N N . ALA A 1 95 ? 0.493 -0.969 5.298 1.00 0.00 95 ALA A N 13
ATOM 20937 C CA . ALA A 1 95 ? -0.740 -1.717 5.473 1.00 0.00 95 ALA A CA 13
ATOM 20938 C C . ALA A 1 95 ? -0.412 -3.203 5.630 1.00 0.00 95 ALA A C 13
ATOM 20939 O O . ALA A 1 95 ? -0.948 -4.041 4.906 1.00 0.00 95 ALA A O 13
ATOM 20946 N N . THR A 1 96 ? 0.468 -3.485 6.580 1.00 0.00 96 THR A N 13
ATOM 20947 C CA . THR A 1 96 ? 0.874 -4.856 6.841 1.00 0.00 96 THR A CA 13
ATOM 20948 C C . THR A 1 96 ? -0.322 -5.801 6.711 1.00 0.00 96 THR A C 13
ATOM 20949 O O . THR A 1 96 ? -1.458 -5.410 6.978 1.00 0.00 96 THR A O 13
ATOM 20960 N N . LEU A 1 97 ? -0.027 -7.026 6.302 1.00 0.00 97 LEU A N 13
ATOM 20961 C CA . LEU A 1 97 ? -1.064 -8.029 6.134 1.00 0.00 97 LEU A CA 13
ATOM 20962 C C . LEU A 1 97 ? -1.507 -8.534 7.508 1.00 0.00 97 LEU A C 13
ATOM 20963 O O . LEU A 1 97 ? -0.683 -8.707 8.405 1.00 0.00 97 LEU A O 13
ATOM 20979 N N . LEU A 1 98 ? -2.808 -8.755 7.631 1.00 0.00 98 LEU A N 13
ATOM 20980 C CA . LEU A 1 98 ? -3.370 -9.236 8.881 1.00 0.00 98 LEU A CA 13
ATOM 20981 C C . LEU A 1 98 ? -2.755 -10.594 9.224 1.00 0.00 98 LEU A C 13
ATOM 20982 O O . LEU A 1 98 ? -2.758 -11.007 10.382 1.00 0.00 98 LEU A O 13
ATOM 20998 N N . GLN A 1 99 ? -2.241 -11.251 8.194 1.00 0.00 99 GLN A N 13
ATOM 20999 C CA . GLN A 1 99 ? -1.623 -12.554 8.372 1.00 0.00 99 GLN A CA 13
ATOM 21000 C C . GLN A 1 99 ? -0.501 -12.753 7.350 1.00 0.00 99 GLN A C 13
ATOM 21001 O O . GLN A 1 99 ? -0.554 -12.205 6.250 1.00 0.00 99 GLN A O 13
ATOM 21015 N N . PRO A 1 100 ? 0.514 -13.560 7.761 1.00 0.00 100 PRO A N 13
ATOM 21016 C CA . PRO A 1 100 ? 1.646 -13.838 6.894 1.00 0.00 100 PRO A CA 13
ATOM 21017 C C . PRO A 1 100 ? 1.262 -14.825 5.790 1.00 0.00 100 PRO A C 13
ATOM 21018 O O . PRO A 1 100 ? 0.116 -15.264 5.716 1.00 0.00 100 PRO A O 13
ATOM 21029 N N . VAL A 1 101 ? 2.243 -15.146 4.959 1.00 0.00 101 VAL A N 13
ATOM 21030 C CA . VAL A 1 101 ? 2.023 -16.073 3.863 1.00 0.00 101 VAL A CA 13
ATOM 21031 C C . VAL A 1 101 ? 3.049 -17.205 3.943 1.00 0.00 101 VAL A C 13
ATOM 21032 O O . VAL A 1 101 ? 4.236 -16.957 4.152 1.00 0.00 101 VAL A O 13
ATOM 21045 N N . THR A 1 102 ? 2.555 -18.422 3.773 1.00 0.00 102 THR A N 13
ATOM 21046 C CA . THR A 1 102 ? 3.415 -19.592 3.823 1.00 0.00 102 THR A CA 13
ATOM 21047 C C . THR A 1 102 ? 4.182 -19.748 2.508 1.00 0.00 102 THR A C 13
ATOM 21048 O O . THR A 1 102 ? 5.227 -20.396 2.468 1.00 0.00 102 THR A O 13
ATOM 21059 N N . ILE A 1 103 ? 3.634 -19.142 1.465 1.00 0.00 103 ILE A N 13
ATOM 21060 C CA . ILE A 1 103 ? 4.253 -19.205 0.152 1.00 0.00 103 ILE A CA 13
ATOM 21061 C C . ILE A 1 103 ? 4.246 -20.653 -0.341 1.00 0.00 103 ILE A C 13
ATOM 21062 O O . ILE A 1 103 ? 5.115 -21.442 0.027 1.00 0.00 103 ILE A O 13
ATOM 21078 N N . ARG A 1 104 ? 3.256 -20.958 -1.167 1.00 0.00 104 ARG A N 13
ATOM 21079 C CA . ARG A 1 104 ? 3.124 -22.298 -1.715 1.00 0.00 104 ARG A CA 13
ATOM 21080 C C . ARG A 1 104 ? 1.899 -22.380 -2.627 1.00 0.00 104 ARG A C 13
ATOM 21081 O O . ARG A 1 104 ? 0.848 -21.824 -2.312 1.00 0.00 104 ARG A O 13
ATOM 21102 N N . GLU A 1 105 ? 2.075 -23.078 -3.740 1.00 0.00 105 GLU A N 13
ATOM 21103 C CA . GLU A 1 105 ? 0.996 -23.240 -4.700 1.00 0.00 105 GLU A CA 13
ATOM 21104 C C . GLU A 1 105 ? 0.082 -24.393 -4.281 1.00 0.00 105 GLU A C 13
ATOM 21105 O O . GLU A 1 105 ? 0.522 -25.328 -3.613 1.00 0.00 105 GLU A O 13
ATOM 21117 N N . SER A 1 106 ? -1.174 -24.289 -4.691 1.00 0.00 106 SER A N 13
ATOM 21118 C CA . SER A 1 106 ? -2.154 -25.312 -4.367 1.00 0.00 106 SER A CA 13
ATOM 21119 C C . SER A 1 106 ? -3.453 -25.054 -5.133 1.00 0.00 106 SER A C 13
ATOM 21120 O O . SER A 1 106 ? -3.635 -23.983 -5.710 1.00 0.00 106 SER A O 13
ATOM 21128 N N . GLY A 1 107 ? -4.322 -26.054 -5.114 1.00 0.00 107 GLY A N 13
ATOM 21129 C CA . GLY A 1 107 ? -5.599 -25.948 -5.800 1.00 0.00 107 GLY A CA 13
ATOM 21130 C C . GLY A 1 107 ? -6.666 -26.795 -5.105 1.00 0.00 107 GLY A C 13
ATOM 21131 O O . GLY A 1 107 ? -6.486 -27.211 -3.961 1.00 0.00 107 GLY A O 13
ATOM 21135 N N . PRO A 1 108 ? -7.783 -27.032 -5.843 1.00 0.00 108 PRO A N 13
ATOM 21136 C CA . PRO A 1 108 ? -8.880 -27.821 -5.310 1.00 0.00 108 PRO A CA 13
ATOM 21137 C C . PRO A 1 108 ? -8.529 -29.311 -5.300 1.00 0.00 108 PRO A C 13
ATOM 21138 O O . PRO A 1 108 ? -8.645 -29.986 -6.321 1.00 0.00 108 PRO A O 13
ATOM 21149 N N . SER A 1 109 ? -8.107 -29.779 -4.135 1.00 0.00 109 SER A N 13
ATOM 21150 C CA . SER A 1 109 ? -7.739 -31.176 -3.978 1.00 0.00 109 SER A CA 13
ATOM 21151 C C . SER A 1 109 ? -8.845 -32.074 -4.536 1.00 0.00 109 SER A C 13
ATOM 21152 O O . SER A 1 109 ? -8.607 -32.864 -5.448 1.00 0.00 109 SER A O 13
ATOM 21160 N N . SER A 1 110 ? -10.030 -31.923 -3.964 1.00 0.00 110 SER A N 13
ATOM 21161 C CA . SER A 1 110 ? -11.174 -32.711 -4.392 1.00 0.00 110 SER A CA 13
ATOM 21162 C C . SER A 1 110 ? -10.912 -34.196 -4.133 1.00 0.00 110 SER A C 13
ATOM 21163 O O . SER A 1 110 ? -10.521 -34.929 -5.040 1.00 0.00 110 SER A O 13
ATOM 21171 N N . GLY A 1 111 ? -11.139 -34.596 -2.890 1.00 0.00 111 GLY A N 13
ATOM 21172 C CA . GLY A 1 111 ? -10.934 -35.980 -2.500 1.00 0.00 111 GLY A CA 13
ATOM 21173 C C . GLY A 1 111 ? -11.756 -36.328 -1.258 1.00 0.00 111 GLY A C 13
ATOM 21174 O O . GLY A 1 111 ? -11.248 -36.278 -0.138 1.00 0.00 111 GLY A O 13
ATOM 21178 N N . GLY A 1 1 ? 7.054 30.304 -3.489 1.00 0.00 1 GLY A N 14
ATOM 21179 C CA . GLY A 1 1 ? 6.806 29.004 -2.888 1.00 0.00 1 GLY A CA 14
ATOM 21180 C C . GLY A 1 1 ? 6.688 29.117 -1.367 1.00 0.00 1 GLY A C 14
ATOM 21181 O O . GLY A 1 1 ? 7.667 29.417 -0.685 1.00 0.00 1 GLY A O 14
ATOM 21185 N N . SER A 1 2 ? 5.481 28.871 -0.879 1.00 0.00 2 SER A N 14
ATOM 21186 C CA . SER A 1 2 ? 5.222 28.940 0.549 1.00 0.00 2 SER A CA 14
ATOM 21187 C C . SER A 1 2 ? 5.828 27.723 1.251 1.00 0.00 2 SER A C 14
ATOM 21188 O O . SER A 1 2 ? 5.673 26.594 0.787 1.00 0.00 2 SER A O 14
ATOM 21196 N N . SER A 1 3 ? 6.505 27.993 2.357 1.00 0.00 3 SER A N 14
ATOM 21197 C CA . SER A 1 3 ? 7.134 26.934 3.127 1.00 0.00 3 SER A CA 14
ATOM 21198 C C . SER A 1 3 ? 6.136 26.353 4.131 1.00 0.00 3 SER A C 14
ATOM 21199 O O . SER A 1 3 ? 6.157 26.708 5.308 1.00 0.00 3 SER A O 14
ATOM 21207 N N . GLY A 1 4 ? 5.287 25.470 3.628 1.00 0.00 4 GLY A N 14
ATOM 21208 C CA . GLY A 1 4 ? 4.283 24.836 4.466 1.00 0.00 4 GLY A CA 14
ATOM 21209 C C . GLY A 1 4 ? 3.454 23.831 3.664 1.00 0.00 4 GLY A C 14
ATOM 21210 O O . GLY A 1 4 ? 3.706 23.619 2.479 1.00 0.00 4 GLY A O 14
ATOM 21214 N N . SER A 1 5 ? 2.482 23.239 4.342 1.00 0.00 5 SER A N 14
ATOM 21215 C CA . SER A 1 5 ? 1.614 22.262 3.707 1.00 0.00 5 SER A CA 14
ATOM 21216 C C . SER A 1 5 ? 2.442 21.078 3.202 1.00 0.00 5 SER A C 14
ATOM 21217 O O . SER A 1 5 ? 3.333 21.249 2.372 1.00 0.00 5 SER A O 14
ATOM 21225 N N . SER A 1 6 ? 2.117 19.904 3.723 1.00 0.00 6 SER A N 14
ATOM 21226 C CA . SER A 1 6 ? 2.819 18.693 3.335 1.00 0.00 6 SER A CA 14
ATOM 21227 C C . SER A 1 6 ? 2.344 17.516 4.189 1.00 0.00 6 SER A C 14
ATOM 21228 O O . SER A 1 6 ? 2.066 17.679 5.376 1.00 0.00 6 SER A O 14
ATOM 21236 N N . GLY A 1 7 ? 2.266 16.357 3.553 1.00 0.00 7 GLY A N 14
ATOM 21237 C CA . GLY A 1 7 ? 1.830 15.153 4.240 1.00 0.00 7 GLY A CA 14
ATOM 21238 C C . GLY A 1 7 ? 1.534 14.030 3.244 1.00 0.00 7 GLY A C 14
ATOM 21239 O O . GLY A 1 7 ? 1.049 14.284 2.142 1.00 0.00 7 GLY A O 14
ATOM 21243 N N . PRO A 1 8 ? 1.846 12.780 3.679 1.00 0.00 8 PRO A N 14
ATOM 21244 C CA . PRO A 1 8 ? 1.618 11.617 2.838 1.00 0.00 8 PRO A CA 14
ATOM 21245 C C . PRO A 1 8 ? 0.130 11.264 2.781 1.00 0.00 8 PRO A C 14
ATOM 21246 O O . PRO A 1 8 ? -0.579 11.386 3.779 1.00 0.00 8 PRO A O 14
ATOM 21257 N N . THR A 1 9 ? -0.298 10.832 1.604 1.00 0.00 9 THR A N 14
ATOM 21258 C CA . THR A 1 9 ? -1.689 10.461 1.404 1.00 0.00 9 THR A CA 14
ATOM 21259 C C . THR A 1 9 ? -2.122 9.432 2.451 1.00 0.00 9 THR A C 14
ATOM 21260 O O . THR A 1 9 ? -1.328 9.036 3.303 1.00 0.00 9 THR A O 14
ATOM 21271 N N . SER A 1 10 ? -3.380 9.029 2.353 1.00 0.00 10 SER A N 14
ATOM 21272 C CA . SER A 1 10 ? -3.928 8.054 3.280 1.00 0.00 10 SER A CA 14
ATOM 21273 C C . SER A 1 10 ? -3.375 6.663 2.964 1.00 0.00 10 SER A C 14
ATOM 21274 O O . SER A 1 10 ? -3.440 6.210 1.822 1.00 0.00 10 SER A O 14
ATOM 21282 N N . ALA A 1 11 ? -2.844 6.023 3.996 1.00 0.00 11 ALA A N 14
ATOM 21283 C CA . ALA A 1 11 ? -2.281 4.693 3.842 1.00 0.00 11 ALA A CA 14
ATOM 21284 C C . ALA A 1 11 ? -3.244 3.827 3.028 1.00 0.00 11 ALA A C 14
ATOM 21285 O O . ALA A 1 11 ? -4.421 4.158 2.894 1.00 0.00 11 ALA A O 14
ATOM 21292 N N . PRO A 1 12 ? -2.694 2.704 2.491 1.00 0.00 12 PRO A N 14
ATOM 21293 C CA . PRO A 1 12 ? -3.492 1.788 1.694 1.00 0.00 12 PRO A CA 14
ATOM 21294 C C . PRO A 1 12 ? -4.417 0.953 2.580 1.00 0.00 12 PRO A C 14
ATOM 21295 O O . PRO A 1 12 ? -4.216 0.871 3.791 1.00 0.00 12 PRO A O 14
ATOM 21306 N N . GLN A 1 13 ? -5.412 0.353 1.943 1.00 0.00 13 GLN A N 14
ATOM 21307 C CA . GLN A 1 13 ? -6.369 -0.474 2.659 1.00 0.00 13 GLN A CA 14
ATOM 21308 C C . GLN A 1 13 ? -6.879 -1.598 1.755 1.00 0.00 13 GLN A C 14
ATOM 21309 O O . GLN A 1 13 ? -6.680 -1.564 0.542 1.00 0.00 13 GLN A O 14
ATOM 21323 N N . HIS A 1 14 ? -7.528 -2.569 2.382 1.00 0.00 14 HIS A N 14
ATOM 21324 C CA . HIS A 1 14 ? -8.068 -3.702 1.650 1.00 0.00 14 HIS A CA 14
ATOM 21325 C C . HIS A 1 14 ? -6.922 -4.520 1.051 1.00 0.00 14 HIS A C 14
ATOM 21326 O O . HIS A 1 14 ? -7.050 -5.066 -0.043 1.00 0.00 14 HIS A O 14
ATOM 21340 N N . LEU A 1 15 ? -5.827 -4.578 1.795 1.00 0.00 15 LEU A N 14
ATOM 21341 C CA . LEU A 1 15 ? -4.659 -5.319 1.351 1.00 0.00 15 LEU A CA 14
ATOM 21342 C C . LEU A 1 15 ? -4.778 -6.773 1.812 1.00 0.00 15 LEU A C 14
ATOM 21343 O O . LEU A 1 15 ? -4.643 -7.065 2.999 1.00 0.00 15 LEU A O 14
ATOM 21359 N N . THR A 1 16 ? -5.029 -7.647 0.848 1.00 0.00 16 THR A N 14
ATOM 21360 C CA . THR A 1 16 ? -5.168 -9.064 1.140 1.00 0.00 16 THR A CA 14
ATOM 21361 C C . THR A 1 16 ? -4.503 -9.902 0.046 1.00 0.00 16 THR A C 14
ATOM 21362 O O . THR A 1 16 ? -4.122 -9.375 -0.998 1.00 0.00 16 THR A O 14
ATOM 21373 N N . VAL A 1 17 ? -4.385 -11.192 0.323 1.00 0.00 17 VAL A N 14
ATOM 21374 C CA . VAL A 1 17 ? -3.772 -12.107 -0.625 1.00 0.00 17 VAL A CA 14
ATOM 21375 C C . VAL A 1 17 ? -4.859 -12.716 -1.514 1.00 0.00 17 VAL A C 14
ATOM 21376 O O . VAL A 1 17 ? -5.787 -13.353 -1.018 1.00 0.00 17 VAL A O 14
ATOM 21389 N N . GLU A 1 18 ? -4.707 -12.498 -2.812 1.00 0.00 18 GLU A N 14
ATOM 21390 C CA . GLU A 1 18 ? -5.663 -13.017 -3.775 1.00 0.00 18 GLU A CA 14
ATOM 21391 C C . GLU A 1 18 ? -5.283 -14.440 -4.186 1.00 0.00 18 GLU A C 14
ATOM 21392 O O . GLU A 1 18 ? -6.147 -15.307 -4.307 1.00 0.00 18 GLU A O 14
ATOM 21404 N N . ASP A 1 19 ? -3.989 -14.638 -4.390 1.00 0.00 19 ASP A N 14
ATOM 21405 C CA . ASP A 1 19 ? -3.484 -15.941 -4.785 1.00 0.00 19 ASP A CA 14
ATOM 21406 C C . ASP A 1 19 ? -2.033 -16.084 -4.319 1.00 0.00 19 ASP A C 14
ATOM 21407 O O . ASP A 1 19 ? -1.313 -15.093 -4.206 1.00 0.00 19 ASP A O 14
ATOM 21416 N N . VAL A 1 20 ? -1.648 -17.325 -4.062 1.00 0.00 20 VAL A N 14
ATOM 21417 C CA . VAL A 1 20 ? -0.296 -17.611 -3.610 1.00 0.00 20 VAL A CA 14
ATOM 21418 C C . VAL A 1 20 ? 0.290 -18.744 -4.455 1.00 0.00 20 VAL A C 14
ATOM 21419 O O . VAL A 1 20 ? -0.293 -19.823 -4.544 1.00 0.00 20 VAL A O 14
ATOM 21432 N N . THR A 1 21 ? 1.437 -18.459 -5.054 1.00 0.00 21 THR A N 14
ATOM 21433 C CA . THR A 1 21 ? 2.109 -19.441 -5.889 1.00 0.00 21 THR A CA 14
ATOM 21434 C C . THR A 1 21 ? 3.239 -20.118 -5.111 1.00 0.00 21 THR A C 14
ATOM 21435 O O . THR A 1 21 ? 3.247 -20.102 -3.881 1.00 0.00 21 THR A O 14
ATOM 21446 N N . ASP A 1 22 ? 4.166 -20.697 -5.860 1.00 0.00 22 ASP A N 14
ATOM 21447 C CA . ASP A 1 22 ? 5.298 -21.379 -5.256 1.00 0.00 22 ASP A CA 14
ATOM 21448 C C . ASP A 1 22 ? 6.346 -20.346 -4.837 1.00 0.00 22 ASP A C 14
ATOM 21449 O O . ASP A 1 22 ? 6.672 -20.231 -3.657 1.00 0.00 22 ASP A O 14
ATOM 21458 N N . THR A 1 23 ? 6.844 -19.620 -5.828 1.00 0.00 23 THR A N 14
ATOM 21459 C CA . THR A 1 23 ? 7.848 -18.601 -5.577 1.00 0.00 23 THR A CA 14
ATOM 21460 C C . THR A 1 23 ? 7.303 -17.216 -5.935 1.00 0.00 23 THR A C 14
ATOM 21461 O O . THR A 1 23 ? 8.071 -16.278 -6.142 1.00 0.00 23 THR A O 14
ATOM 21472 N N . THR A 1 24 ? 5.983 -17.134 -5.998 1.00 0.00 24 THR A N 14
ATOM 21473 C CA . THR A 1 24 ? 5.326 -15.880 -6.328 1.00 0.00 24 THR A CA 14
ATOM 21474 C C . THR A 1 24 ? 3.986 -15.772 -5.598 1.00 0.00 24 THR A C 14
ATOM 21475 O O . THR A 1 24 ? 3.360 -16.784 -5.289 1.00 0.00 24 THR A O 14
ATOM 21486 N N . THR A 1 25 ? 3.585 -14.534 -5.344 1.00 0.00 25 THR A N 14
ATOM 21487 C CA . THR A 1 25 ? 2.331 -14.281 -4.656 1.00 0.00 25 THR A CA 14
ATOM 21488 C C . THR A 1 25 ? 1.624 -13.068 -5.265 1.00 0.00 25 THR A C 14
ATOM 21489 O O . THR A 1 25 ? 2.237 -12.291 -5.996 1.00 0.00 25 THR A O 14
ATOM 21500 N N . THR A 1 26 ? 0.346 -12.944 -4.942 1.00 0.00 26 THR A N 14
ATOM 21501 C CA . THR A 1 26 ? -0.451 -11.839 -5.448 1.00 0.00 26 THR A CA 14
ATOM 21502 C C . THR A 1 26 ? -0.992 -10.997 -4.291 1.00 0.00 26 THR A C 14
ATOM 21503 O O . THR A 1 26 ? -1.192 -11.506 -3.189 1.00 0.00 26 THR A O 14
ATOM 21514 N N . LEU A 1 27 ? -1.212 -9.723 -4.581 1.00 0.00 27 LEU A N 14
ATOM 21515 C CA . LEU A 1 27 ? -1.726 -8.806 -3.578 1.00 0.00 27 LEU A CA 14
ATOM 21516 C C . LEU A 1 27 ? -2.736 -7.859 -4.228 1.00 0.00 27 LEU A C 14
ATOM 21517 O O . LEU A 1 27 ? -2.642 -7.569 -5.420 1.00 0.00 27 LEU A O 14
ATOM 21533 N N . LYS A 1 28 ? -3.680 -7.404 -3.417 1.00 0.00 28 LYS A N 14
ATOM 21534 C CA . LYS A 1 28 ? -4.707 -6.497 -3.899 1.00 0.00 28 LYS A CA 14
ATOM 21535 C C . LYS A 1 28 ? -5.094 -5.529 -2.779 1.00 0.00 28 LYS A C 14
ATOM 21536 O O . LYS A 1 28 ? -5.521 -5.954 -1.707 1.00 0.00 28 LYS A O 14
ATOM 21555 N N . TRP A 1 29 ? -4.930 -4.246 -3.066 1.00 0.00 29 TRP A N 14
ATOM 21556 C CA . TRP A 1 29 ? -5.256 -3.215 -2.095 1.00 0.00 29 TRP A CA 14
ATOM 21557 C C . TRP A 1 29 ? -6.191 -2.210 -2.770 1.00 0.00 29 TRP A C 14
ATOM 21558 O O . TRP A 1 29 ? -6.642 -2.433 -3.893 1.00 0.00 29 TRP A O 14
ATOM 21579 N N . ARG A 1 30 ? -6.456 -1.125 -2.057 1.00 0.00 30 ARG A N 14
ATOM 21580 C CA . ARG A 1 30 ? -7.330 -0.085 -2.573 1.00 0.00 30 ARG A CA 14
ATOM 21581 C C . ARG A 1 30 ? -6.705 1.294 -2.346 1.00 0.00 30 ARG A C 14
ATOM 21582 O O . ARG A 1 30 ? -5.932 1.482 -1.409 1.00 0.00 30 ARG A O 14
ATOM 21603 N N . PRO A 1 31 ? -7.074 2.246 -3.244 1.00 0.00 31 PRO A N 14
ATOM 21604 C CA . PRO A 1 31 ? -6.559 3.602 -3.151 1.00 0.00 31 PRO A CA 14
ATOM 21605 C C . PRO A 1 31 ? -7.232 4.367 -2.010 1.00 0.00 31 PRO A C 14
ATOM 21606 O O . PRO A 1 31 ? -8.339 4.026 -1.597 1.00 0.00 31 PRO A O 14
ATOM 21617 N N . PRO A 1 32 ? -6.517 5.415 -1.521 1.00 0.00 32 PRO A N 14
ATOM 21618 C CA . PRO A 1 32 ? -7.033 6.232 -0.436 1.00 0.00 32 PRO A CA 14
ATOM 21619 C C . PRO A 1 32 ? -8.135 7.171 -0.932 1.00 0.00 32 PRO A C 14
ATOM 21620 O O . PRO A 1 32 ? -8.424 7.217 -2.127 1.00 0.00 32 PRO A O 14
ATOM 21631 N N . ASP A 1 33 ? -8.719 7.896 0.010 1.00 0.00 33 ASP A N 14
ATOM 21632 C CA . ASP A 1 33 ? -9.782 8.831 -0.316 1.00 0.00 33 ASP A CA 14
ATOM 21633 C C . ASP A 1 33 ? -9.228 10.256 -0.291 1.00 0.00 33 ASP A C 14
ATOM 21634 O O . ASP A 1 33 ? -9.729 11.134 -0.993 1.00 0.00 33 ASP A O 14
ATOM 21643 N N . ARG A 1 34 ? -8.201 10.443 0.525 1.00 0.00 34 ARG A N 14
ATOM 21644 C CA . ARG A 1 34 ? -7.573 11.747 0.652 1.00 0.00 34 ARG A CA 14
ATOM 21645 C C . ARG A 1 34 ? -6.202 11.745 -0.028 1.00 0.00 34 ARG A C 14
ATOM 21646 O O . ARG A 1 34 ? -5.173 11.676 0.642 1.00 0.00 34 ARG A O 14
ATOM 21667 N N . ILE A 1 35 ? -6.233 11.820 -1.351 1.00 0.00 35 ILE A N 14
ATOM 21668 C CA . ILE A 1 35 ? -5.006 11.827 -2.129 1.00 0.00 35 ILE A CA 14
ATOM 21669 C C . ILE A 1 35 ? -4.254 13.134 -1.875 1.00 0.00 35 ILE A C 14
ATOM 21670 O O . ILE A 1 35 ? -3.307 13.167 -1.091 1.00 0.00 35 ILE A O 14
ATOM 21686 N N . GLY A 1 36 ? -4.703 14.180 -2.553 1.00 0.00 36 GLY A N 14
ATOM 21687 C CA . GLY A 1 36 ? -4.084 15.487 -2.411 1.00 0.00 36 GLY A CA 14
ATOM 21688 C C . GLY A 1 36 ? -2.568 15.398 -2.597 1.00 0.00 36 GLY A C 14
ATOM 21689 O O . GLY A 1 36 ? -2.072 14.483 -3.251 1.00 0.00 36 GLY A O 14
ATOM 21693 N N . ALA A 1 37 ? -1.875 16.363 -2.010 1.00 0.00 37 ALA A N 14
ATOM 21694 C CA . ALA A 1 37 ? -0.426 16.406 -2.103 1.00 0.00 37 ALA A CA 14
ATOM 21695 C C . ALA A 1 37 ? -0.010 16.294 -3.571 1.00 0.00 37 ALA A C 14
ATOM 21696 O O . ALA A 1 37 ? 1.063 15.777 -3.878 1.00 0.00 37 ALA A O 14
ATOM 21703 N N . GLY A 1 38 ? -0.880 16.788 -4.439 1.00 0.00 38 GLY A N 14
ATOM 21704 C CA . GLY A 1 38 ? -0.617 16.751 -5.867 1.00 0.00 38 GLY A CA 14
ATOM 21705 C C . GLY A 1 38 ? -1.115 15.442 -6.482 1.00 0.00 38 GLY A C 14
ATOM 21706 O O . GLY A 1 38 ? -1.661 15.438 -7.585 1.00 0.00 38 GLY A O 14
ATOM 21710 N N . GLY A 1 39 ? -0.911 14.362 -5.743 1.00 0.00 39 GLY A N 14
ATOM 21711 C CA . GLY A 1 39 ? -1.333 13.049 -6.202 1.00 0.00 39 GLY A CA 14
ATOM 21712 C C . GLY A 1 39 ? -0.522 11.944 -5.522 1.00 0.00 39 GLY A C 14
ATOM 21713 O O . GLY A 1 39 ? 0.015 12.143 -4.434 1.00 0.00 39 GLY A O 14
ATOM 21717 N N . ILE A 1 40 ? -0.458 10.803 -6.193 1.00 0.00 40 ILE A N 14
ATOM 21718 C CA . ILE A 1 40 ? 0.278 9.666 -5.668 1.00 0.00 40 ILE A CA 14
ATOM 21719 C C . ILE A 1 40 ? 1.119 9.048 -6.787 1.00 0.00 40 ILE A C 14
ATOM 21720 O O . ILE A 1 40 ? 0.678 8.977 -7.933 1.00 0.00 40 ILE A O 14
ATOM 21736 N N . ASP A 1 41 ? 2.315 8.615 -6.414 1.00 0.00 41 ASP A N 14
ATOM 21737 C CA . ASP A 1 41 ? 3.222 8.005 -7.372 1.00 0.00 41 ASP A CA 14
ATOM 21738 C C . ASP A 1 41 ? 2.843 6.535 -7.561 1.00 0.00 41 ASP A C 14
ATOM 21739 O O . ASP A 1 41 ? 2.898 6.015 -8.674 1.00 0.00 41 ASP A O 14
ATOM 21748 N N . GLY A 1 42 ? 2.467 5.907 -6.457 1.00 0.00 42 GLY A N 14
ATOM 21749 C CA . GLY A 1 42 ? 2.079 4.507 -6.487 1.00 0.00 42 GLY A CA 14
ATOM 21750 C C . GLY A 1 42 ? 2.143 3.890 -5.088 1.00 0.00 42 GLY A C 14
ATOM 21751 O O . GLY A 1 42 ? 1.646 4.473 -4.126 1.00 0.00 42 GLY A O 14
ATOM 21755 N N . TYR A 1 43 ? 2.758 2.719 -5.021 1.00 0.00 43 TYR A N 14
ATOM 21756 C CA . TYR A 1 43 ? 2.892 2.016 -3.756 1.00 0.00 43 TYR A CA 14
ATOM 21757 C C . TYR A 1 43 ? 4.173 1.180 -3.726 1.00 0.00 43 TYR A C 14
ATOM 21758 O O . TYR A 1 43 ? 4.552 0.583 -4.733 1.00 0.00 43 TYR A O 14
ATOM 21776 N N . LEU A 1 44 ? 4.805 1.164 -2.562 1.00 0.00 44 LEU A N 14
ATOM 21777 C CA . LEU A 1 44 ? 6.035 0.411 -2.388 1.00 0.00 44 LEU A CA 14
ATOM 21778 C C . LEU A 1 44 ? 5.745 -0.852 -1.575 1.00 0.00 44 LEU A C 14
ATOM 21779 O O . LEU A 1 44 ? 5.338 -0.769 -0.417 1.00 0.00 44 LEU A O 14
ATOM 21795 N N . VAL A 1 45 ? 5.965 -1.992 -2.213 1.00 0.00 45 VAL A N 14
ATOM 21796 C CA . VAL A 1 45 ? 5.732 -3.271 -1.564 1.00 0.00 45 VAL A CA 14
ATOM 21797 C C . VAL A 1 45 ? 7.059 -3.818 -1.033 1.00 0.00 45 VAL A C 14
ATOM 21798 O O . VAL A 1 45 ? 8.076 -3.765 -1.722 1.00 0.00 45 VAL A O 14
ATOM 21811 N N . GLU A 1 46 ? 7.005 -4.331 0.188 1.00 0.00 46 GLU A N 14
ATOM 21812 C CA . GLU A 1 46 ? 8.190 -4.887 0.818 1.00 0.00 46 GLU A CA 14
ATOM 21813 C C . GLU A 1 46 ? 7.800 -6.006 1.786 1.00 0.00 46 GLU A C 14
ATOM 21814 O O . GLU A 1 46 ? 6.837 -5.873 2.540 1.00 0.00 46 GLU A O 14
ATOM 21826 N N . TYR A 1 47 ? 8.568 -7.085 1.732 1.00 0.00 47 TYR A N 14
ATOM 21827 C CA . TYR A 1 47 ? 8.315 -8.227 2.594 1.00 0.00 47 TYR A CA 14
ATOM 21828 C C . TYR A 1 47 ? 9.467 -8.438 3.577 1.00 0.00 47 TYR A C 14
ATOM 21829 O O . TYR A 1 47 ? 10.625 -8.185 3.246 1.00 0.00 47 TYR A O 14
ATOM 21847 N N . CYS A 1 48 ? 9.111 -8.899 4.767 1.00 0.00 48 CYS A N 14
ATOM 21848 C CA . CYS A 1 48 ? 10.101 -9.146 5.801 1.00 0.00 48 CYS A CA 14
ATOM 21849 C C . CYS A 1 48 ? 9.989 -10.610 6.234 1.00 0.00 48 CYS A C 14
ATOM 21850 O O . CYS A 1 48 ? 9.001 -11.004 6.850 1.00 0.00 48 CYS A O 14
ATOM 21858 N N . LEU A 1 49 ? 11.016 -11.375 5.893 1.00 0.00 49 LEU A N 14
ATOM 21859 C CA . LEU A 1 49 ? 11.045 -12.786 6.238 1.00 0.00 49 LEU A CA 14
ATOM 21860 C C . LEU A 1 49 ? 10.876 -12.940 7.751 1.00 0.00 49 LEU A C 14
ATOM 21861 O O . LEU A 1 49 ? 11.471 -12.192 8.525 1.00 0.00 49 LEU A O 14
ATOM 21877 N N . GLU A 1 50 ? 10.060 -13.914 8.127 1.00 0.00 50 GLU A N 14
ATOM 21878 C CA . GLU A 1 50 ? 9.805 -14.176 9.533 1.00 0.00 50 GLU A CA 14
ATOM 21879 C C . GLU A 1 50 ? 11.124 -14.361 10.286 1.00 0.00 50 GLU A C 14
ATOM 21880 O O . GLU A 1 50 ? 11.892 -15.274 9.985 1.00 0.00 50 GLU A O 14
ATOM 21892 N N . GLY A 1 51 ? 11.346 -13.481 11.251 1.00 0.00 51 GLY A N 14
ATOM 21893 C CA . GLY A 1 51 ? 12.559 -13.536 12.050 1.00 0.00 51 GLY A CA 14
ATOM 21894 C C . GLY A 1 51 ? 13.496 -12.377 11.705 1.00 0.00 51 GLY A C 14
ATOM 21895 O O . GLY A 1 51 ? 14.320 -11.975 12.525 1.00 0.00 51 GLY A O 14
ATOM 21899 N N . SER A 1 52 ? 13.339 -11.873 10.490 1.00 0.00 52 SER A N 14
ATOM 21900 C CA . SER A 1 52 ? 14.161 -10.768 10.026 1.00 0.00 52 SER A CA 14
ATOM 21901 C C . SER A 1 52 ? 13.582 -9.441 10.521 1.00 0.00 52 SER A C 14
ATOM 21902 O O . SER A 1 52 ? 12.384 -9.342 10.784 1.00 0.00 52 SER A O 14
ATOM 21910 N N . GLU A 1 53 ? 14.459 -8.455 10.633 1.00 0.00 53 GLU A N 14
ATOM 21911 C CA . GLU A 1 53 ? 14.049 -7.138 11.092 1.00 0.00 53 GLU A CA 14
ATOM 21912 C C . GLU A 1 53 ? 14.209 -6.111 9.969 1.00 0.00 53 GLU A C 14
ATOM 21913 O O . GLU A 1 53 ? 14.146 -4.907 10.211 1.00 0.00 53 GLU A O 14
ATOM 21925 N N . GLU A 1 54 ? 14.414 -6.625 8.765 1.00 0.00 54 GLU A N 14
ATOM 21926 C CA . GLU A 1 54 ? 14.584 -5.768 7.605 1.00 0.00 54 GLU A CA 14
ATOM 21927 C C . GLU A 1 54 ? 13.571 -6.137 6.519 1.00 0.00 54 GLU A C 14
ATOM 21928 O O . GLU A 1 54 ? 13.483 -7.296 6.116 1.00 0.00 54 GLU A O 14
ATOM 21940 N N . TRP A 1 55 ? 12.832 -5.130 6.077 1.00 0.00 55 TRP A N 14
ATOM 21941 C CA . TRP A 1 55 ? 11.828 -5.335 5.046 1.00 0.00 55 TRP A CA 14
ATOM 21942 C C . TRP A 1 55 ? 12.512 -5.189 3.685 1.00 0.00 55 TRP A C 14
ATOM 21943 O O . TRP A 1 55 ? 13.066 -4.136 3.375 1.00 0.00 55 TRP A O 14
ATOM 21964 N N . VAL A 1 56 ? 12.450 -6.262 2.910 1.00 0.00 56 VAL A N 14
ATOM 21965 C CA . VAL A 1 56 ? 13.057 -6.267 1.590 1.00 0.00 56 VAL A CA 14
ATOM 21966 C C . VAL A 1 56 ? 12.077 -5.665 0.581 1.00 0.00 56 VAL A C 14
ATOM 21967 O O . VAL A 1 56 ? 10.871 -5.895 0.668 1.00 0.00 56 VAL A O 14
ATOM 21980 N N . PRO A 1 57 ? 12.645 -4.887 -0.379 1.00 0.00 57 PRO A N 14
ATOM 21981 C CA . PRO A 1 57 ? 11.834 -4.250 -1.403 1.00 0.00 57 PRO A CA 14
ATOM 21982 C C . PRO A 1 57 ? 11.377 -5.268 -2.451 1.00 0.00 57 PRO A C 14
ATOM 21983 O O . PRO A 1 57 ? 12.201 -5.879 -3.129 1.00 0.00 57 PRO A O 14
ATOM 21994 N N . ALA A 1 58 ? 10.064 -5.417 -2.550 1.00 0.00 58 ALA A N 14
ATOM 21995 C CA . ALA A 1 58 ? 9.487 -6.350 -3.503 1.00 0.00 58 ALA A CA 14
ATOM 21996 C C . ALA A 1 58 ? 9.539 -5.737 -4.904 1.00 0.00 58 ALA A C 14
ATOM 21997 O O . ALA A 1 58 ? 9.865 -6.421 -5.873 1.00 0.00 58 ALA A O 14
ATOM 22004 N N . ASN A 1 59 ? 9.213 -4.454 -4.967 1.00 0.00 59 ASN A N 14
ATOM 22005 C CA . ASN A 1 59 ? 9.218 -3.742 -6.233 1.00 0.00 59 ASN A CA 14
ATOM 22006 C C . ASN A 1 59 ? 10.190 -2.563 -6.146 1.00 0.00 59 ASN A C 14
ATOM 22007 O O . ASN A 1 59 ? 9.965 -1.624 -5.384 1.00 0.00 59 ASN A O 14
ATOM 22018 N N . LYS A 1 60 ? 11.249 -2.650 -6.938 1.00 0.00 60 LYS A N 14
ATOM 22019 C CA . LYS A 1 60 ? 12.255 -1.602 -6.960 1.00 0.00 60 LYS A CA 14
ATOM 22020 C C . LYS A 1 60 ? 11.573 -0.251 -7.183 1.00 0.00 60 LYS A C 14
ATOM 22021 O O . LYS A 1 60 ? 12.040 0.774 -6.688 1.00 0.00 60 LYS A O 14
ATOM 22040 N N . GLU A 1 61 ? 10.478 -0.292 -7.928 1.00 0.00 61 GLU A N 14
ATOM 22041 C CA . GLU A 1 61 ? 9.727 0.916 -8.223 1.00 0.00 61 GLU A CA 14
ATOM 22042 C C . GLU A 1 61 ? 8.262 0.742 -7.820 1.00 0.00 61 GLU A C 14
ATOM 22043 O O . GLU A 1 61 ? 7.769 -0.381 -7.727 1.00 0.00 61 GLU A O 14
ATOM 22055 N N . PRO A 1 62 ? 7.588 1.900 -7.586 1.00 0.00 62 PRO A N 14
ATOM 22056 C CA . PRO A 1 62 ? 6.189 1.886 -7.195 1.00 0.00 62 PRO A CA 14
ATOM 22057 C C . PRO A 1 62 ? 5.289 1.564 -8.390 1.00 0.00 62 PRO A C 14
ATOM 22058 O O . PRO A 1 62 ? 5.494 2.088 -9.485 1.00 0.00 62 PRO A O 14
ATOM 22069 N N . VAL A 1 63 ? 4.312 0.705 -8.140 1.00 0.00 63 VAL A N 14
ATOM 22070 C CA . VAL A 1 63 ? 3.380 0.308 -9.182 1.00 0.00 63 VAL A CA 14
ATOM 22071 C C . VAL A 1 63 ? 2.290 1.372 -9.319 1.00 0.00 63 VAL A C 14
ATOM 22072 O O . VAL A 1 63 ? 2.227 2.307 -8.522 1.00 0.00 63 VAL A O 14
ATOM 22085 N N . GLU A 1 64 ? 1.459 1.195 -10.335 1.00 0.00 64 GLU A N 14
ATOM 22086 C CA . GLU A 1 64 ? 0.374 2.129 -10.586 1.00 0.00 64 GLU A CA 14
ATOM 22087 C C . GLU A 1 64 ? -0.968 1.496 -10.216 1.00 0.00 64 GLU A C 14
ATOM 22088 O O . GLU A 1 64 ? -1.878 2.185 -9.758 1.00 0.00 64 GLU A O 14
ATOM 22100 N N . ARG A 1 65 ? -1.049 0.191 -10.429 1.00 0.00 65 ARG A N 14
ATOM 22101 C CA . ARG A 1 65 ? -2.265 -0.543 -10.123 1.00 0.00 65 ARG A CA 14
ATOM 22102 C C . ARG A 1 65 ? -2.466 -0.631 -8.609 1.00 0.00 65 ARG A C 14
ATOM 22103 O O . ARG A 1 65 ? -1.670 -0.093 -7.842 1.00 0.00 65 ARG A O 14
ATOM 22124 N N . CYS A 1 66 ? -3.535 -1.313 -8.224 1.00 0.00 66 CYS A N 14
ATOM 22125 C CA . CYS A 1 66 ? -3.851 -1.478 -6.816 1.00 0.00 66 CYS A CA 14
ATOM 22126 C C . CYS A 1 66 ? -3.485 -2.906 -6.405 1.00 0.00 66 CYS A C 14
ATOM 22127 O O . CYS A 1 66 ? -4.328 -3.646 -5.903 1.00 0.00 66 CYS A O 14
ATOM 22135 N N . GLY A 1 67 ? -2.226 -3.248 -6.634 1.00 0.00 67 GLY A N 14
ATOM 22136 C CA . GLY A 1 67 ? -1.737 -4.574 -6.294 1.00 0.00 67 GLY A CA 14
ATOM 22137 C C . GLY A 1 67 ? -0.340 -4.809 -6.872 1.00 0.00 67 GLY A C 14
ATOM 22138 O O . GLY A 1 67 ? 0.248 -3.908 -7.469 1.00 0.00 67 GLY A O 14
ATOM 22142 N N . PHE A 1 68 ? 0.150 -6.024 -6.675 1.00 0.00 68 PHE A N 14
ATOM 22143 C CA . PHE A 1 68 ? 1.467 -6.388 -7.169 1.00 0.00 68 PHE A CA 14
ATOM 22144 C C . PHE A 1 68 ? 1.749 -7.874 -6.934 1.00 0.00 68 PHE A C 14
ATOM 22145 O O . PHE A 1 68 ? 1.035 -8.533 -6.180 1.00 0.00 68 PHE A O 14
ATOM 22162 N N . THR A 1 69 ? 2.792 -8.357 -7.593 1.00 0.00 69 THR A N 14
ATOM 22163 C CA . THR A 1 69 ? 3.178 -9.752 -7.465 1.00 0.00 69 THR A CA 14
ATOM 22164 C C . THR A 1 69 ? 4.666 -9.865 -7.130 1.00 0.00 69 THR A C 14
ATOM 22165 O O . THR A 1 69 ? 5.512 -9.356 -7.864 1.00 0.00 69 THR A O 14
ATOM 22176 N N . VAL A 1 70 ? 4.941 -10.536 -6.021 1.00 0.00 70 VAL A N 14
ATOM 22177 C CA . VAL A 1 70 ? 6.313 -10.723 -5.580 1.00 0.00 70 VAL A CA 14
ATOM 22178 C C . VAL A 1 70 ? 6.861 -12.023 -6.171 1.00 0.00 70 VAL A C 14
ATOM 22179 O O . VAL A 1 70 ? 6.099 -12.935 -6.488 1.00 0.00 70 VAL A O 14
ATOM 22192 N N . LYS A 1 71 ? 8.179 -12.068 -6.300 1.00 0.00 71 LYS A N 14
ATOM 22193 C CA . LYS A 1 71 ? 8.838 -13.241 -6.847 1.00 0.00 71 LYS A CA 14
ATOM 22194 C C . LYS A 1 71 ? 10.070 -13.570 -6.001 1.00 0.00 71 LYS A C 14
ATOM 22195 O O . LYS A 1 71 ? 10.475 -12.776 -5.154 1.00 0.00 71 LYS A O 14
ATOM 22214 N N . ASP A 1 72 ? 10.630 -14.743 -6.259 1.00 0.00 72 ASP A N 14
ATOM 22215 C CA . ASP A 1 72 ? 11.807 -15.186 -5.532 1.00 0.00 72 ASP A CA 14
ATOM 22216 C C . ASP A 1 72 ? 11.477 -15.271 -4.040 1.00 0.00 72 ASP A C 14
ATOM 22217 O O . ASP A 1 72 ? 11.861 -14.396 -3.265 1.00 0.00 72 ASP A O 14
ATOM 22226 N N . LEU A 1 73 ? 10.769 -16.332 -3.682 1.00 0.00 73 LEU A N 14
ATOM 22227 C CA . LEU A 1 73 ? 10.384 -16.543 -2.297 1.00 0.00 73 LEU A CA 14
ATOM 22228 C C . LEU A 1 73 ? 10.583 -18.016 -1.935 1.00 0.00 73 LEU A C 14
ATOM 22229 O O . LEU A 1 73 ? 10.417 -18.894 -2.779 1.00 0.00 73 LEU A O 14
ATOM 22245 N N . PRO A 1 74 ? 10.947 -18.246 -0.645 1.00 0.00 74 PRO A N 14
ATOM 22246 C CA . PRO A 1 74 ? 11.171 -19.597 -0.160 1.00 0.00 74 PRO A CA 14
ATOM 22247 C C . PRO A 1 74 ? 9.846 -20.333 0.046 1.00 0.00 74 PRO A C 14
ATOM 22248 O O . PRO A 1 74 ? 9.009 -19.902 0.838 1.00 0.00 74 PRO A O 14
ATOM 22259 N N . THR A 1 75 ? 9.695 -21.430 -0.681 1.00 0.00 75 THR A N 14
ATOM 22260 C CA . THR A 1 75 ? 8.486 -22.230 -0.588 1.00 0.00 75 THR A CA 14
ATOM 22261 C C . THR A 1 75 ? 8.327 -22.794 0.825 1.00 0.00 75 THR A C 14
ATOM 22262 O O . THR A 1 75 ? 9.171 -23.558 1.291 1.00 0.00 75 THR A O 14
ATOM 22273 N N . GLY A 1 76 ? 7.239 -22.396 1.468 1.00 0.00 76 GLY A N 14
ATOM 22274 C CA . GLY A 1 76 ? 6.959 -22.852 2.819 1.00 0.00 76 GLY A CA 14
ATOM 22275 C C . GLY A 1 76 ? 7.653 -21.963 3.853 1.00 0.00 76 GLY A C 14
ATOM 22276 O O . GLY A 1 76 ? 8.290 -22.463 4.779 1.00 0.00 76 GLY A O 14
ATOM 22280 N N . ALA A 1 77 ? 7.505 -20.661 3.661 1.00 0.00 77 ALA A N 14
ATOM 22281 C CA . ALA A 1 77 ? 8.109 -19.697 4.565 1.00 0.00 77 ALA A CA 14
ATOM 22282 C C . ALA A 1 77 ? 7.080 -18.622 4.919 1.00 0.00 77 ALA A C 14
ATOM 22283 O O . ALA A 1 77 ? 6.378 -18.118 4.044 1.00 0.00 77 ALA A O 14
ATOM 22290 N N . ARG A 1 78 ? 7.024 -18.301 6.203 1.00 0.00 78 ARG A N 14
ATOM 22291 C CA . ARG A 1 78 ? 6.093 -17.295 6.684 1.00 0.00 78 ARG A CA 14
ATOM 22292 C C . ARG A 1 78 ? 6.651 -15.893 6.433 1.00 0.00 78 ARG A C 14
ATOM 22293 O O . ARG A 1 78 ? 7.485 -15.407 7.196 1.00 0.00 78 ARG A O 14
ATOM 22314 N N . ILE A 1 79 ? 6.169 -15.281 5.361 1.00 0.00 79 ILE A N 14
ATOM 22315 C CA . ILE A 1 79 ? 6.610 -13.945 5.000 1.00 0.00 79 ILE A CA 14
ATOM 22316 C C . ILE A 1 79 ? 5.416 -12.988 5.050 1.00 0.00 79 ILE A C 14
ATOM 22317 O O . ILE A 1 79 ? 4.293 -13.375 4.732 1.00 0.00 79 ILE A O 14
ATOM 22333 N N . LEU A 1 80 ? 5.701 -11.758 5.451 1.00 0.00 80 LEU A N 14
ATOM 22334 C CA . LEU A 1 80 ? 4.665 -10.744 5.547 1.00 0.00 80 LEU A CA 14
ATOM 22335 C C . LEU A 1 80 ? 4.834 -9.739 4.405 1.00 0.00 80 LEU A C 14
ATOM 22336 O O . LEU A 1 80 ? 5.955 -9.441 3.996 1.00 0.00 80 LEU A O 14
ATOM 22352 N N . PHE A 1 81 ? 3.704 -9.245 3.922 1.00 0.00 81 PHE A N 14
ATOM 22353 C CA . PHE A 1 81 ? 3.712 -8.281 2.836 1.00 0.00 81 PHE A CA 14
ATOM 22354 C C . PHE A 1 81 ? 3.060 -6.965 3.265 1.00 0.00 81 PHE A C 14
ATOM 22355 O O . PHE A 1 81 ? 1.941 -6.961 3.775 1.00 0.00 81 PHE A O 14
ATOM 22372 N N . ARG A 1 82 ? 3.787 -5.880 3.042 1.00 0.00 82 ARG A N 14
ATOM 22373 C CA . ARG A 1 82 ? 3.293 -4.562 3.400 1.00 0.00 82 ARG A CA 14
ATOM 22374 C C . ARG A 1 82 ? 3.316 -3.638 2.180 1.00 0.00 82 ARG A C 14
ATOM 22375 O O . ARG A 1 82 ? 4.212 -3.731 1.343 1.00 0.00 82 ARG A O 14
ATOM 22396 N N . VAL A 1 83 ? 2.320 -2.767 2.119 1.00 0.00 83 VAL A N 14
ATOM 22397 C CA . VAL A 1 83 ? 2.214 -1.827 1.016 1.00 0.00 83 VAL A CA 14
ATOM 22398 C C . VAL A 1 83 ? 2.182 -0.400 1.568 1.00 0.00 83 VAL A C 14
ATOM 22399 O O . VAL A 1 83 ? 1.417 -0.102 2.484 1.00 0.00 83 VAL A O 14
ATOM 22412 N N . VAL A 1 84 ? 3.023 0.444 0.988 1.00 0.00 84 VAL A N 14
ATOM 22413 C CA . VAL A 1 84 ? 3.101 1.832 1.411 1.00 0.00 84 VAL A CA 14
ATOM 22414 C C . VAL A 1 84 ? 2.984 2.741 0.186 1.00 0.00 84 VAL A C 14
ATOM 22415 O O . VAL A 1 84 ? 3.682 2.543 -0.808 1.00 0.00 84 VAL A O 14
ATOM 22428 N N . GLY A 1 85 ? 2.096 3.718 0.297 1.00 0.00 85 GLY A N 14
ATOM 22429 C CA . GLY A 1 85 ? 1.879 4.658 -0.790 1.00 0.00 85 GLY A CA 14
ATOM 22430 C C . GLY A 1 85 ? 2.991 5.708 -0.837 1.00 0.00 85 GLY A C 14
ATOM 22431 O O . GLY A 1 85 ? 3.201 6.439 0.129 1.00 0.00 85 GLY A O 14
ATOM 22435 N N . VAL A 1 86 ? 3.675 5.749 -1.972 1.00 0.00 86 VAL A N 14
ATOM 22436 C CA . VAL A 1 86 ? 4.760 6.696 -2.158 1.00 0.00 86 VAL A CA 14
ATOM 22437 C C . VAL A 1 86 ? 4.227 7.942 -2.870 1.00 0.00 86 VAL A C 14
ATOM 22438 O O . VAL A 1 86 ? 3.210 7.880 -3.559 1.00 0.00 86 VAL A O 14
ATOM 22451 N N . ASN A 1 87 ? 4.938 9.043 -2.678 1.00 0.00 87 ASN A N 14
ATOM 22452 C CA . ASN A 1 87 ? 4.550 10.301 -3.294 1.00 0.00 87 ASN A CA 14
ATOM 22453 C C . ASN A 1 87 ? 5.509 11.403 -2.840 1.00 0.00 87 ASN A C 14
ATOM 22454 O O . ASN A 1 87 ? 6.482 11.134 -2.138 1.00 0.00 87 ASN A O 14
ATOM 22465 N N . ILE A 1 88 ? 5.201 12.621 -3.260 1.00 0.00 88 ILE A N 14
ATOM 22466 C CA . ILE A 1 88 ? 6.023 13.766 -2.905 1.00 0.00 88 ILE A CA 14
ATOM 22467 C C . ILE A 1 88 ? 6.278 13.758 -1.397 1.00 0.00 88 ILE A C 14
ATOM 22468 O O . ILE A 1 88 ? 7.414 13.917 -0.954 1.00 0.00 88 ILE A O 14
ATOM 22484 N N . ALA A 1 89 ? 5.200 13.571 -0.648 1.00 0.00 89 ALA A N 14
ATOM 22485 C CA . ALA A 1 89 ? 5.292 13.540 0.802 1.00 0.00 89 ALA A CA 14
ATOM 22486 C C . ALA A 1 89 ? 6.393 12.563 1.218 1.00 0.00 89 ALA A C 14
ATOM 22487 O O . ALA A 1 89 ? 7.229 12.886 2.061 1.00 0.00 89 ALA A O 14
ATOM 22494 N N . GLY A 1 90 ? 6.359 11.388 0.608 1.00 0.00 90 GLY A N 14
ATOM 22495 C CA . GLY A 1 90 ? 7.343 10.361 0.904 1.00 0.00 90 GLY A CA 14
ATOM 22496 C C . GLY A 1 90 ? 6.696 8.975 0.945 1.00 0.00 90 GLY A C 14
ATOM 22497 O O . GLY A 1 90 ? 6.435 8.377 -0.098 1.00 0.00 90 GLY A O 14
ATOM 22501 N N . ARG A 1 91 ? 6.454 8.506 2.160 1.00 0.00 91 ARG A N 14
ATOM 22502 C CA . ARG A 1 91 ? 5.842 7.202 2.350 1.00 0.00 91 ARG A CA 14
ATOM 22503 C C . ARG A 1 91 ? 4.769 7.273 3.438 1.00 0.00 91 ARG A C 14
ATOM 22504 O O . ARG A 1 91 ? 4.863 8.086 4.356 1.00 0.00 91 ARG A O 14
ATOM 22525 N N . SER A 1 92 ? 3.772 6.411 3.299 1.00 0.00 92 SER A N 14
ATOM 22526 C CA . SER A 1 92 ? 2.682 6.366 4.259 1.00 0.00 92 SER A CA 14
ATOM 22527 C C . SER A 1 92 ? 2.787 5.100 5.111 1.00 0.00 92 SER A C 14
ATOM 22528 O O . SER A 1 92 ? 3.649 4.255 4.871 1.00 0.00 92 SER A O 14
ATOM 22536 N N . GLU A 1 93 ? 1.899 5.008 6.090 1.00 0.00 93 GLU A N 14
ATOM 22537 C CA . GLU A 1 93 ? 1.881 3.860 6.980 1.00 0.00 93 GLU A CA 14
ATOM 22538 C C . GLU A 1 93 ? 1.725 2.568 6.175 1.00 0.00 93 GLU A C 14
ATOM 22539 O O . GLU A 1 93 ? 0.922 2.504 5.246 1.00 0.00 93 GLU A O 14
ATOM 22551 N N . PRO A 1 94 ? 2.527 1.543 6.572 1.00 0.00 94 PRO A N 14
ATOM 22552 C CA . PRO A 1 94 ? 2.486 0.257 5.898 1.00 0.00 94 PRO A CA 14
ATOM 22553 C C . PRO A 1 94 ? 1.232 -0.528 6.290 1.00 0.00 94 PRO A C 14
ATOM 22554 O O . PRO A 1 94 ? 0.987 -0.763 7.472 1.00 0.00 94 PRO A O 14
ATOM 22565 N N . ALA A 1 95 ? 0.471 -0.911 5.275 1.00 0.00 95 ALA A N 14
ATOM 22566 C CA . ALA A 1 95 ? -0.751 -1.663 5.499 1.00 0.00 95 ALA A CA 14
ATOM 22567 C C . ALA A 1 95 ? -0.409 -3.145 5.668 1.00 0.00 95 ALA A C 14
ATOM 22568 O O . ALA A 1 95 ? -0.899 -3.989 4.919 1.00 0.00 95 ALA A O 14
ATOM 22575 N N . THR A 1 96 ? 0.430 -3.416 6.657 1.00 0.00 96 THR A N 14
ATOM 22576 C CA . THR A 1 96 ? 0.843 -4.781 6.935 1.00 0.00 96 THR A CA 14
ATOM 22577 C C . THR A 1 96 ? -0.347 -5.735 6.809 1.00 0.00 96 THR A C 14
ATOM 22578 O O . THR A 1 96 ? -1.456 -5.408 7.228 1.00 0.00 96 THR A O 14
ATOM 22589 N N . LEU A 1 97 ? -0.075 -6.895 6.230 1.00 0.00 97 LEU A N 14
ATOM 22590 C CA . LEU A 1 97 ? -1.110 -7.898 6.044 1.00 0.00 97 LEU A CA 14
ATOM 22591 C C . LEU A 1 97 ? -1.623 -8.355 7.411 1.00 0.00 97 LEU A C 14
ATOM 22592 O O . LEU A 1 97 ? -0.931 -8.212 8.417 1.00 0.00 97 LEU A O 14
ATOM 22608 N N . LEU A 1 98 ? -2.833 -8.895 7.403 1.00 0.00 98 LEU A N 14
ATOM 22609 C CA . LEU A 1 98 ? -3.447 -9.373 8.630 1.00 0.00 98 LEU A CA 14
ATOM 22610 C C . LEU A 1 98 ? -2.696 -10.612 9.121 1.00 0.00 98 LEU A C 14
ATOM 22611 O O . LEU A 1 98 ? -2.527 -10.802 10.325 1.00 0.00 98 LEU A O 14
ATOM 22627 N N . GLN A 1 99 ? -2.267 -11.423 8.166 1.00 0.00 99 GLN A N 14
ATOM 22628 C CA . GLN A 1 99 ? -1.538 -12.638 8.487 1.00 0.00 99 GLN A CA 14
ATOM 22629 C C . GLN A 1 99 ? -0.421 -12.872 7.467 1.00 0.00 99 GLN A C 14
ATOM 22630 O O . GLN A 1 99 ? -0.469 -12.345 6.357 1.00 0.00 99 GLN A O 14
ATOM 22644 N N . PRO A 1 100 ? 0.584 -13.684 7.892 1.00 0.00 100 PRO A N 14
ATOM 22645 C CA . PRO A 1 100 ? 1.711 -13.995 7.028 1.00 0.00 100 PRO A CA 14
ATOM 22646 C C . PRO A 1 100 ? 1.311 -14.998 5.945 1.00 0.00 100 PRO A C 14
ATOM 22647 O O . PRO A 1 100 ? 0.201 -15.528 5.963 1.00 0.00 100 PRO A O 14
ATOM 22658 N N . VAL A 1 101 ? 2.237 -15.230 5.027 1.00 0.00 101 VAL A N 14
ATOM 22659 C CA . VAL A 1 101 ? 1.996 -16.160 3.937 1.00 0.00 101 VAL A CA 14
ATOM 22660 C C . VAL A 1 101 ? 3.034 -17.283 3.992 1.00 0.00 101 VAL A C 14
ATOM 22661 O O . VAL A 1 101 ? 4.222 -17.026 4.179 1.00 0.00 101 VAL A O 14
ATOM 22674 N N . THR A 1 102 ? 2.547 -18.504 3.824 1.00 0.00 102 THR A N 14
ATOM 22675 C CA . THR A 1 102 ? 3.418 -19.667 3.852 1.00 0.00 102 THR A CA 14
ATOM 22676 C C . THR A 1 102 ? 4.111 -19.846 2.499 1.00 0.00 102 THR A C 14
ATOM 22677 O O . THR A 1 102 ? 5.137 -20.518 2.408 1.00 0.00 102 THR A O 14
ATOM 22688 N N . ILE A 1 103 ? 3.523 -19.233 1.483 1.00 0.00 103 ILE A N 14
ATOM 22689 C CA . ILE A 1 103 ? 4.071 -19.317 0.140 1.00 0.00 103 ILE A CA 14
ATOM 22690 C C . ILE A 1 103 ? 3.978 -20.761 -0.355 1.00 0.00 103 ILE A C 14
ATOM 22691 O O . ILE A 1 103 ? 4.808 -21.597 0.000 1.00 0.00 103 ILE A O 14
ATOM 22707 N N . ARG A 1 104 ? 2.961 -21.011 -1.167 1.00 0.00 104 ARG A N 14
ATOM 22708 C CA . ARG A 1 104 ? 2.750 -22.340 -1.714 1.00 0.00 104 ARG A CA 14
ATOM 22709 C C . ARG A 1 104 ? 1.592 -22.324 -2.714 1.00 0.00 104 ARG A C 14
ATOM 22710 O O . ARG A 1 104 ? 0.640 -21.561 -2.556 1.00 0.00 104 ARG A O 14
ATOM 22731 N N . GLU A 1 105 ? 1.710 -23.176 -3.722 1.00 0.00 105 GLU A N 14
ATOM 22732 C CA . GLU A 1 105 ? 0.686 -23.269 -4.748 1.00 0.00 105 GLU A CA 14
ATOM 22733 C C . GLU A 1 105 ? -0.261 -24.433 -4.448 1.00 0.00 105 GLU A C 14
ATOM 22734 O O . GLU A 1 105 ? 0.183 -25.521 -4.084 1.00 0.00 105 GLU A O 14
ATOM 22746 N N . SER A 1 106 ? -1.548 -24.164 -4.611 1.00 0.00 106 SER A N 14
ATOM 22747 C CA . SER A 1 106 ? -2.562 -25.176 -4.362 1.00 0.00 106 SER A CA 14
ATOM 22748 C C . SER A 1 106 ? -2.555 -26.212 -5.488 1.00 0.00 106 SER A C 14
ATOM 22749 O O . SER A 1 106 ? -3.191 -26.014 -6.522 1.00 0.00 106 SER A O 14
ATOM 22757 N N . GLY A 1 107 ? -1.828 -27.294 -5.249 1.00 0.00 107 GLY A N 14
ATOM 22758 C CA . GLY A 1 107 ? -1.730 -28.361 -6.230 1.00 0.00 107 GLY A CA 14
ATOM 22759 C C . GLY A 1 107 ? -2.706 -29.494 -5.907 1.00 0.00 107 GLY A C 14
ATOM 22760 O O . GLY A 1 107 ? -2.869 -29.866 -4.746 1.00 0.00 107 GLY A O 14
ATOM 22764 N N . PRO A 1 108 ? -3.347 -30.024 -6.983 1.00 0.00 108 PRO A N 14
ATOM 22765 C CA . PRO A 1 108 ? -4.303 -31.107 -6.826 1.00 0.00 108 PRO A CA 14
ATOM 22766 C C . PRO A 1 108 ? -3.589 -32.433 -6.554 1.00 0.00 108 PRO A C 14
ATOM 22767 O O . PRO A 1 108 ? -2.475 -32.651 -7.027 1.00 0.00 108 PRO A O 14
ATOM 22778 N N . SER A 1 109 ? -4.261 -33.284 -5.792 1.00 0.00 109 SER A N 14
ATOM 22779 C CA . SER A 1 109 ? -3.705 -34.583 -5.451 1.00 0.00 109 SER A CA 14
ATOM 22780 C C . SER A 1 109 ? -2.306 -34.413 -4.856 1.00 0.00 109 SER A C 14
ATOM 22781 O O . SER A 1 109 ? -1.314 -34.409 -5.583 1.00 0.00 109 SER A O 14
ATOM 22789 N N . SER A 1 110 ? -2.271 -34.277 -3.538 1.00 0.00 110 SER A N 14
ATOM 22790 C CA . SER A 1 110 ? -1.010 -34.107 -2.836 1.00 0.00 110 SER A CA 14
ATOM 22791 C C . SER A 1 110 ? -0.262 -32.893 -3.391 1.00 0.00 110 SER A C 14
ATOM 22792 O O . SER A 1 110 ? 0.258 -32.935 -4.505 1.00 0.00 110 SER A O 14
ATOM 22800 N N . GLY A 1 111 ? -0.231 -31.839 -2.588 1.00 0.00 111 GLY A N 14
ATOM 22801 C CA . GLY A 1 111 ? 0.445 -30.616 -2.985 1.00 0.00 111 GLY A CA 14
ATOM 22802 C C . GLY A 1 111 ? 1.848 -30.543 -2.378 1.00 0.00 111 GLY A C 14
ATOM 22803 O O . GLY A 1 111 ? 2.798 -30.143 -3.049 1.00 0.00 111 GLY A O 14
ATOM 22807 N N . GLY A 1 1 ? -1.621 30.955 -0.326 1.00 0.00 1 GLY A N 15
ATOM 22808 C CA . GLY A 1 1 ? -0.997 30.971 0.986 1.00 0.00 1 GLY A CA 15
ATOM 22809 C C . GLY A 1 1 ? -1.930 30.378 2.044 1.00 0.00 1 GLY A C 15
ATOM 22810 O O . GLY A 1 1 ? -2.569 31.113 2.796 1.00 0.00 1 GLY A O 15
ATOM 22814 N N . SER A 1 2 ? -1.979 29.054 2.068 1.00 0.00 2 SER A N 15
ATOM 22815 C CA . SER A 1 2 ? -2.823 28.354 3.021 1.00 0.00 2 SER A CA 15
ATOM 22816 C C . SER A 1 2 ? -1.957 27.658 4.073 1.00 0.00 2 SER A C 15
ATOM 22817 O O . SER A 1 2 ? -1.667 26.468 3.955 1.00 0.00 2 SER A O 15
ATOM 22825 N N . SER A 1 3 ? -1.569 28.429 5.079 1.00 0.00 3 SER A N 15
ATOM 22826 C CA . SER A 1 3 ? -0.743 27.901 6.151 1.00 0.00 3 SER A CA 15
ATOM 22827 C C . SER A 1 3 ? -1.305 26.562 6.634 1.00 0.00 3 SER A C 15
ATOM 22828 O O . SER A 1 3 ? -2.499 26.300 6.497 1.00 0.00 3 SER A O 15
ATOM 22836 N N . GLY A 1 4 ? -0.417 25.750 7.189 1.00 0.00 4 GLY A N 15
ATOM 22837 C CA . GLY A 1 4 ? -0.809 24.445 7.693 1.00 0.00 4 GLY A CA 15
ATOM 22838 C C . GLY A 1 4 ? 0.028 23.336 7.053 1.00 0.00 4 GLY A C 15
ATOM 22839 O O . GLY A 1 4 ? 1.208 23.531 6.765 1.00 0.00 4 GLY A O 15
ATOM 22843 N N . SER A 1 5 ? -0.615 22.196 6.848 1.00 0.00 5 SER A N 15
ATOM 22844 C CA . SER A 1 5 ? 0.056 21.056 6.247 1.00 0.00 5 SER A CA 15
ATOM 22845 C C . SER A 1 5 ? -0.929 19.896 6.083 1.00 0.00 5 SER A C 15
ATOM 22846 O O . SER A 1 5 ? -1.736 19.631 6.974 1.00 0.00 5 SER A O 15
ATOM 22854 N N . SER A 1 6 ? -0.831 19.236 4.939 1.00 0.00 6 SER A N 15
ATOM 22855 C CA . SER A 1 6 ? -1.703 18.111 4.647 1.00 0.00 6 SER A CA 15
ATOM 22856 C C . SER A 1 6 ? -1.034 16.804 5.077 1.00 0.00 6 SER A C 15
ATOM 22857 O O . SER A 1 6 ? -1.494 16.144 6.008 1.00 0.00 6 SER A O 15
ATOM 22865 N N . GLY A 1 7 ? 0.042 16.470 4.380 1.00 0.00 7 GLY A N 15
ATOM 22866 C CA . GLY A 1 7 ? 0.779 15.254 4.678 1.00 0.00 7 GLY A CA 15
ATOM 22867 C C . GLY A 1 7 ? 0.600 14.217 3.567 1.00 0.00 7 GLY A C 15
ATOM 22868 O O . GLY A 1 7 ? 0.018 14.514 2.525 1.00 0.00 7 GLY A O 15
ATOM 22872 N N . PRO A 1 8 ? 1.124 12.991 3.835 1.00 0.00 8 PRO A N 15
ATOM 22873 C CA . PRO A 1 8 ? 1.028 11.909 2.870 1.00 0.00 8 PRO A CA 15
ATOM 22874 C C . PRO A 1 8 ? -0.389 11.333 2.831 1.00 0.00 8 PRO A C 15
ATOM 22875 O O . PRO A 1 8 ? -1.029 11.182 3.870 1.00 0.00 8 PRO A O 15
ATOM 22886 N N . THR A 1 9 ? -0.836 11.027 1.622 1.00 0.00 9 THR A N 15
ATOM 22887 C CA . THR A 1 9 ? -2.165 10.471 1.435 1.00 0.00 9 THR A CA 15
ATOM 22888 C C . THR A 1 9 ? -2.443 9.389 2.480 1.00 0.00 9 THR A C 15
ATOM 22889 O O . THR A 1 9 ? -1.520 8.890 3.123 1.00 0.00 9 THR A O 15
ATOM 22900 N N . SER A 1 10 ? -3.718 9.058 2.619 1.00 0.00 10 SER A N 15
ATOM 22901 C CA . SER A 1 10 ? -4.129 8.044 3.575 1.00 0.00 10 SER A CA 15
ATOM 22902 C C . SER A 1 10 ? -3.537 6.688 3.186 1.00 0.00 10 SER A C 15
ATOM 22903 O O . SER A 1 10 ? -3.600 6.289 2.024 1.00 0.00 10 SER A O 15
ATOM 22911 N N . ALA A 1 11 ? -2.976 6.016 4.181 1.00 0.00 11 ALA A N 15
ATOM 22912 C CA . ALA A 1 11 ? -2.374 4.713 3.958 1.00 0.00 11 ALA A CA 15
ATOM 22913 C C . ALA A 1 11 ? -3.317 3.858 3.109 1.00 0.00 11 ALA A C 15
ATOM 22914 O O . ALA A 1 11 ? -4.492 4.189 2.956 1.00 0.00 11 ALA A O 15
ATOM 22921 N N . PRO A 1 12 ? -2.753 2.747 2.565 1.00 0.00 12 PRO A N 15
ATOM 22922 C CA . PRO A 1 12 ? -3.531 1.842 1.736 1.00 0.00 12 PRO A CA 15
ATOM 22923 C C . PRO A 1 12 ? -4.472 0.989 2.588 1.00 0.00 12 PRO A C 15
ATOM 22924 O O . PRO A 1 12 ? -4.320 0.919 3.807 1.00 0.00 12 PRO A O 15
ATOM 22935 N N . GLN A 1 13 ? -5.424 0.361 1.914 1.00 0.00 13 GLN A N 15
ATOM 22936 C CA . GLN A 1 13 ? -6.390 -0.484 2.595 1.00 0.00 13 GLN A CA 15
ATOM 22937 C C . GLN A 1 13 ? -6.904 -1.571 1.648 1.00 0.00 13 GLN A C 15
ATOM 22938 O O . GLN A 1 13 ? -6.627 -1.538 0.450 1.00 0.00 13 GLN A O 15
ATOM 22952 N N . HIS A 1 14 ? -7.642 -2.510 2.222 1.00 0.00 14 HIS A N 15
ATOM 22953 C CA . HIS A 1 14 ? -8.196 -3.605 1.445 1.00 0.00 14 HIS A CA 15
ATOM 22954 C C . HIS A 1 14 ? -7.060 -4.436 0.846 1.00 0.00 14 HIS A C 15
ATOM 22955 O O . HIS A 1 14 ? -7.212 -5.022 -0.225 1.00 0.00 14 HIS A O 15
ATOM 22969 N N . LEU A 1 15 ? -5.946 -4.460 1.562 1.00 0.00 15 LEU A N 15
ATOM 22970 C CA . LEU A 1 15 ? -4.784 -5.209 1.115 1.00 0.00 15 LEU A CA 15
ATOM 22971 C C . LEU A 1 15 ? -4.870 -6.642 1.646 1.00 0.00 15 LEU A C 15
ATOM 22972 O O . LEU A 1 15 ? -4.760 -6.869 2.850 1.00 0.00 15 LEU A O 15
ATOM 22988 N N . THR A 1 16 ? -5.067 -7.571 0.722 1.00 0.00 16 THR A N 15
ATOM 22989 C CA . THR A 1 16 ? -5.169 -8.974 1.082 1.00 0.00 16 THR A CA 15
ATOM 22990 C C . THR A 1 16 ? -4.502 -9.848 0.018 1.00 0.00 16 THR A C 15
ATOM 22991 O O . THR A 1 16 ? -4.126 -9.358 -1.046 1.00 0.00 16 THR A O 15
ATOM 23002 N N . VAL A 1 17 ? -4.375 -11.126 0.342 1.00 0.00 17 VAL A N 15
ATOM 23003 C CA . VAL A 1 17 ? -3.759 -12.073 -0.572 1.00 0.00 17 VAL A CA 15
ATOM 23004 C C . VAL A 1 17 ? -4.837 -12.682 -1.471 1.00 0.00 17 VAL A C 15
ATOM 23005 O O . VAL A 1 17 ? -5.735 -13.371 -0.990 1.00 0.00 17 VAL A O 15
ATOM 23018 N N . GLU A 1 18 ? -4.712 -12.406 -2.761 1.00 0.00 18 GLU A N 15
ATOM 23019 C CA . GLU A 1 18 ? -5.665 -12.918 -3.731 1.00 0.00 18 GLU A CA 15
ATOM 23020 C C . GLU A 1 18 ? -5.306 -14.354 -4.120 1.00 0.00 18 GLU A C 15
ATOM 23021 O O . GLU A 1 18 ? -6.165 -15.235 -4.116 1.00 0.00 18 GLU A O 15
ATOM 23033 N N . ASP A 1 19 ? -4.036 -14.545 -4.447 1.00 0.00 19 ASP A N 15
ATOM 23034 C CA . ASP A 1 19 ? -3.554 -15.859 -4.837 1.00 0.00 19 ASP A CA 15
ATOM 23035 C C . ASP A 1 19 ? -2.114 -16.034 -4.349 1.00 0.00 19 ASP A C 15
ATOM 23036 O O . ASP A 1 19 ? -1.434 -15.055 -4.045 1.00 0.00 19 ASP A O 15
ATOM 23045 N N . VAL A 1 20 ? -1.693 -17.289 -4.289 1.00 0.00 20 VAL A N 15
ATOM 23046 C CA . VAL A 1 20 ? -0.347 -17.605 -3.842 1.00 0.00 20 VAL A CA 15
ATOM 23047 C C . VAL A 1 20 ? 0.194 -18.781 -4.659 1.00 0.00 20 VAL A C 15
ATOM 23048 O O . VAL A 1 20 ? -0.546 -19.709 -4.982 1.00 0.00 20 VAL A O 15
ATOM 23061 N N . THR A 1 21 ? 1.479 -18.703 -4.969 1.00 0.00 21 THR A N 15
ATOM 23062 C CA . THR A 1 21 ? 2.127 -19.749 -5.742 1.00 0.00 21 THR A CA 15
ATOM 23063 C C . THR A 1 21 ? 3.200 -20.446 -4.903 1.00 0.00 21 THR A C 15
ATOM 23064 O O . THR A 1 21 ? 3.154 -20.406 -3.674 1.00 0.00 21 THR A O 15
ATOM 23075 N N . ASP A 1 22 ? 4.139 -21.069 -5.599 1.00 0.00 22 ASP A N 15
ATOM 23076 C CA . ASP A 1 22 ? 5.221 -21.774 -4.933 1.00 0.00 22 ASP A CA 15
ATOM 23077 C C . ASP A 1 22 ? 6.360 -20.795 -4.644 1.00 0.00 22 ASP A C 15
ATOM 23078 O O . ASP A 1 22 ? 6.990 -20.863 -3.589 1.00 0.00 22 ASP A O 15
ATOM 23087 N N . THR A 1 23 ? 6.591 -19.906 -5.599 1.00 0.00 23 THR A N 15
ATOM 23088 C CA . THR A 1 23 ? 7.643 -18.914 -5.461 1.00 0.00 23 THR A CA 15
ATOM 23089 C C . THR A 1 23 ? 7.135 -17.534 -5.883 1.00 0.00 23 THR A C 15
ATOM 23090 O O . THR A 1 23 ? 7.922 -16.665 -6.254 1.00 0.00 23 THR A O 15
ATOM 23101 N N . THR A 1 24 ? 5.821 -17.376 -5.812 1.00 0.00 24 THR A N 15
ATOM 23102 C CA . THR A 1 24 ? 5.198 -16.117 -6.182 1.00 0.00 24 THR A CA 15
ATOM 23103 C C . THR A 1 24 ? 3.901 -15.912 -5.396 1.00 0.00 24 THR A C 15
ATOM 23104 O O . THR A 1 24 ? 3.287 -16.877 -4.942 1.00 0.00 24 THR A O 15
ATOM 23115 N N . THR A 1 25 ? 3.522 -14.650 -5.260 1.00 0.00 25 THR A N 15
ATOM 23116 C CA . THR A 1 25 ? 2.309 -14.306 -4.537 1.00 0.00 25 THR A CA 15
ATOM 23117 C C . THR A 1 25 ? 1.631 -13.095 -5.180 1.00 0.00 25 THR A C 15
ATOM 23118 O O . THR A 1 25 ? 2.264 -12.344 -5.920 1.00 0.00 25 THR A O 15
ATOM 23129 N N . THR A 1 26 ? 0.351 -12.942 -4.873 1.00 0.00 26 THR A N 15
ATOM 23130 C CA . THR A 1 26 ? -0.420 -11.834 -5.411 1.00 0.00 26 THR A CA 15
ATOM 23131 C C . THR A 1 26 ? -1.003 -10.989 -4.276 1.00 0.00 26 THR A C 15
ATOM 23132 O O . THR A 1 26 ? -1.396 -11.522 -3.239 1.00 0.00 26 THR A O 15
ATOM 23143 N N . LEU A 1 27 ? -1.040 -9.686 -4.511 1.00 0.00 27 LEU A N 15
ATOM 23144 C CA . LEU A 1 27 ? -1.567 -8.762 -3.522 1.00 0.00 27 LEU A CA 15
ATOM 23145 C C . LEU A 1 27 ? -2.520 -7.779 -4.205 1.00 0.00 27 LEU A C 15
ATOM 23146 O O . LEU A 1 27 ? -2.273 -7.351 -5.331 1.00 0.00 27 LEU A O 15
ATOM 23162 N N . LYS A 1 28 ? -3.589 -7.450 -3.495 1.00 0.00 28 LYS A N 15
ATOM 23163 C CA . LYS A 1 28 ? -4.580 -6.526 -4.019 1.00 0.00 28 LYS A CA 15
ATOM 23164 C C . LYS A 1 28 ? -5.024 -5.575 -2.905 1.00 0.00 28 LYS A C 15
ATOM 23165 O O . LYS A 1 28 ? -5.593 -6.009 -1.904 1.00 0.00 28 LYS A O 15
ATOM 23184 N N . TRP A 1 29 ? -4.748 -4.297 -3.117 1.00 0.00 29 TRP A N 15
ATOM 23185 C CA . TRP A 1 29 ? -5.112 -3.281 -2.143 1.00 0.00 29 TRP A CA 15
ATOM 23186 C C . TRP A 1 29 ? -6.065 -2.295 -2.822 1.00 0.00 29 TRP A C 15
ATOM 23187 O O . TRP A 1 29 ? -6.380 -2.443 -4.002 1.00 0.00 29 TRP A O 15
ATOM 23208 N N . ARG A 1 30 ? -6.497 -1.311 -2.048 1.00 0.00 30 ARG A N 15
ATOM 23209 C CA . ARG A 1 30 ? -7.408 -0.301 -2.560 1.00 0.00 30 ARG A CA 15
ATOM 23210 C C . ARG A 1 30 ? -6.782 1.090 -2.434 1.00 0.00 30 ARG A C 15
ATOM 23211 O O . ARG A 1 30 ? -5.933 1.317 -1.574 1.00 0.00 30 ARG A O 15
ATOM 23232 N N . PRO A 1 31 ? -7.238 2.008 -3.329 1.00 0.00 31 PRO A N 15
ATOM 23233 C CA . PRO A 1 31 ? -6.732 3.370 -3.326 1.00 0.00 31 PRO A CA 15
ATOM 23234 C C . PRO A 1 31 ? -7.313 4.169 -2.158 1.00 0.00 31 PRO A C 15
ATOM 23235 O O . PRO A 1 31 ? -8.380 3.836 -1.643 1.00 0.00 31 PRO A O 15
ATOM 23246 N N . PRO A 1 32 ? -6.567 5.235 -1.763 1.00 0.00 32 PRO A N 15
ATOM 23247 C CA . PRO A 1 32 ? -6.997 6.084 -0.665 1.00 0.00 32 PRO A CA 15
ATOM 23248 C C . PRO A 1 32 ? -8.143 7.001 -1.098 1.00 0.00 32 PRO A C 15
ATOM 23249 O O . PRO A 1 32 ? -8.500 7.042 -2.274 1.00 0.00 32 PRO A O 15
ATOM 23260 N N . ASP A 1 33 ? -8.686 7.716 -0.123 1.00 0.00 33 ASP A N 15
ATOM 23261 C CA . ASP A 1 33 ? -9.784 8.630 -0.388 1.00 0.00 33 ASP A CA 15
ATOM 23262 C C . ASP A 1 33 ? -9.292 10.070 -0.229 1.00 0.00 33 ASP A C 15
ATOM 23263 O O . ASP A 1 33 ? -9.763 10.971 -0.921 1.00 0.00 33 ASP A O 15
ATOM 23272 N N . ARG A 1 34 ? -8.350 10.242 0.687 1.00 0.00 34 ARG A N 15
ATOM 23273 C CA . ARG A 1 34 ? -7.789 11.557 0.946 1.00 0.00 34 ARG A CA 15
ATOM 23274 C C . ARG A 1 34 ? -6.500 11.752 0.144 1.00 0.00 34 ARG A C 15
ATOM 23275 O O . ARG A 1 34 ? -5.404 11.689 0.699 1.00 0.00 34 ARG A O 15
ATOM 23296 N N . ILE A 1 35 ? -6.675 11.984 -1.149 1.00 0.00 35 ILE A N 15
ATOM 23297 C CA . ILE A 1 35 ? -5.540 12.188 -2.033 1.00 0.00 35 ILE A CA 15
ATOM 23298 C C . ILE A 1 35 ? -5.358 13.686 -2.284 1.00 0.00 35 ILE A C 15
ATOM 23299 O O . ILE A 1 35 ? -4.483 14.317 -1.692 1.00 0.00 35 ILE A O 15
ATOM 23315 N N . GLY A 1 36 ? -6.198 14.212 -3.163 1.00 0.00 36 GLY A N 15
ATOM 23316 C CA . GLY A 1 36 ? -6.140 15.624 -3.501 1.00 0.00 36 GLY A CA 15
ATOM 23317 C C . GLY A 1 36 ? -6.084 15.824 -5.017 1.00 0.00 36 GLY A C 15
ATOM 23318 O O . GLY A 1 36 ? -6.924 15.301 -5.747 1.00 0.00 36 GLY A O 15
ATOM 23322 N N . ALA A 1 37 ? -5.086 16.583 -5.444 1.00 0.00 37 ALA A N 15
ATOM 23323 C CA . ALA A 1 37 ? -4.909 16.859 -6.860 1.00 0.00 37 ALA A CA 15
ATOM 23324 C C . ALA A 1 37 ? -3.603 16.221 -7.340 1.00 0.00 37 ALA A C 15
ATOM 23325 O O . ALA A 1 37 ? -3.593 15.487 -8.327 1.00 0.00 37 ALA A O 15
ATOM 23332 N N . GLY A 1 38 ? -2.534 16.525 -6.620 1.00 0.00 38 GLY A N 15
ATOM 23333 C CA . GLY A 1 38 ? -1.226 15.991 -6.959 1.00 0.00 38 GLY A CA 15
ATOM 23334 C C . GLY A 1 38 ? -1.323 14.518 -7.362 1.00 0.00 38 GLY A C 15
ATOM 23335 O O . GLY A 1 38 ? -0.743 14.105 -8.365 1.00 0.00 38 GLY A O 15
ATOM 23339 N N . GLY A 1 39 ? -2.061 13.765 -6.559 1.00 0.00 39 GLY A N 15
ATOM 23340 C CA . GLY A 1 39 ? -2.242 12.347 -6.819 1.00 0.00 39 GLY A CA 15
ATOM 23341 C C . GLY A 1 39 ? -1.097 11.529 -6.216 1.00 0.00 39 GLY A C 15
ATOM 23342 O O . GLY A 1 39 ? -0.052 12.078 -5.871 1.00 0.00 39 GLY A O 15
ATOM 23346 N N . ILE A 1 40 ? -1.334 10.230 -6.109 1.00 0.00 40 ILE A N 15
ATOM 23347 C CA . ILE A 1 40 ? -0.336 9.331 -5.555 1.00 0.00 40 ILE A CA 15
ATOM 23348 C C . ILE A 1 40 ? 0.464 8.699 -6.695 1.00 0.00 40 ILE A C 15
ATOM 23349 O O . ILE A 1 40 ? -0.107 8.271 -7.697 1.00 0.00 40 ILE A O 15
ATOM 23365 N N . ASP A 1 41 ? 1.775 8.659 -6.505 1.00 0.00 41 ASP A N 15
ATOM 23366 C CA . ASP A 1 41 ? 2.660 8.086 -7.505 1.00 0.00 41 ASP A CA 15
ATOM 23367 C C . ASP A 1 41 ? 2.360 6.593 -7.648 1.00 0.00 41 ASP A C 15
ATOM 23368 O O . ASP A 1 41 ? 2.210 6.090 -8.761 1.00 0.00 41 ASP A O 15
ATOM 23377 N N . GLY A 1 42 ? 2.283 5.925 -6.506 1.00 0.00 42 GLY A N 15
ATOM 23378 C CA . GLY A 1 42 ? 2.005 4.499 -6.491 1.00 0.00 42 GLY A CA 15
ATOM 23379 C C . GLY A 1 42 ? 2.086 3.940 -5.069 1.00 0.00 42 GLY A C 15
ATOM 23380 O O . GLY A 1 42 ? 1.619 4.571 -4.122 1.00 0.00 42 GLY A O 15
ATOM 23384 N N . TYR A 1 43 ? 2.683 2.762 -4.964 1.00 0.00 43 TYR A N 15
ATOM 23385 C CA . TYR A 1 43 ? 2.832 2.111 -3.673 1.00 0.00 43 TYR A CA 15
ATOM 23386 C C . TYR A 1 43 ? 4.091 1.241 -3.640 1.00 0.00 43 TYR A C 15
ATOM 23387 O O . TYR A 1 43 ? 4.420 0.582 -4.625 1.00 0.00 43 TYR A O 15
ATOM 23405 N N . LEU A 1 44 ? 4.760 1.268 -2.497 1.00 0.00 44 LEU A N 15
ATOM 23406 C CA . LEU A 1 44 ? 5.975 0.490 -2.322 1.00 0.00 44 LEU A CA 15
ATOM 23407 C C . LEU A 1 44 ? 5.651 -0.786 -1.542 1.00 0.00 44 LEU A C 15
ATOM 23408 O O . LEU A 1 44 ? 5.051 -0.727 -0.470 1.00 0.00 44 LEU A O 15
ATOM 23424 N N . VAL A 1 45 ? 6.061 -1.909 -2.112 1.00 0.00 45 VAL A N 15
ATOM 23425 C CA . VAL A 1 45 ? 5.822 -3.198 -1.484 1.00 0.00 45 VAL A CA 15
ATOM 23426 C C . VAL A 1 45 ? 7.142 -3.747 -0.938 1.00 0.00 45 VAL A C 15
ATOM 23427 O O . VAL A 1 45 ? 8.158 -3.731 -1.630 1.00 0.00 45 VAL A O 15
ATOM 23440 N N . GLU A 1 46 ? 7.083 -4.220 0.298 1.00 0.00 46 GLU A N 15
ATOM 23441 C CA . GLU A 1 46 ? 8.260 -4.773 0.945 1.00 0.00 46 GLU A CA 15
ATOM 23442 C C . GLU A 1 46 ? 7.869 -5.943 1.849 1.00 0.00 46 GLU A C 15
ATOM 23443 O O . GLU A 1 46 ? 6.908 -5.849 2.611 1.00 0.00 46 GLU A O 15
ATOM 23455 N N . TYR A 1 47 ? 8.634 -7.019 1.736 1.00 0.00 47 TYR A N 15
ATOM 23456 C CA . TYR A 1 47 ? 8.380 -8.206 2.534 1.00 0.00 47 TYR A CA 15
ATOM 23457 C C . TYR A 1 47 ? 9.542 -8.484 3.490 1.00 0.00 47 TYR A C 15
ATOM 23458 O O . TYR A 1 47 ? 10.697 -8.220 3.161 1.00 0.00 47 TYR A O 15
ATOM 23476 N N . CYS A 1 48 ? 9.196 -9.014 4.654 1.00 0.00 48 CYS A N 15
ATOM 23477 C CA . CYS A 1 48 ? 10.196 -9.331 5.659 1.00 0.00 48 CYS A CA 15
ATOM 23478 C C . CYS A 1 48 ? 10.072 -10.815 6.008 1.00 0.00 48 CYS A C 15
ATOM 23479 O O . CYS A 1 48 ? 9.023 -11.263 6.468 1.00 0.00 48 CYS A O 15
ATOM 23487 N N . LEU A 1 49 ? 11.159 -11.537 5.776 1.00 0.00 49 LEU A N 15
ATOM 23488 C CA . LEU A 1 49 ? 11.186 -12.962 6.060 1.00 0.00 49 LEU A CA 15
ATOM 23489 C C . LEU A 1 49 ? 11.105 -13.177 7.572 1.00 0.00 49 LEU A C 15
ATOM 23490 O O . LEU A 1 49 ? 11.759 -12.472 8.339 1.00 0.00 49 LEU A O 15
ATOM 23506 N N . GLU A 1 50 ? 10.296 -14.155 7.956 1.00 0.00 50 GLU A N 15
ATOM 23507 C CA . GLU A 1 50 ? 10.122 -14.472 9.363 1.00 0.00 50 GLU A CA 15
ATOM 23508 C C . GLU A 1 50 ? 11.481 -14.573 10.058 1.00 0.00 50 GLU A C 15
ATOM 23509 O O . GLU A 1 50 ? 12.337 -15.353 9.644 1.00 0.00 50 GLU A O 15
ATOM 23521 N N . GLY A 1 51 ? 11.638 -13.771 11.101 1.00 0.00 51 GLY A N 15
ATOM 23522 C CA . GLY A 1 51 ? 12.879 -13.760 11.857 1.00 0.00 51 GLY A CA 15
ATOM 23523 C C . GLY A 1 51 ? 13.742 -12.556 11.477 1.00 0.00 51 GLY A C 15
ATOM 23524 O O . GLY A 1 51 ? 14.519 -12.062 12.292 1.00 0.00 51 GLY A O 15
ATOM 23528 N N . SER A 1 52 ? 13.576 -12.118 10.237 1.00 0.00 52 SER A N 15
ATOM 23529 C CA . SER A 1 52 ? 14.330 -10.980 9.739 1.00 0.00 52 SER A CA 15
ATOM 23530 C C . SER A 1 52 ? 13.682 -9.676 10.208 1.00 0.00 52 SER A C 15
ATOM 23531 O O . SER A 1 52 ? 12.477 -9.630 10.450 1.00 0.00 52 SER A O 15
ATOM 23539 N N . GLU A 1 53 ? 14.510 -8.648 10.322 1.00 0.00 53 GLU A N 15
ATOM 23540 C CA . GLU A 1 53 ? 14.033 -7.347 10.758 1.00 0.00 53 GLU A CA 15
ATOM 23541 C C . GLU A 1 53 ? 14.285 -6.298 9.673 1.00 0.00 53 GLU A C 15
ATOM 23542 O O . GLU A 1 53 ? 14.153 -5.101 9.920 1.00 0.00 53 GLU A O 15
ATOM 23554 N N . GLU A 1 54 ? 14.643 -6.787 8.494 1.00 0.00 54 GLU A N 15
ATOM 23555 C CA . GLU A 1 54 ? 14.915 -5.907 7.371 1.00 0.00 54 GLU A CA 15
ATOM 23556 C C . GLU A 1 54 ? 13.929 -6.178 6.233 1.00 0.00 54 GLU A C 15
ATOM 23557 O O . GLU A 1 54 ? 14.054 -7.174 5.522 1.00 0.00 54 GLU A O 15
ATOM 23569 N N . TRP A 1 55 ? 12.969 -5.275 6.096 1.00 0.00 55 TRP A N 15
ATOM 23570 C CA . TRP A 1 55 ? 11.962 -5.404 5.057 1.00 0.00 55 TRP A CA 15
ATOM 23571 C C . TRP A 1 55 ? 12.654 -5.228 3.704 1.00 0.00 55 TRP A C 15
ATOM 23572 O O . TRP A 1 55 ? 13.270 -4.194 3.448 1.00 0.00 55 TRP A O 15
ATOM 23593 N N . VAL A 1 56 ? 12.528 -6.252 2.872 1.00 0.00 56 VAL A N 15
ATOM 23594 C CA . VAL A 1 56 ? 13.133 -6.223 1.552 1.00 0.00 56 VAL A CA 15
ATOM 23595 C C . VAL A 1 56 ? 12.148 -5.605 0.558 1.00 0.00 56 VAL A C 15
ATOM 23596 O O . VAL A 1 56 ? 10.945 -5.852 0.635 1.00 0.00 56 VAL A O 15
ATOM 23609 N N . PRO A 1 57 ? 12.709 -4.791 -0.377 1.00 0.00 57 PRO A N 15
ATOM 23610 C CA . PRO A 1 57 ? 11.893 -4.136 -1.385 1.00 0.00 57 PRO A CA 15
ATOM 23611 C C . PRO A 1 57 ? 11.451 -5.128 -2.463 1.00 0.00 57 PRO A C 15
ATOM 23612 O O . PRO A 1 57 ? 12.281 -5.659 -3.200 1.00 0.00 57 PRO A O 15
ATOM 23623 N N . ALA A 1 58 ? 10.146 -5.348 -2.521 1.00 0.00 58 ALA A N 15
ATOM 23624 C CA . ALA A 1 58 ? 9.584 -6.267 -3.496 1.00 0.00 58 ALA A CA 15
ATOM 23625 C C . ALA A 1 58 ? 9.639 -5.626 -4.884 1.00 0.00 58 ALA A C 15
ATOM 23626 O O . ALA A 1 58 ? 9.999 -6.281 -5.861 1.00 0.00 58 ALA A O 15
ATOM 23633 N N . ASN A 1 59 ? 9.275 -4.352 -4.928 1.00 0.00 59 ASN A N 15
ATOM 23634 C CA . ASN A 1 59 ? 9.278 -3.616 -6.180 1.00 0.00 59 ASN A CA 15
ATOM 23635 C C . ASN A 1 59 ? 10.209 -2.408 -6.054 1.00 0.00 59 ASN A C 15
ATOM 23636 O O . ASN A 1 59 ? 9.913 -1.465 -5.322 1.00 0.00 59 ASN A O 15
ATOM 23647 N N . LYS A 1 60 ? 11.315 -2.476 -6.780 1.00 0.00 60 LYS A N 15
ATOM 23648 C CA . LYS A 1 60 ? 12.291 -1.399 -6.759 1.00 0.00 60 LYS A CA 15
ATOM 23649 C C . LYS A 1 60 ? 11.568 -0.058 -6.901 1.00 0.00 60 LYS A C 15
ATOM 23650 O O . LYS A 1 60 ? 12.016 0.952 -6.362 1.00 0.00 60 LYS A O 15
ATOM 23669 N N . GLU A 1 61 ? 10.462 -0.093 -7.629 1.00 0.00 61 GLU A N 15
ATOM 23670 C CA . GLU A 1 61 ? 9.673 1.107 -7.849 1.00 0.00 61 GLU A CA 15
ATOM 23671 C C . GLU A 1 61 ? 8.205 0.848 -7.504 1.00 0.00 61 GLU A C 15
ATOM 23672 O O . GLU A 1 61 ? 7.754 -0.297 -7.514 1.00 0.00 61 GLU A O 15
ATOM 23684 N N . PRO A 1 62 ? 7.481 1.958 -7.199 1.00 0.00 62 PRO A N 15
ATOM 23685 C CA . PRO A 1 62 ? 6.074 1.861 -6.852 1.00 0.00 62 PRO A CA 15
ATOM 23686 C C . PRO A 1 62 ? 5.219 1.603 -8.094 1.00 0.00 62 PRO A C 15
ATOM 23687 O O . PRO A 1 62 ? 5.348 2.303 -9.097 1.00 0.00 62 PRO A O 15
ATOM 23698 N N . VAL A 1 63 ? 4.364 0.597 -7.986 1.00 0.00 63 VAL A N 15
ATOM 23699 C CA . VAL A 1 63 ? 3.488 0.238 -9.089 1.00 0.00 63 VAL A CA 15
ATOM 23700 C C . VAL A 1 63 ? 2.479 1.364 -9.320 1.00 0.00 63 VAL A C 15
ATOM 23701 O O . VAL A 1 63 ? 2.446 2.337 -8.568 1.00 0.00 63 VAL A O 15
ATOM 23714 N N . GLU A 1 64 ? 1.680 1.195 -10.363 1.00 0.00 64 GLU A N 15
ATOM 23715 C CA . GLU A 1 64 ? 0.672 2.185 -10.703 1.00 0.00 64 GLU A CA 15
ATOM 23716 C C . GLU A 1 64 ? -0.711 1.711 -10.252 1.00 0.00 64 GLU A C 15
ATOM 23717 O O . GLU A 1 64 ? -1.511 2.502 -9.754 1.00 0.00 64 GLU A O 15
ATOM 23729 N N . ARG A 1 65 ? -0.951 0.421 -10.442 1.00 0.00 65 ARG A N 15
ATOM 23730 C CA . ARG A 1 65 ? -2.223 -0.167 -10.061 1.00 0.00 65 ARG A CA 15
ATOM 23731 C C . ARG A 1 65 ? -2.234 -0.486 -8.564 1.00 0.00 65 ARG A C 15
ATOM 23732 O O . ARG A 1 65 ? -1.239 -0.271 -7.873 1.00 0.00 65 ARG A O 15
ATOM 23753 N N . CYS A 1 66 ? -3.369 -0.993 -8.108 1.00 0.00 66 CYS A N 15
ATOM 23754 C CA . CYS A 1 66 ? -3.523 -1.343 -6.706 1.00 0.00 66 CYS A CA 15
ATOM 23755 C C . CYS A 1 66 ? -3.326 -2.854 -6.564 1.00 0.00 66 CYS A C 15
ATOM 23756 O O . CYS A 1 66 ? -4.086 -3.519 -5.862 1.00 0.00 66 CYS A O 15
ATOM 23764 N N . GLY A 1 67 ? -2.302 -3.351 -7.241 1.00 0.00 67 GLY A N 15
ATOM 23765 C CA . GLY A 1 67 ? -1.996 -4.771 -7.200 1.00 0.00 67 GLY A CA 15
ATOM 23766 C C . GLY A 1 67 ? -0.595 -5.046 -7.752 1.00 0.00 67 GLY A C 15
ATOM 23767 O O . GLY A 1 67 ? -0.155 -4.388 -8.692 1.00 0.00 67 GLY A O 15
ATOM 23771 N N . PHE A 1 68 ? 0.065 -6.021 -7.143 1.00 0.00 68 PHE A N 15
ATOM 23772 C CA . PHE A 1 68 ? 1.406 -6.391 -7.562 1.00 0.00 68 PHE A CA 15
ATOM 23773 C C . PHE A 1 68 ? 1.658 -7.883 -7.336 1.00 0.00 68 PHE A C 15
ATOM 23774 O O . PHE A 1 68 ? 0.829 -8.574 -6.746 1.00 0.00 68 PHE A O 15
ATOM 23791 N N . THR A 1 69 ? 2.806 -8.336 -7.818 1.00 0.00 69 THR A N 15
ATOM 23792 C CA . THR A 1 69 ? 3.178 -9.734 -7.676 1.00 0.00 69 THR A CA 15
ATOM 23793 C C . THR A 1 69 ? 4.592 -9.854 -7.106 1.00 0.00 69 THR A C 15
ATOM 23794 O O . THR A 1 69 ? 5.540 -9.305 -7.665 1.00 0.00 69 THR A O 15
ATOM 23805 N N . VAL A 1 70 ? 4.690 -10.576 -5.999 1.00 0.00 70 VAL A N 15
ATOM 23806 C CA . VAL A 1 70 ? 5.972 -10.776 -5.347 1.00 0.00 70 VAL A CA 15
ATOM 23807 C C . VAL A 1 70 ? 6.538 -12.140 -5.749 1.00 0.00 70 VAL A C 15
ATOM 23808 O O . VAL A 1 70 ? 5.903 -13.169 -5.526 1.00 0.00 70 VAL A O 15
ATOM 23821 N N . LYS A 1 71 ? 7.726 -12.103 -6.335 1.00 0.00 71 LYS A N 15
ATOM 23822 C CA . LYS A 1 71 ? 8.384 -13.323 -6.770 1.00 0.00 71 LYS A CA 15
ATOM 23823 C C . LYS A 1 71 ? 9.637 -13.551 -5.923 1.00 0.00 71 LYS A C 15
ATOM 23824 O O . LYS A 1 71 ? 9.961 -12.741 -5.056 1.00 0.00 71 LYS A O 15
ATOM 23843 N N . ASP A 1 72 ? 10.309 -14.658 -6.204 1.00 0.00 72 ASP A N 15
ATOM 23844 C CA . ASP A 1 72 ? 11.519 -15.004 -5.478 1.00 0.00 72 ASP A CA 15
ATOM 23845 C C . ASP A 1 72 ? 11.204 -15.100 -3.984 1.00 0.00 72 ASP A C 15
ATOM 23846 O O . ASP A 1 72 ? 11.532 -14.197 -3.217 1.00 0.00 72 ASP A O 15
ATOM 23855 N N . LEU A 1 73 ? 10.570 -16.204 -3.616 1.00 0.00 73 LEU A N 15
ATOM 23856 C CA . LEU A 1 73 ? 10.206 -16.431 -2.228 1.00 0.00 73 LEU A CA 15
ATOM 23857 C C . LEU A 1 73 ? 10.455 -17.898 -1.873 1.00 0.00 73 LEU A C 15
ATOM 23858 O O . LEU A 1 73 ? 10.278 -18.781 -2.710 1.00 0.00 73 LEU A O 15
ATOM 23874 N N . PRO A 1 74 ? 10.871 -18.118 -0.597 1.00 0.00 74 PRO A N 15
ATOM 23875 C CA . PRO A 1 74 ? 11.145 -19.463 -0.121 1.00 0.00 74 PRO A CA 15
ATOM 23876 C C . PRO A 1 74 ? 9.846 -20.231 0.134 1.00 0.00 74 PRO A C 15
ATOM 23877 O O . PRO A 1 74 ? 9.029 -19.820 0.957 1.00 0.00 74 PRO A O 15
ATOM 23888 N N . THR A 1 75 ? 9.695 -21.331 -0.589 1.00 0.00 75 THR A N 15
ATOM 23889 C CA . THR A 1 75 ? 8.509 -22.159 -0.452 1.00 0.00 75 THR A CA 15
ATOM 23890 C C . THR A 1 75 ? 8.374 -22.664 0.986 1.00 0.00 75 THR A C 15
ATOM 23891 O O . THR A 1 75 ? 9.221 -23.417 1.465 1.00 0.00 75 THR A O 15
ATOM 23902 N N . GLY A 1 76 ? 7.304 -22.229 1.635 1.00 0.00 76 GLY A N 15
ATOM 23903 C CA . GLY A 1 76 ? 7.048 -22.628 3.009 1.00 0.00 76 GLY A CA 15
ATOM 23904 C C . GLY A 1 76 ? 7.755 -21.692 3.992 1.00 0.00 76 GLY A C 15
ATOM 23905 O O . GLY A 1 76 ? 8.463 -22.149 4.888 1.00 0.00 76 GLY A O 15
ATOM 23909 N N . ALA A 1 77 ? 7.539 -20.401 3.790 1.00 0.00 77 ALA A N 15
ATOM 23910 C CA . ALA A 1 77 ? 8.147 -19.398 4.648 1.00 0.00 77 ALA A CA 15
ATOM 23911 C C . ALA A 1 77 ? 7.100 -18.344 5.014 1.00 0.00 77 ALA A C 15
ATOM 23912 O O . ALA A 1 77 ? 6.401 -17.829 4.143 1.00 0.00 77 ALA A O 15
ATOM 23919 N N . ARG A 1 78 ? 7.024 -18.056 6.305 1.00 0.00 78 ARG A N 15
ATOM 23920 C CA . ARG A 1 78 ? 6.074 -17.073 6.798 1.00 0.00 78 ARG A CA 15
ATOM 23921 C C . ARG A 1 78 ? 6.606 -15.657 6.565 1.00 0.00 78 ARG A C 15
ATOM 23922 O O . ARG A 1 78 ? 7.250 -15.081 7.440 1.00 0.00 78 ARG A O 15
ATOM 23943 N N . ILE A 1 79 ? 6.316 -15.138 5.381 1.00 0.00 79 ILE A N 15
ATOM 23944 C CA . ILE A 1 79 ? 6.756 -13.801 5.022 1.00 0.00 79 ILE A CA 15
ATOM 23945 C C . ILE A 1 79 ? 5.592 -12.823 5.189 1.00 0.00 79 ILE A C 15
ATOM 23946 O O . ILE A 1 79 ? 4.454 -13.144 4.851 1.00 0.00 79 ILE A O 15
ATOM 23962 N N . LEU A 1 80 ? 5.917 -11.648 5.709 1.00 0.00 80 LEU A N 15
ATOM 23963 C CA . LEU A 1 80 ? 4.912 -10.621 5.924 1.00 0.00 80 LEU A CA 15
ATOM 23964 C C . LEU A 1 80 ? 5.025 -9.565 4.823 1.00 0.00 80 LEU A C 15
ATOM 23965 O O . LEU A 1 80 ? 6.100 -9.011 4.598 1.00 0.00 80 LEU A O 15
ATOM 23981 N N . PHE A 1 81 ? 3.901 -9.317 4.167 1.00 0.00 81 PHE A N 15
ATOM 23982 C CA . PHE A 1 81 ? 3.860 -8.336 3.096 1.00 0.00 81 PHE A CA 15
ATOM 23983 C C . PHE A 1 81 ? 3.237 -7.024 3.576 1.00 0.00 81 PHE A C 15
ATOM 23984 O O . PHE A 1 81 ? 2.277 -7.034 4.345 1.00 0.00 81 PHE A O 15
ATOM 24001 N N . ARG A 1 82 ? 3.808 -5.927 3.103 1.00 0.00 82 ARG A N 15
ATOM 24002 C CA . ARG A 1 82 ? 3.321 -4.609 3.475 1.00 0.00 82 ARG A CA 15
ATOM 24003 C C . ARG A 1 82 ? 3.343 -3.674 2.264 1.00 0.00 82 ARG A C 15
ATOM 24004 O O . ARG A 1 82 ? 4.208 -3.795 1.397 1.00 0.00 82 ARG A O 15
ATOM 24025 N N . VAL A 1 83 ? 2.382 -2.762 2.243 1.00 0.00 83 VAL A N 15
ATOM 24026 C CA . VAL A 1 83 ? 2.281 -1.807 1.153 1.00 0.00 83 VAL A CA 15
ATOM 24027 C C . VAL A 1 83 ? 2.247 -0.388 1.726 1.00 0.00 83 VAL A C 15
ATOM 24028 O O . VAL A 1 83 ? 1.552 -0.127 2.706 1.00 0.00 83 VAL A O 15
ATOM 24041 N N . VAL A 1 84 ? 3.008 0.490 1.089 1.00 0.00 84 VAL A N 15
ATOM 24042 C CA . VAL A 1 84 ? 3.074 1.875 1.523 1.00 0.00 84 VAL A CA 15
ATOM 24043 C C . VAL A 1 84 ? 2.993 2.792 0.301 1.00 0.00 84 VAL A C 15
ATOM 24044 O O . VAL A 1 84 ? 3.748 2.627 -0.656 1.00 0.00 84 VAL A O 15
ATOM 24057 N N . GLY A 1 85 ? 2.069 3.739 0.372 1.00 0.00 85 GLY A N 15
ATOM 24058 C CA . GLY A 1 85 ? 1.878 4.683 -0.717 1.00 0.00 85 GLY A CA 15
ATOM 24059 C C . GLY A 1 85 ? 2.923 5.800 -0.663 1.00 0.00 85 GLY A C 15
ATOM 24060 O O . GLY A 1 85 ? 2.895 6.638 0.236 1.00 0.00 85 GLY A O 15
ATOM 24064 N N . VAL A 1 86 ? 3.820 5.774 -1.638 1.00 0.00 86 VAL A N 15
ATOM 24065 C CA . VAL A 1 86 ? 4.871 6.774 -1.713 1.00 0.00 86 VAL A CA 15
ATOM 24066 C C . VAL A 1 86 ? 4.327 8.031 -2.396 1.00 0.00 86 VAL A C 15
ATOM 24067 O O . VAL A 1 86 ? 3.311 7.975 -3.088 1.00 0.00 86 VAL A O 15
ATOM 24080 N N . ASN A 1 87 ? 5.025 9.135 -2.176 1.00 0.00 87 ASN A N 15
ATOM 24081 C CA . ASN A 1 87 ? 4.624 10.403 -2.761 1.00 0.00 87 ASN A CA 15
ATOM 24082 C C . ASN A 1 87 ? 5.603 11.494 -2.323 1.00 0.00 87 ASN A C 15
ATOM 24083 O O . ASN A 1 87 ? 6.480 11.250 -1.496 1.00 0.00 87 ASN A O 15
ATOM 24094 N N . ILE A 1 88 ? 5.420 12.674 -2.896 1.00 0.00 88 ILE A N 15
ATOM 24095 C CA . ILE A 1 88 ? 6.275 13.804 -2.575 1.00 0.00 88 ILE A CA 15
ATOM 24096 C C . ILE A 1 88 ? 6.422 13.911 -1.056 1.00 0.00 88 ILE A C 15
ATOM 24097 O O . ILE A 1 88 ? 7.522 14.124 -0.548 1.00 0.00 88 ILE A O 15
ATOM 24113 N N . ALA A 1 89 ? 5.297 13.759 -0.373 1.00 0.00 89 ALA A N 15
ATOM 24114 C CA . ALA A 1 89 ? 5.286 13.836 1.078 1.00 0.00 89 ALA A CA 15
ATOM 24115 C C . ALA A 1 89 ? 6.264 12.806 1.647 1.00 0.00 89 ALA A C 15
ATOM 24116 O O . ALA A 1 89 ? 6.968 13.082 2.617 1.00 0.00 89 ALA A O 15
ATOM 24123 N N . GLY A 1 90 ? 6.278 11.640 1.018 1.00 0.00 90 GLY A N 15
ATOM 24124 C CA . GLY A 1 90 ? 7.158 10.567 1.449 1.00 0.00 90 GLY A CA 15
ATOM 24125 C C . GLY A 1 90 ? 6.445 9.215 1.385 1.00 0.00 90 GLY A C 15
ATOM 24126 O O . GLY A 1 90 ? 6.210 8.684 0.301 1.00 0.00 90 GLY A O 15
ATOM 24130 N N . ARG A 1 91 ? 6.123 8.695 2.560 1.00 0.00 91 ARG A N 15
ATOM 24131 C CA . ARG A 1 91 ? 5.442 7.415 2.652 1.00 0.00 91 ARG A CA 15
ATOM 24132 C C . ARG A 1 91 ? 4.308 7.488 3.676 1.00 0.00 91 ARG A C 15
ATOM 24133 O O . ARG A 1 91 ? 4.242 8.427 4.468 1.00 0.00 91 ARG A O 15
ATOM 24154 N N . SER A 1 92 ? 3.444 6.485 3.627 1.00 0.00 92 SER A N 15
ATOM 24155 C CA . SER A 1 92 ? 2.316 6.424 4.541 1.00 0.00 92 SER A CA 15
ATOM 24156 C C . SER A 1 92 ? 2.377 5.135 5.362 1.00 0.00 92 SER A C 15
ATOM 24157 O O . SER A 1 92 ? 3.209 4.267 5.101 1.00 0.00 92 SER A O 15
ATOM 24165 N N . GLU A 1 93 ? 1.485 5.050 6.338 1.00 0.00 93 GLU A N 15
ATOM 24166 C CA . GLU A 1 93 ? 1.427 3.881 7.200 1.00 0.00 93 GLU A CA 15
ATOM 24167 C C . GLU A 1 93 ? 1.377 2.604 6.358 1.00 0.00 93 GLU A C 15
ATOM 24168 O O . GLU A 1 93 ? 0.602 2.512 5.407 1.00 0.00 93 GLU A O 15
ATOM 24180 N N . PRO A 1 94 ? 2.236 1.624 6.749 1.00 0.00 94 PRO A N 15
ATOM 24181 C CA . PRO A 1 94 ? 2.297 0.357 6.042 1.00 0.00 94 PRO A CA 15
ATOM 24182 C C . PRO A 1 94 ? 1.089 -0.519 6.381 1.00 0.00 94 PRO A C 15
ATOM 24183 O O . PRO A 1 94 ? 0.908 -0.914 7.531 1.00 0.00 94 PRO A O 15
ATOM 24194 N N . ALA A 1 95 ? 0.295 -0.797 5.358 1.00 0.00 95 ALA A N 15
ATOM 24195 C CA . ALA A 1 95 ? -0.891 -1.619 5.533 1.00 0.00 95 ALA A CA 15
ATOM 24196 C C . ALA A 1 95 ? -0.471 -3.079 5.721 1.00 0.00 95 ALA A C 15
ATOM 24197 O O . ALA A 1 95 ? -0.860 -3.946 4.939 1.00 0.00 95 ALA A O 15
ATOM 24204 N N . THR A 1 96 ? 0.317 -3.305 6.761 1.00 0.00 96 THR A N 15
ATOM 24205 C CA . THR A 1 96 ? 0.794 -4.644 7.062 1.00 0.00 96 THR A CA 15
ATOM 24206 C C . THR A 1 96 ? -0.344 -5.658 6.925 1.00 0.00 96 THR A C 15
ATOM 24207 O O . THR A 1 96 ? -1.491 -5.357 7.249 1.00 0.00 96 THR A O 15
ATOM 24218 N N . LEU A 1 97 ? 0.014 -6.840 6.446 1.00 0.00 97 LEU A N 15
ATOM 24219 C CA . LEU A 1 97 ? -0.962 -7.901 6.262 1.00 0.00 97 LEU A CA 15
ATOM 24220 C C . LEU A 1 97 ? -1.439 -8.391 7.631 1.00 0.00 97 LEU A C 15
ATOM 24221 O O . LEU A 1 97 ? -0.685 -8.359 8.603 1.00 0.00 97 LEU A O 15
ATOM 24237 N N . LEU A 1 98 ? -2.688 -8.833 7.664 1.00 0.00 98 LEU A N 15
ATOM 24238 C CA . LEU A 1 98 ? -3.274 -9.329 8.897 1.00 0.00 98 LEU A CA 15
ATOM 24239 C C . LEU A 1 98 ? -2.506 -10.569 9.359 1.00 0.00 98 LEU A C 15
ATOM 24240 O O . LEU A 1 98 ? -2.342 -10.791 10.558 1.00 0.00 98 LEU A O 15
ATOM 24256 N N . GLN A 1 99 ? -2.054 -11.344 8.384 1.00 0.00 99 GLN A N 15
ATOM 24257 C CA . GLN A 1 99 ? -1.307 -12.555 8.676 1.00 0.00 99 GLN A CA 15
ATOM 24258 C C . GLN A 1 99 ? -0.246 -12.797 7.599 1.00 0.00 99 GLN A C 15
ATOM 24259 O O . GLN A 1 99 ? -0.358 -12.285 6.487 1.00 0.00 99 GLN A O 15
ATOM 24273 N N . PRO A 1 100 ? 0.785 -13.598 7.979 1.00 0.00 100 PRO A N 15
ATOM 24274 C CA . PRO A 1 100 ? 1.865 -13.914 7.059 1.00 0.00 100 PRO A CA 15
ATOM 24275 C C . PRO A 1 100 ? 1.413 -14.933 6.012 1.00 0.00 100 PRO A C 15
ATOM 24276 O O . PRO A 1 100 ? 0.326 -15.500 6.121 1.00 0.00 100 PRO A O 15
ATOM 24287 N N . VAL A 1 101 ? 2.269 -15.136 5.021 1.00 0.00 101 VAL A N 15
ATOM 24288 C CA . VAL A 1 101 ? 1.971 -16.077 3.956 1.00 0.00 101 VAL A CA 15
ATOM 24289 C C . VAL A 1 101 ? 2.942 -17.256 4.036 1.00 0.00 101 VAL A C 15
ATOM 24290 O O . VAL A 1 101 ? 4.131 -17.070 4.292 1.00 0.00 101 VAL A O 15
ATOM 24303 N N . THR A 1 102 ? 2.401 -18.445 3.814 1.00 0.00 102 THR A N 15
ATOM 24304 C CA . THR A 1 102 ? 3.205 -19.654 3.858 1.00 0.00 102 THR A CA 15
ATOM 24305 C C . THR A 1 102 ? 3.947 -19.850 2.534 1.00 0.00 102 THR A C 15
ATOM 24306 O O . THR A 1 102 ? 4.972 -20.528 2.488 1.00 0.00 102 THR A O 15
ATOM 24317 N N . ILE A 1 103 ? 3.400 -19.244 1.491 1.00 0.00 103 ILE A N 15
ATOM 24318 C CA . ILE A 1 103 ? 3.997 -19.343 0.170 1.00 0.00 103 ILE A CA 15
ATOM 24319 C C . ILE A 1 103 ? 3.878 -20.783 -0.332 1.00 0.00 103 ILE A C 15
ATOM 24320 O O . ILE A 1 103 ? 4.675 -21.642 0.042 1.00 0.00 103 ILE A O 15
ATOM 24336 N N . ARG A 1 104 ? 2.878 -21.002 -1.172 1.00 0.00 104 ARG A N 15
ATOM 24337 C CA . ARG A 1 104 ? 2.644 -22.324 -1.729 1.00 0.00 104 ARG A CA 15
ATOM 24338 C C . ARG A 1 104 ? 1.386 -22.318 -2.600 1.00 0.00 104 ARG A C 15
ATOM 24339 O O . ARG A 1 104 ? 0.461 -21.546 -2.354 1.00 0.00 104 ARG A O 15
ATOM 24360 N N . GLU A 1 105 ? 1.392 -23.189 -3.598 1.00 0.00 105 GLU A N 15
ATOM 24361 C CA . GLU A 1 105 ? 0.262 -23.294 -4.506 1.00 0.00 105 GLU A CA 15
ATOM 24362 C C . GLU A 1 105 ? -0.658 -24.440 -4.078 1.00 0.00 105 GLU A C 15
ATOM 24363 O O . GLU A 1 105 ? -0.191 -25.462 -3.578 1.00 0.00 105 GLU A O 15
ATOM 24375 N N . SER A 1 106 ? -1.949 -24.230 -4.291 1.00 0.00 106 SER A N 15
ATOM 24376 C CA . SER A 1 106 ? -2.938 -25.232 -3.934 1.00 0.00 106 SER A CA 15
ATOM 24377 C C . SER A 1 106 ? -3.873 -25.490 -5.117 1.00 0.00 106 SER A C 15
AT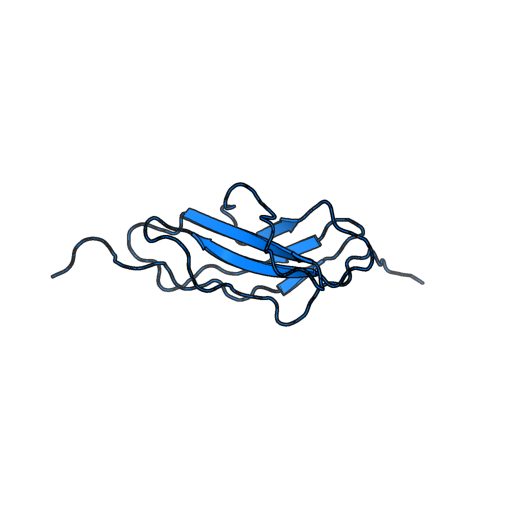OM 24378 O O . SER A 1 106 ? -4.559 -24.580 -5.581 1.00 0.00 106 SER A O 15
ATOM 24386 N N . GLY A 1 107 ? -3.870 -26.735 -5.573 1.00 0.00 107 GLY A N 15
ATOM 24387 C CA . GLY A 1 107 ? -4.709 -27.123 -6.693 1.00 0.00 107 GLY A CA 15
ATOM 24388 C C . GLY A 1 107 ? -5.493 -28.398 -6.375 1.00 0.00 107 GLY A C 15
ATOM 24389 O O . GLY A 1 107 ? -5.226 -29.061 -5.374 1.00 0.00 107 GLY A O 15
ATOM 24393 N N . PRO A 1 108 ? -6.469 -28.711 -7.269 1.00 0.00 108 PRO A N 15
ATOM 24394 C CA . PRO A 1 108 ? -7.293 -29.895 -7.093 1.00 0.00 108 PRO A CA 15
ATOM 24395 C C . PRO A 1 108 ? -6.514 -31.163 -7.448 1.00 0.00 108 PRO A C 15
ATOM 24396 O O . PRO A 1 108 ? -5.661 -31.145 -8.334 1.00 0.00 108 PRO A O 15
ATOM 24407 N N . SER A 1 109 ? -6.834 -32.234 -6.737 1.00 0.00 109 SER A N 15
ATOM 24408 C CA . SER A 1 109 ? -6.175 -33.509 -6.965 1.00 0.00 109 SER A CA 15
ATOM 24409 C C . SER A 1 109 ? -7.048 -34.398 -7.852 1.00 0.00 109 SER A C 15
ATOM 24410 O O . SER A 1 109 ? -6.612 -34.843 -8.913 1.00 0.00 109 SER A O 15
ATOM 24418 N N . SER A 1 110 ? -8.266 -34.632 -7.385 1.00 0.00 110 SER A N 15
ATOM 24419 C CA . SER A 1 110 ? -9.204 -35.460 -8.123 1.00 0.00 110 SER A CA 15
ATOM 24420 C C . SER A 1 110 ? -10.434 -34.638 -8.513 1.00 0.00 110 SER A C 15
ATOM 24421 O O . SER A 1 110 ? -10.756 -34.517 -9.694 1.00 0.00 110 SER A O 15
ATOM 24429 N N . GLY A 1 111 ? -11.088 -34.093 -7.497 1.00 0.00 111 GLY A N 15
ATOM 24430 C CA . GLY A 1 111 ? -12.276 -33.286 -7.719 1.00 0.00 111 GLY A CA 15
ATOM 24431 C C . GLY A 1 111 ? -11.959 -31.795 -7.580 1.00 0.00 111 GLY A C 15
ATOM 24432 O O . GLY A 1 111 ? -11.603 -31.331 -6.499 1.00 0.00 111 GLY A O 15
ATOM 24436 N N . GLY A 1 1 ? 8.478 23.810 5.042 1.00 0.00 1 GLY A N 16
ATOM 24437 C CA . GLY A 1 1 ? 8.165 22.596 5.777 1.00 0.00 1 GLY A CA 16
ATOM 24438 C C . GLY A 1 1 ? 7.552 22.924 7.140 1.00 0.00 1 GLY A C 16
ATOM 24439 O O . GLY A 1 1 ? 6.331 22.953 7.285 1.00 0.00 1 GLY A O 16
ATOM 24443 N N . SER A 1 2 ? 8.429 23.163 8.105 1.00 0.00 2 SER A N 16
ATOM 24444 C CA . SER A 1 2 ? 7.989 23.488 9.452 1.00 0.00 2 SER A CA 16
ATOM 24445 C C . SER A 1 2 ? 6.895 22.514 9.894 1.00 0.00 2 SER A C 16
ATOM 24446 O O . SER A 1 2 ? 5.714 22.743 9.635 1.00 0.00 2 SER A O 16
ATOM 24454 N N . SER A 1 3 ? 7.326 21.449 10.554 1.00 0.00 3 SER A N 16
ATOM 24455 C CA . SER A 1 3 ? 6.398 20.440 11.034 1.00 0.00 3 SER A CA 16
ATOM 24456 C C . SER A 1 3 ? 5.801 19.673 9.853 1.00 0.00 3 SER A C 16
ATOM 24457 O O . SER A 1 3 ? 6.116 18.502 9.646 1.00 0.00 3 SER A O 16
ATOM 24465 N N . GLY A 1 4 ? 4.950 20.364 9.109 1.00 0.00 4 GLY A N 16
ATOM 24466 C CA . GLY A 1 4 ? 4.307 19.762 7.953 1.00 0.00 4 GLY A CA 16
ATOM 24467 C C . GLY A 1 4 ? 3.452 20.787 7.205 1.00 0.00 4 GLY A C 16
ATOM 24468 O O . GLY A 1 4 ? 3.148 21.853 7.738 1.00 0.00 4 GLY A O 16
ATOM 24472 N N . SER A 1 5 ? 3.090 20.429 5.982 1.00 0.00 5 SER A N 16
ATOM 24473 C CA . SER A 1 5 ? 2.277 21.304 5.156 1.00 0.00 5 SER A CA 16
ATOM 24474 C C . SER A 1 5 ? 0.971 20.603 4.777 1.00 0.00 5 SER A C 16
ATOM 24475 O O . SER A 1 5 ? -0.113 21.093 5.087 1.00 0.00 5 SER A O 16
ATOM 24483 N N . SER A 1 6 ? 1.118 19.466 4.113 1.00 0.00 6 SER A N 16
ATOM 24484 C CA . SER A 1 6 ? -0.036 18.692 3.688 1.00 0.00 6 SER A CA 16
ATOM 24485 C C . SER A 1 6 ? -0.018 17.317 4.358 1.00 0.00 6 SER A C 16
ATOM 24486 O O . SER A 1 6 ? -0.967 16.946 5.047 1.00 0.00 6 SER A O 16
ATOM 24494 N N . GLY A 1 7 ? 1.071 16.598 4.132 1.00 0.00 7 GLY A N 16
ATOM 24495 C CA . GLY A 1 7 ? 1.225 15.271 4.705 1.00 0.00 7 GLY A CA 16
ATOM 24496 C C . GLY A 1 7 ? 1.081 14.190 3.631 1.00 0.00 7 GLY A C 16
ATOM 24497 O O . GLY A 1 7 ? 0.617 14.466 2.526 1.00 0.00 7 GLY A O 16
ATOM 24501 N N . PRO A 1 8 ? 1.500 12.951 4.004 1.00 0.00 8 PRO A N 16
ATOM 24502 C CA . PRO A 1 8 ? 1.423 11.828 3.086 1.00 0.00 8 PRO A CA 16
ATOM 24503 C C . PRO A 1 8 ? -0.019 11.336 2.941 1.00 0.00 8 PRO A C 16
ATOM 24504 O O . PRO A 1 8 ? -0.808 11.432 3.880 1.00 0.00 8 PRO A O 16
ATOM 24515 N N . THR A 1 9 ? -0.318 10.819 1.759 1.00 0.00 9 THR A N 16
ATOM 24516 C CA . THR A 1 9 ? -1.651 10.311 1.479 1.00 0.00 9 THR A CA 16
ATOM 24517 C C . THR A 1 9 ? -2.074 9.305 2.551 1.00 0.00 9 THR A C 16
ATOM 24518 O O . THR A 1 9 ? -1.261 8.894 3.377 1.00 0.00 9 THR A O 16
ATOM 24529 N N . SER A 1 10 ? -3.346 8.938 2.503 1.00 0.00 10 SER A N 16
ATOM 24530 C CA . SER A 1 10 ? -3.887 7.987 3.460 1.00 0.00 10 SER A CA 16
ATOM 24531 C C . SER A 1 10 ? -3.353 6.585 3.164 1.00 0.00 10 SER A C 16
ATOM 24532 O O . SER A 1 10 ? -3.356 6.145 2.015 1.00 0.00 10 SER A O 16
ATOM 24540 N N . ALA A 1 11 ? -2.906 5.920 4.220 1.00 0.00 11 ALA A N 16
ATOM 24541 C CA . ALA A 1 11 ? -2.370 4.576 4.087 1.00 0.00 11 ALA A CA 16
ATOM 24542 C C . ALA A 1 11 ? -3.311 3.740 3.217 1.00 0.00 11 ALA A C 16
ATOM 24543 O O . ALA A 1 11 ? -4.484 4.078 3.063 1.00 0.00 11 ALA A O 16
ATOM 24550 N N . PRO A 1 12 ? -2.748 2.636 2.657 1.00 0.00 12 PRO A N 16
ATOM 24551 C CA . PRO A 1 12 ? -3.523 1.749 1.807 1.00 0.00 12 PRO A CA 16
ATOM 24552 C C . PRO A 1 12 ? -4.473 0.885 2.639 1.00 0.00 12 PRO A C 16
ATOM 24553 O O . PRO A 1 12 ? -4.265 0.704 3.838 1.00 0.00 12 PRO A O 16
ATOM 24564 N N . GLN A 1 13 ? -5.496 0.373 1.970 1.00 0.00 13 GLN A N 16
ATOM 24565 C CA . GLN A 1 13 ? -6.478 -0.468 2.632 1.00 0.00 13 GLN A CA 16
ATOM 24566 C C . GLN A 1 13 ? -6.985 -1.547 1.673 1.00 0.00 13 GLN A C 16
ATOM 24567 O O . GLN A 1 13 ? -6.728 -1.486 0.472 1.00 0.00 13 GLN A O 16
ATOM 24581 N N . HIS A 1 14 ? -7.698 -2.510 2.240 1.00 0.00 14 HIS A N 16
ATOM 24582 C CA . HIS A 1 14 ? -8.244 -3.601 1.451 1.00 0.00 14 HIS A CA 16
ATOM 24583 C C . HIS A 1 14 ? -7.101 -4.443 0.880 1.00 0.00 14 HIS A C 16
ATOM 24584 O O . HIS A 1 14 ? -7.213 -4.984 -0.218 1.00 0.00 14 HIS A O 16
ATOM 24598 N N . LEU A 1 15 ? -6.028 -4.528 1.653 1.00 0.00 15 LEU A N 16
ATOM 24599 C CA . LEU A 1 15 ? -4.866 -5.295 1.238 1.00 0.00 15 LEU A CA 16
ATOM 24600 C C . LEU A 1 15 ? -4.998 -6.730 1.752 1.00 0.00 15 LEU A C 16
ATOM 24601 O O . LEU A 1 15 ? -4.999 -6.963 2.960 1.00 0.00 15 LEU A O 16
ATOM 24617 N N . THR A 1 16 ? -5.106 -7.655 0.809 1.00 0.00 16 THR A N 16
ATOM 24618 C CA . THR A 1 16 ? -5.238 -9.061 1.152 1.00 0.00 16 THR A CA 16
ATOM 24619 C C . THR A 1 16 ? -4.527 -9.932 0.114 1.00 0.00 16 THR A C 16
ATOM 24620 O O . THR A 1 16 ? -4.073 -9.432 -0.915 1.00 0.00 16 THR A O 16
ATOM 24631 N N . VAL A 1 17 ? -4.453 -11.219 0.419 1.00 0.00 17 VAL A N 16
ATOM 24632 C CA . VAL A 1 17 ? -3.805 -12.164 -0.475 1.00 0.00 17 VAL A CA 16
ATOM 24633 C C . VAL A 1 17 ? -4.859 -12.811 -1.375 1.00 0.00 17 VAL A C 16
ATOM 24634 O O . VAL A 1 17 ? -5.718 -13.551 -0.899 1.00 0.00 17 VAL A O 16
ATOM 24647 N N . GLU A 1 18 ? -4.758 -12.509 -2.662 1.00 0.00 18 GLU A N 16
ATOM 24648 C CA . GLU A 1 18 ? -5.691 -13.052 -3.633 1.00 0.00 18 GLU A CA 16
ATOM 24649 C C . GLU A 1 18 ? -5.297 -14.483 -4.006 1.00 0.00 18 GLU A C 16
ATOM 24650 O O . GLU A 1 18 ? -6.142 -15.377 -4.031 1.00 0.00 18 GLU A O 16
ATOM 24662 N N . ASP A 1 19 ? -4.014 -14.656 -4.285 1.00 0.00 19 ASP A N 16
ATOM 24663 C CA . ASP A 1 19 ? -3.497 -15.963 -4.655 1.00 0.00 19 ASP A CA 16
ATOM 24664 C C . ASP A 1 19 ? -2.040 -16.077 -4.204 1.00 0.00 19 ASP A C 16
ATOM 24665 O O . ASP A 1 19 ? -1.349 -15.069 -4.063 1.00 0.00 19 ASP A O 16
ATOM 24674 N N . VAL A 1 20 ? -1.616 -17.314 -3.988 1.00 0.00 20 VAL A N 16
ATOM 24675 C CA . VAL A 1 20 ? -0.253 -17.573 -3.555 1.00 0.00 20 VAL A CA 16
ATOM 24676 C C . VAL A 1 20 ? 0.346 -18.689 -4.413 1.00 0.00 20 VAL A C 16
ATOM 24677 O O . VAL A 1 20 ? -0.304 -19.703 -4.661 1.00 0.00 20 VAL A O 16
ATOM 24690 N N . THR A 1 21 ? 1.579 -18.463 -4.844 1.00 0.00 21 THR A N 16
ATOM 24691 C CA . THR A 1 21 ? 2.273 -19.437 -5.668 1.00 0.00 21 THR A CA 16
ATOM 24692 C C . THR A 1 21 ? 3.333 -20.173 -4.847 1.00 0.00 21 THR A C 16
ATOM 24693 O O . THR A 1 21 ? 3.248 -20.225 -3.621 1.00 0.00 21 THR A O 16
ATOM 24704 N N . ASP A 1 22 ? 4.308 -20.724 -5.555 1.00 0.00 22 ASP A N 16
ATOM 24705 C CA . ASP A 1 22 ? 5.384 -21.455 -4.906 1.00 0.00 22 ASP A CA 16
ATOM 24706 C C . ASP A 1 22 ? 6.552 -20.503 -4.638 1.00 0.00 22 ASP A C 16
ATOM 24707 O O . ASP A 1 22 ? 7.237 -20.626 -3.624 1.00 0.00 22 ASP A O 16
ATOM 24716 N N . THR A 1 23 ? 6.743 -19.576 -5.565 1.00 0.00 23 THR A N 16
ATOM 24717 C CA . THR A 1 23 ? 7.816 -18.604 -5.441 1.00 0.00 23 THR A CA 16
ATOM 24718 C C . THR A 1 23 ? 7.294 -17.195 -5.729 1.00 0.00 23 THR A C 16
ATOM 24719 O O . THR A 1 23 ? 8.077 -16.255 -5.863 1.00 0.00 23 THR A O 16
ATOM 24730 N N . THR A 1 24 ? 5.976 -17.092 -5.814 1.00 0.00 24 THR A N 16
ATOM 24731 C CA . THR A 1 24 ? 5.341 -15.813 -6.083 1.00 0.00 24 THR A CA 16
ATOM 24732 C C . THR A 1 24 ? 4.047 -15.681 -5.279 1.00 0.00 24 THR A C 16
ATOM 24733 O O . THR A 1 24 ? 3.508 -16.675 -4.795 1.00 0.00 24 THR A O 16
ATOM 24744 N N . THR A 1 25 ? 3.584 -14.445 -5.162 1.00 0.00 25 THR A N 16
ATOM 24745 C CA . THR A 1 25 ? 2.362 -14.170 -4.425 1.00 0.00 25 THR A CA 16
ATOM 24746 C C . THR A 1 25 ? 1.635 -12.967 -5.029 1.00 0.00 25 THR A C 16
ATOM 24747 O O . THR A 1 25 ? 2.265 -12.077 -5.599 1.00 0.00 25 THR A O 16
ATOM 24758 N N . THR A 1 26 ? 0.318 -12.978 -4.884 1.00 0.00 26 THR A N 16
ATOM 24759 C CA . THR A 1 26 ? -0.502 -11.899 -5.408 1.00 0.00 26 THR A CA 16
ATOM 24760 C C . THR A 1 26 ? -1.050 -11.042 -4.265 1.00 0.00 26 THR A C 16
ATOM 24761 O O . THR A 1 26 ? -1.277 -11.541 -3.163 1.00 0.00 26 THR A O 16
ATOM 24772 N N . LEU A 1 27 ? -1.246 -9.767 -4.565 1.00 0.00 27 LEU A N 16
ATOM 24773 C CA . LEU A 1 27 ? -1.762 -8.836 -3.577 1.00 0.00 27 LEU A CA 16
ATOM 24774 C C . LEU A 1 27 ? -2.775 -7.901 -4.242 1.00 0.00 27 LEU A C 16
ATOM 24775 O O . LEU A 1 27 ? -2.675 -7.621 -5.436 1.00 0.00 27 LEU A O 16
ATOM 24791 N N . LYS A 1 28 ? -3.727 -7.446 -3.441 1.00 0.00 28 LYS A N 16
ATOM 24792 C CA . LYS A 1 28 ? -4.757 -6.549 -3.938 1.00 0.00 28 LYS A CA 16
ATOM 24793 C C . LYS A 1 28 ? -5.133 -5.553 -2.839 1.00 0.00 28 LYS A C 16
ATOM 24794 O O . LYS A 1 28 ? -5.669 -5.940 -1.802 1.00 0.00 28 LYS A O 16
ATOM 24813 N N . TRP A 1 29 ? -4.837 -4.289 -3.104 1.00 0.00 29 TRP A N 16
ATOM 24814 C CA . TRP A 1 29 ? -5.137 -3.234 -2.150 1.00 0.00 29 TRP A CA 16
ATOM 24815 C C . TRP A 1 29 ? -6.033 -2.208 -2.847 1.00 0.00 29 TRP A C 16
ATOM 24816 O O . TRP A 1 29 ? -6.374 -2.369 -4.018 1.00 0.00 29 TRP A O 16
ATOM 24837 N N . ARG A 1 30 ? -6.388 -1.174 -2.098 1.00 0.00 30 ARG A N 16
ATOM 24838 C CA . ARG A 1 30 ? -7.236 -0.121 -2.629 1.00 0.00 30 ARG A CA 16
ATOM 24839 C C . ARG A 1 30 ? -6.606 1.249 -2.372 1.00 0.00 30 ARG A C 16
ATOM 24840 O O . ARG A 1 30 ? -5.822 1.410 -1.438 1.00 0.00 30 ARG A O 16
ATOM 24861 N N . PRO A 1 31 ? -6.983 2.227 -3.239 1.00 0.00 31 PRO A N 16
ATOM 24862 C CA . PRO A 1 31 ? -6.463 3.578 -3.115 1.00 0.00 31 PRO A CA 16
ATOM 24863 C C . PRO A 1 31 ? -7.122 4.313 -1.946 1.00 0.00 31 PRO A C 16
ATOM 24864 O O . PRO A 1 31 ? -8.210 3.942 -1.508 1.00 0.00 31 PRO A O 16
ATOM 24875 N N . PRO A 1 32 ? -6.417 5.371 -1.462 1.00 0.00 32 PRO A N 16
ATOM 24876 C CA . PRO A 1 32 ? -6.921 6.161 -0.352 1.00 0.00 32 PRO A CA 16
ATOM 24877 C C . PRO A 1 32 ? -8.056 7.082 -0.806 1.00 0.00 32 PRO A C 16
ATOM 24878 O O . PRO A 1 32 ? -8.371 7.146 -1.994 1.00 0.00 32 PRO A O 16
ATOM 24889 N N . ASP A 1 33 ? -8.640 7.771 0.163 1.00 0.00 33 ASP A N 16
ATOM 24890 C CA . ASP A 1 33 ? -9.733 8.685 -0.122 1.00 0.00 33 ASP A CA 16
ATOM 24891 C C . ASP A 1 33 ? -9.215 10.124 -0.073 1.00 0.00 33 ASP A C 16
ATOM 24892 O O . ASP A 1 33 ? -9.702 10.988 -0.801 1.00 0.00 33 ASP A O 16
ATOM 24901 N N . ARG A 1 34 ? -8.234 10.337 0.792 1.00 0.00 34 ARG A N 16
ATOM 24902 C CA . ARG A 1 34 ? -7.645 11.656 0.945 1.00 0.00 34 ARG A CA 16
ATOM 24903 C C . ARG A 1 34 ? -6.296 11.722 0.226 1.00 0.00 34 ARG A C 16
ATOM 24904 O O . ARG A 1 34 ? -5.247 11.757 0.867 1.00 0.00 34 ARG A O 16
ATOM 24925 N N . ILE A 1 35 ? -6.368 11.737 -1.097 1.00 0.00 35 ILE A N 16
ATOM 24926 C CA . ILE A 1 35 ? -5.166 11.798 -1.911 1.00 0.00 35 ILE A CA 16
ATOM 24927 C C . ILE A 1 35 ? -4.382 13.065 -1.561 1.00 0.00 35 ILE A C 16
ATOM 24928 O O . ILE A 1 35 ? -3.214 12.991 -1.181 1.00 0.00 35 ILE A O 16
ATOM 24944 N N . GLY A 1 36 ? -5.056 14.197 -1.702 1.00 0.00 36 GLY A N 16
ATOM 24945 C CA . GLY A 1 36 ? -4.437 15.477 -1.405 1.00 0.00 36 GLY A CA 16
ATOM 24946 C C . GLY A 1 36 ? -4.351 16.349 -2.660 1.00 0.00 36 GLY A C 16
ATOM 24947 O O . GLY A 1 36 ? -5.370 16.819 -3.164 1.00 0.00 36 GLY A O 16
ATOM 24951 N N . ALA A 1 37 ? -3.126 16.538 -3.128 1.00 0.00 37 ALA A N 16
ATOM 24952 C CA . ALA A 1 37 ? -2.894 17.344 -4.314 1.00 0.00 37 ALA A CA 16
ATOM 24953 C C . ALA A 1 37 ? -1.885 16.634 -5.218 1.00 0.00 37 ALA A C 16
ATOM 24954 O O . ALA A 1 37 ? -0.989 15.944 -4.734 1.00 0.00 37 ALA A O 16
ATOM 24961 N N . GLY A 1 38 ? -2.063 16.828 -6.517 1.00 0.00 38 GLY A N 16
ATOM 24962 C CA . GLY A 1 38 ? -1.180 16.215 -7.494 1.00 0.00 38 GLY A CA 16
ATOM 24963 C C . GLY A 1 38 ? -1.547 14.748 -7.721 1.00 0.00 38 GLY A C 16
ATOM 24964 O O . GLY A 1 38 ? -1.845 14.345 -8.844 1.00 0.00 38 GLY A O 16
ATOM 24968 N N . GLY A 1 39 ? -1.514 13.988 -6.636 1.00 0.00 39 GLY A N 16
ATOM 24969 C CA . GLY A 1 39 ? -1.840 12.574 -6.702 1.00 0.00 39 GLY A CA 16
ATOM 24970 C C . GLY A 1 39 ? -0.719 11.724 -6.099 1.00 0.00 39 GLY A C 16
ATOM 24971 O O . GLY A 1 39 ? 0.286 12.257 -5.632 1.00 0.00 39 GLY A O 16
ATOM 24975 N N . ILE A 1 40 ? -0.930 10.416 -6.130 1.00 0.00 40 ILE A N 16
ATOM 24976 C CA . ILE A 1 40 ? 0.050 9.487 -5.592 1.00 0.00 40 ILE A CA 16
ATOM 24977 C C . ILE A 1 40 ? 0.855 8.880 -6.742 1.00 0.00 40 ILE A C 16
ATOM 24978 O O . ILE A 1 40 ? 0.317 8.637 -7.821 1.00 0.00 40 ILE A O 16
ATOM 24994 N N . ASP A 1 41 ? 2.133 8.653 -6.473 1.00 0.00 41 ASP A N 16
ATOM 24995 C CA . ASP A 1 41 ? 3.018 8.079 -7.472 1.00 0.00 41 ASP A CA 16
ATOM 24996 C C . ASP A 1 41 ? 2.701 6.591 -7.633 1.00 0.00 41 ASP A C 16
ATOM 24997 O O . ASP A 1 41 ? 2.590 6.094 -8.753 1.00 0.00 41 ASP A O 16
ATOM 25006 N N . GLY A 1 42 ? 2.564 5.921 -6.498 1.00 0.00 42 GLY A N 16
ATOM 25007 C CA . GLY A 1 42 ? 2.262 4.500 -6.499 1.00 0.00 42 GLY A CA 16
ATOM 25008 C C . GLY A 1 42 ? 2.333 3.923 -5.084 1.00 0.00 42 GLY A C 16
ATOM 25009 O O . GLY A 1 42 ? 1.951 4.586 -4.120 1.00 0.00 42 GLY A O 16
ATOM 25013 N N . TYR A 1 43 ? 2.824 2.695 -5.003 1.00 0.00 43 TYR A N 16
ATOM 25014 C CA . TYR A 1 43 ? 2.949 2.022 -3.722 1.00 0.00 43 TYR A CA 16
ATOM 25015 C C . TYR A 1 43 ? 4.240 1.202 -3.657 1.00 0.00 43 TYR A C 16
ATOM 25016 O O . TYR A 1 43 ? 4.657 0.616 -4.654 1.00 0.00 43 TYR A O 16
ATOM 25034 N N . LEU A 1 44 ? 4.835 1.188 -2.474 1.00 0.00 44 LEU A N 16
ATOM 25035 C CA . LEU A 1 44 ? 6.070 0.450 -2.266 1.00 0.00 44 LEU A CA 16
ATOM 25036 C C . LEU A 1 44 ? 5.766 -0.836 -1.496 1.00 0.00 44 LEU A C 16
ATOM 25037 O O . LEU A 1 44 ? 5.350 -0.789 -0.340 1.00 0.00 44 LEU A O 16
ATOM 25053 N N . VAL A 1 45 ? 5.987 -1.956 -2.169 1.00 0.00 45 VAL A N 16
ATOM 25054 C CA . VAL A 1 45 ? 5.742 -3.254 -1.562 1.00 0.00 45 VAL A CA 16
ATOM 25055 C C . VAL A 1 45 ? 7.048 -3.791 -0.973 1.00 0.00 45 VAL A C 16
ATOM 25056 O O . VAL A 1 45 ? 8.068 -3.840 -1.658 1.00 0.00 45 VAL A O 16
ATOM 25069 N N . GLU A 1 46 ? 6.973 -4.181 0.291 1.00 0.00 46 GLU A N 16
ATOM 25070 C CA . GLU A 1 46 ? 8.137 -4.713 0.980 1.00 0.00 46 GLU A CA 16
ATOM 25071 C C . GLU A 1 46 ? 7.740 -5.912 1.844 1.00 0.00 46 GLU A C 16
ATOM 25072 O O . GLU A 1 46 ? 6.682 -5.906 2.471 1.00 0.00 46 GLU A O 16
ATOM 25084 N N . TYR A 1 47 ? 8.610 -6.911 1.849 1.00 0.00 47 TYR A N 16
ATOM 25085 C CA . TYR A 1 47 ? 8.364 -8.114 2.625 1.00 0.00 47 TYR A CA 16
ATOM 25086 C C . TYR A 1 47 ? 9.526 -8.399 3.579 1.00 0.00 47 TYR A C 16
ATOM 25087 O O . TYR A 1 47 ? 10.679 -8.108 3.262 1.00 0.00 47 TYR A O 16
ATOM 25105 N N . CYS A 1 48 ? 9.183 -8.963 4.727 1.00 0.00 48 CYS A N 16
ATOM 25106 C CA . CYS A 1 48 ? 10.183 -9.290 5.729 1.00 0.00 48 CYS A CA 16
ATOM 25107 C C . CYS A 1 48 ? 10.086 -10.786 6.034 1.00 0.00 48 CYS A C 16
ATOM 25108 O O . CYS A 1 48 ? 9.056 -11.262 6.508 1.00 0.00 48 CYS A O 16
ATOM 25116 N N . LEU A 1 49 ? 11.174 -11.487 5.749 1.00 0.00 49 LEU A N 16
ATOM 25117 C CA . LEU A 1 49 ? 11.225 -12.920 5.987 1.00 0.00 49 LEU A CA 16
ATOM 25118 C C . LEU A 1 49 ? 11.204 -13.183 7.494 1.00 0.00 49 LEU A C 16
ATOM 25119 O O . LEU A 1 49 ? 11.908 -12.520 8.253 1.00 0.00 49 LEU A O 16
ATOM 25135 N N . GLU A 1 50 ? 10.389 -14.153 7.881 1.00 0.00 50 GLU A N 16
ATOM 25136 C CA . GLU A 1 50 ? 10.268 -14.513 9.284 1.00 0.00 50 GLU A CA 16
ATOM 25137 C C . GLU A 1 50 ? 11.653 -14.648 9.919 1.00 0.00 50 GLU A C 16
ATOM 25138 O O . GLU A 1 50 ? 12.511 -15.361 9.401 1.00 0.00 50 GLU A O 16
ATOM 25150 N N . GLY A 1 51 ? 11.829 -13.952 11.033 1.00 0.00 51 GLY A N 16
ATOM 25151 C CA . GLY A 1 51 ? 13.095 -13.985 11.744 1.00 0.00 51 GLY A CA 16
ATOM 25152 C C . GLY A 1 51 ? 13.957 -12.773 11.387 1.00 0.00 51 GLY A C 16
ATOM 25153 O O . GLY A 1 51 ? 14.750 -12.307 12.204 1.00 0.00 51 GLY A O 16
ATOM 25157 N N . SER A 1 52 ? 13.772 -12.295 10.165 1.00 0.00 52 SER A N 16
ATOM 25158 C CA . SER A 1 52 ? 14.523 -11.146 9.689 1.00 0.00 52 SER A CA 16
ATOM 25159 C C . SER A 1 52 ? 13.890 -9.855 10.212 1.00 0.00 52 SER A C 16
ATOM 25160 O O . SER A 1 52 ? 12.683 -9.799 10.439 1.00 0.00 52 SER A O 16
ATOM 25168 N N . GLU A 1 53 ? 14.734 -8.848 10.388 1.00 0.00 53 GLU A N 16
ATOM 25169 C CA . GLU A 1 53 ? 14.272 -7.562 10.880 1.00 0.00 53 GLU A CA 16
ATOM 25170 C C . GLU A 1 53 ? 14.461 -6.485 9.809 1.00 0.00 53 GLU A C 16
ATOM 25171 O O . GLU A 1 53 ? 14.381 -5.293 10.101 1.00 0.00 53 GLU A O 16
ATOM 25183 N N . GLU A 1 54 ? 14.708 -6.945 8.591 1.00 0.00 54 GLU A N 16
ATOM 25184 C CA . GLU A 1 54 ? 14.909 -6.036 7.475 1.00 0.00 54 GLU A CA 16
ATOM 25185 C C . GLU A 1 54 ? 13.870 -6.299 6.383 1.00 0.00 54 GLU A C 16
ATOM 25186 O O . GLU A 1 54 ? 13.842 -7.378 5.794 1.00 0.00 54 GLU A O 16
ATOM 25198 N N . TRP A 1 55 ? 13.040 -5.293 6.146 1.00 0.00 55 TRP A N 16
ATOM 25199 C CA . TRP A 1 55 ? 12.002 -5.402 5.135 1.00 0.00 55 TRP A CA 16
ATOM 25200 C C . TRP A 1 55 ? 12.654 -5.204 3.765 1.00 0.00 55 TRP A C 16
ATOM 25201 O O . TRP A 1 55 ? 13.206 -4.141 3.484 1.00 0.00 55 TRP A O 16
ATOM 25222 N N . VAL A 1 56 ? 12.568 -6.243 2.948 1.00 0.00 56 VAL A N 16
ATOM 25223 C CA . VAL A 1 56 ? 13.142 -6.197 1.614 1.00 0.00 56 VAL A CA 16
ATOM 25224 C C . VAL A 1 56 ? 12.113 -5.620 0.640 1.00 0.00 56 VAL A C 16
ATOM 25225 O O . VAL A 1 56 ? 10.922 -5.911 0.746 1.00 0.00 56 VAL A O 16
ATOM 25238 N N . PRO A 1 57 ? 12.622 -4.791 -0.310 1.00 0.00 57 PRO A N 16
ATOM 25239 C CA . PRO A 1 57 ? 11.760 -4.171 -1.302 1.00 0.00 57 PRO A CA 16
ATOM 25240 C C . PRO A 1 57 ? 11.332 -5.183 -2.366 1.00 0.00 57 PRO A C 16
ATOM 25241 O O . PRO A 1 57 ? 12.168 -5.716 -3.094 1.00 0.00 57 PRO A O 16
ATOM 25252 N N . ALA A 1 58 ? 10.029 -5.419 -2.421 1.00 0.00 58 ALA A N 16
ATOM 25253 C CA . ALA A 1 58 ? 9.479 -6.358 -3.384 1.00 0.00 58 ALA A CA 16
ATOM 25254 C C . ALA A 1 58 ? 9.583 -5.762 -4.789 1.00 0.00 58 ALA A C 16
ATOM 25255 O O . ALA A 1 58 ? 9.982 -6.447 -5.730 1.00 0.00 58 ALA A O 16
ATOM 25262 N N . ASN A 1 59 ? 9.218 -4.492 -4.887 1.00 0.00 59 ASN A N 16
ATOM 25263 C CA . ASN A 1 59 ? 9.265 -3.796 -6.161 1.00 0.00 59 ASN A CA 16
ATOM 25264 C C . ASN A 1 59 ? 10.189 -2.582 -6.040 1.00 0.00 59 ASN A C 16
ATOM 25265 O O . ASN A 1 59 ? 9.896 -1.646 -5.296 1.00 0.00 59 ASN A O 16
ATOM 25276 N N . LYS A 1 60 ? 11.285 -2.636 -6.782 1.00 0.00 60 LYS A N 16
ATOM 25277 C CA . LYS A 1 60 ? 12.253 -1.552 -6.767 1.00 0.00 60 LYS A CA 16
ATOM 25278 C C . LYS A 1 60 ? 11.523 -0.219 -6.940 1.00 0.00 60 LYS A C 16
ATOM 25279 O O . LYS A 1 60 ? 11.800 0.742 -6.225 1.00 0.00 60 LYS A O 16
ATOM 25298 N N . GLU A 1 61 ? 10.604 -0.204 -7.895 1.00 0.00 61 GLU A N 16
ATOM 25299 C CA . GLU A 1 61 ? 9.831 0.995 -8.171 1.00 0.00 61 GLU A CA 16
ATOM 25300 C C . GLU A 1 61 ? 8.366 0.784 -7.785 1.00 0.00 61 GLU A C 16
ATOM 25301 O O . GLU A 1 61 ? 7.886 -0.348 -7.752 1.00 0.00 61 GLU A O 16
ATOM 25313 N N . PRO A 1 62 ? 7.678 1.920 -7.495 1.00 0.00 62 PRO A N 16
ATOM 25314 C CA . PRO A 1 62 ? 6.277 1.871 -7.113 1.00 0.00 62 PRO A CA 16
ATOM 25315 C C . PRO A 1 62 ? 5.387 1.600 -8.327 1.00 0.00 62 PRO A C 16
ATOM 25316 O O . PRO A 1 62 ? 5.564 2.211 -9.380 1.00 0.00 62 PRO A O 16
ATOM 25327 N N . VAL A 1 63 ? 4.448 0.684 -8.140 1.00 0.00 63 VAL A N 16
ATOM 25328 C CA . VAL A 1 63 ? 3.529 0.325 -9.207 1.00 0.00 63 VAL A CA 16
ATOM 25329 C C . VAL A 1 63 ? 2.468 1.418 -9.350 1.00 0.00 63 VAL A C 16
ATOM 25330 O O . VAL A 1 63 ? 2.484 2.403 -8.614 1.00 0.00 63 VAL A O 16
ATOM 25343 N N . GLU A 1 64 ? 1.570 1.206 -10.301 1.00 0.00 64 GLU A N 16
ATOM 25344 C CA . GLU A 1 64 ? 0.503 2.161 -10.549 1.00 0.00 64 GLU A CA 16
ATOM 25345 C C . GLU A 1 64 ? -0.842 1.579 -10.109 1.00 0.00 64 GLU A C 16
ATOM 25346 O O . GLU A 1 64 ? -1.650 2.271 -9.492 1.00 0.00 64 GLU A O 16
ATOM 25358 N N . ARG A 1 65 ? -1.041 0.313 -10.445 1.00 0.00 65 ARG A N 16
ATOM 25359 C CA . ARG A 1 65 ? -2.275 -0.370 -10.093 1.00 0.00 65 ARG A CA 16
ATOM 25360 C C . ARG A 1 65 ? -2.235 -0.816 -8.630 1.00 0.00 65 ARG A C 16
ATOM 25361 O O . ARG A 1 65 ? -1.160 -1.017 -8.068 1.00 0.00 65 ARG A O 16
ATOM 25382 N N . CYS A 1 66 ? -3.421 -0.959 -8.056 1.00 0.00 66 CYS A N 16
ATOM 25383 C CA . CYS A 1 66 ? -3.535 -1.378 -6.669 1.00 0.00 66 CYS A CA 16
ATOM 25384 C C . CYS A 1 66 ? -3.395 -2.900 -6.615 1.00 0.00 66 CYS A C 16
ATOM 25385 O O . CYS A 1 66 ? -4.271 -3.589 -6.093 1.00 0.00 66 CYS A O 16
ATOM 25393 N N . GLY A 1 67 ? -2.288 -3.381 -7.161 1.00 0.00 67 GLY A N 16
ATOM 25394 C CA . GLY A 1 67 ? -2.023 -4.810 -7.181 1.00 0.00 67 GLY A CA 16
ATOM 25395 C C . GLY A 1 67 ? -0.625 -5.100 -7.731 1.00 0.00 67 GLY A C 16
ATOM 25396 O O . GLY A 1 67 ? -0.147 -4.400 -8.623 1.00 0.00 67 GLY A O 16
ATOM 25400 N N . PHE A 1 68 ? -0.008 -6.133 -7.177 1.00 0.00 68 PHE A N 16
ATOM 25401 C CA . PHE A 1 68 ? 1.325 -6.525 -7.601 1.00 0.00 68 PHE A CA 16
ATOM 25402 C C . PHE A 1 68 ? 1.573 -8.010 -7.330 1.00 0.00 68 PHE A C 16
ATOM 25403 O O . PHE A 1 68 ? 0.796 -8.654 -6.627 1.00 0.00 68 PHE A O 16
ATOM 25420 N N . THR A 1 69 ? 2.658 -8.510 -7.902 1.00 0.00 69 THR A N 16
ATOM 25421 C CA . THR A 1 69 ? 3.017 -9.908 -7.731 1.00 0.00 69 THR A CA 16
ATOM 25422 C C . THR A 1 69 ? 4.504 -10.039 -7.397 1.00 0.00 69 THR A C 16
ATOM 25423 O O . THR A 1 69 ? 5.360 -9.713 -8.218 1.00 0.00 69 THR A O 16
ATOM 25434 N N . VAL A 1 70 ? 4.767 -10.516 -6.189 1.00 0.00 70 VAL A N 16
ATOM 25435 C CA . VAL A 1 70 ? 6.135 -10.694 -5.735 1.00 0.00 70 VAL A CA 16
ATOM 25436 C C . VAL A 1 70 ? 6.670 -12.031 -6.252 1.00 0.00 70 VAL A C 16
ATOM 25437 O O . VAL A 1 70 ? 5.899 -12.958 -6.497 1.00 0.00 70 VAL A O 16
ATOM 25450 N N . LYS A 1 71 ? 7.985 -12.088 -6.402 1.00 0.00 71 LYS A N 16
ATOM 25451 C CA . LYS A 1 71 ? 8.631 -13.297 -6.885 1.00 0.00 71 LYS A CA 16
ATOM 25452 C C . LYS A 1 71 ? 9.860 -13.592 -6.024 1.00 0.00 71 LYS A C 16
ATOM 25453 O O . LYS A 1 71 ? 10.244 -12.779 -5.184 1.00 0.00 71 LYS A O 16
ATOM 25472 N N . ASP A 1 72 ? 10.445 -14.757 -6.262 1.00 0.00 72 ASP A N 16
ATOM 25473 C CA . ASP A 1 72 ? 11.623 -15.169 -5.519 1.00 0.00 72 ASP A CA 16
ATOM 25474 C C . ASP A 1 72 ? 11.295 -15.192 -4.024 1.00 0.00 72 ASP A C 16
ATOM 25475 O O . ASP A 1 72 ? 11.573 -14.231 -3.309 1.00 0.00 72 ASP A O 16
ATOM 25484 N N . LEU A 1 73 ? 10.710 -16.301 -3.597 1.00 0.00 73 LEU A N 16
ATOM 25485 C CA . LEU A 1 73 ? 10.342 -16.463 -2.200 1.00 0.00 73 LEU A CA 16
ATOM 25486 C C . LEU A 1 73 ? 10.535 -17.924 -1.792 1.00 0.00 73 LEU A C 16
ATOM 25487 O O . LEU A 1 73 ? 10.320 -18.831 -2.595 1.00 0.00 73 LEU A O 16
ATOM 25503 N N . PRO A 1 74 ? 10.950 -18.113 -0.511 1.00 0.00 74 PRO A N 16
ATOM 25504 C CA . PRO A 1 74 ? 11.175 -19.449 0.014 1.00 0.00 74 PRO A CA 16
ATOM 25505 C C . PRO A 1 74 ? 9.849 -20.155 0.303 1.00 0.00 74 PRO A C 16
ATOM 25506 O O . PRO A 1 74 ? 9.055 -19.684 1.115 1.00 0.00 74 PRO A O 16
ATOM 25517 N N . THR A 1 75 ? 9.650 -21.274 -0.378 1.00 0.00 75 THR A N 16
ATOM 25518 C CA . THR A 1 75 ? 8.434 -22.050 -0.204 1.00 0.00 75 THR A CA 16
ATOM 25519 C C . THR A 1 75 ? 8.321 -22.549 1.238 1.00 0.00 75 THR A C 16
ATOM 25520 O O . THR A 1 75 ? 9.188 -23.278 1.717 1.00 0.00 75 THR A O 16
ATOM 25531 N N . GLY A 1 76 ? 7.244 -22.135 1.890 1.00 0.00 76 GLY A N 16
ATOM 25532 C CA . GLY A 1 76 ? 7.006 -22.530 3.268 1.00 0.00 76 GLY A CA 16
ATOM 25533 C C . GLY A 1 76 ? 7.695 -21.570 4.241 1.00 0.00 76 GLY A C 16
ATOM 25534 O O . GLY A 1 76 ? 8.291 -22.002 5.226 1.00 0.00 76 GLY A O 16
ATOM 25538 N N . ALA A 1 77 ? 7.589 -20.287 3.929 1.00 0.00 77 ALA A N 16
ATOM 25539 C CA . ALA A 1 77 ? 8.195 -19.263 4.764 1.00 0.00 77 ALA A CA 16
ATOM 25540 C C . ALA A 1 77 ? 7.148 -18.197 5.095 1.00 0.00 77 ALA A C 16
ATOM 25541 O O . ALA A 1 77 ? 6.500 -17.658 4.198 1.00 0.00 77 ALA A O 16
ATOM 25548 N N . ARG A 1 78 ? 7.016 -17.923 6.384 1.00 0.00 78 ARG A N 16
ATOM 25549 C CA . ARG A 1 78 ? 6.059 -16.931 6.844 1.00 0.00 78 ARG A CA 16
ATOM 25550 C C . ARG A 1 78 ? 6.572 -15.521 6.546 1.00 0.00 78 ARG A C 16
ATOM 25551 O O . ARG A 1 78 ? 7.176 -14.882 7.406 1.00 0.00 78 ARG A O 16
ATOM 25572 N N . ILE A 1 79 ? 6.312 -15.077 5.325 1.00 0.00 79 ILE A N 16
ATOM 25573 C CA . ILE A 1 79 ? 6.740 -13.754 4.903 1.00 0.00 79 ILE A CA 16
ATOM 25574 C C . ILE A 1 79 ? 5.586 -12.767 5.087 1.00 0.00 79 ILE A C 16
ATOM 25575 O O . ILE A 1 79 ? 4.451 -13.055 4.708 1.00 0.00 79 ILE A O 16
ATOM 25591 N N . LEU A 1 80 ? 5.915 -11.623 5.668 1.00 0.00 80 LEU A N 16
ATOM 25592 C CA . LEU A 1 80 ? 4.920 -10.591 5.907 1.00 0.00 80 LEU A CA 16
ATOM 25593 C C . LEU A 1 80 ? 5.037 -9.515 4.825 1.00 0.00 80 LEU A C 16
ATOM 25594 O O . LEU A 1 80 ? 6.104 -8.933 4.636 1.00 0.00 80 LEU A O 16
ATOM 25610 N N . PHE A 1 81 ? 3.925 -9.284 4.143 1.00 0.00 81 PHE A N 16
ATOM 25611 C CA . PHE A 1 81 ? 3.890 -8.288 3.085 1.00 0.00 81 PHE A CA 16
ATOM 25612 C C . PHE A 1 81 ? 3.221 -6.999 3.567 1.00 0.00 81 PHE A C 16
ATOM 25613 O O . PHE A 1 81 ? 2.184 -7.043 4.227 1.00 0.00 81 PHE A O 16
ATOM 25630 N N . ARG A 1 82 ? 3.843 -5.882 3.220 1.00 0.00 82 ARG A N 16
ATOM 25631 C CA . ARG A 1 82 ? 3.322 -4.583 3.609 1.00 0.00 82 ARG A CA 16
ATOM 25632 C C . ARG A 1 82 ? 3.386 -3.610 2.429 1.00 0.00 82 ARG A C 16
ATOM 25633 O O . ARG A 1 82 ? 4.398 -3.539 1.734 1.00 0.00 82 ARG A O 16
ATOM 25654 N N . VAL A 1 83 ? 2.293 -2.885 2.241 1.00 0.00 83 VAL A N 16
ATOM 25655 C CA . VAL A 1 83 ? 2.213 -1.920 1.158 1.00 0.00 83 VAL A CA 16
ATOM 25656 C C . VAL A 1 83 ? 2.193 -0.506 1.742 1.00 0.00 83 VAL A C 16
ATOM 25657 O O . VAL A 1 83 ? 1.526 -0.253 2.744 1.00 0.00 83 VAL A O 16
ATOM 25670 N N . VAL A 1 84 ? 2.932 0.380 1.090 1.00 0.00 84 VAL A N 16
ATOM 25671 C CA . VAL A 1 84 ? 3.008 1.762 1.532 1.00 0.00 84 VAL A CA 16
ATOM 25672 C C . VAL A 1 84 ? 2.922 2.687 0.316 1.00 0.00 84 VAL A C 16
ATOM 25673 O O . VAL A 1 84 ? 3.551 2.430 -0.709 1.00 0.00 84 VAL A O 16
ATOM 25686 N N . GLY A 1 85 ? 2.138 3.744 0.471 1.00 0.00 85 GLY A N 16
ATOM 25687 C CA . GLY A 1 85 ? 1.963 4.708 -0.602 1.00 0.00 85 GLY A CA 16
ATOM 25688 C C . GLY A 1 85 ? 3.103 5.728 -0.615 1.00 0.00 85 GLY A C 16
ATOM 25689 O O . GLY A 1 85 ? 3.343 6.410 0.380 1.00 0.00 85 GLY A O 16
ATOM 25693 N N . VAL A 1 86 ? 3.777 5.799 -1.754 1.00 0.00 86 VAL A N 16
ATOM 25694 C CA . VAL A 1 86 ? 4.887 6.723 -1.910 1.00 0.00 86 VAL A CA 16
ATOM 25695 C C . VAL A 1 86 ? 4.393 7.994 -2.604 1.00 0.00 86 VAL A C 16
ATOM 25696 O O . VAL A 1 86 ? 3.374 7.973 -3.292 1.00 0.00 86 VAL A O 16
ATOM 25709 N N . ASN A 1 87 ? 5.139 9.070 -2.400 1.00 0.00 87 ASN A N 16
ATOM 25710 C CA . ASN A 1 87 ? 4.790 10.347 -2.998 1.00 0.00 87 ASN A CA 16
ATOM 25711 C C . ASN A 1 87 ? 5.785 11.412 -2.532 1.00 0.00 87 ASN A C 16
ATOM 25712 O O . ASN A 1 87 ? 6.770 11.098 -1.865 1.00 0.00 87 ASN A O 16
ATOM 25723 N N . ILE A 1 88 ? 5.493 12.651 -2.902 1.00 0.00 88 ILE A N 16
ATOM 25724 C CA . ILE A 1 88 ? 6.349 13.764 -2.530 1.00 0.00 88 ILE A CA 16
ATOM 25725 C C . ILE A 1 88 ? 6.481 13.815 -1.007 1.00 0.00 88 ILE A C 16
ATOM 25726 O O . ILE A 1 88 ? 7.572 14.026 -0.481 1.00 0.00 88 ILE A O 16
ATOM 25742 N N . ALA A 1 89 ? 5.352 13.617 -0.341 1.00 0.00 89 ALA A N 16
ATOM 25743 C CA . ALA A 1 89 ? 5.328 13.638 1.112 1.00 0.00 89 ALA A CA 16
ATOM 25744 C C . ALA A 1 89 ? 6.331 12.615 1.649 1.00 0.00 89 ALA A C 16
ATOM 25745 O O . ALA A 1 89 ? 7.067 12.899 2.593 1.00 0.00 89 ALA A O 16
ATOM 25752 N N . GLY A 1 90 ? 6.327 11.446 1.025 1.00 0.00 90 GLY A N 16
ATOM 25753 C CA . GLY A 1 90 ? 7.228 10.380 1.429 1.00 0.00 90 GLY A CA 16
ATOM 25754 C C . GLY A 1 90 ? 6.523 9.022 1.387 1.00 0.00 90 GLY A C 16
ATOM 25755 O O . GLY A 1 90 ? 6.295 8.470 0.312 1.00 0.00 90 GLY A O 16
ATOM 25759 N N . ARG A 1 91 ? 6.197 8.524 2.571 1.00 0.00 91 ARG A N 16
ATOM 25760 C CA . ARG A 1 91 ? 5.523 7.241 2.683 1.00 0.00 91 ARG A CA 16
ATOM 25761 C C . ARG A 1 91 ? 4.396 7.323 3.715 1.00 0.00 91 ARG A C 16
ATOM 25762 O O . ARG A 1 91 ? 4.385 8.219 4.558 1.00 0.00 91 ARG A O 16
ATOM 25783 N N . SER A 1 92 ? 3.475 6.375 3.614 1.00 0.00 92 SER A N 16
ATOM 25784 C CA . SER A 1 92 ? 2.346 6.329 4.527 1.00 0.00 92 SER A CA 16
ATOM 25785 C C . SER A 1 92 ? 2.386 5.034 5.342 1.00 0.00 92 SER A C 16
ATOM 25786 O O . SER A 1 92 ? 3.144 4.119 5.024 1.00 0.00 92 SER A O 16
ATOM 25794 N N . GLU A 1 93 ? 1.560 4.999 6.378 1.00 0.00 93 GLU A N 16
ATOM 25795 C CA . GLU A 1 93 ? 1.492 3.832 7.241 1.00 0.00 93 GLU A CA 16
ATOM 25796 C C . GLU A 1 93 ? 1.385 2.557 6.402 1.00 0.00 93 GLU A C 16
ATOM 25797 O O . GLU A 1 93 ? 0.593 2.492 5.463 1.00 0.00 93 GLU A O 16
ATOM 25809 N N . PRO A 1 94 ? 2.216 1.549 6.781 1.00 0.00 94 PRO A N 16
ATOM 25810 C CA . PRO A 1 94 ? 2.223 0.280 6.074 1.00 0.00 94 PRO A CA 16
ATOM 25811 C C . PRO A 1 94 ? 0.992 -0.554 6.432 1.00 0.00 94 PRO A C 16
ATOM 25812 O O . PRO A 1 94 ? 0.736 -0.817 7.606 1.00 0.00 94 PRO A O 16
ATOM 25823 N N . ALA A 1 95 ? 0.262 -0.947 5.399 1.00 0.00 95 ALA A N 16
ATOM 25824 C CA . ALA A 1 95 ? -0.937 -1.746 5.590 1.00 0.00 95 ALA A CA 16
ATOM 25825 C C . ALA A 1 95 ? -0.543 -3.213 5.775 1.00 0.00 95 ALA A C 16
ATOM 25826 O O . ALA A 1 95 ? -1.018 -4.083 5.047 1.00 0.00 95 ALA A O 16
ATOM 25833 N N . THR A 1 96 ? 0.323 -3.441 6.752 1.00 0.00 96 THR A N 16
ATOM 25834 C CA . THR A 1 96 ? 0.786 -4.788 7.041 1.00 0.00 96 THR A CA 16
ATOM 25835 C C . THR A 1 96 ? -0.360 -5.790 6.891 1.00 0.00 96 THR A C 16
ATOM 25836 O O . THR A 1 96 ? -1.497 -5.497 7.256 1.00 0.00 96 THR A O 16
ATOM 25847 N N . LEU A 1 97 ? -0.021 -6.952 6.352 1.00 0.00 97 LEU A N 16
ATOM 25848 C CA . LEU A 1 97 ? -1.007 -7.999 6.149 1.00 0.00 97 LEU A CA 16
ATOM 25849 C C . LEU A 1 97 ? -1.521 -8.480 7.507 1.00 0.00 97 LEU A C 16
ATOM 25850 O O . LEU A 1 97 ? -0.764 -8.545 8.474 1.00 0.00 97 LEU A O 16
ATOM 25866 N N . LEU A 1 98 ? -2.805 -8.805 7.537 1.00 0.00 98 LEU A N 16
ATOM 25867 C CA . LEU A 1 98 ? -3.430 -9.278 8.760 1.00 0.00 98 LEU A CA 16
ATOM 25868 C C . LEU A 1 98 ? -2.694 -10.525 9.254 1.00 0.00 98 LEU A C 16
ATOM 25869 O O . LEU A 1 98 ? -2.617 -10.769 10.457 1.00 0.00 98 LEU A O 16
ATOM 25885 N N . GLN A 1 99 ? -2.173 -11.282 8.300 1.00 0.00 99 GLN A N 16
ATOM 25886 C CA . GLN A 1 99 ? -1.446 -12.498 8.622 1.00 0.00 99 GLN A CA 16
ATOM 25887 C C . GLN A 1 99 ? -0.353 -12.755 7.583 1.00 0.00 99 GLN A C 16
ATOM 25888 O O . GLN A 1 99 ? -0.422 -12.245 6.466 1.00 0.00 99 GLN A O 16
ATOM 25902 N N . PRO A 1 100 ? 0.656 -13.567 7.998 1.00 0.00 100 PRO A N 16
ATOM 25903 C CA . PRO A 1 100 ? 1.762 -13.898 7.115 1.00 0.00 100 PRO A CA 16
ATOM 25904 C C . PRO A 1 100 ? 1.333 -14.916 6.057 1.00 0.00 100 PRO A C 16
ATOM 25905 O O . PRO A 1 100 ? 0.217 -15.431 6.102 1.00 0.00 100 PRO A O 16
ATOM 25916 N N . VAL A 1 101 ? 2.241 -15.174 5.128 1.00 0.00 101 VAL A N 16
ATOM 25917 C CA . VAL A 1 101 ? 1.971 -16.120 4.059 1.00 0.00 101 VAL A CA 16
ATOM 25918 C C . VAL A 1 101 ? 3.000 -17.251 4.113 1.00 0.00 101 VAL A C 16
ATOM 25919 O O . VAL A 1 101 ? 4.194 -17.002 4.268 1.00 0.00 101 VAL A O 16
ATOM 25932 N N . THR A 1 102 ? 2.499 -18.471 3.981 1.00 0.00 102 THR A N 16
ATOM 25933 C CA . THR A 1 102 ? 3.360 -19.641 4.013 1.00 0.00 102 THR A CA 16
ATOM 25934 C C . THR A 1 102 ? 4.109 -19.788 2.687 1.00 0.00 102 THR A C 16
ATOM 25935 O O . THR A 1 102 ? 5.155 -20.433 2.629 1.00 0.00 102 THR A O 16
ATOM 25946 N N . ILE A 1 103 ? 3.545 -19.178 1.655 1.00 0.00 103 ILE A N 16
ATOM 25947 C CA . ILE A 1 103 ? 4.147 -19.233 0.333 1.00 0.00 103 ILE A CA 16
ATOM 25948 C C . ILE A 1 103 ? 4.092 -20.670 -0.188 1.00 0.00 103 ILE A C 16
ATOM 25949 O O . ILE A 1 103 ? 4.979 -21.473 0.099 1.00 0.00 103 ILE A O 16
ATOM 25965 N N . ARG A 1 104 ? 3.042 -20.952 -0.945 1.00 0.00 104 ARG A N 16
ATOM 25966 C CA . ARG A 1 104 ? 2.860 -22.279 -1.509 1.00 0.00 104 ARG A CA 16
ATOM 25967 C C . ARG A 1 104 ? 1.608 -22.315 -2.388 1.00 0.00 104 ARG A C 16
ATOM 25968 O O . ARG A 1 104 ? 0.587 -21.721 -2.044 1.00 0.00 104 ARG A O 16
ATOM 25989 N N . GLU A 1 105 ? 1.728 -23.017 -3.505 1.00 0.00 105 GLU A N 16
ATOM 25990 C CA . GLU A 1 105 ? 0.619 -23.138 -4.436 1.00 0.00 105 GLU A CA 16
ATOM 25991 C C . GLU A 1 105 ? -0.357 -24.216 -3.961 1.00 0.00 105 GLU A C 16
ATOM 25992 O O . GLU A 1 105 ? 0.050 -25.198 -3.342 1.00 0.00 105 GLU A O 16
ATOM 26004 N N . SER A 1 106 ? -1.627 -23.996 -4.268 1.00 0.00 106 SER A N 16
ATOM 26005 C CA . SER A 1 106 ? -2.665 -24.937 -3.880 1.00 0.00 106 SER A CA 16
ATOM 26006 C C . SER A 1 106 ? -2.755 -25.016 -2.355 1.00 0.00 106 SER A C 16
ATOM 26007 O O . SER A 1 106 ? -1.760 -25.285 -1.684 1.00 0.00 106 SER A O 16
ATOM 26015 N N . GLY A 1 107 ? -3.958 -24.777 -1.852 1.00 0.00 107 GLY A N 16
ATOM 26016 C CA . GLY A 1 107 ? -4.191 -24.818 -0.419 1.00 0.00 107 GLY A CA 16
ATOM 26017 C C . GLY A 1 107 ? -5.461 -24.050 -0.048 1.00 0.00 107 GLY A C 16
ATOM 26018 O O . GLY A 1 107 ? -5.395 -22.886 0.345 1.00 0.00 107 GLY A O 16
ATOM 26022 N N . PRO A 1 108 ? -6.618 -24.750 -0.190 1.00 0.00 108 PRO A N 16
ATOM 26023 C CA . PRO A 1 108 ? -7.902 -24.147 0.126 1.00 0.00 108 PRO A CA 16
ATOM 26024 C C . PRO A 1 108 ? -8.105 -24.050 1.639 1.00 0.00 108 PRO A C 16
ATOM 26025 O O . PRO A 1 108 ? -7.404 -24.708 2.406 1.00 0.00 108 PRO A O 16
ATOM 26036 N N . SER A 1 109 ? -9.068 -23.226 2.024 1.00 0.00 109 SER A N 16
ATOM 26037 C CA . SER A 1 109 ? -9.373 -23.035 3.432 1.00 0.00 109 SER A CA 16
ATOM 26038 C C . SER A 1 109 ? -10.704 -22.296 3.584 1.00 0.00 109 SER A C 16
ATOM 26039 O O . SER A 1 109 ? -10.784 -21.096 3.328 1.00 0.00 109 SER A O 16
ATOM 26047 N N . SER A 1 110 ? -11.715 -23.044 4.000 1.00 0.00 110 SER A N 16
ATOM 26048 C CA . SER A 1 110 ? -13.039 -22.474 4.189 1.00 0.00 110 SER A CA 16
ATOM 26049 C C . SER A 1 110 ? -13.519 -22.730 5.619 1.00 0.00 110 SER A C 16
ATOM 26050 O O . SER A 1 110 ? -13.235 -23.779 6.195 1.00 0.00 110 SER A O 16
ATOM 26058 N N . GLY A 1 111 ? -14.237 -21.752 6.152 1.00 0.00 111 GLY A N 16
ATOM 26059 C CA . GLY A 1 111 ? -14.759 -21.858 7.504 1.00 0.00 111 GLY A CA 16
ATOM 26060 C C . GLY A 1 111 ? -14.061 -20.870 8.440 1.00 0.00 111 GLY A C 16
ATOM 26061 O O . GLY A 1 111 ? -13.918 -19.693 8.112 1.00 0.00 111 GLY A O 16
ATOM 26065 N N . GLY A 1 1 ? -5.772 31.856 -2.237 1.00 0.00 1 GLY A N 17
ATOM 26066 C CA . GLY A 1 1 ? -4.630 31.654 -1.362 1.00 0.00 1 GLY A CA 17
ATOM 26067 C C . GLY A 1 1 ? -4.153 30.201 -1.409 1.00 0.00 1 GLY A C 17
ATOM 26068 O O . GLY A 1 1 ? -4.958 29.284 -1.560 1.00 0.00 1 GLY A O 17
ATOM 26072 N N . SER A 1 2 ? -2.844 30.037 -1.278 1.00 0.00 2 SER A N 17
ATOM 26073 C CA . SER A 1 2 ? -2.250 28.711 -1.305 1.00 0.00 2 SER A CA 17
ATOM 26074 C C . SER A 1 2 ? -1.726 28.345 0.085 1.00 0.00 2 SER A C 17
ATOM 26075 O O . SER A 1 2 ? -0.571 28.618 0.409 1.00 0.00 2 SER A O 17
ATOM 26083 N N . SER A 1 3 ? -2.600 27.732 0.870 1.00 0.00 3 SER A N 17
ATOM 26084 C CA . SER A 1 3 ? -2.240 27.325 2.217 1.00 0.00 3 SER A CA 17
ATOM 26085 C C . SER A 1 3 ? -3.265 26.323 2.753 1.00 0.00 3 SER A C 17
ATOM 26086 O O . SER A 1 3 ? -4.354 26.709 3.174 1.00 0.00 3 SER A O 17
ATOM 26094 N N . GLY A 1 4 ? -2.879 25.056 2.720 1.00 0.00 4 GLY A N 17
ATOM 26095 C CA . GLY A 1 4 ? -3.751 23.996 3.197 1.00 0.00 4 GLY A CA 17
ATOM 26096 C C . GLY A 1 4 ? -2.945 22.889 3.880 1.00 0.00 4 GLY A C 17
ATOM 26097 O O . GLY A 1 4 ? -1.729 23.003 4.028 1.00 0.00 4 GLY A O 17
ATOM 26101 N N . SER A 1 5 ? -3.655 21.843 4.278 1.00 0.00 5 SER A N 17
ATOM 26102 C CA . SER A 1 5 ? -3.021 20.717 4.941 1.00 0.00 5 SER A CA 17
ATOM 26103 C C . SER A 1 5 ? -2.150 19.946 3.947 1.00 0.00 5 SER A C 17
ATOM 26104 O O . SER A 1 5 ? -2.597 19.620 2.848 1.00 0.00 5 SER A O 17
ATOM 26112 N N . SER A 1 6 ? -0.923 19.678 4.368 1.00 0.00 6 SER A N 17
ATOM 26113 C CA . SER A 1 6 ? 0.014 18.951 3.528 1.00 0.00 6 SER A CA 17
ATOM 26114 C C . SER A 1 6 ? 0.447 17.659 4.224 1.00 0.00 6 SER A C 17
ATOM 26115 O O . SER A 1 6 ? 0.449 17.581 5.451 1.00 0.00 6 SER A O 17
ATOM 26123 N N . GLY A 1 7 ? 0.804 16.677 3.409 1.00 0.00 7 GLY A N 17
ATOM 26124 C CA . GLY A 1 7 ? 1.238 15.393 3.931 1.00 0.00 7 GLY A CA 17
ATOM 26125 C C . GLY A 1 7 ? 1.048 14.286 2.891 1.00 0.00 7 GLY A C 17
ATOM 26126 O O . GLY A 1 7 ? 0.533 14.534 1.802 1.00 0.00 7 GLY A O 17
ATOM 26130 N N . PRO A 1 8 ? 1.487 13.057 3.273 1.00 0.00 8 PRO A N 17
ATOM 26131 C CA . PRO A 1 8 ? 1.370 11.912 2.387 1.00 0.00 8 PRO A CA 17
ATOM 26132 C C . PRO A 1 8 ? -0.075 11.414 2.321 1.00 0.00 8 PRO A C 17
ATOM 26133 O O . PRO A 1 8 ? -0.799 11.465 3.314 1.00 0.00 8 PRO A O 17
ATOM 26144 N N . THR A 1 9 ? -0.452 10.944 1.141 1.00 0.00 9 THR A N 17
ATOM 26145 C CA . THR A 1 9 ? -1.798 10.438 0.932 1.00 0.00 9 THR A CA 17
ATOM 26146 C C . THR A 1 9 ? -2.152 9.407 2.005 1.00 0.00 9 THR A C 17
ATOM 26147 O O . THR A 1 9 ? -1.278 8.935 2.731 1.00 0.00 9 THR A O 17
ATOM 26158 N N . SER A 1 10 ? -3.436 9.088 2.073 1.00 0.00 10 SER A N 17
ATOM 26159 C CA . SER A 1 10 ? -3.917 8.122 3.046 1.00 0.00 10 SER A CA 17
ATOM 26160 C C . SER A 1 10 ? -3.280 6.755 2.785 1.00 0.00 10 SER A C 17
ATOM 26161 O O . SER A 1 10 ? -3.075 6.372 1.635 1.00 0.00 10 SER A O 17
ATOM 26169 N N . ALA A 1 11 ? -2.985 6.058 3.873 1.00 0.00 11 ALA A N 17
ATOM 26170 C CA . ALA A 1 11 ? -2.375 4.743 3.776 1.00 0.00 11 ALA A CA 17
ATOM 26171 C C . ALA A 1 11 ? -3.292 3.819 2.971 1.00 0.00 11 ALA A C 17
ATOM 26172 O O . ALA A 1 11 ? -4.474 4.110 2.796 1.00 0.00 11 ALA A O 17
ATOM 26179 N N . PRO A 1 12 ? -2.695 2.695 2.490 1.00 0.00 12 PRO A N 17
ATOM 26180 C CA . PRO A 1 12 ? -3.445 1.727 1.708 1.00 0.00 12 PRO A CA 17
ATOM 26181 C C . PRO A 1 12 ? -4.368 0.896 2.602 1.00 0.00 12 PRO A C 17
ATOM 26182 O O . PRO A 1 12 ? -4.142 0.792 3.807 1.00 0.00 12 PRO A O 17
ATOM 26193 N N . GLN A 1 13 ? -5.388 0.326 1.977 1.00 0.00 13 GLN A N 17
ATOM 26194 C CA . GLN A 1 13 ? -6.346 -0.492 2.701 1.00 0.00 13 GLN A CA 17
ATOM 26195 C C . GLN A 1 13 ? -6.893 -1.596 1.795 1.00 0.00 13 GLN A C 17
ATOM 26196 O O . GLN A 1 13 ? -6.713 -1.552 0.579 1.00 0.00 13 GLN A O 17
ATOM 26210 N N . HIS A 1 14 ? -7.550 -2.561 2.421 1.00 0.00 14 HIS A N 17
ATOM 26211 C CA . HIS A 1 14 ? -8.125 -3.675 1.686 1.00 0.00 14 HIS A CA 17
ATOM 26212 C C . HIS A 1 14 ? -7.006 -4.499 1.046 1.00 0.00 14 HIS A C 17
ATOM 26213 O O . HIS A 1 14 ? -7.161 -5.008 -0.063 1.00 0.00 14 HIS A O 17
ATOM 26227 N N . LEU A 1 15 ? -5.903 -4.606 1.773 1.00 0.00 15 LEU A N 17
ATOM 26228 C CA . LEU A 1 15 ? -4.758 -5.359 1.290 1.00 0.00 15 LEU A CA 17
ATOM 26229 C C . LEU A 1 15 ? -4.861 -6.805 1.781 1.00 0.00 15 LEU A C 17
ATOM 26230 O O . LEU A 1 15 ? -4.793 -7.062 2.982 1.00 0.00 15 LEU A O 17
ATOM 26246 N N . THR A 1 16 ? -5.023 -7.710 0.828 1.00 0.00 16 THR A N 17
ATOM 26247 C CA . THR A 1 16 ? -5.135 -9.123 1.148 1.00 0.00 16 THR A CA 17
ATOM 26248 C C . THR A 1 16 ? -4.422 -9.968 0.091 1.00 0.00 16 THR A C 17
ATOM 26249 O O . THR A 1 16 ? -3.980 -9.447 -0.931 1.00 0.00 16 THR A O 17
ATOM 26260 N N . VAL A 1 17 ? -4.333 -11.260 0.374 1.00 0.00 17 VAL A N 17
ATOM 26261 C CA . VAL A 1 17 ? -3.682 -12.182 -0.540 1.00 0.00 17 VAL A CA 17
ATOM 26262 C C . VAL A 1 17 ? -4.735 -12.834 -1.438 1.00 0.00 17 VAL A C 17
ATOM 26263 O O . VAL A 1 17 ? -5.561 -13.614 -0.966 1.00 0.00 17 VAL A O 17
ATOM 26276 N N . GLU A 1 18 ? -4.673 -12.490 -2.716 1.00 0.00 18 GLU A N 17
ATOM 26277 C CA . GLU A 1 18 ? -5.611 -13.032 -3.684 1.00 0.00 18 GLU A CA 17
ATOM 26278 C C . GLU A 1 18 ? -5.185 -14.439 -4.106 1.00 0.00 18 GLU A C 17
ATOM 26279 O O . GLU A 1 18 ? -5.986 -15.371 -4.071 1.00 0.00 18 GLU A O 17
ATOM 26291 N N . ASP A 1 19 ? -3.923 -14.548 -4.497 1.00 0.00 19 ASP A N 17
ATOM 26292 C CA . ASP A 1 19 ? -3.381 -15.826 -4.926 1.00 0.00 19 ASP A CA 17
ATOM 26293 C C . ASP A 1 19 ? -1.943 -15.960 -4.421 1.00 0.00 19 ASP A C 17
ATOM 26294 O O . ASP A 1 19 ? -1.302 -14.963 -4.089 1.00 0.00 19 ASP A O 17
ATOM 26303 N N . VAL A 1 20 ? -1.477 -17.199 -4.380 1.00 0.00 20 VAL A N 17
ATOM 26304 C CA . VAL A 1 20 ? -0.126 -17.477 -3.921 1.00 0.00 20 VAL A CA 17
ATOM 26305 C C . VAL A 1 20 ? 0.476 -18.597 -4.770 1.00 0.00 20 VAL A C 17
ATOM 26306 O O . VAL A 1 20 ? -0.156 -19.632 -4.979 1.00 0.00 20 VAL A O 17
ATOM 26319 N N . THR A 1 21 ? 1.692 -18.354 -5.238 1.00 0.00 21 THR A N 17
ATOM 26320 C CA . THR A 1 21 ? 2.386 -19.330 -6.060 1.00 0.00 21 THR A CA 17
ATOM 26321 C C . THR A 1 21 ? 3.433 -20.077 -5.231 1.00 0.00 21 THR A C 17
ATOM 26322 O O . THR A 1 21 ? 3.337 -20.131 -4.006 1.00 0.00 21 THR A O 17
ATOM 26333 N N . ASP A 1 22 ? 4.409 -20.635 -5.932 1.00 0.00 22 ASP A N 17
ATOM 26334 C CA . ASP A 1 22 ? 5.472 -21.377 -5.276 1.00 0.00 22 ASP A CA 17
ATOM 26335 C C . ASP A 1 22 ? 6.615 -20.421 -4.928 1.00 0.00 22 ASP A C 17
ATOM 26336 O O . ASP A 1 22 ? 7.258 -20.568 -3.889 1.00 0.00 22 ASP A O 17
ATOM 26345 N N . THR A 1 23 ? 6.834 -19.462 -5.816 1.00 0.00 23 THR A N 17
ATOM 26346 C CA . THR A 1 23 ? 7.888 -18.482 -5.616 1.00 0.00 23 THR A CA 17
ATOM 26347 C C . THR A 1 23 ? 7.354 -17.068 -5.853 1.00 0.00 23 THR A C 17
ATOM 26348 O O . THR A 1 23 ? 8.123 -16.109 -5.894 1.00 0.00 23 THR A O 17
ATOM 26359 N N . THR A 1 24 ? 6.040 -16.984 -6.002 1.00 0.00 24 THR A N 17
ATOM 26360 C CA . THR A 1 24 ? 5.394 -15.703 -6.235 1.00 0.00 24 THR A CA 17
ATOM 26361 C C . THR A 1 24 ? 4.063 -15.633 -5.482 1.00 0.00 24 THR A C 17
ATOM 26362 O O . THR A 1 24 ? 3.512 -16.661 -5.091 1.00 0.00 24 THR A O 17
ATOM 26373 N N . THR A 1 25 ? 3.586 -14.410 -5.303 1.00 0.00 25 THR A N 17
ATOM 26374 C CA . THR A 1 25 ? 2.330 -14.192 -4.605 1.00 0.00 25 THR A CA 17
ATOM 26375 C C . THR A 1 25 ? 1.620 -12.955 -5.157 1.00 0.00 25 THR A C 17
ATOM 26376 O O . THR A 1 25 ? 2.269 -11.992 -5.564 1.00 0.00 25 THR A O 17
ATOM 26387 N N . THR A 1 26 ? 0.297 -13.020 -5.154 1.00 0.00 26 THR A N 17
ATOM 26388 C CA . THR A 1 26 ? -0.508 -11.917 -5.649 1.00 0.00 26 THR A CA 17
ATOM 26389 C C . THR A 1 26 ? -1.074 -11.103 -4.484 1.00 0.00 26 THR A C 17
ATOM 26390 O O . THR A 1 26 ? -1.371 -11.654 -3.424 1.00 0.00 26 THR A O 17
ATOM 26401 N N . LEU A 1 27 ? -1.207 -9.806 -4.718 1.00 0.00 27 LEU A N 17
ATOM 26402 C CA . LEU A 1 27 ? -1.732 -8.912 -3.701 1.00 0.00 27 LEU A CA 17
ATOM 26403 C C . LEU A 1 27 ? -2.765 -7.977 -4.333 1.00 0.00 27 LEU A C 17
ATOM 26404 O O . LEU A 1 27 ? -2.723 -7.722 -5.536 1.00 0.00 27 LEU A O 17
ATOM 26420 N N . LYS A 1 28 ? -3.669 -7.492 -3.495 1.00 0.00 28 LYS A N 17
ATOM 26421 C CA . LYS A 1 28 ? -4.711 -6.591 -3.957 1.00 0.00 28 LYS A CA 17
ATOM 26422 C C . LYS A 1 28 ? -5.091 -5.633 -2.826 1.00 0.00 28 LYS A C 17
ATOM 26423 O O . LYS A 1 28 ? -5.522 -6.068 -1.759 1.00 0.00 28 LYS A O 17
ATOM 26442 N N . TRP A 1 29 ? -4.916 -4.348 -3.097 1.00 0.00 29 TRP A N 17
ATOM 26443 C CA . TRP A 1 29 ? -5.234 -3.326 -2.116 1.00 0.00 29 TRP A CA 17
ATOM 26444 C C . TRP A 1 29 ? -6.143 -2.293 -2.786 1.00 0.00 29 TRP A C 17
ATOM 26445 O O . TRP A 1 29 ? -6.454 -2.411 -3.970 1.00 0.00 29 TRP A O 17
ATOM 26466 N N . ARG A 1 30 ? -6.542 -1.305 -2.000 1.00 0.00 30 ARG A N 17
ATOM 26467 C CA . ARG A 1 30 ? -7.409 -0.252 -2.502 1.00 0.00 30 ARG A CA 17
ATOM 26468 C C . ARG A 1 30 ? -6.751 1.115 -2.308 1.00 0.00 30 ARG A C 17
ATOM 26469 O O . ARG A 1 30 ? -5.927 1.290 -1.411 1.00 0.00 30 ARG A O 17
ATOM 26490 N N . PRO A 1 31 ? -7.150 2.075 -3.185 1.00 0.00 31 PRO A N 17
ATOM 26491 C CA . PRO A 1 31 ? -6.608 3.421 -3.118 1.00 0.00 31 PRO A CA 17
ATOM 26492 C C . PRO A 1 31 ? -7.209 4.197 -1.944 1.00 0.00 31 PRO A C 17
ATOM 26493 O O . PRO A 1 31 ? -8.272 3.840 -1.440 1.00 0.00 31 PRO A O 17
ATOM 26504 N N . PRO A 1 32 ? -6.482 5.270 -1.533 1.00 0.00 32 PRO A N 17
ATOM 26505 C CA . PRO A 1 32 ? -6.933 6.099 -0.427 1.00 0.00 32 PRO A CA 17
ATOM 26506 C C . PRO A 1 32 ? -8.091 7.003 -0.856 1.00 0.00 32 PRO A C 17
ATOM 26507 O O . PRO A 1 32 ? -8.462 7.028 -2.028 1.00 0.00 32 PRO A O 17
ATOM 26518 N N . ASP A 1 33 ? -8.629 7.723 0.118 1.00 0.00 33 ASP A N 17
ATOM 26519 C CA . ASP A 1 33 ? -9.737 8.625 -0.144 1.00 0.00 33 ASP A CA 17
ATOM 26520 C C . ASP A 1 33 ? -9.214 10.061 -0.213 1.00 0.00 33 ASP A C 17
ATOM 26521 O O . ASP A 1 33 ? -9.712 10.871 -0.994 1.00 0.00 33 ASP A O 17
ATOM 26530 N N . ARG A 1 34 ? -8.216 10.334 0.615 1.00 0.00 34 ARG A N 17
ATOM 26531 C CA . ARG A 1 34 ? -7.620 11.659 0.658 1.00 0.00 34 ARG A CA 17
ATOM 26532 C C . ARG A 1 34 ? -6.279 11.661 -0.079 1.00 0.00 34 ARG A C 17
ATOM 26533 O O . ARG A 1 34 ? -5.222 11.636 0.549 1.00 0.00 34 ARG A O 17
ATOM 26554 N N . ILE A 1 35 ? -6.366 11.692 -1.401 1.00 0.00 35 ILE A N 17
ATOM 26555 C CA . ILE A 1 35 ? -5.173 11.699 -2.229 1.00 0.00 35 ILE A CA 17
ATOM 26556 C C . ILE A 1 35 ? -4.367 12.968 -1.946 1.00 0.00 35 ILE A C 17
ATOM 26557 O O . ILE A 1 35 ? -3.223 12.895 -1.501 1.00 0.00 35 ILE A O 17
ATOM 26573 N N . GLY A 1 36 ? -4.997 14.103 -2.216 1.00 0.00 36 GLY A N 17
ATOM 26574 C CA . GLY A 1 36 ? -4.353 15.386 -1.996 1.00 0.00 36 GLY A CA 17
ATOM 26575 C C . GLY A 1 36 ? -4.170 16.141 -3.314 1.00 0.00 36 GLY A C 17
ATOM 26576 O O . GLY A 1 36 ? -5.055 16.130 -4.168 1.00 0.00 36 GLY A O 17
ATOM 26580 N N . ALA A 1 37 ? -3.015 16.779 -3.438 1.00 0.00 37 ALA A N 17
ATOM 26581 C CA . ALA A 1 37 ? -2.704 17.537 -4.638 1.00 0.00 37 ALA A CA 17
ATOM 26582 C C . ALA A 1 37 ? -1.582 16.834 -5.405 1.00 0.00 37 ALA A C 17
ATOM 26583 O O . ALA A 1 37 ? -0.624 16.350 -4.804 1.00 0.00 37 ALA A O 17
ATOM 26590 N N . GLY A 1 38 ? -1.739 16.800 -6.720 1.00 0.00 38 GLY A N 17
ATOM 26591 C CA . GLY A 1 38 ? -0.751 16.164 -7.575 1.00 0.00 38 GLY A CA 17
ATOM 26592 C C . GLY A 1 38 ? -1.136 14.713 -7.872 1.00 0.00 38 GLY A C 17
ATOM 26593 O O . GLY A 1 38 ? -1.324 14.342 -9.030 1.00 0.00 38 GLY A O 17
ATOM 26597 N N . GLY A 1 39 ? -1.242 13.933 -6.807 1.00 0.00 39 GLY A N 17
ATOM 26598 C CA . GLY A 1 39 ? -1.601 12.531 -6.940 1.00 0.00 39 GLY A CA 17
ATOM 26599 C C . GLY A 1 39 ? -0.535 11.630 -6.314 1.00 0.00 39 GLY A C 17
ATOM 26600 O O . GLY A 1 39 ? 0.546 12.097 -5.957 1.00 0.00 39 GLY A O 17
ATOM 26604 N N . ILE A 1 40 ? -0.875 10.354 -6.201 1.00 0.00 40 ILE A N 17
ATOM 26605 C CA . ILE A 1 40 ? 0.040 9.384 -5.625 1.00 0.00 40 ILE A CA 17
ATOM 26606 C C . ILE A 1 40 ? 0.931 8.812 -6.729 1.00 0.00 40 ILE A C 17
ATOM 26607 O O . ILE A 1 40 ? 0.443 8.433 -7.792 1.00 0.00 40 ILE A O 17
ATOM 26623 N N . ASP A 1 41 ? 2.223 8.768 -6.438 1.00 0.00 41 ASP A N 17
ATOM 26624 C CA . ASP A 1 41 ? 3.188 8.249 -7.393 1.00 0.00 41 ASP A CA 17
ATOM 26625 C C . ASP A 1 41 ? 2.956 6.748 -7.581 1.00 0.00 41 ASP A C 17
ATOM 26626 O O . ASP A 1 41 ? 2.972 6.250 -8.705 1.00 0.00 41 ASP A O 17
ATOM 26635 N N . GLY A 1 42 ? 2.745 6.070 -6.462 1.00 0.00 42 GLY A N 17
ATOM 26636 C CA . GLY A 1 42 ? 2.509 4.636 -6.490 1.00 0.00 42 GLY A CA 17
ATOM 26637 C C . GLY A 1 42 ? 2.636 4.033 -5.089 1.00 0.00 42 GLY A C 17
ATOM 26638 O O . GLY A 1 42 ? 2.575 4.751 -4.092 1.00 0.00 42 GLY A O 17
ATOM 26642 N N . TYR A 1 43 ? 2.810 2.720 -5.059 1.00 0.00 43 TYR A N 17
ATOM 26643 C CA . TYR A 1 43 ? 2.946 2.012 -3.797 1.00 0.00 43 TYR A CA 17
ATOM 26644 C C . TYR A 1 43 ? 4.195 1.129 -3.796 1.00 0.00 43 TYR A C 17
ATOM 26645 O O . TYR A 1 43 ? 4.521 0.507 -4.806 1.00 0.00 43 TYR A O 17
ATOM 26663 N N . LEU A 1 44 ? 4.860 1.101 -2.651 1.00 0.00 44 LEU A N 17
ATOM 26664 C CA . LEU A 1 44 ? 6.066 0.304 -2.505 1.00 0.00 44 LEU A CA 17
ATOM 26665 C C . LEU A 1 44 ? 5.746 -0.955 -1.697 1.00 0.00 44 LEU A C 17
ATOM 26666 O O . LEU A 1 44 ? 5.324 -0.868 -0.545 1.00 0.00 44 LEU A O 17
ATOM 26682 N N . VAL A 1 45 ? 5.958 -2.098 -2.334 1.00 0.00 45 VAL A N 17
ATOM 26683 C CA . VAL A 1 45 ? 5.696 -3.374 -1.689 1.00 0.00 45 VAL A CA 17
ATOM 26684 C C . VAL A 1 45 ? 6.999 -3.918 -1.099 1.00 0.00 45 VAL A C 17
ATOM 26685 O O . VAL A 1 45 ? 8.003 -4.031 -1.800 1.00 0.00 45 VAL A O 17
ATOM 26698 N N . GLU A 1 46 ? 6.940 -4.241 0.185 1.00 0.00 46 GLU A N 17
ATOM 26699 C CA . GLU A 1 46 ? 8.102 -4.771 0.878 1.00 0.00 46 GLU A CA 17
ATOM 26700 C C . GLU A 1 46 ? 7.694 -5.931 1.788 1.00 0.00 46 GLU A C 17
ATOM 26701 O O . GLU A 1 46 ? 6.646 -5.882 2.429 1.00 0.00 46 GLU A O 17
ATOM 26713 N N . TYR A 1 47 ? 8.544 -6.947 1.815 1.00 0.00 47 TYR A N 17
ATOM 26714 C CA . TYR A 1 47 ? 8.286 -8.117 2.636 1.00 0.00 47 TYR A CA 17
ATOM 26715 C C . TYR A 1 47 ? 9.413 -8.339 3.646 1.00 0.00 47 TYR A C 17
ATOM 26716 O O . TYR A 1 47 ? 10.567 -8.011 3.375 1.00 0.00 47 TYR A O 17
ATOM 26734 N N . CYS A 1 48 ? 9.040 -8.894 4.790 1.00 0.00 48 CYS A N 17
ATOM 26735 C CA . CYS A 1 48 ? 10.005 -9.163 5.842 1.00 0.00 48 CYS A CA 17
ATOM 26736 C C . CYS A 1 48 ? 9.949 -10.655 6.175 1.00 0.00 48 CYS A C 17
ATOM 26737 O O . CYS A 1 48 ? 8.930 -11.150 6.655 1.00 0.00 48 CYS A O 17
ATOM 26745 N N . LEU A 1 49 ? 11.057 -11.331 5.907 1.00 0.00 49 LEU A N 17
ATOM 26746 C CA . LEU A 1 49 ? 11.147 -12.756 6.173 1.00 0.00 49 LEU A CA 17
ATOM 26747 C C . LEU A 1 49 ? 10.985 -13.002 7.674 1.00 0.00 49 LEU A C 17
ATOM 26748 O O . LEU A 1 49 ? 11.538 -12.267 8.491 1.00 0.00 49 LEU A O 17
ATOM 26764 N N . GLU A 1 50 ? 10.224 -14.039 7.993 1.00 0.00 50 GLU A N 17
ATOM 26765 C CA . GLU A 1 50 ? 9.982 -14.391 9.382 1.00 0.00 50 GLU A CA 17
ATOM 26766 C C . GLU A 1 50 ? 11.307 -14.495 10.141 1.00 0.00 50 GLU A C 17
ATOM 26767 O O . GLU A 1 50 ? 12.238 -15.156 9.684 1.00 0.00 50 GLU A O 17
ATOM 26779 N N . GLY A 1 51 ? 11.348 -13.833 11.288 1.00 0.00 51 GLY A N 17
ATOM 26780 C CA . GLY A 1 51 ? 12.543 -13.843 12.115 1.00 0.00 51 GLY A CA 17
ATOM 26781 C C . GLY A 1 51 ? 13.440 -12.645 11.797 1.00 0.00 51 GLY A C 17
ATOM 26782 O O . GLY A 1 51 ? 14.125 -12.126 12.677 1.00 0.00 51 GLY A O 17
ATOM 26786 N N . SER A 1 52 ? 13.407 -12.240 10.535 1.00 0.00 52 SER A N 17
ATOM 26787 C CA . SER A 1 52 ? 14.209 -11.113 10.090 1.00 0.00 52 SER A CA 17
ATOM 26788 C C . SER A 1 52 ? 13.512 -9.800 10.452 1.00 0.00 52 SER A C 17
ATOM 26789 O O . SER A 1 52 ? 12.294 -9.766 10.623 1.00 0.00 52 SER A O 17
ATOM 26797 N N . GLU A 1 53 ? 14.314 -8.750 10.557 1.00 0.00 53 GLU A N 17
ATOM 26798 C CA . GLU A 1 53 ? 13.789 -7.438 10.895 1.00 0.00 53 GLU A CA 17
ATOM 26799 C C . GLU A 1 53 ? 14.054 -6.451 9.756 1.00 0.00 53 GLU A C 17
ATOM 26800 O O . GLU A 1 53 ? 13.953 -5.240 9.944 1.00 0.00 53 GLU A O 17
ATOM 26812 N N . GLU A 1 54 ? 14.389 -7.006 8.600 1.00 0.00 54 GLU A N 17
ATOM 26813 C CA . GLU A 1 54 ? 14.670 -6.189 7.432 1.00 0.00 54 GLU A CA 17
ATOM 26814 C C . GLU A 1 54 ? 13.598 -6.409 6.362 1.00 0.00 54 GLU A C 17
ATOM 26815 O O . GLU A 1 54 ? 13.448 -7.515 5.846 1.00 0.00 54 GLU A O 17
ATOM 26827 N N . TRP A 1 55 ? 12.881 -5.336 6.059 1.00 0.00 55 TRP A N 17
ATOM 26828 C CA . TRP A 1 55 ? 11.828 -5.397 5.060 1.00 0.00 55 TRP A CA 17
ATOM 26829 C C . TRP A 1 55 ? 12.467 -5.182 3.686 1.00 0.00 55 TRP A C 17
ATOM 26830 O O . TRP A 1 55 ? 12.952 -4.092 3.387 1.00 0.00 55 TRP A O 17
ATOM 26851 N N . VAL A 1 56 ? 12.447 -6.239 2.888 1.00 0.00 56 VAL A N 17
ATOM 26852 C CA . VAL A 1 56 ? 13.018 -6.180 1.553 1.00 0.00 56 VAL A CA 17
ATOM 26853 C C . VAL A 1 56 ? 11.969 -5.642 0.578 1.00 0.00 56 VAL A C 17
ATOM 26854 O O . VAL A 1 56 ? 10.789 -5.974 0.684 1.00 0.00 56 VAL A O 17
ATOM 26867 N N . PRO A 1 57 ? 12.449 -4.799 -0.375 1.00 0.00 57 PRO A N 17
ATOM 26868 C CA . PRO A 1 57 ? 11.566 -4.212 -1.369 1.00 0.00 57 PRO A CA 17
ATOM 26869 C C . PRO A 1 57 ? 11.173 -5.242 -2.430 1.00 0.00 57 PRO A C 17
ATOM 26870 O O . PRO A 1 57 ? 12.015 -5.695 -3.203 1.00 0.00 57 PRO A O 17
ATOM 26881 N N . ALA A 1 58 ? 9.892 -5.583 -2.431 1.00 0.00 58 ALA A N 17
ATOM 26882 C CA . ALA A 1 58 ? 9.377 -6.551 -3.384 1.00 0.00 58 ALA A CA 17
ATOM 26883 C C . ALA A 1 58 ? 9.483 -5.975 -4.798 1.00 0.00 58 ALA A C 17
ATOM 26884 O O . ALA A 1 58 ? 9.869 -6.678 -5.731 1.00 0.00 58 ALA A O 17
ATOM 26891 N N . ASN A 1 59 ? 9.133 -4.703 -4.912 1.00 0.00 59 ASN A N 17
ATOM 26892 C CA . ASN A 1 59 ? 9.184 -4.024 -6.196 1.00 0.00 59 ASN A CA 17
ATOM 26893 C C . ASN A 1 59 ? 10.138 -2.832 -6.100 1.00 0.00 59 ASN A C 17
ATOM 26894 O O . ASN A 1 59 ? 9.881 -1.885 -5.359 1.00 0.00 59 ASN A O 17
ATOM 26905 N N . LYS A 1 60 ? 11.219 -2.917 -6.862 1.00 0.00 60 LYS A N 17
ATOM 26906 C CA . LYS A 1 60 ? 12.212 -1.857 -6.873 1.00 0.00 60 LYS A CA 17
ATOM 26907 C C . LYS A 1 60 ? 11.510 -0.508 -7.043 1.00 0.00 60 LYS A C 17
ATOM 26908 O O . LYS A 1 60 ? 11.895 0.479 -6.417 1.00 0.00 60 LYS A O 17
ATOM 26927 N N . GLU A 1 61 ? 10.494 -0.509 -7.893 1.00 0.00 61 GLU A N 17
ATOM 26928 C CA . GLU A 1 61 ? 9.735 0.702 -8.153 1.00 0.00 61 GLU A CA 17
ATOM 26929 C C . GLU A 1 61 ? 8.278 0.519 -7.723 1.00 0.00 61 GLU A C 17
ATOM 26930 O O . GLU A 1 61 ? 7.759 -0.596 -7.735 1.00 0.00 61 GLU A O 17
ATOM 26942 N N . PRO A 1 62 ? 7.643 1.660 -7.344 1.00 0.00 62 PRO A N 17
ATOM 26943 C CA . PRO A 1 62 ? 6.256 1.636 -6.910 1.00 0.00 62 PRO A CA 17
ATOM 26944 C C . PRO A 1 62 ? 5.312 1.466 -8.103 1.00 0.00 62 PRO A C 17
ATOM 26945 O O . PRO A 1 62 ? 5.450 2.156 -9.111 1.00 0.00 62 PRO A O 17
ATOM 26956 N N . VAL A 1 63 ? 4.375 0.543 -7.947 1.00 0.00 63 VAL A N 17
ATOM 26957 C CA . VAL A 1 63 ? 3.408 0.274 -8.998 1.00 0.00 63 VAL A CA 17
ATOM 26958 C C . VAL A 1 63 ? 2.319 1.348 -8.972 1.00 0.00 63 VAL A C 17
ATOM 26959 O O . VAL A 1 63 ? 2.213 2.106 -8.008 1.00 0.00 63 VAL A O 17
ATOM 26972 N N . GLU A 1 64 ? 1.537 1.379 -10.041 1.00 0.00 64 GLU A N 17
ATOM 26973 C CA . GLU A 1 64 ? 0.460 2.348 -10.152 1.00 0.00 64 GLU A CA 17
ATOM 26974 C C . GLU A 1 64 ? -0.875 1.704 -9.773 1.00 0.00 64 GLU A C 17
ATOM 26975 O O . GLU A 1 64 ? -1.707 2.331 -9.119 1.00 0.00 64 GLU A O 17
ATOM 26987 N N . ARG A 1 65 ? -1.037 0.461 -10.200 1.00 0.00 65 ARG A N 17
ATOM 26988 C CA . ARG A 1 65 ? -2.257 -0.275 -9.913 1.00 0.00 65 ARG A CA 17
ATOM 26989 C C . ARG A 1 65 ? -2.348 -0.591 -8.419 1.00 0.00 65 ARG A C 17
ATOM 26990 O O . ARG A 1 65 ? -1.367 -0.449 -7.690 1.00 0.00 65 ARG A O 17
ATOM 27011 N N . CYS A 1 66 ? -3.535 -1.013 -8.007 1.00 0.00 66 CYS A N 17
ATOM 27012 C CA . CYS A 1 66 ? -3.767 -1.349 -6.613 1.00 0.00 66 CYS A CA 17
ATOM 27013 C C . CYS A 1 66 ? -3.507 -2.846 -6.430 1.00 0.00 66 CYS A C 17
ATOM 27014 O O . CYS A 1 66 ? -4.425 -3.607 -6.127 1.00 0.00 66 CYS A O 17
ATOM 27022 N N . GLY A 1 67 ? -2.252 -3.224 -6.623 1.00 0.00 67 GLY A N 17
ATOM 27023 C CA . GLY A 1 67 ? -1.860 -4.616 -6.483 1.00 0.00 67 GLY A CA 17
ATOM 27024 C C . GLY A 1 67 ? -0.481 -4.862 -7.099 1.00 0.00 67 GLY A C 17
ATOM 27025 O O . GLY A 1 67 ? 0.055 -4.001 -7.795 1.00 0.00 67 GLY A O 17
ATOM 27029 N N . PHE A 1 68 ? 0.054 -6.042 -6.821 1.00 0.00 68 PHE A N 17
ATOM 27030 C CA . PHE A 1 68 ? 1.360 -6.412 -7.339 1.00 0.00 68 PHE A CA 17
ATOM 27031 C C . PHE A 1 68 ? 1.621 -7.908 -7.151 1.00 0.00 68 PHE A C 17
ATOM 27032 O O . PHE A 1 68 ? 0.849 -8.598 -6.487 1.00 0.00 68 PHE A O 17
ATOM 27049 N N . THR A 1 69 ? 2.713 -8.365 -7.747 1.00 0.00 69 THR A N 17
ATOM 27050 C CA . THR A 1 69 ? 3.085 -9.767 -7.653 1.00 0.00 69 THR A CA 17
ATOM 27051 C C . THR A 1 69 ? 4.552 -9.902 -7.242 1.00 0.00 69 THR A C 17
ATOM 27052 O O . THR A 1 69 ? 5.448 -9.496 -7.981 1.00 0.00 69 THR A O 17
ATOM 27063 N N . VAL A 1 70 ? 4.753 -10.475 -6.064 1.00 0.00 70 VAL A N 17
ATOM 27064 C CA . VAL A 1 70 ? 6.096 -10.669 -5.546 1.00 0.00 70 VAL A CA 17
ATOM 27065 C C . VAL A 1 70 ? 6.692 -11.943 -6.148 1.00 0.00 70 VAL A C 17
ATOM 27066 O O . VAL A 1 70 ? 5.958 -12.847 -6.547 1.00 0.00 70 VAL A O 17
ATOM 27079 N N . LYS A 1 71 ? 8.015 -11.975 -6.196 1.00 0.00 71 LYS A N 17
ATOM 27080 C CA . LYS A 1 71 ? 8.717 -13.123 -6.743 1.00 0.00 71 LYS A CA 17
ATOM 27081 C C . LYS A 1 71 ? 9.936 -13.434 -5.872 1.00 0.00 71 LYS A C 17
ATOM 27082 O O . LYS A 1 71 ? 10.252 -12.683 -4.950 1.00 0.00 71 LYS A O 17
ATOM 27101 N N . ASP A 1 72 ? 10.587 -14.542 -6.193 1.00 0.00 72 ASP A N 17
ATOM 27102 C CA . ASP A 1 72 ? 11.763 -14.961 -5.451 1.00 0.00 72 ASP A CA 17
ATOM 27103 C C . ASP A 1 72 ? 11.422 -15.034 -3.961 1.00 0.00 72 ASP A C 17
ATOM 27104 O O . ASP A 1 72 ? 11.715 -14.107 -3.208 1.00 0.00 72 ASP A O 17
ATOM 27113 N N . LEU A 1 73 ? 10.807 -16.144 -3.581 1.00 0.00 73 LEU A N 17
ATOM 27114 C CA . LEU A 1 73 ? 10.423 -16.350 -2.195 1.00 0.00 73 LEU A CA 17
ATOM 27115 C C . LEU A 1 73 ? 10.663 -17.812 -1.815 1.00 0.00 73 LEU A C 17
ATOM 27116 O O . LEU A 1 73 ? 10.523 -18.705 -2.650 1.00 0.00 73 LEU A O 17
ATOM 27132 N N . PRO A 1 74 ? 11.031 -18.017 -0.522 1.00 0.00 74 PRO A N 17
ATOM 27133 C CA . PRO A 1 74 ? 11.292 -19.356 -0.022 1.00 0.00 74 PRO A CA 17
ATOM 27134 C C . PRO A 1 74 ? 9.987 -20.126 0.191 1.00 0.00 74 PRO A C 17
ATOM 27135 O O . PRO A 1 74 ? 9.144 -19.718 0.988 1.00 0.00 74 PRO A O 17
ATOM 27146 N N . THR A 1 75 ? 9.862 -21.227 -0.537 1.00 0.00 75 THR A N 17
ATOM 27147 C CA . THR A 1 75 ? 8.675 -22.058 -0.438 1.00 0.00 75 THR A CA 17
ATOM 27148 C C . THR A 1 75 ? 8.526 -22.609 0.981 1.00 0.00 75 THR A C 17
ATOM 27149 O O . THR A 1 75 ? 9.376 -23.364 1.450 1.00 0.00 75 THR A O 17
ATOM 27160 N N . GLY A 1 76 ? 7.439 -22.210 1.626 1.00 0.00 76 GLY A N 17
ATOM 27161 C CA . GLY A 1 76 ? 7.168 -22.655 2.982 1.00 0.00 76 GLY A CA 17
ATOM 27162 C C . GLY A 1 76 ? 7.833 -21.732 4.005 1.00 0.00 76 GLY A C 17
ATOM 27163 O O . GLY A 1 76 ? 8.476 -22.201 4.943 1.00 0.00 76 GLY A O 17
ATOM 27167 N N . ALA A 1 77 ? 7.656 -20.437 3.789 1.00 0.00 77 ALA A N 17
ATOM 27168 C CA . ALA A 1 77 ? 8.231 -19.444 4.681 1.00 0.00 77 ALA A CA 17
ATOM 27169 C C . ALA A 1 77 ? 7.178 -18.383 5.003 1.00 0.00 77 ALA A C 17
ATOM 27170 O O . ALA A 1 77 ? 6.541 -17.841 4.100 1.00 0.00 77 ALA A O 17
ATOM 27177 N N . ARG A 1 78 ? 7.025 -18.118 6.292 1.00 0.00 78 ARG A N 17
ATOM 27178 C CA . ARG A 1 78 ? 6.060 -17.131 6.745 1.00 0.00 78 ARG A CA 17
ATOM 27179 C C . ARG A 1 78 ? 6.598 -15.718 6.516 1.00 0.00 78 ARG A C 17
ATOM 27180 O O . ARG A 1 78 ? 7.295 -15.170 7.369 1.00 0.00 78 ARG A O 17
ATOM 27201 N N . ILE A 1 79 ? 6.255 -15.167 5.361 1.00 0.00 79 ILE A N 17
ATOM 27202 C CA . ILE A 1 79 ? 6.696 -13.828 5.010 1.00 0.00 79 ILE A CA 17
ATOM 27203 C C . ILE A 1 79 ? 5.521 -12.857 5.146 1.00 0.00 79 ILE A C 17
ATOM 27204 O O . ILE A 1 79 ? 4.391 -13.191 4.792 1.00 0.00 79 ILE A O 17
ATOM 27220 N N . LEU A 1 80 ? 5.828 -11.675 5.659 1.00 0.00 80 LEU A N 17
ATOM 27221 C CA . LEU A 1 80 ? 4.812 -10.654 5.846 1.00 0.00 80 LEU A CA 17
ATOM 27222 C C . LEU A 1 80 ? 4.969 -9.580 4.768 1.00 0.00 80 LEU A C 17
ATOM 27223 O O . LEU A 1 80 ? 6.064 -9.058 4.562 1.00 0.00 80 LEU A O 17
ATOM 27239 N N . PHE A 1 81 ? 3.860 -9.283 4.107 1.00 0.00 81 PHE A N 17
ATOM 27240 C CA . PHE A 1 81 ? 3.861 -8.281 3.055 1.00 0.00 81 PHE A CA 17
ATOM 27241 C C . PHE A 1 81 ? 3.255 -6.966 3.549 1.00 0.00 81 PHE A C 17
ATOM 27242 O O . PHE A 1 81 ? 2.363 -6.969 4.397 1.00 0.00 81 PHE A O 17
ATOM 27259 N N . ARG A 1 82 ? 3.763 -5.873 2.998 1.00 0.00 82 ARG A N 17
ATOM 27260 C CA . ARG A 1 82 ? 3.283 -4.554 3.373 1.00 0.00 82 ARG A CA 17
ATOM 27261 C C . ARG A 1 82 ? 3.309 -3.616 2.164 1.00 0.00 82 ARG A C 17
ATOM 27262 O O . ARG A 1 82 ? 4.239 -3.661 1.359 1.00 0.00 82 ARG A O 17
ATOM 27283 N N . VAL A 1 83 ? 2.278 -2.789 2.073 1.00 0.00 83 VAL A N 17
ATOM 27284 C CA . VAL A 1 83 ? 2.172 -1.843 0.976 1.00 0.00 83 VAL A CA 17
ATOM 27285 C C . VAL A 1 83 ? 2.170 -0.419 1.535 1.00 0.00 83 VAL A C 17
ATOM 27286 O O . VAL A 1 83 ? 1.390 -0.101 2.431 1.00 0.00 83 VAL A O 17
ATOM 27299 N N . VAL A 1 84 ? 3.052 0.401 0.982 1.00 0.00 84 VAL A N 17
ATOM 27300 C CA . VAL A 1 84 ? 3.162 1.784 1.414 1.00 0.00 84 VAL A CA 17
ATOM 27301 C C . VAL A 1 84 ? 3.077 2.703 0.194 1.00 0.00 84 VAL A C 17
ATOM 27302 O O . VAL A 1 84 ? 3.822 2.532 -0.770 1.00 0.00 84 VAL A O 17
ATOM 27315 N N . GLY A 1 85 ? 2.162 3.659 0.276 1.00 0.00 85 GLY A N 17
ATOM 27316 C CA . GLY A 1 85 ? 1.970 4.605 -0.810 1.00 0.00 85 GLY A CA 17
ATOM 27317 C C . GLY A 1 85 ? 3.047 5.692 -0.786 1.00 0.00 85 GLY A C 17
ATOM 27318 O O . GLY A 1 85 ? 3.071 6.527 0.117 1.00 0.00 85 GLY A O 17
ATOM 27322 N N . VAL A 1 86 ? 3.911 5.647 -1.789 1.00 0.00 86 VAL A N 17
ATOM 27323 C CA . VAL A 1 86 ? 4.987 6.618 -1.895 1.00 0.00 86 VAL A CA 17
ATOM 27324 C C . VAL A 1 86 ? 4.450 7.900 -2.534 1.00 0.00 86 VAL A C 17
ATOM 27325 O O . VAL A 1 86 ? 3.444 7.872 -3.240 1.00 0.00 86 VAL A O 17
ATOM 27338 N N . ASN A 1 87 ? 5.145 8.995 -2.262 1.00 0.00 87 ASN A N 17
ATOM 27339 C CA . ASN A 1 87 ? 4.751 10.285 -2.801 1.00 0.00 87 ASN A CA 17
ATOM 27340 C C . ASN A 1 87 ? 5.823 11.323 -2.464 1.00 0.00 87 ASN A C 17
ATOM 27341 O O . ASN A 1 87 ? 6.772 11.028 -1.739 1.00 0.00 87 ASN A O 17
ATOM 27352 N N . ILE A 1 88 ? 5.636 12.518 -3.006 1.00 0.00 88 ILE A N 17
ATOM 27353 C CA . ILE A 1 88 ? 6.576 13.601 -2.771 1.00 0.00 88 ILE A CA 17
ATOM 27354 C C . ILE A 1 88 ? 6.780 13.776 -1.265 1.00 0.00 88 ILE A C 17
ATOM 27355 O O . ILE A 1 88 ? 7.861 14.161 -0.822 1.00 0.00 88 ILE A O 17
ATOM 27371 N N . ALA A 1 89 ? 5.725 13.484 -0.519 1.00 0.00 89 ALA A N 17
ATOM 27372 C CA . ALA A 1 89 ? 5.775 13.604 0.928 1.00 0.00 89 ALA A CA 17
ATOM 27373 C C . ALA A 1 89 ? 6.609 12.456 1.502 1.00 0.00 89 ALA A C 17
ATOM 27374 O O . ALA A 1 89 ? 7.154 12.568 2.599 1.00 0.00 89 ALA A O 17
ATOM 27381 N N . GLY A 1 90 ? 6.682 11.379 0.734 1.00 0.00 90 GLY A N 17
ATOM 27382 C CA . GLY A 1 90 ? 7.440 10.212 1.153 1.00 0.00 90 GLY A CA 17
ATOM 27383 C C . GLY A 1 90 ? 6.555 8.964 1.181 1.00 0.00 90 GLY A C 17
ATOM 27384 O O . GLY A 1 90 ? 5.743 8.755 0.281 1.00 0.00 90 GLY A O 17
ATOM 27388 N N . ARG A 1 91 ? 6.741 8.169 2.224 1.00 0.00 91 ARG A N 17
ATOM 27389 C CA . ARG A 1 91 ? 5.970 6.948 2.381 1.00 0.00 91 ARG A CA 17
ATOM 27390 C C . ARG A 1 91 ? 4.802 7.177 3.342 1.00 0.00 91 ARG A C 17
ATOM 27391 O O . ARG A 1 91 ? 4.732 8.213 4.003 1.00 0.00 91 ARG A O 17
ATOM 27412 N N . SER A 1 92 ? 3.915 6.195 3.390 1.00 0.00 92 SER A N 17
ATOM 27413 C CA . SER A 1 92 ? 2.753 6.277 4.260 1.00 0.00 92 SER A CA 17
ATOM 27414 C C . SER A 1 92 ? 2.644 5.008 5.108 1.00 0.00 92 SER A C 17
ATOM 27415 O O . SER A 1 92 ? 3.307 4.011 4.828 1.00 0.00 92 SER A O 17
ATOM 27423 N N . GLU A 1 93 ? 1.802 5.087 6.128 1.00 0.00 93 GLU A N 17
ATOM 27424 C CA . GLU A 1 93 ? 1.597 3.957 7.018 1.00 0.00 93 GLU A CA 17
ATOM 27425 C C . GLU A 1 93 ? 1.518 2.656 6.216 1.00 0.00 93 GLU A C 17
ATOM 27426 O O . GLU A 1 93 ? 0.753 2.559 5.258 1.00 0.00 93 GLU A O 17
ATOM 27438 N N . PRO A 1 94 ? 2.341 1.664 6.649 1.00 0.00 94 PRO A N 17
ATOM 27439 C CA . PRO A 1 94 ? 2.372 0.373 5.982 1.00 0.00 94 PRO A CA 17
ATOM 27440 C C . PRO A 1 94 ? 1.133 -0.454 6.331 1.00 0.00 94 PRO A C 17
ATOM 27441 O O . PRO A 1 94 ? 0.854 -0.696 7.504 1.00 0.00 94 PRO A O 17
ATOM 27452 N N . ALA A 1 95 ? 0.423 -0.866 5.291 1.00 0.00 95 ALA A N 17
ATOM 27453 C CA . ALA A 1 95 ? -0.779 -1.661 5.473 1.00 0.00 95 ALA A CA 17
ATOM 27454 C C . ALA A 1 95 ? -0.391 -3.130 5.655 1.00 0.00 95 ALA A C 17
ATOM 27455 O O . ALA A 1 95 ? -0.904 -4.002 4.955 1.00 0.00 95 ALA A O 17
ATOM 27462 N N . THR A 1 96 ? 0.510 -3.358 6.598 1.00 0.00 96 THR A N 17
ATOM 27463 C CA . THR A 1 96 ? 0.973 -4.706 6.881 1.00 0.00 96 THR A CA 17
ATOM 27464 C C . THR A 1 96 ? -0.197 -5.691 6.838 1.00 0.00 96 THR A C 17
ATOM 27465 O O . THR A 1 96 ? -1.317 -5.347 7.212 1.00 0.00 96 THR A O 17
ATOM 27476 N N . LEU A 1 97 ? 0.103 -6.897 6.380 1.00 0.00 97 LEU A N 17
ATOM 27477 C CA . LEU A 1 97 ? -0.910 -7.935 6.283 1.00 0.00 97 LEU A CA 17
ATOM 27478 C C . LEU A 1 97 ? -1.309 -8.384 7.690 1.00 0.00 97 LEU A C 17
ATOM 27479 O O . LEU A 1 97 ? -0.502 -8.325 8.617 1.00 0.00 97 LEU A O 17
ATOM 27495 N N . LEU A 1 98 ? -2.554 -8.823 7.805 1.00 0.00 98 LEU A N 17
ATOM 27496 C CA . LEU A 1 98 ? -3.070 -9.282 9.084 1.00 0.00 98 LEU A CA 17
ATOM 27497 C C . LEU A 1 98 ? -2.491 -10.663 9.396 1.00 0.00 98 LEU A C 17
ATOM 27498 O O . LEU A 1 98 ? -2.425 -11.064 10.557 1.00 0.00 98 LEU A O 17
ATOM 27514 N N . GLN A 1 99 ? -2.087 -11.353 8.339 1.00 0.00 99 GLN A N 17
ATOM 27515 C CA . GLN A 1 99 ? -1.516 -12.681 8.486 1.00 0.00 99 GLN A CA 17
ATOM 27516 C C . GLN A 1 99 ? -0.380 -12.884 7.482 1.00 0.00 99 GLN A C 17
ATOM 27517 O O . GLN A 1 99 ? -0.403 -12.319 6.390 1.00 0.00 99 GLN A O 17
ATOM 27531 N N . PRO A 1 100 ? 0.614 -13.714 7.899 1.00 0.00 100 PRO A N 17
ATOM 27532 C CA . PRO A 1 100 ? 1.757 -13.999 7.048 1.00 0.00 100 PRO A CA 17
ATOM 27533 C C . PRO A 1 100 ? 1.376 -14.963 5.923 1.00 0.00 100 PRO A C 17
ATOM 27534 O O . PRO A 1 100 ? 0.261 -15.482 5.896 1.00 0.00 100 PRO A O 17
ATOM 27545 N N . VAL A 1 101 ? 2.324 -15.173 5.021 1.00 0.00 101 VAL A N 17
ATOM 27546 C CA . VAL A 1 101 ? 2.101 -16.066 3.896 1.00 0.00 101 VAL A CA 17
ATOM 27547 C C . VAL A 1 101 ? 3.125 -17.202 3.942 1.00 0.00 101 VAL A C 17
ATOM 27548 O O . VAL A 1 101 ? 4.314 -16.964 4.149 1.00 0.00 101 VAL A O 17
ATOM 27561 N N . THR A 1 102 ? 2.625 -18.414 3.747 1.00 0.00 102 THR A N 17
ATOM 27562 C CA . THR A 1 102 ? 3.481 -19.588 3.764 1.00 0.00 102 THR A CA 17
ATOM 27563 C C . THR A 1 102 ? 4.192 -19.749 2.418 1.00 0.00 102 THR A C 17
ATOM 27564 O O . THR A 1 102 ? 5.237 -20.393 2.337 1.00 0.00 102 THR A O 17
ATOM 27575 N N . ILE A 1 103 ? 3.596 -19.154 1.396 1.00 0.00 103 ILE A N 17
ATOM 27576 C CA . ILE A 1 103 ? 4.158 -19.224 0.058 1.00 0.00 103 ILE A CA 17
ATOM 27577 C C . ILE A 1 103 ? 4.077 -20.665 -0.451 1.00 0.00 103 ILE A C 17
ATOM 27578 O O . ILE A 1 103 ? 4.899 -21.503 -0.085 1.00 0.00 103 ILE A O 17
ATOM 27594 N N . ARG A 1 104 ? 3.077 -20.908 -1.286 1.00 0.00 104 ARG A N 17
ATOM 27595 C CA . ARG A 1 104 ? 2.878 -22.233 -1.848 1.00 0.00 104 ARG A CA 17
ATOM 27596 C C . ARG A 1 104 ? 1.695 -22.224 -2.819 1.00 0.00 104 ARG A C 17
ATOM 27597 O O . ARG A 1 104 ? 0.729 -21.489 -2.621 1.00 0.00 104 ARG A O 17
ATOM 27618 N N . GLU A 1 105 ? 1.810 -23.051 -3.849 1.00 0.00 105 GLU A N 17
ATOM 27619 C CA . GLU A 1 105 ? 0.763 -23.148 -4.851 1.00 0.00 105 GLU A CA 17
ATOM 27620 C C . GLU A 1 105 ? -0.133 -24.355 -4.567 1.00 0.00 105 GLU A C 17
ATOM 27621 O O . GLU A 1 105 ? 0.303 -25.325 -3.949 1.00 0.00 105 GLU A O 17
ATOM 27633 N N . SER A 1 106 ? -1.370 -24.256 -5.033 1.00 0.00 106 SER A N 17
ATOM 27634 C CA . SER A 1 106 ? -2.331 -25.328 -4.836 1.00 0.00 106 SER A CA 17
ATOM 27635 C C . SER A 1 106 ? -3.553 -25.105 -5.729 1.00 0.00 106 SER A C 17
ATOM 27636 O O . SER A 1 106 ? -4.538 -24.504 -5.301 1.00 0.00 106 SER A O 17
ATOM 27644 N N . GLY A 1 107 ? -3.451 -25.600 -6.954 1.00 0.00 107 GLY A N 17
ATOM 27645 C CA . GLY A 1 107 ? -4.535 -25.462 -7.910 1.00 0.00 107 GLY A CA 17
ATOM 27646 C C . GLY A 1 107 ? -4.118 -25.973 -9.291 1.00 0.00 107 GLY A C 17
ATOM 27647 O O . GLY A 1 107 ? -3.073 -25.583 -9.811 1.00 0.00 107 GLY A O 17
ATOM 27651 N N . PRO A 1 108 ? -4.977 -26.861 -9.859 1.00 0.00 108 PRO A N 17
ATOM 27652 C CA . PRO A 1 108 ? -4.708 -27.429 -11.169 1.00 0.00 108 PRO A CA 17
ATOM 27653 C C . PRO A 1 108 ? -4.976 -26.407 -12.276 1.00 0.00 108 PRO A C 17
ATOM 27654 O O . PRO A 1 108 ? -5.883 -25.584 -12.159 1.00 0.00 108 PRO A O 17
ATOM 27665 N N . SER A 1 109 ? -4.172 -26.493 -13.325 1.00 0.00 109 SER A N 17
ATOM 27666 C CA . SER A 1 109 ? -4.311 -25.587 -14.452 1.00 0.00 109 SER A CA 17
ATOM 27667 C C . SER A 1 109 ? -5.236 -26.199 -15.505 1.00 0.00 109 SER A C 17
ATOM 27668 O O . SER A 1 109 ? -5.185 -27.402 -15.757 1.00 0.00 109 SER A O 17
ATOM 27676 N N . SER A 1 110 ? -6.061 -25.344 -16.091 1.00 0.00 110 SER A N 17
ATOM 27677 C CA . SER A 1 110 ? -6.996 -25.786 -17.111 1.00 0.00 110 SER A CA 17
ATOM 27678 C C . SER A 1 110 ? -7.378 -24.612 -18.016 1.00 0.00 110 SER A C 17
ATOM 27679 O O . SER A 1 110 ? -7.396 -23.464 -17.574 1.00 0.00 110 SER A O 17
ATOM 27687 N N . GLY A 1 111 ? -7.673 -24.940 -19.265 1.00 0.00 111 GLY A N 17
ATOM 27688 C CA . GLY A 1 111 ? -8.053 -23.927 -20.235 1.00 0.00 111 GLY A CA 17
ATOM 27689 C C . GLY A 1 111 ? -9.501 -23.480 -20.023 1.00 0.00 111 GLY A C 17
ATOM 27690 O O . GLY A 1 111 ? -9.911 -22.436 -20.525 1.00 0.00 111 GLY A O 17
ATOM 27694 N N . GLY A 1 1 ? 2.035 23.163 13.761 1.00 0.00 1 GLY A N 18
ATOM 27695 C CA . GLY A 1 1 ? 0.931 23.668 14.559 1.00 0.00 1 GLY A CA 18
ATOM 27696 C C . GLY A 1 1 ? 0.153 24.745 13.799 1.00 0.00 1 GLY A C 18
ATOM 27697 O O . GLY A 1 1 ? -0.844 24.449 13.143 1.00 0.00 1 GLY A O 18
ATOM 27701 N N . SER A 1 2 ? 0.639 25.972 13.914 1.00 0.00 2 SER A N 18
ATOM 27702 C CA . SER A 1 2 ? 0.002 27.094 13.246 1.00 0.00 2 SER A CA 18
ATOM 27703 C C . SER A 1 2 ? 0.676 27.351 11.897 1.00 0.00 2 SER A C 18
ATOM 27704 O O . SER A 1 2 ? 1.528 28.231 11.782 1.00 0.00 2 SER A O 18
ATOM 27712 N N . SER A 1 3 ? 0.269 26.567 10.909 1.00 0.00 3 SER A N 18
ATOM 27713 C CA . SER A 1 3 ? 0.823 26.699 9.572 1.00 0.00 3 SER A CA 18
ATOM 27714 C C . SER A 1 3 ? -0.039 25.929 8.570 1.00 0.00 3 SER A C 18
ATOM 27715 O O . SER A 1 3 ? -0.582 26.514 7.634 1.00 0.00 3 SER A O 18
ATOM 27723 N N . GLY A 1 4 ? -0.139 24.628 8.801 1.00 0.00 4 GLY A N 18
ATOM 27724 C CA . GLY A 1 4 ? -0.926 23.771 7.930 1.00 0.00 4 GLY A CA 18
ATOM 27725 C C . GLY A 1 4 ? -0.027 23.002 6.960 1.00 0.00 4 GLY A C 18
ATOM 27726 O O . GLY A 1 4 ? 0.927 23.557 6.419 1.00 0.00 4 GLY A O 18
ATOM 27730 N N . SER A 1 5 ? -0.364 21.734 6.770 1.00 0.00 5 SER A N 18
ATOM 27731 C CA . SER A 1 5 ? 0.400 20.883 5.875 1.00 0.00 5 SER A CA 18
ATOM 27732 C C . SER A 1 5 ? -0.513 19.825 5.253 1.00 0.00 5 SER A C 18
ATOM 27733 O O . SER A 1 5 ? -1.595 19.551 5.771 1.00 0.00 5 SER A O 18
ATOM 27741 N N . SER A 1 6 ? -0.044 19.258 4.151 1.00 0.00 6 SER A N 18
ATOM 27742 C CA . SER A 1 6 ? -0.805 18.236 3.452 1.00 0.00 6 SER A CA 18
ATOM 27743 C C . SER A 1 6 ? -0.498 16.859 4.044 1.00 0.00 6 SER A C 18
ATOM 27744 O O . SER A 1 6 ? -1.374 16.218 4.620 1.00 0.00 6 SER A O 18
ATOM 27752 N N . GLY A 1 7 ? 0.751 16.446 3.881 1.00 0.00 7 GLY A N 18
ATOM 27753 C CA . GLY A 1 7 ? 1.185 15.157 4.392 1.00 0.00 7 GLY A CA 18
ATOM 27754 C C . GLY A 1 7 ? 1.061 14.072 3.320 1.00 0.00 7 GLY A C 18
ATOM 27755 O O . GLY A 1 7 ? 0.562 14.330 2.225 1.00 0.00 7 GLY A O 18
ATOM 27759 N N . PRO A 1 8 ? 1.535 12.850 3.681 1.00 0.00 8 PRO A N 18
ATOM 27760 C CA . PRO A 1 8 ? 1.482 11.725 2.763 1.00 0.00 8 PRO A CA 18
ATOM 27761 C C . PRO A 1 8 ? 0.058 11.177 2.648 1.00 0.00 8 PRO A C 18
ATOM 27762 O O . PRO A 1 8 ? -0.688 11.169 3.626 1.00 0.00 8 PRO A O 18
ATOM 27773 N N . THR A 1 9 ? -0.276 10.733 1.445 1.00 0.00 9 THR A N 18
ATOM 27774 C CA . THR A 1 9 ? -1.597 10.185 1.190 1.00 0.00 9 THR A CA 18
ATOM 27775 C C . THR A 1 9 ? -1.990 9.203 2.296 1.00 0.00 9 THR A C 18
ATOM 27776 O O . THR A 1 9 ? -1.135 8.730 3.043 1.00 0.00 9 THR A O 18
ATOM 27787 N N . SER A 1 10 ? -3.283 8.925 2.365 1.00 0.00 10 SER A N 18
ATOM 27788 C CA . SER A 1 10 ? -3.799 8.008 3.367 1.00 0.00 10 SER A CA 18
ATOM 27789 C C . SER A 1 10 ? -3.329 6.583 3.064 1.00 0.00 10 SER A C 18
ATOM 27790 O O . SER A 1 10 ? -3.458 6.110 1.936 1.00 0.00 10 SER A O 18
ATOM 27798 N N . ALA A 1 11 ? -2.794 5.940 4.091 1.00 0.00 11 ALA A N 18
ATOM 27799 C CA . ALA A 1 11 ? -2.304 4.580 3.949 1.00 0.00 11 ALA A CA 18
ATOM 27800 C C . ALA A 1 11 ? -3.318 3.758 3.151 1.00 0.00 11 ALA A C 18
ATOM 27801 O O . ALA A 1 11 ? -4.489 4.125 3.063 1.00 0.00 11 ALA A O 18
ATOM 27808 N N . PRO A 1 12 ? -2.818 2.632 2.573 1.00 0.00 12 PRO A N 18
ATOM 27809 C CA . PRO A 1 12 ? -3.667 1.756 1.785 1.00 0.00 12 PRO A CA 18
ATOM 27810 C C . PRO A 1 12 ? -4.586 0.927 2.685 1.00 0.00 12 PRO A C 18
ATOM 27811 O O . PRO A 1 12 ? -4.297 0.736 3.865 1.00 0.00 12 PRO A O 18
ATOM 27822 N N . GLN A 1 13 ? -5.674 0.457 2.093 1.00 0.00 13 GLN A N 18
ATOM 27823 C CA . GLN A 1 13 ? -6.637 -0.346 2.826 1.00 0.00 13 GLN A CA 18
ATOM 27824 C C . GLN A 1 13 ? -7.166 -1.478 1.943 1.00 0.00 13 GLN A C 18
ATOM 27825 O O . GLN A 1 13 ? -7.054 -1.420 0.720 1.00 0.00 13 GLN A O 18
ATOM 27839 N N . HIS A 1 14 ? -7.732 -2.482 2.598 1.00 0.00 14 HIS A N 18
ATOM 27840 C CA . HIS A 1 14 ? -8.278 -3.625 1.888 1.00 0.00 14 HIS A CA 18
ATOM 27841 C C . HIS A 1 14 ? -7.148 -4.383 1.188 1.00 0.00 14 HIS A C 18
ATOM 27842 O O . HIS A 1 14 ? -7.278 -4.765 0.026 1.00 0.00 14 HIS A O 18
ATOM 27856 N N . LEU A 1 15 ? -6.064 -4.578 1.925 1.00 0.00 15 LEU A N 18
ATOM 27857 C CA . LEU A 1 15 ? -4.912 -5.283 1.390 1.00 0.00 15 LEU A CA 18
ATOM 27858 C C . LEU A 1 15 ? -4.961 -6.745 1.838 1.00 0.00 15 LEU A C 18
ATOM 27859 O O . LEU A 1 15 ? -4.737 -7.047 3.009 1.00 0.00 15 LEU A O 18
ATOM 27875 N N . THR A 1 16 ? -5.257 -7.614 0.882 1.00 0.00 16 THR A N 18
ATOM 27876 C CA . THR A 1 16 ? -5.338 -9.037 1.163 1.00 0.00 16 THR A CA 18
ATOM 27877 C C . THR A 1 16 ? -4.608 -9.837 0.082 1.00 0.00 16 THR A C 18
ATOM 27878 O O . THR A 1 16 ? -4.179 -9.277 -0.925 1.00 0.00 16 THR A O 18
ATOM 27889 N N . VAL A 1 17 ? -4.490 -11.133 0.329 1.00 0.00 17 VAL A N 18
ATOM 27890 C CA . VAL A 1 17 ? -3.819 -12.015 -0.610 1.00 0.00 17 VAL A CA 18
ATOM 27891 C C . VAL A 1 17 ? -4.856 -12.640 -1.546 1.00 0.00 17 VAL A C 18
ATOM 27892 O O . VAL A 1 17 ? -5.676 -13.451 -1.117 1.00 0.00 17 VAL A O 18
ATOM 27905 N N . GLU A 1 18 ? -4.787 -12.239 -2.807 1.00 0.00 18 GLU A N 18
ATOM 27906 C CA . GLU A 1 18 ? -5.709 -12.750 -3.806 1.00 0.00 18 GLU A CA 18
ATOM 27907 C C . GLU A 1 18 ? -5.357 -14.195 -4.165 1.00 0.00 18 GLU A C 18
ATOM 27908 O O . GLU A 1 18 ? -6.223 -15.069 -4.156 1.00 0.00 18 GLU A O 18
ATOM 27920 N N . ASP A 1 19 ? -4.085 -14.402 -4.471 1.00 0.00 19 ASP A N 18
ATOM 27921 C CA . ASP A 1 19 ? -3.608 -15.726 -4.832 1.00 0.00 19 ASP A CA 18
ATOM 27922 C C . ASP A 1 19 ? -2.180 -15.908 -4.314 1.00 0.00 19 ASP A C 18
ATOM 27923 O O . ASP A 1 19 ? -1.500 -14.931 -4.003 1.00 0.00 19 ASP A O 18
ATOM 27932 N N . VAL A 1 20 ? -1.767 -17.164 -4.238 1.00 0.00 20 VAL A N 18
ATOM 27933 C CA . VAL A 1 20 ? -0.432 -17.486 -3.763 1.00 0.00 20 VAL A CA 18
ATOM 27934 C C . VAL A 1 20 ? 0.175 -18.570 -4.657 1.00 0.00 20 VAL A C 18
ATOM 27935 O O . VAL A 1 20 ? -0.448 -19.603 -4.895 1.00 0.00 20 VAL A O 18
ATOM 27948 N N . THR A 1 21 ? 1.383 -18.296 -5.127 1.00 0.00 21 THR A N 18
ATOM 27949 C CA . THR A 1 21 ? 2.081 -19.234 -5.989 1.00 0.00 21 THR A CA 18
ATOM 27950 C C . THR A 1 21 ? 3.119 -20.023 -5.189 1.00 0.00 21 THR A C 18
ATOM 27951 O O . THR A 1 21 ? 3.013 -20.136 -3.969 1.00 0.00 21 THR A O 18
ATOM 27962 N N . ASP A 1 22 ? 4.100 -20.548 -5.909 1.00 0.00 22 ASP A N 18
ATOM 27963 C CA . ASP A 1 22 ? 5.156 -21.323 -5.281 1.00 0.00 22 ASP A CA 18
ATOM 27964 C C . ASP A 1 22 ? 6.353 -20.412 -5.000 1.00 0.00 22 ASP A C 18
ATOM 27965 O O . ASP A 1 22 ? 6.960 -20.489 -3.933 1.00 0.00 22 ASP A O 18
ATOM 27974 N N . THR A 1 23 ? 6.657 -19.570 -5.977 1.00 0.00 23 THR A N 18
ATOM 27975 C CA . THR A 1 23 ? 7.771 -18.645 -5.849 1.00 0.00 23 THR A CA 18
ATOM 27976 C C . THR A 1 23 ? 7.293 -17.205 -6.044 1.00 0.00 23 THR A C 18
ATOM 27977 O O . THR A 1 23 ? 8.105 -16.290 -6.176 1.00 0.00 23 THR A O 18
ATOM 27988 N N . THR A 1 24 ? 5.977 -17.048 -6.055 1.00 0.00 24 THR A N 18
ATOM 27989 C CA . THR A 1 24 ? 5.382 -15.735 -6.232 1.00 0.00 24 THR A CA 18
ATOM 27990 C C . THR A 1 24 ? 4.095 -15.618 -5.412 1.00 0.00 24 THR A C 18
ATOM 27991 O O . THR A 1 24 ? 3.602 -16.611 -4.879 1.00 0.00 24 THR A O 18
ATOM 28002 N N . THR A 1 25 ? 3.587 -14.397 -5.337 1.00 0.00 25 THR A N 18
ATOM 28003 C CA . THR A 1 25 ? 2.367 -14.138 -4.592 1.00 0.00 25 THR A CA 18
ATOM 28004 C C . THR A 1 25 ? 1.660 -12.897 -5.141 1.00 0.00 25 THR A C 18
ATOM 28005 O O . THR A 1 25 ? 2.312 -11.956 -5.592 1.00 0.00 25 THR A O 18
ATOM 28016 N N . THR A 1 26 ? 0.337 -12.934 -5.084 1.00 0.00 26 THR A N 18
ATOM 28017 C CA . THR A 1 26 ? -0.465 -11.824 -5.569 1.00 0.00 26 THR A CA 18
ATOM 28018 C C . THR A 1 26 ? -1.017 -11.012 -4.396 1.00 0.00 26 THR A C 18
ATOM 28019 O O . THR A 1 26 ? -1.352 -11.571 -3.353 1.00 0.00 26 THR A O 18
ATOM 28030 N N . LEU A 1 27 ? -1.095 -9.707 -4.606 1.00 0.00 27 LEU A N 18
ATOM 28031 C CA . LEU A 1 27 ? -1.601 -8.812 -3.579 1.00 0.00 27 LEU A CA 18
ATOM 28032 C C . LEU A 1 27 ? -2.558 -7.802 -4.215 1.00 0.00 27 LEU A C 18
ATOM 28033 O O . LEU A 1 27 ? -2.329 -7.342 -5.333 1.00 0.00 27 LEU A O 18
ATOM 28049 N N . LYS A 1 28 ? -3.611 -7.486 -3.476 1.00 0.00 28 LYS A N 18
ATOM 28050 C CA . LYS A 1 28 ? -4.604 -6.538 -3.953 1.00 0.00 28 LYS A CA 18
ATOM 28051 C C . LYS A 1 28 ? -4.991 -5.594 -2.814 1.00 0.00 28 LYS A C 18
ATOM 28052 O O . LYS A 1 28 ? -5.318 -6.041 -1.716 1.00 0.00 28 LYS A O 18
ATOM 28071 N N . TRP A 1 29 ? -4.942 -4.304 -3.114 1.00 0.00 29 TRP A N 18
ATOM 28072 C CA . TRP A 1 29 ? -5.283 -3.293 -2.129 1.00 0.00 29 TRP A CA 18
ATOM 28073 C C . TRP A 1 29 ? -6.223 -2.284 -2.793 1.00 0.00 29 TRP A C 18
ATOM 28074 O O . TRP A 1 29 ? -6.597 -2.449 -3.953 1.00 0.00 29 TRP A O 18
ATOM 28095 N N . ARG A 1 30 ? -6.578 -1.262 -2.028 1.00 0.00 30 ARG A N 18
ATOM 28096 C CA . ARG A 1 30 ? -7.467 -0.227 -2.527 1.00 0.00 30 ARG A CA 18
ATOM 28097 C C . ARG A 1 30 ? -6.849 1.156 -2.305 1.00 0.00 30 ARG A C 18
ATOM 28098 O O . ARG A 1 30 ? -6.038 1.338 -1.399 1.00 0.00 30 ARG A O 18
ATOM 28119 N N . PRO A 1 31 ? -7.269 2.118 -3.169 1.00 0.00 31 PRO A N 18
ATOM 28120 C CA . PRO A 1 31 ? -6.766 3.478 -3.075 1.00 0.00 31 PRO A CA 18
ATOM 28121 C C . PRO A 1 31 ? -7.398 4.216 -1.893 1.00 0.00 31 PRO A C 18
ATOM 28122 O O . PRO A 1 31 ? -8.470 3.840 -1.423 1.00 0.00 31 PRO A O 18
ATOM 28133 N N . PRO A 1 32 ? -6.687 5.281 -1.435 1.00 0.00 32 PRO A N 18
ATOM 28134 C CA . PRO A 1 32 ? -7.167 6.075 -0.316 1.00 0.00 32 PRO A CA 18
ATOM 28135 C C . PRO A 1 32 ? -8.320 6.985 -0.744 1.00 0.00 32 PRO A C 18
ATOM 28136 O O . PRO A 1 32 ? -8.681 7.025 -1.919 1.00 0.00 32 PRO A O 18
ATOM 28147 N N . ASP A 1 33 ? -8.868 7.692 0.234 1.00 0.00 33 ASP A N 18
ATOM 28148 C CA . ASP A 1 33 ? -9.973 8.598 -0.027 1.00 0.00 33 ASP A CA 18
ATOM 28149 C C . ASP A 1 33 ? -9.461 10.040 -0.009 1.00 0.00 33 ASP A C 18
ATOM 28150 O O . ASP A 1 33 ? -9.983 10.897 -0.720 1.00 0.00 33 ASP A O 18
ATOM 28159 N N . ARG A 1 34 ? -8.444 10.262 0.811 1.00 0.00 34 ARG A N 18
ATOM 28160 C CA . ARG A 1 34 ? -7.855 11.585 0.930 1.00 0.00 34 ARG A CA 18
ATOM 28161 C C . ARG A 1 34 ? -6.517 11.639 0.190 1.00 0.00 34 ARG A C 18
ATOM 28162 O O . ARG A 1 34 ? -5.457 11.576 0.810 1.00 0.00 34 ARG A O 18
ATOM 28183 N N . ILE A 1 35 ? -6.610 11.756 -1.127 1.00 0.00 35 ILE A N 18
ATOM 28184 C CA . ILE A 1 35 ? -5.421 11.819 -1.958 1.00 0.00 35 ILE A CA 18
ATOM 28185 C C . ILE A 1 35 ? -4.684 13.132 -1.688 1.00 0.00 35 ILE A C 18
ATOM 28186 O O . ILE A 1 35 ? -3.516 13.125 -1.303 1.00 0.00 35 ILE A O 18
ATOM 28202 N N . GLY A 1 36 ? -5.397 14.228 -1.900 1.00 0.00 36 GLY A N 18
ATOM 28203 C CA . GLY A 1 36 ? -4.826 15.547 -1.684 1.00 0.00 36 GLY A CA 18
ATOM 28204 C C . GLY A 1 36 ? -4.730 16.325 -2.998 1.00 0.00 36 GLY A C 18
ATOM 28205 O O . GLY A 1 36 ? -5.747 16.617 -3.626 1.00 0.00 36 GLY A O 18
ATOM 28209 N N . ALA A 1 37 ? -3.500 16.640 -3.374 1.00 0.00 37 ALA A N 18
ATOM 28210 C CA . ALA A 1 37 ? -3.258 17.379 -4.602 1.00 0.00 37 ALA A CA 18
ATOM 28211 C C . ALA A 1 37 ? -2.198 16.650 -5.430 1.00 0.00 37 ALA A C 18
ATOM 28212 O O . ALA A 1 37 ? -1.266 16.068 -4.878 1.00 0.00 37 ALA A O 18
ATOM 28219 N N . GLY A 1 38 ? -2.377 16.707 -6.742 1.00 0.00 38 GLY A N 18
ATOM 28220 C CA . GLY A 1 38 ? -1.447 16.060 -7.652 1.00 0.00 38 GLY A CA 18
ATOM 28221 C C . GLY A 1 38 ? -1.843 14.602 -7.895 1.00 0.00 38 GLY A C 18
ATOM 28222 O O . GLY A 1 38 ? -2.211 14.232 -9.009 1.00 0.00 38 GLY A O 18
ATOM 28226 N N . GLY A 1 39 ? -1.753 13.814 -6.834 1.00 0.00 39 GLY A N 18
ATOM 28227 C CA . GLY A 1 39 ? -2.097 12.404 -6.917 1.00 0.00 39 GLY A CA 18
ATOM 28228 C C . GLY A 1 39 ? -1.037 11.540 -6.232 1.00 0.00 39 GLY A C 18
ATOM 28229 O O . GLY A 1 39 ? -0.128 12.061 -5.587 1.00 0.00 39 GLY A O 18
ATOM 28233 N N . ILE A 1 40 ? -1.188 10.234 -6.395 1.00 0.00 40 ILE A N 18
ATOM 28234 C CA . ILE A 1 40 ? -0.255 9.292 -5.800 1.00 0.00 40 ILE A CA 18
ATOM 28235 C C . ILE A 1 40 ? 0.657 8.727 -6.890 1.00 0.00 40 ILE A C 18
ATOM 28236 O O . ILE A 1 40 ? 0.199 8.416 -7.988 1.00 0.00 40 ILE A O 18
ATOM 28252 N N . ASP A 1 41 ? 1.932 8.612 -6.549 1.00 0.00 41 ASP A N 18
ATOM 28253 C CA . ASP A 1 41 ? 2.913 8.090 -7.485 1.00 0.00 41 ASP A CA 18
ATOM 28254 C C . ASP A 1 41 ? 2.706 6.582 -7.646 1.00 0.00 41 ASP A C 18
ATOM 28255 O O . ASP A 1 41 ? 2.756 6.061 -8.759 1.00 0.00 41 ASP A O 18
ATOM 28264 N N . GLY A 1 42 ? 2.478 5.925 -6.519 1.00 0.00 42 GLY A N 18
ATOM 28265 C CA . GLY A 1 42 ? 2.264 4.487 -6.521 1.00 0.00 42 GLY A CA 18
ATOM 28266 C C . GLY A 1 42 ? 2.387 3.913 -5.108 1.00 0.00 42 GLY A C 18
ATOM 28267 O O . GLY A 1 42 ? 2.001 4.558 -4.135 1.00 0.00 42 GLY A O 18
ATOM 28271 N N . TYR A 1 43 ? 2.927 2.704 -5.041 1.00 0.00 43 TYR A N 18
ATOM 28272 C CA . TYR A 1 43 ? 3.106 2.035 -3.764 1.00 0.00 43 TYR A CA 18
ATOM 28273 C C . TYR A 1 43 ? 4.394 1.209 -3.754 1.00 0.00 43 TYR A C 18
ATOM 28274 O O . TYR A 1 43 ? 4.822 0.707 -4.792 1.00 0.00 43 TYR A O 18
ATOM 28292 N N . LEU A 1 44 ? 4.976 1.094 -2.569 1.00 0.00 44 LEU A N 18
ATOM 28293 C CA . LEU A 1 44 ? 6.206 0.337 -2.410 1.00 0.00 44 LEU A CA 18
ATOM 28294 C C . LEU A 1 44 ? 5.917 -0.939 -1.617 1.00 0.00 44 LEU A C 18
ATOM 28295 O O . LEU A 1 44 ? 5.641 -0.881 -0.420 1.00 0.00 44 LEU A O 18
ATOM 28311 N N . VAL A 1 45 ? 5.988 -2.062 -2.317 1.00 0.00 45 VAL A N 18
ATOM 28312 C CA . VAL A 1 45 ? 5.737 -3.350 -1.694 1.00 0.00 45 VAL A CA 18
ATOM 28313 C C . VAL A 1 45 ? 7.046 -3.900 -1.125 1.00 0.00 45 VAL A C 18
ATOM 28314 O O . VAL A 1 45 ? 8.062 -3.935 -1.818 1.00 0.00 45 VAL A O 18
ATOM 28327 N N . GLU A 1 46 ? 6.980 -4.317 0.131 1.00 0.00 46 GLU A N 18
ATOM 28328 C CA . GLU A 1 46 ? 8.147 -4.864 0.800 1.00 0.00 46 GLU A CA 18
ATOM 28329 C C . GLU A 1 46 ? 7.738 -6.009 1.730 1.00 0.00 46 GLU A C 18
ATOM 28330 O O . GLU A 1 46 ? 6.687 -5.951 2.366 1.00 0.00 46 GLU A O 18
ATOM 28342 N N . TYR A 1 47 ? 8.591 -7.022 1.779 1.00 0.00 47 TYR A N 18
ATOM 28343 C CA . TYR A 1 47 ? 8.331 -8.178 2.621 1.00 0.00 47 TYR A CA 18
ATOM 28344 C C . TYR A 1 47 ? 9.478 -8.406 3.608 1.00 0.00 47 TYR A C 18
ATOM 28345 O O . TYR A 1 47 ? 10.636 -8.140 3.291 1.00 0.00 47 TYR A O 18
ATOM 28363 N N . CYS A 1 48 ? 9.115 -8.897 4.784 1.00 0.00 48 CYS A N 18
ATOM 28364 C CA . CYS A 1 48 ? 10.098 -9.164 5.819 1.00 0.00 48 CYS A CA 18
ATOM 28365 C C . CYS A 1 48 ? 9.989 -10.637 6.217 1.00 0.00 48 CYS A C 18
ATOM 28366 O O . CYS A 1 48 ? 8.989 -11.054 6.799 1.00 0.00 48 CYS A O 18
ATOM 28374 N N . LEU A 1 49 ? 11.032 -11.385 5.887 1.00 0.00 49 LEU A N 18
ATOM 28375 C CA . LEU A 1 49 ? 11.066 -12.803 6.203 1.00 0.00 49 LEU A CA 18
ATOM 28376 C C . LEU A 1 49 ? 10.935 -12.987 7.716 1.00 0.00 49 LEU A C 18
ATOM 28377 O O . LEU A 1 49 ? 11.536 -12.243 8.490 1.00 0.00 49 LEU A O 18
ATOM 28393 N N . GLU A 1 50 ? 10.146 -13.983 8.093 1.00 0.00 50 GLU A N 18
ATOM 28394 C CA . GLU A 1 50 ? 9.929 -14.274 9.500 1.00 0.00 50 GLU A CA 18
ATOM 28395 C C . GLU A 1 50 ? 11.266 -14.494 10.209 1.00 0.00 50 GLU A C 18
ATOM 28396 O O . GLU A 1 50 ? 11.959 -15.475 9.944 1.00 0.00 50 GLU A O 18
ATOM 28408 N N . GLY A 1 51 ? 11.590 -13.564 11.096 1.00 0.00 51 GLY A N 18
ATOM 28409 C CA . GLY A 1 51 ? 12.832 -13.645 11.845 1.00 0.00 51 GLY A CA 18
ATOM 28410 C C . GLY A 1 51 ? 13.858 -12.641 11.314 1.00 0.00 51 GLY A C 18
ATOM 28411 O O . GLY A 1 51 ? 15.046 -12.743 11.619 1.00 0.00 51 GLY A O 18
ATOM 28415 N N . SER A 1 52 ? 13.362 -11.695 10.530 1.00 0.00 52 SER A N 18
ATOM 28416 C CA . SER A 1 52 ? 14.221 -10.675 9.954 1.00 0.00 52 SER A CA 18
ATOM 28417 C C . SER A 1 52 ? 13.793 -9.291 10.448 1.00 0.00 52 SER A C 18
ATOM 28418 O O . SER A 1 52 ? 12.616 -9.063 10.723 1.00 0.00 52 SER A O 18
ATOM 28426 N N . GLU A 1 53 ? 14.772 -8.404 10.544 1.00 0.00 53 GLU A N 18
ATOM 28427 C CA . GLU A 1 53 ? 14.511 -7.049 11.000 1.00 0.00 53 GLU A CA 18
ATOM 28428 C C . GLU A 1 53 ? 14.697 -6.057 9.850 1.00 0.00 53 GLU A C 18
ATOM 28429 O O . GLU A 1 53 ? 14.714 -4.846 10.066 1.00 0.00 53 GLU A O 18
ATOM 28441 N N . GLU A 1 54 ? 14.832 -6.607 8.652 1.00 0.00 54 GLU A N 18
ATOM 28442 C CA . GLU A 1 54 ? 15.016 -5.786 7.468 1.00 0.00 54 GLU A CA 18
ATOM 28443 C C . GLU A 1 54 ? 13.959 -6.128 6.415 1.00 0.00 54 GLU A C 18
ATOM 28444 O O . GLU A 1 54 ? 13.886 -7.264 5.950 1.00 0.00 54 GLU A O 18
ATOM 28456 N N . TRP A 1 55 ? 13.166 -5.124 6.071 1.00 0.00 55 TRP A N 18
ATOM 28457 C CA . TRP A 1 55 ? 12.117 -5.304 5.083 1.00 0.00 55 TRP A CA 18
ATOM 28458 C C . TRP A 1 55 ? 12.750 -5.189 3.695 1.00 0.00 55 TRP A C 18
ATOM 28459 O O . TRP A 1 55 ? 13.310 -4.150 3.348 1.00 0.00 55 TRP A O 18
ATOM 28480 N N . VAL A 1 56 ? 12.639 -6.270 2.937 1.00 0.00 56 VAL A N 18
ATOM 28481 C CA . VAL A 1 56 ? 13.194 -6.303 1.595 1.00 0.00 56 VAL A CA 18
ATOM 28482 C C . VAL A 1 56 ? 12.172 -5.730 0.611 1.00 0.00 56 VAL A C 18
ATOM 28483 O O . VAL A 1 56 ? 10.973 -5.973 0.744 1.00 0.00 56 VAL A O 18
ATOM 28496 N N . PRO A 1 57 ? 12.697 -4.961 -0.380 1.00 0.00 57 PRO A N 18
ATOM 28497 C CA . PRO A 1 57 ? 11.843 -4.352 -1.386 1.00 0.00 57 PRO A CA 18
ATOM 28498 C C . PRO A 1 57 ? 11.362 -5.392 -2.400 1.00 0.00 57 PRO A C 18
ATOM 28499 O O . PRO A 1 57 ? 12.171 -6.086 -3.015 1.00 0.00 57 PRO A O 18
ATOM 28510 N N . ALA A 1 58 ? 10.047 -5.468 -2.544 1.00 0.00 58 ALA A N 18
ATOM 28511 C CA . ALA A 1 58 ? 9.449 -6.411 -3.473 1.00 0.00 58 ALA A CA 18
ATOM 28512 C C . ALA A 1 58 ? 9.489 -5.825 -4.885 1.00 0.00 58 ALA A C 18
ATOM 28513 O O . ALA A 1 58 ? 9.824 -6.522 -5.842 1.00 0.00 58 ALA A O 18
ATOM 28520 N N . ASN A 1 59 ? 9.143 -4.549 -4.972 1.00 0.00 59 ASN A N 18
ATOM 28521 C CA . ASN A 1 59 ? 9.135 -3.861 -6.251 1.00 0.00 59 ASN A CA 18
ATOM 28522 C C . ASN A 1 59 ? 10.085 -2.663 -6.188 1.00 0.00 59 ASN A C 18
ATOM 28523 O O . ASN A 1 59 ? 9.882 -1.747 -5.392 1.00 0.00 59 ASN A O 18
ATOM 28534 N N . LYS A 1 60 ? 11.102 -2.710 -7.036 1.00 0.00 60 LYS A N 18
ATOM 28535 C CA . LYS A 1 60 ? 12.084 -1.640 -7.085 1.00 0.00 60 LYS A CA 18
ATOM 28536 C C . LYS A 1 60 ? 11.364 -0.299 -7.237 1.00 0.00 60 LYS A C 18
ATOM 28537 O O . LYS A 1 60 ? 11.656 0.652 -6.513 1.00 0.00 60 LYS A O 18
ATOM 28556 N N . GLU A 1 61 ? 10.437 -0.265 -8.183 1.00 0.00 61 GLU A N 18
ATOM 28557 C CA . GLU A 1 61 ? 9.672 0.944 -8.438 1.00 0.00 61 GLU A CA 18
ATOM 28558 C C . GLU A 1 61 ? 8.230 0.771 -7.960 1.00 0.00 61 GLU A C 18
ATOM 28559 O O . GLU A 1 61 ? 7.746 -0.352 -7.828 1.00 0.00 61 GLU A O 18
ATOM 28571 N N . PRO A 1 62 ? 7.565 1.931 -7.706 1.00 0.00 62 PRO A N 18
ATOM 28572 C CA . PRO A 1 62 ? 6.188 1.918 -7.245 1.00 0.00 62 PRO A CA 18
ATOM 28573 C C . PRO A 1 62 ? 5.230 1.579 -8.389 1.00 0.00 62 PRO A C 18
ATOM 28574 O O . PRO A 1 62 ? 5.290 2.189 -9.455 1.00 0.00 62 PRO A O 18
ATOM 28585 N N . VAL A 1 63 ? 4.368 0.607 -8.128 1.00 0.00 63 VAL A N 18
ATOM 28586 C CA . VAL A 1 63 ? 3.398 0.180 -9.122 1.00 0.00 63 VAL A CA 18
ATOM 28587 C C . VAL A 1 63 ? 2.297 1.236 -9.241 1.00 0.00 63 VAL A C 18
ATOM 28588 O O . VAL A 1 63 ? 2.204 2.137 -8.409 1.00 0.00 63 VAL A O 18
ATOM 28601 N N . GLU A 1 64 ? 1.489 1.088 -10.281 1.00 0.00 64 GLU A N 18
ATOM 28602 C CA . GLU A 1 64 ? 0.398 2.017 -10.519 1.00 0.00 64 GLU A CA 18
ATOM 28603 C C . GLU A 1 64 ? -0.943 1.357 -10.190 1.00 0.00 64 GLU A C 18
ATOM 28604 O O . GLU A 1 64 ? -1.865 2.019 -9.718 1.00 0.00 64 GLU A O 18
ATOM 28616 N N . ARG A 1 65 ? -1.007 0.060 -10.454 1.00 0.00 65 ARG A N 18
ATOM 28617 C CA . ARG A 1 65 ? -2.219 -0.697 -10.192 1.00 0.00 65 ARG A CA 18
ATOM 28618 C C . ARG A 1 65 ? -2.463 -0.805 -8.685 1.00 0.00 65 ARG A C 18
ATOM 28619 O O . ARG A 1 65 ? -1.634 -0.373 -7.886 1.00 0.00 65 ARG A O 18
ATOM 28640 N N . CYS A 1 66 ? -3.605 -1.382 -8.343 1.00 0.00 66 CYS A N 18
ATOM 28641 C CA . CYS A 1 66 ? -3.969 -1.552 -6.946 1.00 0.00 66 CYS A CA 18
ATOM 28642 C C . CYS A 1 66 ? -3.575 -2.966 -6.515 1.00 0.00 66 CYS A C 18
ATOM 28643 O O . CYS A 1 66 ? -4.340 -3.647 -5.834 1.00 0.00 66 CYS A O 18
ATOM 28651 N N . GLY A 1 67 ? -2.381 -3.365 -6.929 1.00 0.00 67 GLY A N 18
ATOM 28652 C CA . GLY A 1 67 ? -1.876 -4.685 -6.595 1.00 0.00 67 GLY A CA 18
ATOM 28653 C C . GLY A 1 67 ? -0.508 -4.928 -7.236 1.00 0.00 67 GLY A C 18
ATOM 28654 O O . GLY A 1 67 ? -0.059 -4.139 -8.066 1.00 0.00 67 GLY A O 18
ATOM 28658 N N . PHE A 1 68 ? 0.116 -6.023 -6.828 1.00 0.00 68 PHE A N 18
ATOM 28659 C CA . PHE A 1 68 ? 1.423 -6.379 -7.352 1.00 0.00 68 PHE A CA 18
ATOM 28660 C C . PHE A 1 68 ? 1.707 -7.869 -7.150 1.00 0.00 68 PHE A C 18
ATOM 28661 O O . PHE A 1 68 ? 0.941 -8.567 -6.488 1.00 0.00 68 PHE A O 18
ATOM 28678 N N . THR A 1 69 ? 2.811 -8.313 -7.733 1.00 0.00 69 THR A N 18
ATOM 28679 C CA . THR A 1 69 ? 3.206 -9.707 -7.625 1.00 0.00 69 THR A CA 18
ATOM 28680 C C . THR A 1 69 ? 4.679 -9.814 -7.224 1.00 0.00 69 THR A C 18
ATOM 28681 O O . THR A 1 69 ? 5.559 -9.359 -7.952 1.00 0.00 69 THR A O 18
ATOM 28692 N N . VAL A 1 70 ? 4.901 -10.420 -6.066 1.00 0.00 70 VAL A N 18
ATOM 28693 C CA . VAL A 1 70 ? 6.251 -10.593 -5.559 1.00 0.00 70 VAL A CA 18
ATOM 28694 C C . VAL A 1 70 ? 6.845 -11.881 -6.132 1.00 0.00 70 VAL A C 18
ATOM 28695 O O . VAL A 1 70 ? 6.115 -12.823 -6.437 1.00 0.00 70 VAL A O 18
ATOM 28708 N N . LYS A 1 71 ? 8.164 -11.881 -6.261 1.00 0.00 71 LYS A N 18
ATOM 28709 C CA . LYS A 1 71 ? 8.864 -13.038 -6.792 1.00 0.00 71 LYS A CA 18
ATOM 28710 C C . LYS A 1 71 ? 10.028 -13.394 -5.866 1.00 0.00 71 LYS A C 18
ATOM 28711 O O . LYS A 1 71 ? 10.358 -12.633 -4.958 1.00 0.00 71 LYS A O 18
ATOM 28730 N N . ASP A 1 72 ? 10.618 -14.551 -6.127 1.00 0.00 72 ASP A N 18
ATOM 28731 C CA . ASP A 1 72 ? 11.739 -15.017 -5.327 1.00 0.00 72 ASP A CA 18
ATOM 28732 C C . ASP A 1 72 ? 11.314 -15.097 -3.860 1.00 0.00 72 ASP A C 18
ATOM 28733 O O . ASP A 1 72 ? 11.449 -14.126 -3.117 1.00 0.00 72 ASP A O 18
ATOM 28742 N N . LEU A 1 73 ? 10.809 -16.264 -3.486 1.00 0.00 73 LEU A N 18
ATOM 28743 C CA . LEU A 1 73 ? 10.364 -16.483 -2.120 1.00 0.00 73 LEU A CA 18
ATOM 28744 C C . LEU A 1 73 ? 10.550 -17.958 -1.759 1.00 0.00 73 LEU A C 18
ATOM 28745 O O . LEU A 1 73 ? 10.372 -18.835 -2.602 1.00 0.00 73 LEU A O 18
ATOM 28761 N N . PRO A 1 74 ? 10.917 -18.192 -0.470 1.00 0.00 74 PRO A N 18
ATOM 28762 C CA . PRO A 1 74 ? 11.130 -19.546 0.014 1.00 0.00 74 PRO A CA 18
ATOM 28763 C C . PRO A 1 74 ? 9.798 -20.268 0.225 1.00 0.00 74 PRO A C 18
ATOM 28764 O O . PRO A 1 74 ? 8.973 -19.835 1.028 1.00 0.00 74 PRO A O 18
ATOM 28775 N N . THR A 1 75 ? 9.629 -21.357 -0.510 1.00 0.00 75 THR A N 18
ATOM 28776 C CA . THR A 1 75 ? 8.411 -22.144 -0.413 1.00 0.00 75 THR A CA 18
ATOM 28777 C C . THR A 1 75 ? 8.230 -22.673 1.011 1.00 0.00 75 THR A C 18
ATOM 28778 O O . THR A 1 75 ? 9.029 -23.480 1.484 1.00 0.00 75 THR A O 18
ATOM 28789 N N . GLY A 1 76 ? 7.175 -22.197 1.655 1.00 0.00 76 GLY A N 18
ATOM 28790 C CA . GLY A 1 76 ? 6.878 -22.613 3.016 1.00 0.00 76 GLY A CA 18
ATOM 28791 C C . GLY A 1 76 ? 7.610 -21.731 4.030 1.00 0.00 76 GLY A C 18
ATOM 28792 O O . GLY A 1 76 ? 8.280 -22.237 4.929 1.00 0.00 76 GLY A O 18
ATOM 28796 N N . ALA A 1 77 ? 7.457 -20.427 3.851 1.00 0.00 77 ALA A N 18
ATOM 28797 C CA . ALA A 1 77 ? 8.095 -19.470 4.739 1.00 0.00 77 ALA A CA 18
ATOM 28798 C C . ALA A 1 77 ? 7.110 -18.345 5.061 1.00 0.00 77 ALA A C 18
ATOM 28799 O O . ALA A 1 77 ? 6.492 -17.778 4.161 1.00 0.00 77 ALA A O 18
ATOM 28806 N N . ARG A 1 78 ? 6.993 -18.054 6.349 1.00 0.00 78 ARG A N 18
ATOM 28807 C CA . ARG A 1 78 ? 6.094 -17.007 6.801 1.00 0.00 78 ARG A CA 18
ATOM 28808 C C . ARG A 1 78 ? 6.652 -15.631 6.431 1.00 0.00 78 ARG A C 18
ATOM 28809 O O . ARG A 1 78 ? 7.507 -15.094 7.134 1.00 0.00 78 ARG A O 18
ATOM 28830 N N . ILE A 1 79 ? 6.146 -15.099 5.328 1.00 0.00 79 ILE A N 18
ATOM 28831 C CA . ILE A 1 79 ? 6.583 -13.796 4.856 1.00 0.00 79 ILE A CA 18
ATOM 28832 C C . ILE A 1 79 ? 5.425 -12.803 4.970 1.00 0.00 79 ILE A C 18
ATOM 28833 O O . ILE A 1 79 ? 4.318 -13.079 4.512 1.00 0.00 79 ILE A O 18
ATOM 28849 N N . LEU A 1 80 ? 5.721 -11.666 5.583 1.00 0.00 80 LEU A N 18
ATOM 28850 C CA . LEU A 1 80 ? 4.719 -10.630 5.763 1.00 0.00 80 LEU A CA 18
ATOM 28851 C C . LEU A 1 80 ? 4.880 -9.575 4.666 1.00 0.00 80 LEU A C 18
ATOM 28852 O O . LEU A 1 80 ? 5.970 -9.041 4.469 1.00 0.00 80 LEU A O 18
ATOM 28868 N N . PHE A 1 81 ? 3.778 -9.305 3.982 1.00 0.00 81 PHE A N 18
ATOM 28869 C CA . PHE A 1 81 ? 3.783 -8.324 2.911 1.00 0.00 81 PHE A CA 18
ATOM 28870 C C . PHE A 1 81 ? 3.133 -7.015 3.363 1.00 0.00 81 PHE A C 18
ATOM 28871 O O . PHE A 1 81 ? 2.030 -7.021 3.907 1.00 0.00 81 PHE A O 18
ATOM 28888 N N . ARG A 1 82 ? 3.844 -5.923 3.122 1.00 0.00 82 ARG A N 18
ATOM 28889 C CA . ARG A 1 82 ? 3.351 -4.610 3.497 1.00 0.00 82 ARG A CA 18
ATOM 28890 C C . ARG A 1 82 ? 3.409 -3.658 2.301 1.00 0.00 82 ARG A C 18
ATOM 28891 O O . ARG A 1 82 ? 4.404 -3.624 1.578 1.00 0.00 82 ARG A O 18
ATOM 28912 N N . VAL A 1 83 ? 2.330 -2.909 2.128 1.00 0.00 83 VAL A N 18
ATOM 28913 C CA . VAL A 1 83 ? 2.247 -1.959 1.031 1.00 0.00 83 VAL A CA 18
ATOM 28914 C C . VAL A 1 83 ? 2.232 -0.537 1.594 1.00 0.00 83 VAL A C 18
ATOM 28915 O O . VAL A 1 83 ? 1.496 -0.245 2.534 1.00 0.00 83 VAL A O 18
ATOM 28928 N N . VAL A 1 84 ? 3.055 0.311 0.994 1.00 0.00 84 VAL A N 18
ATOM 28929 C CA . VAL A 1 84 ? 3.146 1.696 1.423 1.00 0.00 84 VAL A CA 18
ATOM 28930 C C . VAL A 1 84 ? 3.042 2.612 0.202 1.00 0.00 84 VAL A C 18
ATOM 28931 O O . VAL A 1 84 ? 3.773 2.439 -0.772 1.00 0.00 84 VAL A O 18
ATOM 28944 N N . GLY A 1 85 ? 2.129 3.567 0.294 1.00 0.00 85 GLY A N 18
ATOM 28945 C CA . GLY A 1 85 ? 1.920 4.510 -0.791 1.00 0.00 85 GLY A CA 18
ATOM 28946 C C . GLY A 1 85 ? 3.039 5.553 -0.834 1.00 0.00 85 GLY A C 18
ATOM 28947 O O . GLY A 1 85 ? 3.298 6.232 0.158 1.00 0.00 85 GLY A O 18
ATOM 28951 N N . VAL A 1 86 ? 3.672 5.646 -1.994 1.00 0.00 86 VAL A N 18
ATOM 28952 C CA . VAL A 1 86 ? 4.757 6.594 -2.180 1.00 0.00 86 VAL A CA 18
ATOM 28953 C C . VAL A 1 86 ? 4.225 7.840 -2.891 1.00 0.00 86 VAL A C 18
ATOM 28954 O O . VAL A 1 86 ? 3.204 7.780 -3.575 1.00 0.00 86 VAL A O 18
ATOM 28967 N N . ASN A 1 87 ? 4.940 8.940 -2.704 1.00 0.00 87 ASN A N 18
ATOM 28968 C CA . ASN A 1 87 ? 4.552 10.198 -3.319 1.00 0.00 87 ASN A CA 18
ATOM 28969 C C . ASN A 1 87 ? 5.504 11.302 -2.856 1.00 0.00 87 ASN A C 18
ATOM 28970 O O . ASN A 1 87 ? 6.392 11.059 -2.040 1.00 0.00 87 ASN A O 18
ATOM 28981 N N . ILE A 1 88 ? 5.287 12.492 -3.397 1.00 0.00 88 ILE A N 18
ATOM 28982 C CA . ILE A 1 88 ? 6.115 13.634 -3.049 1.00 0.00 88 ILE A CA 18
ATOM 28983 C C . ILE A 1 88 ? 6.278 13.697 -1.529 1.00 0.00 88 ILE A C 18
ATOM 28984 O O . ILE A 1 88 ? 7.383 13.893 -1.027 1.00 0.00 88 ILE A O 18
ATOM 29000 N N . ALA A 1 89 ? 5.160 13.526 -0.839 1.00 0.00 89 ALA A N 18
ATOM 29001 C CA . ALA A 1 89 ? 5.164 13.561 0.614 1.00 0.00 89 ALA A CA 18
ATOM 29002 C C . ALA A 1 89 ? 6.216 12.582 1.140 1.00 0.00 89 ALA A C 18
ATOM 29003 O O . ALA A 1 89 ? 6.977 12.912 2.048 1.00 0.00 89 ALA A O 18
ATOM 29010 N N . GLY A 1 90 ? 6.225 11.398 0.546 1.00 0.00 90 GLY A N 18
ATOM 29011 C CA . GLY A 1 90 ? 7.171 10.369 0.943 1.00 0.00 90 GLY A CA 18
ATOM 29012 C C . GLY A 1 90 ? 6.505 8.991 0.964 1.00 0.00 90 GLY A C 18
ATOM 29013 O O . GLY A 1 90 ? 6.249 8.406 -0.088 1.00 0.00 90 GLY A O 18
ATOM 29017 N N . ARG A 1 91 ? 6.244 8.513 2.171 1.00 0.00 91 ARG A N 18
ATOM 29018 C CA . ARG A 1 91 ? 5.614 7.215 2.343 1.00 0.00 91 ARG A CA 18
ATOM 29019 C C . ARG A 1 91 ? 4.491 7.303 3.378 1.00 0.00 91 ARG A C 18
ATOM 29020 O O . ARG A 1 91 ? 4.412 8.271 4.133 1.00 0.00 91 ARG A O 18
ATOM 29041 N N . SER A 1 92 ? 3.649 6.280 3.380 1.00 0.00 92 SER A N 18
ATOM 29042 C CA . SER A 1 92 ? 2.534 6.229 4.310 1.00 0.00 92 SER A CA 18
ATOM 29043 C C . SER A 1 92 ? 2.610 4.952 5.148 1.00 0.00 92 SER A C 18
ATOM 29044 O O . SER A 1 92 ? 3.451 4.090 4.898 1.00 0.00 92 SER A O 18
ATOM 29052 N N . GLU A 1 93 ? 1.719 4.870 6.126 1.00 0.00 93 GLU A N 18
ATOM 29053 C CA . GLU A 1 93 ? 1.675 3.713 7.003 1.00 0.00 93 GLU A CA 18
ATOM 29054 C C . GLU A 1 93 ? 1.584 2.426 6.180 1.00 0.00 93 GLU A C 18
ATOM 29055 O O . GLU A 1 93 ? 0.810 2.348 5.227 1.00 0.00 93 GLU A O 18
ATOM 29067 N N . PRO A 1 94 ? 2.407 1.423 6.588 1.00 0.00 94 PRO A N 18
ATOM 29068 C CA . PRO A 1 94 ? 2.426 0.144 5.898 1.00 0.00 94 PRO A CA 18
ATOM 29069 C C . PRO A 1 94 ? 1.188 -0.684 6.245 1.00 0.00 94 PRO A C 18
ATOM 29070 O O . PRO A 1 94 ? 0.949 -0.994 7.411 1.00 0.00 94 PRO A O 18
ATOM 29081 N N . ALA A 1 95 ? 0.431 -1.021 5.210 1.00 0.00 95 ALA A N 18
ATOM 29082 C CA . ALA A 1 95 ? -0.777 -1.807 5.390 1.00 0.00 95 ALA A CA 18
ATOM 29083 C C . ALA A 1 95 ? -0.397 -3.273 5.609 1.00 0.00 95 ALA A C 18
ATOM 29084 O O . ALA A 1 95 ? -0.817 -4.147 4.852 1.00 0.00 95 ALA A O 18
ATOM 29091 N N . THR A 1 96 ? 0.392 -3.498 6.650 1.00 0.00 96 THR A N 18
ATOM 29092 C CA . THR A 1 96 ? 0.832 -4.843 6.979 1.00 0.00 96 THR A CA 18
ATOM 29093 C C . THR A 1 96 ? -0.336 -5.826 6.880 1.00 0.00 96 THR A C 18
ATOM 29094 O O . THR A 1 96 ? -1.447 -5.520 7.311 1.00 0.00 96 THR A O 18
ATOM 29105 N N . LEU A 1 97 ? -0.046 -6.986 6.310 1.00 0.00 97 LEU A N 18
ATOM 29106 C CA . LEU A 1 97 ? -1.058 -8.015 6.149 1.00 0.00 97 LEU A CA 18
ATOM 29107 C C . LEU A 1 97 ? -1.502 -8.508 7.528 1.00 0.00 97 LEU A C 18
ATOM 29108 O O . LEU A 1 97 ? -0.722 -8.488 8.479 1.00 0.00 97 LEU A O 18
ATOM 29124 N N . LEU A 1 98 ? -2.754 -8.938 7.592 1.00 0.00 98 LEU A N 18
ATOM 29125 C CA . LEU A 1 98 ? -3.311 -9.434 8.839 1.00 0.00 98 LEU A CA 18
ATOM 29126 C C . LEU A 1 98 ? -2.519 -10.662 9.293 1.00 0.00 98 LEU A C 18
ATOM 29127 O O . LEU A 1 98 ? -2.258 -10.832 10.483 1.00 0.00 98 LEU A O 18
ATOM 29143 N N . GLN A 1 99 ? -2.159 -11.487 8.321 1.00 0.00 99 GLN A N 18
ATOM 29144 C CA . GLN A 1 99 ? -1.402 -12.694 8.605 1.00 0.00 99 GLN A CA 18
ATOM 29145 C C . GLN A 1 99 ? -0.325 -12.909 7.540 1.00 0.00 99 GLN A C 18
ATOM 29146 O O . GLN A 1 99 ? -0.426 -12.381 6.434 1.00 0.00 99 GLN A O 18
ATOM 29160 N N . PRO A 1 100 ? 0.710 -13.706 7.921 1.00 0.00 100 PRO A N 18
ATOM 29161 C CA . PRO A 1 100 ? 1.805 -13.997 7.012 1.00 0.00 100 PRO A CA 18
ATOM 29162 C C . PRO A 1 100 ? 1.377 -15.005 5.943 1.00 0.00 100 PRO A C 18
ATOM 29163 O O . PRO A 1 100 ? 0.276 -15.550 6.004 1.00 0.00 100 PRO A O 18
ATOM 29174 N N . VAL A 1 101 ? 2.270 -15.222 4.989 1.00 0.00 101 VAL A N 18
ATOM 29175 C CA . VAL A 1 101 ? 1.998 -16.155 3.908 1.00 0.00 101 VAL A CA 18
ATOM 29176 C C . VAL A 1 101 ? 3.023 -17.290 3.950 1.00 0.00 101 VAL A C 18
ATOM 29177 O O . VAL A 1 101 ? 4.218 -17.046 4.109 1.00 0.00 101 VAL A O 18
ATOM 29190 N N . THR A 1 102 ? 2.518 -18.506 3.805 1.00 0.00 102 THR A N 18
ATOM 29191 C CA . THR A 1 102 ? 3.374 -19.680 3.825 1.00 0.00 102 THR A CA 18
ATOM 29192 C C . THR A 1 102 ? 4.096 -19.836 2.485 1.00 0.00 102 THR A C 18
ATOM 29193 O O . THR A 1 102 ? 5.123 -20.507 2.403 1.00 0.00 102 THR A O 18
ATOM 29204 N N . ILE A 1 103 ? 3.529 -19.204 1.467 1.00 0.00 103 ILE A N 18
ATOM 29205 C CA . ILE A 1 103 ? 4.106 -19.264 0.135 1.00 0.00 103 ILE A CA 18
ATOM 29206 C C . ILE A 1 103 ? 4.022 -20.700 -0.388 1.00 0.00 103 ILE A C 18
ATOM 29207 O O . ILE A 1 103 ? 4.847 -21.541 -0.036 1.00 0.00 103 ILE A O 18
ATOM 29223 N N . ARG A 1 104 ? 3.018 -20.936 -1.219 1.00 0.00 104 ARG A N 18
ATOM 29224 C CA . ARG A 1 104 ? 2.816 -22.255 -1.794 1.00 0.00 104 ARG A CA 18
ATOM 29225 C C . ARG A 1 104 ? 1.593 -22.252 -2.714 1.00 0.00 104 ARG A C 18
ATOM 29226 O O . ARG A 1 104 ? 0.619 -21.547 -2.455 1.00 0.00 104 ARG A O 18
ATOM 29247 N N . GLU A 1 105 ? 1.684 -23.048 -3.769 1.00 0.00 105 GLU A N 18
ATOM 29248 C CA . GLU A 1 105 ? 0.597 -23.146 -4.728 1.00 0.00 105 GLU A CA 18
ATOM 29249 C C . GLU A 1 105 ? -0.296 -24.343 -4.398 1.00 0.00 105 GLU A C 18
ATOM 29250 O O . GLU A 1 105 ? 0.065 -25.183 -3.575 1.00 0.00 105 GLU A O 18
ATOM 29262 N N . SER A 1 106 ? -1.445 -24.382 -5.056 1.00 0.00 106 SER A N 18
ATOM 29263 C CA . SER A 1 106 ? -2.394 -25.462 -4.843 1.00 0.00 106 SER A CA 18
ATOM 29264 C C . SER A 1 106 ? -2.953 -25.940 -6.184 1.00 0.00 106 SER A C 18
ATOM 29265 O O . SER A 1 106 ? -3.680 -25.208 -6.854 1.00 0.00 106 SER A O 18
ATOM 29273 N N . GLY A 1 107 ? -2.594 -27.166 -6.536 1.00 0.00 107 GLY A N 18
ATOM 29274 C CA . GLY A 1 107 ? -3.051 -27.750 -7.786 1.00 0.00 107 GLY A CA 18
ATOM 29275 C C . GLY A 1 107 ? -4.456 -28.336 -7.635 1.00 0.00 107 GLY A C 18
ATOM 29276 O O . GLY A 1 107 ? -4.789 -28.900 -6.594 1.00 0.00 107 GLY A O 18
ATOM 29280 N N . PRO A 1 108 ? -5.264 -28.177 -8.718 1.00 0.00 108 PRO A N 18
ATOM 29281 C CA . PRO A 1 108 ? -6.626 -28.683 -8.716 1.00 0.00 108 PRO A CA 18
ATOM 29282 C C . PRO A 1 108 ? -6.645 -30.204 -8.881 1.00 0.00 108 PRO A C 18
ATOM 29283 O O . PRO A 1 108 ? -5.594 -30.838 -8.950 1.00 0.00 108 PRO A O 18
ATOM 29294 N N . SER A 1 109 ? -7.853 -30.746 -8.940 1.00 0.00 109 SER A N 18
ATOM 29295 C CA . SER A 1 109 ? -8.023 -32.180 -9.096 1.00 0.00 109 SER A CA 18
ATOM 29296 C C . SER A 1 109 ? -9.254 -32.471 -9.957 1.00 0.00 109 SER A C 18
ATOM 29297 O O . SER A 1 109 ? -10.272 -31.789 -9.842 1.00 0.00 109 SER A O 18
ATOM 29305 N N . SER A 1 110 ? -9.121 -33.484 -10.801 1.00 0.00 110 SER A N 18
ATOM 29306 C CA . SER A 1 110 ? -10.210 -33.873 -11.681 1.00 0.00 110 SER A CA 18
ATOM 29307 C C . SER A 1 110 ? -9.871 -35.189 -12.383 1.00 0.00 110 SER A C 18
ATOM 29308 O O . SER A 1 110 ? -8.855 -35.286 -13.070 1.00 0.00 110 SER A O 18
ATOM 29316 N N . GLY A 1 111 ? -10.741 -36.169 -12.186 1.00 0.00 111 GLY A N 18
ATOM 29317 C CA . GLY A 1 111 ? -10.546 -37.475 -12.792 1.00 0.00 111 GLY A CA 18
ATOM 29318 C C . GLY A 1 111 ? -11.693 -37.813 -13.747 1.00 0.00 111 GLY A C 18
ATOM 29319 O O . GLY A 1 111 ? -11.486 -38.483 -14.758 1.00 0.00 111 GLY A O 18
ATOM 29323 N N . GLY A 1 1 ? 8.452 28.425 0.776 1.00 0.00 1 GLY A N 19
ATOM 29324 C CA . GLY A 1 1 ? 7.576 29.203 1.636 1.00 0.00 1 GLY A CA 19
ATOM 29325 C C . GLY A 1 1 ? 6.482 28.323 2.243 1.00 0.00 1 GLY A C 19
ATOM 29326 O O . GLY A 1 1 ? 6.104 27.306 1.662 1.00 0.00 1 GLY A O 19
ATOM 29330 N N . SER A 1 2 ? 6.003 28.745 3.404 1.00 0.00 2 SER A N 19
ATOM 29331 C CA . SER A 1 2 ? 4.960 28.008 4.097 1.00 0.00 2 SER A CA 19
ATOM 29332 C C . SER A 1 2 ? 3.660 28.061 3.292 1.00 0.00 2 SER A C 19
ATOM 29333 O O . SER A 1 2 ? 3.278 29.118 2.792 1.00 0.00 2 SER A O 19
ATOM 29341 N N . SER A 1 3 ? 3.015 26.908 3.193 1.00 0.00 3 SER A N 19
ATOM 29342 C CA . SER A 1 3 ? 1.765 26.810 2.458 1.00 0.00 3 SER A CA 19
ATOM 29343 C C . SER A 1 3 ? 0.650 26.322 3.385 1.00 0.00 3 SER A C 19
ATOM 29344 O O . SER A 1 3 ? -0.363 26.999 3.553 1.00 0.00 3 SER A O 19
ATOM 29352 N N . GLY A 1 4 ? 0.874 25.150 3.961 1.00 0.00 4 GLY A N 19
ATOM 29353 C CA . GLY A 1 4 ? -0.099 24.563 4.866 1.00 0.00 4 GLY A CA 19
ATOM 29354 C C . GLY A 1 4 ? 0.402 23.228 5.420 1.00 0.00 4 GLY A C 19
ATOM 29355 O O . GLY A 1 4 ? 1.197 23.201 6.358 1.00 0.00 4 GLY A O 19
ATOM 29359 N N . SER A 1 5 ? -0.083 22.154 4.816 1.00 0.00 5 SER A N 19
ATOM 29360 C CA . SER A 1 5 ? 0.306 20.818 5.237 1.00 0.00 5 SER A CA 19
ATOM 29361 C C . SER A 1 5 ? -0.431 19.770 4.401 1.00 0.00 5 SER A C 19
ATOM 29362 O O . SER A 1 5 ? -1.499 19.300 4.790 1.00 0.00 5 SER A O 19
ATOM 29370 N N . SER A 1 6 ? 0.168 19.435 3.268 1.00 0.00 6 SER A N 19
ATOM 29371 C CA . SER A 1 6 ? -0.418 18.451 2.374 1.00 0.00 6 SER A CA 19
ATOM 29372 C C . SER A 1 6 ? -0.345 17.060 3.007 1.00 0.00 6 SER A C 19
ATOM 29373 O O . SER A 1 6 ? -1.372 16.417 3.223 1.00 0.00 6 SER A O 19
ATOM 29381 N N . GLY A 1 7 ? 0.879 16.635 3.286 1.00 0.00 7 GLY A N 19
ATOM 29382 C CA . GLY A 1 7 ? 1.099 15.332 3.890 1.00 0.00 7 GLY A CA 19
ATOM 29383 C C . GLY A 1 7 ? 0.950 14.216 2.854 1.00 0.00 7 GLY A C 19
ATOM 29384 O O . GLY A 1 7 ? 0.364 14.423 1.793 1.00 0.00 7 GLY A O 19
ATOM 29388 N N . PRO A 1 8 ? 1.504 13.025 3.208 1.00 0.00 8 PRO A N 19
ATOM 29389 C CA . PRO A 1 8 ? 1.439 11.876 2.321 1.00 0.00 8 PRO A CA 19
ATOM 29390 C C . PRO A 1 8 ? 0.037 11.263 2.322 1.00 0.00 8 PRO A C 19
ATOM 29391 O O . PRO A 1 8 ? -0.637 11.246 3.350 1.00 0.00 8 PRO A O 19
ATOM 29402 N N . THR A 1 9 ? -0.361 10.773 1.156 1.00 0.00 9 THR A N 19
ATOM 29403 C CA . THR A 1 9 ? -1.670 10.161 1.009 1.00 0.00 9 THR A CA 19
ATOM 29404 C C . THR A 1 9 ? -1.923 9.165 2.143 1.00 0.00 9 THR A C 19
ATOM 29405 O O . THR A 1 9 ? -0.982 8.633 2.728 1.00 0.00 9 THR A O 19
ATOM 29416 N N . SER A 1 10 ? -3.200 8.944 2.419 1.00 0.00 10 SER A N 19
ATOM 29417 C CA . SER A 1 10 ? -3.589 8.023 3.473 1.00 0.00 10 SER A CA 19
ATOM 29418 C C . SER A 1 10 ? -3.094 6.613 3.144 1.00 0.00 10 SER A C 19
ATOM 29419 O O . SER A 1 10 ? -3.173 6.176 1.997 1.00 0.00 10 SER A O 19
ATOM 29427 N N . ALA A 1 11 ? -2.596 5.940 4.171 1.00 0.00 11 ALA A N 19
ATOM 29428 C CA . ALA A 1 11 ? -2.089 4.589 4.005 1.00 0.00 11 ALA A CA 19
ATOM 29429 C C . ALA A 1 11 ? -3.087 3.771 3.183 1.00 0.00 11 ALA A C 19
ATOM 29430 O O . ALA A 1 11 ? -4.262 4.125 3.095 1.00 0.00 11 ALA A O 19
ATOM 29437 N N . PRO A 1 12 ? -2.570 2.663 2.587 1.00 0.00 12 PRO A N 19
ATOM 29438 C CA . PRO A 1 12 ? -3.403 1.792 1.776 1.00 0.00 12 PRO A CA 19
ATOM 29439 C C . PRO A 1 12 ? -4.318 0.935 2.653 1.00 0.00 12 PRO A C 19
ATOM 29440 O O . PRO A 1 12 ? -4.049 0.748 3.839 1.00 0.00 12 PRO A O 19
ATOM 29451 N N . GLN A 1 13 ? -5.380 0.438 2.037 1.00 0.00 13 GLN A N 19
ATOM 29452 C CA . GLN A 1 13 ? -6.335 -0.395 2.747 1.00 0.00 13 GLN A CA 19
ATOM 29453 C C . GLN A 1 13 ? -6.897 -1.471 1.815 1.00 0.00 13 GLN A C 19
ATOM 29454 O O . GLN A 1 13 ? -6.755 -1.378 0.597 1.00 0.00 13 GLN A O 19
ATOM 29468 N N . HIS A 1 14 ? -7.523 -2.468 2.424 1.00 0.00 14 HIS A N 19
ATOM 29469 C CA . HIS A 1 14 ? -8.106 -3.560 1.664 1.00 0.00 14 HIS A CA 19
ATOM 29470 C C . HIS A 1 14 ? -6.992 -4.402 1.037 1.00 0.00 14 HIS A C 19
ATOM 29471 O O . HIS A 1 14 ? -7.151 -4.927 -0.064 1.00 0.00 14 HIS A O 19
ATOM 29485 N N . LEU A 1 15 ? -5.890 -4.504 1.766 1.00 0.00 15 LEU A N 19
ATOM 29486 C CA . LEU A 1 15 ? -4.751 -5.272 1.295 1.00 0.00 15 LEU A CA 19
ATOM 29487 C C . LEU A 1 15 ? -4.889 -6.722 1.766 1.00 0.00 15 LEU A C 19
ATOM 29488 O O . LEU A 1 15 ? -4.834 -6.997 2.964 1.00 0.00 15 LEU A O 19
ATOM 29504 N N . THR A 1 16 ? -5.065 -7.610 0.799 1.00 0.00 16 THR A N 19
ATOM 29505 C CA . THR A 1 16 ? -5.212 -9.024 1.100 1.00 0.00 16 THR A CA 19
ATOM 29506 C C . THR A 1 16 ? -4.520 -9.871 0.030 1.00 0.00 16 THR A C 19
ATOM 29507 O O . THR A 1 16 ? -4.153 -9.363 -1.028 1.00 0.00 16 THR A O 19
ATOM 29518 N N . VAL A 1 17 ? -4.363 -11.149 0.343 1.00 0.00 17 VAL A N 19
ATOM 29519 C CA . VAL A 1 17 ? -3.721 -12.072 -0.578 1.00 0.00 17 VAL A CA 19
ATOM 29520 C C . VAL A 1 17 ? -4.778 -12.683 -1.500 1.00 0.00 17 VAL A C 19
ATOM 29521 O O . VAL A 1 17 ? -5.704 -13.345 -1.035 1.00 0.00 17 VAL A O 19
ATOM 29534 N N . GLU A 1 18 ? -4.605 -12.438 -2.790 1.00 0.00 18 GLU A N 19
ATOM 29535 C CA . GLU A 1 18 ? -5.532 -12.956 -3.782 1.00 0.00 18 GLU A CA 19
ATOM 29536 C C . GLU A 1 18 ? -5.135 -14.376 -4.190 1.00 0.00 18 GLU A C 19
ATOM 29537 O O . GLU A 1 18 ? -5.979 -15.267 -4.252 1.00 0.00 18 GLU A O 19
ATOM 29549 N N . ASP A 1 19 ? -3.848 -14.541 -4.459 1.00 0.00 19 ASP A N 19
ATOM 29550 C CA . ASP A 1 19 ? -3.328 -15.837 -4.860 1.00 0.00 19 ASP A CA 19
ATOM 29551 C C . ASP A 1 19 ? -1.903 -15.998 -4.325 1.00 0.00 19 ASP A C 19
ATOM 29552 O O . ASP A 1 19 ? -1.204 -15.010 -4.105 1.00 0.00 19 ASP A O 19
ATOM 29561 N N . VAL A 1 20 ? -1.515 -17.250 -4.133 1.00 0.00 20 VAL A N 19
ATOM 29562 C CA . VAL A 1 20 ? -0.186 -17.553 -3.628 1.00 0.00 20 VAL A CA 19
ATOM 29563 C C . VAL A 1 20 ? 0.425 -18.682 -4.460 1.00 0.00 20 VAL A C 19
ATOM 29564 O O . VAL A 1 20 ? -0.170 -19.749 -4.598 1.00 0.00 20 VAL A O 19
ATOM 29577 N N . THR A 1 21 ? 1.607 -18.407 -4.993 1.00 0.00 21 THR A N 19
ATOM 29578 C CA . THR A 1 21 ? 2.306 -19.387 -5.808 1.00 0.00 21 THR A CA 19
ATOM 29579 C C . THR A 1 21 ? 3.381 -20.097 -4.983 1.00 0.00 21 THR A C 19
ATOM 29580 O O . THR A 1 21 ? 3.307 -20.128 -3.755 1.00 0.00 21 THR A O 19
ATOM 29591 N N . ASP A 1 22 ? 4.355 -20.650 -5.690 1.00 0.00 22 ASP A N 19
ATOM 29592 C CA . ASP A 1 22 ? 5.444 -21.358 -5.039 1.00 0.00 22 ASP A CA 19
ATOM 29593 C C . ASP A 1 22 ? 6.544 -20.362 -4.666 1.00 0.00 22 ASP A C 19
ATOM 29594 O O . ASP A 1 22 ? 7.052 -20.384 -3.546 1.00 0.00 22 ASP A O 19
ATOM 29603 N N . THR A 1 23 ? 6.878 -19.512 -5.625 1.00 0.00 23 THR A N 19
ATOM 29604 C CA . THR A 1 23 ? 7.908 -18.510 -5.412 1.00 0.00 23 THR A CA 19
ATOM 29605 C C . THR A 1 23 ? 7.370 -17.115 -5.734 1.00 0.00 23 THR A C 19
ATOM 29606 O O . THR A 1 23 ? 8.133 -16.154 -5.814 1.00 0.00 23 THR A O 19
ATOM 29617 N N . THR A 1 24 ? 6.058 -17.048 -5.910 1.00 0.00 24 THR A N 19
ATOM 29618 C CA . THR A 1 24 ? 5.409 -15.786 -6.222 1.00 0.00 24 THR A CA 19
ATOM 29619 C C . THR A 1 24 ? 4.061 -15.688 -5.503 1.00 0.00 24 THR A C 19
ATOM 29620 O O . THR A 1 24 ? 3.457 -16.706 -5.169 1.00 0.00 24 THR A O 19
ATOM 29631 N N . THR A 1 25 ? 3.631 -14.454 -5.287 1.00 0.00 25 THR A N 19
ATOM 29632 C CA . THR A 1 25 ? 2.366 -14.210 -4.614 1.00 0.00 25 THR A CA 19
ATOM 29633 C C . THR A 1 25 ? 1.671 -12.986 -5.213 1.00 0.00 25 THR A C 19
ATOM 29634 O O . THR A 1 25 ? 2.310 -12.160 -5.863 1.00 0.00 25 THR A O 19
ATOM 29645 N N . THR A 1 26 ? 0.370 -12.909 -4.974 1.00 0.00 26 THR A N 19
ATOM 29646 C CA . THR A 1 26 ? -0.420 -11.800 -5.483 1.00 0.00 26 THR A CA 19
ATOM 29647 C C . THR A 1 26 ? -1.009 -10.990 -4.326 1.00 0.00 26 THR A C 19
ATOM 29648 O O . THR A 1 26 ? -1.353 -11.548 -3.285 1.00 0.00 26 THR A O 19
ATOM 29659 N N . LEU A 1 27 ? -1.108 -9.688 -4.548 1.00 0.00 27 LEU A N 19
ATOM 29660 C CA . LEU A 1 27 ? -1.650 -8.796 -3.537 1.00 0.00 27 LEU A CA 19
ATOM 29661 C C . LEU A 1 27 ? -2.653 -7.842 -4.189 1.00 0.00 27 LEU A C 19
ATOM 29662 O O . LEU A 1 27 ? -2.519 -7.503 -5.364 1.00 0.00 27 LEU A O 19
ATOM 29678 N N . LYS A 1 28 ? -3.636 -7.437 -3.399 1.00 0.00 28 LYS A N 19
ATOM 29679 C CA . LYS A 1 28 ? -4.662 -6.529 -3.885 1.00 0.00 28 LYS A CA 19
ATOM 29680 C C . LYS A 1 28 ? -5.037 -5.549 -2.772 1.00 0.00 28 LYS A C 19
ATOM 29681 O O . LYS A 1 28 ? -5.552 -5.953 -1.731 1.00 0.00 28 LYS A O 19
ATOM 29700 N N . TRP A 1 29 ? -4.766 -4.278 -3.030 1.00 0.00 29 TRP A N 19
ATOM 29701 C CA . TRP A 1 29 ? -5.069 -3.236 -2.063 1.00 0.00 29 TRP A CA 19
ATOM 29702 C C . TRP A 1 29 ? -5.999 -2.224 -2.735 1.00 0.00 29 TRP A C 19
ATOM 29703 O O . TRP A 1 29 ? -6.313 -2.353 -3.917 1.00 0.00 29 TRP A O 19
ATOM 29724 N N . ARG A 1 30 ? -6.413 -1.238 -1.952 1.00 0.00 30 ARG A N 19
ATOM 29725 C CA . ARG A 1 30 ? -7.300 -0.204 -2.457 1.00 0.00 30 ARG A CA 19
ATOM 29726 C C . ARG A 1 30 ? -6.699 1.180 -2.206 1.00 0.00 30 ARG A C 19
ATOM 29727 O O . ARG A 1 30 ? -5.866 1.347 -1.316 1.00 0.00 30 ARG A O 19
ATOM 29748 N N . PRO A 1 31 ? -7.155 2.162 -3.029 1.00 0.00 31 PRO A N 19
ATOM 29749 C CA . PRO A 1 31 ? -6.671 3.527 -2.905 1.00 0.00 31 PRO A CA 19
ATOM 29750 C C . PRO A 1 31 ? -7.283 4.217 -1.684 1.00 0.00 31 PRO A C 19
ATOM 29751 O O . PRO A 1 31 ? -8.303 3.772 -1.161 1.00 0.00 31 PRO A O 19
ATOM 29762 N N . PRO A 1 32 ? -6.616 5.322 -1.255 1.00 0.00 32 PRO A N 19
ATOM 29763 C CA . PRO A 1 32 ? -7.083 6.078 -0.105 1.00 0.00 32 PRO A CA 19
ATOM 29764 C C . PRO A 1 32 ? -8.312 6.916 -0.463 1.00 0.00 32 PRO A C 19
ATOM 29765 O O . PRO A 1 32 ? -8.770 6.897 -1.605 1.00 0.00 32 PRO A O 19
ATOM 29776 N N . ASP A 1 33 ? -8.811 7.632 0.534 1.00 0.00 33 ASP A N 19
ATOM 29777 C CA . ASP A 1 33 ? -9.978 8.476 0.339 1.00 0.00 33 ASP A CA 19
ATOM 29778 C C . ASP A 1 33 ? -9.549 9.944 0.357 1.00 0.00 33 ASP A C 19
ATOM 29779 O O . ASP A 1 33 ? -10.223 10.799 -0.216 1.00 0.00 33 ASP A O 19
ATOM 29788 N N . ARG A 1 34 ? -8.430 10.193 1.021 1.00 0.00 34 ARG A N 19
ATOM 29789 C CA . ARG A 1 34 ? -7.903 11.543 1.121 1.00 0.00 34 ARG A CA 19
ATOM 29790 C C . ARG A 1 34 ? -6.570 11.649 0.377 1.00 0.00 34 ARG A C 19
ATOM 29791 O O . ARG A 1 34 ? -5.510 11.693 1.000 1.00 0.00 34 ARG A O 19
ATOM 29812 N N . ILE A 1 35 ? -6.667 11.688 -0.943 1.00 0.00 35 ILE A N 19
ATOM 29813 C CA . ILE A 1 35 ? -5.482 11.788 -1.778 1.00 0.00 35 ILE A CA 19
ATOM 29814 C C . ILE A 1 35 ? -4.735 13.081 -1.443 1.00 0.00 35 ILE A C 19
ATOM 29815 O O . ILE A 1 35 ? -3.637 13.042 -0.890 1.00 0.00 35 ILE A O 19
ATOM 29831 N N . GLY A 1 36 ? -5.360 14.195 -1.792 1.00 0.00 36 GLY A N 19
ATOM 29832 C CA . GLY A 1 36 ? -4.769 15.497 -1.535 1.00 0.00 36 GLY A CA 19
ATOM 29833 C C . GLY A 1 36 ? -4.655 16.312 -2.825 1.00 0.00 36 GLY A C 19
ATOM 29834 O O . GLY A 1 36 ? -5.649 16.847 -3.315 1.00 0.00 36 GLY A O 19
ATOM 29838 N N . ALA A 1 37 ? -3.436 16.382 -3.338 1.00 0.00 37 ALA A N 19
ATOM 29839 C CA . ALA A 1 37 ? -3.179 17.123 -4.561 1.00 0.00 37 ALA A CA 19
ATOM 29840 C C . ALA A 1 37 ? -2.185 16.344 -5.425 1.00 0.00 37 ALA A C 19
ATOM 29841 O O . ALA A 1 37 ? -1.450 15.496 -4.921 1.00 0.00 37 ALA A O 19
ATOM 29848 N N . GLY A 1 38 ? -2.194 16.660 -6.712 1.00 0.00 38 GLY A N 19
ATOM 29849 C CA . GLY A 1 38 ? -1.302 16.000 -7.650 1.00 0.00 38 GLY A CA 19
ATOM 29850 C C . GLY A 1 38 ? -1.773 14.575 -7.946 1.00 0.00 38 GLY A C 19
ATOM 29851 O O . GLY A 1 38 ? -2.110 14.253 -9.085 1.00 0.00 38 GLY A O 19
ATOM 29855 N N . GLY A 1 39 ? -1.783 13.760 -6.902 1.00 0.00 39 GLY A N 19
ATOM 29856 C CA . GLY A 1 39 ? -2.208 12.377 -7.035 1.00 0.00 39 GLY A CA 19
ATOM 29857 C C . GLY A 1 39 ? -1.082 11.418 -6.646 1.00 0.00 39 GLY A C 19
ATOM 29858 O O . GLY A 1 39 ? 0.077 11.642 -6.992 1.00 0.00 39 GLY A O 19
ATOM 29862 N N . ILE A 1 40 ? -1.462 10.369 -5.931 1.00 0.00 40 ILE A N 19
ATOM 29863 C CA . ILE A 1 40 ? -0.499 9.374 -5.491 1.00 0.00 40 ILE A CA 19
ATOM 29864 C C . ILE A 1 40 ? 0.417 9.006 -6.659 1.00 0.00 40 ILE A C 19
ATOM 29865 O O . ILE A 1 40 ? -0.011 9.005 -7.812 1.00 0.00 40 ILE A O 19
ATOM 29881 N N . ASP A 1 41 ? 1.661 8.700 -6.321 1.00 0.00 41 ASP A N 19
ATOM 29882 C CA . ASP A 1 41 ? 2.642 8.331 -7.328 1.00 0.00 41 ASP A CA 19
ATOM 29883 C C . ASP A 1 41 ? 2.619 6.813 -7.522 1.00 0.00 41 ASP A C 19
ATOM 29884 O O . ASP A 1 41 ? 2.778 6.324 -8.640 1.00 0.00 41 ASP A O 19
ATOM 29893 N N . GLY A 1 42 ? 2.421 6.110 -6.417 1.00 0.00 42 GLY A N 19
ATOM 29894 C CA . GLY A 1 42 ? 2.375 4.658 -6.452 1.00 0.00 42 GLY A CA 19
ATOM 29895 C C . GLY A 1 42 ? 2.571 4.070 -5.053 1.00 0.00 42 GLY A C 19
ATOM 29896 O O . GLY A 1 42 ? 2.613 4.804 -4.067 1.00 0.00 42 GLY A O 19
ATOM 29900 N N . TYR A 1 43 ? 2.685 2.751 -5.011 1.00 0.00 43 TYR A N 19
ATOM 29901 C CA . TYR A 1 43 ? 2.875 2.055 -3.750 1.00 0.00 43 TYR A CA 19
ATOM 29902 C C . TYR A 1 43 ? 4.118 1.164 -3.796 1.00 0.00 43 TYR A C 19
ATOM 29903 O O . TYR A 1 43 ? 4.427 0.577 -4.832 1.00 0.00 43 TYR A O 19
ATOM 29921 N N . LEU A 1 44 ? 4.798 1.091 -2.661 1.00 0.00 44 LEU A N 19
ATOM 29922 C CA . LEU A 1 44 ? 6.001 0.282 -2.560 1.00 0.00 44 LEU A CA 19
ATOM 29923 C C . LEU A 1 44 ? 5.693 -0.982 -1.755 1.00 0.00 44 LEU A C 19
ATOM 29924 O O . LEU A 1 44 ? 5.296 -0.902 -0.593 1.00 0.00 44 LEU A O 19
ATOM 29940 N N . VAL A 1 45 ? 5.887 -2.121 -2.405 1.00 0.00 45 VAL A N 19
ATOM 29941 C CA . VAL A 1 45 ? 5.635 -3.400 -1.764 1.00 0.00 45 VAL A CA 19
ATOM 29942 C C . VAL A 1 45 ? 6.946 -3.949 -1.197 1.00 0.00 45 VAL A C 19
ATOM 29943 O O . VAL A 1 45 ? 7.980 -3.904 -1.861 1.00 0.00 45 VAL A O 19
ATOM 29956 N N . GLU A 1 46 ? 6.859 -4.454 0.025 1.00 0.00 46 GLU A N 19
ATOM 29957 C CA . GLU A 1 46 ? 8.026 -5.011 0.688 1.00 0.00 46 GLU A CA 19
ATOM 29958 C C . GLU A 1 46 ? 7.606 -6.110 1.666 1.00 0.00 46 GLU A C 19
ATOM 29959 O O . GLU A 1 46 ? 6.514 -6.061 2.229 1.00 0.00 46 GLU A O 19
ATOM 29971 N N . TYR A 1 47 ? 8.497 -7.076 1.839 1.00 0.00 47 TYR A N 19
ATOM 29972 C CA . TYR A 1 47 ? 8.232 -8.186 2.739 1.00 0.00 47 TYR A CA 19
ATOM 29973 C C . TYR A 1 47 ? 9.398 -8.396 3.707 1.00 0.00 47 TYR A C 19
ATOM 29974 O O . TYR A 1 47 ? 10.547 -8.112 3.371 1.00 0.00 47 TYR A O 19
ATOM 29992 N N . CYS A 1 48 ? 9.063 -8.892 4.888 1.00 0.00 48 CYS A N 19
ATOM 29993 C CA . CYS A 1 48 ? 10.068 -9.144 5.907 1.00 0.00 48 CYS A CA 19
ATOM 29994 C C . CYS A 1 48 ? 9.988 -10.619 6.306 1.00 0.00 48 CYS A C 19
ATOM 29995 O O . CYS A 1 48 ? 8.970 -11.070 6.830 1.00 0.00 48 CYS A O 19
ATOM 30003 N N . LEU A 1 49 ? 11.075 -11.330 6.044 1.00 0.00 49 LEU A N 19
ATOM 30004 C CA . LEU A 1 49 ? 11.140 -12.745 6.369 1.00 0.00 49 LEU A CA 19
ATOM 30005 C C . LEU A 1 49 ? 11.036 -12.920 7.886 1.00 0.00 49 LEU A C 19
ATOM 30006 O O . LEU A 1 49 ? 11.662 -12.182 8.644 1.00 0.00 49 LEU A O 19
ATOM 30022 N N . GLU A 1 50 ? 10.240 -13.902 8.282 1.00 0.00 50 GLU A N 19
ATOM 30023 C CA . GLU A 1 50 ? 10.045 -14.184 9.694 1.00 0.00 50 GLU A CA 19
ATOM 30024 C C . GLU A 1 50 ? 11.395 -14.272 10.409 1.00 0.00 50 GLU A C 19
ATOM 30025 O O . GLU A 1 50 ? 12.203 -15.149 10.111 1.00 0.00 50 GLU A O 19
ATOM 30037 N N . GLY A 1 51 ? 11.598 -13.349 11.339 1.00 0.00 51 GLY A N 19
ATOM 30038 C CA . GLY A 1 51 ? 12.836 -13.312 12.098 1.00 0.00 51 GLY A CA 19
ATOM 30039 C C . GLY A 1 51 ? 13.696 -12.116 11.684 1.00 0.00 51 GLY A C 19
ATOM 30040 O O . GLY A 1 51 ? 14.528 -11.647 12.460 1.00 0.00 51 GLY A O 19
ATOM 30044 N N . SER A 1 52 ? 13.467 -11.657 10.463 1.00 0.00 52 SER A N 19
ATOM 30045 C CA . SER A 1 52 ? 14.211 -10.525 9.936 1.00 0.00 52 SER A CA 19
ATOM 30046 C C . SER A 1 52 ? 13.610 -9.217 10.455 1.00 0.00 52 SER A C 19
ATOM 30047 O O . SER A 1 52 ? 12.445 -9.178 10.848 1.00 0.00 52 SER A O 19
ATOM 30055 N N . GLU A 1 53 ? 14.431 -8.178 10.438 1.00 0.00 53 GLU A N 19
ATOM 30056 C CA . GLU A 1 53 ? 13.995 -6.872 10.902 1.00 0.00 53 GLU A CA 19
ATOM 30057 C C . GLU A 1 53 ? 14.120 -5.841 9.778 1.00 0.00 53 GLU A C 19
ATOM 30058 O O . GLU A 1 53 ? 14.041 -4.638 10.022 1.00 0.00 53 GLU A O 19
ATOM 30070 N N . GLU A 1 54 ? 14.314 -6.350 8.570 1.00 0.00 54 GLU A N 19
ATOM 30071 C CA . GLU A 1 54 ? 14.450 -5.489 7.408 1.00 0.00 54 GLU A CA 19
ATOM 30072 C C . GLU A 1 54 ? 13.468 -5.913 6.314 1.00 0.00 54 GLU A C 19
ATOM 30073 O O . GLU A 1 54 ? 13.441 -7.077 5.917 1.00 0.00 54 GLU A O 19
ATOM 30085 N N . TRP A 1 55 ? 12.686 -4.946 5.858 1.00 0.00 55 TRP A N 19
ATOM 30086 C CA . TRP A 1 55 ? 11.705 -5.205 4.818 1.00 0.00 55 TRP A CA 19
ATOM 30087 C C . TRP A 1 55 ? 12.411 -5.099 3.465 1.00 0.00 55 TRP A C 19
ATOM 30088 O O . TRP A 1 55 ? 13.015 -4.074 3.155 1.00 0.00 55 TRP A O 19
ATOM 30109 N N . VAL A 1 56 ? 12.312 -6.174 2.696 1.00 0.00 56 VAL A N 19
ATOM 30110 C CA . VAL A 1 56 ? 12.934 -6.214 1.383 1.00 0.00 56 VAL A CA 19
ATOM 30111 C C . VAL A 1 56 ? 11.983 -5.601 0.354 1.00 0.00 56 VAL A C 19
ATOM 30112 O O . VAL A 1 56 ? 10.781 -5.861 0.382 1.00 0.00 56 VAL A O 19
ATOM 30125 N N . PRO A 1 57 ? 12.572 -4.777 -0.554 1.00 0.00 57 PRO A N 19
ATOM 30126 C CA . PRO A 1 57 ? 11.790 -4.125 -1.590 1.00 0.00 57 PRO A CA 19
ATOM 30127 C C . PRO A 1 57 ? 11.402 -5.116 -2.690 1.00 0.00 57 PRO A C 19
ATOM 30128 O O . PRO A 1 57 ? 12.258 -5.585 -3.438 1.00 0.00 57 PRO A O 19
ATOM 30139 N N . ALA A 1 58 ? 10.110 -5.404 -2.753 1.00 0.00 58 ALA A N 19
ATOM 30140 C CA . ALA A 1 58 ? 9.598 -6.331 -3.748 1.00 0.00 58 ALA A CA 19
ATOM 30141 C C . ALA A 1 58 ? 9.726 -5.702 -5.137 1.00 0.00 58 ALA A C 19
ATOM 30142 O O . ALA A 1 58 ? 10.132 -6.368 -6.088 1.00 0.00 58 ALA A O 19
ATOM 30149 N N . ASN A 1 59 ? 9.372 -4.428 -5.210 1.00 0.00 59 ASN A N 19
ATOM 30150 C CA . ASN A 1 59 ? 9.442 -3.702 -6.467 1.00 0.00 59 ASN A CA 19
ATOM 30151 C C . ASN A 1 59 ? 10.375 -2.500 -6.305 1.00 0.00 59 ASN A C 19
ATOM 30152 O O . ASN A 1 59 ? 10.124 -1.621 -5.483 1.00 0.00 59 ASN A O 19
ATOM 30163 N N . LYS A 1 60 ? 11.433 -2.501 -7.104 1.00 0.00 60 LYS A N 19
ATOM 30164 C CA . LYS A 1 60 ? 12.405 -1.422 -7.060 1.00 0.00 60 LYS A CA 19
ATOM 30165 C C . LYS A 1 60 ? 11.691 -0.089 -7.294 1.00 0.00 60 LYS A C 19
ATOM 30166 O O . LYS A 1 60 ? 12.124 0.947 -6.791 1.00 0.00 60 LYS A O 19
ATOM 30185 N N . GLU A 1 61 ? 10.610 -0.159 -8.056 1.00 0.00 61 GLU A N 19
ATOM 30186 C CA . GLU A 1 61 ? 9.832 1.029 -8.363 1.00 0.00 61 GLU A CA 19
ATOM 30187 C C . GLU A 1 61 ? 8.379 0.841 -7.924 1.00 0.00 61 GLU A C 19
ATOM 30188 O O . GLU A 1 61 ? 7.891 -0.286 -7.849 1.00 0.00 61 GLU A O 19
ATOM 30200 N N . PRO A 1 62 ? 7.711 1.990 -7.637 1.00 0.00 62 PRO A N 19
ATOM 30201 C CA . PRO A 1 62 ? 6.324 1.963 -7.207 1.00 0.00 62 PRO A CA 19
ATOM 30202 C C . PRO A 1 62 ? 5.391 1.674 -8.385 1.00 0.00 62 PRO A C 19
ATOM 30203 O O . PRO A 1 62 ? 5.579 2.209 -9.476 1.00 0.00 62 PRO A O 19
ATOM 30214 N N . VAL A 1 63 ? 4.405 0.828 -8.123 1.00 0.00 63 VAL A N 19
ATOM 30215 C CA . VAL A 1 63 ? 3.442 0.462 -9.148 1.00 0.00 63 VAL A CA 19
ATOM 30216 C C . VAL A 1 63 ? 2.346 1.527 -9.216 1.00 0.00 63 VAL A C 19
ATOM 30217 O O . VAL A 1 63 ? 2.334 2.463 -8.418 1.00 0.00 63 VAL A O 19
ATOM 30230 N N . GLU A 1 64 ? 1.451 1.349 -10.177 1.00 0.00 64 GLU A N 19
ATOM 30231 C CA . GLU A 1 64 ? 0.354 2.284 -10.361 1.00 0.00 64 GLU A CA 19
ATOM 30232 C C . GLU A 1 64 ? -0.967 1.644 -9.928 1.00 0.00 64 GLU A C 19
ATOM 30233 O O . GLU A 1 64 ? -1.778 2.278 -9.256 1.00 0.00 64 GLU A O 19
ATOM 30245 N N . ARG A 1 65 ? -1.141 0.394 -10.332 1.00 0.00 65 ARG A N 19
ATOM 30246 C CA . ARG A 1 65 ? -2.350 -0.339 -9.995 1.00 0.00 65 ARG A CA 19
ATOM 30247 C C . ARG A 1 65 ? -2.470 -0.496 -8.478 1.00 0.00 65 ARG A C 19
ATOM 30248 O O . ARG A 1 65 ? -1.617 -0.017 -7.731 1.00 0.00 65 ARG A O 19
ATOM 30269 N N . CYS A 1 66 ? -3.535 -1.168 -8.067 1.00 0.00 66 CYS A N 19
ATOM 30270 C CA . CYS A 1 66 ? -3.777 -1.394 -6.652 1.00 0.00 66 CYS A CA 19
ATOM 30271 C C . CYS A 1 66 ? -3.434 -2.850 -6.332 1.00 0.00 66 CYS A C 19
ATOM 30272 O O . CYS A 1 66 ? -4.255 -3.576 -5.773 1.00 0.00 66 CYS A O 19
ATOM 30280 N N . GLY A 1 67 ? -2.220 -3.233 -6.700 1.00 0.00 67 GLY A N 19
ATOM 30281 C CA . GLY A 1 67 ? -1.759 -4.590 -6.459 1.00 0.00 67 GLY A CA 19
ATOM 30282 C C . GLY A 1 67 ? -0.404 -4.835 -7.127 1.00 0.00 67 GLY A C 19
ATOM 30283 O O . GLY A 1 67 ? 0.054 -4.020 -7.926 1.00 0.00 67 GLY A O 19
ATOM 30287 N N . PHE A 1 68 ? 0.198 -5.962 -6.776 1.00 0.00 68 PHE A N 19
ATOM 30288 C CA . PHE A 1 68 ? 1.490 -6.324 -7.331 1.00 0.00 68 PHE A CA 19
ATOM 30289 C C . PHE A 1 68 ? 1.799 -7.802 -7.082 1.00 0.00 68 PHE A C 19
ATOM 30290 O O . PHE A 1 68 ? 1.146 -8.447 -6.263 1.00 0.00 68 PHE A O 19
ATOM 30307 N N . THR A 1 69 ? 2.795 -8.295 -7.803 1.00 0.00 69 THR A N 19
ATOM 30308 C CA . THR A 1 69 ? 3.199 -9.685 -7.670 1.00 0.00 69 THR A CA 19
ATOM 30309 C C . THR A 1 69 ? 4.661 -9.776 -7.231 1.00 0.00 69 THR A C 19
ATOM 30310 O O . THR A 1 69 ? 5.538 -9.173 -7.848 1.00 0.00 69 THR A O 19
ATOM 30321 N N . VAL A 1 70 ? 4.880 -10.534 -6.166 1.00 0.00 70 VAL A N 19
ATOM 30322 C CA . VAL A 1 70 ? 6.221 -10.712 -5.637 1.00 0.00 70 VAL A CA 19
ATOM 30323 C C . VAL A 1 70 ? 6.825 -11.996 -6.208 1.00 0.00 70 VAL A C 19
ATOM 30324 O O . VAL A 1 70 ? 6.097 -12.912 -6.589 1.00 0.00 70 VAL A O 19
ATOM 30337 N N . LYS A 1 71 ? 8.148 -12.022 -6.251 1.00 0.00 71 LYS A N 19
ATOM 30338 C CA . LYS A 1 71 ? 8.858 -13.179 -6.770 1.00 0.00 71 LYS A CA 19
ATOM 30339 C C . LYS A 1 71 ? 10.090 -13.447 -5.903 1.00 0.00 71 LYS A C 19
ATOM 30340 O O . LYS A 1 71 ? 10.432 -12.643 -5.038 1.00 0.00 71 LYS A O 19
ATOM 30359 N N . ASP A 1 72 ? 10.723 -14.581 -6.166 1.00 0.00 72 ASP A N 19
ATOM 30360 C CA . ASP A 1 72 ? 11.909 -14.966 -5.420 1.00 0.00 72 ASP A CA 19
ATOM 30361 C C . ASP A 1 72 ? 11.563 -15.060 -3.933 1.00 0.00 72 ASP A C 19
ATOM 30362 O O . ASP A 1 72 ? 11.947 -14.196 -3.147 1.00 0.00 72 ASP A O 19
ATOM 30371 N N . LEU A 1 73 ? 10.842 -16.118 -3.592 1.00 0.00 73 LEU A N 19
ATOM 30372 C CA . LEU A 1 73 ? 10.440 -16.337 -2.213 1.00 0.00 73 LEU A CA 19
ATOM 30373 C C . LEU A 1 73 ? 10.627 -17.814 -1.860 1.00 0.00 73 LEU A C 19
ATOM 30374 O O . LEU A 1 73 ? 10.460 -18.685 -2.711 1.00 0.00 73 LEU A O 19
ATOM 30390 N N . PRO A 1 74 ? 10.980 -18.056 -0.569 1.00 0.00 74 PRO A N 19
ATOM 30391 C CA . PRO A 1 74 ? 11.191 -19.412 -0.092 1.00 0.00 74 PRO A CA 19
ATOM 30392 C C . PRO A 1 74 ? 9.859 -20.140 0.099 1.00 0.00 74 PRO A C 19
ATOM 30393 O O . PRO A 1 74 ? 9.021 -19.710 0.891 1.00 0.00 74 PRO A O 19
ATOM 30404 N N . THR A 1 75 ? 9.705 -21.229 -0.638 1.00 0.00 75 THR A N 19
ATOM 30405 C CA . THR A 1 75 ? 8.489 -22.021 -0.560 1.00 0.00 75 THR A CA 19
ATOM 30406 C C . THR A 1 75 ? 8.335 -22.624 0.838 1.00 0.00 75 THR A C 19
ATOM 30407 O O . THR A 1 75 ? 9.201 -23.367 1.296 1.00 0.00 75 THR A O 19
ATOM 30418 N N . GLY A 1 76 ? 7.225 -22.282 1.476 1.00 0.00 76 GLY A N 19
ATOM 30419 C CA . GLY A 1 76 ? 6.946 -22.781 2.812 1.00 0.00 76 GLY A CA 19
ATOM 30420 C C . GLY A 1 76 ? 7.623 -21.912 3.874 1.00 0.00 76 GLY A C 19
ATOM 30421 O O . GLY A 1 76 ? 8.231 -22.429 4.809 1.00 0.00 76 GLY A O 19
ATOM 30425 N N . ALA A 1 77 ? 7.494 -20.605 3.694 1.00 0.00 77 ALA A N 19
ATOM 30426 C CA . ALA A 1 77 ? 8.086 -19.660 4.625 1.00 0.00 77 ALA A CA 19
ATOM 30427 C C . ALA A 1 77 ? 7.065 -18.568 4.953 1.00 0.00 77 ALA A C 19
ATOM 30428 O O . ALA A 1 77 ? 6.445 -18.002 4.054 1.00 0.00 77 ALA A O 19
ATOM 30435 N N . ARG A 1 78 ? 6.922 -18.305 6.244 1.00 0.00 78 ARG A N 19
ATOM 30436 C CA . ARG A 1 78 ? 5.987 -17.292 6.703 1.00 0.00 78 ARG A CA 19
ATOM 30437 C C . ARG A 1 78 ? 6.569 -15.894 6.480 1.00 0.00 78 ARG A C 19
ATOM 30438 O O . ARG A 1 78 ? 7.376 -15.419 7.279 1.00 0.00 78 ARG A O 19
ATOM 30459 N N . ILE A 1 79 ? 6.137 -15.274 5.392 1.00 0.00 79 ILE A N 19
ATOM 30460 C CA . ILE A 1 79 ? 6.605 -13.941 5.055 1.00 0.00 79 ILE A CA 19
ATOM 30461 C C . ILE A 1 79 ? 5.435 -12.958 5.140 1.00 0.00 79 ILE A C 19
ATOM 30462 O O . ILE A 1 79 ? 4.310 -13.293 4.771 1.00 0.00 79 ILE A O 19
ATOM 30478 N N . LEU A 1 80 ? 5.741 -11.765 5.629 1.00 0.00 80 LEU A N 19
ATOM 30479 C CA . LEU A 1 80 ? 4.729 -10.731 5.767 1.00 0.00 80 LEU A CA 19
ATOM 30480 C C . LEU A 1 80 ? 4.851 -9.745 4.604 1.00 0.00 80 LEU A C 19
ATOM 30481 O O . LEU A 1 80 ? 5.956 -9.423 4.171 1.00 0.00 80 LEU A O 19
ATOM 30497 N N . PHE A 1 81 ? 3.699 -9.294 4.129 1.00 0.00 81 PHE A N 19
ATOM 30498 C CA . PHE A 1 81 ? 3.663 -8.351 3.024 1.00 0.00 81 PHE A CA 19
ATOM 30499 C C . PHE A 1 81 ? 3.042 -7.021 3.458 1.00 0.00 81 PHE A C 19
ATOM 30500 O O . PHE A 1 81 ? 1.981 -7.001 4.081 1.00 0.00 81 PHE A O 19
ATOM 30517 N N . ARG A 1 82 ? 3.729 -5.943 3.111 1.00 0.00 82 ARG A N 19
ATOM 30518 C CA . ARG A 1 82 ? 3.258 -4.612 3.457 1.00 0.00 82 ARG A CA 19
ATOM 30519 C C . ARG A 1 82 ? 3.304 -3.698 2.231 1.00 0.00 82 ARG A C 19
ATOM 30520 O O . ARG A 1 82 ? 4.241 -3.765 1.437 1.00 0.00 82 ARG A O 19
ATOM 30541 N N . VAL A 1 83 ? 2.280 -2.865 2.115 1.00 0.00 83 VAL A N 19
ATOM 30542 C CA . VAL A 1 83 ? 2.192 -1.938 1.000 1.00 0.00 83 VAL A CA 19
ATOM 30543 C C . VAL A 1 83 ? 2.165 -0.505 1.534 1.00 0.00 83 VAL A C 19
ATOM 30544 O O . VAL A 1 83 ? 1.338 -0.169 2.380 1.00 0.00 83 VAL A O 19
ATOM 30557 N N . VAL A 1 84 ? 3.080 0.303 1.018 1.00 0.00 84 VAL A N 19
ATOM 30558 C CA . VAL A 1 84 ? 3.171 1.692 1.432 1.00 0.00 84 VAL A CA 19
ATOM 30559 C C . VAL A 1 84 ? 3.036 2.596 0.205 1.00 0.00 84 VAL A C 19
ATOM 30560 O O . VAL A 1 84 ? 3.763 2.432 -0.774 1.00 0.00 84 VAL A O 19
ATOM 30573 N N . GLY A 1 85 ? 2.101 3.530 0.297 1.00 0.00 85 GLY A N 19
ATOM 30574 C CA . GLY A 1 85 ? 1.862 4.460 -0.793 1.00 0.00 85 GLY A CA 19
ATOM 30575 C C . GLY A 1 85 ? 2.927 5.557 -0.822 1.00 0.00 85 GLY A C 19
ATOM 30576 O O . GLY A 1 85 ? 3.026 6.357 0.108 1.00 0.00 85 GLY A O 19
ATOM 30580 N N . VAL A 1 86 ? 3.699 5.560 -1.899 1.00 0.00 86 VAL A N 19
ATOM 30581 C CA . VAL A 1 86 ? 4.753 6.547 -2.061 1.00 0.00 86 VAL A CA 19
ATOM 30582 C C . VAL A 1 86 ? 4.164 7.823 -2.665 1.00 0.00 86 VAL A C 19
ATOM 30583 O O . VAL A 1 86 ? 3.103 7.788 -3.286 1.00 0.00 86 VAL A O 19
ATOM 30596 N N . ASN A 1 87 ? 4.878 8.920 -2.461 1.00 0.00 87 ASN A N 19
ATOM 30597 C CA . ASN A 1 87 ? 4.439 10.206 -2.977 1.00 0.00 87 ASN A CA 19
ATOM 30598 C C . ASN A 1 87 ? 5.500 11.264 -2.669 1.00 0.00 87 ASN A C 19
ATOM 30599 O O . ASN A 1 87 ? 6.457 10.996 -1.944 1.00 0.00 87 ASN A O 19
ATOM 30610 N N . ILE A 1 88 ? 5.295 12.444 -3.235 1.00 0.00 88 ILE A N 19
ATOM 30611 C CA . ILE A 1 88 ? 6.222 13.544 -3.030 1.00 0.00 88 ILE A CA 19
ATOM 30612 C C . ILE A 1 88 ? 6.400 13.782 -1.529 1.00 0.00 88 ILE A C 19
ATOM 30613 O O . ILE A 1 88 ? 7.463 14.215 -1.087 1.00 0.00 88 ILE A O 19
ATOM 30629 N N . ALA A 1 89 ? 5.343 13.487 -0.786 1.00 0.00 89 ALA A N 19
ATOM 30630 C CA . ALA A 1 89 ? 5.370 13.663 0.656 1.00 0.00 89 ALA A CA 19
ATOM 30631 C C . ALA A 1 89 ? 6.228 12.563 1.284 1.00 0.00 89 ALA A C 19
ATOM 30632 O O . ALA A 1 89 ? 6.690 12.702 2.416 1.00 0.00 89 ALA A O 19
ATOM 30639 N N . GLY A 1 90 ? 6.415 11.495 0.523 1.00 0.00 90 GLY A N 19
ATOM 30640 C CA . GLY A 1 90 ? 7.209 10.372 0.991 1.00 0.00 90 GLY A CA 19
ATOM 30641 C C . GLY A 1 90 ? 6.387 9.082 0.993 1.00 0.00 90 GLY A C 19
ATOM 30642 O O . GLY A 1 90 ? 5.624 8.827 0.062 1.00 0.00 90 GLY A O 19
ATOM 30646 N N . ARG A 1 91 ? 6.571 8.302 2.048 1.00 0.00 91 ARG A N 19
ATOM 30647 C CA . ARG A 1 91 ? 5.857 7.044 2.182 1.00 0.00 91 ARG A CA 19
ATOM 30648 C C . ARG A 1 91 ? 4.796 7.151 3.279 1.00 0.00 91 ARG A C 19
ATOM 30649 O O . ARG A 1 91 ? 4.855 8.047 4.120 1.00 0.00 91 ARG A O 19
ATOM 30670 N N . SER A 1 92 ? 3.849 6.225 3.236 1.00 0.00 92 SER A N 19
ATOM 30671 C CA . SER A 1 92 ? 2.776 6.204 4.215 1.00 0.00 92 SER A CA 19
ATOM 30672 C C . SER A 1 92 ? 2.885 4.949 5.084 1.00 0.00 92 SER A C 19
ATOM 30673 O O . SER A 1 92 ? 3.779 4.128 4.885 1.00 0.00 92 SER A O 19
ATOM 30681 N N . GLU A 1 93 ? 1.962 4.841 6.028 1.00 0.00 93 GLU A N 19
ATOM 30682 C CA . GLU A 1 93 ? 1.943 3.699 6.928 1.00 0.00 93 GLU A CA 19
ATOM 30683 C C . GLU A 1 93 ? 1.826 2.398 6.132 1.00 0.00 93 GLU A C 19
ATOM 30684 O O . GLU A 1 93 ? 1.035 2.309 5.194 1.00 0.00 93 GLU A O 19
ATOM 30696 N N . PRO A 1 94 ? 2.645 1.395 6.546 1.00 0.00 94 PRO A N 19
ATOM 30697 C CA . PRO A 1 94 ? 2.641 0.103 5.882 1.00 0.00 94 PRO A CA 19
ATOM 30698 C C . PRO A 1 94 ? 1.400 -0.706 6.265 1.00 0.00 94 PRO A C 19
ATOM 30699 O O . PRO A 1 94 ? 1.195 -1.018 7.438 1.00 0.00 94 PRO A O 19
ATOM 30710 N N . ALA A 1 95 ? 0.604 -1.023 5.255 1.00 0.00 95 ALA A N 19
ATOM 30711 C CA . ALA A 1 95 ? -0.611 -1.790 5.471 1.00 0.00 95 ALA A CA 19
ATOM 30712 C C . ALA A 1 95 ? -0.253 -3.268 5.639 1.00 0.00 95 ALA A C 19
ATOM 30713 O O . ALA A 1 95 ? -0.746 -4.118 4.899 1.00 0.00 95 ALA A O 19
ATOM 30720 N N . THR A 1 96 ? 0.601 -3.529 6.618 1.00 0.00 96 THR A N 19
ATOM 30721 C CA . THR A 1 96 ? 1.031 -4.890 6.892 1.00 0.00 96 THR A CA 19
ATOM 30722 C C . THR A 1 96 ? -0.163 -5.846 6.846 1.00 0.00 96 THR A C 19
ATOM 30723 O O . THR A 1 96 ? -1.283 -5.463 7.182 1.00 0.00 96 THR A O 19
ATOM 30734 N N . LEU A 1 97 ? 0.116 -7.071 6.427 1.00 0.00 97 LEU A N 19
ATOM 30735 C CA . LEU A 1 97 ? -0.921 -8.084 6.332 1.00 0.00 97 LEU A CA 19
ATOM 30736 C C . LEU A 1 97 ? -1.289 -8.564 7.737 1.00 0.00 97 LEU A C 19
ATOM 30737 O O . LEU A 1 97 ? -0.421 -8.694 8.600 1.00 0.00 97 LEU A O 19
ATOM 30753 N N . LEU A 1 98 ? -2.576 -8.815 7.924 1.00 0.00 98 LEU A N 19
ATOM 30754 C CA . LEU A 1 98 ? -3.070 -9.277 9.210 1.00 0.00 98 LEU A CA 19
ATOM 30755 C C . LEU A 1 98 ? -2.458 -10.644 9.524 1.00 0.00 98 LEU A C 19
ATOM 30756 O O . LEU A 1 98 ? -2.358 -11.030 10.688 1.00 0.00 98 LEU A O 19
ATOM 30772 N N . GLN A 1 99 ? -2.065 -11.338 8.466 1.00 0.00 99 GLN A N 19
ATOM 30773 C CA . GLN A 1 99 ? -1.466 -12.654 8.615 1.00 0.00 99 GLN A CA 19
ATOM 30774 C C . GLN A 1 99 ? -0.370 -12.859 7.568 1.00 0.00 99 GLN A C 19
ATOM 30775 O O . GLN A 1 99 ? -0.458 -12.332 6.460 1.00 0.00 99 GLN A O 19
ATOM 30789 N N . PRO A 1 100 ? 0.665 -13.647 7.965 1.00 0.00 100 PRO A N 19
ATOM 30790 C CA . PRO A 1 100 ? 1.777 -13.928 7.074 1.00 0.00 100 PRO A CA 19
ATOM 30791 C C . PRO A 1 100 ? 1.375 -14.940 5.998 1.00 0.00 100 PRO A C 19
ATOM 30792 O O . PRO A 1 100 ? 0.268 -15.475 6.028 1.00 0.00 100 PRO A O 19
ATOM 30803 N N . VAL A 1 101 ? 2.297 -15.171 5.075 1.00 0.00 101 VAL A N 19
ATOM 30804 C CA . VAL A 1 101 ? 2.052 -16.109 3.992 1.00 0.00 101 VAL A CA 19
ATOM 30805 C C . VAL A 1 101 ? 3.119 -17.206 4.022 1.00 0.00 101 VAL A C 19
ATOM 30806 O O . VAL A 1 101 ? 4.310 -16.915 4.117 1.00 0.00 101 VAL A O 19
ATOM 30819 N N . THR A 1 102 ? 2.652 -18.443 3.940 1.00 0.00 102 THR A N 19
ATOM 30820 C CA . THR A 1 102 ? 3.552 -19.584 3.957 1.00 0.00 102 THR A CA 19
ATOM 30821 C C . THR A 1 102 ? 4.231 -19.747 2.596 1.00 0.00 102 THR A C 19
ATOM 30822 O O . THR A 1 102 ? 5.256 -20.419 2.486 1.00 0.00 102 THR A O 19
ATOM 30833 N N . ILE A 1 103 ? 3.634 -19.121 1.593 1.00 0.00 103 ILE A N 19
ATOM 30834 C CA . ILE A 1 103 ? 4.169 -19.189 0.243 1.00 0.00 103 ILE A CA 19
ATOM 30835 C C . ILE A 1 103 ? 4.109 -20.635 -0.253 1.00 0.00 103 ILE A C 19
ATOM 30836 O O . ILE A 1 103 ? 4.962 -21.450 0.097 1.00 0.00 103 ILE A O 19
ATOM 30852 N N . ARG A 1 104 ? 3.094 -20.910 -1.059 1.00 0.00 104 ARG A N 19
ATOM 30853 C CA . ARG A 1 104 ? 2.913 -22.243 -1.606 1.00 0.00 104 ARG A CA 19
ATOM 30854 C C . ARG A 1 104 ? 1.817 -22.234 -2.673 1.00 0.00 104 ARG A C 19
ATOM 30855 O O . ARG A 1 104 ? 0.857 -21.471 -2.576 1.00 0.00 104 ARG A O 19
ATOM 30876 N N . GLU A 1 105 ? 1.996 -23.092 -3.667 1.00 0.00 105 GLU A N 19
ATOM 30877 C CA . GLU A 1 105 ? 1.034 -23.192 -4.752 1.00 0.00 105 GLU A CA 19
ATOM 30878 C C . GLU A 1 105 ? 0.078 -24.361 -4.506 1.00 0.00 105 GLU A C 19
ATOM 30879 O O . GLU A 1 105 ? 0.350 -25.227 -3.676 1.00 0.00 105 GLU A O 19
ATOM 30891 N N . SER A 1 106 ? -1.023 -24.348 -5.244 1.00 0.00 106 SER A N 19
ATOM 30892 C CA . SER A 1 106 ? -2.022 -25.396 -5.116 1.00 0.00 106 SER A CA 19
ATOM 30893 C C . SER A 1 106 ? -1.737 -26.515 -6.121 1.00 0.00 106 SER A C 19
ATOM 30894 O O . SER A 1 106 ? -1.093 -26.286 -7.144 1.00 0.00 106 SER A O 19
ATOM 30902 N N . GLY A 1 107 ? -2.231 -27.700 -5.794 1.00 0.00 107 GLY A N 19
ATOM 30903 C CA . GLY A 1 107 ? -2.038 -28.854 -6.655 1.00 0.00 107 GLY A CA 19
ATOM 30904 C C . GLY A 1 107 ? -1.538 -30.058 -5.854 1.00 0.00 107 GLY A C 19
ATOM 30905 O O . GLY A 1 107 ? -0.332 -30.250 -5.702 1.00 0.00 107 GLY A O 19
ATOM 30909 N N . PRO A 1 108 ? -2.515 -30.859 -5.349 1.00 0.00 108 PRO A N 19
ATOM 30910 C CA . PRO A 1 108 ? -2.186 -32.039 -4.568 1.00 0.00 108 PRO A CA 19
ATOM 30911 C C . PRO A 1 108 ? -1.677 -33.167 -5.466 1.00 0.00 108 PRO A C 19
ATOM 30912 O O . PRO A 1 108 ? -1.829 -33.111 -6.686 1.00 0.00 108 PRO A O 19
ATOM 30923 N N . SER A 1 109 ? -1.084 -34.166 -4.829 1.00 0.00 109 SER A N 19
ATOM 30924 C CA . SER A 1 109 ? -0.552 -35.306 -5.555 1.00 0.00 109 SER A CA 19
ATOM 30925 C C . SER A 1 109 ? -0.616 -36.560 -4.681 1.00 0.00 109 SER A C 19
ATOM 30926 O O . SER A 1 109 ? -0.188 -36.540 -3.528 1.00 0.00 109 SER A O 19
ATOM 30934 N N . SER A 1 110 ? -1.154 -37.622 -5.264 1.00 0.00 110 SER A N 19
ATOM 30935 C CA . SER A 1 110 ? -1.280 -38.882 -4.552 1.00 0.00 110 SER A CA 19
ATOM 30936 C C . SER A 1 110 ? -1.697 -38.626 -3.102 1.00 0.00 110 SER A C 19
ATOM 30937 O O . SER A 1 110 ? -0.847 -38.457 -2.229 1.00 0.00 110 SER A O 19
ATOM 30945 N N . GLY A 1 111 ? -3.004 -38.603 -2.891 1.00 0.00 111 GLY A N 19
ATOM 30946 C CA . GLY A 1 111 ? -3.544 -38.370 -1.562 1.00 0.00 111 GLY A CA 19
ATOM 30947 C C . GLY A 1 111 ? -3.972 -36.911 -1.393 1.00 0.00 111 GLY A C 19
ATOM 30948 O O . GLY A 1 111 ? -3.275 -36.126 -0.753 1.00 0.00 111 GLY A O 19
ATOM 30952 N N . GLY A 1 1 ? -11.238 24.492 11.752 1.00 0.00 1 GLY A N 20
ATOM 30953 C CA . GLY A 1 1 ? -10.931 23.124 12.134 1.00 0.00 1 GLY A CA 20
ATOM 30954 C C . GLY A 1 1 ? -9.719 23.074 13.066 1.00 0.00 1 GLY A C 20
ATOM 30955 O O . GLY A 1 1 ? -9.237 24.111 13.519 1.00 0.00 1 GLY A O 20
ATOM 30959 N N . SER A 1 2 ? -9.262 21.858 13.325 1.00 0.00 2 SER A N 20
ATOM 30960 C CA . SER A 1 2 ? -8.116 21.659 14.195 1.00 0.00 2 SER A CA 20
ATOM 30961 C C . SER A 1 2 ? -6.825 21.675 13.373 1.00 0.00 2 SER A C 20
ATOM 30962 O O . SER A 1 2 ? -6.867 21.612 12.145 1.00 0.00 2 SER A O 20
ATOM 30970 N N . SER A 1 3 ? -5.710 21.761 14.083 1.00 0.00 3 SER A N 20
ATOM 30971 C CA . SER A 1 3 ? -4.410 21.787 13.434 1.00 0.00 3 SER A CA 20
ATOM 30972 C C . SER A 1 3 ? -4.205 20.506 12.623 1.00 0.00 3 SER A C 20
ATOM 30973 O O . SER A 1 3 ? -3.955 19.442 13.188 1.00 0.00 3 SER A O 20
ATOM 30981 N N . GLY A 1 4 ? -4.317 20.650 11.310 1.00 0.00 4 GLY A N 20
ATOM 30982 C CA . GLY A 1 4 ? -4.147 19.518 10.416 1.00 0.00 4 GLY A CA 20
ATOM 30983 C C . GLY A 1 4 ? -3.468 19.945 9.113 1.00 0.00 4 GLY A C 20
ATOM 30984 O O . GLY A 1 4 ? -4.002 20.768 8.371 1.00 0.00 4 GLY A O 20
ATOM 30988 N N . SER A 1 5 ? -2.299 19.368 8.876 1.00 0.00 5 SER A N 20
ATOM 30989 C CA . SER A 1 5 ? -1.541 19.679 7.676 1.00 0.00 5 SER A CA 20
ATOM 30990 C C . SER A 1 5 ? -1.337 18.412 6.843 1.00 0.00 5 SER A C 20
ATOM 30991 O O . SER A 1 5 ? -0.543 17.546 7.207 1.00 0.00 5 SER A O 20
ATOM 30999 N N . SER A 1 6 ? -2.068 18.344 5.740 1.00 0.00 6 SER A N 20
ATOM 31000 C CA . SER A 1 6 ? -1.977 17.197 4.852 1.00 0.00 6 SER A CA 20
ATOM 31001 C C . SER A 1 6 ? -0.512 16.899 4.531 1.00 0.00 6 SER A C 20
ATOM 31002 O O . SER A 1 6 ? 0.323 17.802 4.527 1.00 0.00 6 SER A O 20
ATOM 31010 N N . GLY A 1 7 ? -0.243 15.628 4.269 1.00 0.00 7 GLY A N 20
ATOM 31011 C CA . GLY A 1 7 ? 1.107 15.199 3.948 1.00 0.00 7 GLY A CA 20
ATOM 31012 C C . GLY A 1 7 ? 1.092 14.045 2.943 1.00 0.00 7 GLY A C 20
ATOM 31013 O O . GLY A 1 7 ? 0.605 14.198 1.824 1.00 0.00 7 GLY A O 20
ATOM 31017 N N . PRO A 1 8 ? 1.644 12.885 3.391 1.00 0.00 8 PRO A N 20
ATOM 31018 C CA . PRO A 1 8 ? 1.698 11.706 2.544 1.00 0.00 8 PRO A CA 20
ATOM 31019 C C . PRO A 1 8 ? 0.321 11.048 2.432 1.00 0.00 8 PRO A C 20
ATOM 31020 O O . PRO A 1 8 ? -0.392 10.920 3.426 1.00 0.00 8 PRO A O 20
ATOM 31031 N N . THR A 1 9 ? -0.011 10.647 1.214 1.00 0.00 9 THR A N 20
ATOM 31032 C CA . THR A 1 9 ? -1.289 10.005 0.959 1.00 0.00 9 THR A CA 20
ATOM 31033 C C . THR A 1 9 ? -1.639 9.045 2.097 1.00 0.00 9 THR A C 20
ATOM 31034 O O . THR A 1 9 ? -0.755 8.572 2.810 1.00 0.00 9 THR A O 20
ATOM 31045 N N . SER A 1 10 ? -2.931 8.784 2.232 1.00 0.00 10 SER A N 20
ATOM 31046 C CA . SER A 1 10 ? -3.409 7.888 3.272 1.00 0.00 10 SER A CA 20
ATOM 31047 C C . SER A 1 10 ? -2.915 6.465 3.004 1.00 0.00 10 SER A C 20
ATOM 31048 O O . SER A 1 10 ? -2.908 6.012 1.860 1.00 0.00 10 SER A O 20
ATOM 31056 N N . ALA A 1 11 ? -2.514 5.800 4.077 1.00 0.00 11 ALA A N 20
ATOM 31057 C CA . ALA A 1 11 ? -2.020 4.438 3.972 1.00 0.00 11 ALA A CA 20
ATOM 31058 C C . ALA A 1 11 ? -3.019 3.597 3.174 1.00 0.00 11 ALA A C 20
ATOM 31059 O O . ALA A 1 11 ? -4.189 3.959 3.061 1.00 0.00 11 ALA A O 20
ATOM 31066 N N . PRO A 1 12 ? -2.507 2.461 2.628 1.00 0.00 12 PRO A N 20
ATOM 31067 C CA . PRO A 1 12 ? -3.341 1.566 1.844 1.00 0.00 12 PRO A CA 20
ATOM 31068 C C . PRO A 1 12 ? -4.273 0.754 2.747 1.00 0.00 12 PRO A C 20
ATOM 31069 O O . PRO A 1 12 ? -3.963 0.519 3.914 1.00 0.00 12 PRO A O 20
ATOM 31080 N N . GLN A 1 13 ? -5.395 0.348 2.172 1.00 0.00 13 GLN A N 20
ATOM 31081 C CA . GLN A 1 13 ? -6.374 -0.433 2.909 1.00 0.00 13 GLN A CA 20
ATOM 31082 C C . GLN A 1 13 ? -6.915 -1.567 2.036 1.00 0.00 13 GLN A C 20
ATOM 31083 O O . GLN A 1 13 ? -6.712 -1.572 0.823 1.00 0.00 13 GLN A O 20
ATOM 31097 N N . HIS A 1 14 ? -7.594 -2.500 2.688 1.00 0.00 14 HIS A N 20
ATOM 31098 C CA . HIS A 1 14 ? -8.166 -3.636 1.986 1.00 0.00 14 HIS A CA 20
ATOM 31099 C C . HIS A 1 14 ? -7.054 -4.418 1.282 1.00 0.00 14 HIS A C 20
ATOM 31100 O O . HIS A 1 14 ? -7.212 -4.831 0.135 1.00 0.00 14 HIS A O 20
ATOM 31114 N N . LEU A 1 15 ? -5.955 -4.596 2.000 1.00 0.00 15 LEU A N 20
ATOM 31115 C CA . LEU A 1 15 ? -4.818 -5.321 1.459 1.00 0.00 15 LEU A CA 20
ATOM 31116 C C . LEU A 1 15 ? -4.897 -6.785 1.895 1.00 0.00 15 LEU A C 20
ATOM 31117 O O . LEU A 1 15 ? -4.613 -7.110 3.046 1.00 0.00 15 LEU A O 20
ATOM 31133 N N . THR A 1 16 ? -5.285 -7.630 0.951 1.00 0.00 16 THR A N 20
ATOM 31134 C CA . THR A 1 16 ? -5.406 -9.052 1.222 1.00 0.00 16 THR A CA 20
ATOM 31135 C C . THR A 1 16 ? -4.604 -9.860 0.200 1.00 0.00 16 THR A C 20
ATOM 31136 O O . THR A 1 16 ? -4.063 -9.301 -0.752 1.00 0.00 16 THR A O 20
ATOM 31147 N N . VAL A 1 17 ? -4.552 -11.163 0.433 1.00 0.00 17 VAL A N 20
ATOM 31148 C CA . VAL A 1 17 ? -3.825 -12.054 -0.455 1.00 0.00 17 VAL A CA 20
ATOM 31149 C C . VAL A 1 17 ? -4.811 -12.735 -1.407 1.00 0.00 17 VAL A C 20
ATOM 31150 O O . VAL A 1 17 ? -5.572 -13.610 -0.997 1.00 0.00 17 VAL A O 20
ATOM 31163 N N . GLU A 1 18 ? -4.767 -12.306 -2.660 1.00 0.00 18 GLU A N 20
ATOM 31164 C CA . GLU A 1 18 ? -5.646 -12.863 -3.673 1.00 0.00 18 GLU A CA 20
ATOM 31165 C C . GLU A 1 18 ? -5.237 -14.301 -4.000 1.00 0.00 18 GLU A C 20
ATOM 31166 O O . GLU A 1 18 ? -6.045 -15.221 -3.890 1.00 0.00 18 GLU A O 20
ATOM 31178 N N . ASP A 1 19 ? -3.981 -14.448 -4.396 1.00 0.00 19 ASP A N 20
ATOM 31179 C CA . ASP A 1 19 ? -3.454 -15.758 -4.740 1.00 0.00 19 ASP A CA 20
ATOM 31180 C C . ASP A 1 19 ? -2.040 -15.899 -4.174 1.00 0.00 19 ASP A C 20
ATOM 31181 O O . ASP A 1 19 ? -1.484 -14.942 -3.636 1.00 0.00 19 ASP A O 20
ATOM 31190 N N . VAL A 1 20 ? -1.497 -17.100 -4.314 1.00 0.00 20 VAL A N 20
ATOM 31191 C CA . VAL A 1 20 ? -0.158 -17.378 -3.822 1.00 0.00 20 VAL A CA 20
ATOM 31192 C C . VAL A 1 20 ? 0.463 -18.500 -4.656 1.00 0.00 20 VAL A C 20
ATOM 31193 O O . VAL A 1 20 ? -0.171 -19.528 -4.891 1.00 0.00 20 VAL A O 20
ATOM 31206 N N . THR A 1 21 ? 1.696 -18.265 -5.081 1.00 0.00 21 THR A N 20
ATOM 31207 C CA . THR A 1 21 ? 2.410 -19.243 -5.884 1.00 0.00 21 THR A CA 20
ATOM 31208 C C . THR A 1 21 ? 3.476 -19.948 -5.042 1.00 0.00 21 THR A C 20
ATOM 31209 O O . THR A 1 21 ? 3.431 -19.904 -3.814 1.00 0.00 21 THR A O 20
ATOM 31220 N N . ASP A 1 22 ? 4.409 -20.582 -5.737 1.00 0.00 22 ASP A N 20
ATOM 31221 C CA . ASP A 1 22 ? 5.484 -21.295 -5.069 1.00 0.00 22 ASP A CA 20
ATOM 31222 C C . ASP A 1 22 ? 6.648 -20.335 -4.816 1.00 0.00 22 ASP A C 20
ATOM 31223 O O . ASP A 1 22 ? 7.310 -20.415 -3.783 1.00 0.00 22 ASP A O 20
ATOM 31232 N N . THR A 1 23 ? 6.861 -19.449 -5.778 1.00 0.00 23 THR A N 20
ATOM 31233 C CA . THR A 1 23 ? 7.934 -18.474 -5.673 1.00 0.00 23 THR A CA 20
ATOM 31234 C C . THR A 1 23 ? 7.393 -17.060 -5.894 1.00 0.00 23 THR A C 20
ATOM 31235 O O . THR A 1 23 ? 8.160 -16.101 -5.954 1.00 0.00 23 THR A O 20
ATOM 31246 N N . THR A 1 24 ? 6.076 -16.976 -6.009 1.00 0.00 24 THR A N 20
ATOM 31247 C CA . THR A 1 24 ? 5.423 -15.696 -6.222 1.00 0.00 24 THR A CA 20
ATOM 31248 C C . THR A 1 24 ? 4.101 -15.636 -5.453 1.00 0.00 24 THR A C 20
ATOM 31249 O O . THR A 1 24 ? 3.603 -16.660 -4.987 1.00 0.00 24 THR A O 20
ATOM 31260 N N . THR A 1 25 ? 3.571 -14.427 -5.345 1.00 0.00 25 THR A N 20
ATOM 31261 C CA . THR A 1 25 ? 2.317 -14.221 -4.641 1.00 0.00 25 THR A CA 20
ATOM 31262 C C . THR A 1 25 ? 1.606 -12.974 -5.172 1.00 0.00 25 THR A C 20
ATOM 31263 O O . THR A 1 25 ? 2.253 -11.988 -5.522 1.00 0.00 25 THR A O 20
ATOM 31274 N N . THR A 1 26 ? 0.285 -13.059 -5.214 1.00 0.00 26 THR A N 20
ATOM 31275 C CA . THR A 1 26 ? -0.521 -11.950 -5.697 1.00 0.00 26 THR A CA 20
ATOM 31276 C C . THR A 1 26 ? -1.087 -11.151 -4.521 1.00 0.00 26 THR A C 20
ATOM 31277 O O . THR A 1 26 ? -1.338 -11.705 -3.452 1.00 0.00 26 THR A O 20
ATOM 31288 N N . LEU A 1 27 ? -1.271 -9.860 -4.759 1.00 0.00 27 LEU A N 20
ATOM 31289 C CA . LEU A 1 27 ? -1.803 -8.979 -3.733 1.00 0.00 27 LEU A CA 20
ATOM 31290 C C . LEU A 1 27 ? -2.810 -8.017 -4.365 1.00 0.00 27 LEU A C 20
ATOM 31291 O O . LEU A 1 27 ? -2.781 -7.787 -5.573 1.00 0.00 27 LEU A O 20
ATOM 31307 N N . LYS A 1 28 ? -3.678 -7.480 -3.520 1.00 0.00 28 LYS A N 20
ATOM 31308 C CA . LYS A 1 28 ? -4.692 -6.547 -3.981 1.00 0.00 28 LYS A CA 20
ATOM 31309 C C . LYS A 1 28 ? -5.081 -5.614 -2.832 1.00 0.00 28 LYS A C 20
ATOM 31310 O O . LYS A 1 28 ? -5.450 -6.074 -1.753 1.00 0.00 28 LYS A O 20
ATOM 31329 N N . TRP A 1 29 ? -4.986 -4.321 -3.104 1.00 0.00 29 TRP A N 20
ATOM 31330 C CA . TRP A 1 29 ? -5.323 -3.320 -2.106 1.00 0.00 29 TRP A CA 20
ATOM 31331 C C . TRP A 1 29 ? -6.212 -2.268 -2.774 1.00 0.00 29 TRP A C 20
ATOM 31332 O O . TRP A 1 29 ? -6.492 -2.355 -3.968 1.00 0.00 29 TRP A O 20
ATOM 31353 N N . ARG A 1 30 ? -6.630 -1.299 -1.973 1.00 0.00 30 ARG A N 20
ATOM 31354 C CA . ARG A 1 30 ? -7.481 -0.232 -2.472 1.00 0.00 30 ARG A CA 20
ATOM 31355 C C . ARG A 1 30 ? -6.764 1.115 -2.358 1.00 0.00 30 ARG A C 20
ATOM 31356 O O . ARG A 1 30 ? -5.880 1.283 -1.519 1.00 0.00 30 ARG A O 20
ATOM 31377 N N . PRO A 1 31 ? -7.183 2.066 -3.236 1.00 0.00 31 PRO A N 20
ATOM 31378 C CA . PRO A 1 31 ? -6.591 3.393 -3.242 1.00 0.00 31 PRO A CA 20
ATOM 31379 C C . PRO A 1 31 ? -7.089 4.220 -2.055 1.00 0.00 31 PRO A C 20
ATOM 31380 O O . PRO A 1 31 ? -8.186 3.989 -1.550 1.00 0.00 31 PRO A O 20
ATOM 31391 N N . PRO A 1 32 ? -6.237 5.193 -1.635 1.00 0.00 32 PRO A N 20
ATOM 31392 C CA . PRO A 1 32 ? -6.579 6.056 -0.518 1.00 0.00 32 PRO A CA 20
ATOM 31393 C C . PRO A 1 32 ? -7.620 7.099 -0.929 1.00 0.00 32 PRO A C 20
ATOM 31394 O O . PRO A 1 32 ? -8.001 7.174 -2.096 1.00 0.00 32 PRO A O 20
ATOM 31405 N N . ASP A 1 33 ? -8.050 7.878 0.052 1.00 0.00 33 ASP A N 20
ATOM 31406 C CA . ASP A 1 33 ? -9.040 8.913 -0.193 1.00 0.00 33 ASP A CA 20
ATOM 31407 C C . ASP A 1 33 ? -8.360 10.283 -0.151 1.00 0.00 33 ASP A C 20
ATOM 31408 O O . ASP A 1 33 ? -8.755 11.199 -0.871 1.00 0.00 33 ASP A O 20
ATOM 31417 N N . ARG A 1 34 ? -7.348 10.380 0.699 1.00 0.00 34 ARG A N 20
ATOM 31418 C CA . ARG A 1 34 ? -6.610 11.623 0.845 1.00 0.00 34 ARG A CA 20
ATOM 31419 C C . ARG A 1 34 ? -5.323 11.576 0.017 1.00 0.00 34 ARG A C 20
ATOM 31420 O O . ARG A 1 34 ? -4.265 11.213 0.529 1.00 0.00 34 ARG A O 20
ATOM 31441 N N . ILE A 1 35 ? -5.457 11.948 -1.247 1.00 0.00 35 ILE A N 20
ATOM 31442 C CA . ILE A 1 35 ? -4.318 11.953 -2.150 1.00 0.00 35 ILE A CA 20
ATOM 31443 C C . ILE A 1 35 ? -3.897 13.398 -2.425 1.00 0.00 35 ILE A C 20
ATOM 31444 O O . ILE A 1 35 ? -2.814 13.819 -2.023 1.00 0.00 35 ILE A O 20
ATOM 31460 N N . GLY A 1 36 ? -4.775 14.116 -3.108 1.00 0.00 36 GLY A N 20
ATOM 31461 C CA . GLY A 1 36 ? -4.508 15.505 -3.442 1.00 0.00 36 GLY A CA 20
ATOM 31462 C C . GLY A 1 36 ? -4.390 15.693 -4.956 1.00 0.00 36 GLY A C 20
ATOM 31463 O O . GLY A 1 36 ? -3.305 15.965 -5.468 1.00 0.00 36 GLY A O 20
ATOM 31467 N N . ALA A 1 37 ? -5.521 15.539 -5.629 1.00 0.00 37 ALA A N 20
ATOM 31468 C CA . ALA A 1 37 ? -5.557 15.688 -7.074 1.00 0.00 37 ALA A CA 20
ATOM 31469 C C . ALA A 1 37 ? -4.865 14.488 -7.724 1.00 0.00 37 ALA A C 20
ATOM 31470 O O . ALA A 1 37 ? -3.974 14.656 -8.555 1.00 0.00 37 ALA A O 20
ATOM 31477 N N . GLY A 1 38 ? -5.301 13.304 -7.320 1.00 0.00 38 GLY A N 20
ATOM 31478 C CA . GLY A 1 38 ? -4.734 12.076 -7.853 1.00 0.00 38 GLY A CA 20
ATOM 31479 C C . GLY A 1 38 ? -3.205 12.118 -7.818 1.00 0.00 38 GLY A C 20
ATOM 31480 O O . GLY A 1 38 ? -2.545 11.527 -8.671 1.00 0.00 38 GLY A O 20
ATOM 31484 N N . GLY A 1 39 ? -2.687 12.822 -6.822 1.00 0.00 39 GLY A N 20
ATOM 31485 C CA . GLY A 1 39 ? -1.248 12.948 -6.664 1.00 0.00 39 GLY A CA 20
ATOM 31486 C C . GLY A 1 39 ? -0.668 11.733 -5.938 1.00 0.00 39 GLY A C 20
ATOM 31487 O O . GLY A 1 39 ? -0.914 11.540 -4.748 1.00 0.00 39 GLY A O 20
ATOM 31491 N N . ILE A 1 40 ? 0.092 10.945 -6.685 1.00 0.00 40 ILE A N 20
ATOM 31492 C CA . ILE A 1 40 ? 0.710 9.754 -6.127 1.00 0.00 40 ILE A CA 20
ATOM 31493 C C . ILE A 1 40 ? 1.633 9.127 -7.173 1.00 0.00 40 ILE A C 20
ATOM 31494 O O . ILE A 1 40 ? 1.312 9.112 -8.361 1.00 0.00 40 ILE A O 20
ATOM 31510 N N . ASP A 1 41 ? 2.762 8.623 -6.695 1.00 0.00 41 ASP A N 20
ATOM 31511 C CA . ASP A 1 41 ? 3.734 7.996 -7.574 1.00 0.00 41 ASP A CA 20
ATOM 31512 C C . ASP A 1 41 ? 3.419 6.503 -7.692 1.00 0.00 41 ASP A C 20
ATOM 31513 O O . ASP A 1 41 ? 3.661 5.895 -8.733 1.00 0.00 41 ASP A O 20
ATOM 31522 N N . GLY A 1 42 ? 2.884 5.956 -6.610 1.00 0.00 42 GLY A N 20
ATOM 31523 C CA . GLY A 1 42 ? 2.534 4.546 -6.579 1.00 0.00 42 GLY A CA 20
ATOM 31524 C C . GLY A 1 42 ? 2.637 3.987 -5.158 1.00 0.00 42 GLY A C 20
ATOM 31525 O O . GLY A 1 42 ? 2.324 4.679 -4.191 1.00 0.00 42 GLY A O 20
ATOM 31529 N N . TYR A 1 43 ? 3.075 2.739 -5.078 1.00 0.00 43 TYR A N 20
ATOM 31530 C CA . TYR A 1 43 ? 3.222 2.079 -3.792 1.00 0.00 43 TYR A CA 20
ATOM 31531 C C . TYR A 1 43 ? 4.491 1.225 -3.756 1.00 0.00 43 TYR A C 20
ATOM 31532 O O . TYR A 1 43 ? 4.946 0.739 -4.791 1.00 0.00 43 TYR A O 20
ATOM 31550 N N . LEU A 1 44 ? 5.027 1.069 -2.555 1.00 0.00 44 LEU A N 20
ATOM 31551 C CA . LEU A 1 44 ? 6.235 0.283 -2.370 1.00 0.00 44 LEU A CA 20
ATOM 31552 C C . LEU A 1 44 ? 5.900 -0.980 -1.574 1.00 0.00 44 LEU A C 20
ATOM 31553 O O . LEU A 1 44 ? 5.650 -0.912 -0.371 1.00 0.00 44 LEU A O 20
ATOM 31569 N N . VAL A 1 45 ? 5.904 -2.103 -2.277 1.00 0.00 45 VAL A N 20
ATOM 31570 C CA . VAL A 1 45 ? 5.604 -3.379 -1.651 1.00 0.00 45 VAL A CA 20
ATOM 31571 C C . VAL A 1 45 ? 6.896 -3.994 -1.109 1.00 0.00 45 VAL A C 20
ATOM 31572 O O . VAL A 1 45 ? 7.815 -4.287 -1.872 1.00 0.00 45 VAL A O 20
ATOM 31585 N N . GLU A 1 46 ? 6.925 -4.171 0.204 1.00 0.00 46 GLU A N 20
ATOM 31586 C CA . GLU A 1 46 ? 8.090 -4.745 0.856 1.00 0.00 46 GLU A CA 20
ATOM 31587 C C . GLU A 1 46 ? 7.678 -5.936 1.724 1.00 0.00 46 GLU A C 20
ATOM 31588 O O . GLU A 1 46 ? 6.610 -5.924 2.333 1.00 0.00 46 GLU A O 20
ATOM 31600 N N . TYR A 1 47 ? 8.548 -6.935 1.753 1.00 0.00 47 TYR A N 20
ATOM 31601 C CA . TYR A 1 47 ? 8.289 -8.130 2.537 1.00 0.00 47 TYR A CA 20
ATOM 31602 C C . TYR A 1 47 ? 9.431 -8.401 3.518 1.00 0.00 47 TYR A C 20
ATOM 31603 O O . TYR A 1 47 ? 10.592 -8.131 3.215 1.00 0.00 47 TYR A O 20
ATOM 31621 N N . CYS A 1 48 ? 9.061 -8.931 4.675 1.00 0.00 48 CYS A N 20
ATOM 31622 C CA . CYS A 1 48 ? 10.040 -9.241 5.703 1.00 0.00 48 CYS A CA 20
ATOM 31623 C C . CYS A 1 48 ? 9.919 -10.726 6.049 1.00 0.00 48 CYS A C 20
ATOM 31624 O O . CYS A 1 48 ? 8.876 -11.174 6.523 1.00 0.00 48 CYS A O 20
ATOM 31632 N N . LEU A 1 49 ? 11.001 -11.449 5.799 1.00 0.00 49 LEU A N 20
ATOM 31633 C CA . LEU A 1 49 ? 11.029 -12.875 6.078 1.00 0.00 49 LEU A CA 20
ATOM 31634 C C . LEU A 1 49 ? 10.918 -13.097 7.588 1.00 0.00 49 LEU A C 20
ATOM 31635 O O . LEU A 1 49 ? 11.567 -12.404 8.370 1.00 0.00 49 LEU A O 20
ATOM 31651 N N . GLU A 1 50 ? 10.091 -14.065 7.952 1.00 0.00 50 GLU A N 20
ATOM 31652 C CA . GLU A 1 50 ? 9.886 -14.387 9.354 1.00 0.00 50 GLU A CA 20
ATOM 31653 C C . GLU A 1 50 ? 11.232 -14.523 10.069 1.00 0.00 50 GLU A C 20
ATOM 31654 O O . GLU A 1 50 ? 12.116 -15.240 9.604 1.00 0.00 50 GLU A O 20
ATOM 31666 N N . GLY A 1 51 ? 11.344 -13.824 11.189 1.00 0.00 51 GLY A N 20
ATOM 31667 C CA . GLY A 1 51 ? 12.567 -13.858 11.973 1.00 0.00 51 GLY A CA 20
ATOM 31668 C C . GLY A 1 51 ? 13.463 -12.662 11.642 1.00 0.00 51 GLY A C 20
ATOM 31669 O O . GLY A 1 51 ? 14.205 -12.183 12.499 1.00 0.00 51 GLY A O 20
ATOM 31673 N N . SER A 1 52 ? 13.365 -12.216 10.399 1.00 0.00 52 SER A N 20
ATOM 31674 C CA . SER A 1 52 ? 14.157 -11.085 9.945 1.00 0.00 52 SER A CA 20
ATOM 31675 C C . SER A 1 52 ? 13.500 -9.775 10.385 1.00 0.00 52 SER A C 20
ATOM 31676 O O . SER A 1 52 ? 12.284 -9.714 10.556 1.00 0.00 52 SER A O 20
ATOM 31684 N N . GLU A 1 53 ? 14.335 -8.760 10.556 1.00 0.00 53 GLU A N 20
ATOM 31685 C CA . GLU A 1 53 ? 13.850 -7.455 10.972 1.00 0.00 53 GLU A CA 20
ATOM 31686 C C . GLU A 1 53 ? 14.086 -6.424 9.867 1.00 0.00 53 GLU A C 20
ATOM 31687 O O . GLU A 1 53 ? 13.990 -5.221 10.105 1.00 0.00 53 GLU A O 20
ATOM 31699 N N . GLU A 1 54 ? 14.391 -6.932 8.682 1.00 0.00 54 GLU A N 20
ATOM 31700 C CA . GLU A 1 54 ? 14.642 -6.070 7.540 1.00 0.00 54 GLU A CA 20
ATOM 31701 C C . GLU A 1 54 ? 13.604 -6.324 6.445 1.00 0.00 54 GLU A C 20
ATOM 31702 O O . GLU A 1 54 ? 13.493 -7.439 5.937 1.00 0.00 54 GLU A O 20
ATOM 31714 N N . TRP A 1 55 ? 12.871 -5.272 6.114 1.00 0.00 55 TRP A N 20
ATOM 31715 C CA . TRP A 1 55 ? 11.846 -5.367 5.088 1.00 0.00 55 TRP A CA 20
ATOM 31716 C C . TRP A 1 55 ? 12.518 -5.170 3.728 1.00 0.00 55 TRP A C 20
ATOM 31717 O O . TRP A 1 55 ? 13.063 -4.103 3.450 1.00 0.00 55 TRP A O 20
ATOM 31738 N N . VAL A 1 56 ? 12.457 -6.216 2.917 1.00 0.00 56 VAL A N 20
ATOM 31739 C CA . VAL A 1 56 ? 13.053 -6.171 1.592 1.00 0.00 56 VAL A CA 20
ATOM 31740 C C . VAL A 1 56 ? 12.042 -5.592 0.602 1.00 0.00 56 VAL A C 20
ATOM 31741 O O . VAL A 1 56 ? 10.848 -5.878 0.689 1.00 0.00 56 VAL A O 20
ATOM 31754 N N . PRO A 1 57 ? 12.569 -4.767 -0.342 1.00 0.00 57 PRO A N 20
ATOM 31755 C CA . PRO A 1 57 ? 11.725 -4.145 -1.348 1.00 0.00 57 PRO A CA 20
ATOM 31756 C C . PRO A 1 57 ? 11.309 -5.158 -2.417 1.00 0.00 57 PRO A C 20
ATOM 31757 O O . PRO A 1 57 ? 12.145 -5.640 -3.180 1.00 0.00 57 PRO A O 20
ATOM 31768 N N . ALA A 1 58 ? 10.017 -5.450 -2.438 1.00 0.00 58 ALA A N 20
ATOM 31769 C CA . ALA A 1 58 ? 9.480 -6.397 -3.400 1.00 0.00 58 ALA A CA 20
ATOM 31770 C C . ALA A 1 58 ? 9.658 -5.838 -4.813 1.00 0.00 58 ALA A C 20
ATOM 31771 O O . ALA A 1 58 ? 10.098 -6.549 -5.715 1.00 0.00 58 ALA A O 20
ATOM 31778 N N . ASN A 1 59 ? 9.307 -4.569 -4.962 1.00 0.00 59 ASN A N 20
ATOM 31779 C CA . ASN A 1 59 ? 9.423 -3.906 -6.249 1.00 0.00 59 ASN A CA 20
ATOM 31780 C C . ASN A 1 59 ? 10.350 -2.697 -6.114 1.00 0.00 59 ASN A C 20
ATOM 31781 O O . ASN A 1 59 ? 10.100 -1.806 -5.304 1.00 0.00 59 ASN A O 20
ATOM 31792 N N . LYS A 1 60 ? 11.402 -2.705 -6.920 1.00 0.00 60 LYS A N 20
ATOM 31793 C CA . LYS A 1 60 ? 12.368 -1.620 -6.901 1.00 0.00 60 LYS A CA 20
ATOM 31794 C C . LYS A 1 60 ? 11.638 -0.289 -7.098 1.00 0.00 60 LYS A C 20
ATOM 31795 O O . LYS A 1 60 ? 11.923 0.687 -6.406 1.00 0.00 60 LYS A O 20
ATOM 31814 N N . GLU A 1 61 ? 10.711 -0.294 -8.044 1.00 0.00 61 GLU A N 20
ATOM 31815 C CA . GLU A 1 61 ? 9.939 0.900 -8.341 1.00 0.00 61 GLU A CA 20
ATOM 31816 C C . GLU A 1 61 ? 8.496 0.733 -7.859 1.00 0.00 61 GLU A C 20
ATOM 31817 O O . GLU A 1 61 ? 8.012 -0.389 -7.717 1.00 0.00 61 GLU A O 20
ATOM 31829 N N . PRO A 1 62 ? 7.834 1.895 -7.613 1.00 0.00 62 PRO A N 20
ATOM 31830 C CA . PRO A 1 62 ? 6.457 1.888 -7.149 1.00 0.00 62 PRO A CA 20
ATOM 31831 C C . PRO A 1 62 ? 5.496 1.541 -8.289 1.00 0.00 62 PRO A C 20
ATOM 31832 O O . PRO A 1 62 ? 5.588 2.107 -9.377 1.00 0.00 62 PRO A O 20
ATOM 31843 N N . VAL A 1 63 ? 4.597 0.612 -8.000 1.00 0.00 63 VAL A N 20
ATOM 31844 C CA . VAL A 1 63 ? 3.621 0.183 -8.987 1.00 0.00 63 VAL A CA 20
ATOM 31845 C C . VAL A 1 63 ? 2.555 1.269 -9.148 1.00 0.00 63 VAL A C 20
ATOM 31846 O O . VAL A 1 63 ? 2.532 2.239 -8.392 1.00 0.00 63 VAL A O 20
ATOM 31859 N N . GLU A 1 64 ? 1.698 1.069 -10.139 1.00 0.00 64 GLU A N 20
ATOM 31860 C CA . GLU A 1 64 ? 0.632 2.019 -10.409 1.00 0.00 64 GLU A CA 20
ATOM 31861 C C . GLU A 1 64 ? -0.724 1.415 -10.038 1.00 0.00 64 GLU A C 20
ATOM 31862 O O . GLU A 1 64 ? -1.624 2.127 -9.594 1.00 0.00 64 GLU A O 20
ATOM 31874 N N . ARG A 1 65 ? -0.828 0.109 -10.234 1.00 0.00 65 ARG A N 20
ATOM 31875 C CA . ARG A 1 65 ? -2.059 -0.599 -9.926 1.00 0.00 65 ARG A CA 20
ATOM 31876 C C . ARG A 1 65 ? -2.202 -0.780 -8.413 1.00 0.00 65 ARG A C 20
ATOM 31877 O O . ARG A 1 65 ? -1.261 -0.527 -7.662 1.00 0.00 65 ARG A O 20
ATOM 31898 N N . CYS A 1 66 ? -3.386 -1.218 -8.011 1.00 0.00 66 CYS A N 20
ATOM 31899 C CA . CYS A 1 66 ? -3.664 -1.436 -6.602 1.00 0.00 66 CYS A CA 20
ATOM 31900 C C . CYS A 1 66 ? -3.334 -2.892 -6.267 1.00 0.00 66 CYS A C 20
ATOM 31901 O O . CYS A 1 66 ? -4.125 -3.579 -5.622 1.00 0.00 66 CYS A O 20
ATOM 31909 N N . GLY A 1 67 ? -2.165 -3.320 -6.720 1.00 0.00 67 GLY A N 20
ATOM 31910 C CA . GLY A 1 67 ? -1.720 -4.681 -6.477 1.00 0.00 67 GLY A CA 20
ATOM 31911 C C . GLY A 1 67 ? -0.314 -4.907 -7.036 1.00 0.00 67 GLY A C 20
ATOM 31912 O O . GLY A 1 67 ? 0.277 -4.003 -7.624 1.00 0.00 67 GLY A O 20
ATOM 31916 N N . PHE A 1 68 ? 0.182 -6.119 -6.832 1.00 0.00 68 PHE A N 20
ATOM 31917 C CA . PHE A 1 68 ? 1.508 -6.475 -7.308 1.00 0.00 68 PHE A CA 20
ATOM 31918 C C . PHE A 1 68 ? 1.763 -7.975 -7.148 1.00 0.00 68 PHE A C 20
ATOM 31919 O O . PHE A 1 68 ? 0.968 -8.681 -6.529 1.00 0.00 68 PHE A O 20
ATOM 31936 N N . THR A 1 69 ? 2.875 -8.418 -7.717 1.00 0.00 69 THR A N 20
ATOM 31937 C CA . THR A 1 69 ? 3.245 -9.821 -7.645 1.00 0.00 69 THR A CA 20
ATOM 31938 C C . THR A 1 69 ? 4.700 -9.966 -7.194 1.00 0.00 69 THR A C 20
ATOM 31939 O O . THR A 1 69 ? 5.620 -9.623 -7.935 1.00 0.00 69 THR A O 20
ATOM 31950 N N . VAL A 1 70 ? 4.862 -10.475 -5.982 1.00 0.00 70 VAL A N 20
ATOM 31951 C CA . VAL A 1 70 ? 6.190 -10.670 -5.424 1.00 0.00 70 VAL A CA 20
ATOM 31952 C C . VAL A 1 70 ? 6.835 -11.897 -6.071 1.00 0.00 70 VAL A C 20
ATOM 31953 O O . VAL A 1 70 ? 6.138 -12.799 -6.534 1.00 0.00 70 VAL A O 20
ATOM 31966 N N . LYS A 1 71 ? 8.160 -11.892 -6.083 1.00 0.00 71 LYS A N 20
ATOM 31967 C CA . LYS A 1 71 ? 8.907 -12.994 -6.666 1.00 0.00 71 LYS A CA 20
ATOM 31968 C C . LYS A 1 71 ? 10.086 -13.344 -5.755 1.00 0.00 71 LYS A C 20
ATOM 31969 O O . LYS A 1 71 ? 10.372 -12.623 -4.800 1.00 0.00 71 LYS A O 20
ATOM 31988 N N . ASP A 1 72 ? 10.737 -14.450 -6.081 1.00 0.00 72 ASP A N 20
ATOM 31989 C CA . ASP A 1 72 ? 11.878 -14.904 -5.305 1.00 0.00 72 ASP A CA 20
ATOM 31990 C C . ASP A 1 72 ? 11.485 -14.985 -3.828 1.00 0.00 72 ASP A C 20
ATOM 31991 O O . ASP A 1 72 ? 11.722 -14.049 -3.067 1.00 0.00 72 ASP A O 20
ATOM 32000 N N . LEU A 1 73 ? 10.890 -16.113 -3.468 1.00 0.00 73 LEU A N 20
ATOM 32001 C CA . LEU A 1 73 ? 10.461 -16.328 -2.097 1.00 0.00 73 LEU A CA 20
ATOM 32002 C C . LEU A 1 73 ? 10.661 -17.800 -1.730 1.00 0.00 73 LEU A C 20
ATOM 32003 O O . LEU A 1 73 ? 10.477 -18.683 -2.567 1.00 0.00 73 LEU A O 20
ATOM 32019 N N . PRO A 1 74 ? 11.043 -18.025 -0.444 1.00 0.00 74 PRO A N 20
ATOM 32020 C CA . PRO A 1 74 ? 11.270 -19.375 0.044 1.00 0.00 74 PRO A CA 20
ATOM 32021 C C . PRO A 1 74 ? 9.944 -20.104 0.274 1.00 0.00 74 PRO A C 20
ATOM 32022 O O . PRO A 1 74 ? 9.121 -19.665 1.076 1.00 0.00 74 PRO A O 20
ATOM 32033 N N . THR A 1 75 ? 9.779 -21.206 -0.443 1.00 0.00 75 THR A N 20
ATOM 32034 C CA . THR A 1 75 ? 8.568 -22.000 -0.327 1.00 0.00 75 THR A CA 20
ATOM 32035 C C . THR A 1 75 ? 8.416 -22.535 1.098 1.00 0.00 75 THR A C 20
ATOM 32036 O O . THR A 1 75 ? 9.260 -23.294 1.573 1.00 0.00 75 THR A O 20
ATOM 32047 N N . GLY A 1 76 ? 7.335 -22.120 1.740 1.00 0.00 76 GLY A N 20
ATOM 32048 C CA . GLY A 1 76 ? 7.061 -22.548 3.101 1.00 0.00 76 GLY A CA 20
ATOM 32049 C C . GLY A 1 76 ? 7.719 -21.609 4.114 1.00 0.00 76 GLY A C 20
ATOM 32050 O O . GLY A 1 76 ? 8.291 -22.061 5.105 1.00 0.00 76 GLY A O 20
ATOM 32054 N N . ALA A 1 77 ? 7.615 -20.319 3.831 1.00 0.00 77 ALA A N 20
ATOM 32055 C CA . ALA A 1 77 ? 8.192 -19.312 4.705 1.00 0.00 77 ALA A CA 20
ATOM 32056 C C . ALA A 1 77 ? 7.139 -18.247 5.015 1.00 0.00 77 ALA A C 20
ATOM 32057 O O . ALA A 1 77 ? 6.507 -17.710 4.106 1.00 0.00 77 ALA A O 20
ATOM 32064 N N . ARG A 1 78 ? 6.981 -17.973 6.302 1.00 0.00 78 ARG A N 20
ATOM 32065 C CA . ARG A 1 78 ? 6.015 -16.981 6.743 1.00 0.00 78 ARG A CA 20
ATOM 32066 C C . ARG A 1 78 ? 6.534 -15.571 6.457 1.00 0.00 78 ARG A C 20
ATOM 32067 O O . ARG A 1 78 ? 7.214 -14.975 7.291 1.00 0.00 78 ARG A O 20
ATOM 32088 N N . ILE A 1 79 ? 6.192 -15.077 5.276 1.00 0.00 79 ILE A N 20
ATOM 32089 C CA . ILE A 1 79 ? 6.615 -13.747 4.870 1.00 0.00 79 ILE A CA 20
ATOM 32090 C C . ILE A 1 79 ? 5.442 -12.776 5.019 1.00 0.00 79 ILE A C 20
ATOM 32091 O O . ILE A 1 79 ? 4.310 -13.106 4.669 1.00 0.00 79 ILE A O 20
ATOM 32107 N N . LEU A 1 80 ? 5.754 -11.598 5.538 1.00 0.00 80 LEU A N 20
ATOM 32108 C CA . LEU A 1 80 ? 4.740 -10.577 5.738 1.00 0.00 80 LEU A CA 20
ATOM 32109 C C . LEU A 1 80 ? 4.874 -9.511 4.648 1.00 0.00 80 LEU A C 20
ATOM 32110 O O . LEU A 1 80 ? 5.948 -8.943 4.459 1.00 0.00 80 LEU A O 20
ATOM 32126 N N . PHE A 1 81 ? 3.767 -9.272 3.960 1.00 0.00 81 PHE A N 20
ATOM 32127 C CA . PHE A 1 81 ? 3.748 -8.285 2.894 1.00 0.00 81 PHE A CA 20
ATOM 32128 C C . PHE A 1 81 ? 3.087 -6.986 3.361 1.00 0.00 81 PHE A C 20
ATOM 32129 O O . PHE A 1 81 ? 2.042 -7.015 4.009 1.00 0.00 81 PHE A O 20
ATOM 32146 N N . ARG A 1 82 ? 3.724 -5.877 3.014 1.00 0.00 82 ARG A N 20
ATOM 32147 C CA . ARG A 1 82 ? 3.212 -4.571 3.390 1.00 0.00 82 ARG A CA 20
ATOM 32148 C C . ARG A 1 82 ? 3.314 -3.601 2.211 1.00 0.00 82 ARG A C 20
ATOM 32149 O O . ARG A 1 82 ? 4.343 -3.540 1.540 1.00 0.00 82 ARG A O 20
ATOM 32170 N N . VAL A 1 83 ? 2.232 -2.867 1.995 1.00 0.00 83 VAL A N 20
ATOM 32171 C CA . VAL A 1 83 ? 2.187 -1.903 0.908 1.00 0.00 83 VAL A CA 20
ATOM 32172 C C . VAL A 1 83 ? 2.171 -0.488 1.488 1.00 0.00 83 VAL A C 20
ATOM 32173 O O . VAL A 1 83 ? 1.412 -0.200 2.412 1.00 0.00 83 VAL A O 20
ATOM 32186 N N . VAL A 1 84 ? 3.018 0.359 0.922 1.00 0.00 84 VAL A N 20
ATOM 32187 C CA . VAL A 1 84 ? 3.111 1.738 1.371 1.00 0.00 84 VAL A CA 20
ATOM 32188 C C . VAL A 1 84 ? 2.945 2.673 0.172 1.00 0.00 84 VAL A C 20
ATOM 32189 O O . VAL A 1 84 ? 3.553 2.458 -0.876 1.00 0.00 84 VAL A O 20
ATOM 32202 N N . GLY A 1 85 ? 2.119 3.691 0.365 1.00 0.00 85 GLY A N 20
ATOM 32203 C CA . GLY A 1 85 ? 1.866 4.659 -0.688 1.00 0.00 85 GLY A CA 20
ATOM 32204 C C . GLY A 1 85 ? 2.991 5.694 -0.763 1.00 0.00 85 GLY A C 20
ATOM 32205 O O . GLY A 1 85 ? 3.216 6.441 0.188 1.00 0.00 85 GLY A O 20
ATOM 32209 N N . VAL A 1 86 ? 3.667 5.705 -1.903 1.00 0.00 86 VAL A N 20
ATOM 32210 C CA . VAL A 1 86 ? 4.762 6.636 -2.114 1.00 0.00 86 VAL A CA 20
ATOM 32211 C C . VAL A 1 86 ? 4.249 7.855 -2.883 1.00 0.00 86 VAL A C 20
ATOM 32212 O O . VAL A 1 86 ? 3.217 7.784 -3.549 1.00 0.00 86 VAL A O 20
ATOM 32225 N N . ASN A 1 87 ? 4.992 8.945 -2.765 1.00 0.00 87 ASN A N 20
ATOM 32226 C CA . ASN A 1 87 ? 4.625 10.178 -3.440 1.00 0.00 87 ASN A CA 20
ATOM 32227 C C . ASN A 1 87 ? 5.622 11.276 -3.065 1.00 0.00 87 ASN A C 20
ATOM 32228 O O . ASN A 1 87 ? 6.576 11.029 -2.330 1.00 0.00 87 ASN A O 20
ATOM 32239 N N . ILE A 1 88 ? 5.366 12.467 -3.588 1.00 0.00 88 ILE A N 20
ATOM 32240 C CA . ILE A 1 88 ? 6.229 13.604 -3.317 1.00 0.00 88 ILE A CA 20
ATOM 32241 C C . ILE A 1 88 ? 6.429 13.739 -1.806 1.00 0.00 88 ILE A C 20
ATOM 32242 O O . ILE A 1 88 ? 7.533 14.023 -1.345 1.00 0.00 88 ILE A O 20
ATOM 32258 N N . ALA A 1 89 ? 5.343 13.528 -1.077 1.00 0.00 89 ALA A N 20
ATOM 32259 C CA . ALA A 1 89 ? 5.384 13.623 0.373 1.00 0.00 89 ALA A CA 20
ATOM 32260 C C . ALA A 1 89 ? 6.444 12.659 0.912 1.00 0.00 89 ALA A C 20
ATOM 32261 O O . ALA A 1 89 ? 7.251 13.032 1.762 1.00 0.00 89 ALA A O 20
ATOM 32268 N N . GLY A 1 90 ? 6.406 11.440 0.395 1.00 0.00 90 GLY A N 20
ATOM 32269 C CA . GLY A 1 90 ? 7.353 10.420 0.814 1.00 0.00 90 GLY A CA 20
ATOM 32270 C C . GLY A 1 90 ? 6.689 9.043 0.866 1.00 0.00 90 GLY A C 20
ATOM 32271 O O . GLY A 1 90 ? 6.430 8.436 -0.172 1.00 0.00 90 GLY A O 20
ATOM 32275 N N . ARG A 1 91 ? 6.432 8.591 2.084 1.00 0.00 91 ARG A N 20
ATOM 32276 C CA . ARG A 1 91 ? 5.803 7.296 2.285 1.00 0.00 91 ARG A CA 20
ATOM 32277 C C . ARG A 1 91 ? 4.712 7.396 3.353 1.00 0.00 91 ARG A C 20
ATOM 32278 O O . ARG A 1 91 ? 4.625 8.395 4.066 1.00 0.00 91 ARG A O 20
ATOM 32299 N N . SER A 1 92 ? 3.906 6.348 3.430 1.00 0.00 92 SER A N 20
ATOM 32300 C CA . SER A 1 92 ? 2.824 6.305 4.399 1.00 0.00 92 SER A CA 20
ATOM 32301 C C . SER A 1 92 ? 2.879 4.995 5.187 1.00 0.00 92 SER A C 20
ATOM 32302 O O . SER A 1 92 ? 3.640 4.091 4.845 1.00 0.00 92 SER A O 20
ATOM 32310 N N . GLU A 1 93 ? 2.062 4.933 6.229 1.00 0.00 93 GLU A N 20
ATOM 32311 C CA . GLU A 1 93 ? 2.008 3.748 7.068 1.00 0.00 93 GLU A CA 20
ATOM 32312 C C . GLU A 1 93 ? 1.819 2.497 6.209 1.00 0.00 93 GLU A C 20
ATOM 32313 O O . GLU A 1 93 ? 0.991 2.483 5.300 1.00 0.00 93 GLU A O 20
ATOM 32325 N N . PRO A 1 94 ? 2.621 1.448 6.536 1.00 0.00 94 PRO A N 20
ATOM 32326 C CA . PRO A 1 94 ? 2.550 0.195 5.804 1.00 0.00 94 PRO A CA 20
ATOM 32327 C C . PRO A 1 94 ? 1.299 -0.596 6.193 1.00 0.00 94 PRO A C 20
ATOM 32328 O O . PRO A 1 94 ? 1.057 -0.841 7.373 1.00 0.00 94 PRO A O 20
ATOM 32339 N N . ALA A 1 95 ? 0.538 -0.975 5.176 1.00 0.00 95 ALA A N 20
ATOM 32340 C CA . ALA A 1 95 ? -0.681 -1.733 5.397 1.00 0.00 95 ALA A CA 20
ATOM 32341 C C . ALA A 1 95 ? -0.330 -3.209 5.596 1.00 0.00 95 ALA A C 20
ATOM 32342 O O . ALA A 1 95 ? -0.858 -4.076 4.901 1.00 0.00 95 ALA A O 20
ATOM 32349 N N . THR A 1 96 ? 0.559 -3.449 6.549 1.00 0.00 96 THR A N 20
ATOM 32350 C CA . THR A 1 96 ? 0.987 -4.805 6.849 1.00 0.00 96 THR A CA 20
ATOM 32351 C C . THR A 1 96 ? -0.203 -5.765 6.791 1.00 0.00 96 THR A C 20
ATOM 32352 O O . THR A 1 96 ? -1.320 -5.397 7.150 1.00 0.00 96 THR A O 20
ATOM 32363 N N . LEU A 1 97 ? 0.078 -6.977 6.334 1.00 0.00 97 LEU A N 20
ATOM 32364 C CA . LEU A 1 97 ? -0.955 -7.992 6.225 1.00 0.00 97 LEU A CA 20
ATOM 32365 C C . LEU A 1 97 ? -1.359 -8.457 7.625 1.00 0.00 97 LEU A C 20
ATOM 32366 O O . LEU A 1 97 ? -0.531 -8.490 8.535 1.00 0.00 97 LEU A O 20
ATOM 32382 N N . LEU A 1 98 ? -2.631 -8.804 7.755 1.00 0.00 98 LEU A N 20
ATOM 32383 C CA . LEU A 1 98 ? -3.154 -9.265 9.030 1.00 0.00 98 LEU A CA 20
ATOM 32384 C C . LEU A 1 98 ? -2.525 -10.617 9.376 1.00 0.00 98 LEU A C 20
ATOM 32385 O O . LEU A 1 98 ? -2.415 -10.972 10.548 1.00 0.00 98 LEU A O 20
ATOM 32401 N N . GLN A 1 99 ? -2.128 -11.333 8.334 1.00 0.00 99 GLN A N 20
ATOM 32402 C CA . GLN A 1 99 ? -1.513 -12.637 8.513 1.00 0.00 99 GLN A CA 20
ATOM 32403 C C . GLN A 1 99 ? -0.406 -12.848 7.478 1.00 0.00 99 GLN A C 20
ATOM 32404 O O . GLN A 1 99 ? -0.473 -12.310 6.374 1.00 0.00 99 GLN A O 20
ATOM 32418 N N . PRO A 1 100 ? 0.612 -13.654 7.882 1.00 0.00 100 PRO A N 20
ATOM 32419 C CA . PRO A 1 100 ? 1.732 -13.943 7.002 1.00 0.00 100 PRO A CA 20
ATOM 32420 C C . PRO A 1 100 ? 1.330 -14.939 5.912 1.00 0.00 100 PRO A C 20
ATOM 32421 O O . PRO A 1 100 ? 0.221 -15.471 5.931 1.00 0.00 100 PRO A O 20
ATOM 32432 N N . VAL A 1 101 ? 2.253 -15.161 4.988 1.00 0.00 101 VAL A N 20
ATOM 32433 C CA . VAL A 1 101 ? 2.009 -16.083 3.892 1.00 0.00 101 VAL A CA 20
ATOM 32434 C C . VAL A 1 101 ? 3.034 -17.218 3.949 1.00 0.00 101 VAL A C 20
ATOM 32435 O O . VAL A 1 101 ? 4.225 -16.974 4.135 1.00 0.00 101 VAL A O 20
ATOM 32448 N N . THR A 1 102 ? 2.533 -18.433 3.784 1.00 0.00 102 THR A N 20
ATOM 32449 C CA . THR A 1 102 ? 3.390 -19.606 3.814 1.00 0.00 102 THR A CA 20
ATOM 32450 C C . THR A 1 102 ? 4.141 -19.752 2.489 1.00 0.00 102 THR A C 20
ATOM 32451 O O . THR A 1 102 ? 5.198 -20.378 2.436 1.00 0.00 102 THR A O 20
ATOM 32462 N N . ILE A 1 103 ? 3.566 -19.162 1.452 1.00 0.00 103 ILE A N 20
ATOM 32463 C CA . ILE A 1 103 ? 4.167 -19.218 0.130 1.00 0.00 103 ILE A CA 20
ATOM 32464 C C . ILE A 1 103 ? 4.162 -20.665 -0.367 1.00 0.00 103 ILE A C 20
ATOM 32465 O O . ILE A 1 103 ? 5.001 -21.467 0.038 1.00 0.00 103 ILE A O 20
ATOM 32481 N N . ARG A 1 104 ? 3.206 -20.954 -1.238 1.00 0.00 104 ARG A N 20
ATOM 32482 C CA . ARG A 1 104 ? 3.080 -22.290 -1.795 1.00 0.00 104 ARG A CA 20
ATOM 32483 C C . ARG A 1 104 ? 1.903 -22.350 -2.771 1.00 0.00 104 ARG A C 20
ATOM 32484 O O . ARG A 1 104 ? 0.903 -21.658 -2.586 1.00 0.00 104 ARG A O 20
ATOM 32505 N N . GLU A 1 105 ? 2.062 -23.183 -3.789 1.00 0.00 105 GLU A N 20
ATOM 32506 C CA . GLU A 1 105 ? 1.025 -23.341 -4.794 1.00 0.00 105 GLU A CA 20
ATOM 32507 C C . GLU A 1 105 ? 0.155 -24.558 -4.472 1.00 0.00 105 GLU A C 20
ATOM 32508 O O . GLU A 1 105 ? 0.634 -25.533 -3.895 1.00 0.00 105 GLU A O 20
ATOM 32520 N N . SER A 1 106 ? -1.109 -24.461 -4.857 1.00 0.00 106 SER A N 20
ATOM 32521 C CA . SER A 1 106 ? -2.050 -25.541 -4.616 1.00 0.00 106 SER A CA 20
ATOM 32522 C C . SER A 1 106 ? -2.778 -25.901 -5.913 1.00 0.00 106 SER A C 20
ATOM 32523 O O . SER A 1 106 ? -3.149 -25.019 -6.686 1.00 0.00 106 SER A O 20
ATOM 32531 N N . GLY A 1 107 ? -2.959 -27.198 -6.112 1.00 0.00 107 GLY A N 20
ATOM 32532 C CA . GLY A 1 107 ? -3.635 -27.685 -7.302 1.00 0.00 107 GLY A CA 20
ATOM 32533 C C . GLY A 1 107 ? -2.809 -28.769 -7.998 1.00 0.00 107 GLY A C 20
ATOM 32534 O O . GLY A 1 107 ? -1.584 -28.673 -8.066 1.00 0.00 107 GLY A O 20
ATOM 32538 N N . PRO A 1 108 ? -3.530 -29.802 -8.510 1.00 0.00 108 PRO A N 20
ATOM 32539 C CA . PRO A 1 108 ? -2.877 -30.902 -9.198 1.00 0.00 108 PRO A CA 20
ATOM 32540 C C . PRO A 1 108 ? -2.421 -30.482 -10.596 1.00 0.00 108 PRO A C 20
ATOM 32541 O O . PRO A 1 108 ? -3.004 -29.581 -11.198 1.00 0.00 108 PRO A O 20
ATOM 32552 N N . SER A 1 109 ? -1.383 -31.154 -11.073 1.00 0.00 109 SER A N 20
ATOM 32553 C CA . SER A 1 109 ? -0.843 -30.861 -12.389 1.00 0.00 109 SER A CA 20
ATOM 32554 C C . SER A 1 109 ? -1.688 -31.544 -13.466 1.00 0.00 109 SER A C 20
ATOM 32555 O O . SER A 1 109 ? -1.363 -32.645 -13.910 1.00 0.00 109 SER A O 20
ATOM 32563 N N . SER A 1 110 ? -2.756 -30.864 -13.855 1.00 0.00 110 SER A N 20
ATOM 32564 C CA . SER A 1 110 ? -3.650 -31.392 -14.871 1.00 0.00 110 SER A CA 20
ATOM 32565 C C . SER A 1 110 ? -2.868 -31.693 -16.151 1.00 0.00 110 SER A C 20
ATOM 32566 O O . SER A 1 110 ? -2.127 -30.844 -16.644 1.00 0.00 110 SER A O 20
ATOM 32574 N N . GLY A 1 111 ? -3.061 -32.904 -16.653 1.00 0.00 111 GLY A N 20
ATOM 32575 C CA . GLY A 1 111 ? -2.383 -33.327 -17.867 1.00 0.00 111 GLY A CA 20
ATOM 32576 C C . GLY A 1 111 ? -0.932 -32.841 -17.882 1.00 0.00 111 GLY A C 20
ATOM 32577 O O . GLY A 1 111 ? -0.641 -31.762 -18.397 1.00 0.00 111 GLY A O 20
#

Organism: Mus musculus (NCBI:txid10090)

Solvent-accessible surface area: 7445 Å² total; per-residue (Å²): 131,118,113,69,83,118,45,66,18,54,31,10,84,115,13,66,52,100,88,39,43,60,68,39,0,45,1,110,1,140,76,14,114,182,50,65,76,82,40,46,109,2,6,48,0,25,30,11,62,135,74,53,170,124,77,51,77,26,8,200,126,50,26,162,182,24,24,46,60,1,135,123,10,64,70,47,20,137,0,60,0,33,0,1,0,18,17,188,50,32,151,8,131,47,17,66,15,171,135,63,10,53,0,158,103,111,49,139,100,124,134

GO terms:
  GO:0005200 structural constituent of cytoskeleton (F, TAS)
  GO:0005856 cytoskeleton (C, TAS)
  GO:0006936 muscle contraction (P, TAS)

Foldseek 3Di:
DDDDDDFAFEWWAPWDWPAFAQFKTKIAIDGGDPAPPPFFQAKWKWKAWVPGPDTHTQDPGHDHHRMDMGGGDHQQTFMWIWIWTQGPRGTYDTPIYPGTDRGHDDDDDDD

Sequence (111 aa):
GSSGSSGPTSAPQHLTVEDVTDTTTTLKWRPPDRIGAGGIDGYLVEYCLEGSEEWVPANKEPVERCGFTVKDLPTGARILFRVVGVNIAGRSEPATLLQPVTIRESGPSSGGSSGSSGPTSAPQHLTVEDVTDTTTTLKWRPPDRIGAGGIDGYLVEYCLEGSEEWVPANKEPVERCGFTVKDLPTGARILFRVVGVNIAGRSEPATLLQPVTIRESGPSSGGSSGSSGPTSAPQHLTVEDVTDTTTTLKWRPPDRIGAGGIDGYLVEYCLEGSEEWVPANKEPVERCGFTVKDLPTGARILFRVVGVNIAGRSEPATLLQPVTIRESGPSSGGSSGSSGPTSAPQHLTVEDVTDTTTTLKWRPPDRIGAGGIDGYLVEYCLEGSEEWVPANKEPVERCGFTVKDLPTGARILFRVVGVNIAGRSEPATLLQPVTIRESGPSSGGSSGSSGPTSAPQHLTVEDVTDTTTTLKWRPPDRIGAGGIDGYLVEYCLEGSEEWVPANKEPVERCGFTVKDLPTGARILFRVVGVNIAGRSEPATLLQPVTIRESGPSSGGSSGSSGPTSAPQHLTVEDVTDTTTTLKWRPPDRIGAGGIDGYLVEYCLEGSEEWVPANKEPVERCGFTVKDLPTGARILFRVVGVNIAGRSEPATLLQPVTIRESGPSSGGSSGSSGPTSAPQHLTVEDVTDTTTTLKWRPPDRIGAGGIDGYLVEYCLEGSEEWVPANKEPVERCGFTVKDLPTGARILFRVVGVNIAGRSEPATLLQPVTIRESGPSSGGSSGSSGPTSAPQHLTVEDVTDTTTTLKWRPPDRIGAGGIDGYLVEYCLEGSEEWVPANKEPVERCGFTVKDLPTGARILFRVVGVNIAGRSEPATLLQPVTIRESGPSSGGSSGSSGPTSAPQHLTVEDVTDTTTTLKWRPPDRIGAGGIDGYLVEYCLEGSEEWVPANKEPVERCGFTVKDLPTGARILFRVVGVNIAGRSEPATLLQPVTIRESGPSSGGSSGSSGPTSAPQHLTVEDVTDTTTTLKWRPPDRIGAGGIDGYLVEYCLEGSEEWVPANKEPVERCGFTVKDLPTGARILFRVVGVNIAGRSEPATLLQPVTIRESGPSSGGSSGSSGPTSAPQHLTVEDVTDTTTTLKWRPPDRIGAGGIDGYLVEYCLEGSEEWVPANKEPVERCGFTVKDLPTGARILFRVVGVNIAGRSEPATLLQPVTIRESGPSSGGSSGSSGPTSAPQHLTVEDVTDTTTTLKWRPPDRIGAGGIDGYLVEYCLEGSEEWVPANKEPVERCGFTVKDLPTGARILFRVVGVNIAGRSEPATLLQPVTIRESGPSSGGSSGSSGPTSAPQHLTVEDVTDTTTTLKWRPPDRIGAGGIDGYLVEYCLEGSEEWVPANKEPVERCGFTVKDLPTGARILFRVVGVNIAGRSEPATLLQPVTIRESGPSSGGSSGSSGPTSAPQHLTVEDVTDTTTTLKWRPPDRIGAGGIDGYLVEYCLEGSEEWVPANKEPVERCGFTVKDLPTGARILFRVVGVNIAGRSEPATLLQPVTIRESGPSSGGSSGSSGPTSAPQHLTVEDVTDTTTTLKWRPPDRIGAGGIDGYLVEYCLEGSEEWVPANKEPVERCGFTVKDLPTGARILFRVVGVNIAGRSEPATLLQPVTIRESGPSSGGSSGSSGPTSAPQHLTVEDVTDTTTTLKWRPPDRIGAGGIDGYLVEYCLEGSEEWVPANKEPVERCGFTVKDLPTGARILFRVVGVNIAGRSEPATLLQPVTIRESGPSSGGSSGSSGPTSAPQHLTVEDVTDTTTTLKWRPPDRIGAGGIDGYLVEYCLEGSEEWVPANKEPVERCGFTVKDLPTGARILFRVVGVNIAGRSEPATLLQPVTIRESGPSSGGSSGSSGPTSAPQHLTVEDVTDTTTTLKWRPPDRIGAGGIDGYLVEYCLEGSEEWVPANKEPVERCGFTVKDLPTGARILFRVVGVNIAGRSEPATLLQPVTIRESGPSSGGSSGSSGPTSAPQHLTVEDVTDTTTTLKWRPPDRIGAGGIDGYLVEYCLEGSEEWVPANKEPVERCGFTVKDLPTGARILFRVVGVNIAGRSEPATLLQPVTIRESGPSSGGSSGSSGPTSAPQHLTVEDVTDTTTTLKWRPPDRIGAGGIDGYLVEYCLEGSEEWVPANKEPVERCGFTVKDLPTGARILFRVVGVNIAGRSEPATLLQPVTIRESGPSSG

Secondary structure (DSSP, 8-state):
---S--S-----EEEEEEEE-SSEEEEEEE--S---SS---EEEEEEEETT----EESSSS-BSSSEEEEE---TT--EEEEEEEEETTEE------SS-B----------